Protein 3PNZ (pdb70)

CATH classification: 3.20.20.140

Radius of gyration: 49.64 Å; Cα contacts (8 Å, |Δi|>4): 4531; chains: 6; bounding box: 121×73×145 Å

Sequence (1964 aa):
SFIRTFYGDIAPEQLGFTYSHEHIVCVPAYWQERDADDLLLDDKEKSQL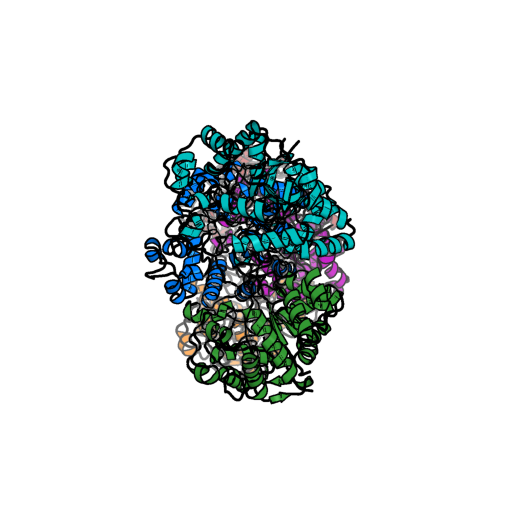DVQDFADLGGKTIVDATAVDYGRRVLDVAQISKETGIQIVGTAGFNKSFLWDGKIKPELKPIIGDFETYYEWIENTTTDKLTEFVVNEVENGLEGTPYKAGQVFGTGYNMMITPLEEKTIRAVARAHHETKAPIHSHTEAGTMALEQIEILKQENIPLEYLSIGHMDRNLDPYYHKQVAKTGAFMSFDGIAKIKYAPESARIAAILYLVSEGFEDQILVSGDTARKTYYKHYGHGPGLEYIAKKWVPRFIDEANEKGFDGEKLVKKFFVDNPARCFTFKKSFIRTFYGDIAPEQLGFTYSHEHIVCVPAYWQERDADDLLLDDKEKSQLDVQDFADLGGKTIVDATAVDYGRRVLDVAQISKETGIQIVGTAGFNKSFLWDGKIKPELKPIIGDFETYYEWIENTTTDKLTEFVVNEVENGLEGTPYKAGQVFGTGYNMITPLEEKTIRAVARAHHETKAPIHSHTEAGTMALEQIEILKQENIPLEYLSIGHMDRNLDPYYHKQVAKTGAFMSFDGIAKIKYAPESARIAAILYLVSEGFEDQILVSGDTARKTYYKHYGHGPGLEYIAKKWVPRFIDEANEKGFDGEKLVKKFFVDNPARCFTFKKSFIRTFYGDIAPEQLGFTYSHEHIVCVPAYWQERDADDLLLDDKEKSQLDVQDFADLGGKTIVDATAVDYGRRVLDVAQISKETGIQIVGTAGFNKSFLWDGKIKPELKPIIGDFETYYEWIENTTTDKLTEFVVNEVENGLEGTPYKAGQVFGTGYNMITPLEEKTIRAVARAHHETKAPIHSHTEAGTMALEQIEILKQENIPLEYLSIGHMDRNLDPYYHKQVAKTGAFMSFDGIAKIKYAPESARIAAILYLVSEGFEDQILVSGDTARKTYYKHYGHGPGLEYIAKKWVPRFIDEANEKGFDGEKLVKKFFVDNPARCFTFKSFIRTFYGDIAPEQLGFTYSHEHIVCVPAYWQERDADDLLLDDKEKSQLDVQDFADLGGKKTIVDATAVDYGRRVLDVAQISKETGIQIVGTAGFNKSFLWDGKIKKPELKPIIGDFETYYEWIENTTTDKLTEFVVNNEVENGLEGTPYKAGQVFGTGYNMITPLEEKTIRAVARAHHETKAPIHSHTEAGTMALEQIEILKQENIPLEYLSIGHMDRNLDPYYHKQVAKTGAFMSFDGIAKIKYAPESARIAAILYLVSEGFEDQILVSGDTARKTYYKHYGHGPGLEYIAKKWVPRFIDEANEKGFDGEKLVKKFFVDNPARCFTFKSFIRTFYGDIAPEQLGFTYSHEHIVCVPAYWQERDADDLLLDDKEKSQLDVQDFADLGGKTIVDATAVDYGRRVLDVAQISKETGIQIVGTAGFNKSFLWDGKIKPELKPIIGDFETYYEWIENTTTDKLTEFVVNEVENGLEGTPYKAGQVFGTGYNMITPLEEKTIRAVARAHHETKAPIHSHTEAGTMALEQIEILKQENIPLEYLSIGHMDRNLDPYYHKQVAKTGAFMSFDGIAKIKYAPESARIAAILYLVSEGFEDQILVSGDTARKTYYKHYGHGPGLEYIAKKWVPRFIDEANEKGFDGEKLVKKFFVDNPARCFTFKSFIRTFYGDIAPEQLGFTYSHEHIVCVPAYWQERDADDLLLDDKEKSQLDVQDFADLGGKTIVDATAVDYGRRVLDVAQISKETGIQIVGTAGFNKSFLWDGKIKPELKPIIGDFETYYEWIENTTTDKLTEFVVNNEVENGLEGTPYKAGQVFGTGYNMITPLEEKTIRAVARAHHETKAPIHSHTEAGTMALEQIEILKQENIPLEYLSIGHMDRNLDPYYHKQVAKTGAFMSFDGIAKIKYAPESARIAAILYLVSEGFEDQILVSGDTARKTYYKHYGHGPGLEYIAKKWVPRFIDEANEKGFDGEKLVKKFFVDNPARCFTFK

Nearest PDB structures (foldseek):
  3pnz-assembly1_A  TM=1.003E+00  e=2.654E-69  Listeria monocytogenes serotype 4b str. H7858
  4lef-assembly5_E  TM=9.499E-01  e=2.454E-26  Escherichia coli K-12
  3tn6-assembly1_B  TM=8.372E-01  e=3.166E-24  Geobacillus kaustophilus HTA426
  6jst-assembly2_C  TM=8.142E-01  e=2.112E-24  Geobacillus kaustophilus HTA426
  3tn6-assembly1_A  TM=8.199E-01  e=1.600E-23  Geobacillus kaustophilus HTA426

Structure (mmCIF, N/CA/C/O backbone):
data_3PNZ
#
_entry.id   3PNZ
#
_cell.length_a   152.723
_cell.length_b   62.933
_cell.length_c   152.744
_cell.angle_alpha   90.00
_cell.angle_beta   89.97
_cell.angle_gamma   90.00
#
_symmetry.space_group_name_H-M   'P 1 21 1'
#
loop_
_entity.id
_entity.type
_entity.pdbx_description
1 polymer 'Phosphotriesterase family protein'
2 non-polymer GLYCEROL
3 non-polymer 'ZINC ION'
4 non-polymer 'PHOSPHATE ION'
5 water water
#
loop_
_atom_site.group_PDB
_atom_site.id
_atom_site.type_symbol
_atom_site.label_atom_id
_atom_site.label_alt_id
_atom_site.label_comp_id
_atom_site.label_asym_id
_atom_site.label_entity_id
_atom_site.label_seq_id
_atom_site.pdbx_PDB_ins_code
_atom_site.Cartn_x
_atom_site.Cartn_y
_atom_site.Cartn_z
_atom_site.occupancy
_atom_site.B_iso_or_equiv
_atom_site.auth_seq_id
_atom_site.auth_comp_id
_atom_site.auth_asym_id
_atom_site.auth_atom_id
_atom_site.pdbx_PDB_model_num
ATOM 1 N N . SER A 1 2 ? 121.583 1.832 20.862 1.00 24.01 2 SER A N 1
ATOM 2 C CA . SER A 1 2 ? 120.554 2.618 21.549 1.00 26.11 2 SER A CA 1
ATOM 3 C C . SER A 1 2 ? 121.115 3.311 22.783 1.00 25.41 2 SER A C 1
ATOM 4 O O . SER A 1 2 ? 122.276 3.114 23.140 1.00 26.17 2 SER A O 1
ATOM 7 N N . PHE A 1 3 ? 120.289 4.117 23.444 1.00 19.45 3 PHE A N 1
ATOM 8 C CA . PHE A 1 3 ? 120.795 4.978 24.507 1.00 20.70 3 PHE A CA 1
ATOM 9 C C . PHE A 1 3 ? 119.683 5.425 25.444 1.00 22.03 3 PHE A C 1
ATOM 10 O O . PHE A 1 3 ? 118.505 5.305 25.115 1.00 22.03 3 PHE A O 1
ATOM 18 N N . ILE A 1 4 ? 120.075 5.945 26.603 1.00 19.77 4 ILE A N 1
ATOM 19 C CA . ILE A 1 4 ? 119.161 6.657 27.499 1.00 19.55 4 ILE A CA 1
ATOM 20 C C . ILE A 1 4 ? 119.534 8.140 27.492 1.00 20.66 4 ILE A C 1
ATOM 21 O O . ILE A 1 4 ? 120.719 8.496 27.595 1.00 22.49 4 ILE A O 1
ATOM 26 N N . ARG A 1 5 ? 118.530 9.003 27.353 1.00 18.20 5 ARG A N 1
ATOM 27 C CA . ARG A 1 5 ? 118.766 10.435 27.239 1.00 20.73 5 ARG A CA 1
ATOM 28 C C . ARG A 1 5 ? 118.688 11.117 28.599 1.00 23.38 5 ARG A C 1
ATOM 29 O O . ARG A 1 5 ? 117.614 11.206 29.209 1.00 21.24 5 ARG A O 1
ATOM 37 N N . THR A 1 6 ? 119.841 11.573 29.081 1.00 21.42 6 THR A N 1
ATOM 38 C CA . THR A 1 6 ? 119.918 12.282 30.358 1.00 21.59 6 THR A CA 1
ATOM 39 C C . THR A 1 6 ? 120.171 13.768 30.109 1.00 21.87 6 THR A C 1
ATOM 40 O O . THR A 1 6 ? 120.477 14.176 28.995 1.00 22.04 6 THR A O 1
ATOM 44 N N . PHE A 1 7 ? 120.037 14.576 31.156 1.00 19.84 7 PHE A N 1
ATOM 45 C CA . PHE A 1 7 ? 120.266 16.010 31.051 1.00 22.74 7 PHE A CA 1
ATOM 46 C C . PHE A 1 7 ? 121.645 16.323 30.476 1.00 23.77 7 PHE A C 1
ATOM 47 O O . PHE A 1 7 ? 121.804 17.308 29.759 1.00 25.88 7 PHE A O 1
ATOM 55 N N . TYR A 1 8 ? 122.633 15.497 30.799 1.00 21.34 8 TYR A N 1
ATOM 56 C CA . TYR A 1 8 ? 124.006 15.771 30.363 1.00 23.25 8 TYR A CA 1
ATOM 57 C C . TYR A 1 8 ? 124.535 14.807 29.302 1.00 26.81 8 TYR A C 1
ATOM 58 O O . TYR A 1 8 ? 125.748 14.611 29.177 1.00 31.66 8 TYR A O 1
ATOM 67 N N . GLY A 1 9 ? 123.631 14.227 28.521 1.00 25.08 9 GLY A N 1
ATOM 68 C CA . GLY A 1 9 ? 124.036 13.439 27.367 1.00 23.53 9 GLY A CA 1
ATOM 69 C C . GLY A 1 9 ? 123.314 12.111 27.227 1.00 26.71 9 GLY A C 1
ATOM 70 O O . GLY A 1 9 ? 122.645 11.641 28.160 1.00 22.88 9 GLY A O 1
ATOM 71 N N . ASP A 1 10 ? 123.447 11.505 26.050 1.00 22.18 10 ASP A N 1
ATOM 72 C CA . ASP A 1 10 ? 122.897 10.179 25.810 1.00 21.02 10 ASP A CA 1
ATOM 73 C C . ASP A 1 10 ? 123.917 9.137 26.251 1.00 25.27 10 ASP A C 1
ATOM 74 O O . ASP A 1 10 ? 125.084 9.191 25.854 1.00 23.52 10 ASP A O 1
ATOM 79 N N . ILE A 1 11 ? 123.483 8.202 27.089 1.00 20.49 11 ILE A N 1
ATOM 80 C CA . ILE A 1 11 ? 124.382 7.237 27.699 1.00 19.24 11 ILE A CA 1
ATOM 81 C C . ILE A 1 11 ? 124.008 5.814 27.310 1.00 22.77 11 ILE A C 1
ATOM 82 O O . ILE A 1 11 ? 122.887 5.562 26.863 1.00 24.14 11 ILE A O 1
ATOM 87 N N . ALA A 1 12 ? 124.944 4.884 27.484 1.00 19.60 12 ALA A N 1
ATOM 88 C CA . ALA A 1 12 ? 124.672 3.479 27.212 1.00 21.25 12 ALA A CA 1
ATOM 89 C C . ALA A 1 12 ? 123.798 2.924 28.323 1.00 22.16 12 ALA A C 1
ATOM 90 O O . ALA A 1 12 ? 123.895 3.369 29.470 1.00 21.05 12 ALA A O 1
ATOM 92 N N . PRO A 1 13 ? 122.936 1.953 27.995 1.00 21.55 13 PRO A N 1
ATOM 93 C CA . PRO A 1 13 ? 122.089 1.379 29.052 1.00 22.45 13 PRO A CA 1
ATOM 94 C C . PRO A 1 13 ? 122.908 0.880 30.234 1.00 25.56 13 PRO A C 1
ATOM 95 O O . PRO A 1 13 ? 122.486 0.999 31.385 1.00 23.88 13 PRO A O 1
ATOM 99 N N . GLU A 1 14 ? 124.089 0.343 29.953 1.00 25.26 14 GLU A N 1
ATOM 100 C CA . GLU A 1 14 ? 124.948 -0.189 30.993 1.00 26.79 14 GLU A CA 1
ATOM 101 C C . GLU A 1 14 ? 125.437 0.900 31.958 1.00 24.73 14 GLU A C 1
ATOM 102 O O . GLU A 1 14 ? 125.875 0.599 33.066 1.00 26.72 14 GLU A O 1
ATOM 108 N N . GLN A 1 15 ? 125.339 2.161 31.543 1.00 22.50 15 GLN A N 1
ATOM 109 C CA . GLN A 1 15 ? 125.772 3.288 32.368 1.00 22.00 15 GLN A CA 1
ATOM 110 C C . GLN A 1 15 ? 124.664 3.838 33.282 1.00 21.33 15 GLN A C 1
ATOM 111 O O . GLN A 1 15 ? 124.922 4.710 34.114 1.00 21.07 15 GLN A O 1
ATOM 117 N N . LEU A 1 16 ? 123.434 3.359 33.101 1.00 22.26 16 LEU A N 1
ATOM 118 C CA . LEU A 1 16 ? 122.309 3.861 33.900 1.00 20.18 16 LEU A CA 1
ATOM 119 C C . LEU A 1 16 ? 122.475 3.538 35.394 1.00 18.96 16 LEU A C 1
ATOM 120 O O . LEU A 1 16 ? 122.260 4.397 36.255 1.00 19.53 16 LEU A O 1
ATOM 125 N N . GLY A 1 17 ? 122.864 2.303 35.698 1.00 20.71 17 GLY A N 1
ATOM 126 C CA . GLY A 1 17 ? 123.077 1.873 37.065 1.00 21.35 17 GLY A CA 1
ATOM 127 C C . GLY A 1 17 ? 121.814 1.897 37.911 1.00 25.38 17 GLY A C 1
ATOM 128 O O . GLY A 1 17 ? 120.699 1.845 37.378 1.00 19.98 17 GLY A O 1
ATOM 129 N N . PHE A 1 18 ? 122.004 1.980 39.224 1.00 21.42 18 PHE A N 1
ATOM 130 C CA . PHE A 1 18 ? 120.911 1.932 40.189 1.00 18.98 18 PHE A CA 1
ATOM 131 C C . PHE A 1 18 ? 119.998 3.143 40.020 1.00 20.11 18 PHE A C 1
ATOM 132 O O . PHE A 1 18 ? 120.443 4.284 40.126 1.00 21.36 18 PHE A O 1
ATOM 140 N N . THR A 1 19 ? 118.717 2.893 39.753 1.00 17.95 19 THR A N 1
ATOM 141 C CA . THR A 1 19 ? 117.815 3.947 39.296 1.00 18.55 19 THR A CA 1
ATOM 142 C C . THR A 1 19 ? 116.505 3.992 40.079 1.00 19.70 19 THR A C 1
ATOM 143 O O . THR A 1 19 ? 115.887 2.950 40.313 1.00 19.01 19 THR A O 1
ATOM 147 N N . TYR A 1 20 ? 116.094 5.195 40.469 1.00 21.18 20 TYR A N 1
ATOM 148 C CA . TYR A 1 20 ? 114.721 5.441 40.929 1.00 18.99 20 TYR A CA 1
ATOM 149 C C . TYR A 1 20 ? 113.908 5.872 39.722 1.00 17.03 20 TYR A C 1
ATOM 150 O O . TYR A 1 20 ? 114.237 6.865 39.080 1.00 18.72 20 TYR A O 1
ATOM 159 N N . SER A 1 21 ? 112.826 5.157 39.437 1.00 17.84 21 SER A N 1
ATOM 160 C CA . SER A 1 21 ? 112.107 5.314 38.171 1.00 19.42 21 SER A CA 1
ATOM 161 C C . SER A 1 21 ? 111.008 6.385 38.092 1.00 19.10 21 SER A C 1
ATOM 162 O O . SER A 1 21 ? 110.462 6.607 37.018 1.00 19.01 21 SER A O 1
ATOM 165 N N . HIS A 1 22 ? 110.678 7.039 39.203 1.00 19.09 22 HIS A N 1
ATOM 166 C CA . HIS A 1 22 ? 109.662 8.093 39.191 1.00 19.40 22 HIS A CA 1
ATOM 167 C C . HIS A 1 22 ? 109.811 8.990 40.414 1.00 20.49 22 HIS A C 1
ATOM 168 O O . HIS A 1 22 ? 109.389 8.624 41.510 1.00 19.50 22 HIS A O 1
ATOM 175 N N . GLU A 1 23 ? 110.425 10.156 40.230 1.00 18.37 23 GLU A N 1
ATOM 176 C CA . GLU A 1 23 ? 110.616 11.086 41.338 1.00 18.21 23 GLU A CA 1
ATOM 177 C C . GLU A 1 23 ? 110.332 12.522 40.937 1.00 18.87 23 GLU A C 1
ATOM 178 O O . GLU A 1 23 ? 110.107 12.820 39.767 1.00 20.73 23 GLU A O 1
ATOM 184 N N . HIS A 1 24 ? 110.342 13.406 41.931 1.00 18.89 24 HIS A N 1
ATOM 185 C CA . HIS A 1 24 ? 110.353 14.855 41.700 1.00 20.16 24 HIS A CA 1
ATOM 186 C C . HIS A 1 24 ? 111.472 15.442 42.534 1.00 19.25 24 HIS A C 1
ATOM 187 O O . HIS A 1 24 ? 111.792 14.916 43.589 1.00 21.56 24 HIS A O 1
ATOM 194 N N . ILE A 1 25 ? 112.098 16.509 42.043 1.00 20.58 25 ILE A N 1
ATOM 195 C CA . ILE A 1 25 ? 113.313 17.009 42.681 1.00 20.42 25 ILE A CA 1
ATOM 196 C C . ILE A 1 25 ? 113.200 18.485 43.051 1.00 22.12 25 ILE A C 1
ATOM 197 O O . ILE A 1 25 ? 113.319 18.858 44.223 1.00 23.56 25 ILE A O 1
ATOM 202 N N . VAL A 1 26 ? 112.963 19.322 42.052 1.00 23.02 26 VAL A N 1
ATOM 203 C CA . VAL A 1 26 ? 112.668 20.731 42.286 1.00 22.66 26 VAL A CA 1
ATOM 204 C C . VAL A 1 26 ? 111.496 21.112 41.402 1.00 24.35 26 VAL A C 1
ATOM 205 O O . VAL A 1 26 ? 111.582 21.033 40.172 1.00 25.54 26 VAL A O 1
ATOM 209 N N . CYS A 1 27 ? 110.389 21.513 42.017 1.00 23.31 27 CYS A N 1
ATOM 210 C CA . CYS A 1 27 ? 109.203 21.838 41.241 1.00 23.83 27 CYS A CA 1
ATOM 211 C C . CYS A 1 27 ? 108.247 22.715 42.028 1.00 26.37 27 CYS A C 1
ATOM 212 O O . CYS A 1 27 ? 108.136 22.593 43.249 1.00 25.91 27 CYS A O 1
ATOM 215 N N . VAL A 1 28 ? 107.555 23.595 41.315 1.00 23.33 28 VAL A N 1
ATOM 216 C CA . VAL A 1 28 ? 106.608 24.521 41.926 1.00 24.18 28 VAL A CA 1
ATOM 217 C C . VAL A 1 28 ? 105.319 24.527 41.100 1.00 24.41 28 VAL A C 1
ATOM 218 O O . VAL A 1 28 ? 105.048 25.467 40.356 1.00 25.41 28 VAL A O 1
ATOM 222 N N . PRO A 1 29 ? 104.525 23.450 41.214 1.00 21.55 29 PRO A N 1
ATOM 223 C CA . PRO A 1 29 ? 103.294 23.259 40.438 1.00 21.98 29 PRO A CA 1
ATOM 224 C C . PRO A 1 29 ? 102.364 24.464 40.560 1.00 26.68 29 PRO A C 1
ATOM 225 O O . PRO A 1 29 ? 102.010 24.830 41.677 1.00 25.55 29 PRO A O 1
ATOM 229 N N . ALA A 1 30 ? 101.982 25.069 39.441 1.00 24.89 30 ALA A N 1
ATOM 230 C CA . ALA A 1 30 ? 101.156 26.273 39.481 1.00 27.90 30 ALA A CA 1
ATOM 231 C C . ALA A 1 30 ? 99.857 26.028 40.234 1.00 30.20 30 ALA A C 1
ATOM 232 O O . ALA A 1 30 ? 99.474 26.805 41.106 1.00 30.83 30 ALA A O 1
ATOM 234 N N . TYR A 1 31 ? 99.183 24.940 39.886 1.00 26.10 31 TYR A N 1
ATOM 235 C CA . TYR A 1 31 ? 97.904 24.608 40.497 1.00 26.95 31 TYR A CA 1
ATOM 236 C C . TYR A 1 31 ? 97.985 24.613 42.026 1.00 28.83 31 TYR A C 1
ATOM 237 O O . TYR A 1 31 ? 97.094 25.135 42.701 1.00 30.65 31 TYR A O 1
ATOM 246 N N . TRP A 1 32 ? 99.058 24.046 42.571 1.00 26.59 32 TRP A N 1
ATOM 247 C CA . TRP A 1 32 ? 99.212 23.967 44.022 1.00 26.19 32 TRP A CA 1
ATOM 248 C C . TRP A 1 32 ? 99.707 25.278 44.636 1.00 28.71 32 TRP A C 1
ATOM 249 O O . TRP A 1 32 ? 99.244 25.684 45.706 1.00 30.61 32 TRP A O 1
ATOM 260 N N . GLN A 1 33 ? 100.641 25.935 43.952 1.00 28.96 33 GLN A N 1
ATOM 261 C CA . GLN A 1 33 ? 101.142 27.233 44.386 1.00 32.90 33 GLN A CA 1
ATOM 262 C C . GLN A 1 33 ? 99.994 28.235 44.530 1.00 32.26 33 GLN A C 1
ATOM 263 O O . GLN A 1 33 ? 99.929 28.996 45.496 1.00 29.68 33 GLN A O 1
ATOM 269 N N . GLU A 1 34 ? 99.088 28.227 43.562 1.00 28.37 34 GLU A N 1
ATOM 270 C CA . GLU A 1 34 ? 97.957 29.144 43.577 1.00 30.46 34 GLU A CA 1
ATOM 271 C C . GLU A 1 34 ? 97.005 28.848 44.731 1.00 35.33 34 GLU A C 1
ATOM 272 O O . GLU A 1 34 ? 96.229 29.714 45.133 1.00 34.18 34 GLU A O 1
ATOM 278 N N . ARG A 1 35 ? 97.071 27.631 45.269 1.00 34.19 35 ARG A N 1
ATOM 279 C CA . ARG A 1 35 ? 96.184 27.226 46.360 1.00 33.44 35 ARG A CA 1
ATOM 280 C C . ARG A 1 35 ? 96.898 27.177 47.702 1.00 32.62 35 ARG A C 1
ATOM 281 O O . ARG A 1 35 ? 96.371 26.640 48.679 1.00 33.67 35 ARG A O 1
ATOM 289 N N . ASP A 1 36 ? 98.100 27.734 47.734 1.00 31.22 36 ASP A N 1
ATOM 290 C CA . ASP A 1 36 ? 98.892 27.808 48.952 1.00 35.01 36 ASP A CA 1
ATOM 291 C C . ASP A 1 36 ? 99.187 26.440 49.558 1.00 34.76 36 ASP A C 1
ATOM 292 O O . ASP A 1 36 ? 99.458 26.341 50.753 1.00 32.05 36 ASP A O 1
ATOM 297 N N . ALA A 1 37 ? 99.144 25.391 48.736 1.00 31.23 37 ALA A N 1
ATOM 298 C CA . ALA A 1 37 ? 99.522 24.053 49.191 1.00 30.95 37 ALA A CA 1
ATOM 299 C C . ALA A 1 37 ? 101.047 23.924 49.232 1.00 29.69 37 ALA A C 1
ATOM 300 O O . ALA A 1 37 ? 101.661 23.235 48.403 1.00 25.83 37 ALA A O 1
ATOM 302 N N . ASP A 1 38 ? 101.656 24.587 50.208 1.00 28.70 38 ASP A N 1
ATOM 303 C CA . ASP A 1 38 ? 103.111 24.720 50.267 1.00 28.26 38 ASP A CA 1
ATOM 304 C C . ASP A 1 38 ? 103.878 23.398 50.319 1.00 26.94 38 ASP A C 1
ATOM 305 O O . ASP A 1 38 ? 105.006 23.315 49.842 1.00 26.71 38 ASP A O 1
ATOM 310 N N . ASP A 1 39 ? 103.283 22.373 50.921 1.00 24.79 39 ASP A N 1
ATOM 311 C CA . ASP A 1 39 ? 103.974 21.093 51.066 1.00 24.02 39 ASP A CA 1
ATOM 312 C C . ASP A 1 39 ? 104.258 20.440 49.709 1.00 22.23 39 ASP A C 1
ATOM 313 O O . ASP A 1 39 ? 105.150 19.601 49.598 1.00 22.46 39 ASP A O 1
ATOM 318 N N . LEU A 1 40 ? 103.511 20.833 48.683 1.00 23.34 40 LEU A N 1
ATOM 319 C CA . LEU A 1 40 ? 103.690 20.260 47.346 1.00 22.42 40 LEU A CA 1
ATOM 320 C C . LEU A 1 40 ? 104.614 21.100 46.475 1.00 23.79 40 LEU A C 1
ATOM 321 O O . LEU A 1 40 ? 104.723 20.869 45.273 1.00 25.55 40 LEU A O 1
ATOM 326 N N . LEU A 1 41 ? 105.278 22.074 47.084 1.00 22.97 41 LEU A N 1
ATOM 327 C CA . LEU A 1 41 ? 106.271 22.861 46.367 1.00 22.71 41 LEU A CA 1
ATOM 328 C C . LEU A 1 41 ? 107.675 22.475 46.824 1.00 25.02 41 LEU A C 1
ATOM 329 O O . LEU A 1 41 ? 108.066 22.738 47.963 1.00 25.76 41 LEU A O 1
ATOM 334 N N . LEU A 1 42 ? 108.435 21.829 45.943 1.00 23.47 42 LEU A N 1
ATOM 335 C CA . LEU A 1 42 ? 109.824 21.523 46.241 1.00 21.69 42 LEU A CA 1
ATOM 336 C C . LEU A 1 42 ? 110.654 22.690 45.720 1.00 27.87 42 LEU A C 1
ATOM 337 O O . LEU A 1 42 ? 111.168 22.652 44.606 1.00 26.59 42 LEU A O 1
ATOM 342 N N . ASP A 1 43 ? 110.769 23.732 46.535 1.00 25.47 43 ASP A N 1
ATOM 343 C CA . ASP A 1 43 ? 111.196 25.033 46.037 1.00 26.37 43 ASP A CA 1
ATOM 344 C C . ASP A 1 43 ? 112.529 25.516 46.597 1.00 27.09 43 ASP A C 1
ATOM 345 O O . ASP A 1 43 ? 112.797 26.718 46.595 1.00 29.29 43 ASP A O 1
ATOM 350 N N . ASP A 1 44 ? 113.360 24.588 47.064 1.00 25.80 44 ASP A N 1
ATOM 351 C CA . ASP A 1 44 ? 114.691 24.932 47.569 1.00 27.79 44 ASP A CA 1
ATOM 352 C C . ASP A 1 44 ? 115.765 24.015 46.990 1.00 27.30 44 ASP A C 1
ATOM 353 O O . ASP A 1 44 ? 115.946 22.887 47.445 1.00 26.42 44 ASP A O 1
ATOM 358 N N . LYS A 1 45 ? 116.498 24.517 46.001 1.00 23.84 45 LYS A N 1
ATOM 359 C CA . LYS A 1 45 ? 117.496 23.711 45.297 1.00 24.58 45 LYS A CA 1
ATOM 360 C C . LYS A 1 45 ? 118.507 23.048 46.236 1.00 27.44 45 LYS A C 1
ATOM 361 O O . LYS A 1 45 ? 118.849 21.878 46.066 1.00 25.00 45 LYS A O 1
ATOM 367 N N . GLU A 1 46 ? 118.996 23.781 47.229 1.00 26.67 46 GLU A N 1
ATOM 368 C CA . GLU A 1 46 ? 120.031 23.220 48.092 1.00 25.03 46 GLU A CA 1
ATOM 369 C C . GLU A 1 46 ? 119.483 22.116 48.999 1.00 24.93 46 GLU A C 1
ATOM 370 O O . GLU A 1 46 ? 120.185 21.144 49.298 1.00 26.93 46 GLU A O 1
ATOM 376 N N . LYS A 1 47 ? 118.228 22.255 49.422 1.00 25.97 47 LYS A N 1
ATOM 377 C CA . LYS A 1 47 ? 117.597 21.209 50.230 1.00 26.07 47 LYS A CA 1
ATOM 378 C C . LYS A 1 47 ? 117.333 19.947 49.399 1.00 24.03 47 LYS A C 1
ATOM 379 O O . LYS A 1 47 ? 117.643 18.836 49.836 1.00 21.76 47 LYS A O 1
ATOM 385 N N . SER A 1 48 ? 116.784 20.121 48.199 1.00 24.93 48 SER A N 1
ATOM 386 C CA . SER A 1 48 ? 116.585 18.983 47.308 1.00 21.96 48 SER A CA 1
ATOM 387 C C . SER A 1 48 ? 117.911 18.296 47.054 1.00 23.72 48 SER A C 1
ATOM 388 O O . SER A 1 48 ? 118.004 17.068 47.073 1.00 21.69 48 SER A O 1
ATOM 391 N N . GLN A 1 49 ? 118.953 19.096 46.844 1.00 23.34 49 GLN A N 1
ATOM 392 C CA . GLN A 1 49 ? 120.272 18.546 46.557 1.00 24.47 49 GLN A CA 1
ATOM 393 C C . GLN A 1 49 ? 120.803 17.654 47.680 1.00 21.17 49 GLN A C 1
ATOM 394 O O . GLN A 1 49 ? 121.449 16.636 47.428 1.00 24.55 49 GLN A O 1
ATOM 400 N N . LEU A 1 50 ? 120.532 18.023 48.926 1.00 21.14 50 LEU A N 1
ATOM 401 C CA . LEU A 1 50 ? 120.995 17.213 50.045 1.00 23.68 50 LEU A CA 1
ATOM 402 C C . LEU A 1 50 ? 120.399 15.800 50.007 1.00 22.87 50 LEU A C 1
ATOM 403 O O . LEU A 1 50 ? 121.093 14.827 50.305 1.00 23.98 50 LEU A O 1
ATOM 408 N N . ASP A 1 51 ? 119.125 15.681 49.629 1.00 24.52 51 ASP A N 1
ATOM 409 C CA . ASP A 1 51 ? 118.525 14.354 49.469 1.00 23.35 51 ASP A CA 1
ATOM 410 C C . ASP A 1 51 ? 119.144 13.584 48.294 1.00 21.20 51 ASP A C 1
ATOM 411 O O . ASP A 1 51 ? 119.452 12.398 48.406 1.00 22.82 51 ASP A O 1
ATOM 416 N N . VAL A 1 52 ? 119.315 14.255 47.164 1.00 21.97 52 VAL A N 1
ATOM 417 C CA . VAL A 1 52 ? 119.936 13.609 46.011 1.00 20.37 52 VAL A CA 1
ATOM 418 C C . VAL A 1 52 ? 121.351 13.137 46.373 1.00 21.33 52 VAL A C 1
ATOM 419 O O . VAL A 1 52 ? 121.786 12.053 45.972 1.00 21.91 52 VAL A O 1
ATOM 423 N N . GLN A 1 53 ? 122.063 13.941 47.157 1.00 25.67 53 GLN A N 1
ATOM 424 C CA . GLN A 1 53 ? 123.391 13.544 47.621 1.00 22.86 53 GLN A CA 1
ATOM 425 C C . GLN A 1 53 ? 123.344 12.303 48.521 1.00 25.00 53 GLN A C 1
ATOM 426 O O . GLN A 1 53 ? 124.230 11.456 48.456 1.00 22.06 53 GLN A O 1
ATOM 432 N N . ASP A 1 54 ? 122.312 12.185 49.359 1.00 23.07 54 ASP A N 1
ATOM 433 C CA . ASP A 1 54 ? 122.144 10.973 50.157 1.00 21.51 54 ASP A CA 1
ATOM 434 C C . ASP A 1 54 ? 122.031 9.747 49.250 1.00 21.78 54 ASP A C 1
ATOM 435 O O . ASP A 1 54 ? 122.618 8.699 49.520 1.00 23.86 54 ASP A O 1
ATOM 440 N N . PHE A 1 55 ? 121.241 9.885 48.190 1.00 20.67 55 PHE A N 1
ATOM 441 C CA . PHE A 1 55 ? 121.050 8.825 47.199 1.00 22.08 55 PHE A CA 1
ATOM 442 C C . PHE A 1 55 ? 122.402 8.458 46.595 1.00 21.80 55 PHE A C 1
ATOM 443 O O . PHE A 1 55 ? 122.781 7.291 46.551 1.00 21.69 55 PHE A O 1
ATOM 451 N N . ALA A 1 56 ? 123.133 9.469 46.153 1.00 22.37 56 ALA A N 1
ATOM 452 C CA . ALA A 1 56 ? 124.466 9.256 45.595 1.00 25.22 56 ALA A CA 1
ATOM 453 C C . ALA A 1 56 ? 125.372 8.522 46.586 1.00 25.50 56 ALA A C 1
ATOM 454 O O . ALA A 1 56 ? 126.064 7.567 46.221 1.00 24.17 56 ALA A O 1
ATOM 456 N N . ASP A 1 57 ? 125.349 8.958 47.845 1.00 25.99 57 ASP A N 1
ATOM 457 C CA . ASP A 1 57 ? 126.190 8.353 48.879 1.00 27.22 57 ASP A CA 1
ATOM 458 C C . ASP A 1 57 ? 125.866 6.876 49.106 1.00 26.22 57 ASP A C 1
ATOM 459 O O . ASP A 1 57 ? 126.721 6.108 49.541 1.00 29.13 57 ASP A O 1
ATOM 464 N N . LEU A 1 58 ? 124.632 6.479 48.800 1.00 24.51 58 LEU A N 1
ATOM 465 C CA . LEU A 1 58 ? 124.205 5.095 48.977 1.00 24.29 58 LEU A CA 1
ATOM 466 C C . LEU A 1 58 ? 124.461 4.225 47.747 1.00 27.85 58 LEU A C 1
ATOM 467 O O . LEU A 1 58 ? 124.148 3.036 47.747 1.00 31.68 58 LEU A O 1
ATOM 472 N N . GLY A 1 59 ? 125.028 4.814 46.702 1.00 27.17 59 GLY A N 1
ATOM 473 C CA . GLY A 1 59 ? 125.310 4.063 45.493 1.00 26.52 59 GLY A CA 1
ATOM 474 C C . GLY A 1 59 ? 124.272 4.232 44.397 1.00 28.42 59 GLY A C 1
ATOM 475 O O . GLY A 1 59 ? 124.302 3.517 43.395 1.00 25.13 59 GLY A O 1
ATOM 476 N N . GLY A 1 60 ? 123.346 5.169 44.579 1.00 23.36 60 GLY A N 1
ATOM 477 C CA . GLY A 1 60 ? 122.395 5.492 43.532 1.00 22.44 60 GLY A CA 1
ATOM 478 C C . GLY A 1 60 ? 123.111 6.158 42.368 1.00 23.59 60 GLY A C 1
ATOM 479 O O . GLY A 1 60 ? 124.111 6.856 42.571 1.00 23.12 60 GLY A O 1
ATOM 480 N N . LYS A 1 61 ? 122.605 5.951 41.153 1.00 22.81 61 LYS A N 1
ATOM 481 C CA . LYS A 1 61 ? 123.250 6.493 39.957 1.00 21.24 61 LYS A CA 1
ATOM 482 C C . LYS A 1 61 ? 122.353 7.418 39.138 1.00 21.80 61 LYS A C 1
ATOM 483 O O . LYS A 1 61 ? 122.819 8.418 38.584 1.00 22.31 61 LYS A O 1
ATOM 489 N N . THR A 1 62 ? 121.065 7.089 39.069 1.00 20.63 62 THR A N 1
ATOM 490 C CA . THR A 1 62 ? 120.141 7.803 38.205 1.00 18.11 62 THR A CA 1
ATOM 491 C C . THR A 1 62 ? 118.788 8.035 38.870 1.00 17.78 62 THR A C 1
ATOM 492 O O . THR A 1 62 ? 118.275 7.161 39.558 1.00 19.57 62 THR A O 1
ATOM 496 N N . ILE A 1 63 ? 118.231 9.214 38.644 1.00 18.72 63 ILE A N 1
ATOM 497 C CA . ILE A 1 63 ? 116.850 9.501 39.014 1.00 17.85 63 ILE A CA 1
ATOM 498 C C . ILE A 1 63 ? 116.057 9.911 37.789 1.00 19.55 63 ILE A C 1
ATOM 499 O O . ILE A 1 63 ? 116.461 10.807 37.040 1.00 19.37 63 ILE A O 1
ATOM 504 N N . VAL A 1 64 ? 114.932 9.238 37.572 1.00 18.08 64 VAL A N 1
ATOM 505 C CA . VAL A 1 64 ? 113.997 9.645 36.538 1.00 18.22 64 VAL A CA 1
ATOM 506 C C . VAL A 1 64 ? 113.062 10.684 37.145 1.00 20.35 64 VAL A C 1
ATOM 507 O O . VAL A 1 64 ? 112.278 10.381 38.046 1.00 21.43 64 VAL A O 1
ATOM 511 N N . ASP A 1 65 ? 113.172 11.913 36.656 1.00 18.13 65 ASP A N 1
ATOM 512 C CA . ASP A 1 65 ? 112.405 13.040 37.170 1.00 20.54 65 ASP A CA 1
ATOM 513 C C . ASP A 1 65 ? 111.137 13.189 36.352 1.00 19.50 65 ASP A C 1
ATOM 514 O O . ASP A 1 65 ? 111.182 13.581 35.193 1.00 19.24 65 ASP A O 1
ATOM 519 N N . ALA A 1 66 ? 109.996 12.880 36.962 1.00 18.92 66 ALA A N 1
ATOM 520 C CA . ALA A 1 66 ? 108.748 12.789 36.223 1.00 20.87 66 ALA A CA 1
ATOM 521 C C . ALA A 1 66 ? 107.997 14.119 36.132 1.00 19.26 66 ALA A C 1
ATOM 522 O O . ALA A 1 66 ? 106.849 14.157 35.694 1.00 20.31 66 ALA A O 1
ATOM 524 N N . THR A 1 67 ? 108.656 15.207 36.518 1.00 17.16 67 THR A N 1
ATOM 525 C CA . THR A 1 67 ? 108.024 16.525 36.506 1.00 18.46 67 THR A CA 1
ATOM 526 C C . THR A 1 67 ? 107.728 16.968 35.078 1.00 22.76 67 THR A C 1
ATOM 527 O O . THR A 1 67 ? 108.651 17.156 34.271 1.00 20.94 67 THR A O 1
ATOM 531 N N . ALA A 1 68 ? 106.443 17.141 34.778 1.00 20.38 68 ALA A N 1
ATOM 532 C CA . ALA A 1 68 ? 105.985 17.513 33.439 1.00 21.24 68 ALA A CA 1
ATOM 533 C C . ALA A 1 68 ? 105.681 19.010 33.362 1.00 20.70 68 ALA A C 1
ATOM 534 O O . ALA A 1 68 ? 105.811 19.716 34.356 1.00 21.61 68 ALA A O 1
ATOM 536 N N . VAL A 1 69 ? 105.249 19.491 32.196 1.00 21.36 69 VAL A N 1
ATOM 537 C CA . VAL A 1 69 ? 105.149 20.938 31.973 1.00 23.41 69 VAL A CA 1
ATOM 538 C C . VAL A 1 69 ? 104.096 21.609 32.858 1.00 21.84 69 VAL A C 1
ATOM 539 O O . VAL A 1 69 ? 104.230 22.785 33.207 1.00 22.35 69 VAL A O 1
ATOM 543 N N . ASP A 1 70 ? 103.065 20.852 33.227 1.00 21.13 70 ASP A N 1
ATOM 544 C CA . ASP A 1 70 ? 101.993 21.358 34.087 1.00 21.89 70 ASP A CA 1
ATOM 545 C C . ASP A 1 70 ? 102.335 21.294 35.585 1.00 23.40 70 ASP A C 1
ATOM 546 O O . ASP A 1 70 ? 101.525 21.674 36.434 1.00 25.34 70 ASP A O 1
ATOM 551 N N . TYR A 1 71 ? 103.539 20.836 35.910 1.00 22.08 71 TYR A N 1
ATOM 552 C CA . TYR A 1 71 ? 103.915 20.634 37.303 1.00 23.46 71 TYR A CA 1
ATOM 553 C C . TYR A 1 71 ? 105.048 21.569 37.748 1.00 23.58 71 TYR A C 1
ATOM 554 O O . TYR A 1 71 ? 105.758 21.286 38.713 1.00 24.92 71 TYR A O 1
ATOM 563 N N . GLY A 1 72 ? 105.206 22.683 37.032 1.00 23.14 72 GLY A N 1
ATOM 564 C CA . GLY A 1 72 ? 106.110 23.748 37.446 1.00 23.58 72 GLY A CA 1
ATOM 565 C C . GLY A 1 72 ? 107.578 23.372 37.507 1.00 24.04 72 GLY A C 1
ATOM 566 O O . GLY A 1 72 ? 108.212 23.453 38.555 1.00 23.66 72 GLY A O 1
ATOM 567 N N . ARG A 1 73 ? 108.136 22.985 36.366 1.00 21.20 73 ARG A N 1
ATOM 568 C CA . ARG A 1 73 ? 109.520 22.555 36.328 1.00 24.82 73 ARG A CA 1
ATOM 569 C C . ARG A 1 73 ? 110.479 23.666 36.745 1.00 23.43 73 ARG A C 1
ATOM 570 O O . ARG A 1 73 ? 110.223 24.850 36.510 1.00 22.78 73 ARG A O 1
ATOM 578 N N . ARG A 1 74 ? 111.576 23.256 37.372 1.00 22.56 74 ARG A N 1
ATOM 579 C CA . ARG A 1 74 ? 112.727 24.118 37.614 1.00 25.44 74 ARG A CA 1
ATOM 580 C C . ARG A 1 74 ? 113.950 23.418 37.014 1.00 23.03 74 ARG A C 1
ATOM 581 O O . ARG A 1 74 ? 114.836 22.947 37.732 1.00 21.65 74 ARG A O 1
ATOM 589 N N . VAL A 1 75 ? 113.972 23.333 35.687 1.00 22.98 75 VAL A N 1
ATOM 590 C CA . VAL A 1 75 ? 114.959 22.524 34.976 1.00 23.56 75 VAL A CA 1
ATOM 591 C C . VAL A 1 75 ? 116.400 22.946 35.259 1.00 24.04 75 VAL A C 1
ATOM 592 O O . VAL A 1 75 ? 117.276 22.098 35.432 1.00 22.50 75 VAL A O 1
ATOM 596 N N . LEU A 1 76 ? 116.656 24.249 35.311 1.00 24.44 76 LEU A N 1
ATOM 597 C CA . LEU A 1 76 ? 118.019 24.706 35.568 1.00 27.53 76 LEU A CA 1
ATOM 598 C C . LEU A 1 76 ? 118.511 24.285 36.951 1.00 26.15 76 LEU A C 1
ATOM 599 O O . LEU A 1 76 ? 119.681 23.953 37.122 1.00 25.96 76 LEU A O 1
ATOM 604 N N . ASP A 1 77 ? 117.616 24.284 37.939 1.00 25.93 77 ASP A N 1
ATOM 605 C CA . ASP A 1 77 ? 117.990 23.867 39.289 1.00 23.75 77 ASP A CA 1
ATOM 606 C C . ASP A 1 77 ? 118.295 22.373 39.323 1.00 22.60 77 ASP A C 1
ATOM 607 O O . ASP A 1 77 ? 119.249 21.935 39.960 1.00 24.04 77 ASP A O 1
ATOM 612 N N . VAL A 1 78 ? 117.464 21.588 38.648 1.00 23.14 78 VAL A N 1
ATOM 613 C CA . VAL A 1 78 ? 117.689 20.148 38.585 1.00 23.27 78 VAL A CA 1
ATOM 614 C C . VAL A 1 78 ? 118.996 19.826 37.853 1.00 23.19 78 VAL A C 1
ATOM 615 O O . VAL A 1 78 ? 119.759 18.962 38.276 1.00 23.14 78 VAL A O 1
ATOM 619 N N . ALA A 1 79 ? 119.258 20.535 36.761 1.00 25.15 79 ALA A N 1
ATOM 620 C CA . ALA A 1 79 ? 120.514 20.360 36.035 1.00 24.20 79 ALA A CA 1
ATOM 621 C C . ALA A 1 79 ? 121.707 20.679 36.932 1.00 26.05 79 ALA A C 1
ATOM 622 O O . ALA A 1 79 ? 122.703 19.958 36.929 1.00 25.49 79 ALA A O 1
ATOM 624 N N . GLN A 1 80 ? 121.596 21.746 37.719 1.00 24.83 80 GLN A N 1
ATOM 625 C CA . GLN A 1 80 ? 122.679 22.122 38.623 1.00 26.65 80 GLN A CA 1
ATOM 626 C C . GLN A 1 80 ? 122.912 21.052 39.691 1.00 25.10 80 GLN A C 1
ATOM 627 O O . GLN A 1 80 ? 124.050 20.741 40.032 1.00 26.13 80 GLN A O 1
ATOM 633 N N . ILE A 1 81 ? 121.829 20.471 40.204 1.00 24.38 81 ILE A N 1
ATOM 634 C CA . ILE A 1 81 ? 121.943 19.389 41.176 1.00 21.19 81 ILE A CA 1
ATOM 635 C C . ILE A 1 81 ? 122.648 18.177 40.573 1.00 21.35 81 ILE A C 1
ATOM 636 O O . ILE A 1 81 ? 123.524 17.578 41.199 1.00 24.97 81 ILE A O 1
ATOM 641 N N . SER A 1 82 ? 122.255 17.818 39.353 1.00 22.72 82 SER A N 1
ATOM 642 C CA . SER A 1 82 ? 122.899 16.729 38.629 1.00 22.46 82 SER A CA 1
ATOM 643 C C . SER A 1 82 ? 124.404 16.980 38.530 1.00 23.73 82 SER A C 1
ATOM 644 O O . SER A 1 82 ? 125.215 16.117 38.868 1.00 24.23 82 SER A O 1
ATOM 647 N N . LYS A 1 83 ? 124.763 18.171 38.071 1.00 25.89 83 LYS A N 1
ATOM 648 C CA . LYS A 1 83 ? 126.172 18.538 37.949 1.00 25.90 83 LYS A CA 1
ATOM 649 C C . LYS A 1 83 ? 126.934 18.391 39.267 1.00 27.71 83 LYS A C 1
ATOM 650 O O . LYS A 1 83 ? 128.014 17.799 39.303 1.00 29.61 83 LYS A O 1
ATOM 656 N N . GLU A 1 84 ? 126.370 18.920 40.349 1.00 24.82 84 GLU A N 1
ATOM 657 C CA . GLU A 1 84 ? 127.055 18.923 41.643 1.00 27.17 84 GLU A CA 1
ATOM 658 C C . GLU A 1 84 ? 127.123 17.558 42.332 1.00 28.87 84 GLU A C 1
ATOM 659 O O . GLU A 1 84 ? 128.102 17.252 43.007 1.00 28.43 84 GLU A O 1
ATOM 665 N N . THR A 1 85 ? 126.096 16.729 42.162 1.00 25.49 85 THR A N 1
ATOM 666 C CA . THR A 1 85 ? 126.060 15.442 42.847 1.00 22.24 85 THR A CA 1
ATOM 667 C C . THR A 1 85 ? 126.593 14.290 42.009 1.00 23.44 85 THR A C 1
ATOM 668 O O . THR A 1 85 ? 126.970 13.249 42.546 1.00 26.51 85 THR A O 1
ATOM 672 N N . GLY A 1 86 ? 126.589 14.460 40.692 1.00 23.11 86 GLY A N 1
ATOM 673 C CA . GLY A 1 86 ? 126.987 13.394 39.792 1.00 26.40 86 GLY A CA 1
ATOM 674 C C . GLY A 1 86 ? 125.853 12.442 39.433 1.00 26.68 86 GLY A C 1
ATOM 675 O O . GLY A 1 86 ? 126.049 11.500 38.659 1.00 25.47 86 GLY A O 1
ATOM 676 N N . ILE A 1 87 ? 124.667 12.672 39.993 1.00 21.35 87 ILE A N 1
ATOM 677 C CA . ILE A 1 87 ? 123.515 11.818 39.696 1.00 21.76 87 ILE A CA 1
ATOM 678 C C . ILE A 1 87 ? 122.969 12.141 38.315 1.00 19.08 87 ILE A C 1
ATOM 679 O O . ILE A 1 87 ? 122.732 13.300 37.984 1.00 22.88 87 ILE A O 1
ATOM 684 N N . GLN A 1 88 ? 122.779 11.106 37.507 1.00 20.57 88 GLN A N 1
ATOM 685 C CA . GLN A 1 88 ? 122.210 11.269 36.173 1.00 21.90 88 GLN A CA 1
ATOM 686 C C . GLN A 1 88 ? 120.713 11.510 36.277 1.00 19.42 88 GLN A C 1
ATOM 687 O O . GLN A 1 88 ? 120.029 10.847 37.061 1.00 21.76 88 GLN A O 1
ATOM 693 N N . ILE A 1 89 ? 120.207 12.471 35.511 1.00 19.55 89 ILE A N 1
ATOM 694 C CA . ILE A 1 89 ? 118.770 12.763 35.527 1.00 20.48 89 ILE A CA 1
ATOM 695 C C . ILE A 1 89 ? 118.155 12.501 34.157 1.00 22.87 89 ILE A C 1
ATOM 696 O O . ILE A 1 89 ? 118.641 13.002 33.134 1.00 20.64 89 ILE A O 1
ATOM 701 N N . VAL A 1 90 ? 117.087 11.712 34.131 1.00 19.36 90 VAL A N 1
ATOM 702 C CA . VAL A 1 90 ? 116.273 11.592 32.929 1.00 19.44 90 VAL A CA 1
ATOM 703 C C . VAL A 1 90 ? 115.059 12.493 33.119 1.00 20.38 90 VAL A C 1
ATOM 704 O O . VAL A 1 90 ? 114.249 12.260 34.017 1.00 21.20 90 VAL A O 1
ATOM 708 N N . GLY A 1 91 ? 114.936 13.524 32.291 1.00 19.60 91 GLY A N 1
ATOM 709 C CA . GLY A 1 91 ? 113.821 14.454 32.386 1.00 21.72 91 GLY A CA 1
ATOM 710 C C . GLY A 1 91 ? 112.603 13.961 31.631 1.00 20.29 91 GLY A C 1
ATOM 711 O O . GLY A 1 91 ? 112.693 13.027 30.834 1.00 18.25 91 GLY A O 1
ATOM 712 N N . THR A 1 92 ? 111.456 14.588 31.878 1.00 17.79 92 THR A N 1
ATOM 713 C CA . THR A 1 92 ? 110.213 14.122 31.298 1.00 19.30 92 THR A CA 1
ATOM 714 C C . THR A 1 92 ? 109.490 15.212 30.518 1.00 18.91 92 THR A C 1
ATOM 715 O O . THR A 1 92 ? 109.223 16.293 31.047 1.00 21.13 92 THR A O 1
ATOM 719 N N . ALA A 1 93 ? 109.167 14.914 29.265 1.00 16.27 93 ALA A N 1
ATOM 720 C CA . ALA A 1 93 ? 108.396 15.813 28.425 1.00 17.21 93 ALA A CA 1
ATOM 721 C C . ALA A 1 93 ? 106.905 15.488 28.522 1.00 17.27 93 ALA A C 1
ATOM 722 O O . ALA A 1 93 ? 106.530 14.372 28.871 1.00 21.64 93 ALA A O 1
ATOM 724 N N . GLY A 1 94 ? 106.052 16.456 28.225 1.00 18.52 94 GLY A N 1
ATOM 725 C CA . GLY A 1 94 ? 104.631 16.165 28.141 1.00 20.41 94 GLY A CA 1
ATOM 726 C C . GLY A 1 94 ? 103.815 16.648 29.326 1.00 19.99 94 GLY A C 1
ATOM 727 O O . GLY A 1 94 ? 104.101 17.695 29.891 1.00 21.53 94 GLY A O 1
ATOM 728 N N . PHE A 1 95 ? 102.825 15.848 29.721 1.00 20.96 95 PHE A N 1
ATOM 729 C CA . PHE A 1 95 ? 101.774 16.297 30.635 1.00 21.28 95 PHE A CA 1
ATOM 730 C C . PHE A 1 95 ? 101.618 15.345 31.827 1.00 23.49 95 PHE A C 1
ATOM 731 O O . PHE A 1 95 ? 101.872 14.152 31.699 1.00 23.41 95 PHE A O 1
ATOM 739 N N . ASN A 1 96 ? 101.187 15.869 32.980 1.00 26.41 96 ASN A N 1
ATOM 740 C CA . ASN A 1 96 ? 101.062 15.057 34.204 1.00 26.15 96 ASN A CA 1
ATOM 741 C C . ASN A 1 96 ? 99.635 14.587 34.504 1.00 28.02 96 ASN A C 1
ATOM 742 O O . ASN A 1 96 ? 99.415 13.392 34.703 1.00 28.94 96 ASN A O 1
ATOM 747 N N . LYS A 1 97 ? 98.673 15.513 34.540 1.00 26.88 97 LYS A N 1
ATOM 748 C CA . LYS A 1 97 ? 97.278 15.191 34.879 1.00 25.20 97 LYS A CA 1
ATOM 749 C C . LYS A 1 97 ? 96.372 16.429 34.752 1.00 24.45 97 LYS A C 1
ATOM 750 O O . LYS A 1 97 ? 96.777 17.527 35.124 1.00 25.98 97 LYS A O 1
ATOM 756 N N . SER A 1 98 ? 95.152 16.242 34.255 1.00 25.41 98 SER A N 1
ATOM 757 C CA . SER A 1 98 ? 94.323 17.366 33.808 1.00 25.60 98 SER A CA 1
ATOM 758 C C . SER A 1 98 ? 93.842 18.333 34.887 1.00 26.75 98 SER A C 1
ATOM 759 O O . SER A 1 98 ? 93.563 19.491 34.579 1.00 25.36 98 SER A O 1
ATOM 762 N N . PHE A 1 99 ? 93.739 17.892 36.138 1.00 27.53 99 PHE A N 1
ATOM 763 C CA . PHE A 1 99 ? 93.297 18.821 37.178 1.00 26.92 99 PHE A CA 1
ATOM 764 C C . PHE A 1 99 ? 94.304 19.955 37.384 1.00 30.15 99 PHE A C 1
ATOM 765 O O . PHE A 1 99 ? 93.932 21.062 37.769 1.00 28.14 99 PHE A O 1
ATOM 773 N N . LEU A 1 100 ? 95.572 19.689 37.081 1.00 24.07 100 LEU A N 1
ATOM 774 C CA . LEU A 1 100 ? 96.614 20.712 37.168 1.00 23.97 100 LEU A CA 1
ATOM 775 C C . LEU A 1 100 ? 96.439 21.819 36.136 1.00 23.99 100 LEU A C 1
ATOM 776 O O . LEU A 1 100 ? 97.034 22.890 36.261 1.00 26.20 100 LEU A O 1
ATOM 781 N N . TRP A 1 101 ? 95.649 21.555 35.106 1.00 21.99 101 TRP A N 1
ATOM 782 C CA . TRP A 1 101 ? 95.609 22.451 33.950 1.00 23.13 101 TRP A CA 1
ATOM 783 C C . TRP A 1 101 ? 94.890 23.769 34.224 1.00 27.62 101 TRP A C 1
ATOM 784 O O . TRP A 1 101 ? 94.885 24.668 33.380 1.00 25.56 101 TRP A O 1
ATOM 795 N N . ASP A 1 102 ? 94.295 23.886 35.406 1.00 28.86 102 ASP A N 1
ATOM 796 C CA . ASP A 1 102 ? 93.678 25.141 35.817 1.00 30.76 102 ASP A CA 1
ATOM 797 C C . ASP A 1 102 ? 94.766 26.168 36.122 1.00 32.03 102 ASP A C 1
ATOM 798 O O . ASP A 1 102 ? 94.519 27.375 36.094 1.00 31.51 102 ASP A O 1
ATOM 803 N N . GLY A 1 103 ? 95.970 25.676 36.410 1.00 27.39 103 GLY A N 1
ATOM 804 C CA . GLY A 1 103 ? 97.095 26.528 36.747 1.00 28.00 103 GLY A CA 1
ATOM 805 C C . GLY A 1 103 ? 97.462 27.514 35.654 1.00 28.61 103 GLY A C 1
ATOM 806 O O . GLY A 1 103 ? 97.278 27.246 34.464 1.00 27.63 103 GLY A O 1
ATOM 807 N N . LYS A 1 104 ? 97.982 28.664 36.066 1.00 26.52 104 LYS A N 1
ATOM 808 C CA . LYS A 1 104 ? 98.412 29.688 35.121 1.00 32.17 104 LYS A CA 1
ATOM 809 C C . LYS A 1 104 ? 99.738 29.355 34.438 1.00 32.51 104 LYS A C 1
ATOM 810 O O . LYS A 1 104 ? 100.660 28.814 35.051 1.00 30.25 104 LYS A O 1
ATOM 816 N N . ILE A 1 105 ? 99.819 29.685 33.157 1.00 30.99 105 ILE A N 1
ATOM 817 C CA . ILE A 1 105 ? 101.042 29.500 32.396 1.00 30.86 105 ILE A CA 1
ATOM 818 C C . ILE A 1 105 ? 102.051 30.574 32.770 1.00 32.99 105 ILE A C 1
ATOM 819 O O . ILE A 1 105 ? 101.745 31.769 32.722 1.00 33.27 105 ILE A O 1
ATOM 824 N N . LYS A 1 106 ? 103.246 30.146 33.163 1.00 31.05 106 LYS A N 1
ATOM 825 C CA . LYS A 1 106 ? 104.282 31.084 33.577 1.00 35.65 106 LYS A CA 1
ATOM 826 C C . LYS A 1 106 ? 104.810 31.859 32.371 1.00 36.02 106 LYS A C 1
ATOM 827 O O . LYS A 1 106 ? 104.688 31.405 31.230 1.00 33.94 106 LYS A O 1
ATOM 833 N N . PRO A 1 107 ? 105.389 33.042 32.621 1.00 41.58 107 PRO A N 1
ATOM 834 C CA . PRO A 1 107 ? 105.850 33.921 31.541 1.00 41.20 107 PRO A CA 1
ATOM 835 C C . PRO A 1 107 ? 106.860 33.239 30.625 1.00 39.33 107 PRO A C 1
ATOM 836 O O . PRO A 1 107 ? 106.835 33.469 29.417 1.00 40.61 107 PRO A O 1
ATOM 840 N N . GLU A 1 108 ? 107.729 32.413 31.197 1.00 38.01 108 GLU A N 1
ATOM 841 C CA . GLU A 1 108 ? 108.785 31.756 30.434 1.00 39.87 108 GLU A CA 1
ATOM 842 C C . GLU A 1 108 ? 108.260 30.771 29.390 1.00 39.12 108 GLU A C 1
ATOM 843 O O . GLU A 1 108 ? 108.957 30.448 28.429 1.00 39.67 108 GLU A O 1
ATOM 849 N N . LEU A 1 109 ? 107.040 30.281 29.584 1.00 36.51 109 LEU A N 1
ATOM 850 C CA . LEU A 1 109 ? 106.477 29.288 28.677 1.00 35.76 109 LEU A CA 1
ATOM 851 C C . LEU A 1 109 ? 105.795 29.911 27.467 1.00 33.36 109 LEU A C 1
ATOM 852 O O . LEU A 1 109 ? 105.630 29.260 26.437 1.00 35.02 109 LEU A O 1
ATOM 857 N N . LYS A 1 110 ? 105.380 31.164 27.595 1.00 32.75 110 LYS A N 1
ATOM 858 C CA . LYS A 1 110 ? 104.551 31.776 26.558 1.00 36.48 110 LYS A CA 1
ATOM 859 C C . LYS A 1 110 ? 105.234 31.879 25.191 1.00 35.00 110 LYS A C 1
ATOM 860 O O . LYS A 1 110 ? 104.591 31.664 24.165 1.00 34.08 110 LYS A O 1
ATOM 866 N N . PRO A 1 111 ? 106.540 32.197 25.174 1.00 36.79 111 PRO A N 1
ATOM 867 C CA . PRO A 1 111 ? 107.266 32.193 23.899 1.00 36.61 111 PRO A CA 1
ATOM 868 C C . PRO A 1 111 ? 107.302 30.805 23.260 1.00 36.62 111 PRO A C 1
ATOM 869 O O . PRO A 1 111 ? 107.432 30.688 22.038 1.00 38.40 111 PRO A O 1
ATOM 873 N N . ILE A 1 112 ? 107.202 29.763 24.078 1.00 32.05 112 ILE A N 1
ATOM 874 C CA . ILE A 1 112 ? 107.280 28.391 23.579 1.00 33.78 112 ILE A CA 1
ATOM 875 C C . ILE A 1 112 ? 105.901 27.832 23.238 1.00 36.64 112 ILE A C 1
ATOM 876 O O . ILE A 1 112 ? 105.697 27.256 22.169 1.00 36.35 112 ILE A O 1
ATOM 881 N N . ILE A 1 113 ? 104.958 28.018 24.153 1.00 36.08 113 ILE A N 1
ATOM 882 C CA . ILE A 1 113 ? 103.633 27.422 24.039 1.00 34.47 113 ILE A CA 1
ATOM 883 C C . ILE A 1 113 ? 102.630 28.339 23.345 1.00 37.26 113 ILE A C 1
ATOM 884 O O . ILE A 1 113 ? 101.744 27.879 22.616 1.00 37.66 113 ILE A O 1
ATOM 889 N N . GLY A 1 114 ? 102.778 29.639 23.567 1.00 36.29 114 GLY A N 1
ATOM 890 C CA . GLY A 1 114 ? 101.833 30.606 23.044 1.00 38.49 114 GLY A CA 1
ATOM 891 C C . GLY A 1 114 ? 101.248 31.445 24.161 1.00 39.48 114 GLY A C 1
ATOM 892 O O . GLY A 1 114 ? 101.422 31.132 25.341 1.00 37.58 114 GLY A O 1
ATOM 893 N N . ASP A 1 115 ? 100.552 32.515 23.793 1.00 40.76 115 ASP A N 1
ATOM 894 C CA . ASP A 1 115 ? 99.982 33.421 24.779 1.00 41.40 115 ASP A CA 1
ATOM 895 C C . ASP A 1 115 ? 98.655 32.884 25.307 1.00 41.81 115 ASP A C 1
ATOM 896 O O . ASP A 1 115 ? 97.579 33.340 24.909 1.00 42.08 115 ASP A O 1
ATOM 901 N N . PHE A 1 116 ? 98.742 31.908 26.204 1.00 38.19 116 PHE A N 1
ATOM 902 C CA . PHE A 1 116 ? 97.561 31.321 26.821 1.00 35.59 116 PHE A CA 1
ATOM 903 C C . PHE A 1 116 ? 97.596 31.563 28.327 1.00 32.05 116 PHE A C 1
ATOM 904 O O . PHE A 1 116 ? 98.661 31.552 28.941 1.00 33.66 116 PHE A O 1
ATOM 912 N N . GLU A 1 117 ? 96.427 31.776 28.917 1.00 35.22 117 GLU A N 1
ATOM 913 C CA . GLU A 1 117 ? 96.329 32.061 30.344 1.00 36.37 117 GLU A CA 1
ATOM 914 C C . GLU A 1 117 ? 96.634 30.821 31.181 1.00 32.56 117 GLU A C 1
ATOM 915 O O . GLU A 1 117 ? 97.444 30.870 32.105 1.00 32.79 117 GLU A O 1
ATOM 921 N N . THR A 1 118 ? 95.982 29.714 30.838 1.00 31.77 118 THR A N 1
ATOM 922 C CA . THR A 1 118 ? 96.095 28.469 31.597 1.00 31.25 118 THR A CA 1
ATOM 923 C C . THR A 1 118 ? 96.457 27.306 30.675 1.00 29.16 118 THR A C 1
ATOM 924 O O . THR A 1 118 ? 96.352 27.414 29.456 1.00 27.32 118 THR A O 1
ATOM 928 N N . TYR A 1 119 ? 96.870 26.186 31.259 1.00 28.68 119 TYR A N 1
ATOM 929 C CA . TYR A 1 119 ? 97.149 25.001 30.460 1.00 26.63 119 TYR A CA 1
ATOM 930 C C . TYR A 1 119 ? 95.890 24.500 29.775 1.00 24.90 119 TYR A C 1
ATOM 931 O O . TYR A 1 119 ? 95.946 23.994 28.654 1.00 24.66 119 TYR A O 1
ATOM 940 N N . TYR A 1 120 ? 94.751 24.613 30.455 1.00 24.44 120 TYR A N 1
ATOM 941 C CA . TYR A 1 120 ? 93.493 24.204 29.852 1.00 23.77 120 TYR A CA 1
ATOM 942 C C . TYR A 1 120 ? 93.267 24.981 28.560 1.00 28.18 120 TYR A C 1
ATOM 943 O O . TYR A 1 120 ? 92.894 24.406 27.541 1.00 27.22 120 TYR A O 1
ATOM 952 N N . GLU A 1 121 ? 93.477 26.294 28.608 1.00 27.13 121 GLU A N 1
ATOM 953 C CA . GLU A 1 121 ? 93.231 27.115 27.430 1.00 30.35 121 GLU A CA 1
ATOM 954 C C . GLU A 1 121 ? 94.163 26.690 26.298 1.00 26.05 121 GLU A C 1
ATOM 955 O O . GLU A 1 121 ? 93.737 26.528 25.155 1.00 28.61 121 GLU A O 1
ATOM 961 N N . TRP A 1 122 ? 95.435 26.504 26.635 1.00 27.31 122 TRP A N 1
ATOM 962 C CA . TRP A 1 122 ? 96.439 26.057 25.678 1.00 28.21 122 TRP A CA 1
ATOM 963 C C . TRP A 1 122 ? 96.038 24.744 25.022 1.00 27.53 122 TRP A C 1
ATOM 964 O O . TRP A 1 122 ? 95.967 24.642 23.799 1.00 26.46 122 TRP A O 1
ATOM 975 N N . ILE A 1 123 ? 95.759 23.741 25.847 1.00 25.73 123 ILE A N 1
ATOM 976 C CA . ILE A 1 123 ? 95.501 22.399 25.351 1.00 24.96 123 ILE A CA 1
ATOM 977 C C . ILE A 1 123 ? 94.196 22.321 24.565 1.00 26.47 123 ILE A C 1
ATOM 978 O O . ILE A 1 123 ? 94.116 21.632 23.549 1.00 26.62 123 ILE A O 1
ATOM 983 N N . GLU A 1 124 ? 93.187 23.061 25.013 1.00 26.00 124 GLU A N 1
ATOM 984 C CA . GLU A 1 124 ? 91.902 23.074 24.330 1.00 29.04 124 GLU A CA 1
ATOM 985 C C . GLU A 1 124 ? 92.007 23.710 22.941 1.00 27.39 124 GLU A C 1
ATOM 986 O O . GLU A 1 124 ? 91.384 23.246 21.985 1.00 31.04 124 GLU A O 1
ATOM 992 N N . ASN A 1 125 ? 92.822 24.754 22.828 1.00 28.76 125 ASN A N 1
ATOM 993 C CA . ASN A 1 125 ? 92.873 25.545 21.601 1.00 30.03 125 ASN A CA 1
ATOM 994 C C . ASN A 1 125 ? 94.061 25.270 20.683 1.00 32.62 125 ASN A C 1
ATOM 995 O O . ASN A 1 125 ? 94.323 26.026 19.747 1.00 34.28 125 ASN A O 1
ATOM 1000 N N . THR A 1 126 ? 94.768 24.175 20.940 1.00 28.56 126 THR A N 1
ATOM 1001 C CA . THR A 1 126 ? 95.922 23.797 20.139 1.00 27.82 126 THR A CA 1
ATOM 1002 C C . THR A 1 126 ? 95.655 22.438 19.508 1.00 28.89 126 THR A C 1
ATOM 1003 O O . THR A 1 126 ? 95.110 21.546 20.160 1.00 28.53 126 THR A O 1
ATOM 1007 N N . THR A 1 127 ? 96.008 22.282 18.235 1.00 28.56 127 THR A N 1
ATOM 1008 C CA . THR A 1 127 ? 95.732 21.034 17.531 1.00 27.81 127 THR A CA 1
ATOM 1009 C C . THR A 1 127 ? 96.605 19.925 18.103 1.00 25.19 127 THR A C 1
ATOM 1010 O O . THR A 1 127 ? 97.677 20.189 18.637 1.00 26.40 127 THR A O 1
ATOM 1014 N N . THR A 1 128 ? 96.148 18.687 17.969 1.00 25.93 128 THR A N 1
ATOM 1015 C CA . THR A 1 128 ? 96.924 17.542 18.426 1.00 26.61 128 THR A CA 1
ATOM 1016 C C . THR A 1 128 ? 98.338 17.587 17.835 1.00 28.86 128 THR A C 1
ATOM 1017 O O . THR A 1 128 ? 99.322 17.345 18.534 1.00 25.47 128 THR A O 1
ATOM 1021 N N . ASP A 1 129 ? 98.443 17.929 16.554 1.00 29.68 129 ASP A N 1
ATOM 1022 C CA . ASP A 1 129 ? 99.749 17.935 15.894 1.00 29.08 129 ASP A CA 1
ATOM 1023 C C . ASP A 1 129 ? 100.693 18.977 16.487 1.00 26.36 129 ASP A C 1
ATOM 1024 O O . ASP A 1 129 ? 101.896 18.743 16.604 1.00 24.53 129 ASP A O 1
ATOM 1029 N N . LYS A 1 130 ? 100.147 20.123 16.872 1.00 25.63 130 LYS A N 1
ATOM 1030 C CA . LYS A 1 130 ? 100.953 21.158 17.502 1.00 26.89 130 LYS A CA 1
ATOM 1031 C C . LYS A 1 130 ? 101.352 20.766 18.923 1.00 24.81 130 LYS A C 1
ATOM 1032 O O . LYS A 1 130 ? 102.427 21.122 19.391 1.00 23.92 130 LYS A O 1
ATOM 1038 N N . LEU A 1 131 ? 100.486 20.033 19.616 1.00 23.67 131 LEU A N 1
ATOM 1039 C CA . LEU A 1 131 ? 100.862 19.507 20.923 1.00 21.80 131 LEU A CA 1
ATOM 1040 C C . LEU A 1 131 ? 101.993 18.487 20.766 1.00 22.23 131 LEU A C 1
ATOM 1041 O O . LEU A 1 131 ? 102.935 18.459 21.562 1.00 21.52 131 LEU A O 1
ATOM 1046 N N . THR A 1 132 ? 101.906 17.662 19.730 1.00 21.80 132 THR A N 1
ATOM 1047 C CA . THR A 1 132 ? 102.979 16.726 19.426 1.00 22.59 132 THR A CA 1
ATOM 1048 C C . THR A 1 132 ? 104.295 17.482 19.211 1.00 21.79 132 THR A C 1
ATOM 1049 O O . THR A 1 132 ? 105.319 17.118 19.772 1.00 21.47 132 THR A O 1
ATOM 1053 N N . GLU A 1 133 ? 104.254 18.551 18.420 1.00 24.03 133 GLU A N 1
ATOM 1054 C CA . GLU A 1 133 ? 105.457 19.344 18.160 1.00 26.15 133 GLU A CA 1
ATOM 1055 C C . GLU A 1 133 ? 106.106 19.823 19.454 1.00 24.08 133 GLU A C 1
ATOM 1056 O O . GLU A 1 133 ? 107.330 19.789 19.598 1.00 23.51 133 GLU A O 1
ATOM 1062 N N . PHE A 1 134 ? 105.278 20.291 20.384 1.00 21.39 134 PHE A N 1
ATOM 1063 C CA . PHE A 1 134 ? 105.757 20.753 21.680 1.00 22.01 134 PHE A CA 1
ATOM 1064 C C . PHE A 1 134 ? 106.524 19.656 22.426 1.00 21.44 134 PHE A C 1
ATOM 1065 O O . PHE A 1 134 ? 107.624 19.886 22.941 1.00 21.45 134 PHE A O 1
ATOM 1073 N N . VAL A 1 135 ? 105.944 18.461 22.476 1.00 21.84 135 VAL A N 1
ATOM 1074 C CA . VAL A 1 135 ? 106.566 17.339 23.168 1.00 20.92 135 VAL A CA 1
ATOM 1075 C C . VAL A 1 135 ? 107.849 16.911 22.453 1.00 22.14 135 VAL A C 1
ATOM 1076 O O . VAL A 1 135 ? 108.867 16.656 23.088 1.00 22.02 135 VAL A O 1
ATOM 1080 N N . VAL A 1 136 ? 107.793 16.831 21.128 1.00 21.03 136 VAL A N 1
ATOM 1081 C CA . VAL A 1 136 ? 108.975 16.470 20.351 1.00 21.46 136 VAL A CA 1
ATOM 1082 C C . VAL A 1 136 ? 110.124 17.448 20.612 1.00 20.63 136 VAL A C 1
ATOM 1083 O O . VAL A 1 136 ? 111.276 17.045 20.781 1.00 23.18 136 VAL A O 1
ATOM 1087 N N . ASN A 1 137 ? 109.799 18.734 20.664 1.00 22.53 137 ASN A N 1
ATOM 1088 C CA . ASN A 1 137 ? 110.815 19.761 20.883 1.00 25.13 137 ASN A CA 1
ATOM 1089 C C . ASN A 1 137 ? 111.461 19.649 22.262 1.00 25.18 137 ASN A C 1
ATOM 1090 O O . ASN A 1 137 ? 112.649 19.928 22.419 1.00 24.92 137 ASN A O 1
ATOM 1095 N N . GLU A 1 138 ? 110.687 19.224 23.263 1.00 22.87 138 GLU A N 1
ATOM 1096 C CA . GLU A 1 138 ? 111.247 19.017 24.601 1.00 21.59 138 GLU A CA 1
ATOM 1097 C C . GLU A 1 138 ? 112.276 17.883 24.618 1.00 22.24 138 GLU A C 1
ATOM 1098 O O . GLU A 1 138 ? 113.262 17.932 25.360 1.00 22.00 138 GLU A O 1
ATOM 1104 N N . VAL A 1 139 ? 112.047 16.870 23.787 1.00 20.25 139 VAL A N 1
ATOM 1105 C CA . VAL A 1 139 ? 112.929 15.713 23.714 1.00 18.02 139 VAL A CA 1
ATOM 1106 C C . VAL A 1 139 ? 114.155 15.990 22.842 1.00 22.97 139 VAL A C 1
ATOM 1107 O O . VAL A 1 139 ? 115.264 15.580 23.170 1.00 22.44 139 VAL A O 1
ATOM 1111 N N . GLU A 1 140 ? 113.932 16.695 21.740 1.00 22.07 140 GLU A N 1
ATOM 1112 C CA . GLU A 1 140 ? 114.969 16.872 20.718 1.00 26.09 140 GLU A CA 1
ATOM 1113 C C . GLU A 1 140 ? 115.802 18.144 20.866 1.00 28.46 140 GLU A C 1
ATOM 1114 O O . GLU A 1 140 ? 116.979 18.163 20.496 1.00 29.31 140 GLU A O 1
ATOM 1120 N N . ASN A 1 141 ? 115.199 19.201 21.401 1.00 27.03 141 ASN A N 1
ATOM 1121 C CA . ASN A 1 141 ? 115.874 20.488 21.531 1.00 26.52 141 ASN A CA 1
ATOM 1122 C C . ASN A 1 141 ? 116.198 20.848 22.976 1.00 28.11 141 ASN A C 1
ATOM 1123 O O . ASN A 1 141 ? 117.310 21.272 23.291 1.00 27.53 141 ASN A O 1
ATOM 1128 N N . GLY A 1 142 ? 115.214 20.696 23.857 1.00 24.84 142 GLY A N 1
ATOM 1129 C CA . GLY A 1 142 ? 115.417 20.973 25.266 1.00 24.10 142 GLY A CA 1
ATOM 1130 C C . GLY A 1 142 ? 114.135 21.347 25.986 1.00 23.20 142 GLY A C 1
ATOM 1131 O O . GLY A 1 142 ? 113.154 21.764 25.370 1.00 24.20 142 GLY A O 1
ATOM 1132 N N . LEU A 1 143 ? 114.147 21.191 27.304 1.00 24.03 143 LEU A N 1
ATOM 1133 C CA . LEU A 1 143 ? 112.999 21.550 28.127 1.00 25.83 143 LEU A CA 1
ATOM 1134 C C . LEU A 1 143 ? 112.938 23.052 28.415 1.00 24.66 143 LEU A C 1
ATOM 1135 O O . LEU A 1 143 ? 113.907 23.640 28.885 1.00 28.37 143 LEU A O 1
ATOM 1140 N N . GLU A 1 144 ? 111.791 23.659 28.129 1.00 27.50 144 GLU A N 1
ATOM 1141 C CA . GLU A 1 144 ? 111.494 25.024 28.574 1.00 28.11 144 GLU A CA 1
ATOM 1142 C C . GLU A 1 144 ? 112.573 26.060 28.275 1.00 33.49 144 GLU A C 1
ATOM 1143 O O . GLU A 1 144 ? 112.939 26.850 29.146 1.00 33.26 144 GLU A O 1
ATOM 1149 N N . GLY A 1 145 ? 113.073 26.060 27.045 1.00 33.71 145 GLY A N 1
ATOM 1150 C CA . GLY A 1 145 ? 114.063 27.042 26.633 1.00 33.69 145 GLY A CA 1
ATOM 1151 C C . GLY A 1 145 ? 115.487 26.759 27.084 1.00 34.67 145 GLY A C 1
ATOM 1152 O O . GLY A 1 145 ? 116.389 27.563 26.834 1.00 39.48 145 GLY A O 1
ATOM 1153 N N . THR A 1 146 ? 115.701 25.626 27.749 1.00 27.75 146 THR A N 1
ATOM 1154 C CA . THR A 1 146 ? 117.038 25.243 28.193 1.00 27.14 146 THR A CA 1
ATOM 1155 C C . THR A 1 146 ? 117.616 24.213 27.227 1.00 24.94 146 THR A C 1
ATOM 1156 O O . THR A 1 146 ? 116.893 23.677 26.383 1.00 28.72 146 THR A O 1
ATOM 1160 N N . PRO A 1 147 ? 118.919 23.920 27.352 1.00 28.19 147 PRO A N 1
ATOM 1161 C CA . PRO A 1 147 ? 119.534 22.893 26.506 1.00 28.76 147 PRO A CA 1
ATOM 1162 C C . PRO A 1 147 ? 119.399 21.484 27.074 1.00 27.24 147 PRO A C 1
ATOM 1163 O O . PRO A 1 147 ? 119.985 20.556 26.517 1.00 26.46 147 PRO A O 1
ATOM 1167 N N . TYR A 1 148 ? 118.652 21.317 28.160 1.00 28.07 148 TYR A N 1
ATOM 1168 C CA . TYR A 1 148 ? 118.544 20.007 28.785 1.00 26.50 148 TYR A CA 1
ATOM 1169 C C . TYR A 1 148 ? 117.330 19.263 28.247 1.00 24.76 148 TYR A C 1
ATOM 1170 O O . TYR A 1 148 ? 116.192 19.651 28.502 1.00 27.03 148 TYR A O 1
ATOM 1179 N N . LYS A 1 149 ? 117.585 18.205 27.485 1.00 22.79 149 LYS A N 1
ATOM 1180 C CA . LYS A 1 149 ? 116.522 17.488 26.791 1.00 25.38 149 LYS A CA 1
ATOM 1181 C C . LYS A 1 149 ? 115.870 16.438 27.681 1.00 20.76 149 LYS A C 1
ATOM 1182 O O . LYS A 1 149 ? 116.520 15.850 28.533 1.00 22.64 149 LYS A O 1
ATOM 1188 N N . ALA A 1 150 ? 114.588 16.192 27.447 1.00 22.69 150 ALA A N 1
ATOM 1189 C CA . ALA A 1 150 ? 113.874 15.119 28.127 1.00 21.34 150 ALA A CA 1
ATOM 1190 C C . ALA A 1 150 ? 114.217 13.757 27.525 1.00 21.50 150 ALA A C 1
ATOM 1191 O O . ALA A 1 150 ? 114.535 13.647 26.331 1.00 21.65 150 ALA A O 1
ATOM 1193 N N . GLY A 1 151 ? 114.127 12.719 28.354 1.00 18.08 151 GLY A N 1
ATOM 1194 C CA . GLY A 1 151 ? 114.424 11.362 27.934 1.00 19.47 151 GLY A CA 1
ATOM 1195 C C . GLY A 1 151 ? 113.217 10.439 27.974 1.00 21.68 151 GLY A C 1
ATOM 1196 O O . GLY A 1 151 ? 113.331 9.241 27.740 1.00 20.52 151 GLY A O 1
ATOM 1197 N N . GLN A 1 152 ? 112.053 10.992 28.297 1.00 17.49 152 GLN A N 1
ATOM 1198 C CA . GLN A 1 152 ? 110.810 10.234 28.164 1.00 18.07 152 GLN A CA 1
ATOM 1199 C C . GLN A 1 152 ? 109.648 11.192 27.938 1.00 16.49 152 GLN A C 1
ATOM 1200 O O . GLN A 1 152 ? 109.769 12.386 28.196 1.00 18.02 152 GLN A O 1
ATOM 1206 N N . VAL A 1 153 ? 108.536 10.672 27.428 1.00 15.98 153 VAL A N 1
ATOM 1207 C CA . VAL A 1 153 ? 107.361 11.495 27.170 1.00 15.64 153 VAL A CA 1
ATOM 1208 C C . VAL A 1 153 ? 106.218 10.985 28.042 1.00 17.89 153 VAL A C 1
ATOM 1209 O O . VAL A 1 153 ? 106.062 9.779 28.217 1.00 17.59 153 VAL A O 1
ATOM 1225 N N . PHE A 1 155 ? 102.009 11.258 29.674 1.00 17.12 155 PHE A N 1
ATOM 1226 C CA . PHE A 1 155 ? 100.625 11.722 29.696 1.00 16.15 155 PHE A CA 1
ATOM 1227 C C . PHE A 1 155 ? 99.972 11.212 30.978 1.00 14.68 155 PHE A C 1
ATOM 1228 O O . PHE A 1 155 ? 100.521 10.348 31.655 1.00 16.12 155 PHE A O 1
ATOM 1236 N N . GLY A 1 156 ? 98.799 11.744 31.312 1.00 15.27 156 GLY A N 1
ATOM 1237 C CA . GLY A 1 156 ? 98.126 11.310 32.522 1.00 14.91 156 GLY A CA 1
ATOM 1238 C C . GLY A 1 156 ? 96.622 11.364 32.377 1.00 17.47 156 GLY A C 1
ATOM 1239 O O . GLY A 1 156 ? 96.076 12.163 31.607 1.00 19.45 156 GLY A O 1
ATOM 1240 N N . THR A 1 157 ? 95.946 10.494 33.117 1.00 16.19 157 THR A N 1
ATOM 1241 C CA . THR A 1 157 ? 94.484 10.431 33.060 1.00 17.18 157 THR A CA 1
ATOM 1242 C C . THR A 1 157 ? 93.895 10.587 34.466 1.00 16.11 157 THR A C 1
ATOM 1243 O O . THR A 1 157 ? 94.624 10.586 35.458 1.00 16.63 157 THR A O 1
ATOM 1247 N N . GLY A 1 158 ? 92.574 10.717 34.548 1.00 19.11 158 GLY A N 1
ATOM 1248 C CA . GLY A 1 158 ? 91.925 11.025 35.813 1.00 18.84 158 GLY A CA 1
ATOM 1249 C C . GLY A 1 158 ? 91.394 9.827 36.570 1.00 18.02 158 GLY A C 1
ATOM 1250 O O . GLY A 1 158 ? 91.574 8.670 36.159 1.00 16.09 158 GLY A O 1
ATOM 1251 N N . TYR A 1 159 ? 90.729 10.106 37.690 1.00 16.01 159 TYR A N 1
ATOM 1252 C CA . TYR A 1 159 ? 90.228 9.029 38.530 1.00 14.68 159 TYR A CA 1
ATOM 1253 C C . TYR A 1 159 ? 89.041 8.340 37.862 1.00 15.96 159 TYR A C 1
ATOM 1254 O O . TYR A 1 159 ? 87.944 8.901 37.784 1.00 15.89 159 TYR A O 1
ATOM 1263 N N . ASN A 1 160 ? 89.262 7.115 37.397 1.00 16.64 160 ASN A N 1
ATOM 1264 C CA . ASN A 1 160 ? 88.237 6.350 36.695 1.00 15.61 160 ASN A CA 1
ATOM 1265 C C . ASN A 1 160 ? 87.669 7.080 35.480 1.00 18.68 160 ASN A C 1
ATOM 1266 O O . ASN A 1 160 ? 86.509 6.887 35.114 1.00 17.72 160 ASN A O 1
ATOM 1271 N N A MET A 1 161 ? 88.499 7.927 34.866 0.52 16.35 161 MET A N 1
ATOM 1272 N N B MET A 1 161 ? 88.496 7.885 34.827 0.48 16.36 161 MET A N 1
ATOM 1273 C CA A MET A 1 161 ? 88.081 8.761 33.736 0.52 17.35 161 MET A CA 1
ATOM 1274 C CA B MET A 1 161 ? 88.033 8.551 33.623 0.48 17.22 161 MET A CA 1
ATOM 1275 C C A MET A 1 161 ? 89.221 8.931 32.723 0.52 18.12 161 MET A C 1
ATOM 1276 C C B MET A 1 161 ? 89.186 8.927 32.720 0.48 18.12 161 MET A C 1
ATOM 1277 O O A MET A 1 161 ? 90.382 9.051 33.118 0.52 18.43 161 MET A O 1
ATOM 1278 O O B MET A 1 161 ? 90.295 9.209 33.179 0.48 18.36 161 MET A O 1
ATOM 1287 N N . ILE A 1 162 ? 88.894 8.937 31.430 1.00 18.66 162 ILE A N 1
ATOM 1288 C CA . ILE A 1 162 ? 89.791 9.504 30.429 1.00 16.50 162 ILE A CA 1
ATOM 1289 C C . ILE A 1 162 ? 88.925 10.527 29.707 1.00 18.19 162 ILE A C 1
ATOM 1290 O O . ILE A 1 162 ? 88.026 10.165 28.952 1.00 20.52 162 ILE A O 1
ATOM 1295 N N . THR A 1 163 ? 89.159 11.801 29.988 1.00 18.30 163 THR A N 1
ATOM 1296 C CA . THR A 1 163 ? 88.368 12.861 29.373 1.00 20.12 163 THR A CA 1
ATOM 1297 C C . THR A 1 163 ? 88.799 13.061 27.923 1.00 22.01 163 THR A C 1
ATOM 1298 O O . THR A 1 163 ? 89.873 12.602 27.521 1.00 20.21 163 THR A O 1
ATOM 1302 N N . PRO A 1 164 ? 87.952 13.728 27.124 1.00 20.62 164 PRO A N 1
ATOM 1303 C CA . PRO A 1 164 ? 88.347 14.061 25.753 1.00 20.80 164 PRO A CA 1
ATOM 1304 C C . PRO A 1 164 ? 89.691 14.784 25.668 1.00 21.00 164 PRO A C 1
ATOM 1305 O O . PRO A 1 164 ? 90.497 14.428 24.811 1.00 22.06 164 PRO A O 1
ATOM 1309 N N . LEU A 1 165 ? 89.947 15.759 26.534 1.00 19.36 165 LEU A N 1
ATOM 1310 C CA . LEU A 1 165 ? 91.210 16.495 26.457 1.00 21.90 165 LEU A CA 1
ATOM 1311 C C . LEU A 1 165 ? 92.375 15.608 26.873 1.00 22.83 165 LEU A C 1
ATOM 1312 O O . LEU A 1 165 ? 93.463 15.693 26.306 1.00 22.21 165 LEU A O 1
ATOM 1317 N N . GLU A 1 166 ? 92.148 14.756 27.869 1.00 19.69 166 GLU A N 1
ATOM 1318 C CA . GLU A 1 166 ? 93.200 13.836 28.286 1.00 20.89 166 GLU A CA 1
ATOM 1319 C C . GLU A 1 166 ? 93.547 12.914 27.130 1.00 21.07 166 GLU A C 1
ATOM 1320 O O . GLU A 1 166 ? 94.720 12.675 26.847 1.00 19.35 166 GLU A O 1
ATOM 1326 N N . GLU A 1 167 ? 92.523 12.396 26.465 1.00 19.08 167 GLU A N 1
ATOM 1327 C CA . GLU A 1 167 ? 92.714 11.516 25.322 1.00 18.36 167 GLU A CA 1
ATOM 1328 C C . GLU A 1 167 ? 93.518 12.196 24.217 1.00 22.08 167 GLU A C 1
ATOM 1329 O O . GLU A 1 167 ? 94.388 11.579 23.593 1.00 19.02 167 GLU A O 1
ATOM 1335 N N . LYS A 1 168 ? 93.192 13.458 23.965 1.00 19.08 168 LYS A N 1
ATOM 1336 C CA . LYS A 1 168 ? 93.945 14.278 23.019 1.00 21.21 168 LYS A CA 1
ATOM 1337 C C . LYS A 1 168 ? 95.436 14.283 23.365 1.00 19.84 168 LYS A C 1
ATOM 1338 O O . LYS A 1 168 ? 96.284 14.100 22.476 1.00 19.48 168 LYS A O 1
ATOM 1344 N N . THR A 1 169 ? 95.767 14.492 24.638 1.00 20.00 169 THR A N 1
ATOM 1345 C CA . THR A 1 169 ? 97.178 14.479 25.034 1.00 20.90 169 THR A CA 1
ATOM 1346 C C . THR A 1 169 ? 97.815 13.094 24.892 1.00 19.63 169 THR A C 1
ATOM 1347 O O . THR A 1 169 ? 98.999 12.990 24.573 1.00 17.99 169 THR A O 1
ATOM 1351 N N . ILE A 1 170 ? 97.049 12.033 25.124 1.00 17.75 170 ILE A N 1
ATOM 1352 C CA . ILE A 1 170 ? 97.600 10.694 24.926 1.00 16.33 170 ILE A CA 1
ATOM 1353 C C . ILE A 1 170 ? 98.017 10.516 23.471 1.00 20.40 170 ILE A C 1
ATOM 1354 O O . ILE A 1 170 ? 99.108 10.026 23.185 1.00 17.23 170 ILE A O 1
ATOM 1359 N N . ARG A 1 171 ? 97.143 10.917 22.552 1.00 17.30 171 ARG A N 1
ATOM 1360 C CA . ARG A 1 171 ? 97.442 10.774 21.131 1.00 18.98 171 ARG A CA 1
ATOM 1361 C C . ARG A 1 171 ? 98.623 11.665 20.727 1.00 19.04 171 ARG A C 1
ATOM 1362 O O . ARG A 1 171 ? 99.472 11.244 19.951 1.00 19.92 171 ARG A O 1
ATOM 1370 N N . ALA A 1 172 ? 98.695 12.872 21.283 1.00 19.78 172 ALA A N 1
ATOM 1371 C CA . ALA A 1 172 ? 99.806 13.785 20.987 1.00 18.35 172 ALA A CA 1
ATOM 1372 C C . ALA A 1 172 ? 101.133 13.164 21.426 1.00 19.15 172 ALA A C 1
ATOM 1373 O O . ALA A 1 172 ? 102.138 13.226 20.714 1.00 19.72 172 ALA A O 1
ATOM 1375 N N . VAL A 1 173 ? 101.126 12.554 22.605 1.00 19.52 173 VAL A N 1
ATOM 1376 C CA . VAL A 1 173 ? 102.327 11.927 23.151 1.00 18.08 173 VAL A CA 1
ATOM 1377 C C . VAL A 1 173 ? 102.713 10.658 22.390 1.00 18.95 173 VAL A C 1
ATOM 1378 O O . VAL A 1 173 ? 103.896 10.424 22.127 1.00 18.76 173 VAL A O 1
ATOM 1382 N N . ALA A 1 174 ? 101.718 9.850 22.019 1.00 15.85 174 ALA A N 1
ATOM 1383 C CA . ALA A 1 174 ? 101.973 8.668 21.203 1.00 18.12 174 ALA A CA 1
ATOM 1384 C C . ALA A 1 174 ? 102.667 9.076 19.901 1.00 19.43 174 ALA A C 1
ATOM 1385 O O . ALA A 1 174 ? 103.646 8.466 19.473 1.00 18.98 174 ALA A O 1
ATOM 1387 N N . ARG A 1 175 ? 102.161 10.133 19.288 1.00 18.87 175 ARG A N 1
ATOM 1388 C CA . ARG A 1 175 ? 102.723 10.597 18.027 1.00 20.56 175 ARG A CA 1
ATOM 1389 C C . ARG A 1 175 ? 104.111 11.204 18.222 1.00 22.14 175 ARG A C 1
ATOM 1390 O O . ARG A 1 175 ? 104.968 11.096 17.340 1.00 22.77 175 ARG A O 1
ATOM 1398 N N . ALA A 1 176 ? 104.350 11.806 19.384 1.00 18.96 176 ALA A N 1
ATOM 1399 C CA . ALA A 1 176 ? 105.692 12.286 19.714 1.00 17.97 176 ALA A CA 1
ATOM 1400 C C . ALA A 1 176 ? 106.639 11.102 19.870 1.00 21.08 176 ALA A C 1
ATOM 1401 O O . ALA A 1 176 ? 107.811 11.182 19.496 1.00 21.23 176 ALA A O 1
ATOM 1403 N N . HIS A 1 177 ? 106.144 9.994 20.419 1.00 18.29 177 HIS A N 1
ATOM 1404 C CA . HIS A 1 177 ? 106.973 8.797 20.462 1.00 18.47 177 HIS A CA 1
ATOM 1405 C C . HIS A 1 177 ? 107.344 8.334 19.053 1.00 21.37 177 HIS A C 1
ATOM 1406 O O . HIS A 1 177 ? 108.488 7.958 18.793 1.00 20.20 177 HIS A O 1
ATOM 1413 N N . HIS A 1 178 ? 106.374 8.318 18.149 1.00 19.70 178 HIS A N 1
ATOM 1414 C CA . HIS A 1 178 ? 106.670 7.842 16.797 1.00 22.24 178 HIS A CA 1
ATOM 1415 C C . HIS A 1 178 ? 107.788 8.664 16.152 1.00 23.74 178 HIS A C 1
ATOM 1416 O O . HIS A 1 178 ? 108.618 8.123 15.416 1.00 25.25 178 HIS A O 1
ATOM 1423 N N . GLU A 1 179 ? 107.815 9.960 16.447 1.00 21.90 179 GLU A N 1
ATOM 1424 C CA . GLU A 1 179 ? 108.831 10.857 15.880 1.00 23.61 179 GLU A CA 1
ATOM 1425 C C . GLU A 1 179 ? 110.215 10.742 16.536 1.00 26.84 179 GLU A C 1
ATOM 1426 O O . GLU A 1 179 ? 111.234 10.829 15.843 1.00 27.93 179 GLU A O 1
ATOM 1432 N N . THR A 1 180 ? 110.253 10.538 17.854 1.00 21.36 180 THR A N 1
ATOM 1433 C CA . THR A 1 180 ? 111.505 10.599 18.623 1.00 22.66 180 THR A CA 1
ATOM 1434 C C . THR A 1 180 ? 112.030 9.246 19.089 1.00 21.34 180 THR A C 1
ATOM 1435 O O . THR A 1 180 ? 113.227 9.103 19.360 1.00 19.94 180 THR A O 1
ATOM 1439 N N . LYS A 1 181 ? 111.118 8.280 19.203 1.00 19.74 181 LYS A N 1
ATOM 1440 C CA . LYS A 1 181 ? 111.364 6.946 19.758 1.00 19.36 181 LYS A CA 1
ATOM 1441 C C . LYS A 1 181 ? 111.611 6.932 21.276 1.00 17.43 181 LYS A C 1
ATOM 1442 O O . LYS A 1 181 ? 112.090 5.937 21.820 1.00 18.42 181 LYS A O 1
ATOM 1448 N N . ALA A 1 182 ? 111.270 8.029 21.953 1.00 18.85 182 ALA A N 1
ATOM 1449 C CA . ALA A 1 182 ? 111.439 8.120 23.405 1.00 17.76 182 ALA A CA 1
ATOM 1450 C C . ALA A 1 182 ? 110.500 7.171 24.144 1.00 18.22 182 ALA A C 1
ATOM 1451 O O . ALA A 1 182 ? 109.382 6.928 23.690 1.00 19.52 182 ALA A O 1
ATOM 1453 N N . PRO A 1 183 ? 110.951 6.646 25.292 1.00 17.88 183 PRO A N 1
ATOM 1454 C CA . PRO A 1 183 ? 110.091 5.808 26.135 1.00 16.19 183 PRO A CA 1
ATOM 1455 C C . PRO A 1 183 ? 108.889 6.629 26.592 1.00 16.88 183 PRO A C 1
ATOM 1456 O O . PRO A 1 183 ? 108.985 7.858 26.645 1.00 16.95 183 PRO A O 1
ATOM 1460 N N . ILE A 1 184 ? 107.789 5.954 26.921 1.00 15.49 184 ILE A N 1
ATOM 1461 C CA . ILE A 1 184 ? 106.543 6.621 27.299 1.00 14.37 184 ILE A CA 1
ATOM 1462 C C . ILE A 1 184 ? 106.219 6.261 28.743 1.00 15.50 184 ILE A C 1
ATOM 1463 O O . ILE A 1 184 ? 106.386 5.111 29.159 1.00 16.87 184 ILE A O 1
ATOM 1468 N N . HIS A 1 185 ? 105.759 7.251 29.506 1.00 16.35 185 HIS A N 1
ATOM 1469 C CA . HIS A 1 185 ? 105.354 7.028 30.896 1.00 16.09 185 HIS A CA 1
ATOM 1470 C C . HIS A 1 185 ? 103.943 7.556 31.047 1.00 16.06 185 HIS A C 1
ATOM 1471 O O . HIS A 1 185 ? 103.583 8.546 30.424 1.00 18.22 185 HIS A O 1
ATOM 1478 N N . SER A 1 186 ? 103.128 6.891 31.857 1.00 15.25 186 SER A N 1
ATOM 1479 C CA . SER A 1 186 ? 101.797 7.433 32.124 1.00 16.56 186 SER A CA 1
ATOM 1480 C C . SER A 1 186 ? 101.552 7.640 33.615 1.00 16.87 186 SER A C 1
ATOM 1481 O O . SER A 1 186 ? 102.099 6.931 34.457 1.00 16.85 186 SER A O 1
ATOM 1484 N N . HIS A 1 187 ? 100.747 8.648 33.926 1.00 17.06 187 HIS A N 1
ATOM 1485 C CA . HIS A 1 187 ? 100.195 8.793 35.261 1.00 16.36 187 HIS A CA 1
ATOM 1486 C C . HIS A 1 187 ? 98.827 8.125 35.262 1.00 16.58 187 HIS A C 1
ATOM 1487 O O . HIS A 1 187 ? 98.018 8.397 34.389 1.00 17.05 187 HIS A O 1
ATOM 1494 N N . THR A 1 188 ? 98.588 7.229 36.215 1.00 16.00 188 THR A N 1
ATOM 1495 C CA . THR A 1 188 ? 97.234 6.764 36.469 1.00 16.02 188 THR A CA 1
ATOM 1496 C C . THR A 1 188 ? 96.810 7.351 37.808 1.00 18.83 188 THR A C 1
ATOM 1497 O O . THR A 1 188 ? 97.595 7.394 38.762 1.00 18.38 188 THR A O 1
ATOM 1501 N N . GLU A 1 189 ? 95.578 7.828 37.869 1.00 17.98 189 GLU A N 1
ATOM 1502 C CA . GLU A 1 189 ? 95.068 8.397 39.109 1.00 16.82 189 GLU A CA 1
ATOM 1503 C C . GLU A 1 189 ? 94.556 7.255 39.983 1.00 15.52 189 GLU A C 1
ATOM 1504 O O . GLU A 1 189 ? 93.630 6.536 39.599 1.00 16.57 189 GLU A O 1
ATOM 1510 N N . ALA A 1 190 ? 95.180 7.071 41.142 1.00 16.79 190 ALA A N 1
ATOM 1511 C CA . ALA A 1 190 ? 94.840 5.953 42.026 1.00 15.82 190 ALA A CA 1
ATOM 1512 C C . ALA A 1 190 ? 94.952 4.620 41.296 1.00 18.46 190 ALA A C 1
ATOM 1513 O O . ALA A 1 190 ? 94.238 3.670 41.602 1.00 16.35 190 ALA A O 1
ATOM 1515 N N . GLY A 1 191 ? 95.845 4.546 40.316 1.00 14.66 191 GLY A N 1
ATOM 1516 C CA . GLY A 1 191 ? 96.060 3.282 39.632 1.00 14.09 191 GLY A CA 1
ATOM 1517 C C . GLY A 1 191 ? 94.928 2.833 38.725 1.00 16.41 191 GLY A C 1
ATOM 1518 O O . GLY A 1 191 ? 94.845 1.654 38.367 1.00 16.20 191 GLY A O 1
ATOM 1519 N N . THR A 1 192 ? 94.055 3.763 38.342 1.00 13.69 192 THR A N 1
ATOM 1520 C CA . THR A 1 192 ? 92.943 3.434 37.456 1.00 13.90 192 THR A CA 1
ATOM 1521 C C . THR A 1 192 ? 93.216 3.742 35.977 1.00 14.58 192 THR A C 1
ATOM 1522 O O . THR A 1 192 ? 94.084 4.548 35.638 1.00 15.99 192 THR A O 1
ATOM 1526 N N . MET A 1 193 ? 92.461 3.065 35.117 1.00 14.60 193 MET A N 1
ATOM 1527 C CA . MET A 1 193 ? 92.370 3.357 33.686 1.00 16.38 193 MET A CA 1
ATOM 1528 C C . MET A 1 193 ? 93.538 2.828 32.854 1.00 15.67 193 MET A C 1
ATOM 1529 O O . MET A 1 193 ? 93.662 3.174 31.681 1.00 15.52 193 MET A O 1
ATOM 1534 N N . ALA A 1 194 ? 94.371 1.968 33.434 1.00 15.85 194 ALA A N 1
ATOM 1535 C CA . ALA A 1 194 ? 95.502 1.444 32.657 1.00 15.64 194 ALA A CA 1
ATOM 1536 C C . ALA A 1 194 ? 95.055 0.739 31.378 1.00 16.09 194 ALA A C 1
ATOM 1537 O O . ALA A 1 194 ? 95.649 0.933 30.317 1.00 17.90 194 ALA A O 1
ATOM 1539 N N . LEU A 1 195 ? 94.014 -0.085 31.466 1.00 15.98 195 LEU A N 1
ATOM 1540 C CA . LEU A 1 195 ? 93.584 -0.836 30.294 1.00 16.56 195 LEU A CA 1
ATOM 1541 C C . LEU A 1 195 ? 93.012 0.073 29.211 1.00 16.52 195 LEU A C 1
ATOM 1542 O O . LEU A 1 195 ? 93.166 -0.202 28.017 1.00 17.47 195 LEU A O 1
ATOM 1547 N N . GLU A 1 196 ? 92.351 1.151 29.629 1.00 15.99 196 GLU A N 1
ATOM 1548 C CA . GLU A 1 196 ? 91.825 2.116 28.674 1.00 16.68 196 GLU A CA 1
ATOM 1549 C C . GLU A 1 196 ? 92.937 2.961 28.038 1.00 17.26 196 GLU A C 1
ATOM 1550 O O . GLU A 1 196 ? 92.864 3.287 26.849 1.00 19.03 196 GLU A O 1
ATOM 1556 N N . GLN A 1 197 ? 93.954 3.316 28.823 1.00 16.34 197 GLN A N 1
ATOM 1557 C CA . GLN A 1 197 ? 95.132 3.974 28.268 1.00 15.31 197 GLN A CA 1
ATOM 1558 C C . GLN A 1 197 ? 95.725 3.081 27.188 1.00 18.22 197 GLN A C 1
ATOM 1559 O O . GLN A 1 197 ? 96.056 3.538 26.095 1.00 18.00 197 GLN A O 1
ATOM 1565 N N . ILE A 1 198 ? 95.853 1.801 27.512 1.00 16.86 198 ILE A N 1
ATOM 1566 C CA . ILE A 1 198 ? 96.437 0.831 26.589 1.00 18.22 198 ILE A CA 1
ATOM 1567 C C . ILE A 1 198 ? 95.646 0.739 25.282 1.00 21.52 198 ILE A C 1
ATOM 1568 O O . ILE A 1 198 ? 96.233 0.646 24.208 1.00 19.25 198 ILE A O 1
ATOM 1573 N N . GLU A 1 199 ? 94.318 0.790 25.362 1.00 18.14 199 GLU A N 1
ATOM 1574 C CA . GLU A 1 199 ? 93.516 0.722 24.144 1.00 19.72 199 GLU A CA 1
ATOM 1575 C C . GLU A 1 199 ? 93.789 1.909 23.226 1.00 20.32 199 GLU A C 1
ATOM 1576 O O . GLU A 1 199 ? 93.862 1.756 22.007 1.00 21.11 199 GLU A O 1
ATOM 1582 N N . ILE A 1 200 ? 93.929 3.095 23.806 1.00 17.80 200 ILE A N 1
ATOM 1583 C CA . ILE A 1 200 ? 94.221 4.278 23.002 1.00 18.12 200 ILE A CA 1
ATOM 1584 C C . ILE A 1 200 ? 95.596 4.153 22.356 1.00 19.26 200 ILE A C 1
ATOM 1585 O O . ILE A 1 200 ? 95.779 4.479 21.180 1.00 19.49 200 ILE A O 1
ATOM 1590 N N . LEU A 1 201 ? 96.560 3.666 23.125 1.00 17.25 201 LEU A N 1
ATOM 1591 C CA . LEU A 1 201 ? 97.908 3.477 22.591 1.00 17.54 201 LEU A CA 1
ATOM 1592 C C . LEU A 1 201 ? 97.913 2.441 21.474 1.00 18.91 201 LEU A C 1
ATOM 1593 O O . LEU A 1 201 ? 98.650 2.582 20.500 1.00 19.89 201 LEU A O 1
ATOM 1598 N N . LYS A 1 202 ? 97.087 1.406 21.599 1.00 17.34 202 LYS A N 1
ATOM 1599 C CA . LYS A 1 202 ? 96.995 0.407 20.538 1.00 17.71 202 LYS A CA 1
ATOM 1600 C C . LYS A 1 202 ? 96.426 1.013 19.259 1.00 21.81 202 LYS A C 1
ATOM 1601 O O . LYS A 1 202 ? 96.883 0.691 18.164 1.00 20.55 202 LYS A O 1
ATOM 1607 N N . GLN A 1 203 ? 95.439 1.897 19.394 1.00 18.54 203 GLN A N 1
ATOM 1608 C CA . GLN A 1 203 ? 94.913 2.611 18.231 1.00 20.47 203 GLN A CA 1
ATOM 1609 C C . GLN A 1 203 ? 95.998 3.450 17.569 1.00 22.68 203 GLN A C 1
ATOM 1610 O O . GLN A 1 203 ? 95.978 3.659 16.354 1.00 22.64 203 GLN A O 1
ATOM 1616 N N . GLU A 1 204 ? 96.931 3.946 18.377 1.00 19.70 204 GLU A N 1
ATOM 1617 C CA . GLU A 1 204 ? 98.021 4.777 17.879 1.00 19.79 204 GLU A CA 1
ATOM 1618 C C . GLU A 1 204 ? 99.251 3.957 17.484 1.00 20.08 204 GLU A C 1
ATOM 1619 O O . GLU A 1 204 ? 100.326 4.514 17.245 1.00 22.90 204 GLU A O 1
ATOM 1625 N N . ASN A 1 205 ? 99.080 2.641 17.430 1.00 17.80 205 ASN A N 1
ATOM 1626 C CA . ASN A 1 205 ? 100.128 1.726 16.980 1.00 20.71 205 ASN A CA 1
ATOM 1627 C C . ASN A 1 205 ? 101.404 1.784 17.812 1.00 21.59 205 ASN A C 1
ATOM 1628 O O . ASN A 1 205 ? 102.526 1.717 17.272 1.00 22.67 205 ASN A O 1
ATOM 1633 N N . ILE A 1 206 ? 101.227 1.881 19.128 1.00 19.09 206 ILE A N 1
ATOM 1634 C CA . ILE A 1 206 ? 102.344 1.915 20.075 1.00 19.21 206 ILE A CA 1
ATOM 1635 C C . ILE A 1 206 ? 102.578 0.542 20.700 1.00 19.04 206 ILE A C 1
ATOM 1636 O O . ILE A 1 206 ? 101.700 -0.005 21.368 1.00 20.19 206 ILE A O 1
ATOM 1641 N N . PRO A 1 207 ? 103.769 -0.038 20.479 1.00 18.35 207 PRO A N 1
ATOM 1642 C CA . PRO A 1 207 ? 104.098 -1.271 21.200 1.00 19.22 207 PRO A CA 1
ATOM 1643 C C . PRO A 1 207 ? 104.061 -1.039 22.713 1.00 16.86 207 PRO A C 1
ATOM 1644 O O . PRO A 1 207 ? 104.702 -0.112 23.216 1.00 16.69 207 PRO A O 1
ATOM 1648 N N . LEU A 1 208 ? 103.331 -1.881 23.435 1.00 18.36 208 LEU A N 1
ATOM 1649 C CA . LEU A 1 208 ? 103.061 -1.603 24.843 1.00 17.52 208 LEU A CA 1
ATOM 1650 C C . LEU A 1 208 ? 104.278 -1.772 25.745 1.00 17.09 208 LEU A C 1
ATOM 1651 O O . LEU A 1 208 ? 104.313 -1.241 26.868 1.00 18.95 208 LEU A O 1
ATOM 1656 N N . GLU A 1 209 ? 105.298 -2.487 25.264 1.00 17.97 209 GLU A N 1
ATOM 1657 C CA . GLU A 1 209 ? 106.513 -2.615 26.049 1.00 17.73 209 GLU A CA 1
ATOM 1658 C C . GLU A 1 209 ? 107.320 -1.313 26.034 1.00 18.10 209 GLU A C 1
ATOM 1659 O O . GLU A 1 209 ? 108.344 -1.209 26.707 1.00 18.39 209 GLU A O 1
ATOM 1665 N N . TYR A 1 210 ? 106.855 -0.321 25.279 1.00 17.45 210 TYR A N 1
ATOM 1666 C CA . TYR A 1 210 ? 107.481 1.004 25.278 1.00 14.77 210 TYR A CA 1
ATOM 1667 C C . TYR A 1 210 ? 106.904 1.917 26.354 1.00 18.36 210 TYR A C 1
ATOM 1668 O O . TYR A 1 210 ? 107.289 3.084 26.462 1.00 17.85 210 TYR A O 1
ATOM 1677 N N . LEU A 1 211 ? 105.957 1.389 27.121 1.00 16.32 211 LEU A N 1
ATOM 1678 C CA . LEU A 1 211 ? 105.240 2.179 28.121 1.00 16.94 211 LEU A CA 1
ATOM 1679 C C . LEU A 1 211 ? 105.581 1.716 29.536 1.00 15.17 211 LEU A C 1
ATOM 1680 O O . LEU A 1 211 ? 105.652 0.516 29.789 1.00 17.25 211 LEU A O 1
ATOM 1685 N N . SER A 1 212 ? 105.807 2.656 30.455 1.00 14.73 212 SER A N 1
ATOM 1686 C CA . SER A 1 212 ? 105.767 2.326 31.882 1.00 14.96 212 SER A CA 1
ATOM 1687 C C . SER A 1 212 ? 104.561 3.031 32.483 1.00 17.10 212 SER A C 1
ATOM 1688 O O . SER A 1 212 ? 104.318 4.209 32.212 1.00 16.83 212 SER A O 1
ATOM 1691 N N . ILE A 1 213 ? 103.806 2.295 33.283 1.00 15.91 213 ILE A N 1
ATOM 1692 C CA . ILE A 1 213 ? 102.572 2.825 33.845 1.00 15.94 213 ILE A CA 1
ATOM 1693 C C . ILE A 1 213 ? 102.795 3.177 35.311 1.00 17.54 213 ILE A C 1
ATOM 1694 O O . ILE A 1 213 ? 103.105 2.314 36.137 1.00 17.68 213 ILE A O 1
ATOM 1699 N N . GLY A 1 214 ? 102.652 4.460 35.621 1.00 17.09 214 GLY A N 1
ATOM 1700 C CA . GLY A 1 214 ? 102.881 4.949 36.970 1.00 18.32 214 GLY A CA 1
ATOM 1701 C C . GLY A 1 214 ? 101.750 4.609 37.931 1.00 19.99 214 GLY A C 1
ATOM 1702 O O . GLY A 1 214 ? 100.604 4.406 37.517 1.00 19.17 214 GLY A O 1
ATOM 1703 N N . HIS A 1 215 ? 102.105 4.520 39.215 1.00 18.33 215 HIS A N 1
ATOM 1704 C CA . HIS A 1 215 ? 101.154 4.393 40.325 1.00 17.57 215 HIS A CA 1
ATOM 1705 C C . HIS A 1 215 ? 100.359 3.083 40.354 1.00 18.51 215 HIS A C 1
ATOM 1706 O O . HIS A 1 215 ? 99.245 3.039 40.859 1.00 17.96 215 HIS A O 1
ATOM 1713 N N . MET A 1 216 ? 100.943 2.002 39.838 1.00 15.69 216 MET A N 1
ATOM 1714 C CA . MET A 1 216 ? 100.266 0.710 39.900 1.00 15.33 216 MET A CA 1
ATOM 1715 C C . MET A 1 216 ? 100.074 0.213 41.341 1.00 17.40 216 MET A C 1
ATOM 1716 O O . MET A 1 216 ? 99.180 -0.589 41.622 1.00 19.21 216 MET A O 1
ATOM 1721 N N . ASP A 1 217 ? 100.893 0.722 42.254 1.00 16.54 217 ASP A N 1
ATOM 1722 C CA . ASP A 1 217 ? 100.784 0.388 43.672 1.00 18.86 217 ASP A CA 1
ATOM 1723 C C . ASP A 1 217 ? 99.536 0.981 44.326 1.00 19.27 217 ASP A C 1
ATOM 1724 O O . ASP A 1 217 ? 99.245 0.672 45.481 1.00 18.48 217 ASP A O 1
ATOM 1729 N N . ARG A 1 218 ? 98.812 1.841 43.612 1.00 17.08 218 ARG A N 1
ATOM 1730 C CA . ARG A 1 218 ? 97.611 2.455 44.191 1.00 18.04 218 ARG A CA 1
ATOM 1731 C C . ARG A 1 218 ? 96.373 1.572 44.032 1.00 19.41 218 ARG A C 1
ATOM 1732 O O . ARG A 1 218 ? 95.345 1.817 44.666 1.00 21.93 218 ARG A O 1
ATOM 1740 N N . ASN A 1 219 ? 96.472 0.553 43.182 1.00 16.33 219 ASN A N 1
ATOM 1741 C CA . ASN A 1 219 ? 95.332 -0.319 42.888 1.00 17.71 219 ASN A CA 1
ATOM 1742 C C . ASN A 1 219 ? 95.844 -1.757 42.972 1.00 16.94 219 ASN A C 1
ATOM 1743 O O . ASN A 1 219 ? 96.215 -2.363 41.962 1.00 17.17 219 ASN A O 1
ATOM 1748 N N . LEU A 1 220 ? 95.900 -2.283 44.196 1.00 16.40 220 LEU A N 1
ATOM 1749 C CA . LEU A 1 220 ? 96.596 -3.542 44.456 1.00 16.86 220 LEU A CA 1
ATOM 1750 C C . LEU A 1 220 ? 95.674 -4.720 44.186 1.00 17.65 220 LEU A C 1
ATOM 1751 O O . LEU A 1 220 ? 95.114 -5.323 45.102 1.00 20.09 220 LEU A O 1
ATOM 1756 N N . ASP A 1 221 ? 95.536 -5.040 42.909 1.00 15.41 221 ASP A N 1
ATOM 1757 C CA . ASP A 1 221 ? 94.551 -5.993 42.432 1.00 14.19 221 ASP A CA 1
ATOM 1758 C C . ASP A 1 221 ? 95.285 -6.974 41.528 1.00 17.17 221 ASP A C 1
ATOM 1759 O O . ASP A 1 221 ? 95.689 -6.603 40.431 1.00 17.20 221 ASP A O 1
ATOM 1764 N N . PRO A 1 222 ? 95.454 -8.225 41.979 1.00 16.74 222 PRO A N 1
ATOM 1765 C CA . PRO A 1 222 ? 96.258 -9.195 41.212 1.00 17.08 222 PRO A CA 1
ATOM 1766 C C . PRO A 1 222 ? 95.745 -9.428 39.793 1.00 18.59 222 PRO A C 1
ATOM 1767 O O . PRO A 1 222 ? 96.542 -9.518 38.858 1.00 18.73 222 PRO A O 1
ATOM 1771 N N . TYR A 1 223 ? 94.429 -9.547 39.638 1.00 17.20 223 TYR A N 1
ATOM 1772 C CA . TYR A 1 223 ? 93.831 -9.826 38.338 1.00 17.99 223 TYR A CA 1
ATOM 1773 C C . TYR A 1 223 ? 94.093 -8.677 37.369 1.00 17.54 223 TYR A C 1
ATOM 1774 O O . TYR A 1 223 ? 94.522 -8.890 36.232 1.00 18.05 223 TYR A O 1
ATOM 1783 N N . TYR A 1 224 ? 93.833 -7.459 37.834 1.00 15.74 224 TYR A N 1
ATOM 1784 C CA . TYR A 1 224 ? 94.124 -6.246 37.072 1.00 16.28 224 TYR A CA 1
ATOM 1785 C C . TYR A 1 224 ? 95.614 -6.125 36.762 1.00 17.37 224 TYR A C 1
ATOM 1786 O O . TYR A 1 224 ? 95.994 -5.860 35.622 1.00 15.23 224 TYR A O 1
ATOM 1795 N N . HIS A 1 225 ? 96.465 -6.324 37.763 1.00 16.74 225 HIS A N 1
ATOM 1796 C CA . HIS A 1 225 ? 97.908 -6.238 37.524 1.00 16.53 225 HIS A CA 1
ATOM 1797 C C . HIS A 1 225 ? 98.365 -7.226 36.445 1.00 17.66 225 HIS A C 1
ATOM 1798 O O . HIS A 1 225 ? 99.165 -6.875 35.578 1.00 16.68 225 HIS A O 1
ATOM 1805 N N . LYS A 1 226 ? 97.834 -8.445 36.493 1.00 18.04 226 LYS A N 1
ATOM 1806 C CA . LYS A 1 226 ? 98.177 -9.457 35.490 1.00 17.81 226 LYS A CA 1
ATOM 1807 C C . LYS A 1 226 ? 97.660 -9.085 34.096 1.00 17.15 226 LYS A C 1
ATOM 1808 O O . LYS A 1 226 ? 98.342 -9.318 33.089 1.00 18.87 226 LYS A O 1
ATOM 1814 N N . GLN A 1 227 ? 96.459 -8.506 34.026 1.00 18.34 227 GLN A N 1
ATOM 1815 C CA . GLN A 1 227 ? 95.945 -8.001 32.752 1.00 18.88 227 GLN A CA 1
ATOM 1816 C C . GLN A 1 227 ? 96.901 -6.974 32.156 1.00 19.19 227 GLN A C 1
ATOM 1817 O O . GLN A 1 227 ? 97.196 -6.996 30.961 1.00 18.07 227 GLN A O 1
ATOM 1823 N N . VAL A 1 228 ? 97.364 -6.051 32.988 1.00 15.69 228 VAL A N 1
ATOM 1824 C CA . VAL A 1 228 ? 98.289 -5.025 32.516 1.00 15.74 228 VAL A CA 1
ATOM 1825 C C . VAL A 1 228 ? 99.620 -5.656 32.118 1.00 16.94 228 VAL A C 1
ATOM 1826 O O . VAL A 1 228 ? 100.158 -5.375 31.046 1.00 16.22 228 VAL A O 1
ATOM 1830 N N . ALA A 1 229 ? 100.142 -6.511 32.984 1.00 16.17 229 ALA A N 1
ATOM 1831 C CA . ALA A 1 229 ? 101.461 -7.109 32.752 1.00 19.49 229 ALA A CA 1
ATOM 1832 C C . ALA A 1 229 ? 101.514 -7.935 31.467 1.00 16.54 229 ALA A C 1
ATOM 1833 O O . ALA A 1 229 ? 102.544 -7.987 30.794 1.00 18.02 229 ALA A O 1
ATOM 1835 N N . LYS A 1 230 ? 100.412 -8.597 31.136 1.00 15.72 230 LYS A N 1
ATOM 1836 C CA . LYS A 1 230 ? 100.367 -9.427 29.935 1.00 18.43 230 LYS A CA 1
ATOM 1837 C C . LYS A 1 230 ? 100.631 -8.655 28.647 1.00 19.51 230 LYS A C 1
ATOM 1838 O O . LYS A 1 230 ? 101.018 -9.253 27.641 1.00 22.25 230 LYS A O 1
ATOM 1844 N N . THR A 1 231 ? 100.411 -7.341 28.669 1.00 18.16 231 THR A N 1
ATOM 1845 C CA . THR A 1 231 ? 100.634 -6.511 27.488 1.00 20.02 231 THR A CA 1
ATOM 1846 C C . THR A 1 231 ? 102.115 -6.250 27.242 1.00 20.46 231 THR A C 1
ATOM 1847 O O . THR A 1 231 ? 102.502 -5.859 26.146 1.00 21.52 231 THR A O 1
ATOM 1851 N N . GLY A 1 232 ? 102.932 -6.451 28.271 1.00 17.36 232 GLY A N 1
ATOM 1852 C CA . GLY A 1 232 ? 104.353 -6.180 28.186 1.00 18.28 232 GLY A CA 1
ATOM 1853 C C . GLY A 1 232 ? 104.772 -4.848 28.779 1.00 18.88 232 GLY A C 1
ATOM 1854 O O . GLY A 1 232 ? 105.962 -4.580 28.921 1.00 17.50 232 GLY A O 1
ATOM 1855 N N . ALA A 1 233 ? 103.796 -4.014 29.143 1.00 16.75 233 ALA A N 1
ATOM 1856 C CA . ALA A 1 233 ? 104.086 -2.734 29.783 1.00 16.24 233 ALA A CA 1
ATOM 1857 C C . ALA A 1 233 ? 104.890 -2.876 31.071 1.00 14.79 233 ALA A C 1
ATOM 1858 O O . ALA A 1 233 ? 104.740 -3.841 31.828 1.00 16.38 233 ALA A O 1
ATOM 1860 N N . PHE A 1 234 ? 105.729 -1.884 31.317 1.00 15.87 234 PHE A N 1
ATOM 1861 C CA . PHE A 1 234 ? 106.399 -1.772 32.595 1.00 16.25 234 PHE A CA 1
ATOM 1862 C C . PHE A 1 234 ? 105.394 -1.257 33.615 1.00 17.87 234 PHE A C 1
ATOM 1863 O O . PHE A 1 234 ? 104.500 -0.479 33.278 1.00 16.27 234 PHE A O 1
ATOM 1871 N N . MET A 1 235 ? 105.553 -1.698 34.855 1.00 16.28 235 MET A N 1
ATOM 1872 C CA . MET A 1 235 ? 104.607 -1.351 35.917 1.00 16.46 235 MET A CA 1
ATOM 1873 C C . MET A 1 235 ? 105.369 -0.746 37.064 1.00 16.43 235 MET A C 1
ATOM 1874 O O . MET A 1 235 ? 106.236 -1.391 37.662 1.00 16.32 235 MET A O 1
ATOM 1879 N N . SER A 1 236 ? 105.062 0.515 37.348 1.00 17.70 236 SER A N 1
ATOM 1880 C CA . SER A 1 236 ? 105.805 1.284 38.322 1.00 16.44 236 SER A CA 1
ATOM 1881 C C . SER A 1 236 ? 105.120 1.232 39.687 1.00 20.09 236 SER A C 1
ATOM 1882 O O . SER A 1 236 ? 103.977 1.679 39.844 1.00 17.96 236 SER A O 1
ATOM 1885 N N . PHE A 1 237 ? 105.821 0.662 40.660 1.00 17.50 237 PHE A N 1
ATOM 1886 C CA . PHE A 1 237 ? 105.392 0.703 42.055 1.00 17.20 237 PHE A CA 1
ATOM 1887 C C . PHE A 1 237 ? 106.143 1.860 42.696 1.00 18.75 237 PHE A C 1
ATOM 1888 O O . PHE A 1 237 ? 107.289 1.712 43.129 1.00 18.81 237 PHE A O 1
ATOM 1896 N N . ASP A 1 238 ? 105.507 3.028 42.730 1.00 20.03 238 ASP A N 1
ATOM 1897 C CA . ASP A 1 238 ? 106.235 4.248 43.075 1.00 19.16 238 ASP A CA 1
ATOM 1898 C C . ASP A 1 238 ? 105.684 4.942 44.308 1.00 20.51 238 ASP A C 1
ATOM 1899 O O . ASP A 1 238 ? 105.971 6.113 44.554 1.00 23.70 238 ASP A O 1
ATOM 1904 N N . GLY A 1 239 ? 104.904 4.204 45.088 1.00 19.02 239 GLY A N 1
ATOM 1905 C CA . GLY A 1 239 ? 104.393 4.709 46.350 1.00 21.68 239 GLY A CA 1
ATOM 1906 C C . GLY A 1 239 ? 105.039 4.055 47.563 1.00 20.76 239 GLY A C 1
ATOM 1907 O O . GLY A 1 239 ? 104.416 3.966 48.627 1.00 21.86 239 GLY A O 1
ATOM 1908 N N . ILE A 1 240 ? 106.286 3.601 47.416 1.00 18.65 240 ILE A N 1
ATOM 1909 C CA . ILE A 1 240 ? 107.008 2.998 48.528 1.00 21.06 240 ILE A CA 1
ATOM 1910 C C . ILE A 1 240 ? 106.988 3.937 49.724 1.00 20.27 240 ILE A C 1
ATOM 1911 O O . ILE A 1 240 ? 107.198 5.148 49.578 1.00 22.73 240 ILE A O 1
ATOM 1916 N N . ALA A 1 241 ? 106.726 3.361 50.896 1.00 20.63 241 ALA A N 1
ATOM 1917 C CA . ALA A 1 241 ? 106.674 4.082 52.169 1.00 23.31 241 ALA A CA 1
ATOM 1918 C C . ALA A 1 241 ? 105.394 4.889 52.379 1.00 22.52 241 ALA A C 1
ATOM 1919 O O . ALA A 1 241 ? 105.227 5.512 53.427 1.00 21.57 241 ALA A O 1
ATOM 1921 N N . LYS A 1 242 ? 104.492 4.890 51.401 1.00 18.74 242 LYS A N 1
ATOM 1922 C CA . LYS A 1 242 ? 103.268 5.685 51.543 1.00 19.13 242 LYS A CA 1
ATOM 1923 C C . LYS A 1 242 ? 102.206 4.919 52.324 1.00 19.06 242 LYS A C 1
ATOM 1924 O O . LYS A 1 242 ? 101.238 4.394 51.769 1.00 19.26 242 LYS A O 1
ATOM 1930 N N . ILE A 1 243 ? 102.417 4.856 53.636 1.00 18.54 243 ILE A N 1
ATOM 1931 C CA . ILE A 1 243 ? 101.571 4.076 54.527 1.00 18.83 243 ILE A CA 1
ATOM 1932 C C . ILE A 1 243 ? 100.125 4.550 54.499 1.00 22.10 243 ILE A C 1
ATOM 1933 O O . ILE A 1 243 ? 99.204 3.767 54.736 1.00 22.78 243 ILE A O 1
ATOM 1938 N N . LYS A 1 244 ? 99.916 5.828 54.195 1.00 21.25 244 LYS A N 1
ATOM 1939 C CA . LYS A 1 244 ? 98.555 6.357 54.098 1.00 23.15 244 LYS A CA 1
ATOM 1940 C C . LYS A 1 244 ? 97.753 5.685 52.984 1.00 22.42 244 LYS A C 1
ATOM 1941 O O . LYS A 1 244 ? 96.523 5.701 53.008 1.00 25.02 244 LYS A O 1
ATOM 1947 N N . TYR A 1 245 ? 98.442 5.104 52.005 1.00 20.18 245 TYR A N 1
ATOM 1948 C CA . TYR A 1 245 ? 97.755 4.394 50.925 1.00 21.13 245 TYR A CA 1
ATOM 1949 C C . TYR A 1 245 ? 97.691 2.891 51.186 1.00 23.93 245 TYR A C 1
ATOM 1950 O O . TYR A 1 245 ? 96.667 2.258 50.948 1.00 24.33 245 TYR A O 1
ATOM 1959 N N . ALA A 1 246 ? 98.784 2.326 51.694 1.00 20.58 246 ALA A N 1
ATOM 1960 C CA . ALA A 1 246 ? 98.845 0.894 51.979 1.00 20.28 246 ALA A CA 1
ATOM 1961 C C . ALA A 1 246 ? 100.052 0.605 52.849 1.00 18.02 246 ALA A C 1
ATOM 1962 O O . ALA A 1 246 ? 101.029 1.341 52.801 1.00 18.10 246 ALA A O 1
ATOM 1964 N N . PRO A 1 247 ? 99.996 -0.475 53.646 1.00 18.01 247 PRO A N 1
ATOM 1965 C CA . PRO A 1 247 ? 101.200 -0.883 54.383 1.00 16.35 247 PRO A CA 1
ATOM 1966 C C . PRO A 1 247 ? 102.221 -1.419 53.395 1.00 18.36 247 PRO A C 1
ATOM 1967 O O . PRO A 1 247 ? 101.846 -1.891 52.317 1.00 19.10 247 PRO A O 1
ATOM 1971 N N . GLU A 1 248 ? 103.492 -1.344 53.751 1.00 15.94 248 GLU A N 1
ATOM 1972 C CA . GLU A 1 248 ? 104.537 -1.784 52.840 1.00 18.60 248 GLU A CA 1
ATOM 1973 C C . GLU A 1 248 ? 104.362 -3.244 52.446 1.00 18.42 248 GLU A C 1
ATOM 1974 O O . GLU A 1 248 ? 104.624 -3.622 51.304 1.00 18.73 248 GLU A O 1
ATOM 1980 N N . SER A 1 249 ? 103.943 -4.069 53.400 1.00 18.37 249 SER A N 1
ATOM 1981 C CA . SER A 1 249 ? 103.678 -5.474 53.131 1.00 18.22 249 SER A CA 1
ATOM 1982 C C . SER A 1 249 ? 102.735 -5.690 51.951 1.00 18.36 249 SER A C 1
ATOM 1983 O O . SER A 1 249 ? 102.874 -6.665 51.213 1.00 18.88 249 SER A O 1
ATOM 1986 N N . ALA A 1 250 ? 101.760 -4.800 51.785 1.00 17.95 250 ALA A N 1
ATOM 1987 C CA . ALA A 1 250 ? 100.790 -4.943 50.701 1.00 17.58 250 ALA A CA 1
ATOM 1988 C C . ALA A 1 250 ? 101.428 -4.659 49.343 1.00 17.80 250 ALA A C 1
ATOM 1989 O O . ALA A 1 250 ? 101.163 -5.366 48.364 1.00 17.27 250 ALA A O 1
ATOM 1991 N N . ARG A 1 251 ? 102.263 -3.627 49.279 1.00 16.17 251 ARG A N 1
ATOM 1992 C CA . ARG A 1 251 ? 102.990 -3.354 48.038 1.00 16.39 251 ARG A CA 1
ATOM 1993 C C . ARG A 1 251 ? 103.914 -4.525 47.706 1.00 19.27 251 ARG A C 1
ATOM 1994 O O . ARG A 1 251 ? 103.960 -5.003 46.564 1.00 18.19 251 ARG A O 1
ATOM 2002 N N . ILE A 1 252 ? 104.628 -5.012 48.713 1.00 17.13 252 ILE A N 1
ATOM 2003 C CA . ILE A 1 252 ? 105.591 -6.080 48.490 1.00 16.90 252 ILE A CA 1
ATOM 2004 C C . ILE A 1 252 ? 104.882 -7.363 48.040 1.00 20.07 252 ILE A C 1
ATOM 2005 O O . ILE A 1 252 ? 105.353 -8.061 47.133 1.00 18.05 252 ILE A O 1
ATOM 2010 N N . ALA A 1 253 ? 103.737 -7.661 48.645 1.00 16.98 253 ALA A N 1
ATOM 2011 C CA . ALA A 1 253 ? 102.950 -8.828 48.238 1.00 17.81 253 ALA A CA 1
ATOM 2012 C C . ALA A 1 253 ? 102.528 -8.745 46.763 1.00 18.66 253 ALA A C 1
ATOM 2013 O O . ALA A 1 253 ? 102.544 -9.750 46.041 1.00 19.96 253 ALA A O 1
ATOM 2015 N N . ALA A 1 254 ? 102.153 -7.546 46.320 1.00 17.77 254 ALA A N 1
ATOM 2016 C CA . ALA A 1 254 ? 101.683 -7.342 44.952 1.00 18.68 254 ALA A CA 1
ATOM 2017 C C . ALA A 1 254 ? 102.843 -7.529 43.977 1.00 17.58 254 ALA A C 1
ATOM 2018 O O . ALA A 1 254 ? 102.691 -8.121 42.909 1.00 18.24 254 ALA A O 1
ATOM 2020 N N . ILE A 1 255 ? 104.005 -7.006 44.349 1.00 16.65 255 ILE A N 1
ATOM 2021 C CA . ILE A 1 255 ? 105.206 -7.191 43.540 1.00 18.84 255 ILE A CA 1
ATOM 2022 C C . ILE A 1 255 ? 105.533 -8.676 43.414 1.00 20.53 255 ILE A C 1
ATOM 2023 O O . ILE A 1 255 ? 105.767 -9.176 42.313 1.00 18.23 255 ILE A O 1
ATOM 2028 N N . LEU A 1 256 ? 105.520 -9.385 44.539 1.00 17.96 256 LEU A N 1
ATOM 2029 C CA . LEU A 1 256 ? 105.879 -10.800 44.531 1.00 20.78 256 LEU A CA 1
ATOM 2030 C C . LEU A 1 256 ? 104.852 -11.658 43.796 1.00 20.26 256 LEU A C 1
ATOM 2031 O O . LEU A 1 256 ? 105.205 -12.683 43.209 1.00 20.29 256 LEU A O 1
ATOM 2036 N N . TYR A 1 257 ? 103.588 -11.244 43.794 1.00 18.26 257 TYR A N 1
ATOM 2037 C CA . TYR A 1 257 ? 102.612 -11.941 42.952 1.00 19.66 257 TYR A CA 1
ATOM 2038 C C . TYR A 1 257 ? 103.002 -11.838 41.480 1.00 20.31 257 TYR A C 1
ATOM 2039 O O . TYR A 1 257 ? 102.976 -12.834 40.742 1.00 20.37 257 TYR A O 1
ATOM 2048 N N . LEU A 1 258 ? 103.355 -10.635 41.041 1.00 18.14 258 LEU A N 1
ATOM 2049 C CA . LEU A 1 258 ? 103.753 -10.452 39.647 1.00 17.32 258 LEU A CA 1
ATOM 2050 C C . LEU A 1 258 ? 105.015 -11.265 39.350 1.00 18.11 258 LEU A C 1
ATOM 2051 O O . LEU A 1 258 ? 105.116 -11.877 38.286 1.00 18.86 258 LEU A O 1
ATOM 2056 N N . VAL A 1 259 ? 105.954 -11.293 40.295 1.00 17.61 259 VAL A N 1
ATOM 2057 C CA . VAL A 1 259 ? 107.153 -12.120 40.114 1.00 18.80 259 VAL A CA 1
ATOM 2058 C C . VAL A 1 259 ? 106.749 -13.584 39.960 1.00 20.86 259 VAL A C 1
ATOM 2059 O O . VAL A 1 259 ? 107.215 -14.276 39.050 1.00 20.78 259 VAL A O 1
ATOM 2063 N N . SER A 1 260 ? 105.853 -14.054 40.822 1.00 20.70 260 SER A N 1
ATOM 2064 C CA . SER A 1 260 ? 105.430 -15.448 40.755 1.00 22.24 260 SER A CA 1
ATOM 2065 C C . SER A 1 260 ? 104.742 -15.789 39.429 1.00 23.52 260 SER A C 1
ATOM 2066 O O . SER A 1 260 ? 104.761 -16.940 38.994 1.00 24.91 260 SER A O 1
ATOM 2069 N N . GLU A 1 261 ? 104.140 -14.795 38.780 1.00 19.69 261 GLU A N 1
ATOM 2070 C CA . GLU A 1 261 ? 103.441 -15.044 37.528 1.00 19.29 261 GLU A CA 1
ATOM 2071 C C . GLU A 1 261 ? 104.336 -14.841 36.302 1.00 20.93 261 GLU A C 1
ATOM 2072 O O . GLU A 1 261 ? 103.871 -14.953 35.166 1.00 23.72 261 GLU A O 1
ATOM 2078 N N . GLY A 1 262 ? 105.611 -14.541 36.544 1.00 20.88 262 GLY A N 1
ATOM 2079 C CA . GLY A 1 262 ? 106.604 -14.468 35.481 1.00 21.98 262 GLY A CA 1
ATOM 2080 C C . GLY A 1 262 ? 106.894 -13.080 34.933 1.00 22.36 262 GLY A C 1
ATOM 2081 O O . GLY A 1 262 ? 107.483 -12.943 33.860 1.00 21.33 262 GLY A O 1
ATOM 2082 N N . PHE A 1 263 ? 106.486 -12.045 35.661 1.00 19.54 263 PHE A N 1
ATOM 2083 C CA . PHE A 1 263 ? 106.609 -10.682 35.162 1.00 18.76 263 PHE A CA 1
ATOM 2084 C C . PHE A 1 263 ? 107.692 -9.857 35.853 1.00 17.48 263 PHE A C 1
ATOM 2085 O O . PHE A 1 263 ? 107.652 -8.628 35.821 1.00 18.69 263 PHE A O 1
ATOM 2093 N N . GLU A 1 264 ? 108.678 -10.514 36.457 1.00 17.10 264 GLU A N 1
ATOM 2094 C CA . GLU A 1 264 ? 109.680 -9.776 37.222 1.00 17.22 264 GLU A CA 1
ATOM 2095 C C . GLU A 1 264 ? 110.441 -8.740 36.391 1.00 18.46 264 GLU A C 1
ATOM 2096 O O . GLU A 1 264 ? 110.929 -7.750 36.931 1.00 20.32 264 GLU A O 1
ATOM 2102 N N . ASP A 1 265 ? 110.546 -8.963 35.084 1.00 17.43 265 ASP A N 1
ATOM 2103 C CA . ASP A 1 265 ? 111.328 -8.077 34.228 1.00 18.17 265 ASP A CA 1
ATOM 2104 C C . ASP A 1 265 ? 110.589 -6.776 33.904 1.00 17.93 265 ASP A C 1
ATOM 2105 O O . ASP A 1 265 ? 111.119 -5.899 33.216 1.00 18.60 265 ASP A O 1
ATOM 2110 N N . GLN A 1 266 ? 109.351 -6.654 34.381 1.00 15.37 266 GLN A N 1
ATOM 2111 C CA . GLN A 1 266 ? 108.539 -5.484 34.054 1.00 15.17 266 GLN A CA 1
ATOM 2112 C C . GLN A 1 266 ? 108.326 -4.545 35.237 1.00 18.18 266 GLN A C 1
ATOM 2113 O O . GLN A 1 266 ? 107.691 -3.496 35.090 1.00 17.77 266 GLN A O 1
ATOM 2119 N N . ILE A 1 267 ? 108.861 -4.917 36.396 1.00 15.95 267 ILE A N 1
ATOM 2120 C CA . ILE A 1 267 ? 108.645 -4.142 37.627 1.00 15.77 267 ILE A CA 1
ATOM 2121 C C . ILE A 1 267 ? 109.656 -3.002 37.816 1.00 17.26 267 ILE A C 1
ATOM 2122 O O . ILE A 1 267 ? 110.873 -3.199 37.719 1.00 17.96 267 ILE A O 1
ATOM 2127 N N . LEU A 1 268 ? 109.141 -1.800 38.064 1.00 16.77 268 LEU A N 1
ATOM 2128 C CA . LEU A 1 268 ? 109.975 -0.647 38.400 1.00 16.23 268 LEU A CA 1
ATOM 2129 C C . LEU A 1 268 ? 109.561 -0.151 39.773 1.00 17.35 268 LEU A C 1
ATOM 2130 O O . LEU A 1 268 ? 108.421 -0.363 40.186 1.00 16.59 268 LEU A O 1
ATOM 2135 N N . VAL A 1 269 ? 110.479 0.515 40.471 1.00 19.00 269 VAL A N 1
ATOM 2136 C CA . VAL A 1 269 ? 110.239 0.946 41.850 1.00 18.59 269 VAL A CA 1
ATOM 2137 C C . VAL A 1 269 ? 110.738 2.368 42.087 1.00 20.25 269 VAL A C 1
ATOM 2138 O O . VAL A 1 269 ? 111.803 2.762 41.605 1.00 21.55 269 VAL A O 1
ATOM 2142 N N . SER A 1 270 ? 109.952 3.152 42.816 1.00 17.46 270 SER A N 1
ATOM 2143 C CA . SER A 1 270 ? 110.364 4.499 43.189 1.00 17.16 270 SER A CA 1
ATOM 2144 C C . SER A 1 270 ? 109.494 4.997 44.345 1.00 19.59 270 SER A C 1
ATOM 2145 O O . SER A 1 270 ? 108.664 4.248 44.862 1.00 17.74 270 SER A O 1
ATOM 2148 N N . GLY A 1 271 ? 109.686 6.251 44.742 1.00 19.75 271 GLY A N 1
ATOM 2149 C CA . GLY A 1 271 ? 108.989 6.806 45.891 1.00 19.86 271 GLY A CA 1
ATOM 2150 C C . GLY A 1 271 ? 108.090 7.981 45.574 1.00 21.89 271 GLY A C 1
ATOM 2151 O O . GLY A 1 271 ? 107.365 8.470 46.449 1.00 22.14 271 GLY A O 1
ATOM 2152 N N . ASP A 1 272 ? 108.138 8.448 44.328 1.00 20.07 272 ASP A N 1
ATOM 2153 C CA . ASP A 1 272 ? 107.321 9.577 43.905 1.00 20.42 272 ASP A CA 1
ATOM 2154 C C . ASP A 1 272 ? 107.339 10.658 44.975 1.00 23.80 272 ASP A C 1
ATOM 2155 O O . ASP A 1 272 ? 106.294 11.069 45.489 1.00 23.65 272 ASP A O 1
ATOM 2160 N N . THR A 1 273 ? 108.546 11.112 45.295 1.00 23.12 273 THR A N 1
ATOM 2161 C CA . THR A 1 273 ? 108.799 11.989 46.437 1.00 22.39 273 THR A CA 1
ATOM 2162 C C . THR A 1 273 ? 108.452 13.432 46.088 1.00 25.66 273 THR A C 1
ATOM 2163 O O . THR A 1 273 ? 109.283 14.185 45.584 1.00 26.45 273 THR A O 1
ATOM 2167 N N . ALA A 1 274 ? 107.211 13.816 46.352 1.00 20.56 274 ALA A N 1
ATOM 2168 C CA . ALA A 1 274 ? 106.683 15.053 45.793 1.00 21.87 274 ALA A CA 1
ATOM 2169 C C . ALA A 1 274 ? 106.387 16.125 46.831 1.00 22.72 274 ALA A C 1
ATOM 2170 O O . ALA A 1 274 ? 105.856 17.177 46.490 1.00 24.55 274 ALA A O 1
ATOM 2172 N N . ARG A 1 275 ? 106.723 15.855 48.087 1.00 22.82 275 ARG A N 1
ATOM 2173 C CA . ARG A 1 275 ? 106.364 16.751 49.189 1.00 20.81 275 ARG A CA 1
ATOM 2174 C C . ARG A 1 275 ? 107.557 17.133 50.053 1.00 21.44 275 ARG A C 1
ATOM 2175 O O . ARG A 1 275 ? 108.476 16.337 50.242 1.00 21.28 275 ARG A O 1
ATOM 2183 N N . LYS A 1 276 ? 107.518 18.343 50.613 1.00 21.95 276 LYS A N 1
ATOM 2184 C CA . LYS A 1 276 ? 108.518 18.751 51.591 1.00 24.83 276 LYS A CA 1
ATOM 2185 C C . LYS A 1 276 ? 108.579 17.734 52.727 1.00 23.02 276 LYS A C 1
ATOM 2186 O O . LYS A 1 276 ? 109.661 17.355 53.181 1.00 23.13 276 LYS A O 1
ATOM 2192 N N . THR A 1 277 ? 107.406 17.280 53.169 1.00 22.79 277 THR A N 1
ATOM 2193 C CA . THR A 1 277 ? 107.324 16.336 54.281 1.00 23.63 277 THR A CA 1
ATOM 2194 C C . THR A 1 277 ? 107.826 14.943 53.911 1.00 23.61 277 THR A C 1
ATOM 2195 O O . THR A 1 277 ? 107.944 14.078 54.777 1.00 24.55 277 THR A O 1
ATOM 2199 N N . TYR A 1 278 ? 108.128 14.731 52.630 1.00 20.11 278 TYR A N 1
ATOM 2200 C CA . TYR A 1 278 ? 108.685 13.461 52.184 1.00 22.45 278 TYR A CA 1
ATOM 2201 C C . TYR A 1 278 ? 110.209 13.525 52.076 1.00 21.83 278 TYR A C 1
ATOM 2202 O O . TYR A 1 278 ? 110.892 12.503 52.168 1.00 23.00 278 TYR A O 1
ATOM 2211 N N . TYR A 1 279 ? 110.738 14.724 51.848 1.00 21.50 279 TYR A N 1
ATOM 2212 C CA . TYR A 1 279 ? 112.179 14.925 51.763 1.00 23.19 279 TYR A CA 1
ATOM 2213 C C . TYR A 1 279 ? 112.800 14.983 53.152 1.00 25.83 279 TYR A C 1
ATOM 2214 O O . TYR A 1 279 ? 112.261 15.619 54.061 1.00 24.29 279 TYR A O 1
ATOM 2223 N N . LYS A 1 280 ? 113.931 14.307 53.310 1.00 21.17 280 LYS A N 1
ATOM 2224 C CA . LYS A 1 280 ? 114.657 14.314 54.564 1.00 24.17 280 LYS A CA 1
ATOM 2225 C C . LYS A 1 280 ? 115.088 15.738 54.910 1.00 25.12 280 LYS A C 1
ATOM 2226 O O . LYS A 1 280 ? 114.937 16.194 56.049 1.00 24.97 280 LYS A O 1
ATOM 2232 N N . HIS A 1 281 ? 115.599 16.456 53.917 1.00 25.25 281 HIS A N 1
ATOM 2233 C CA . HIS A 1 281 ? 116.221 17.751 54.191 1.00 23.72 281 HIS A CA 1
ATOM 2234 C C . HIS A 1 281 ? 115.303 18.959 54.021 1.00 24.96 281 HIS A C 1
ATOM 2235 O O . HIS A 1 281 ? 115.746 20.103 54.120 1.00 26.40 281 HIS A O 1
ATOM 2242 N N . TYR A 1 282 ? 114.023 18.709 53.766 1.00 23.49 282 TYR A N 1
ATOM 2243 C CA . TYR A 1 282 ? 113.023 19.755 53.922 1.00 21.95 282 TYR A CA 1
ATOM 2244 C C . TYR A 1 282 ? 112.310 19.487 55.247 1.00 25.38 282 TYR A C 1
ATOM 2245 O O . TYR A 1 282 ? 112.605 20.121 56.253 1.00 28.36 282 TYR A O 1
ATOM 2254 N N . GLY A 1 283 ? 111.386 18.525 55.246 1.00 23.91 283 GLY A N 1
ATOM 2255 C CA . GLY A 1 283 ? 110.553 18.262 56.411 1.00 25.16 283 GLY A CA 1
ATOM 2256 C C . GLY A 1 283 ? 110.856 17.012 57.222 1.00 24.71 283 GLY A C 1
ATOM 2257 O O . GLY A 1 283 ? 110.003 16.540 57.979 1.00 25.92 283 GLY A O 1
ATOM 2258 N N . HIS A 1 284 ? 112.065 16.478 57.078 1.00 22.35 284 HIS A N 1
ATOM 2259 C CA . HIS A 1 284 ? 112.506 15.328 57.867 1.00 22.17 284 HIS A CA 1
ATOM 2260 C C . HIS A 1 284 ? 111.693 14.067 57.607 1.00 23.90 284 HIS A C 1
ATOM 2261 O O . HIS A 1 284 ? 111.482 13.251 58.506 1.00 24.57 284 HIS A O 1
ATOM 2268 N N . GLY A 1 285 ? 111.262 13.904 56.364 1.00 23.23 285 GLY A N 1
ATOM 2269 C CA . GLY A 1 285 ? 110.569 12.700 55.953 1.00 22.90 285 GLY A CA 1
ATOM 2270 C C . GLY A 1 285 ? 111.564 11.626 55.554 1.00 23.99 285 GLY A C 1
ATOM 2271 O O . GLY A 1 285 ? 112.767 11.771 55.780 1.00 23.15 285 GLY A O 1
ATOM 2272 N N . PRO A 1 286 ? 111.067 10.531 54.962 1.00 21.96 286 PRO A N 1
ATOM 2273 C CA . PRO A 1 286 ? 111.921 9.373 54.673 1.00 22.31 286 PRO A CA 1
ATOM 2274 C C . PRO A 1 286 ? 113.038 9.718 53.687 1.00 23.89 286 PRO A C 1
ATOM 2275 O O . PRO A 1 286 ? 114.129 9.149 53.776 1.00 23.90 286 PRO A O 1
ATOM 2279 N N . GLY A 1 287 ? 112.765 10.641 52.770 1.00 20.60 287 GLY A N 1
ATOM 2280 C CA . GLY A 1 287 ? 113.789 11.159 51.877 1.00 20.04 287 GLY A CA 1
ATOM 2281 C C . GLY A 1 287 ? 114.170 10.228 50.741 1.00 23.98 287 GLY A C 1
ATOM 2282 O O . GLY A 1 287 ? 113.710 9.086 50.670 1.00 20.66 287 GLY A O 1
ATOM 2283 N N . LEU A 1 288 ? 115.027 10.718 49.851 1.00 21.70 288 LEU A N 1
ATOM 2284 C CA . LEU A 1 288 ? 115.542 9.888 48.767 1.00 20.48 288 LEU A CA 1
ATOM 2285 C C . LEU A 1 288 ? 116.462 8.777 49.274 1.00 20.96 288 LEU A C 1
ATOM 2286 O O . LEU A 1 288 ? 116.803 7.862 48.534 1.00 20.74 288 LEU A O 1
ATOM 2291 N N . GLU A 1 289 ? 116.857 8.836 50.541 1.00 22.93 289 GLU A N 1
ATOM 2292 C CA . GLU A 1 289 ? 117.667 7.763 51.104 1.00 20.28 289 GLU A CA 1
ATOM 2293 C C . GLU A 1 289 ? 116.826 6.523 51.369 1.00 21.94 289 GLU A C 1
ATOM 2294 O O . GLU A 1 289 ? 117.339 5.411 51.382 1.00 21.63 289 GLU A O 1
ATOM 2300 N N . TYR A 1 290 ? 115.530 6.719 51.593 1.00 21.42 290 TYR A N 1
ATOM 2301 C CA . TYR A 1 290 ? 114.707 5.649 52.153 1.00 21.94 290 TYR A CA 1
ATOM 2302 C C . TYR A 1 290 ? 114.756 4.332 51.392 1.00 19.30 290 TYR A C 1
ATOM 2303 O O . TYR A 1 290 ? 115.010 3.284 51.980 1.00 19.24 290 TYR A O 1
ATOM 2312 N N . ILE A 1 291 ? 114.493 4.371 50.088 1.00 18.34 291 ILE A N 1
ATOM 2313 C CA . ILE A 1 291 ? 114.364 3.123 49.341 1.00 18.43 291 ILE A CA 1
ATOM 2314 C C . ILE A 1 291 ? 115.667 2.325 49.323 1.00 19.71 291 ILE A C 1
ATOM 2315 O O . ILE A 1 291 ? 115.678 1.144 49.658 1.00 19.39 291 ILE A O 1
ATOM 2320 N N . ALA A 1 292 ? 116.761 2.982 48.951 1.00 20.04 292 ALA A N 1
ATOM 2321 C CA . ALA A 1 292 ? 118.071 2.335 48.929 1.00 21.75 292 ALA A CA 1
ATOM 2322 C C . ALA A 1 292 ? 118.510 1.867 50.323 1.00 22.32 292 ALA A C 1
ATOM 2323 O O . ALA A 1 292 ? 119.042 0.769 50.482 1.00 24.16 292 ALA A O 1
ATOM 2325 N N . LYS A 1 293 ? 118.261 2.690 51.332 1.00 22.11 293 LYS A N 1
ATOM 2326 C CA . LYS A 1 293 ? 118.794 2.443 52.673 1.00 23.94 293 LYS A CA 1
ATOM 2327 C C . LYS A 1 293 ? 117.978 1.442 53.486 1.00 25.64 293 LYS A C 1
ATOM 2328 O O . LYS A 1 293 ? 118.538 0.578 54.162 1.00 23.94 293 LYS A O 1
ATOM 2334 N N . LYS A 1 294 ? 116.655 1.546 53.402 1.00 21.75 294 LYS A N 1
ATOM 2335 C CA . LYS A 1 294 ? 115.772 0.776 54.271 1.00 22.05 294 LYS A CA 1
ATOM 2336 C C . LYS A 1 294 ? 114.857 -0.215 53.543 1.00 23.27 294 LYS A C 1
ATOM 2337 O O . LYS A 1 294 ? 114.671 -1.352 53.999 1.00 21.82 294 LYS A O 1
ATOM 2343 N N . TRP A 1 295 ? 114.271 0.199 52.422 1.00 19.85 295 TRP A N 1
ATOM 2344 C CA . TRP A 1 295 ? 113.339 -0.691 51.730 1.00 20.99 295 TRP A CA 1
ATOM 2345 C C . TRP A 1 295 ? 114.038 -1.889 51.102 1.00 19.56 295 TRP A C 1
ATOM 2346 O O . TRP A 1 295 ? 113.564 -3.020 51.196 1.00 20.46 295 TRP A O 1
ATOM 2357 N N . VAL A 1 296 ? 115.173 -1.637 50.462 1.00 20.82 296 VAL A N 1
ATOM 2358 C CA . VAL A 1 296 ? 115.906 -2.703 49.786 1.00 21.32 296 VAL A CA 1
ATOM 2359 C C . VAL A 1 296 ? 116.270 -3.861 50.733 1.00 19.72 296 VAL A C 1
ATOM 2360 O O . VAL A 1 296 ? 115.960 -5.012 50.446 1.00 20.62 296 VAL A O 1
ATOM 2364 N N . PRO A 1 297 ? 116.915 -3.562 51.871 1.00 22.47 297 PRO A N 1
ATOM 2365 C CA . PRO A 1 297 ? 117.248 -4.661 52.784 1.00 25.59 297 PRO A CA 1
ATOM 2366 C C . PRO A 1 297 ? 116.013 -5.412 53.275 1.00 22.80 297 PRO A C 1
ATOM 2367 O O . PRO A 1 297 ? 116.052 -6.630 53.424 1.00 22.22 297 PRO A O 1
ATOM 2371 N N . ARG A 1 298 ? 114.918 -4.701 53.517 1.00 20.76 298 ARG A N 1
ATOM 2372 C CA . ARG A 1 298 ? 113.705 -5.382 53.961 1.00 21.62 298 ARG A CA 1
ATOM 2373 C C . ARG A 1 298 ? 113.131 -6.251 52.856 1.00 21.33 298 ARG A C 1
ATOM 2374 O O . ARG A 1 298 ? 112.749 -7.400 53.093 1.00 22.08 298 ARG A O 1
ATOM 2382 N N . PHE A 1 299 ? 113.065 -5.709 51.641 1.00 20.18 299 PHE A N 1
ATOM 2383 C CA . PHE A 1 299 ? 112.541 -6.486 50.527 1.00 20.82 299 PHE A CA 1
ATOM 2384 C C . PHE A 1 299 ? 113.357 -7.751 50.288 1.00 24.13 299 PHE A C 1
ATOM 2385 O O . PHE A 1 299 ? 112.803 -8.833 50.086 1.00 22.33 299 PHE A O 1
ATOM 2393 N N . ILE A 1 300 ? 114.676 -7.607 50.295 1.00 21.44 300 ILE A N 1
ATOM 2394 C CA . ILE A 1 300 ? 115.547 -8.755 50.105 1.00 23.58 300 ILE A CA 1
ATOM 2395 C C . ILE A 1 300 ? 115.248 -9.822 51.151 1.00 24.07 300 ILE A C 1
ATOM 2396 O O . ILE A 1 300 ? 115.049 -10.992 50.818 1.00 24.43 300 ILE A O 1
ATOM 2401 N N . ASP A 1 301 ? 115.180 -9.403 52.411 1.00 22.69 301 ASP A N 1
ATOM 2402 C CA . ASP A 1 301 ? 114.952 -10.331 53.513 1.00 25.53 301 ASP A CA 1
ATOM 2403 C C . ASP A 1 301 ? 113.595 -11.005 53.389 1.00 28.02 301 ASP A C 1
ATOM 2404 O O . ASP A 1 301 ? 113.491 -12.228 53.465 1.00 26.46 301 ASP A O 1
ATOM 2409 N N . GLU A 1 302 ? 112.554 -10.206 53.171 1.00 23.13 302 GLU A N 1
ATOM 2410 C CA . GLU A 1 302 ? 111.207 -10.749 53.078 1.00 27.05 302 GLU A CA 1
ATOM 2411 C C . GLU A 1 302 ? 111.053 -11.657 51.854 1.00 24.28 302 GLU A C 1
ATOM 2412 O O . GLU A 1 302 ? 110.477 -12.744 51.950 1.00 27.80 302 GLU A O 1
ATOM 2418 N N . ALA A 1 303 ? 111.571 -11.227 50.705 1.00 22.50 303 ALA A N 1
ATOM 2419 C CA . ALA A 1 303 ? 111.509 -12.058 49.505 1.00 22.37 303 ALA A CA 1
ATOM 2420 C C . ALA A 1 303 ? 112.244 -13.383 49.709 1.00 28.16 303 ALA A C 1
ATOM 2421 O O . ALA A 1 303 ? 111.745 -14.444 49.323 1.00 26.69 303 ALA A O 1
ATOM 2423 N N . ASN A 1 304 ? 113.433 -13.307 50.305 1.00 27.27 304 ASN A N 1
ATOM 2424 C CA . ASN A 1 304 ? 114.214 -14.503 50.615 1.00 29.16 304 ASN A CA 1
ATOM 2425 C C . ASN A 1 304 ? 113.413 -15.434 51.524 1.00 29.41 304 ASN A C 1
ATOM 2426 O O . ASN A 1 304 ? 113.360 -16.639 51.300 1.00 28.51 304 ASN A O 1
ATOM 2431 N N . GLU A 1 305 ? 112.781 -14.865 52.547 1.00 28.94 305 GLU A N 1
ATOM 2432 C CA . GLU A 1 305 ? 111.982 -15.659 53.479 1.00 30.91 305 GLU A CA 1
ATOM 2433 C C . GLU A 1 305 ? 110.842 -16.371 52.752 1.00 32.43 305 GLU A C 1
ATOM 2434 O O . GLU A 1 305 ? 110.486 -17.502 53.089 1.00 32.55 305 GLU A O 1
ATOM 2440 N N . LYS A 1 306 ? 110.273 -15.712 51.747 1.00 31.35 306 LYS A N 1
ATOM 2441 C CA . LYS A 1 306 ? 109.149 -16.290 51.015 1.00 29.11 306 LYS A CA 1
ATOM 2442 C C . LYS A 1 306 ? 109.576 -17.160 49.834 1.00 30.29 306 LYS A C 1
ATOM 2443 O O . LYS A 1 306 ? 108.737 -17.608 49.051 1.00 30.83 306 LYS A O 1
ATOM 2449 N N . GLY A 1 307 ? 110.876 -17.395 49.697 1.00 30.19 307 GLY A N 1
ATOM 2450 C CA . GLY A 1 307 ? 111.361 -18.336 48.701 1.00 30.33 307 GLY A CA 1
ATOM 2451 C C . GLY A 1 307 ? 111.827 -17.735 47.385 1.00 34.85 307 GLY A C 1
ATOM 2452 O O . GLY A 1 307 ? 112.144 -18.460 46.441 1.00 32.75 307 GLY A O 1
ATOM 2453 N N . PHE A 1 308 ? 111.882 -16.411 47.312 1.00 28.85 308 PHE A N 1
ATOM 2454 C CA . PHE A 1 308 ? 112.340 -15.759 46.088 1.00 30.49 308 PHE A CA 1
ATOM 2455 C C . PHE A 1 308 ? 113.840 -15.457 46.164 1.00 30.68 308 PHE A C 1
ATOM 2456 O O . PHE A 1 308 ? 114.469 -15.645 47.204 1.00 30.82 308 PHE A O 1
ATOM 2464 N N . ASP A 1 309 ? 114.411 -15.001 45.055 1.00 27.64 309 ASP A N 1
ATOM 2465 C CA . ASP A 1 309 ? 115.802 -14.562 45.030 1.00 29.97 309 ASP A CA 1
ATOM 2466 C C . ASP A 1 309 ? 115.824 -13.047 45.195 1.00 25.87 309 ASP A C 1
ATOM 2467 O O . ASP A 1 309 ? 115.838 -12.304 44.214 1.00 24.26 309 ASP A O 1
ATOM 2472 N N . GLY A 1 310 ? 115.810 -12.595 46.443 1.00 23.93 310 GLY A N 1
ATOM 2473 C CA . GLY A 1 310 ? 115.654 -11.182 46.754 1.00 25.50 310 GLY A CA 1
ATOM 2474 C C . GLY A 1 310 ? 116.692 -10.281 46.112 1.00 24.37 310 GLY A C 1
ATOM 2475 O O . GLY A 1 310 ? 116.375 -9.218 45.573 1.00 22.55 310 GLY A O 1
ATOM 2476 N N . GLU A 1 311 ? 117.948 -10.706 46.167 1.00 25.02 311 GLU A N 1
ATOM 2477 C CA . GLU A 1 311 ? 119.030 -9.903 45.618 1.00 24.94 311 GLU A CA 1
ATOM 2478 C C . GLU A 1 311 ? 118.903 -9.764 44.103 1.00 22.44 311 GLU A C 1
ATOM 2479 O O . GLU A 1 311 ? 119.116 -8.684 43.550 1.00 23.98 311 GLU A O 1
ATOM 2485 N N . LYS A 1 312 ? 118.547 -10.856 43.437 1.00 22.52 312 LYS A N 1
ATOM 2486 C CA . LYS A 1 312 ? 118.374 -10.836 41.988 1.00 24.64 312 LYS A CA 1
ATOM 2487 C C . LYS A 1 312 ? 117.225 -9.907 41.598 1.00 23.37 312 LYS A C 1
ATOM 2488 O O . LYS A 1 312 ? 117.321 -9.156 40.625 1.00 21.02 312 LYS A O 1
ATOM 2494 N N . LEU A 1 313 ? 116.139 -9.968 42.361 1.00 23.57 313 LEU A N 1
ATOM 2495 C CA . LEU A 1 313 ? 114.971 -9.135 42.081 1.00 20.00 313 LEU A CA 1
ATOM 2496 C C . LEU A 1 313 ? 115.298 -7.655 42.249 1.00 21.75 313 LEU A C 1
ATOM 2497 O O . LEU A 1 313 ? 114.884 -6.833 41.441 1.00 21.21 313 LEU A O 1
ATOM 2502 N N . VAL A 1 314 ? 116.036 -7.313 43.302 1.00 20.24 314 VAL A N 1
ATOM 2503 C CA . VAL A 1 314 ? 116.443 -5.928 43.499 1.00 21.29 314 VAL A CA 1
ATOM 2504 C C . VAL A 1 314 ? 117.296 -5.442 42.330 1.00 20.64 314 VAL A C 1
ATOM 2505 O O . VAL A 1 314 ? 117.143 -4.314 41.858 1.00 19.79 314 VAL A O 1
ATOM 2509 N N . LYS A 1 315 ? 118.187 -6.301 41.843 1.00 20.95 315 LYS A N 1
ATOM 2510 C CA . LYS A 1 315 ? 118.992 -5.934 40.687 1.00 23.38 315 LYS A CA 1
ATOM 2511 C C . LYS A 1 315 ? 118.110 -5.670 39.462 1.00 19.16 315 LYS A C 1
ATOM 2512 O O . LYS A 1 315 ? 118.358 -4.731 38.709 1.00 20.17 315 LYS A O 1
ATOM 2518 N N . LYS A 1 316 ? 117.078 -6.488 39.271 1.00 18.84 316 LYS A N 1
ATOM 2519 C CA . LYS A 1 316 ? 116.141 -6.249 38.180 1.00 20.15 316 LYS A CA 1
ATOM 2520 C C . LYS A 1 316 ? 115.351 -4.957 38.371 1.00 19.40 316 LYS A C 1
ATOM 2521 O O . LYS A 1 316 ? 115.297 -4.137 37.457 1.00 17.50 316 LYS A O 1
ATOM 2527 N N . PHE A 1 317 ? 114.760 -4.755 39.552 1.00 18.71 317 PHE A N 1
ATOM 2528 C CA . PHE A 1 317 ? 113.886 -3.596 39.736 1.00 19.67 317 PHE A CA 1
ATOM 2529 C C . PHE A 1 317 ? 114.623 -2.264 39.569 1.00 18.89 317 PHE A C 1
ATOM 2530 O O . PHE A 1 317 ? 114.056 -1.303 39.046 1.00 17.22 317 PHE A O 1
ATOM 2538 N N . PHE A 1 318 ? 115.871 -2.196 40.031 1.00 17.20 318 PHE A N 1
ATOM 2539 C CA . PHE A 1 318 ? 116.585 -0.919 40.054 1.00 17.70 318 PHE A CA 1
ATOM 2540 C C . PHE A 1 318 ? 117.689 -0.788 39.018 1.00 19.24 318 PHE A C 1
ATOM 2541 O O . PHE A 1 318 ? 118.203 0.311 38.814 1.00 18.44 318 PHE A O 1
ATOM 2549 N N . VAL A 1 319 ? 118.071 -1.893 38.384 1.00 17.27 319 VAL A N 1
ATOM 2550 C CA . VAL A 1 319 ? 119.131 -1.826 37.375 1.00 18.33 319 VAL A CA 1
ATOM 2551 C C . VAL A 1 319 ? 118.687 -2.364 36.018 1.00 15.41 319 VAL A C 1
ATOM 2552 O O . VAL A 1 319 ? 118.583 -1.605 35.063 1.00 19.66 319 VAL A O 1
ATOM 2556 N N . ASP A 1 320 ? 118.417 -3.662 35.930 1.00 18.81 320 ASP A N 1
ATOM 2557 C CA . ASP A 1 320 ? 118.122 -4.276 34.633 1.00 20.20 320 ASP A CA 1
ATOM 2558 C C . ASP A 1 320 ? 116.852 -3.719 33.988 1.00 20.99 320 ASP A C 1
ATOM 2559 O O . ASP A 1 320 ? 116.854 -3.369 32.814 1.00 17.94 320 ASP A O 1
ATOM 2564 N N . ASN A 1 321 ? 115.776 -3.622 34.768 1.00 19.14 321 ASN A N 1
ATOM 2565 C CA . ASN A 1 321 ? 114.492 -3.182 34.221 1.00 17.25 321 ASN A CA 1
ATOM 2566 C C . ASN A 1 321 ? 114.493 -1.718 33.753 1.00 16.28 321 ASN A C 1
ATOM 2567 O O . ASN A 1 321 ? 114.032 -1.422 32.650 1.00 18.00 321 ASN A O 1
ATOM 2572 N N . PRO A 1 322 ? 115.004 -0.793 34.582 1.00 16.60 322 PRO A N 1
ATOM 2573 C CA . PRO A 1 322 ? 115.115 0.588 34.088 1.00 17.30 322 PRO A CA 1
ATOM 2574 C C . PRO A 1 322 ? 116.014 0.704 32.852 1.00 18.26 322 PRO A C 1
ATOM 2575 O O . PRO A 1 322 ? 115.748 1.523 31.980 1.00 18.48 322 PRO A O 1
ATOM 2579 N N . ALA A 1 323 ? 117.067 -0.101 32.776 1.00 18.91 323 ALA A N 1
ATOM 2580 C CA . ALA A 1 323 ? 117.937 -0.055 31.594 1.00 18.55 323 ALA A CA 1
ATOM 2581 C C . ALA A 1 323 ? 117.194 -0.498 30.334 1.00 21.46 323 ALA A C 1
ATOM 2582 O O . ALA A 1 323 ? 117.469 -0.005 29.242 1.00 23.38 323 ALA A O 1
ATOM 2584 N N . ARG A 1 324 ? 116.255 -1.426 30.476 1.00 16.22 324 ARG A N 1
ATOM 2585 C CA . ARG A 1 324 ? 115.438 -1.851 29.349 1.00 18.16 324 ARG A CA 1
ATOM 2586 C C . ARG A 1 324 ? 114.344 -0.827 29.026 1.00 20.65 324 ARG A C 1
ATOM 2587 O O . ARG A 1 324 ? 114.094 -0.509 27.861 1.00 20.53 324 ARG A O 1
ATOM 2595 N N . CYS A 1 325 ? 113.717 -0.289 30.067 1.00 16.32 325 CYS A N 1
ATOM 2596 C CA . CYS A 1 325 ? 112.574 0.602 29.888 1.00 18.83 325 CYS A CA 1
ATOM 2597 C C . CYS A 1 325 ? 112.956 1.962 29.302 1.00 17.42 325 CYS A C 1
ATOM 2598 O O . CYS A 1 325 ? 112.308 2.449 28.378 1.00 17.72 325 CYS A O 1
ATOM 2601 N N . PHE A 1 326 ? 114.023 2.564 29.820 1.00 17.02 326 PHE A N 1
ATOM 2602 C CA . PHE A 1 326 ? 114.301 3.960 29.507 1.00 19.01 326 PHE A CA 1
ATOM 2603 C C . PHE A 1 326 ? 115.190 4.197 28.281 1.00 19.19 326 PHE A C 1
ATOM 2604 O O . PHE A 1 326 ? 115.510 5.334 27.959 1.00 21.83 326 PHE A O 1
ATOM 2612 N N . THR A 1 327 ? 115.552 3.127 27.582 1.00 19.75 327 THR A N 1
ATOM 2613 C CA . THR A 1 327 ? 116.287 3.287 26.330 1.00 22.91 327 THR A CA 1
ATOM 2614 C C . THR A 1 327 ? 115.350 3.774 25.238 1.00 25.16 327 THR A C 1
ATOM 2615 O O . THR A 1 327 ? 114.189 3.363 25.177 1.00 25.29 327 THR A O 1
ATOM 2619 N N . PHE A 1 328 ? 115.845 4.658 24.379 1.00 21.01 328 PHE A N 1
ATOM 2620 C CA . PHE A 1 328 ? 115.096 5.054 23.189 1.00 19.18 328 PHE A CA 1
ATOM 2621 C C . PHE A 1 328 ? 114.891 3.840 22.290 1.00 22.18 328 PHE A C 1
ATOM 2622 O O . PHE A 1 328 ? 115.705 2.907 22.278 1.00 22.14 328 PHE A O 1
ATOM 2630 N N . LYS A 1 329 ? 113.814 3.846 21.518 1.00 20.18 329 LYS A N 1
ATOM 2631 C CA . LYS A 1 329 ? 113.443 2.648 20.773 1.00 19.83 329 LYS A CA 1
ATOM 2632 C C . LYS A 1 329 ? 113.944 2.709 19.327 1.00 23.75 329 LYS A C 1
ATOM 2633 O O . LYS A 1 329 ? 113.161 2.749 18.380 1.00 20.49 329 LYS A O 1
ATOM 2639 N N . LYS A 1 330 ? 115.264 2.714 19.176 1.00 24.17 330 LYS A N 1
ATOM 2640 C CA . LYS A 1 330 ? 115.875 2.748 17.853 1.00 26.26 330 LYS A CA 1
ATOM 2641 C C . LYS A 1 330 ? 117.237 2.070 17.909 1.00 32.09 330 LYS A C 1
ATOM 2642 O O . LYS A 1 330 ? 117.923 2.127 18.934 1.00 32.19 330 LYS A O 1
ATOM 2649 N N . SER B 1 2 ? 97.154 -13.846 -45.201 1.00 24.48 2 SER B N 1
ATOM 2650 C CA . SER B 1 2 ? 97.875 -13.154 -44.136 1.00 26.03 2 SER B CA 1
ATOM 2651 C C . SER B 1 2 ? 99.076 -12.416 -44.709 1.00 24.66 2 SER B C 1
ATOM 2652 O O . SER B 1 2 ? 99.385 -12.557 -45.893 1.00 26.63 2 SER B O 1
ATOM 2655 N N . PHE B 1 3 ? 99.762 -11.642 -43.872 1.00 20.03 3 PHE B N 1
ATOM 2656 C CA . PHE B 1 3 ? 100.833 -10.784 -44.367 1.00 19.97 3 PHE B CA 1
ATOM 2657 C C . PHE B 1 3 ? 101.749 -10.321 -43.249 1.00 21.74 3 PHE B C 1
ATOM 2658 O O . PHE B 1 3 ? 101.411 -10.425 -42.075 1.00 21.43 3 PHE B O 1
ATOM 2666 N N . ILE B 1 4 ? 102.902 -9.793 -43.645 1.00 19.77 4 ILE B N 1
ATOM 2667 C CA . ILE B 1 4 ? 103.807 -9.083 -42.749 1.00 20.05 4 ILE B CA 1
ATOM 2668 C C . ILE B 1 4 ? 10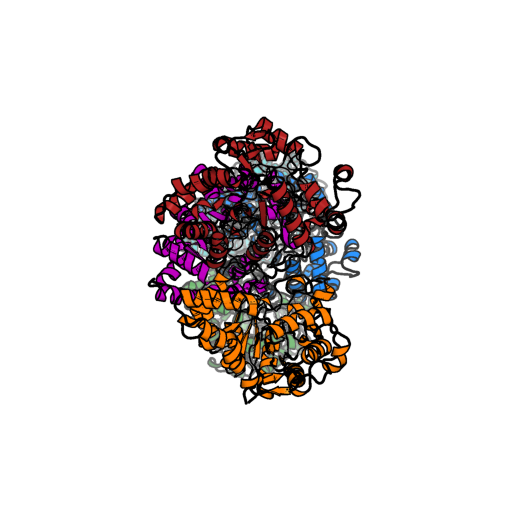3.800 -7.609 -43.141 1.00 21.01 4 ILE B C 1
ATOM 2669 O O . ILE B 1 4 ? 103.915 -7.267 -44.326 1.00 22.93 4 ILE B O 1
ATOM 2674 N N . ARG B 1 5 ? 103.653 -6.736 -42.150 1.00 18.46 5 ARG B N 1
ATOM 2675 C CA . ARG B 1 5 ? 103.561 -5.302 -42.399 1.00 20.24 5 ARG B CA 1
ATOM 2676 C C . ARG B 1 5 ? 104.924 -4.621 -42.326 1.00 23.14 5 ARG B C 1
ATOM 2677 O O . ARG B 1 5 ? 105.524 -4.520 -41.248 1.00 21.71 5 ARG B O 1
ATOM 2685 N N . THR B 1 6 ? 105.410 -4.168 -43.476 1.00 20.44 6 THR B N 1
ATOM 2686 C CA . THR B 1 6 ? 106.690 -3.460 -43.546 1.00 22.91 6 THR B CA 1
ATOM 2687 C C . THR B 1 6 ? 106.450 -1.973 -43.792 1.00 24.03 6 THR B C 1
ATOM 2688 O O . THR B 1 6 ? 105.330 -1.555 -44.081 1.00 23.27 6 THR B O 1
ATOM 2692 N N . PHE B 1 7 ? 107.504 -1.170 -43.690 1.00 21.44 7 PHE B N 1
ATOM 2693 C CA . PHE B 1 7 ? 107.370 0.266 -43.900 1.00 22.94 7 PHE B CA 1
ATOM 2694 C C . PHE B 1 7 ? 106.787 0.589 -45.274 1.00 25.41 7 PHE B C 1
ATOM 2695 O O . PHE B 1 7 ? 106.051 1.562 -45.424 1.00 28.73 7 PHE B O 1
ATOM 2703 N N . TYR B 1 8 ? 107.130 -0.216 -46.273 1.00 22.62 8 TYR B N 1
ATOM 2704 C CA . TYR B 1 8 ? 106.672 0.055 -47.637 1.00 25.43 8 TYR B CA 1
ATOM 2705 C C . TYR B 1 8 ? 105.592 -0.890 -48.150 1.00 28.85 8 TYR B C 1
ATOM 2706 O O . TYR B 1 8 ? 105.399 -1.021 -49.359 1.00 32.35 8 TYR B O 1
ATOM 2715 N N . GLY B 1 9 ? 104.873 -1.531 -47.237 1.00 26.17 9 GLY B N 1
ATOM 2716 C CA . GLY B 1 9 ? 103.700 -2.294 -47.626 1.00 26.82 9 GLY B CA 1
ATOM 2717 C C . GLY B 1 9 ? 103.561 -3.631 -46.928 1.00 26.80 9 GLY B C 1
ATOM 2718 O O . GLY B 1 9 ? 104.490 -4.106 -46.263 1.00 24.38 9 GLY B O 1
ATOM 2719 N N . ASP B 1 10 ? 102.390 -4.241 -47.075 1.00 22.40 10 ASP B N 1
ATOM 2720 C CA . ASP B 1 10 ? 102.148 -5.561 -46.511 1.00 20.97 10 ASP B CA 1
ATOM 2721 C C . ASP B 1 10 ? 102.586 -6.594 -47.532 1.00 23.66 10 ASP B C 1
ATOM 2722 O O . ASP B 1 10 ? 102.184 -6.538 -48.698 1.00 25.71 10 ASP B O 1
ATOM 2727 N N . ILE B 1 11 ? 103.427 -7.526 -47.102 1.00 20.32 11 ILE B N 1
ATOM 2728 C CA . ILE B 1 11 ? 104.020 -8.495 -48.011 1.00 18.12 11 ILE B CA 1
ATOM 2729 C C . ILE B 1 11 ? 103.635 -9.921 -47.632 1.00 21.39 11 ILE B C 1
ATOM 2730 O O . ILE B 1 11 ? 103.186 -10.175 -46.508 1.00 22.48 11 ILE B O 1
ATOM 2735 N N . ALA B 1 12 ? 103.798 -10.851 -48.568 1.00 20.43 12 ALA B N 1
ATOM 2736 C CA . ALA B 1 12 ? 103.530 -12.255 -48.290 1.00 20.98 12 ALA B CA 1
ATOM 2737 C C . ALA B 1 12 ? 104.645 -12.791 -47.406 1.00 21.35 12 ALA B C 1
ATOM 2738 O O . ALA B 1 12 ? 105.774 -12.326 -47.491 1.00 20.16 12 ALA B O 1
ATOM 2740 N N . PRO B 1 13 ? 104.334 -13.769 -46.550 1.00 20.29 13 PRO B N 1
ATOM 2741 C CA . PRO B 1 13 ? 105.387 -14.354 -45.706 1.00 19.71 13 PRO B CA 1
ATOM 2742 C C . PRO B 1 13 ? 106.582 -14.847 -46.513 1.00 26.76 13 PRO B C 1
ATOM 2743 O O . PRO B 1 13 ? 107.734 -14.714 -46.082 1.00 24.58 13 PRO B O 1
ATOM 2747 N N . GLU B 1 14 ? 106.306 -15.400 -47.688 1.00 24.23 14 GLU B N 1
ATOM 2748 C CA . GLU B 1 14 ? 107.339 -15.916 -48.573 1.00 27.52 14 GLU B CA 1
ATOM 2749 C C . GLU B 1 14 ? 108.308 -14.821 -49.049 1.00 24.82 14 GLU B C 1
ATOM 2750 O O . GLU B 1 14 ? 109.429 -15.118 -49.470 1.00 26.82 14 GLU B O 1
ATOM 2756 N N . GLN B 1 15 ? 107.878 -13.563 -48.974 1.00 22.49 15 GLN B N 1
ATOM 2757 C CA . GLN B 1 15 ? 108.701 -12.435 -49.404 1.00 21.53 15 GLN B CA 1
ATOM 2758 C C . GLN B 1 15 ? 109.609 -11.885 -48.301 1.00 21.73 15 GLN B C 1
ATOM 2759 O O . GLN B 1 15 ? 110.431 -11.002 -48.562 1.00 22.54 15 GLN B O 1
ATOM 2765 N N . LEU B 1 16 ? 109.444 -12.375 -47.075 1.00 21.12 16 LEU B N 1
ATOM 2766 C CA . LEU B 1 16 ? 110.218 -11.840 -45.945 1.00 19.41 16 LEU B CA 1
ATOM 2767 C C . LEU B 1 16 ? 111.707 -12.159 -46.098 1.00 20.46 16 LEU B C 1
ATOM 2768 O O . LEU B 1 16 ? 112.560 -11.299 -45.864 1.00 20.58 16 LEU B O 1
ATOM 2773 N N . GLY B 1 17 ? 112.017 -13.386 -46.512 1.00 19.83 17 GLY B N 1
ATOM 2774 C CA . GLY B 1 17 ? 113.394 -13.799 -46.716 1.00 22.57 17 GLY B CA 1
ATOM 2775 C C . GLY B 1 17 ? 114.232 -13.802 -45.448 1.00 23.64 17 GLY B C 1
ATOM 2776 O O . GLY B 1 17 ? 113.699 -13.873 -44.335 1.00 20.56 17 GLY B O 1
ATOM 2777 N N . PHE B 1 18 ? 115.548 -13.721 -45.628 1.00 21.76 18 PHE B N 1
ATOM 2778 C CA . PHE B 1 18 ? 116.505 -13.775 -44.527 1.00 18.73 18 PHE B CA 1
ATOM 2779 C C . PHE B 1 18 ? 116.331 -12.559 -43.618 1.00 20.58 18 PHE B C 1
ATOM 2780 O O . PHE B 1 18 ? 116.443 -11.413 -44.062 1.00 22.13 18 PHE B O 1
ATOM 2788 N N . THR B 1 19 ? 116.053 -12.813 -42.341 1.00 18.03 19 THR B N 1
ATOM 2789 C CA . THR B 1 19 ? 115.593 -11.764 -41.436 1.00 17.68 19 THR B CA 1
ATOM 2790 C C . THR B 1 19 ? 116.374 -11.731 -40.122 1.00 21.36 19 THR B C 1
ATOM 2791 O O . THR B 1 19 ? 116.572 -12.774 -39.492 1.00 19.23 19 THR B O 1
ATOM 2795 N N . TYR B 1 20 ? 116.801 -10.535 -39.724 1.00 22.02 20 TYR B N 1
ATOM 2796 C CA . TYR B 1 20 ? 117.267 -10.285 -38.352 1.00 20.92 20 TYR B CA 1
ATOM 2797 C C . TYR B 1 20 ? 116.066 -9.841 -37.527 1.00 18.41 20 TYR B C 1
ATOM 2798 O O . TYR B 1 20 ? 115.439 -8.828 -37.843 1.00 19.59 20 TYR B O 1
ATOM 2807 N N . SER B 1 21 ? 115.763 -10.572 -36.455 1.00 18.49 21 SER B N 1
ATOM 2808 C CA . SER B 1 21 ? 114.504 -10.408 -35.721 1.00 18.92 21 SER B CA 1
ATOM 2809 C C . SER B 1 21 ? 114.420 -9.330 -34.632 1.00 17.64 21 SER B C 1
ATOM 2810 O O . SER B 1 21 ? 113.341 -9.096 -34.081 1.00 19.90 21 SER B O 1
ATOM 2813 N N . HIS B 1 22 ? 115.537 -8.688 -34.299 1.00 17.96 22 HIS B N 1
ATOM 2814 C CA . HIS B 1 22 ? 115.519 -7.640 -33.289 1.00 18.33 22 HIS B CA 1
ATOM 2815 C C . HIS B 1 22 ? 116.739 -6.746 -33.451 1.00 21.67 22 HIS B C 1
ATOM 2816 O O . HIS B 1 22 ? 117.839 -7.113 -33.038 1.00 20.11 22 HIS B O 1
ATOM 2823 N N . GLU B 1 23 ? 116.545 -5.579 -34.054 1.00 18.98 23 GLU B N 1
ATOM 2824 C CA . GLU B 1 23 ? 117.653 -4.648 -34.257 1.00 18.80 23 GLU B CA 1
ATOM 2825 C C . GLU B 1 23 ? 117.249 -3.214 -33.973 1.00 19.85 23 GLU B C 1
ATOM 2826 O O . GLU B 1 23 ? 116.082 -2.926 -33.723 1.00 20.99 23 GLU B O 1
ATOM 2832 N N . HIS B 1 24 ? 118.239 -2.323 -34.005 1.00 19.61 24 HIS B N 1
ATOM 2833 C CA . HIS B 1 24 ? 118.014 -0.879 -34.001 1.00 21.05 24 HIS B CA 1
ATOM 2834 C C . HIS B 1 24 ? 118.880 -0.296 -35.102 1.00 20.31 24 HIS B C 1
ATOM 2835 O O . HIS B 1 24 ? 119.951 -0.822 -35.388 1.00 21.53 24 HIS B O 1
ATOM 2842 N N . ILE B 1 25 ? 118.403 0.769 -35.733 1.00 22.69 25 ILE B N 1
ATOM 2843 C CA . ILE B 1 25 ? 119.051 1.272 -36.939 1.00 20.69 25 ILE B CA 1
ATOM 2844 C C . ILE B 1 25 ? 119.406 2.749 -36.821 1.00 21.85 25 ILE B C 1
ATOM 2845 O O . ILE B 1 25 ? 120.568 3.127 -36.944 1.00 24.06 25 ILE B O 1
ATOM 2850 N N . VAL B 1 26 ? 118.402 3.582 -36.593 1.00 20.90 26 VAL B N 1
ATOM 2851 C CA . VAL B 1 26 ? 118.627 4.992 -36.302 1.00 24.33 26 VAL B CA 1
ATOM 2852 C C . VAL B 1 26 ? 117.734 5.365 -35.131 1.00 26.81 26 VAL B C 1
ATOM 2853 O O . VAL B 1 26 ? 116.504 5.262 -35.214 1.00 28.22 26 VAL B O 1
ATOM 2857 N N . CYS B 1 27 ? 118.343 5.787 -34.032 1.00 23.66 27 CYS B N 1
ATOM 2858 C CA . CYS B 1 27 ? 117.576 6.093 -32.835 1.00 24.36 27 CYS B CA 1
ATOM 2859 C C . CYS B 1 27 ? 118.358 6.958 -31.858 1.00 25.65 27 CYS B C 1
ATOM 2860 O O . CYS B 1 27 ? 119.570 6.800 -31.708 1.00 26.31 27 CYS B O 1
ATOM 2863 N N . VAL B 1 28 ? 117.647 7.871 -31.206 1.00 23.40 28 VAL B N 1
ATOM 2864 C CA . VAL B 1 28 ? 118.234 8.790 -30.239 1.00 24.69 28 VAL B CA 1
ATOM 2865 C C . VAL B 1 28 ? 117.407 8.787 -28.949 1.00 25.30 28 VAL B C 1
ATOM 2866 O O . VAL B 1 28 ? 116.657 9.728 -28.670 1.00 26.11 28 VAL B O 1
ATOM 2870 N N . PRO B 1 29 ? 117.525 7.709 -28.157 1.00 25.22 29 PRO B N 1
ATOM 2871 C CA . PRO B 1 29 ? 116.748 7.538 -26.921 1.00 23.49 29 PRO B CA 1
ATOM 2872 C C . PRO B 1 29 ? 116.892 8.744 -25.998 1.00 25.23 29 PRO B C 1
ATOM 2873 O O . PRO B 1 29 ? 118.017 9.074 -25.620 1.00 26.92 29 PRO B O 1
ATOM 2877 N N . ALA B 1 30 ? 115.784 9.391 -25.646 1.00 25.04 30 ALA B N 1
ATOM 2878 C CA . ALA B 1 30 ? 115.842 10.586 -24.803 1.00 29.05 30 ALA B CA 1
ATOM 2879 C C . ALA B 1 30 ? 116.591 10.338 -23.493 1.00 29.49 30 ALA B C 1
ATOM 2880 O O . ALA B 1 30 ? 117.460 11.117 -23.105 1.00 29.02 30 ALA B O 1
ATOM 2882 N N . TYR B 1 31 ? 116.242 9.250 -22.816 1.00 25.61 31 TYR B N 1
ATOM 2883 C CA . TYR B 1 31 ? 116.846 8.916 -21.532 1.00 27.62 31 TYR B CA 1
ATOM 2884 C C . TYR B 1 31 ? 118.376 8.908 -21.604 1.00 30.15 31 TYR B C 1
ATOM 2885 O O . TYR B 1 31 ? 119.049 9.453 -20.726 1.00 30.75 31 TYR B O 1
ATOM 2894 N N . TRP B 1 32 ? 118.922 8.304 -22.656 1.00 28.45 32 TRP B N 1
ATOM 2895 C CA . TRP B 1 32 ? 120.369 8.229 -22.819 1.00 28.73 32 TRP B CA 1
ATOM 2896 C C . TRP B 1 32 ? 120.961 9.538 -23.328 1.00 28.65 32 TRP B C 1
ATOM 2897 O O . TRP B 1 32 ? 122.045 9.942 -22.907 1.00 31.29 32 TRP B O 1
ATOM 2908 N N . GLN B 1 33 ? 120.243 10.197 -24.232 1.00 28.29 33 GLN B N 1
ATOM 2909 C CA . GLN B 1 33 ? 120.669 11.492 -24.750 1.00 33.91 33 GLN B CA 1
ATOM 2910 C C . GLN B 1 33 ? 120.839 12.503 -23.609 1.00 32.69 33 GLN B C 1
ATOM 2911 O O . GLN B 1 33 ? 121.801 13.279 -23.579 1.00 33.58 33 GLN B O 1
ATOM 2917 N N . GLU B 1 34 ? 119.902 12.481 -22.671 1.00 30.20 34 GLU B N 1
ATOM 2918 C CA . GLU B 1 34 ? 119.919 13.406 -21.542 1.00 31.59 34 GLU B CA 1
ATOM 2919 C C . GLU B 1 34 ? 121.047 13.097 -20.559 1.00 38.25 34 GLU B C 1
ATOM 2920 O O . GLU B 1 34 ? 121.387 13.930 -19.720 1.00 35.00 34 GLU B O 1
ATOM 2926 N N . ARG B 1 35 ? 121.626 11.903 -20.668 1.00 34.51 35 ARG B N 1
ATOM 2927 C CA . ARG B 1 35 ? 122.717 11.500 -19.782 1.00 35.97 35 ARG B CA 1
ATOM 2928 C C . ARG B 1 35 ? 124.052 11.465 -20.504 1.00 35.87 35 ARG B C 1
ATOM 2929 O O . ARG B 1 35 ? 125.047 10.972 -19.970 1.00 37.20 35 ARG B O 1
ATOM 2937 N N . ASP B 1 36 ? 124.063 11.983 -21.725 1.00 33.33 36 ASP B N 1
ATOM 2938 C CA . ASP B 1 36 ? 125.286 12.065 -22.509 1.00 36.89 36 ASP B CA 1
ATOM 2939 C C . ASP B 1 36 ? 125.901 10.693 -22.776 1.00 36.72 36 ASP B C 1
ATOM 2940 O O . ASP B 1 36 ? 127.112 10.579 -22.974 1.00 34.38 36 ASP B O 1
ATOM 2945 N N . ALA B 1 37 ? 125.063 9.657 -22.775 1.00 30.13 37 ALA B N 1
ATOM 2946 C CA . ALA B 1 37 ? 125.497 8.314 -23.153 1.00 30.38 37 ALA B CA 1
ATOM 2947 C C . ALA B 1 37 ? 125.537 8.186 -24.677 1.00 30.19 37 ALA B C 1
ATOM 2948 O O . ALA B 1 37 ? 124.700 7.501 -25.279 1.00 27.64 37 ALA B O 1
ATOM 2950 N N . ASP B 1 38 ? 126.514 8.846 -25.294 1.00 30.97 38 ASP B N 1
ATOM 2951 C CA . ASP B 1 38 ? 126.582 8.976 -26.749 1.00 29.81 38 ASP B CA 1
ATOM 2952 C C . ASP B 1 38 ? 126.649 7.646 -27.506 1.00 27.84 38 ASP B C 1
ATOM 2953 O O . ASP B 1 38 ? 126.167 7.545 -28.632 1.00 26.91 38 ASP B O 1
ATOM 2958 N N . ASP B 1 39 ? 127.254 6.628 -26.900 1.00 25.28 39 ASP B N 1
ATOM 2959 C CA . ASP B 1 39 ? 127.410 5.351 -27.590 1.00 24.67 39 ASP B CA 1
ATOM 2960 C C . ASP B 1 39 ? 126.054 4.691 -27.869 1.00 22.41 39 ASP B C 1
ATOM 2961 O O . ASP B 1 39 ? 125.937 3.863 -28.767 1.00 23.01 39 ASP B O 1
ATOM 2966 N N . LEU B 1 40 ? 125.030 5.095 -27.128 1.00 22.61 40 LEU B N 1
ATOM 2967 C CA . LEU B 1 40 ? 123.696 4.515 -27.298 1.00 23.71 40 LEU B CA 1
ATOM 2968 C C . LEU B 1 40 ? 122.830 5.327 -28.255 1.00 24.92 40 LEU B C 1
ATOM 2969 O O . LEU B 1 40 ? 121.634 5.076 -28.385 1.00 23.30 40 LEU B O 1
ATOM 2974 N N . LEU B 1 41 ? 123.437 6.300 -28.923 1.00 22.65 41 LEU B N 1
ATOM 2975 C CA . LEU B 1 41 ? 122.723 7.094 -29.913 1.00 24.58 41 LEU B CA 1
ATOM 2976 C C . LEU B 1 41 ? 123.177 6.715 -31.320 1.00 24.35 41 LEU B C 1
ATOM 2977 O O . LEU B 1 41 ? 124.312 6.988 -31.725 1.00 25.15 41 LEU B O 1
ATOM 2982 N N . LEU B 1 42 ? 122.292 6.067 -32.067 1.00 23.28 42 LEU B N 1
ATOM 2983 C CA . LEU B 1 42 ? 122.585 5.769 -33.456 1.00 22.90 42 LEU B CA 1
ATOM 2984 C C . LEU B 1 42 ? 122.058 6.950 -34.256 1.00 27.11 42 LEU B C 1
ATOM 2985 O O . LEU B 1 42 ? 120.931 6.928 -34.742 1.00 26.22 42 LEU B O 1
ATOM 2990 N N . ASP B 1 43 ? 122.881 7.988 -34.374 1.00 26.61 43 ASP B N 1
ATOM 2991 C CA . ASP B 1 43 ? 122.391 9.299 -34.785 1.00 28.65 43 ASP B CA 1
ATOM 2992 C C . ASP B 1 43 ? 122.907 9.792 -36.132 1.00 27.57 43 ASP B C 1
ATOM 2993 O O . ASP B 1 43 ? 122.873 10.993 -36.404 1.00 29.30 43 ASP B O 1
ATOM 2998 N N . ASP B 1 44 ? 123.374 8.871 -36.972 1.00 26.90 44 ASP B N 1
ATOM 2999 C CA . ASP B 1 44 ? 123.874 9.221 -38.301 1.00 28.21 44 ASP B CA 1
ATOM 3000 C C . ASP B 1 44 ? 123.280 8.308 -39.368 1.00 27.29 44 ASP B C 1
ATOM 3001 O O . ASP B 1 44 ? 123.741 7.187 -39.560 1.00 25.30 44 ASP B O 1
ATOM 3006 N N . LYS B 1 45 ? 122.260 8.797 -40.069 1.00 25.51 45 LYS B N 1
ATOM 3007 C CA . LYS B 1 45 ? 121.583 8.001 -41.092 1.00 26.22 45 LYS B CA 1
ATOM 3008 C C . LYS B 1 45 ? 122.534 7.332 -42.087 1.00 26.80 45 LYS B C 1
ATOM 3009 O O . LYS B 1 45 ? 122.386 6.152 -42.395 1.00 24.31 45 LYS B O 1
ATOM 3015 N N . GLU B 1 46 ? 123.513 8.071 -42.603 1.00 26.67 46 GLU B N 1
ATOM 3016 C CA . GLU B 1 46 ? 124.388 7.491 -43.618 1.00 25.03 46 GLU B CA 1
ATOM 3017 C C . GLU B 1 46 ? 125.295 6.390 -43.066 1.00 25.70 46 GLU B C 1
ATOM 3018 O O . GLU B 1 46 ? 125.591 5.412 -43.763 1.00 24.74 46 GLU B O 1
ATOM 3024 N N . LYS B 1 47 ? 125.734 6.539 -41.818 1.00 24.27 47 LYS B N 1
ATOM 3025 C CA . LYS B 1 47 ? 126.574 5.511 -41.205 1.00 25.58 47 LYS B CA 1
ATOM 3026 C C . LYS B 1 47 ? 125.748 4.244 -40.953 1.00 23.09 47 LYS B C 1
ATOM 3027 O O . LYS B 1 47 ? 126.187 3.131 -41.265 1.00 22.79 47 LYS B O 1
ATOM 3033 N N . SER B 1 48 ? 124.548 4.425 -40.408 1.00 24.87 48 SER B N 1
ATOM 3034 C CA . SER B 1 48 ? 123.640 3.298 -40.197 1.00 23.41 48 SER B CA 1
ATOM 3035 C C . SER B 1 48 ? 123.387 2.592 -41.516 1.00 23.15 48 SER B C 1
ATOM 3036 O O . SER B 1 48 ? 123.393 1.360 -41.591 1.00 21.55 48 SER B O 1
ATOM 3039 N N . GLN B 1 49 ? 123.187 3.378 -42.572 1.00 23.47 49 GLN B N 1
ATOM 3040 C CA . GLN B 1 49 ? 122.900 2.814 -43.888 1.00 25.25 49 GLN B CA 1
ATOM 3041 C C . GLN B 1 49 ? 124.030 1.932 -44.423 1.00 22.90 49 GLN B C 1
ATOM 3042 O O . GLN B 1 49 ? 123.783 0.918 -45.067 1.00 23.32 49 GLN B O 1
ATOM 3048 N N . LEU B 1 50 ? 125.278 2.306 -44.160 1.00 21.82 50 LEU B N 1
ATOM 3049 C CA . LEU B 1 50 ? 126.384 1.481 -44.619 1.00 23.51 50 LEU B CA 1
ATOM 3050 C C . LEU B 1 50 ? 126.321 0.073 -44.015 1.00 22.96 50 LEU B C 1
ATOM 3051 O O . LEU B 1 50 ? 126.618 -0.909 -44.695 1.00 24.22 50 LEU B O 1
ATOM 3056 N N . ASP B 1 51 ? 125.938 -0.025 -42.743 1.00 23.68 51 ASP B N 1
ATOM 3057 C CA . ASP B 1 51 ? 125.775 -1.338 -42.116 1.00 22.44 51 ASP B CA 1
ATOM 3058 C C . ASP B 1 51 ? 124.610 -2.120 -42.736 1.00 20.66 51 ASP B C 1
ATOM 3059 O O . ASP B 1 51 ? 124.742 -3.300 -43.044 1.00 21.64 51 ASP B O 1
ATOM 3064 N N . VAL B 1 52 ? 123.480 -1.456 -42.941 1.00 21.10 52 VAL B N 1
ATOM 3065 C CA . VAL B 1 52 ? 122.344 -2.103 -43.593 1.00 22.44 52 VAL B CA 1
ATOM 3066 C C . VAL B 1 52 ? 122.714 -2.574 -45.003 1.00 22.22 52 VAL B C 1
ATOM 3067 O O . VAL B 1 52 ? 122.309 -3.655 -45.443 1.00 23.07 52 VAL B O 1
ATOM 3071 N N . GLN B 1 53 ? 123.508 -1.776 -45.711 1.00 23.61 53 GLN B N 1
ATOM 3072 C CA . GLN B 1 53 ? 123.959 -2.185 -47.033 1.00 23.82 53 GLN B CA 1
ATOM 3073 C C . GLN B 1 53 ? 124.846 -3.432 -46.968 1.00 24.17 53 GLN B C 1
ATOM 3074 O O . GLN B 1 53 ? 124.780 -4.282 -47.849 1.00 23.35 53 GLN B O 1
ATOM 3080 N N . ASP B 1 54 ? 125.675 -3.553 -45.927 1.00 21.43 54 ASP B N 1
ATOM 3081 C CA . ASP B 1 54 ? 126.480 -4.763 -45.765 1.00 22.43 54 ASP B CA 1
ATOM 3082 C C . ASP B 1 54 ? 125.576 -5.997 -45.649 1.00 22.70 54 ASP B C 1
ATOM 3083 O O . ASP B 1 54 ? 125.848 -7.046 -46.236 1.00 22.91 54 ASP B O 1
ATOM 3088 N N . PHE B 1 55 ? 124.517 -5.861 -44.857 1.00 21.64 55 PHE B N 1
ATOM 3089 C CA . PHE B 1 55 ? 123.525 -6.915 -44.662 1.00 22.00 55 PHE B CA 1
ATOM 3090 C C . PHE B 1 55 ? 122.912 -7.287 -46.014 1.00 21.96 55 PHE B C 1
ATOM 3091 O O . PHE B 1 55 ? 122.883 -8.457 -46.390 1.00 22.15 55 PHE B O 1
ATOM 3099 N N . ALA B 1 56 ? 122.467 -6.281 -46.756 1.00 23.05 56 ALA B N 1
ATOM 3100 C CA . ALA B 1 56 ? 121.934 -6.498 -48.104 1.00 24.87 56 ALA B CA 1
ATOM 3101 C C . ALA B 1 56 ? 122.931 -7.233 -49.009 1.00 25.17 56 ALA B C 1
ATOM 3102 O O . ALA B 1 56 ? 122.581 -8.208 -49.683 1.00 23.94 56 ALA B O 1
ATOM 3104 N N . ASP B 1 57 ? 124.179 -6.773 -49.007 1.00 25.35 57 ASP B N 1
ATOM 3105 C CA . ASP B 1 57 ? 125.216 -7.378 -49.838 1.00 28.38 57 ASP B CA 1
ATOM 3106 C C . ASP B 1 57 ? 125.453 -8.854 -49.504 1.00 28.45 57 ASP B C 1
ATOM 3107 O O . ASP B 1 57 ? 125.886 -9.625 -50.360 1.00 29.08 57 ASP B O 1
ATOM 3112 N N . LEU B 1 58 ? 125.151 -9.248 -48.268 1.00 24.23 58 LEU B N 1
ATOM 3113 C CA . LEU B 1 58 ? 125.327 -10.629 -47.830 1.00 24.92 58 LEU B CA 1
ATOM 3114 C C . LEU B 1 58 ? 124.084 -11.492 -48.050 1.00 28.40 58 LEU B C 1
ATOM 3115 O O . LEU B 1 58 ? 124.067 -12.665 -47.689 1.00 30.34 58 LEU B O 1
ATOM 3120 N N . GLY B 1 59 ? 123.044 -10.913 -48.636 1.00 28.10 59 GLY B N 1
ATOM 3121 C CA . GLY B 1 59 ? 121.835 -11.669 -48.917 1.00 29.15 59 GLY B CA 1
ATOM 3122 C C . GLY B 1 59 ? 120.721 -11.467 -47.905 1.00 27.55 59 GLY B C 1
ATOM 3123 O O . GLY B 1 59 ? 119.700 -12.150 -47.960 1.00 25.69 59 GLY B O 1
ATOM 3124 N N . GLY B 1 60 ? 120.907 -10.538 -46.974 1.00 24.55 60 GLY B N 1
ATOM 3125 C CA . GLY B 1 60 ? 119.856 -10.214 -46.022 1.00 21.95 60 GLY B CA 1
ATOM 3126 C C . GLY B 1 60 ? 118.692 -9.539 -46.732 1.00 24.99 60 GLY B C 1
ATOM 3127 O O . GLY B 1 60 ? 118.908 -8.828 -47.709 1.00 22.85 60 GLY B O 1
ATOM 3128 N N . LYS B 1 61 ? 117.468 -9.755 -46.244 1.00 21.95 61 LYS B N 1
ATOM 3129 C CA . LYS B 1 61 ? 116.268 -9.204 -46.883 1.00 22.42 61 LYS B CA 1
ATOM 3130 C C . LYS B 1 61 ? 115.444 -8.288 -45.978 1.00 23.96 61 LYS B C 1
ATOM 3131 O O . LYS B 1 61 ? 114.876 -7.295 -46.440 1.00 21.00 61 LYS B O 1
ATOM 3137 N N . THR B 1 62 ? 115.377 -8.624 -44.690 1.00 21.10 62 THR B N 1
ATOM 3138 C CA . THR B 1 62 ? 114.519 -7.916 -43.755 1.00 19.48 62 THR B CA 1
ATOM 3139 C C . THR B 1 62 ? 115.185 -7.690 -42.395 1.00 18.35 62 THR B C 1
ATOM 3140 O O . THR B 1 62 ? 115.869 -8.566 -41.870 1.00 19.56 62 THR B O 1
ATOM 3144 N N . ILE B 1 63 ? 114.958 -6.516 -41.833 1.00 18.08 63 ILE B N 1
ATOM 3145 C CA . ILE B 1 63 ? 115.334 -6.242 -40.455 1.00 17.22 63 ILE B CA 1
ATOM 3146 C C . ILE B 1 63 ? 114.102 -5.822 -39.679 1.00 19.29 63 ILE B C 1
ATOM 3147 O O . ILE B 1 63 ? 113.363 -4.923 -40.104 1.00 21.53 63 ILE B O 1
ATOM 3152 N N . VAL B 1 64 ? 113.872 -6.488 -38.548 1.00 18.59 64 VAL B N 1
ATOM 3153 C CA . VAL B 1 64 ? 112.842 -6.068 -37.614 1.00 17.71 64 VAL B CA 1
ATOM 3154 C C . VAL B 1 64 ? 113.459 -5.028 -36.690 1.00 22.09 64 VAL B C 1
ATOM 3155 O O . VAL B 1 64 ? 114.364 -5.334 -35.908 1.00 19.86 64 VAL B O 1
ATOM 3159 N N . ASP B 1 65 ? 112.982 -3.795 -36.809 1.00 18.71 65 ASP B N 1
ATOM 3160 C CA . ASP B 1 65 ? 113.488 -2.669 -36.029 1.00 20.69 65 ASP B CA 1
ATOM 3161 C C . ASP B 1 65 ? 112.662 -2.525 -34.757 1.00 20.01 65 ASP B C 1
ATOM 3162 O O . ASP B 1 65 ? 111.513 -2.105 -34.799 1.00 19.60 65 ASP B O 1
ATOM 3167 N N . ALA B 1 66 ? 113.256 -2.873 -33.619 1.00 18.26 66 ALA B N 1
ATOM 3168 C CA . ALA B 1 66 ? 112.527 -2.960 -32.360 1.00 20.66 66 ALA B CA 1
ATOM 3169 C C . ALA B 1 66 ? 112.446 -1.635 -31.606 1.00 19.54 66 ALA B C 1
ATOM 3170 O O . ALA B 1 66 ? 112.023 -1.603 -30.455 1.00 20.43 66 ALA B O 1
ATOM 3172 N N . THR B 1 67 ? 112.849 -0.545 -32.252 1.00 19.29 67 THR B N 1
ATOM 3173 C CA . THR B 1 67 ? 112.848 0.766 -31.611 1.00 18.76 67 THR B CA 1
ATOM 3174 C C . THR B 1 67 ? 111.424 1.244 -31.317 1.00 21.53 67 THR B C 1
ATOM 3175 O O . THR B 1 67 ? 110.641 1.476 -32.246 1.00 22.34 67 THR B O 1
ATOM 3179 N N . ALA B 1 68 ? 111.105 1.401 -30.036 1.00 19.79 68 ALA B N 1
ATOM 3180 C CA . ALA B 1 68 ? 109.759 1.777 -29.591 1.00 19.88 68 ALA B CA 1
ATOM 3181 C C . ALA B 1 68 ? 109.681 3.278 -29.303 1.00 22.83 68 ALA B C 1
ATOM 3182 O O . ALA B 1 68 ? 110.679 3.979 -29.427 1.00 22.54 68 ALA B O 1
ATOM 3184 N N . VAL B 1 69 ? 108.507 3.763 -28.903 1.00 21.77 69 VAL B N 1
ATOM 3185 C CA . VAL B 1 69 ? 108.292 5.206 -28.768 1.00 21.76 69 VAL B CA 1
ATOM 3186 C C . VAL B 1 69 ? 109.179 5.869 -27.714 1.00 25.00 69 VAL B C 1
ATOM 3187 O O . VAL B 1 69 ? 109.529 7.041 -27.838 1.00 22.98 69 VAL B O 1
ATOM 3191 N N . ASP B 1 70 ? 109.545 5.108 -26.687 1.00 19.77 70 ASP B N 1
ATOM 3192 C CA . ASP B 1 70 ? 110.420 5.611 -25.623 1.00 23.09 70 ASP B CA 1
ATOM 3193 C C . ASP B 1 70 ? 111.920 5.544 -25.964 1.00 25.53 70 ASP B C 1
ATOM 3194 O O . ASP B 1 70 ? 112.766 5.906 -25.137 1.00 26.71 70 ASP B O 1
ATOM 3199 N N . TYR B 1 71 ? 112.255 5.091 -27.171 1.00 22.50 71 TYR B N 1
ATOM 3200 C CA . TYR B 1 71 ? 113.654 4.910 -27.544 1.00 24.64 71 TYR B CA 1
ATOM 3201 C C . TYR B 1 71 ? 114.089 5.843 -28.678 1.00 24.99 71 TYR B C 1
ATOM 3202 O O . TYR B 1 71 ? 115.036 5.553 -29.403 1.00 26.35 71 TYR B O 1
ATOM 3211 N N . GLY B 1 72 ? 113.383 6.961 -28.839 1.00 23.71 72 GLY B N 1
ATOM 3212 C CA . GLY B 1 72 ? 113.842 8.018 -29.731 1.00 23.13 72 GLY B CA 1
ATOM 3213 C C . GLY B 1 72 ? 113.876 7.650 -31.202 1.00 24.09 72 GLY B C 1
ATOM 3214 O O . GLY B 1 72 ? 114.909 7.749 -31.854 1.00 24.14 72 GLY B O 1
ATOM 3215 N N . ARG B 1 73 ? 112.731 7.240 -31.738 1.00 21.52 73 ARG B N 1
ATOM 3216 C CA . ARG B 1 73 ? 112.666 6.821 -33.127 1.00 24.13 73 ARG B CA 1
ATOM 3217 C C . ARG B 1 73 ? 113.086 7.920 -34.106 1.00 22.54 73 ARG B C 1
ATOM 3218 O O . ARG B 1 73 ? 112.891 9.110 -33.857 1.00 23.41 73 ARG B O 1
ATOM 3226 N N . ARG B 1 74 ? 113.660 7.493 -35.221 1.00 22.41 74 ARG B N 1
ATOM 3227 C CA . ARG B 1 74 ? 113.914 8.369 -36.357 1.00 24.67 74 ARG B CA 1
ATOM 3228 C C . ARG B 1 74 ? 113.316 7.681 -37.579 1.00 22.61 74 ARG B C 1
ATOM 3229 O O . ARG B 1 74 ? 114.029 7.198 -38.459 1.00 21.79 74 ARG B O 1
ATOM 3237 N N . VAL B 1 75 ? 111.989 7.609 -37.607 1.00 22.28 75 VAL B N 1
ATOM 3238 C CA . VAL B 1 75 ? 111.294 6.790 -38.596 1.00 24.01 75 VAL B CA 1
ATOM 3239 C C . VAL B 1 75 ? 111.589 7.212 -40.035 1.00 23.45 75 VAL B C 1
ATOM 3240 O O . VAL B 1 75 ? 111.772 6.368 -40.911 1.00 22.87 75 VAL B O 1
ATOM 3244 N N . LEU B 1 76 ? 111.647 8.517 -40.282 1.00 26.08 76 LEU B N 1
ATOM 3245 C CA . LEU B 1 76 ? 111.899 8.992 -41.637 1.00 28.02 76 LEU B CA 1
ATOM 3246 C C . LEU B 1 76 ? 113.275 8.561 -42.122 1.00 26.56 76 LEU B C 1
ATOM 3247 O O . LEU B 1 76 ? 113.442 8.203 -43.286 1.00 25.73 76 LEU B O 1
ATOM 3252 N N . ASP B 1 77 ? 114.261 8.577 -41.226 1.00 26.18 77 ASP B N 1
ATOM 3253 C CA . ASP B 1 77 ? 115.606 8.139 -41.594 1.00 24.14 77 ASP B CA 1
ATOM 3254 C C . ASP B 1 77 ? 115.625 6.650 -41.908 1.00 24.17 77 ASP B C 1
ATOM 3255 O O . ASP B 1 77 ? 116.260 6.218 -42.859 1.00 23.29 77 ASP B O 1
ATOM 3260 N N . VAL B 1 78 ? 114.939 5.857 -41.093 1.00 21.91 78 VAL B N 1
ATOM 3261 C CA . VAL B 1 78 ? 114.913 4.421 -41.324 1.00 23.09 78 VAL B CA 1
ATOM 3262 C C . VAL B 1 78 ? 114.184 4.096 -42.631 1.00 22.40 78 VAL B C 1
ATOM 3263 O O . VAL B 1 78 ? 114.611 3.227 -43.382 1.00 21.77 78 VAL B O 1
ATOM 3267 N N . ALA B 1 79 ? 113.091 4.801 -42.897 1.00 25.21 79 ALA B N 1
ATOM 3268 C CA . ALA B 1 79 ? 112.363 4.621 -44.152 1.00 22.64 79 ALA B CA 1
ATOM 3269 C C . ALA B 1 79 ? 113.258 4.924 -45.348 1.00 26.19 79 ALA B C 1
ATOM 3270 O O . ALA B 1 79 ? 113.253 4.192 -46.336 1.00 25.04 79 ALA B O 1
ATOM 3272 N N . GLN B 1 80 ? 114.041 5.996 -45.251 1.00 24.17 80 GLN B N 1
ATOM 3273 C CA . GLN B 1 80 ? 114.938 6.369 -46.337 1.00 26.10 80 GLN B CA 1
ATOM 3274 C C . GLN B 1 80 ? 116.006 5.292 -46.554 1.00 26.66 80 GLN B C 1
ATOM 3275 O O . GLN B 1 80 ? 116.333 4.942 -47.691 1.00 25.37 80 GLN B O 1
ATOM 3281 N N . ILE B 1 81 ? 116.540 4.752 -45.461 1.00 25.01 81 ILE B N 1
ATOM 3282 C CA . ILE B 1 81 ? 117.499 3.657 -45.563 1.00 23.63 81 ILE B CA 1
ATOM 3283 C C . ILE B 1 81 ? 116.893 2.434 -46.247 1.00 25.87 81 ILE B C 1
ATOM 3284 O O . ILE B 1 81 ? 117.533 1.802 -47.088 1.00 26.53 81 ILE B O 1
ATOM 3289 N N . SER B 1 82 ? 115.660 2.098 -45.876 1.00 24.69 82 SER B N 1
ATOM 3290 C CA . SER B 1 82 ? 114.950 0.994 -46.516 1.00 23.10 82 SER B CA 1
ATOM 3291 C C . SER B 1 82 ? 114.855 1.243 -48.023 1.00 22.54 82 SER B C 1
ATOM 3292 O O . SER B 1 82 ? 115.160 0.375 -48.834 1.00 23.17 82 SER B O 1
ATOM 3295 N N . LYS B 1 83 ? 114.426 2.445 -48.382 1.00 25.49 83 LYS B N 1
ATOM 3296 C CA . LYS B 1 83 ? 114.284 2.821 -49.786 1.00 28.87 83 LYS B CA 1
ATOM 3297 C C . LYS B 1 83 ? 115.592 2.676 -50.572 1.00 29.19 83 LYS B C 1
ATOM 3298 O O . LYS B 1 83 ? 115.606 2.113 -51.668 1.00 31.67 83 LYS B O 1
ATOM 3304 N N . GLU B 1 84 ? 116.694 3.168 -50.011 1.00 26.49 84 GLU B N 1
ATOM 3305 C CA . GLU B 1 84 ? 117.973 3.158 -50.725 1.00 29.07 84 GLU B CA 1
ATOM 3306 C C . GLU B 1 84 ? 118.654 1.794 -50.777 1.00 28.52 84 GLU B C 1
ATOM 3307 O O . GLU B 1 84 ? 119.324 1.468 -51.757 1.00 28.10 84 GLU B O 1
ATOM 3313 N N . THR B 1 85 ? 118.485 0.990 -49.731 1.00 25.29 85 THR B N 1
ATOM 3314 C CA . THR B 1 85 ? 119.170 -0.301 -49.670 1.00 23.78 85 THR B CA 1
ATOM 3315 C C . THR B 1 85 ? 118.333 -1.456 -50.204 1.00 25.30 85 THR B C 1
ATOM 3316 O O . THR B 1 85 ? 118.870 -2.504 -50.568 1.00 26.84 85 THR B O 1
ATOM 3320 N N . GLY B 1 86 ? 117.019 -1.284 -50.222 1.00 24.52 86 GLY B N 1
ATOM 3321 C CA . GLY B 1 86 ? 116.134 -2.360 -50.624 1.00 24.24 86 GLY B CA 1
ATOM 3322 C C . GLY B 1 86 ? 115.784 -3.320 -49.495 1.00 27.42 86 GLY B C 1
ATOM 3323 O O . GLY B 1 86 ? 115.024 -4.269 -49.696 1.00 24.70 86 GLY B O 1
ATOM 3324 N N . ILE B 1 87 ? 116.340 -3.089 -48.309 1.00 23.64 87 ILE B N 1
ATOM 3325 C CA . ILE B 1 87 ? 116.026 -3.931 -47.156 1.00 21.90 87 ILE B CA 1
ATOM 3326 C C . ILE B 1 87 ? 114.651 -3.587 -46.615 1.00 19.70 87 ILE B C 1
ATOM 3327 O O . ILE B 1 87 ? 114.337 -2.417 -46.392 1.00 22.88 87 ILE B O 1
ATOM 3332 N N . GLN B 1 88 ? 113.837 -4.612 -46.392 1.00 21.19 88 GLN B N 1
ATOM 3333 C CA . GLN B 1 88 ? 112.506 -4.426 -45.821 1.00 22.49 88 GLN B CA 1
ATOM 3334 C C . GLN B 1 88 ? 112.616 -4.203 -44.320 1.00 20.30 88 GLN B C 1
ATOM 3335 O O . GLN B 1 88 ? 113.412 -4.861 -43.644 1.00 21.19 88 GLN B O 1
ATOM 3341 N N . ILE B 1 89 ? 111.849 -3.247 -43.812 1.00 21.06 89 ILE B N 1
ATOM 3342 C CA . ILE B 1 89 ? 111.855 -2.933 -42.383 1.00 21.78 89 ILE B CA 1
ATOM 3343 C C . ILE B 1 89 ? 110.491 -3.217 -41.770 1.00 24.06 89 ILE B C 1
ATOM 3344 O O . ILE B 1 89 ? 109.461 -2.743 -42.273 1.00 22.36 89 ILE B O 1
ATOM 3349 N N . VAL B 1 90 ? 110.478 -3.992 -40.687 1.00 19.67 90 VAL B N 1
ATOM 3350 C CA . VAL B 1 90 ? 109.267 -4.147 -39.894 1.00 17.93 90 VAL B CA 1
ATOM 3351 C C . VAL B 1 90 ? 109.427 -3.255 -38.671 1.00 19.76 90 VAL B C 1
ATOM 3352 O O . VAL B 1 90 ? 110.312 -3.477 -37.847 1.00 22.91 90 VAL B O 1
ATOM 3356 N N . GLY B 1 91 ? 108.589 -2.229 -38.574 1.00 19.50 91 GLY B N 1
ATOM 3357 C CA . GLY B 1 91 ? 108.656 -1.291 -37.464 1.00 22.77 91 GLY B CA 1
ATOM 3358 C C . GLY B 1 91 ? 107.908 -1.774 -36.238 1.00 17.88 91 GLY B C 1
ATOM 3359 O O . GLY B 1 91 ? 107.095 -2.699 -36.314 1.00 20.29 91 GLY B O 1
ATOM 3360 N N . THR B 1 92 ? 108.164 -1.139 -35.098 1.00 18.74 92 THR B N 1
ATOM 3361 C CA . THR B 1 92 ? 107.613 -1.602 -33.836 1.00 19.15 92 THR B CA 1
ATOM 3362 C C . THR B 1 92 ? 106.840 -0.510 -33.117 1.00 19.36 92 THR B C 1
ATOM 3363 O O . THR B 1 92 ? 107.369 0.576 -32.883 1.00 21.36 92 THR B O 1
ATOM 3367 N N . ALA B 1 93 ? 105.590 -0.808 -32.779 1.00 17.26 93 ALA B N 1
ATOM 3368 C CA . ALA B 1 93 ? 104.758 0.086 -31.998 1.00 17.80 93 ALA B CA 1
ATOM 3369 C C . ALA B 1 93 ? 104.855 -0.256 -30.509 1.00 18.80 93 ALA B C 1
ATOM 3370 O O . ALA B 1 93 ? 105.186 -1.380 -30.148 1.00 21.14 93 ALA B O 1
ATOM 3372 N N . GLY B 1 94 ? 104.566 0.707 -29.640 1.00 19.26 94 GLY B N 1
ATOM 3373 C CA . GLY B 1 94 ? 104.493 0.411 -28.221 1.00 20.93 94 GLY B CA 1
ATOM 3374 C C . GLY B 1 94 ? 105.681 0.914 -27.419 1.00 21.13 94 GLY B C 1
ATOM 3375 O O . GLY B 1 94 ? 106.222 1.981 -27.705 1.00 22.23 94 GLY B O 1
ATOM 3376 N N . PHE B 1 95 ? 106.102 0.119 -26.437 1.00 20.05 95 PHE B N 1
ATOM 3377 C CA . PHE B 1 95 ? 107.002 0.579 -25.383 1.00 21.72 95 PHE B CA 1
ATOM 3378 C C . PHE B 1 95 ? 108.166 -0.389 -25.221 1.00 24.98 95 PHE B C 1
ATOM 3379 O O . PHE B 1 95 ? 108.013 -1.579 -25.474 1.00 23.38 95 PHE B O 1
ATOM 3387 N N . ASN B 1 96 ? 109.323 0.120 -24.794 1.00 26.65 96 ASN B N 1
ATOM 3388 C CA . ASN B 1 96 ? 110.532 -0.705 -24.663 1.00 26.53 96 ASN B CA 1
ATOM 3389 C C . ASN B 1 96 ? 110.817 -1.165 -23.224 1.00 31.17 96 ASN B C 1
ATOM 3390 O O . ASN B 1 96 ? 110.956 -2.364 -22.972 1.00 30.33 96 ASN B O 1
ATOM 3395 N N . LYS B 1 97 ? 110.901 -0.222 -22.286 1.00 28.61 97 LYS B N 1
ATOM 3396 C CA . LYS B 1 97 ? 111.229 -0.539 -20.893 1.00 26.53 97 LYS B CA 1
ATOM 3397 C C . LYS B 1 97 ? 111.085 0.697 -19.985 1.00 23.95 97 LYS B C 1
ATOM 3398 O O . LYS B 1 97 ? 111.433 1.806 -20.386 1.00 27.85 97 LYS B O 1
ATOM 3404 N N . SER B 1 98 ? 110.596 0.487 -18.768 1.00 26.51 98 SER B N 1
ATOM 3405 C CA . SER B 1 98 ? 110.147 1.590 -17.914 1.00 27.48 98 SER B CA 1
ATOM 3406 C C . SER B 1 98 ? 111.231 2.566 -17.462 1.00 28.04 98 SER B C 1
ATOM 3407 O O . SER B 1 98 ? 110.926 3.727 -17.207 1.00 26.63 98 SER B O 1
ATOM 3410 N N . PHE B 1 99 ? 112.484 2.130 -17.353 1.00 28.65 99 PHE B N 1
ATOM 3411 C CA . PHE B 1 99 ? 113.512 3.074 -16.906 1.00 28.43 99 PHE B CA 1
ATOM 3412 C C . PHE B 1 99 ? 113.692 4.221 -17.902 1.00 29.66 99 PHE B C 1
ATOM 3413 O O . PHE B 1 99 ? 114.018 5.342 -17.514 1.00 27.71 99 PHE B O 1
ATOM 3421 N N . LEU B 1 100 ? 113.426 3.947 -19.177 1.00 22.74 100 LEU B N 1
ATOM 3422 C CA . LEU B 1 100 ? 113.495 4.971 -20.216 1.00 25.16 100 LEU B CA 1
ATOM 3423 C C . LEU B 1 100 ? 112.465 6.082 -20.054 1.00 24.91 100 LEU B C 1
ATOM 3424 O O . LEU B 1 100 ? 112.588 7.132 -20.683 1.00 26.04 100 LEU B O 1
ATOM 3429 N N . TRP B 1 101 ? 111.436 5.843 -19.251 1.00 22.57 101 TRP B N 1
ATOM 3430 C CA . TRP B 1 101 ? 110.281 6.745 -19.221 1.00 23.93 101 TRP B CA 1
ATOM 3431 C C . TRP B 1 101 ? 110.546 8.054 -18.486 1.00 28.88 101 TRP B C 1
ATOM 3432 O O . TRP B 1 101 ? 109.703 8.954 -18.477 1.00 25.68 101 TRP B O 1
ATOM 3443 N N . ASP B 1 102 ? 111.719 8.160 -17.874 1.00 28.21 102 ASP B N 1
ATOM 3444 C CA . ASP B 1 102 ? 112.133 9.414 -17.268 1.00 30.43 102 ASP B CA 1
ATOM 3445 C C . ASP B 1 102 ? 112.444 10.429 -18.363 1.00 31.18 102 ASP B C 1
ATOM 3446 O O . ASP B 1 102 ? 112.431 11.639 -18.123 1.00 31.09 102 ASP B O 1
ATOM 3451 N N . GLY B 1 103 ? 112.722 9.925 -19.564 1.00 25.23 103 GLY B N 1
ATOM 3452 C CA . GLY B 1 103 ? 113.075 10.764 -20.694 1.00 26.86 103 GLY B CA 1
ATOM 3453 C C . GLY B 1 103 ? 111.989 11.759 -21.052 1.00 28.44 103 GLY B C 1
ATOM 3454 O O . GLY B 1 103 ? 110.799 11.508 -20.836 1.00 26.16 103 GLY B O 1
ATOM 3455 N N . LYS B 1 104 ? 112.405 12.895 -21.600 1.00 26.00 104 LYS B N 1
ATOM 3456 C CA . LYS B 1 104 ? 111.472 13.938 -22.003 1.00 32.03 104 LYS B CA 1
ATOM 3457 C C . LYS B 1 104 ? 110.800 13.635 -23.341 1.00 28.91 104 LYS B C 1
ATOM 3458 O O . LYS B 1 104 ? 111.420 13.110 -24.267 1.00 29.20 104 LYS B O 1
ATOM 3464 N N . ILE B 1 105 ? 109.518 13.966 -23.428 1.00 29.72 105 ILE B N 1
ATOM 3465 C CA . ILE B 1 105 ? 108.759 13.760 -24.652 1.00 30.27 105 ILE B CA 1
ATOM 3466 C C . ILE B 1 105 ? 109.096 14.831 -25.678 1.00 34.49 105 ILE B C 1
ATOM 3467 O O . ILE B 1 105 ? 108.989 16.027 -25.394 1.00 36.23 105 ILE B O 1
ATOM 3472 N N . LYS B 1 106 ? 109.509 14.401 -26.865 1.00 32.63 106 LYS B N 1
ATOM 3473 C CA . LYS B 1 106 ? 109.894 15.338 -27.915 1.00 37.57 106 LYS B CA 1
ATOM 3474 C C . LYS B 1 106 ? 108.674 16.101 -28.423 1.00 38.42 106 LYS B C 1
ATOM 3475 O O . LYS B 1 106 ? 107.547 15.608 -28.338 1.00 33.21 106 LYS B O 1
ATOM 3481 N N . PRO B 1 107 ? 108.898 17.316 -28.942 1.00 40.67 107 PRO B N 1
ATOM 3482 C CA . PRO B 1 107 ? 107.816 18.182 -29.422 1.00 41.62 107 PRO B CA 1
ATOM 3483 C C . PRO B 1 107 ? 106.936 17.483 -30.449 1.00 39.92 107 PRO B C 1
ATOM 3484 O O . PRO B 1 107 ? 105.718 17.658 -30.432 1.00 40.96 107 PRO B O 1
ATOM 3488 N N . GLU B 1 108 ? 107.552 16.695 -31.324 1.00 38.74 108 GLU B N 1
ATOM 3489 C CA . GLU B 1 108 ? 106.829 16.010 -32.390 1.00 41.82 108 GLU B CA 1
ATOM 3490 C C . GLU B 1 108 ? 105.769 15.033 -31.878 1.00 39.66 108 GLU B C 1
ATOM 3491 O O . GLU B 1 108 ? 104.821 14.715 -32.593 1.00 41.37 108 GLU B O 1
ATOM 3497 N N . LEU B 1 109 ? 105.935 14.544 -30.652 1.00 36.96 109 LEU B N 1
ATOM 3498 C CA . LEU B 1 109 ? 105.005 13.559 -30.106 1.00 36.37 109 LEU B CA 1
ATOM 3499 C C . LEU B 1 109 ? 103.793 14.196 -29.438 1.00 35.01 109 LEU B C 1
ATOM 3500 O O . LEU B 1 109 ? 102.745 13.563 -29.304 1.00 34.81 109 LEU B O 1
ATOM 3505 N N . LYS B 1 110 ? 103.937 15.444 -29.009 1.00 32.52 110 LYS B N 1
ATOM 3506 C CA . LYS B 1 110 ? 102.904 16.067 -28.186 1.00 34.61 110 LYS B CA 1
ATOM 3507 C C . LYS B 1 110 ? 101.540 16.142 -28.869 1.00 36.06 110 LYS B C 1
ATOM 3508 O O . LYS B 1 110 ? 100.520 15.894 -28.230 1.00 34.35 110 LYS B O 1
ATOM 3514 N N . PRO B 1 111 ? 101.518 16.476 -30.169 1.00 37.59 111 PRO B N 1
ATOM 3515 C CA . PRO B 1 111 ? 100.246 16.475 -30.899 1.00 38.49 111 PRO B CA 1
ATOM 3516 C C . PRO B 1 111 ? 99.606 15.088 -30.923 1.00 38.71 111 PRO B C 1
ATOM 3517 O O . PRO B 1 111 ? 98.390 14.970 -31.099 1.00 39.50 111 PRO B O 1
ATOM 3521 N N . ILE B 1 112 ? 100.417 14.049 -30.746 1.00 33.79 112 ILE B N 1
ATOM 3522 C CA . ILE B 1 112 ? 99.930 12.675 -30.848 1.00 35.41 112 ILE B CA 1
ATOM 3523 C C . ILE B 1 112 ? 99.501 12.081 -29.503 1.00 37.28 112 ILE B C 1
ATOM 3524 O O . ILE B 1 112 ? 98.406 11.529 -29.385 1.00 38.31 112 ILE B O 1
ATOM 3529 N N . ILE B 1 113 ? 100.356 12.198 -28.492 1.00 34.57 113 ILE B N 1
ATOM 3530 C CA . ILE B 1 113 ? 100.072 11.580 -27.197 1.00 35.96 113 ILE B CA 1
ATOM 3531 C C . ILE B 1 113 ? 99.533 12.557 -26.155 1.00 38.32 113 ILE B C 1
ATOM 3532 O O . ILE B 1 113 ? 98.870 12.151 -25.201 1.00 38.78 113 ILE B O 1
ATOM 3537 N N . GLY B 1 114 ? 99.817 13.842 -26.332 1.00 36.80 114 GLY B N 1
ATOM 3538 C CA . GLY B 1 114 ? 99.346 14.842 -25.390 1.00 38.04 114 GLY B CA 1
ATOM 3539 C C . GLY B 1 114 ? 100.468 15.686 -24.827 1.00 38.11 114 GLY B C 1
ATOM 3540 O O . GLY B 1 114 ? 101.646 15.381 -25.022 1.00 37.47 114 GLY B O 1
ATOM 3541 N N . ASP B 1 115 ? 100.104 16.754 -24.125 1.00 40.81 115 ASP B N 1
ATOM 3542 C CA . ASP B 1 115 ? 101.097 17.665 -23.568 1.00 40.99 115 ASP B CA 1
ATOM 3543 C C . ASP B 1 115 ? 101.638 17.149 -22.236 1.00 39.90 115 ASP B C 1
ATOM 3544 O O . ASP B 1 115 ? 101.256 17.628 -21.165 1.00 41.09 115 ASP B O 1
ATOM 3549 N N . PHE B 1 116 ? 102.529 16.165 -22.316 1.00 33.99 116 PHE B N 1
ATOM 3550 C CA . PHE B 1 116 ? 103.172 15.604 -21.135 1.00 35.14 116 PHE B CA 1
ATOM 3551 C C . PHE B 1 116 ? 104.672 15.860 -21.188 1.00 31.19 116 PHE B C 1
ATOM 3552 O O . PHE B 1 116 ? 105.266 15.886 -22.264 1.00 35.25 116 PHE B O 1
ATOM 3560 N N . GLU B 1 117 ? 105.279 16.045 -20.023 1.00 33.90 117 GLU B N 1
ATOM 3561 C CA . GLU B 1 117 ? 106.705 16.342 -19.942 1.00 35.05 117 GLU B CA 1
ATOM 3562 C C . GLU B 1 117 ? 107.555 15.109 -20.237 1.00 31.37 117 GLU B C 1
ATOM 3563 O O . GLU B 1 117 ? 108.481 15.162 -21.043 1.00 31.04 117 GLU B O 1
ATOM 3569 N N . THR B 1 118 ? 107.222 14.005 -19.576 1.00 31.42 118 THR B N 1
ATOM 3570 C CA . THR B 1 118 ? 107.975 12.759 -19.703 1.00 31.10 118 THR B CA 1
ATOM 3571 C C . THR B 1 118 ? 107.046 11.602 -20.062 1.00 28.59 118 THR B C 1
ATOM 3572 O O . THR B 1 118 ? 105.827 11.712 -19.942 1.00 26.42 118 THR B O 1
ATOM 3576 N N . TYR B 1 119 ? 107.625 10.485 -20.484 1.00 27.06 119 TYR B N 1
ATOM 3577 C CA . TYR B 1 119 ? 106.830 9.292 -20.750 1.00 25.69 119 TYR B CA 1
ATOM 3578 C C . TYR B 1 119 ? 106.115 8.795 -19.496 1.00 26.26 119 TYR B C 1
ATOM 3579 O O . TYR B 1 119 ? 104.981 8.313 -19.570 1.00 24.90 119 TYR B O 1
ATOM 3588 N N . TYR B 1 120 ? 106.780 8.883 -18.346 1.00 24.70 120 TYR B N 1
ATOM 3589 C CA . TYR B 1 120 ? 106.161 8.473 -17.089 1.00 24.78 120 TYR B CA 1
ATOM 3590 C C . TYR B 1 120 ? 104.874 9.252 -16.854 1.00 27.29 120 TYR B C 1
ATOM 3591 O O . TYR B 1 120 ? 103.864 8.686 -16.439 1.00 25.71 120 TYR B O 1
ATOM 3600 N N . GLU B 1 121 ? 104.914 10.557 -17.101 1.00 27.50 121 GLU B N 1
ATOM 3601 C CA . GLU B 1 121 ? 103.739 11.381 -16.851 1.00 31.26 121 GLU B CA 1
ATOM 3602 C C . GLU B 1 121 ? 102.605 10.938 -17.774 1.00 26.79 121 GLU B C 1
ATOM 3603 O O . GLU B 1 121 ? 101.467 10.753 -17.339 1.00 29.03 121 GLU B O 1
ATOM 3609 N N . TRP B 1 122 ? 102.939 10.748 -19.045 1.00 28.16 122 TRP B N 1
ATOM 3610 C CA . TRP B 1 122 ? 101.976 10.306 -20.051 1.00 27.08 122 TRP B CA 1
ATOM 3611 C C . TRP B 1 122 ? 101.313 8.990 -19.664 1.00 28.90 122 TRP B C 1
ATOM 3612 O O . TRP B 1 122 ? 100.085 8.887 -19.592 1.00 26.48 122 TRP B O 1
ATOM 3623 N N . ILE B 1 123 ? 102.134 7.978 -19.405 1.00 26.88 123 ILE B N 1
ATOM 3624 C CA . ILE B 1 123 ? 101.626 6.641 -19.131 1.00 24.68 123 ILE B CA 1
ATOM 3625 C C . ILE B 1 123 ? 100.849 6.560 -17.812 1.00 26.86 123 ILE B C 1
ATOM 3626 O O . ILE B 1 123 ? 99.834 5.866 -17.712 1.00 28.07 123 ILE B O 1
ATOM 3631 N N . GLU B 1 124 ? 101.319 7.290 -16.808 1.00 27.50 124 GLU B N 1
ATOM 3632 C CA . GLU B 1 124 ? 100.658 7.314 -15.509 1.00 29.39 124 GLU B CA 1
ATOM 3633 C C . GLU B 1 124 ? 99.273 7.961 -15.599 1.00 29.82 124 GLU B C 1
ATOM 3634 O O . GLU B 1 124 ? 98.328 7.529 -14.938 1.00 33.48 124 GLU B O 1
ATOM 3640 N N . ASN B 1 125 ? 99.149 8.978 -16.443 1.00 28.67 125 ASN B N 1
ATOM 3641 C CA . ASN B 1 125 ? 97.930 9.778 -16.476 1.00 29.07 125 ASN B CA 1
ATOM 3642 C C . ASN B 1 125 ? 96.987 9.473 -17.632 1.00 32.78 125 ASN B C 1
ATOM 3643 O O . ASN B 1 125 ? 95.981 10.158 -17.819 1.00 33.73 125 ASN B O 1
ATOM 3648 N N . THR B 1 126 ? 97.305 8.434 -18.394 1.00 30.20 126 THR B N 1
ATOM 3649 C CA . THR B 1 126 ? 96.495 8.046 -19.542 1.00 29.80 126 THR B CA 1
ATOM 3650 C C . THR B 1 126 ? 95.864 6.685 -19.287 1.00 31.03 126 THR B C 1
ATOM 3651 O O . THR B 1 126 ? 96.524 5.778 -18.775 1.00 28.70 126 THR B O 1
ATOM 3655 N N . THR B 1 127 ? 94.586 6.540 -19.630 1.00 29.20 127 THR B N 1
ATOM 3656 C CA . THR B 1 127 ? 93.881 5.291 -19.368 1.00 26.78 127 THR B CA 1
ATOM 3657 C C . THR B 1 127 ? 94.453 4.186 -20.248 1.00 26.33 127 THR B C 1
ATOM 3658 O O . THR B 1 127 ? 94.999 4.458 -21.311 1.00 24.28 127 THR B O 1
ATOM 3662 N N . THR B 1 128 ? 94.302 2.945 -19.802 1.00 26.85 128 THR B N 1
ATOM 3663 C CA . THR B 1 128 ? 94.762 1.798 -20.573 1.00 26.39 128 THR B CA 1
ATOM 3664 C C . THR B 1 128 ? 94.158 1.831 -21.981 1.00 27.22 128 THR B C 1
ATOM 3665 O O . THR B 1 128 ? 94.849 1.576 -22.965 1.00 25.82 128 THR B O 1
ATOM 3669 N N . ASP B 1 129 ? 92.877 2.179 -22.080 1.00 29.88 129 ASP B N 1
ATOM 3670 C CA . ASP B 1 129 ? 92.208 2.226 -23.381 1.00 28.94 129 ASP B CA 1
ATOM 3671 C C . ASP B 1 129 ? 92.825 3.253 -24.329 1.00 24.56 129 ASP B C 1
ATOM 3672 O O . ASP B 1 129 ? 92.946 3.014 -25.535 1.00 25.14 129 ASP B O 1
ATOM 3677 N N . LYS B 1 130 ? 93.217 4.401 -23.790 1.00 23.49 130 LYS B N 1
ATOM 3678 C CA . LYS B 1 130 ? 93.850 5.423 -24.608 1.00 26.43 130 LYS B CA 1
ATOM 3679 C C . LYS B 1 130 ? 95.279 5.031 -24.978 1.00 23.80 130 LYS B C 1
ATOM 3680 O O . LYS B 1 130 ? 95.772 5.400 -26.041 1.00 23.61 130 LYS B O 1
ATOM 3686 N N . LEU B 1 131 ? 95.949 4.280 -24.108 1.00 23.53 131 LEU B N 1
ATOM 3687 C CA . LEU B 1 131 ? 97.262 3.754 -24.483 1.00 23.41 131 LEU B CA 1
ATOM 3688 C C . LEU B 1 131 ? 97.124 2.747 -25.630 1.00 22.46 131 LEU B C 1
ATOM 3689 O O . LEU B 1 131 ? 97.908 2.760 -26.583 1.00 22.99 131 LEU B O 1
ATOM 3694 N N . THR B 1 132 ? 96.112 1.891 -25.538 1.00 21.94 132 THR B N 1
ATOM 3695 C CA . THR B 1 132 ? 95.797 0.966 -26.614 1.00 23.03 132 THR B CA 1
ATOM 3696 C C . THR B 1 132 ? 95.562 1.732 -27.916 1.00 22.12 132 THR B C 1
ATOM 3697 O O . THR B 1 132 ? 96.095 1.371 -28.959 1.00 21.18 132 THR B O 1
ATOM 3701 N N . GLU B 1 133 ? 94.774 2.803 -27.848 1.00 24.23 133 GLU B N 1
ATOM 3702 C CA . GLU B 1 133 ? 94.484 3.606 -29.036 1.00 25.32 133 GLU B CA 1
ATOM 3703 C C . GLU B 1 133 ? 95.776 4.103 -29.693 1.00 25.25 133 GLU B C 1
ATOM 3704 O O . GLU B 1 133 ? 95.921 4.064 -30.917 1.00 24.90 133 GLU B O 1
ATOM 3710 N N . PHE B 1 134 ? 96.715 4.557 -28.871 1.00 22.33 134 PHE B N 1
ATOM 3711 C CA . PHE B 1 134 ? 98.007 5.024 -29.365 1.00 22.94 134 PHE B CA 1
ATOM 3712 C C . PHE B 1 134 ? 98.755 3.925 -30.126 1.00 21.55 134 PHE B C 1
ATOM 3713 O O . PHE B 1 134 ? 99.291 4.158 -31.210 1.00 22.25 134 PHE B O 1
ATOM 3721 N N . VAL B 1 135 ? 98.786 2.725 -29.555 1.00 21.99 135 VAL B N 1
ATOM 3722 C CA . VAL B 1 135 ? 99.490 1.609 -30.183 1.00 19.18 135 VAL B CA 1
ATOM 3723 C C . VAL B 1 135 ? 98.789 1.197 -31.479 1.00 22.37 135 VAL B C 1
ATOM 3724 O O . VAL B 1 135 ? 99.432 0.964 -32.502 1.00 22.00 135 VAL B O 1
ATOM 3728 N N . VAL B 1 136 ? 97.464 1.104 -31.430 1.00 22.26 136 VAL B N 1
ATOM 3729 C CA . VAL B 1 136 ? 96.690 0.750 -32.616 1.00 22.72 136 VAL B CA 1
ATOM 3730 C C . VAL B 1 136 ? 96.960 1.725 -33.767 1.00 20.69 136 VAL B C 1
ATOM 3731 O O . VAL B 1 136 ? 97.148 1.314 -34.910 1.00 24.17 136 VAL B O 1
ATOM 3735 N N . ASN B 1 137 ? 96.996 3.014 -33.454 1.00 24.36 137 ASN B N 1
ATOM 3736 C CA . ASN B 1 137 ? 97.227 4.036 -34.473 1.00 25.28 137 ASN B CA 1
ATOM 3737 C C . ASN B 1 137 ? 98.604 3.906 -35.128 1.00 25.03 137 ASN B C 1
ATOM 3738 O O . ASN B 1 137 ? 98.752 4.134 -36.330 1.00 22.94 137 ASN B O 1
ATOM 3743 N N . GLU B 1 138 ? 99.613 3.518 -34.347 1.00 24.40 138 GLU B N 1
ATOM 3744 C CA . GLU B 1 138 ? 100.953 3.321 -34.895 1.00 24.21 138 GLU B CA 1
ATOM 3745 C C . GLU B 1 138 ? 100.964 2.197 -35.939 1.00 22.81 138 GLU B C 1
ATOM 3746 O O . GLU B 1 138 ? 101.689 2.265 -36.933 1.00 23.11 138 GLU B O 1
ATOM 3752 N N . VAL B 1 139 ? 100.132 1.180 -35.710 1.00 21.40 139 VAL B N 1
ATOM 3753 C CA . VAL B 1 139 ? 100.044 0.008 -36.574 1.00 19.23 139 VAL B CA 1
ATOM 3754 C C . VAL B 1 139 ? 99.178 0.275 -37.806 1.00 22.27 139 VAL B C 1
ATOM 3755 O O . VAL B 1 139 ? 99.520 -0.120 -38.918 1.00 23.08 139 VAL B O 1
ATOM 3759 N N . GLU B 1 140 ? 98.061 0.959 -37.586 1.00 24.04 140 GLU B N 1
ATOM 3760 C CA . GLU B 1 140 ? 97.052 1.143 -38.628 1.00 27.56 140 GLU B CA 1
ATOM 3761 C C . GLU B 1 140 ? 97.229 2.410 -39.467 1.00 27.42 140 GLU B C 1
ATOM 3762 O O . GLU B 1 140 ? 96.868 2.431 -40.645 1.00 28.33 140 GLU B O 1
ATOM 3768 N N . ASN B 1 141 ? 97.772 3.463 -38.865 1.00 26.16 141 ASN B N 1
ATOM 3769 C CA . ASN B 1 141 ? 97.899 4.747 -39.545 1.00 27.18 141 ASN B CA 1
ATOM 3770 C C . ASN B 1 141 ? 99.338 5.140 -39.828 1.00 29.72 141 ASN B C 1
ATOM 3771 O O . ASN B 1 141 ? 99.652 5.646 -40.902 1.00 28.53 141 ASN B O 1
ATOM 3776 N N . GLY B 1 142 ? 100.216 4.926 -38.853 1.00 25.79 142 GLY B N 1
ATOM 3777 C CA . GLY B 1 142 ? 101.615 5.256 -39.040 1.00 26.75 142 GLY B CA 1
ATOM 3778 C C . GLY B 1 142 ? 102.333 5.634 -37.760 1.00 24.31 142 GLY B C 1
ATOM 3779 O O . GLY B 1 142 ? 101.720 6.087 -36.794 1.00 24.29 142 GLY B O 1
ATOM 3780 N N . LEU B 1 143 ? 103.649 5.448 -37.759 1.00 26.36 143 LEU B N 1
ATOM 3781 C CA . LEU B 1 143 ? 104.464 5.805 -36.603 1.00 25.29 143 LEU B CA 1
ATOM 3782 C C . LEU B 1 143 ? 104.745 7.306 -36.547 1.00 24.88 143 LEU B C 1
ATOM 3783 O O . LEU B 1 143 ? 105.217 7.887 -37.521 1.00 29.93 143 LEU B O 1
ATOM 3788 N N . GLU B 1 144 ? 104.450 7.924 -35.404 1.00 28.03 144 GLU B N 1
ATOM 3789 C CA . GLU B 1 144 ? 104.890 9.292 -35.115 1.00 32.13 144 GLU B CA 1
ATOM 3790 C C . GLU B 1 144 ? 104.602 10.328 -36.203 1.00 34.01 144 GLU B C 1
ATOM 3791 O O . GLU B 1 144 ? 105.486 11.099 -36.582 1.00 34.64 144 GLU B O 1
ATOM 3797 N N . GLY B 1 145 ? 103.370 10.350 -36.699 1.00 35.41 145 GLY B N 1
ATOM 3798 C CA . GLY B 1 145 ? 102.979 11.329 -37.701 1.00 33.16 145 GLY B CA 1
ATOM 3799 C C . GLY B 1 145 ? 103.398 11.010 -39.129 1.00 36.04 145 GLY B C 1
ATOM 3800 O O . GLY B 1 145 ? 103.064 11.752 -40.055 1.00 39.82 145 GLY B O 1
ATOM 3801 N N . THR B 1 146 ? 104.135 9.918 -39.319 1.00 27.45 146 THR B N 1
ATOM 3802 C CA . THR B 1 146 ? 104.542 9.499 -40.658 1.00 28.64 146 THR B CA 1
ATOM 3803 C C . THR B 1 146 ? 103.550 8.489 -41.222 1.00 26.11 146 THR B C 1
ATOM 3804 O O . THR B 1 146 ? 102.688 7.983 -40.499 1.00 29.31 146 THR B O 1
ATOM 3808 N N . PRO B 1 147 ? 103.671 8.186 -42.517 1.00 28.06 147 PRO B N 1
ATOM 3809 C CA . PRO B 1 147 ? 102.820 7.170 -43.140 1.00 29.81 147 PRO B CA 1
ATOM 3810 C C . PRO B 1 147 ? 103.403 5.768 -43.010 1.00 28.19 147 PRO B C 1
ATOM 3811 O O . PRO B 1 147 ? 102.875 4.836 -43.614 1.00 28.16 147 PRO B O 1
ATOM 3815 N N . TYR B 1 148 ? 104.475 5.614 -42.240 1.00 26.78 148 TYR B N 1
ATOM 3816 C CA . TYR B 1 148 ? 105.124 4.313 -42.140 1.00 27.08 148 TYR B CA 1
ATOM 3817 C C . TYR B 1 148 ? 104.588 3.540 -40.946 1.00 25.51 148 TYR B C 1
ATOM 3818 O O . TYR B 1 148 ? 104.821 3.909 -39.799 1.00 25.44 148 TYR B O 1
ATOM 3827 N N . LYS B 1 149 ? 103.847 2.474 -41.230 1.00 24.20 149 LYS B N 1
ATOM 3828 C CA . LYS B 1 149 ? 103.144 1.736 -40.192 1.00 25.11 149 LYS B CA 1
ATOM 3829 C C . LYS B 1 149 ? 104.024 0.683 -39.522 1.00 22.00 149 LYS B C 1
ATOM 3830 O O . LYS B 1 149 ? 104.886 0.088 -40.151 1.00 23.19 149 LYS B O 1
ATOM 3836 N N . ALA B 1 150 ? 103.779 0.451 -38.238 1.00 22.27 150 ALA B N 1
ATOM 3837 C CA . ALA B 1 150 ? 104.457 -0.610 -37.506 1.00 21.37 150 ALA B CA 1
ATOM 3838 C C . ALA B 1 150 ? 103.870 -1.974 -37.854 1.00 23.70 150 ALA B C 1
ATOM 3839 O O . ALA B 1 150 ? 102.675 -2.100 -38.169 1.00 23.01 150 ALA B O 1
ATOM 3841 N N . GLY B 1 151 ? 104.709 -2.999 -37.760 1.00 19.89 151 GLY B N 1
ATOM 3842 C CA . GLY B 1 151 ? 104.294 -4.355 -38.055 1.00 20.49 151 GLY B CA 1
ATOM 3843 C C . GLY B 1 151 ? 104.300 -5.281 -36.856 1.00 21.49 151 GLY B C 1
ATOM 3844 O O . GLY B 1 151 ? 104.030 -6.470 -36.991 1.00 21.14 151 GLY B O 1
ATOM 3845 N N . GLN B 1 152 ? 104.633 -4.745 -35.684 1.00 19.18 152 GLN B N 1
ATOM 3846 C CA . GLN B 1 152 ? 104.502 -5.506 -34.449 1.00 18.48 152 GLN B CA 1
ATOM 3847 C C . GLN B 1 152 ? 104.272 -4.562 -33.273 1.00 17.44 152 GLN B C 1
ATOM 3848 O O . GLN B 1 152 ? 104.515 -3.358 -33.381 1.00 17.29 152 GLN B O 1
ATOM 3854 N N . VAL B 1 153 ? 103.781 -5.101 -32.164 1.00 17.64 153 VAL B N 1
ATOM 3855 C CA . VAL B 1 153 ? 103.517 -4.281 -30.989 1.00 17.72 153 VAL B CA 1
ATOM 3856 C C . VAL B 1 153 ? 104.360 -4.806 -29.838 1.00 17.27 153 VAL B C 1
ATOM 3857 O O . VAL B 1 153 ? 104.530 -6.016 -29.690 1.00 19.90 153 VAL B O 1
ATOM 3873 N N . PHE B 1 155 ? 106.007 -4.471 -25.616 1.00 18.46 155 PHE B N 1
ATOM 3874 C CA . PHE B 1 155 ? 106.032 -3.985 -24.241 1.00 15.80 155 PHE B CA 1
ATOM 3875 C C . PHE B 1 155 ? 107.325 -4.485 -23.596 1.00 16.47 155 PHE B C 1
ATOM 3876 O O . PHE B 1 155 ? 108.014 -5.333 -24.162 1.00 16.82 155 PHE B O 1
ATOM 3884 N N . GLY B 1 156 ? 107.655 -3.963 -22.419 1.00 17.70 156 GLY B N 1
ATOM 3885 C CA . GLY B 1 156 ? 108.868 -4.395 -21.734 1.00 16.82 156 GLY B CA 1
ATOM 3886 C C . GLY B 1 156 ? 108.734 -4.359 -20.225 1.00 18.70 156 GLY B C 1
ATOM 3887 O O . GLY B 1 156 ? 107.975 -3.554 -19.670 1.00 19.50 156 GLY B O 1
ATOM 3888 N N . THR B 1 157 ? 109.476 -5.233 -19.550 1.00 16.84 157 THR B N 1
ATOM 3889 C CA . THR B 1 157 ? 109.429 -5.296 -18.083 1.00 17.43 157 THR B CA 1
ATOM 3890 C C . THR B 1 157 ? 110.839 -5.166 -17.501 1.00 15.65 157 THR B C 1
ATOM 3891 O O . THR B 1 157 ? 111.823 -5.184 -18.231 1.00 17.15 157 THR B O 1
ATOM 3895 N N . GLY B 1 158 ? 110.932 -5.036 -16.182 1.00 19.07 158 GLY B N 1
ATOM 3896 C CA . GLY B 1 158 ? 112.209 -4.707 -15.572 1.00 19.05 158 GLY B CA 1
ATOM 3897 C C . GLY B 1 158 ? 112.953 -5.907 -15.029 1.00 18.23 158 GLY B C 1
ATOM 3898 O O . GLY B 1 158 ? 112.536 -7.052 -15.191 1.00 15.71 158 GLY B O 1
ATOM 3899 N N . TYR B 1 159 ? 114.070 -5.639 -14.368 1.00 17.11 159 TYR B N 1
ATOM 3900 C CA . TYR B 1 159 ? 114.883 -6.722 -13.848 1.00 16.42 159 TYR B CA 1
ATOM 3901 C C . TYR B 1 159 ? 114.204 -7.406 -12.663 1.00 16.43 159 TYR B C 1
ATOM 3902 O O . TYR B 1 159 ? 114.110 -6.842 -11.571 1.00 16.80 159 TYR B O 1
ATOM 3911 N N . ASN B 1 160 ? 113.731 -8.627 -12.887 1.00 15.98 160 ASN B N 1
ATOM 3912 C CA . ASN B 1 160 ? 113.026 -9.390 -11.864 1.00 16.84 160 ASN B CA 1
ATOM 3913 C C . ASN B 1 160 ? 111.821 -8.658 -11.291 1.00 18.40 160 ASN B C 1
ATOM 3914 O O . ASN B 1 160 ? 111.455 -8.863 -10.134 1.00 17.23 160 ASN B O 1
ATOM 3919 N N . MET B 1 161 ? 111.192 -7.819 -12.107 1.00 15.65 161 MET B N 1
ATOM 3920 C CA . MET B 1 161 ? 109.973 -7.164 -11.656 1.00 17.91 161 MET B CA 1
ATOM 3921 C C . MET B 1 161 ? 109.061 -6.835 -12.820 1.00 18.04 161 MET B C 1
ATOM 3922 O O . MET B 1 161 ? 109.520 -6.603 -13.942 1.00 18.86 161 MET B O 1
ATOM 3927 N N . ILE B 1 162 ? 107.766 -6.823 -12.528 1.00 20.77 162 ILE B N 1
ATOM 3928 C CA . ILE B 1 162 ? 106.781 -6.226 -13.413 1.00 17.94 162 ILE B CA 1
ATOM 3929 C C . ILE B 1 162 ? 106.071 -5.212 -12.533 1.00 18.98 162 ILE B C 1
ATOM 3930 O O . ILE B 1 162 ? 105.334 -5.580 -11.620 1.00 21.02 162 ILE B O 1
ATOM 3935 N N . THR B 1 163 ? 106.332 -3.937 -12.774 1.00 17.66 163 THR B N 1
ATOM 3936 C CA . THR B 1 163 ? 105.716 -2.889 -11.969 1.00 20.47 163 THR B CA 1
ATOM 3937 C C . THR B 1 163 ? 104.267 -2.695 -12.402 1.00 21.48 163 THR B C 1
ATOM 3938 O O . THR B 1 163 ? 103.867 -3.166 -13.474 1.00 19.23 163 THR B O 1
ATOM 3942 N N . PRO B 1 164 ? 103.468 -2.009 -11.569 1.00 20.10 164 PRO B N 1
ATOM 3943 C CA . PRO B 1 164 ? 102.087 -1.739 -11.981 1.00 21.94 164 PRO B CA 1
ATOM 3944 C C . PRO B 1 164 ? 101.998 -0.999 -13.309 1.00 20.73 164 PRO B C 1
ATOM 3945 O O . PRO B 1 164 ? 101.146 -1.326 -14.132 1.00 22.20 164 PRO B O 1
ATOM 3949 N N . LEU B 1 165 ? 102.869 -0.026 -13.531 1.00 21.59 165 LEU B N 1
ATOM 3950 C CA . LEU B 1 165 ? 102.826 0.741 -14.771 1.00 21.79 165 LEU B CA 1
ATOM 3951 C C . LEU B 1 165 ? 103.254 -0.130 -15.959 1.00 23.33 165 LEU B C 1
ATOM 3952 O O . LEU B 1 165 ? 102.692 -0.030 -17.048 1.00 22.46 165 LEU B O 1
ATOM 3957 N N . GLU B 1 166 ? 104.251 -0.986 -15.752 1.00 19.23 166 GLU B N 1
ATOM 3958 C CA . GLU B 1 166 ? 104.642 -1.917 -16.799 1.00 21.28 166 GLU B CA 1
ATOM 3959 C C . GLU B 1 166 ? 103.476 -2.833 -17.137 1.00 19.64 166 GLU B C 1
ATOM 3960 O O . GLU B 1 166 ? 103.168 -3.045 -18.311 1.00 19.78 166 GLU B O 1
ATOM 3966 N N . GLU B 1 167 ? 102.824 -3.360 -16.107 1.00 18.78 167 GLU B N 1
ATOM 3967 C CA . GLU B 1 167 ? 101.666 -4.214 -16.304 1.00 19.66 167 GLU B CA 1
ATOM 3968 C C . GLU B 1 167 ? 100.572 -3.520 -17.120 1.00 23.53 167 GLU B C 1
ATOM 3969 O O . GLU B 1 167 ? 99.968 -4.125 -18.007 1.00 20.04 167 GLU B O 1
ATOM 3975 N N . LYS B 1 168 ? 100.312 -2.259 -16.798 1.00 20.56 168 LYS B N 1
ATOM 3976 C CA . LYS B 1 168 ? 99.373 -1.443 -17.568 1.00 20.66 168 LYS B CA 1
ATOM 3977 C C . LYS B 1 168 ? 99.726 -1.434 -19.066 1.00 21.36 168 LYS B C 1
ATOM 3978 O O . LYS B 1 168 ? 98.852 -1.615 -19.918 1.00 20.60 168 LYS B O 1
ATOM 3984 N N . THR B 1 169 ? 101.002 -1.239 -19.395 1.00 21.31 169 THR B N 1
ATOM 3985 C CA . THR B 1 169 ? 101.399 -1.235 -20.802 1.00 21.34 169 THR B CA 1
ATOM 3986 C C . THR B 1 169 ? 101.249 -2.618 -21.440 1.00 20.20 169 THR B C 1
ATOM 3987 O O . THR B 1 169 ? 100.938 -2.722 -22.626 1.00 18.99 169 THR B O 1
ATOM 3991 N N . ILE B 1 170 ? 101.466 -3.679 -20.668 1.00 18.64 170 ILE B N 1
ATOM 3992 C CA . ILE B 1 170 ? 101.277 -5.025 -21.208 1.00 16.52 170 ILE B CA 1
ATOM 3993 C C . ILE B 1 170 ? 99.822 -5.226 -21.627 1.00 20.04 170 ILE B C 1
ATOM 3994 O O . ILE B 1 170 ? 99.537 -5.742 -22.711 1.00 18.99 170 ILE B O 1
ATOM 3999 N N . ARG B 1 171 ? 98.904 -4.829 -20.753 1.00 18.57 171 ARG B N 1
ATOM 4000 C CA . ARG B 1 171 ? 97.483 -4.967 -21.051 1.00 20.50 171 ARG B CA 1
ATOM 4001 C C . ARG B 1 171 ? 97.074 -4.072 -22.213 1.00 18.88 171 ARG B C 1
ATOM 4002 O O . ARG B 1 171 ? 96.276 -4.485 -23.047 1.00 19.64 171 ARG B O 1
ATOM 4010 N N . ALA B 1 172 ? 97.634 -2.868 -22.286 1.00 19.15 172 ALA B N 1
ATOM 4011 C CA . ALA B 1 172 ? 97.344 -1.969 -23.409 1.00 18.98 172 ALA B CA 1
ATOM 4012 C C . ALA B 1 172 ? 97.778 -2.592 -24.744 1.00 21.01 172 ALA B C 1
ATOM 4013 O O . ALA B 1 172 ? 97.055 -2.547 -25.743 1.00 20.18 172 ALA B O 1
ATOM 4015 N N . VAL B 1 173 ? 98.960 -3.196 -24.750 1.00 17.98 173 VAL B N 1
ATOM 4016 C CA . VAL B 1 173 ? 99.499 -3.807 -25.957 1.00 17.76 173 VAL B CA 1
ATOM 4017 C C . VAL B 1 173 ? 98.735 -5.072 -26.351 1.00 16.11 173 VAL B C 1
ATOM 4018 O O . VAL B 1 173 ? 98.476 -5.310 -27.543 1.00 18.75 173 VAL B O 1
ATOM 4022 N N . ALA B 1 174 ? 98.379 -5.878 -25.354 1.00 16.38 174 ALA B N 1
ATOM 4023 C CA . ALA B 1 174 ? 97.552 -7.057 -25.574 1.00 18.15 174 ALA B CA 1
ATOM 4024 C C . ALA B 1 174 ? 96.255 -6.643 -26.268 1.00 19.55 174 ALA B C 1
ATOM 4025 O O . ALA B 1 174 ? 95.817 -7.267 -27.229 1.00 18.84 174 ALA B O 1
ATOM 4027 N N . ARG B 1 175 ? 95.654 -5.572 -25.773 1.00 19.96 175 ARG B N 1
ATOM 4028 C CA . ARG B 1 175 ? 94.387 -5.124 -26.330 1.00 21.41 175 ARG B CA 1
ATOM 4029 C C . ARG B 1 175 ? 94.571 -4.532 -27.729 1.00 22.42 175 ARG B C 1
ATOM 4030 O O . ARG B 1 175 ? 93.691 -4.659 -28.583 1.00 21.59 175 ARG B O 1
ATOM 4038 N N . ALA B 1 176 ? 95.729 -3.926 -27.975 1.00 19.09 176 ALA B N 1
ATOM 4039 C CA . ALA B 1 176 ? 96.053 -3.436 -29.308 1.00 19.16 176 ALA B CA 1
ATOM 4040 C C . ALA B 1 176 ? 96.205 -4.612 -30.268 1.00 19.87 176 ALA B C 1
ATOM 4041 O O . ALA B 1 176 ? 95.809 -4.518 -31.430 1.00 20.06 176 ALA B O 1
ATOM 4043 N N . HIS B 1 177 ? 96.754 -5.729 -29.790 1.00 19.03 177 HIS B N 1
ATOM 4044 C CA . HIS B 1 177 ? 96.801 -6.918 -30.636 1.00 19.44 177 HIS B CA 1
ATOM 4045 C C . HIS B 1 177 ? 95.386 -7.374 -30.992 1.00 22.01 177 HIS B C 1
ATOM 4046 O O . HIS B 1 177 ? 95.114 -7.739 -32.134 1.00 21.24 177 HIS B O 1
ATOM 4053 N N . HIS B 1 178 ? 94.491 -7.390 -30.015 1.00 20.71 178 HIS B N 1
ATOM 4054 C CA . HIS B 1 178 ? 93.140 -7.881 -30.296 1.00 23.33 178 HIS B CA 1
ATOM 4055 C C . HIS B 1 178 ? 92.489 -7.065 -31.416 1.00 25.63 178 HIS B C 1
ATOM 4056 O O . HIS B 1 178 ? 91.731 -7.594 -32.233 1.00 25.07 178 HIS B O 1
ATOM 4063 N N . GLU B 1 179 ? 92.811 -5.780 -31.456 1.00 23.80 179 GLU B N 1
ATOM 4064 C CA . GLU B 1 179 ? 92.229 -4.862 -32.433 1.00 25.62 179 GLU B CA 1
ATOM 4065 C C . GLU B 1 179 ? 92.866 -4.969 -33.821 1.00 28.87 179 GLU B C 1
ATOM 4066 O O . GLU B 1 179 ? 92.177 -4.842 -34.837 1.00 27.44 179 GLU B O 1
ATOM 4072 N N . THR B 1 180 ? 94.177 -5.199 -33.861 1.00 21.89 180 THR B N 1
ATOM 4073 C CA . THR B 1 180 ? 94.939 -5.151 -35.112 1.00 21.82 180 THR B CA 1
ATOM 4074 C C . THR B 1 180 ? 95.398 -6.517 -35.608 1.00 21.77 180 THR B C 1
ATOM 4075 O O . THR B 1 180 ? 95.671 -6.691 -36.799 1.00 22.81 180 THR B O 1
ATOM 4079 N N . LYS B 1 181 ? 95.492 -7.470 -34.682 1.00 19.62 181 LYS B N 1
ATOM 4080 C CA . LYS B 1 181 ? 96.056 -8.798 -34.928 1.00 19.73 181 LYS B CA 1
ATOM 4081 C C . LYS B 1 181 ? 97.568 -8.786 -35.193 1.00 20.12 181 LYS B C 1
ATOM 4082 O O . LYS B 1 181 ? 98.113 -9.764 -35.694 1.00 19.96 181 LYS B O 1
ATOM 4088 N N . ALA B 1 182 ? 98.239 -7.687 -34.859 1.00 21.02 182 ALA B N 1
ATOM 4089 C CA . ALA B 1 182 ? 99.690 -7.597 -35.065 1.00 20.43 182 ALA B CA 1
ATOM 4090 C C . ALA B 1 182 ? 100.437 -8.539 -34.127 1.00 19.95 182 ALA B C 1
ATOM 4091 O O . ALA B 1 182 ? 99.992 -8.763 -33.007 1.00 19.51 182 ALA B O 1
ATOM 4093 N N . PRO B 1 183 ? 101.583 -9.085 -34.582 1.00 19.07 183 PRO B N 1
ATOM 4094 C CA . PRO B 1 183 ? 102.418 -9.923 -33.707 1.00 17.39 183 PRO B CA 1
ATOM 4095 C C . PRO B 1 183 ? 102.902 -9.122 -32.500 1.00 17.03 183 PRO B C 1
ATOM 4096 O O . PRO B 1 183 ? 102.989 -7.894 -32.586 1.00 17.80 183 PRO B O 1
ATOM 4100 N N . ILE B 1 184 ? 103.223 -9.804 -31.404 1.00 16.63 184 ILE B N 1
ATOM 4101 C CA . ILE B 1 184 ? 103.616 -9.126 -30.168 1.00 16.95 184 ILE B CA 1
ATOM 4102 C C . ILE B 1 184 ? 105.070 -9.475 -29.836 1.00 17.20 184 ILE B C 1
ATOM 4103 O O . ILE B 1 184 ? 105.481 -10.619 -29.992 1.00 17.55 184 ILE B O 1
ATOM 4108 N N . HIS B 1 185 ? 105.839 -8.483 -29.394 1.00 16.44 185 HIS B N 1
ATOM 4109 C CA . HIS B 1 185 ? 107.230 -8.702 -28.972 1.00 16.05 185 HIS B CA 1
ATOM 4110 C C . HIS B 1 185 ? 107.385 -8.177 -27.549 1.00 15.95 185 HIS B C 1
ATOM 4111 O O . HIS B 1 185 ? 106.768 -7.183 -27.182 1.00 18.52 185 HIS B O 1
ATOM 4118 N N . SER B 1 186 ? 108.196 -8.837 -26.732 1.00 15.73 186 SER B N 1
ATOM 4119 C CA . SER B 1 186 ? 108.463 -8.288 -25.405 1.00 16.80 186 SER B CA 1
ATOM 4120 C C . SER B 1 186 ? 109.951 -8.116 -25.152 1.00 17.87 186 SER B C 1
ATOM 4121 O O . SER B 1 186 ? 110.787 -8.868 -25.672 1.00 19.49 186 SER B O 1
ATOM 4124 N N . HIS B 1 187 ? 110.264 -7.090 -24.378 1.00 17.15 187 HIS B N 1
ATOM 4125 C CA . HIS B 1 187 ? 111.595 -6.931 -23.811 1.00 17.04 187 HIS B CA 1
ATOM 4126 C C . HIS B 1 187 ? 111.589 -7.616 -22.452 1.00 16.35 187 HIS B C 1
ATOM 4127 O O . HIS B 1 187 ? 110.715 -7.345 -21.629 1.00 16.86 187 HIS B O 1
ATOM 4134 N N . THR B 1 188 ? 112.541 -8.519 -22.220 1.00 17.26 188 THR B N 1
ATOM 4135 C CA . THR B 1 188 ? 112.793 -8.978 -20.861 1.00 15.67 188 THR B CA 1
ATOM 4136 C C . THR B 1 188 ? 114.128 -8.365 -20.435 1.00 18.06 188 THR B C 1
ATOM 4137 O O . THR B 1 188 ? 115.069 -8.288 -21.226 1.00 18.22 188 THR B O 1
ATOM 4141 N N . GLU B 1 189 ? 114.193 -7.900 -19.197 1.00 17.76 189 GLU B N 1
ATOM 4142 C CA . GLU B 1 189 ? 115.428 -7.307 -18.695 1.00 16.79 189 GLU B CA 1
ATOM 4143 C C . GLU B 1 189 ? 116.299 -8.445 -18.184 1.00 15.62 189 GLU B C 1
ATOM 4144 O O . GLU B 1 189 ? 115.909 -9.166 -17.259 1.00 15.99 189 GLU B O 1
ATOM 4150 N N . ALA B 1 190 ? 117.455 -8.634 -18.811 1.00 17.20 190 ALA B N 1
ATOM 4151 C CA . ALA B 1 190 ? 118.336 -9.760 -18.489 1.00 17.63 190 ALA B CA 1
ATOM 4152 C C . ALA B 1 190 ? 117.612 -11.107 -18.586 1.00 18.52 190 ALA B C 1
ATOM 4153 O O . ALA B 1 190 ? 117.944 -12.057 -17.882 1.00 16.28 190 ALA B O 1
ATOM 4155 N N . GLY B 1 191 ? 116.612 -11.193 -19.458 1.00 15.30 191 GLY B N 1
ATOM 4156 C CA . GLY B 1 191 ? 115.960 -12.474 -19.676 1.00 15.24 191 GLY B CA 1
ATOM 4157 C C . GLY B 1 191 ? 115.054 -12.922 -18.545 1.00 17.80 191 GLY B C 1
ATOM 4158 O O . GLY B 1 191 ? 114.708 -14.106 -18.461 1.00 16.00 191 GLY B O 1
ATOM 4159 N N . THR B 1 192 ? 114.664 -11.983 -17.679 1.00 14.87 192 THR B N 1
ATOM 4160 C CA . THR B 1 192 ? 113.801 -12.293 -16.544 1.00 14.67 192 THR B CA 1
ATOM 4161 C C . THR B 1 192 ? 112.328 -11.982 -16.823 1.00 15.04 192 THR B C 1
ATOM 4162 O O . THR B 1 192 ? 112.003 -11.165 -17.682 1.00 15.40 192 THR B O 1
ATOM 4166 N N . MET B 1 193 ? 111.467 -12.672 -16.081 1.00 14.26 193 MET B N 1
ATOM 4167 C CA . MET B 1 193 ? 110.026 -12.408 -16.006 1.00 15.99 193 MET B CA 1
ATOM 4168 C C . MET B 1 193 ? 109.182 -12.914 -17.179 1.00 16.61 193 MET B C 1
ATOM 4169 O O . MET B 1 193 ? 108.010 -12.541 -17.300 1.00 16.79 193 MET B O 1
ATOM 4174 N N . ALA B 1 194 ? 109.749 -13.760 -18.037 1.00 15.99 194 ALA B N 1
ATOM 4175 C CA . ALA B 1 194 ? 108.964 -14.293 -19.153 1.00 15.21 194 ALA B CA 1
ATOM 4176 C C . ALA B 1 194 ? 107.687 -14.991 -18.690 1.00 16.38 194 ALA B C 1
ATOM 4177 O O . ALA B 1 194 ? 106.621 -14.829 -19.298 1.00 17.05 194 ALA B O 1
ATOM 4179 N N . LEU B 1 195 ? 107.785 -15.783 -17.630 1.00 16.46 195 LEU B N 1
ATOM 4180 C CA . LEU B 1 195 ? 106.632 -16.559 -17.197 1.00 16.70 195 LEU B CA 1
ATOM 4181 C C . LEU B 1 195 ? 105.542 -15.671 -16.613 1.00 17.64 195 LEU B C 1
ATOM 4182 O O . LEU B 1 195 ? 104.353 -15.959 -16.761 1.00 17.38 195 LEU B O 1
ATOM 4187 N N . GLU B 1 196 ? 105.958 -14.597 -15.951 1.00 16.21 196 GLU B N 1
ATOM 4188 C CA . GLU B 1 196 ? 105.012 -13.620 -15.425 1.00 16.86 196 GLU B CA 1
ATOM 4189 C C . GLU B 1 196 ? 104.368 -12.770 -16.529 1.00 17.26 196 GLU B C 1
ATOM 4190 O O . GLU B 1 196 ? 103.171 -12.456 -16.450 1.00 20.43 196 GLU B O 1
ATOM 4196 N N . GLN B 1 197 ? 105.150 -12.394 -17.544 1.00 16.75 197 GLN B N 1
ATOM 4197 C CA . GLN B 1 197 ? 104.586 -11.741 -18.726 1.00 16.28 197 GLN B CA 1
ATOM 4198 C C . GLN B 1 197 ? 103.522 -12.638 -19.341 1.00 18.43 197 GLN B C 1
ATOM 4199 O O . GLN B 1 197 ? 102.433 -12.191 -19.684 1.00 18.70 197 GLN B O 1
ATOM 4205 N N . ILE B 1 198 ? 103.866 -13.910 -19.500 1.00 17.16 198 ILE B N 1
ATOM 4206 C CA . ILE B 1 198 ? 102.941 -14.886 -20.070 1.00 17.84 198 ILE B CA 1
ATOM 4207 C C . ILE B 1 198 ? 101.628 -14.982 -19.291 1.00 21.32 198 ILE B C 1
ATOM 4208 O O . ILE B 1 198 ? 100.559 -15.091 -19.885 1.00 18.56 198 ILE B O 1
ATOM 4213 N N . GLU B 1 199 ? 101.701 -14.922 -17.965 1.00 17.92 199 GLU B N 1
ATOM 4214 C CA . GLU B 1 199 ? 100.497 -15.022 -17.153 1.00 18.75 199 GLU B CA 1
ATOM 4215 C C . GLU B 1 199 ? 99.563 -13.838 -17.397 1.00 20.16 199 GLU B C 1
ATOM 4216 O O . GLU B 1 199 ? 98.342 -14.002 -17.468 1.00 21.65 199 GLU B O 1
ATOM 4222 N N . ILE B 1 200 ? 100.137 -12.650 -17.538 1.00 18.97 200 ILE B N 1
ATOM 4223 C CA . ILE B 1 200 ? 99.340 -11.467 -17.850 1.00 18.75 200 ILE B CA 1
ATOM 4224 C C . ILE B 1 200 ? 98.713 -11.582 -19.236 1.00 19.15 200 ILE B C 1
ATOM 4225 O O . ILE B 1 200 ? 97.546 -11.221 -19.429 1.00 20.54 200 ILE B O 1
ATOM 4230 N N . LEU B 1 201 ? 99.475 -12.084 -20.201 1.00 17.11 201 LEU B N 1
ATOM 4231 C CA . LEU B 1 201 ? 98.939 -12.270 -21.549 1.00 18.22 201 LEU B CA 1
ATOM 4232 C C . LEU B 1 201 ? 97.814 -13.293 -21.558 1.00 16.79 201 LEU B C 1
ATOM 4233 O O . LEU B 1 201 ? 96.833 -13.135 -22.287 1.00 19.62 201 LEU B O 1
ATOM 4238 N N . LYS B 1 202 ? 97.939 -14.332 -20.739 1.00 16.96 202 LYS B N 1
ATOM 4239 C CA . LYS B 1 202 ? 96.864 -15.316 -20.618 1.00 18.88 202 LYS B CA 1
ATOM 4240 C C . LYS B 1 202 ? 95.590 -14.692 -20.051 1.00 21.74 202 LYS B C 1
ATOM 4241 O O . LYS B 1 202 ? 94.485 -15.008 -20.499 1.00 21.74 202 LYS B O 1
ATOM 4247 N N . GLN B 1 203 ? 95.736 -13.805 -19.071 1.00 19.98 203 GLN B N 1
ATOM 4248 C CA . GLN B 1 203 ? 94.566 -13.101 -18.544 1.00 20.41 203 GLN B CA 1
ATOM 4249 C C . GLN B 1 203 ? 93.900 -12.275 -19.642 1.00 23.19 203 GLN B C 1
ATOM 4250 O O . GLN B 1 203 ? 92.679 -12.097 -19.647 1.00 24.61 203 GLN B O 1
ATOM 4256 N N . GLU B 1 204 ? 94.708 -11.770 -20.569 1.00 19.16 204 GLU B N 1
ATOM 4257 C CA . GLU B 1 204 ? 94.214 -10.944 -21.666 1.00 20.98 204 GLU B CA 1
ATOM 4258 C C . GLU B 1 204 ? 93.833 -11.773 -22.895 1.00 18.97 204 GLU B C 1
ATOM 4259 O O . GLU B 1 204 ? 93.618 -11.225 -23.982 1.00 23.72 204 GLU B O 1
ATOM 4265 N N . ASN B 1 205 ? 93.747 -13.085 -22.708 1.00 19.65 205 ASN B N 1
ATOM 4266 C CA . ASN B 1 205 ? 93.318 -14.007 -23.757 1.00 21.21 205 ASN B CA 1
ATOM 4267 C C . ASN B 1 205 ? 94.167 -13.948 -25.031 1.00 22.38 205 ASN B C 1
ATOM 4268 O O . ASN B 1 205 ? 93.650 -13.996 -26.153 1.00 22.04 205 ASN B O 1
ATOM 4273 N N . ILE B 1 206 ? 95.482 -13.860 -24.845 1.00 18.66 206 ILE B N 1
ATOM 4274 C CA . ILE B 1 206 ? 96.425 -13.817 -25.956 1.00 18.98 206 ILE B CA 1
ATOM 4275 C C . ILE B 1 206 ? 97.064 -15.187 -26.188 1.00 20.29 206 ILE B C 1
ATOM 4276 O O . ILE B 1 206 ? 97.705 -15.729 -25.290 1.00 19.24 206 ILE B O 1
ATOM 4281 N N . PRO B 1 207 ? 96.866 -15.769 -27.382 1.00 18.78 207 PRO B N 1
ATOM 4282 C CA . PRO B 1 207 ? 97.566 -17.016 -27.705 1.00 18.20 207 PRO B CA 1
ATOM 4283 C C . PRO B 1 207 ? 99.073 -16.785 -27.663 1.00 17.40 207 PRO B C 1
ATOM 4284 O O . PRO B 1 207 ? 99.557 -15.854 -28.307 1.00 16.61 207 PRO B O 1
ATOM 4288 N N . LEU B 1 208 ? 99.799 -17.620 -26.927 1.00 19.27 208 LEU B N 1
ATOM 4289 C CA . LEU B 1 208 ? 101.209 -17.341 -26.654 1.00 16.93 208 LEU B CA 1
ATOM 4290 C C . LEU B 1 208 ? 102.091 -17.521 -27.882 1.00 18.59 208 LEU B C 1
ATOM 4291 O O . LEU B 1 208 ? 103.196 -16.967 -27.949 1.00 18.82 208 LEU B O 1
ATOM 4296 N N . GLU B 1 209 ? 101.606 -18.255 -28.883 1.00 18.90 209 GLU B N 1
ATOM 4297 C CA . GLU B 1 209 ? 102.365 -18.348 -30.126 1.00 17.77 209 GLU B CA 1
ATOM 4298 C C . GLU B 1 209 ? 102.350 -17.043 -30.935 1.00 17.41 209 GLU B C 1
ATOM 4299 O O . GLU B 1 209 ? 103.022 -16.944 -31.959 1.00 19.49 209 GLU B O 1
ATOM 4305 N N . TYR B 1 210 ? 101.590 -16.049 -30.479 1.00 17.72 210 TYR B N 1
ATOM 4306 C CA . TYR B 1 210 ? 101.580 -14.729 -31.110 1.00 17.13 210 TYR B CA 1
ATOM 4307 C C . TYR B 1 210 ? 102.668 -13.820 -30.529 1.00 19.47 210 TYR B C 1
ATOM 4308 O O . TYR B 1 210 ? 102.789 -12.657 -30.925 1.00 18.45 210 TYR B O 1
ATOM 4317 N N . LEU B 1 211 ? 103.432 -14.345 -29.574 1.00 17.34 211 LEU B N 1
ATOM 4318 C CA . LEU B 1 211 ? 104.452 -13.560 -28.867 1.00 16.22 211 LEU B CA 1
ATOM 4319 C C . LEU B 1 211 ? 105.869 -14.026 -29.199 1.00 15.56 211 LEU B C 1
ATOM 4320 O O . LEU B 1 211 ? 106.123 -15.220 -29.281 1.00 16.92 211 LEU B O 1
ATOM 4325 N N . SER B 1 212 ? 106.783 -13.081 -29.410 1.00 15.11 212 SER B N 1
ATOM 4326 C CA . SER B 1 212 ? 108.215 -13.396 -29.384 1.00 15.50 212 SER B CA 1
ATOM 4327 C C . SER B 1 212 ? 108.822 -12.687 -28.181 1.00 17.26 212 SER B C 1
ATOM 4328 O O . SER B 1 212 ? 108.535 -11.518 -27.934 1.00 18.02 212 SER B O 1
ATOM 4331 N N . ILE B 1 213 ? 109.645 -13.413 -27.437 1.00 16.72 213 ILE B N 1
ATOM 4332 C CA . ILE B 1 213 ? 110.216 -12.905 -26.196 1.00 15.24 213 ILE B CA 1
ATOM 4333 C C . ILE B 1 213 ? 111.678 -12.560 -26.422 1.00 17.98 213 ILE B C 1
ATOM 4334 O O . ILE B 1 213 ? 112.493 -13.423 -26.736 1.00 18.30 213 ILE B O 1
ATOM 4339 N N . GLY B 1 214 ? 111.993 -11.283 -26.265 1.00 17.60 214 GLY B N 1
ATOM 4340 C CA . GLY B 1 214 ? 113.340 -10.797 -26.496 1.00 20.27 214 GLY B CA 1
ATOM 4341 C C . GLY B 1 214 ? 114.296 -11.141 -25.367 1.00 19.05 214 GLY B C 1
ATOM 4342 O O . GLY B 1 214 ? 113.881 -11.348 -24.223 1.00 17.75 214 GLY B O 1
ATOM 4343 N N . HIS B 1 215 ? 115.581 -11.212 -25.719 1.00 19.22 215 HIS B N 1
ATOM 4344 C CA . HIS B 1 215 ? 116.680 -11.343 -24.760 1.00 19.02 215 HIS B CA 1
ATOM 4345 C C . HIS B 1 215 ? 116.702 -12.654 -23.962 1.00 17.92 215 HIS B C 1
ATOM 4346 O O . HIS B 1 215 ? 117.204 -12.696 -22.841 1.00 17.64 215 HIS B O 1
ATOM 4353 N N . MET B 1 216 ? 116.194 -13.737 -24.550 1.00 17.14 216 MET B N 1
ATOM 4354 C CA . MET B 1 216 ? 116.221 -15.026 -23.867 1.00 16.91 216 MET B CA 1
ATOM 4355 C C . MET B 1 216 ? 117.664 -15.518 -23.680 1.00 16.68 216 MET B C 1
ATOM 4356 O O . MET B 1 216 ? 117.945 -16.333 -22.800 1.00 19.56 216 MET B O 1
ATOM 4361 N N . ASP B 1 217 ? 118.571 -14.998 -24.503 1.00 16.92 217 ASP B N 1
ATOM 4362 C CA . ASP B 1 217 ? 119.989 -15.326 -24.396 1.00 19.51 217 ASP B CA 1
ATOM 4363 C C . ASP B 1 217 ? 120.653 -14.743 -23.144 1.00 18.15 217 ASP B C 1
ATOM 4364 O O . ASP B 1 217 ? 121.800 -15.073 -22.854 1.00 19.09 217 ASP B O 1
ATOM 4369 N N . ARG B 1 218 ? 119.966 -13.862 -22.419 1.00 15.93 218 ARG B N 1
ATOM 4370 C CA . ARG B 1 218 ? 120.540 -13.266 -21.205 1.00 17.33 218 ARG B CA 1
ATOM 4371 C C . ARG B 1 218 ? 120.372 -14.146 -19.961 1.00 18.40 218 ARG B C 1
ATOM 4372 O O . ARG B 1 218 ? 120.978 -13.890 -18.918 1.00 21.42 218 ARG B O 1
ATOM 4380 N N . ASN B 1 219 ? 119.540 -15.174 -20.078 1.00 15.59 219 ASN B N 1
ATOM 4381 C CA . ASN B 1 219 ? 119.219 -16.053 -18.955 1.00 17.10 219 ASN B CA 1
ATOM 4382 C C . ASN B 1 219 ? 119.296 -17.484 -19.468 1.00 17.42 219 ASN B C 1
ATOM 4383 O O . ASN B 1 219 ? 118.278 -18.092 -19.815 1.00 16.50 219 ASN B O 1
ATOM 4388 N N . LEU B 1 220 ? 120.521 -18.005 -19.537 1.00 15.54 220 LEU B N 1
ATOM 4389 C CA . LEU B 1 220 ? 120.791 -19.277 -20.211 1.00 17.23 220 LEU B CA 1
ATOM 4390 C C . LEU B 1 220 ? 120.524 -20.444 -19.279 1.00 20.44 220 LEU B C 1
ATOM 4391 O O . LEU B 1 220 ? 121.436 -21.023 -18.692 1.00 21.99 220 LEU B O 1
ATOM 4396 N N . ASP B 1 221 ? 119.247 -20.772 -19.146 1.00 16.60 221 ASP B N 1
ATOM 4397 C CA . ASP B 1 221 ? 118.782 -21.725 -18.163 1.00 13.61 221 ASP B CA 1
ATOM 4398 C C . ASP B 1 221 ? 117.868 -22.699 -18.893 1.00 18.83 221 ASP B C 1
ATOM 4399 O O . ASP B 1 221 ? 116.768 -22.322 -19.290 1.00 18.09 221 ASP B O 1
ATOM 4404 N N . PRO B 1 222 ? 118.317 -23.951 -19.076 1.00 16.22 222 PRO B N 1
ATOM 4405 C CA . PRO B 1 222 ? 117.569 -24.930 -19.881 1.00 18.75 222 PRO B CA 1
ATOM 4406 C C . PRO B 1 222 ? 116.149 -25.164 -19.363 1.00 18.13 222 PRO B C 1
ATOM 4407 O O . PRO B 1 222 ? 115.200 -25.251 -20.149 1.00 19.01 222 PRO B O 1
ATOM 4411 N N . TYR B 1 223 ? 116.004 -25.263 -18.048 1.00 17.52 223 TYR B N 1
ATOM 4412 C CA . TYR B 1 223 ? 114.706 -25.550 -17.445 1.00 19.06 223 TYR B CA 1
ATOM 4413 C C . TYR B 1 223 ? 113.726 -24.408 -17.716 1.00 18.79 223 TYR B C 1
ATOM 4414 O O . TYR B 1 223 ? 112.591 -24.625 -18.162 1.00 18.24 223 TYR B O 1
ATOM 4423 N N . TYR B 1 224 ? 114.179 -23.189 -17.452 1.00 15.74 224 TYR B N 1
ATOM 4424 C CA . TYR B 1 224 ? 113.406 -21.979 -17.741 1.00 17.84 224 TYR B CA 1
ATOM 4425 C C . TYR B 1 224 ? 113.087 -21.840 -19.231 1.00 17.64 224 TYR B C 1
ATOM 4426 O O . TYR B 1 224 ? 111.947 -21.533 -19.598 1.00 16.61 224 TYR B O 1
ATOM 4435 N N . HIS B 1 225 ? 114.083 -22.055 -20.089 1.00 14.91 225 HIS B N 1
ATOM 4436 C CA . HIS B 1 225 ? 113.860 -21.968 -21.532 1.00 16.12 225 HIS B CA 1
ATOM 4437 C C . HIS B 1 225 ? 112.786 -22.963 -21.971 1.00 16.54 225 HIS B C 1
ATOM 4438 O O . HIS B 1 225 ? 111.910 -22.628 -22.769 1.00 16.43 225 HIS B O 1
ATOM 4445 N N . LYS B 1 226 ? 112.841 -24.174 -21.430 1.00 17.04 226 LYS B N 1
ATOM 4446 C CA . LYS B 1 226 ? 111.837 -25.182 -21.781 1.00 17.38 226 LYS B CA 1
ATOM 4447 C C . LYS B 1 226 ? 110.432 -24.809 -21.274 1.00 18.24 226 LYS B C 1
ATOM 4448 O O . LYS B 1 226 ? 109.435 -25.010 -21.986 1.00 18.74 226 LYS B O 1
ATOM 4454 N N . GLN B 1 227 ? 110.347 -24.255 -20.066 1.00 19.65 227 GLN B N 1
ATOM 4455 C CA . GLN B 1 227 ? 109.070 -23.750 -19.560 1.00 17.72 227 GLN B CA 1
ATOM 4456 C C . GLN B 1 227 ? 108.475 -22.717 -20.507 1.00 19.29 227 GLN B C 1
ATOM 4457 O O . GLN B 1 227 ? 107.276 -22.738 -20.795 1.00 18.27 227 GLN B O 1
ATOM 4463 N N . VAL B 1 228 ? 109.305 -21.787 -20.967 1.00 15.51 228 VAL B N 1
ATOM 4464 C CA . VAL B 1 228 ? 108.835 -20.769 -21.906 1.00 16.56 228 VAL B CA 1
ATOM 4465 C C . VAL B 1 228 ? 108.446 -21.391 -23.250 1.00 17.59 228 VAL B C 1
ATOM 4466 O O . VAL B 1 228 ? 107.375 -21.106 -23.809 1.00 15.66 228 VAL B O 1
ATOM 4470 N N . ALA B 1 229 ? 109.315 -22.252 -23.760 1.00 15.23 229 ALA B N 1
ATOM 4471 C CA . ALA B 1 229 ? 109.105 -22.863 -25.069 1.00 17.01 229 ALA B CA 1
ATOM 4472 C C . ALA B 1 229 ? 107.813 -23.678 -25.129 1.00 16.35 229 ALA B C 1
ATOM 4473 O O . ALA B 1 229 ? 107.129 -23.683 -26.151 1.00 16.79 229 ALA B O 1
ATOM 4475 N N . LYS B 1 230 ? 107.481 -24.359 -24.039 1.00 15.91 230 LYS B N 1
ATOM 4476 C CA . LYS B 1 230 ? 106.268 -25.177 -24.009 1.00 18.71 230 LYS B CA 1
ATOM 4477 C C . LYS B 1 230 ? 104.975 -24.395 -24.245 1.00 20.81 230 LYS B C 1
ATOM 4478 O O . LYS B 1 230 ? 103.962 -24.989 -24.625 1.00 21.68 230 LYS B O 1
ATOM 4484 N N . THR B 1 231 ? 104.999 -23.082 -24.010 1.00 18.13 231 THR B N 1
ATOM 4485 C CA . THR B 1 231 ? 103.827 -22.243 -24.247 1.00 18.58 231 THR B CA 1
ATOM 4486 C C . THR B 1 231 ? 103.590 -21.979 -25.733 1.00 21.76 231 THR B C 1
ATOM 4487 O O . THR B 1 231 ? 102.504 -21.545 -26.121 1.00 21.46 231 THR B O 1
ATOM 4491 N N . GLY B 1 232 ? 104.609 -22.220 -26.552 1.00 18.33 232 GLY B N 1
ATOM 4492 C CA . GLY B 1 232 ? 104.541 -21.924 -27.971 1.00 18.54 232 GLY B CA 1
ATOM 4493 C C . GLY B 1 232 ? 105.112 -20.575 -28.369 1.00 19.60 232 GLY B C 1
ATOM 4494 O O . GLY B 1 232 ? 105.202 -20.270 -29.553 1.00 17.95 232 GLY B O 1
ATOM 4495 N N . ALA B 1 233 ? 105.502 -19.763 -27.387 1.00 16.62 233 ALA B N 1
ATOM 4496 C CA . ALA B 1 233 ? 106.108 -18.469 -27.690 1.00 15.69 233 ALA B CA 1
ATOM 4497 C C . ALA B 1 233 ? 107.390 -18.618 -28.493 1.00 15.65 233 ALA B C 1
ATOM 4498 O O . ALA B 1 233 ? 108.137 -19.586 -28.332 1.00 16.74 233 ALA B O 1
ATOM 4500 N N . PHE B 1 234 ? 107.640 -17.645 -29.356 1.00 15.93 234 PHE B N 1
ATOM 4501 C CA . PHE B 1 234 ? 108.931 -17.533 -30.006 1.00 17.70 234 PHE B CA 1
ATOM 4502 C C . PHE B 1 234 ? 109.947 -17.006 -29.002 1.00 18.58 234 PHE B C 1
ATOM 4503 O O . PHE B 1 234 ? 109.618 -16.222 -28.125 1.00 16.82 234 PHE B O 1
ATOM 4511 N N . MET B 1 235 ? 111.186 -17.449 -29.151 1.00 16.23 235 MET B N 1
ATOM 4512 C CA . MET B 1 235 ? 112.245 -17.087 -28.218 1.00 17.91 235 MET B CA 1
ATOM 4513 C C . MET B 1 235 ? 113.398 -16.471 -28.981 1.00 17.33 235 MET B C 1
ATOM 4514 O O . MET B 1 235 ? 114.014 -17.108 -29.841 1.00 16.99 235 MET B O 1
ATOM 4519 N N . SER B 1 236 ? 113.673 -15.211 -28.670 1.00 16.41 236 SER B N 1
ATOM 4520 C CA . SER B 1 236 ? 114.655 -14.447 -29.410 1.00 15.94 236 SER B CA 1
ATOM 4521 C C . SER B 1 236 ? 116.026 -14.509 -28.742 1.00 19.54 236 SER B C 1
ATOM 4522 O O . SER B 1 236 ? 116.195 -14.066 -27.609 1.00 18.19 236 SER B O 1
ATOM 4525 N N . PHE B 1 237 ? 116.994 -15.081 -29.449 1.00 16.64 237 PHE B N 1
ATOM 4526 C CA . PHE B 1 237 ? 118.387 -15.052 -29.014 1.00 16.82 237 PHE B CA 1
ATOM 4527 C C . PHE B 1 237 ? 119.049 -13.891 -29.749 1.00 17.57 237 PHE B C 1
ATOM 4528 O O . PHE B 1 237 ? 119.516 -14.034 -30.879 1.00 19.19 237 PHE B O 1
ATOM 4536 N N . ASP B 1 238 ? 119.063 -12.722 -29.113 1.00 19.49 238 ASP B N 1
ATOM 4537 C CA . ASP B 1 238 ? 119.424 -11.504 -29.840 1.00 18.86 238 ASP B CA 1
ATOM 4538 C C . ASP B 1 238 ? 120.648 -10.802 -29.276 1.00 21.01 238 ASP B C 1
ATOM 4539 O O . ASP B 1 238 ? 120.870 -9.623 -29.540 1.00 23.84 238 ASP B O 1
ATOM 4544 N N . GLY B 1 239 ? 121.442 -11.535 -28.508 1.00 19.76 239 GLY B N 1
ATOM 4545 C CA . GLY B 1 239 ? 122.703 -11.016 -28.007 1.00 22.50 239 GLY B CA 1
ATOM 4546 C C . GLY B 1 239 ? 123.908 -11.668 -28.665 1.00 22.59 239 GLY B C 1
ATOM 4547 O O . GLY B 1 239 ? 124.980 -11.758 -28.055 1.00 20.78 239 GLY B O 1
ATOM 4548 N N . ILE B 1 240 ? 123.744 -12.127 -29.905 1.00 19.12 240 ILE B N 1
ATOM 4549 C CA . ILE B 1 240 ? 124.862 -12.725 -30.639 1.00 20.07 240 ILE B CA 1
ATOM 4550 C C . ILE B 1 240 ? 126.070 -11.786 -30.588 1.00 22.13 240 ILE B C 1
ATOM 4551 O O . ILE B 1 240 ? 125.929 -10.569 -30.749 1.00 23.13 240 ILE B O 1
ATOM 4556 N N . ALA B 1 241 ? 127.240 -12.367 -30.332 1.00 19.92 241 ALA B N 1
ATOM 4557 C CA . ALA B 1 241 ? 128.514 -11.640 -30.288 1.00 21.80 241 ALA B CA 1
ATOM 4558 C C . ALA B 1 241 ? 128.733 -10.830 -29.013 1.00 22.41 241 ALA B C 1
ATOM 4559 O O . ALA B 1 241 ? 129.782 -10.197 -28.850 1.00 22.70 241 ALA B O 1
ATOM 4561 N N . LYS B 1 242 ? 127.761 -10.840 -28.108 1.00 19.65 242 LYS B N 1
ATOM 4562 C CA . LYS B 1 242 ? 127.892 -10.052 -26.885 1.00 18.65 242 LYS B CA 1
ATOM 4563 C C . LYS B 1 242 ? 128.653 -10.818 -25.812 1.00 17.89 242 LYS B C 1
ATOM 4564 O O . LYS B 1 242 ? 128.086 -11.328 -24.850 1.00 19.35 242 LYS B O 1
ATOM 4570 N N . ILE B 1 243 ? 129.967 -10.886 -26.002 1.00 18.77 243 ILE B N 1
ATOM 4571 C CA . ILE B 1 243 ? 130.845 -11.661 -25.144 1.00 18.80 243 ILE B CA 1
ATOM 4572 C C . ILE B 1 243 ? 130.818 -11.179 -23.707 1.00 21.84 243 ILE B C 1
ATOM 4573 O O . ILE B 1 243 ? 131.068 -11.953 -22.787 1.00 21.75 243 ILE B O 1
ATOM 4578 N N . LYS B 1 244 ? 130.515 -9.898 -23.513 1.00 21.17 244 LYS B N 1
ATOM 4579 C CA . LYS B 1 244 ? 130.433 -9.342 -22.166 1.00 22.27 244 LYS B CA 1
ATOM 4580 C C . LYS B 1 244 ? 129.321 -10.012 -21.371 1.00 23.00 244 LYS B C 1
ATOM 4581 O O . LYS B 1 244 ? 129.342 -10.014 -20.145 1.00 25.35 244 LYS B O 1
ATOM 4587 N N . TYR B 1 245 ? 128.348 -10.580 -22.074 1.00 19.79 245 TYR B N 1
ATOM 4588 C CA . TYR B 1 245 ? 127.264 -11.296 -21.409 1.00 21.94 245 TYR B CA 1
ATOM 4589 C C . TYR B 1 245 ? 127.503 -12.805 -21.327 1.00 23.53 245 TYR B C 1
ATOM 4590 O O . TYR B 1 245 ? 127.197 -13.427 -20.308 1.00 22.80 245 TYR B O 1
ATOM 4599 N N . ALA B 1 246 ? 128.049 -13.387 -22.392 1.00 20.80 246 ALA B N 1
ATOM 4600 C CA . ALA B 1 246 ? 128.323 -14.824 -22.458 1.00 19.67 246 ALA B CA 1
ATOM 4601 C C . ALA B 1 246 ? 129.184 -15.121 -23.669 1.00 18.74 246 ALA B C 1
ATOM 4602 O O . ALA B 1 246 ? 129.118 -14.401 -24.656 1.00 18.20 246 ALA B O 1
ATOM 4604 N N . PRO B 1 247 ? 129.988 -16.196 -23.611 1.00 18.85 247 PRO B N 1
ATOM 4605 C CA . PRO B 1 247 ? 130.710 -16.594 -24.824 1.00 18.53 247 PRO B CA 1
ATOM 4606 C C . PRO B 1 247 ? 129.716 -17.133 -25.842 1.00 18.36 247 PRO B C 1
ATOM 4607 O O . PRO B 1 247 ? 128.636 -17.593 -25.454 1.00 19.03 247 PRO B O 1
ATOM 4611 N N . GLU B 1 248 ? 130.070 -17.094 -27.119 1.00 18.25 248 GLU B N 1
ATOM 4612 C CA . GLU B 1 248 ? 129.139 -17.533 -28.156 1.00 20.20 248 GLU B CA 1
ATOM 4613 C C . GLU B 1 248 ? 128.741 -18.989 -27.968 1.00 19.67 248 GLU B C 1
ATOM 4614 O O . GLU B 1 248 ? 127.597 -19.373 -28.216 1.00 19.33 248 GLU B O 1
ATOM 4620 N N . SER B 1 249 ? 129.700 -19.801 -27.539 1.00 18.29 249 SER B N 1
ATOM 4621 C CA . SER B 1 249 ? 129.458 -21.210 -27.278 1.00 18.05 249 SER B CA 1
ATOM 4622 C C . SER B 1 249 ? 128.282 -21.439 -26.338 1.00 17.40 249 SER B C 1
ATOM 4623 O O . SER B 1 249 ? 127.569 -22.433 -26.468 1.00 19.47 249 SER B O 1
ATOM 4626 N N . ALA B 1 250 ? 128.090 -20.532 -25.382 1.00 18.05 250 ALA B N 1
ATOM 4627 C CA . ALA B 1 250 ? 127.024 -20.677 -24.399 1.00 18.92 250 ALA B CA 1
ATOM 4628 C C . ALA B 1 250 ? 125.659 -20.403 -25.030 1.00 18.60 250 ALA B C 1
ATOM 4629 O O . ALA B 1 250 ? 124.687 -21.117 -24.755 1.00 16.69 250 ALA B O 1
ATOM 4631 N N . ARG B 1 251 ? 125.588 -19.376 -25.873 1.00 16.43 251 ARG B N 1
ATOM 4632 C CA . ARG B 1 251 ? 124.344 -19.101 -26.600 1.00 17.79 251 ARG B CA 1
ATOM 4633 C C . ARG B 1 251 ? 124.020 -20.268 -27.529 1.00 18.81 251 ARG B C 1
ATOM 4634 O O . ARG B 1 251 ? 122.879 -20.736 -27.590 1.00 17.99 251 ARG B O 1
ATOM 4642 N N . ILE B 1 252 ? 125.029 -20.760 -28.235 1.00 17.10 252 ILE B N 1
ATOM 4643 C CA . ILE B 1 252 ? 124.807 -21.825 -29.204 1.00 16.96 252 ILE B CA 1
ATOM 4644 C C . ILE B 1 252 ? 124.361 -23.107 -28.498 1.00 18.58 252 ILE B C 1
ATOM 4645 O O . ILE B 1 252 ? 123.443 -23.789 -28.962 1.00 17.51 252 ILE B O 1
ATOM 4650 N N . ALA B 1 253 ? 124.973 -23.405 -27.356 1.00 17.02 253 ALA B N 1
ATOM 4651 C CA . ALA B 1 253 ? 124.565 -24.560 -26.554 1.00 17.39 253 ALA B CA 1
ATOM 4652 C C . ALA B 1 253 ? 123.092 -24.483 -26.126 1.00 18.30 253 ALA B C 1
ATOM 4653 O O . ALA B 1 253 ? 122.371 -25.497 -26.121 1.00 19.28 253 ALA B O 1
ATOM 4655 N N . ALA B 1 254 ? 122.651 -23.287 -25.747 1.00 18.44 254 ALA B N 1
ATOM 4656 C CA . ALA B 1 254 ? 121.268 -23.091 -25.308 1.00 18.63 254 ALA B CA 1
ATOM 4657 C C . ALA B 1 254 ? 120.292 -23.263 -26.472 1.00 17.61 254 ALA B C 1
ATOM 4658 O O . ALA B 1 254 ? 119.220 -23.853 -26.321 1.00 16.98 254 ALA B O 1
ATOM 4660 N N . ILE B 1 255 ? 120.664 -22.734 -27.632 1.00 17.06 255 ILE B N 1
ATOM 4661 C CA . ILE B 1 255 ? 119.873 -22.927 -28.846 1.00 18.54 255 ILE B CA 1
ATOM 4662 C C . ILE B 1 255 ? 119.753 -24.415 -29.170 1.00 20.21 255 ILE B C 1
ATOM 4663 O O . ILE B 1 255 ? 118.658 -24.931 -29.380 1.00 19.15 255 ILE B O 1
ATOM 4668 N N . LEU B 1 256 ? 120.879 -25.113 -29.183 1.00 18.03 256 LEU B N 1
ATOM 4669 C CA . LEU B 1 256 ? 120.869 -26.532 -29.517 1.00 20.40 256 LEU B CA 1
ATOM 4670 C C . LEU B 1 256 ? 120.123 -27.382 -28.489 1.00 20.29 256 LEU B C 1
ATOM 4671 O O . LEU B 1 256 ? 119.529 -28.399 -28.846 1.00 21.31 256 LEU B O 1
ATOM 4676 N N . TYR B 1 257 ? 120.141 -26.986 -27.218 1.00 18.13 257 TYR B N 1
ATOM 4677 C CA . TYR B 1 257 ? 119.292 -27.672 -26.244 1.00 19.99 257 TYR B CA 1
ATOM 4678 C C . TYR B 1 257 ? 117.818 -27.563 -26.632 1.00 20.69 257 TYR B C 1
ATOM 4679 O O . TYR B 1 257 ? 117.079 -28.551 -26.597 1.00 20.37 257 TYR B O 1
ATOM 4688 N N . LEU B 1 258 ? 117.381 -26.361 -26.989 1.00 19.33 258 LEU B N 1
ATOM 4689 C CA . LEU B 1 258 ? 115.988 -26.185 -27.385 1.00 17.23 258 LEU B CA 1
ATOM 4690 C C . LEU B 1 258 ? 115.680 -26.995 -28.641 1.00 19.35 258 LEU B C 1
ATOM 4691 O O . LEU B 1 258 ? 114.605 -27.599 -28.752 1.00 20.42 258 LEU B O 1
ATOM 4696 N N . VAL B 1 259 ? 116.625 -27.023 -29.576 1.00 19.71 259 VAL B N 1
ATOM 4697 C CA . VAL B 1 259 ? 116.448 -27.847 -30.773 1.00 18.51 259 VAL B CA 1
ATOM 4698 C C . VAL B 1 259 ? 116.284 -29.308 -30.363 1.00 21.69 259 VAL B C 1
ATOM 4699 O O . VAL B 1 259 ? 115.351 -29.984 -30.809 1.00 21.57 259 VAL B O 1
ATOM 4703 N N . SER B 1 260 ? 117.162 -29.785 -29.480 1.00 21.35 260 SER B N 1
ATOM 4704 C CA . SER B 1 260 ? 117.106 -31.177 -29.038 1.00 23.67 260 SER B CA 1
ATOM 4705 C C . SER B 1 260 ? 115.786 -31.524 -28.350 1.00 23.49 260 SER B C 1
ATOM 4706 O O . SER B 1 260 ? 115.370 -32.683 -28.344 1.00 25.50 260 SER B O 1
ATOM 4709 N N . GLU B 1 261 ? 115.120 -30.526 -27.770 1.00 20.61 261 GLU B N 1
ATOM 4710 C CA . GLU B 1 261 ? 113.873 -30.776 -27.061 1.00 22.60 261 GLU B CA 1
ATOM 4711 C C . GLU B 1 261 ? 112.648 -30.555 -27.946 1.00 22.74 261 GLU B C 1
ATOM 4712 O O . GLU B 1 261 ? 111.512 -30.646 -27.471 1.00 24.16 261 GLU B O 1
ATOM 4718 N N . GLY B 1 262 ? 112.890 -30.257 -29.221 1.00 21.61 262 GLY B N 1
ATOM 4719 C CA . GLY B 1 262 ? 111.821 -30.177 -30.204 1.00 21.91 262 GLY B CA 1
ATOM 4720 C C . GLY B 1 262 ? 111.279 -28.789 -30.508 1.00 24.28 262 GLY B C 1
ATOM 4721 O O . GLY B 1 262 ? 110.218 -28.660 -31.119 1.00 22.75 262 GLY B O 1
ATOM 4722 N N . PHE B 1 263 ? 112.005 -27.748 -30.104 1.00 19.91 263 PHE B N 1
ATOM 4723 C CA . PHE B 1 263 ? 111.493 -26.388 -30.223 1.00 19.73 263 PHE B CA 1
ATOM 4724 C C . PHE B 1 263 ? 112.183 -25.565 -31.311 1.00 17.73 263 PHE B C 1
ATOM 4725 O O . PHE B 1 263 ? 112.139 -24.332 -31.290 1.00 19.38 263 PHE B O 1
ATOM 4733 N N . GLU B 1 264 ? 112.807 -26.230 -32.279 1.00 18.01 264 GLU B N 1
ATOM 4734 C CA . GLU B 1 264 ? 113.553 -25.496 -33.298 1.00 17.43 264 GLU B CA 1
ATOM 4735 C C . GLU B 1 264 ? 112.717 -24.470 -34.067 1.00 18.54 264 GLU B C 1
ATOM 4736 O O . GLU B 1 264 ? 113.252 -23.479 -34.547 1.00 17.39 264 GLU B O 1
ATOM 4742 N N . ASP B 1 265 ? 111.410 -24.695 -34.181 1.00 18.78 265 ASP B N 1
ATOM 4743 C CA . ASP B 1 265 ? 110.557 -23.806 -34.974 1.00 19.01 265 ASP B CA 1
ATOM 4744 C C . ASP B 1 265 ? 110.227 -22.502 -34.243 1.00 17.86 265 ASP B C 1
ATOM 4745 O O . ASP B 1 265 ? 109.530 -21.628 -34.780 1.00 19.08 265 ASP B O 1
ATOM 4750 N N . GLN B 1 266 ? 110.704 -22.378 -33.008 1.00 16.58 266 GLN B N 1
ATOM 4751 C CA . GLN B 1 266 ? 110.381 -21.210 -32.193 1.00 16.38 266 GLN B CA 1
ATOM 4752 C C . GLN B 1 266 ? 111.575 -20.284 -31.967 1.00 16.74 266 GLN B C 1
ATOM 4753 O O . GLN B 1 266 ? 111.449 -19.254 -31.304 1.00 18.28 266 GLN B O 1
ATOM 4759 N N . ILE B 1 267 ? 112.729 -20.656 -32.509 1.00 15.88 267 ILE B N 1
ATOM 4760 C CA . ILE B 1 267 ? 113.952 -19.872 -32.282 1.00 15.30 267 ILE B CA 1
ATOM 4761 C C . ILE B 1 267 ? 114.135 -18.722 -33.286 1.00 15.34 267 ILE B C 1
ATOM 4762 O O . ILE B 1 267 ? 114.030 -18.914 -34.502 1.00 17.05 267 ILE B O 1
ATOM 4767 N N . LEU B 1 268 ? 114.378 -17.518 -32.764 1.00 16.03 268 LEU B N 1
ATOM 4768 C CA . LEU B 1 268 ? 114.718 -16.355 -33.584 1.00 16.00 268 LEU B CA 1
ATOM 4769 C C . LEU B 1 268 ? 116.096 -15.865 -33.175 1.00 17.48 268 LEU B C 1
ATOM 4770 O O . LEU B 1 268 ? 116.516 -16.081 -32.044 1.00 16.90 268 LEU B O 1
ATOM 4775 N N . VAL B 1 269 ? 116.790 -15.200 -34.094 1.00 17.91 269 VAL B N 1
ATOM 4776 C CA . VAL B 1 269 ? 118.169 -14.770 -33.856 1.00 16.84 269 VAL B CA 1
ATOM 4777 C C . VAL B 1 269 ? 118.409 -13.352 -34.363 1.00 20.05 269 VAL B C 1
ATOM 4778 O O . VAL B 1 269 ? 117.922 -12.956 -35.428 1.00 20.68 269 VAL B O 1
ATOM 4782 N N . SER B 1 270 ? 119.160 -12.580 -33.590 1.00 18.06 270 SER B N 1
ATOM 4783 C CA . SER B 1 270 ? 119.522 -11.232 -33.990 1.00 17.01 270 SER B CA 1
ATOM 4784 C C . SER B 1 270 ? 120.675 -10.757 -33.116 1.00 19.64 270 SER B C 1
ATOM 4785 O O . SER B 1 270 ? 121.210 -11.526 -32.317 1.00 17.10 270 SER B O 1
ATOM 4788 N N . GLY B 1 271 ? 121.039 -9.490 -33.267 1.00 19.92 271 GLY B N 1
ATOM 4789 C CA . GLY B 1 271 ? 122.204 -8.935 -32.605 1.00 20.34 271 GLY B CA 1
ATOM 4790 C C . GLY B 1 271 ? 121.895 -7.770 -31.688 1.00 21.48 271 GLY B C 1
ATOM 4791 O O . GLY B 1 271 ? 122.768 -7.332 -30.930 1.00 20.19 271 GLY B O 1
ATOM 4792 N N . ASP B 1 272 ? 120.661 -7.266 -31.749 1.00 19.53 272 ASP B N 1
ATOM 4793 C CA . ASP B 1 272 ? 120.247 -6.130 -30.931 1.00 20.77 272 ASP B CA 1
ATOM 4794 C C . ASP B 1 272 ? 121.322 -5.053 -30.942 1.00 23.53 272 ASP B C 1
ATOM 4795 O O . ASP B 1 272 ? 121.835 -4.651 -29.897 1.00 23.18 272 ASP B O 1
ATOM 4800 N N . THR B 1 273 ? 121.640 -4.591 -32.144 1.00 22.10 273 THR B N 1
ATOM 4801 C CA . THR B 1 273 ? 122.799 -3.737 -32.402 1.00 22.59 273 THR B CA 1
ATOM 4802 C C . THR B 1 273 ? 122.475 -2.292 -32.048 1.00 25.61 273 THR B C 1
ATOM 4803 O O . THR B 1 273 ? 122.037 -1.510 -32.889 1.00 27.98 273 THR B O 1
ATOM 4807 N N . ALA B 1 274 ? 122.689 -1.941 -30.787 1.00 21.47 274 ALA B N 1
ATOM 4808 C CA . ALA B 1 274 ? 122.129 -0.703 -30.254 1.00 20.76 274 ALA B CA 1
ATOM 4809 C C . ALA B 1 274 ? 123.173 0.377 -29.999 1.00 23.04 274 ALA B C 1
ATOM 4810 O O . ALA B 1 274 ? 122.838 1.449 -29.507 1.00 25.38 274 ALA B O 1
ATOM 4812 N N . ARG B 1 275 ? 124.430 0.095 -30.324 1.00 23.38 275 ARG B N 1
ATOM 4813 C CA . ARG B 1 275 ? 125.526 1.004 -29.976 1.00 21.45 275 ARG B CA 1
ATOM 4814 C C . ARG B 1 275 ? 126.382 1.403 -31.170 1.00 21.76 275 ARG B C 1
ATOM 4815 O O . ARG B 1 275 ? 126.585 0.614 -32.088 1.00 21.07 275 ARG B O 1
ATOM 4823 N N . LYS B 1 276 ? 126.913 2.624 -31.137 1.00 22.36 276 LYS B N 1
ATOM 4824 C CA . LYS B 1 276 ? 127.887 3.038 -32.136 1.00 23.92 276 LYS B CA 1
ATOM 4825 C C . LYS B 1 276 ? 129.025 2.020 -32.190 1.00 21.74 276 LYS B C 1
ATOM 4826 O O . LYS B 1 276 ? 129.467 1.630 -33.269 1.00 22.67 276 LYS B O 1
ATOM 4832 N N . THR B 1 277 ? 129.485 1.587 -31.016 1.00 24.10 277 THR B N 1
ATOM 4833 C CA . THR B 1 277 ? 130.603 0.649 -30.928 1.00 22.65 277 THR B CA 1
ATOM 4834 C C . THR B 1 277 ? 130.238 -0.747 -31.435 1.00 25.32 277 THR B C 1
ATOM 4835 O O . THR B 1 277 ? 131.110 -1.603 -31.592 1.00 24.26 277 THR B O 1
ATOM 4839 N N . TYR B 1 278 ? 128.950 -0.976 -31.692 1.00 21.02 278 TYR B N 1
ATOM 4840 C CA . TYR B 1 278 ? 128.504 -2.238 -32.273 1.00 22.71 278 TYR B CA 1
ATOM 4841 C C . TYR B 1 278 ? 128.407 -2.174 -33.801 1.00 24.97 278 TYR B C 1
ATOM 4842 O O . TYR B 1 278 ? 128.501 -3.196 -34.480 1.00 23.70 278 TYR B O 1
ATOM 4851 N N . TYR B 1 279 ? 128.179 -0.978 -34.334 1.00 23.01 279 TYR B N 1
ATOM 4852 C CA . TYR B 1 279 ? 128.094 -0.785 -35.778 1.00 23.37 279 TYR B CA 1
ATOM 4853 C C . TYR B 1 279 ? 129.482 -0.756 -36.417 1.00 26.10 279 TYR B C 1
ATOM 4854 O O . TYR B 1 279 ? 130.420 -0.170 -35.871 1.00 24.02 279 TYR B O 1
ATOM 4863 N N . LYS B 1 280 ? 129.611 -1.402 -37.568 1.00 23.09 280 LYS B N 1
ATOM 4864 C CA . LYS B 1 280 ? 130.876 -1.413 -38.279 1.00 23.32 280 LYS B CA 1
ATOM 4865 C C . LYS B 1 280 ? 131.240 0.008 -38.714 1.00 26.16 280 LYS B C 1
ATOM 4866 O O . LYS B 1 280 ? 132.387 0.447 -38.556 1.00 25.59 280 LYS B O 1
ATOM 4872 N N . HIS B 1 281 ? 130.257 0.736 -39.235 1.00 25.36 281 HIS B N 1
ATOM 4873 C CA . HIS B 1 281 ? 130.536 2.029 -39.860 1.00 25.90 281 HIS B CA 1
ATOM 4874 C C . HIS B 1 281 ? 130.335 3.237 -38.949 1.00 24.98 281 HIS B C 1
ATOM 4875 O O . HIS B 1 281 ? 130.381 4.384 -39.401 1.00 27.26 281 HIS B O 1
ATOM 4882 N N . TYR B 1 282 ? 130.117 2.984 -37.664 1.00 24.44 282 TYR B N 1
ATOM 4883 C CA . TYR B 1 282 ? 130.258 4.039 -36.670 1.00 21.83 282 TYR B CA 1
ATOM 4884 C C . TYR B 1 282 ? 131.588 3.799 -35.963 1.00 26.82 282 TYR B C 1
ATOM 4885 O O . TYR B 1 282 ? 132.583 4.465 -36.249 1.00 29.96 282 TYR B O 1
ATOM 4894 N N . GLY B 1 283 ? 131.605 2.815 -35.062 1.00 25.34 283 GLY B N 1
ATOM 4895 C CA . GLY B 1 283 ? 132.763 2.569 -34.216 1.00 26.15 283 GLY B CA 1
ATOM 4896 C C . GLY B 1 283 ? 133.574 1.314 -34.499 1.00 24.38 283 GLY B C 1
ATOM 4897 O O . GLY B 1 283 ? 134.338 0.869 -33.643 1.00 26.59 283 GLY B O 1
ATOM 4898 N N . HIS B 1 284 ? 133.415 0.745 -35.689 1.00 22.75 284 HIS B N 1
ATOM 4899 C CA . HIS B 1 284 ? 134.209 -0.408 -36.111 1.00 21.82 284 HIS B CA 1
ATOM 4900 C C . HIS B 1 284 ? 133.942 -1.667 -35.295 1.00 24.24 284 HIS B C 1
ATOM 4901 O O . HIS B 1 284 ? 134.833 -2.493 -35.097 1.00 25.00 284 HIS B O 1
ATOM 4908 N N . GLY B 1 285 ? 132.697 -1.806 -34.846 1.00 22.88 285 GLY B N 1
ATOM 4909 C CA . GLY B 1 285 ? 132.241 -3.013 -34.179 1.00 23.58 285 GLY B CA 1
ATOM 4910 C C . GLY B 1 285 ? 131.873 -4.097 -35.180 1.00 22.70 285 GLY B C 1
ATOM 4911 O O . GLY B 1 285 ? 132.115 -3.950 -36.375 1.00 23.00 285 GLY B O 1
ATOM 4912 N N . PRO B 1 286 ? 131.287 -5.200 -34.692 1.00 20.80 286 PRO B N 1
ATOM 4913 C CA . PRO B 1 286 ? 131.026 -6.360 -35.550 1.00 22.74 286 PRO B CA 1
ATOM 4914 C C . PRO B 1 286 ? 130.041 -6.026 -36.667 1.00 22.50 286 PRO B C 1
ATOM 4915 O O . PRO B 1 286 ? 130.131 -6.603 -37.754 1.00 23.22 286 PRO B O 1
ATOM 4919 N N . GLY B 1 287 ? 129.130 -5.096 -36.404 1.00 20.70 287 GLY B N 1
ATOM 4920 C CA . GLY B 1 287 ? 128.243 -4.591 -37.438 1.00 22.43 287 GLY B CA 1
ATOM 4921 C C . GLY B 1 287 ? 127.085 -5.505 -37.791 1.00 23.71 287 GLY B C 1
ATOM 4922 O O . GLY B 1 287 ? 127.015 -6.650 -37.333 1.00 21.47 287 GLY B O 1
ATOM 4923 N N . LEU B 1 288 ? 126.175 -4.996 -38.619 1.00 21.86 288 LEU B N 1
ATOM 4924 C CA . LEU B 1 288 ? 125.073 -5.810 -39.118 1.00 20.12 288 LEU B CA 1
ATOM 4925 C C . LEU B 1 288 ? 125.578 -6.920 -40.039 1.00 21.28 288 LEU B C 1
ATOM 4926 O O . LEU B 1 288 ? 124.840 -7.840 -40.374 1.00 21.16 288 LEU B O 1
ATOM 4931 N N . GLU B 1 289 ? 126.843 -6.853 -40.447 1.00 20.79 289 GLU B N 1
ATOM 4932 C CA . GLU B 1 289 ? 127.412 -7.924 -41.258 1.00 19.06 289 GLU B CA 1
ATOM 4933 C C . GLU B 1 289 ? 127.684 -9.172 -40.426 1.00 21.61 289 GLU B C 1
ATOM 4934 O O . GLU B 1 289 ? 127.707 -10.284 -40.954 1.00 21.39 289 GLU B O 1
ATOM 4940 N N . TYR B 1 290 ? 127.903 -8.992 -39.125 1.00 20.64 290 TYR B N 1
ATOM 4941 C CA . TYR B 1 290 ? 128.474 -10.069 -38.321 1.00 20.40 290 TYR B CA 1
ATOM 4942 C C . TYR B 1 290 ? 127.707 -11.388 -38.374 1.00 20.73 290 TYR B C 1
ATOM 4943 O O . TYR B 1 290 ? 128.284 -12.440 -38.636 1.00 19.44 290 TYR B O 1
ATOM 4952 N N . ILE B 1 291 ? 126.407 -11.343 -38.115 1.00 18.60 291 ILE B N 1
ATOM 4953 C CA . ILE B 1 291 ? 125.667 -12.593 -37.981 1.00 18.55 291 ILE B CA 1
ATOM 4954 C C . ILE B 1 291 ? 125.654 -13.392 -39.279 1.00 21.07 291 ILE B C 1
ATOM 4955 O O . ILE B 1 291 ? 126.012 -14.571 -39.287 1.00 19.95 291 ILE B O 1
ATOM 4960 N N . ALA B 1 292 ? 125.267 -12.744 -40.376 1.00 21.66 292 ALA B N 1
ATOM 4961 C CA . ALA B 1 292 ? 125.233 -13.412 -41.678 1.00 23.62 292 ALA B CA 1
ATOM 4962 C C . ALA B 1 292 ? 126.618 -13.871 -42.125 1.00 22.89 292 ALA B C 1
ATOM 4963 O O . ALA B 1 292 ? 126.771 -14.956 -42.684 1.00 23.88 292 ALA B O 1
ATOM 4965 N N . LYS B 1 293 ? 127.630 -13.053 -41.862 1.00 22.73 293 LYS B N 1
ATOM 4966 C CA . LYS B 1 293 ? 128.969 -13.304 -42.395 1.00 25.25 293 LYS B CA 1
ATOM 4967 C C . LYS B 1 293 ? 129.804 -14.283 -41.574 1.00 25.60 293 LYS B C 1
ATOM 4968 O O . LYS B 1 293 ? 130.516 -15.120 -42.133 1.00 25.55 293 LYS B O 1
ATOM 4974 N N . LYS B 1 294 ? 129.709 -14.186 -40.251 1.00 22.93 294 LYS B N 1
ATOM 4975 C CA . LYS B 1 294 ? 130.607 -14.929 -39.379 1.00 23.10 294 LYS B CA 1
ATOM 4976 C C . LYS B 1 294 ? 129.886 -15.926 -38.473 1.00 24.54 294 LYS B C 1
ATOM 4977 O O . LYS B 1 294 ? 130.323 -17.064 -38.318 1.00 22.77 294 LYS B O 1
ATOM 4983 N N . TRP B 1 295 ? 128.771 -15.513 -37.878 1.00 18.98 295 TRP B N 1
ATOM 4984 C CA . TRP B 1 295 ? 128.075 -16.412 -36.962 1.00 22.28 295 TRP B CA 1
ATOM 4985 C C . TRP B 1 295 ? 127.452 -17.606 -37.675 1.00 19.95 295 TRP B C 1
ATOM 4986 O O . TRP B 1 295 ? 127.567 -18.739 -37.210 1.00 22.15 295 TRP B O 1
ATOM 4997 N N . VAL B 1 296 ? 126.772 -17.347 -38.790 1.00 22.23 296 VAL B N 1
ATOM 4998 C CA . VAL B 1 296 ? 126.098 -18.410 -39.529 1.00 21.65 296 VAL B CA 1
ATOM 4999 C C . VAL B 1 296 ? 127.042 -19.560 -39.895 1.00 19.63 296 VAL B C 1
ATOM 5000 O O . VAL B 1 296 ? 126.761 -20.710 -39.581 1.00 20.61 296 VAL B O 1
ATOM 5004 N N . PRO B 1 297 ? 128.184 -19.253 -40.532 1.00 22.15 297 PRO B N 1
ATOM 5005 C CA . PRO B 1 297 ? 129.121 -20.336 -40.860 1.00 24.47 297 PRO B CA 1
ATOM 5006 C C . PRO B 1 297 ? 129.596 -21.103 -39.624 1.00 24.16 297 PRO B C 1
ATOM 5007 O O . PRO B 1 297 ? 129.685 -22.329 -39.662 1.00 23.09 297 PRO B O 1
ATOM 5011 N N . ARG B 1 298 ? 129.894 -20.401 -38.533 1.00 22.50 298 ARG B N 1
ATOM 5012 C CA . ARG B 1 298 ? 130.305 -21.106 -37.319 1.00 22.59 298 ARG B CA 1
ATOM 5013 C C . ARG B 1 298 ? 129.193 -21.992 -36.772 1.00 22.63 298 ARG B C 1
ATOM 5014 O O . ARG B 1 298 ? 129.428 -23.141 -36.415 1.00 21.74 298 ARG B O 1
ATOM 5022 N N . PHE B 1 299 ? 127.977 -21.455 -36.695 1.00 21.34 299 PHE B N 1
ATOM 5023 C CA . PHE B 1 299 ? 126.873 -22.236 -36.146 1.00 21.03 299 PHE B CA 1
ATOM 5024 C C . PHE B 1 299 ? 126.625 -23.511 -36.946 1.00 22.82 299 PHE B C 1
ATOM 5025 O O . PHE B 1 299 ? 126.440 -24.593 -36.382 1.00 22.16 299 PHE B O 1
ATOM 5033 N N . ILE B 1 300 ? 126.607 -23.372 -38.267 1.00 22.86 300 ILE B N 1
ATOM 5034 C CA . ILE B 1 300 ? 126.417 -24.518 -39.144 1.00 24.67 300 ILE B CA 1
ATOM 5035 C C . ILE B 1 300 ? 127.473 -25.583 -38.857 1.00 24.71 300 ILE B C 1
ATOM 5036 O O . ILE B 1 300 ? 127.148 -26.757 -38.660 1.00 22.77 300 ILE B O 1
ATOM 5041 N N . ASP B 1 301 ? 128.731 -25.155 -38.807 1.00 23.06 301 ASP B N 1
ATOM 5042 C CA . ASP B 1 301 ? 129.841 -26.074 -38.575 1.00 23.73 301 ASP B CA 1
ATOM 5043 C C . ASP B 1 301 ? 129.720 -26.736 -37.210 1.00 25.29 301 ASP B C 1
ATOM 5044 O O . ASP B 1 301 ? 129.807 -27.959 -37.099 1.00 26.78 301 ASP B O 1
ATOM 5049 N N . GLU B 1 302 ? 129.487 -25.930 -36.172 1.00 23.77 302 GLU B N 1
ATOM 5050 C CA . GLU B 1 302 ? 129.397 -26.461 -34.818 1.00 26.25 302 GLU B CA 1
ATOM 5051 C C . GLU B 1 302 ? 128.186 -27.378 -34.652 1.00 24.22 302 GLU B C 1
ATOM 5052 O O . GLU B 1 302 ? 128.291 -28.449 -34.052 1.00 26.88 302 GLU B O 1
ATOM 5058 N N . ALA B 1 303 ? 127.032 -26.966 -35.177 1.00 23.59 303 ALA B N 1
ATOM 5059 C CA . ALA B 1 303 ? 125.835 -27.800 -35.105 1.00 22.74 303 ALA B CA 1
ATOM 5060 C C . ALA B 1 303 ? 126.025 -29.118 -35.864 1.00 27.63 303 ALA B C 1
ATOM 5061 O O . ALA B 1 303 ? 125.640 -30.186 -35.379 1.00 26.89 303 ALA B O 1
ATOM 5063 N N . ASN B 1 304 ? 126.607 -29.033 -37.057 1.00 26.64 304 ASN B N 1
ATOM 5064 C CA . ASN B 1 304 ? 126.944 -30.227 -37.830 1.00 30.02 304 ASN B CA 1
ATOM 5065 C C . ASN B 1 304 ? 127.842 -31.152 -37.014 1.00 28.76 304 ASN B C 1
ATOM 5066 O O . ASN B 1 304 ? 127.609 -32.357 -36.947 1.00 29.28 304 ASN B O 1
ATOM 5071 N N . GLU B 1 305 ? 128.868 -30.584 -36.388 1.00 29.18 305 GLU B N 1
ATOM 5072 C CA . GLU B 1 305 ? 129.796 -31.385 -35.591 1.00 31.22 305 GLU B CA 1
ATOM 5073 C C . GLU B 1 305 ? 129.054 -32.112 -34.474 1.00 29.48 305 GLU B C 1
ATOM 5074 O O . GLU B 1 305 ? 129.348 -33.267 -34.165 1.00 30.74 305 GLU B O 1
ATOM 5080 N N . LYS B 1 306 ? 128.075 -31.439 -33.879 1.00 30.06 306 LYS B N 1
ATOM 5081 C CA . LYS B 1 306 ? 127.351 -32.009 -32.749 1.00 27.96 306 LYS B CA 1
ATOM 5082 C C . LYS B 1 306 ? 126.187 -32.899 -33.179 1.00 30.64 306 LYS B C 1
ATOM 5083 O O . LYS B 1 306 ? 125.435 -33.397 -32.344 1.00 31.96 306 LYS B O 1
ATOM 5089 N N . GLY B 1 307 ? 126.038 -33.099 -34.483 1.00 32.50 307 GLY B N 1
ATOM 5090 C CA . GLY B 1 307 ? 125.061 -34.049 -34.986 1.00 29.60 307 GLY B CA 1
ATOM 5091 C C . GLY B 1 307 ? 123.723 -33.473 -35.417 1.00 33.50 307 GLY B C 1
ATOM 5092 O O . GLY B 1 307 ? 122.774 -34.220 -35.668 1.00 31.67 307 GLY B O 1
ATOM 5093 N N . PHE B 1 308 ? 123.636 -32.151 -35.509 1.00 28.31 308 PHE B N 1
ATOM 5094 C CA . PHE B 1 308 ? 122.405 -31.520 -35.970 1.00 31.42 308 PHE B CA 1
ATOM 5095 C C . PHE B 1 308 ? 122.493 -31.191 -37.455 1.00 30.37 308 PHE B C 1
ATOM 5096 O O . PHE B 1 308 ? 123.553 -31.325 -38.072 1.00 32.38 308 PHE B O 1
ATOM 5104 N N . ASP B 1 309 ? 121.374 -30.762 -38.029 1.00 27.66 309 ASP B N 1
ATOM 5105 C CA . ASP B 1 309 ? 121.359 -30.297 -39.410 1.00 29.73 309 ASP B CA 1
ATOM 5106 C C . ASP B 1 309 ? 121.554 -28.781 -39.426 1.00 26.86 309 ASP B C 1
ATOM 5107 O O . ASP B 1 309 ? 120.586 -28.024 -39.414 1.00 25.48 309 ASP B O 1
ATOM 5112 N N . GLY B 1 310 ? 122.807 -28.341 -39.435 1.00 25.22 310 GLY B N 1
ATOM 5113 C CA . GLY B 1 310 ? 123.120 -26.930 -39.293 1.00 23.92 310 GLY B CA 1
ATOM 5114 C C . GLY B 1 310 ? 122.464 -26.032 -40.325 1.00 25.36 310 GLY B C 1
ATOM 5115 O O . GLY B 1 310 ? 121.913 -24.980 -39.999 1.00 22.38 310 GLY B O 1
ATOM 5116 N N . GLU B 1 311 ? 122.534 -26.443 -41.582 1.00 24.83 311 GLU B N 1
ATOM 5117 C CA . GLU B 1 311 ? 121.958 -25.661 -42.667 1.00 24.50 311 GLU B CA 1
ATOM 5118 C C . GLU B 1 311 ? 120.441 -25.518 -42.528 1.00 22.69 311 GLU B C 1
ATOM 5119 O O . GLU B 1 311 ? 119.895 -24.435 -42.726 1.00 24.81 311 GLU B O 1
ATOM 5125 N N . LYS B 1 312 ? 119.769 -26.610 -42.179 1.00 23.32 312 LYS B N 1
ATOM 5126 C CA . LYS B 1 312 ? 118.321 -26.585 -41.984 1.00 23.82 312 LYS B CA 1
ATOM 5127 C C . LYS B 1 312 ? 117.933 -25.635 -40.855 1.00 23.16 312 LYS B C 1
ATOM 5128 O O . LYS B 1 312 ? 116.972 -24.871 -40.965 1.00 22.27 312 LYS B O 1
ATOM 5134 N N . LEU B 1 313 ? 118.677 -25.703 -39.758 1.00 22.18 313 LEU B N 1
ATOM 5135 C CA . LEU B 1 313 ? 118.377 -24.869 -38.599 1.00 21.23 313 LEU B CA 1
ATOM 5136 C C . LEU B 1 313 ? 118.549 -23.388 -38.924 1.00 20.98 313 LEU B C 1
ATOM 5137 O O . LEU B 1 313 ? 117.738 -22.563 -38.509 1.00 21.51 313 LEU B O 1
ATOM 5142 N N . VAL B 1 314 ? 119.610 -23.045 -39.651 1.00 21.60 314 VAL B N 1
ATOM 5143 C CA . VAL B 1 314 ? 119.810 -21.659 -40.058 1.00 21.41 314 VAL B CA 1
ATOM 5144 C C . VAL B 1 314 ? 118.645 -21.163 -40.915 1.00 21.39 314 VAL B C 1
ATOM 5145 O O . VAL B 1 314 ? 118.171 -20.035 -40.750 1.00 21.24 314 VAL B O 1
ATOM 5149 N N . LYS B 1 315 ? 118.165 -22.013 -41.816 1.00 21.68 315 LYS B N 1
ATOM 5150 C CA . LYS B 1 315 ? 117.008 -21.641 -42.620 1.00 24.06 315 LYS B CA 1
ATOM 5151 C C . LYS B 1 315 ? 115.785 -21.384 -41.736 1.00 20.58 315 LYS B C 1
ATOM 5152 O O . LYS B 1 315 ? 115.030 -20.444 -41.978 1.00 20.94 315 LYS B O 1
ATOM 5158 N N . LYS B 1 316 ? 115.593 -22.204 -40.707 1.00 20.18 316 LYS B N 1
ATOM 5159 C CA . LYS B 1 316 ? 114.491 -21.961 -39.780 1.00 21.68 316 LYS B CA 1
ATOM 5160 C C . LYS B 1 316 ? 114.684 -20.674 -38.981 1.00 21.19 316 LYS B C 1
ATOM 5161 O O . LYS B 1 316 ? 113.764 -19.859 -38.889 1.00 16.89 316 LYS B O 1
ATOM 5167 N N . PHE B 1 317 ? 115.876 -20.472 -38.416 1.00 18.50 317 PHE B N 1
ATOM 5168 C CA . PHE B 1 317 ? 116.059 -19.329 -37.522 1.00 19.63 317 PHE B CA 1
ATOM 5169 C C . PHE B 1 317 ? 115.881 -18.001 -38.250 1.00 17.51 317 PHE B C 1
ATOM 5170 O O . PHE B 1 317 ? 115.335 -17.054 -37.685 1.00 18.42 317 PHE B O 1
ATOM 5178 N N . PHE B 1 318 ? 116.353 -17.929 -39.492 1.00 17.86 318 PHE B N 1
ATOM 5179 C CA . PHE B 1 318 ? 116.385 -16.647 -40.201 1.00 17.95 318 PHE B CA 1
ATOM 5180 C C . PHE B 1 318 ? 115.336 -16.510 -41.301 1.00 18.70 318 PHE B C 1
ATOM 5181 O O . PHE B 1 318 ? 115.122 -15.410 -41.805 1.00 18.84 318 PHE B O 1
ATOM 5189 N N . VAL B 1 319 ? 114.701 -17.613 -41.684 1.00 17.92 319 VAL B N 1
ATOM 5190 C CA . VAL B 1 319 ? 113.689 -17.552 -42.742 1.00 18.18 319 VAL B CA 1
ATOM 5191 C C . VAL B 1 319 ? 112.328 -18.098 -42.301 1.00 18.07 319 VAL B C 1
ATOM 5192 O O . VAL B 1 319 ? 111.373 -17.336 -42.141 1.00 18.35 319 VAL B O 1
ATOM 5196 N N . ASP B 1 320 ? 112.233 -19.403 -42.088 1.00 18.86 320 ASP B N 1
ATOM 5197 C CA . ASP B 1 320 ? 110.938 -20.011 -41.766 1.00 18.49 320 ASP B CA 1
ATOM 5198 C C . ASP B 1 320 ? 110.297 -19.457 -40.489 1.00 21.91 320 ASP B C 1
ATOM 5199 O O . ASP B 1 320 ? 109.112 -19.113 -40.480 1.00 19.82 320 ASP B O 1
ATOM 5204 N N . ASN B 1 321 ? 111.074 -19.373 -39.411 1.00 18.00 321 ASN B N 1
ATOM 5205 C CA . ASN B 1 321 ? 110.526 -18.930 -38.128 1.00 17.43 321 ASN B CA 1
ATOM 5206 C C . ASN B 1 321 ? 110.069 -17.465 -38.131 1.00 17.40 321 ASN B C 1
ATOM 5207 O O . ASN B 1 321 ? 108.966 -17.163 -37.680 1.00 18.68 321 ASN B O 1
ATOM 5212 N N . PRO B 1 322 ? 110.908 -16.544 -38.632 1.00 16.33 322 PRO B N 1
ATOM 5213 C CA . PRO B 1 322 ? 110.431 -15.160 -38.751 1.00 17.92 322 PRO B CA 1
ATOM 5214 C C . PRO B 1 322 ? 109.174 -15.037 -39.621 1.00 17.62 322 PRO B C 1
ATOM 5215 O O . PRO B 1 322 ? 108.290 -14.230 -39.309 1.00 17.15 322 PRO B O 1
ATOM 5219 N N . ALA B 1 323 ? 109.088 -15.830 -40.683 1.00 19.02 323 ALA B N 1
ATOM 5220 C CA . ALA B 1 323 ? 107.917 -15.779 -41.561 1.00 18.63 323 ALA B CA 1
ATOM 5221 C C . ALA B 1 323 ? 106.665 -16.225 -40.811 1.00 21.89 323 ALA B C 1
ATOM 5222 O O . ALA B 1 323 ? 105.573 -15.743 -41.090 1.00 24.44 323 ALA B O 1
ATOM 5224 N N . ARG B 1 324 ? 106.818 -17.149 -39.867 1.00 16.74 324 ARG B N 1
ATOM 5225 C CA . ARG B 1 324 ? 105.682 -17.580 -39.050 1.00 18.14 324 ARG B CA 1
ATOM 5226 C C . ARG B 1 324 ? 105.360 -16.557 -37.958 1.00 21.80 324 ARG B C 1
ATOM 5227 O O . ARG B 1 324 ? 104.196 -16.241 -37.710 1.00 22.33 324 ARG B O 1
ATOM 5235 N N . CYS B 1 325 ? 106.403 -16.029 -37.318 1.00 17.76 325 CYS B N 1
ATOM 5236 C CA . CYS B 1 325 ? 106.227 -15.119 -36.189 1.00 18.81 325 CYS B CA 1
ATOM 5237 C C . CYS B 1 325 ? 105.650 -13.763 -36.589 1.00 18.04 325 CYS B C 1
ATOM 5238 O O . CYS B 1 325 ? 104.737 -13.256 -35.937 1.00 19.50 325 CYS B O 1
ATOM 5241 N N . PHE B 1 326 ? 106.177 -13.165 -37.655 1.00 17.28 326 PHE B N 1
ATOM 5242 C CA . PHE B 1 326 ? 105.857 -11.763 -37.925 1.00 17.00 326 PHE B CA 1
ATOM 5243 C C . PHE B 1 326 ? 104.616 -11.536 -38.804 1.00 20.26 326 PHE B C 1
ATOM 5244 O O . PHE B 1 326 ? 104.292 -10.402 -39.143 1.00 20.83 326 PHE B O 1
ATOM 5252 N N . THR B 1 327 ? 103.910 -12.608 -39.140 1.00 20.68 327 THR B N 1
ATOM 5253 C CA . THR B 1 327 ? 102.652 -12.455 -39.875 1.00 24.12 327 THR B CA 1
ATOM 5254 C C . THR B 1 327 ? 101.549 -11.959 -38.952 1.00 25.03 327 THR B C 1
ATOM 5255 O O . THR B 1 327 ? 101.469 -12.366 -37.794 1.00 24.92 327 THR B O 1
ATOM 5259 N N . PHE B 1 328 ? 100.689 -11.086 -39.462 1.00 21.79 328 PHE B N 1
ATOM 5260 C CA . PHE B 1 328 ? 99.493 -10.689 -38.723 1.00 19.82 328 PHE B CA 1
ATOM 5261 C C . PHE B 1 328 ? 98.602 -11.914 -38.515 1.00 22.43 328 PHE B C 1
ATOM 5262 O O . PHE B 1 328 ? 98.617 -12.847 -39.316 1.00 22.08 328 PHE B O 1
ATOM 5270 N N . LYS B 1 329 ? 97.826 -11.917 -37.439 1.00 18.34 329 LYS B N 1
ATOM 5271 C CA . LYS B 1 329 ? 97.119 -13.124 -37.039 1.00 19.90 329 LYS B CA 1
ATOM 5272 C C . LYS B 1 329 ? 95.680 -13.069 -37.549 1.00 24.92 329 LYS B C 1
ATOM 5273 O O . LYS B 1 329 ? 94.722 -13.061 -36.773 1.00 22.13 329 LYS B O 1
ATOM 5279 N N . LYS B 1 330 ? 95.545 -13.006 -38.868 1.00 23.59 330 LYS B N 1
ATOM 5280 C CA . LYS B 1 330 ? 94.222 -12.958 -39.488 1.00 27.51 330 LYS B CA 1
ATOM 5281 C C . LYS B 1 330 ? 94.242 -13.642 -40.846 1.00 34.04 330 LYS B C 1
ATOM 5282 O O . LYS B 1 330 ? 95.235 -13.559 -41.578 1.00 33.14 330 LYS B O 1
ATOM 5289 N N . SER C 1 2 ? 52.100 -12.428 43.378 1.00 32.75 2 SER C N 1
ATOM 5290 C CA . SER C 1 2 ? 53.171 -11.591 43.912 1.00 29.92 2 SER C CA 1
ATOM 5291 C C . SER C 1 2 ? 53.622 -10.580 42.867 1.00 26.33 2 SER C C 1
ATOM 5292 O O . SER C 1 2 ? 53.463 -10.802 41.662 1.00 25.31 2 SER C O 1
ATOM 5295 N N . PHE C 1 3 ? 54.203 -9.474 43.320 1.00 18.69 3 PHE C N 1
ATOM 5296 C CA . PHE C 1 3 ? 54.577 -8.419 42.388 1.00 19.33 3 PHE C CA 1
ATOM 5297 C C . PHE C 1 3 ? 55.745 -7.588 42.871 1.00 18.36 3 PHE C C 1
ATOM 5298 O O . PHE C 1 3 ? 56.111 -7.610 44.051 1.00 18.53 3 PHE C O 1
ATOM 5306 N N . ILE C 1 4 ? 56.302 -6.838 41.930 1.00 16.89 4 ILE C N 1
ATOM 5307 C CA . ILE C 1 4 ? 57.320 -5.840 42.208 1.00 17.83 4 ILE C CA 1
ATOM 5308 C C . ILE C 1 4 ? 56.745 -4.506 41.754 1.00 19.57 4 ILE C C 1
ATOM 5309 O O . ILE C 1 4 ? 56.146 -4.411 40.674 1.00 19.59 4 ILE C O 1
ATOM 5314 N N . ARG C 1 5 ? 56.870 -3.483 42.593 1.00 15.83 5 ARG C N 1
ATOM 5315 C CA . ARG C 1 5 ? 56.236 -2.204 42.298 1.00 16.35 5 ARG C CA 1
ATOM 5316 C C . ARG C 1 5 ? 57.192 -1.244 41.596 1.00 16.72 5 ARG C C 1
ATOM 5317 O O . ARG C 1 5 ? 58.167 -0.761 42.193 1.00 16.74 5 ARG C O 1
ATOM 5325 N N . THR C 1 6 ? 56.906 -0.975 40.323 1.00 17.08 6 THR C N 1
ATOM 5326 C CA . THR C 1 6 ? 57.725 -0.070 39.522 1.00 15.83 6 THR C CA 1
ATOM 5327 C C . THR C 1 6 ? 56.987 1.248 39.280 1.00 19.00 6 THR C C 1
ATOM 5328 O O . THR C 1 6 ? 55.799 1.376 39.605 1.00 18.17 6 THR C O 1
ATOM 5332 N N . PHE C 1 7 ? 57.687 2.222 38.697 1.00 15.82 7 PHE C N 1
ATOM 5333 C CA . PHE C 1 7 ? 57.095 3.531 38.437 1.00 17.96 7 PHE C CA 1
ATOM 5334 C C . PHE C 1 7 ? 55.832 3.381 37.597 1.00 18.94 7 PHE C C 1
ATOM 5335 O O . PHE C 1 7 ? 54.881 4.130 37.774 1.00 24.65 7 PHE C O 1
ATOM 5343 N N . TYR C 1 8 ? 55.839 2.427 36.671 1.00 19.95 8 TYR C N 1
ATOM 5344 C CA . TYR C 1 8 ? 54.721 2.299 35.736 1.00 19.98 8 TYR C CA 1
ATOM 5345 C C . TYR C 1 8 ? 53.800 1.121 36.022 1.00 26.04 8 TYR C C 1
ATOM 5346 O O . TYR C 1 8 ? 53.027 0.705 35.155 1.00 29.22 8 TYR C O 1
ATOM 5355 N N . GLY C 1 9 ? 53.869 0.591 37.240 1.00 22.10 9 GLY C N 1
ATOM 5356 C CA . GLY C 1 9 ? 52.902 -0.406 37.657 1.00 20.90 9 GLY C CA 1
ATOM 5357 C C . GLY C 1 9 ? 53.528 -1.608 38.330 1.00 21.92 9 GLY C C 1
ATOM 5358 O O . GLY C 1 9 ? 54.762 -1.765 38.359 1.00 20.74 9 GLY C O 1
ATOM 5359 N N . ASP C 1 10 ? 52.665 -2.457 38.879 1.00 19.64 10 ASP C N 1
ATOM 5360 C CA . ASP C 1 10 ? 53.107 -3.670 39.546 1.00 18.89 10 ASP C CA 1
ATOM 5361 C C . ASP C 1 10 ? 53.317 -4.767 38.514 1.00 23.55 10 ASP C C 1
ATOM 5362 O O . ASP C 1 10 ? 52.425 -5.051 37.700 1.00 24.94 10 ASP C O 1
ATOM 5367 N N . ILE C 1 11 ? 54.494 -5.381 38.548 1.00 16.23 11 ILE C N 1
ATOM 5368 C CA . ILE C 1 11 ? 54.863 -6.384 37.560 1.00 17.72 11 ILE C CA 1
ATOM 5369 C C . ILE C 1 11 ? 55.142 -7.739 38.185 1.00 20.52 11 ILE C C 1
ATOM 5370 O O . ILE C 1 11 ? 55.459 -7.846 39.375 1.00 19.77 11 ILE C O 1
ATOM 5375 N N . ALA C 1 12 ? 55.010 -8.790 37.382 1.00 20.90 12 ALA C N 1
ATOM 5376 C CA . ALA C 1 12 ? 55.374 -10.119 37.838 1.00 22.24 12 ALA C CA 1
ATOM 5377 C C . ALA C 1 12 ? 56.873 -10.152 38.102 1.00 20.95 12 ALA C C 1
ATOM 5378 O O . ALA C 1 12 ? 57.644 -9.487 37.405 1.00 21.50 12 ALA C O 1
ATOM 5380 N N . PRO C 1 13 ? 57.298 -10.917 39.118 1.00 20.52 13 PRO C N 1
ATOM 5381 C CA . PRO C 1 13 ? 58.737 -10.986 39.408 1.00 22.74 13 PRO C CA 1
ATOM 5382 C C . PRO C 1 13 ? 59.551 -11.469 38.204 1.00 23.19 13 PRO C C 1
ATOM 5383 O O . PRO C 1 13 ? 60.682 -11.016 38.008 1.00 22.46 13 PRO C O 1
ATOM 5387 N N . GLU C 1 14 ? 58.977 -12.353 37.391 1.00 22.74 14 GLU C N 1
ATOM 5388 C CA . GLU C 1 14 ? 59.651 -12.854 36.192 1.00 24.58 14 GLU C CA 1
ATOM 5389 C C . GLU C 1 14 ? 59.956 -11.751 35.176 1.00 23.23 14 GLU C C 1
ATOM 5390 O O . GLU C 1 14 ? 60.802 -11.926 34.293 1.00 24.27 14 GLU C O 1
ATOM 5396 N N . GLN C 1 15 ? 59.259 -10.625 35.299 1.00 20.34 15 GLN C N 1
ATOM 5397 C CA . GLN C 1 15 ? 59.433 -9.506 34.382 1.00 21.03 15 GLN C CA 1
ATOM 5398 C C . GLN C 1 15 ? 60.537 -8.538 34.802 1.00 19.61 15 GLN C C 1
ATOM 5399 O O . GLN C 1 15 ? 60.891 -7.634 34.044 1.00 18.94 15 GLN C O 1
ATOM 5405 N N . LEU C 1 16 ? 61.077 -8.710 36.003 1.00 19.64 16 LEU C N 1
ATOM 5406 C CA . LEU C 1 16 ? 62.112 -7.779 36.469 1.00 18.35 16 LEU C CA 1
ATOM 5407 C C . LEU C 1 16 ? 63.396 -7.841 35.625 1.00 17.00 16 LEU C C 1
ATOM 5408 O O . LEU C 1 16 ? 63.988 -6.806 35.280 1.00 17.18 16 LEU C O 1
ATOM 5413 N N . GLY C 1 17 ? 63.846 -9.051 35.309 1.00 17.78 17 GLY C N 1
ATOM 5414 C CA . GLY C 1 17 ? 65.027 -9.229 34.478 1.00 18.26 17 GLY C CA 1
ATOM 5415 C C . GLY C 1 17 ? 66.320 -8.735 35.112 1.00 19.08 17 GLY C C 1
ATOM 5416 O O . GLY C 1 17 ? 66.407 -8.604 36.340 1.00 18.51 17 GLY C O 1
ATOM 5417 N N . PHE C 1 18 ? 67.310 -8.447 34.268 1.00 17.90 18 PHE C N 1
ATOM 5418 C CA . PHE C 1 18 ? 68.647 -8.040 34.708 1.00 17.93 18 PHE C CA 1
ATOM 5419 C C . PHE C 1 18 ? 68.571 -6.676 35.399 1.00 19.41 18 PHE C C 1
ATOM 5420 O O . PHE C 1 18 ? 68.142 -5.691 34.798 1.00 18.03 18 PHE C O 1
ATOM 5428 N N . THR C 1 19 ? 69.011 -6.627 36.655 1.00 16.67 19 THR C N 1
ATOM 5429 C CA . THR C 1 19 ? 68.731 -5.502 37.545 1.00 14.98 19 THR C CA 1
ATOM 5430 C C . THR C 1 19 ? 69.968 -4.985 38.280 1.00 16.28 19 THR C C 1
ATOM 5431 O O . THR C 1 19 ? 70.734 -5.776 38.843 1.00 16.12 19 THR C O 1
ATOM 5435 N N . TYR C 1 20 ? 70.164 -3.665 38.267 1.00 15.88 20 TYR C N 1
ATOM 5436 C CA . TYR C 1 20 ? 71.125 -3.018 39.166 1.00 15.12 20 TYR C CA 1
ATOM 5437 C C . TYR C 1 20 ? 70.350 -2.652 40.433 1.00 15.31 20 TYR C C 1
ATOM 5438 O O . TYR C 1 20 ? 69.333 -1.952 40.364 1.00 17.11 20 TYR C O 1
ATOM 5447 N N . SER C 1 21 ? 70.835 -3.098 41.584 1.00 14.21 21 SER C N 1
ATOM 5448 C CA . SER C 1 21 ? 70.036 -3.038 42.808 1.00 15.39 21 SER C CA 1
ATOM 5449 C C . SER C 1 21 ? 70.165 -1.768 43.666 1.00 16.24 21 SER C C 1
ATOM 5450 O O . SER C 1 21 ? 69.448 -1.636 44.650 1.00 16.35 21 SER C O 1
ATOM 5453 N N . HIS C 1 22 ? 71.060 -0.844 43.317 1.00 14.61 22 HIS C N 1
ATOM 5454 C CA . HIS C 1 22 ? 71.157 0.411 44.072 1.00 15.75 22 HIS C CA 1
ATOM 5455 C C . HIS C 1 22 ? 71.850 1.466 43.226 1.00 13.36 22 HIS C C 1
ATOM 5456 O O . HIS C 1 22 ? 73.068 1.448 43.093 1.00 14.56 22 HIS C O 1
ATOM 5463 N N . GLU C 1 23 ? 71.064 2.383 42.667 1.00 13.90 23 GLU C N 1
ATOM 5464 C CA . GLU C 1 23 ? 71.608 3.431 41.816 1.00 13.29 23 GLU C CA 1
ATOM 5465 C C . GLU C 1 23 ? 70.955 4.777 42.113 1.00 15.62 23 GLU C C 1
ATOM 5466 O O . GLU C 1 23 ? 69.979 4.858 42.856 1.00 16.55 23 GLU C O 1
ATOM 5472 N N . HIS C 1 24 ? 71.506 5.828 41.515 1.00 14.70 24 HIS C N 1
ATOM 5473 C CA . HIS C 1 24 ? 70.856 7.130 41.473 1.00 15.72 24 HIS C CA 1
ATOM 5474 C C . HIS C 1 24 ? 70.891 7.573 40.033 1.00 14.16 24 HIS C C 1
ATOM 5475 O O . HIS C 1 24 ? 71.826 7.221 39.311 1.00 15.99 24 HIS C O 1
ATOM 5482 N N . ILE C 1 25 ? 69.876 8.337 39.624 1.00 15.21 25 ILE C N 1
ATOM 5483 C CA . ILE C 1 25 ? 69.684 8.663 38.212 1.00 16.42 25 ILE C CA 1
ATOM 5484 C C . ILE C 1 25 ? 69.573 10.170 37.982 1.00 15.50 25 ILE C C 1
ATOM 5485 O O . ILE C 1 25 ? 70.385 10.744 37.259 1.00 17.27 25 ILE C O 1
ATOM 5490 N N . VAL C 1 26 ? 68.575 10.810 38.586 1.00 15.11 26 VAL C N 1
ATOM 5491 C CA . VAL C 1 26 ? 68.492 12.266 38.576 1.00 16.38 26 VAL C CA 1
ATOM 5492 C C . VAL C 1 26 ? 68.166 12.743 39.986 1.00 17.26 26 VAL C C 1
ATOM 5493 O O . VAL C 1 26 ? 67.138 12.366 40.552 1.00 17.26 26 VAL C O 1
ATOM 5497 N N . CYS C 1 27 ? 69.047 13.543 40.568 1.00 16.61 27 CYS C N 1
ATOM 5498 C CA . CYS C 1 27 ? 68.873 13.970 41.955 1.00 16.26 27 CYS C CA 1
ATOM 5499 C C . CYS C 1 27 ? 69.743 15.177 42.265 1.00 18.13 27 CYS C C 1
ATOM 5500 O O . CYS C 1 27 ? 70.845 15.323 41.725 1.00 18.88 27 CYS C O 1
ATOM 5503 N N . VAL C 1 28 ? 69.226 16.031 43.137 1.00 16.57 28 VAL C N 1
ATOM 5504 C CA . VAL C 1 28 ? 69.877 17.274 43.514 1.00 17.59 28 VAL C CA 1
ATOM 5505 C C . VAL C 1 28 ? 69.827 17.402 45.038 1.00 16.02 28 VAL C C 1
ATOM 5506 O O . VAL C 1 28 ? 69.026 18.162 45.577 1.00 17.44 28 VAL C O 1
ATOM 5510 N N . PRO C 1 29 ? 70.673 16.632 45.742 1.00 15.48 29 PRO C N 1
ATOM 5511 C CA . PRO C 1 29 ? 70.638 16.646 47.210 1.00 17.23 29 PRO C CA 1
ATOM 5512 C C . PRO C 1 29 ? 70.950 18.030 47.773 1.00 16.59 29 PRO C C 1
ATOM 5513 O O . PRO C 1 29 ? 72.004 18.578 47.478 1.00 18.09 29 PRO C O 1
ATOM 5517 N N . ALA C 1 30 ? 70.037 18.565 48.586 1.00 20.61 30 ALA C N 1
ATOM 5518 C CA . ALA C 1 30 ? 70.172 19.920 49.121 1.00 21.79 30 ALA C CA 1
ATOM 5519 C C . ALA C 1 30 ? 71.463 20.100 49.919 1.00 20.61 30 ALA C C 1
ATOM 5520 O O . ALA C 1 30 ? 72.158 21.109 49.779 1.00 21.09 30 ALA C O 1
ATOM 5522 N N . TYR C 1 31 ? 71.788 19.121 50.754 1.00 19.02 31 TYR C N 1
ATOM 5523 C CA . TYR C 1 31 ? 73.003 19.198 51.561 1.00 21.99 31 TYR C CA 1
ATOM 5524 C C . TYR C 1 31 ? 74.227 19.494 50.695 1.00 21.93 31 TYR C C 1
ATOM 5525 O O . TYR C 1 31 ? 75.034 20.373 51.017 1.00 22.02 31 TYR C O 1
ATOM 5534 N N . TRP C 1 32 ? 74.361 18.777 49.582 1.00 20.15 32 TRP C N 1
ATOM 5535 C CA . TRP C 1 32 ? 75.519 18.961 48.713 1.00 19.20 32 TRP C CA 1
ATOM 5536 C C . TRP C 1 32 ? 75.415 20.211 47.859 1.00 20.78 32 TRP C C 1
ATOM 5537 O O . TRP C 1 32 ? 76.414 20.894 47.631 1.00 24.09 32 TRP C O 1
ATOM 5548 N N . GLN C 1 33 ? 74.209 20.518 47.389 1.00 21.57 33 GLN C N 1
ATOM 5549 C CA . GLN C 1 33 ? 74.024 21.707 46.570 1.00 22.68 33 GLN C CA 1
ATOM 5550 C C . GLN C 1 33 ? 74.400 22.951 47.364 1.00 24.69 33 GLN C C 1
ATOM 5551 O O . GLN C 1 33 ? 75.028 23.871 46.829 1.00 23.68 33 GLN C O 1
ATOM 5557 N N . GLU C 1 34 ? 74.016 22.968 48.640 1.00 22.70 34 GLU C N 1
ATOM 5558 C CA . GLU C 1 34 ? 74.253 24.126 49.503 1.00 25.53 34 GLU C CA 1
ATOM 5559 C C . GLU C 1 34 ? 75.736 24.304 49.800 1.00 28.87 34 GLU C C 1
ATOM 5560 O O . GLU C 1 34 ? 76.171 25.376 50.221 1.00 30.77 34 GLU C O 1
ATOM 5566 N N . ARG C 1 35 ? 76.510 23.252 49.558 1.00 26.01 35 ARG C N 1
ATOM 5567 C CA . ARG C 1 35 ? 77.948 23.275 49.798 1.00 26.61 35 ARG C CA 1
ATOM 5568 C C . ARG C 1 35 ? 78.750 23.339 48.501 1.00 29.54 35 ARG C C 1
ATOM 5569 O O . ARG C 1 35 ? 79.969 23.155 48.505 1.00 30.10 35 ARG C O 1
ATOM 5577 N N . ASP C 1 36 ? 78.053 23.605 47.399 1.00 25.91 36 ASP C N 1
ATOM 5578 C CA . ASP C 1 36 ? 78.689 23.760 46.096 1.00 30.31 36 ASP C CA 1
ATOM 5579 C C . ASP C 1 36 ? 79.392 22.483 45.643 1.00 28.58 36 ASP C C 1
ATOM 5580 O O . ASP C 1 36 ? 80.328 22.539 44.850 1.00 27.66 36 ASP C O 1
ATOM 5585 N N . ALA C 1 37 ? 78.948 21.337 46.147 1.00 27.03 37 ALA C N 1
ATOM 5586 C CA . ALA C 1 37 ? 79.517 20.060 45.718 1.00 23.56 37 ALA C CA 1
ATOM 5587 C C . ALA C 1 37 ? 78.796 19.583 44.457 1.00 21.25 37 ALA C C 1
ATOM 5588 O O . ALA C 1 37 ? 77.992 18.646 44.492 1.00 20.64 37 ALA C O 1
ATOM 5590 N N . ASP C 1 38 ? 79.097 20.242 43.341 1.00 20.31 38 ASP C N 1
ATOM 5591 C CA . ASP C 1 38 ? 78.384 20.042 42.087 1.00 21.96 38 ASP C CA 1
ATOM 5592 C C . ASP C 1 38 ? 78.496 18.617 41.555 1.00 21.47 38 ASP C C 1
ATOM 5593 O O . ASP C 1 38 ? 77.606 18.149 40.855 1.00 18.34 38 ASP C O 1
ATOM 5598 N N . ASP C 1 39 ? 79.592 17.931 41.872 1.00 20.89 39 ASP C N 1
ATOM 5599 C CA . ASP C 1 39 ? 79.770 16.570 41.376 1.00 18.52 39 ASP C CA 1
ATOM 5600 C C . ASP C 1 39 ? 78.674 15.630 41.895 1.00 16.68 39 ASP C C 1
ATOM 5601 O O . ASP C 1 39 ? 78.395 14.613 41.273 1.00 18.35 39 ASP C O 1
ATOM 5606 N N . LEU C 1 40 ? 78.044 15.982 43.015 1.00 16.21 40 LEU C N 1
ATOM 5607 C CA . LEU C 1 40 ? 77.047 15.104 43.630 1.00 17.25 40 LEU C CA 1
ATOM 5608 C C . LEU C 1 40 ? 75.631 15.453 43.180 1.00 16.25 40 LEU C C 1
ATOM 5609 O O . LEU C 1 40 ? 74.649 14.908 43.687 1.00 16.75 40 LEU C O 1
ATOM 5614 N N . LEU C 1 41 ? 75.538 16.352 42.207 1.00 15.44 41 LEU C N 1
ATOM 5615 C CA . LEU C 1 41 ? 74.237 16.700 41.636 1.00 17.29 41 LEU C CA 1
ATOM 5616 C C . LEU C 1 41 ? 74.100 16.066 40.248 1.00 18.68 41 LEU C C 1
ATOM 5617 O O . LEU C 1 41 ? 74.802 16.451 39.314 1.00 19.84 41 LEU C O 1
ATOM 5622 N N . LEU C 1 42 ? 73.204 15.087 40.116 1.00 14.42 42 LEU C N 1
ATOM 5623 C CA . LEU C 1 42 ? 72.904 14.499 38.814 1.00 15.40 42 LEU C CA 1
ATOM 5624 C C . LEU C 1 42 ? 71.737 15.314 38.282 1.00 16.96 42 LEU C C 1
ATOM 5625 O O . LEU C 1 42 ? 70.569 14.965 38.485 1.00 18.80 42 LEU C O 1
ATOM 5630 N N . ASP C 1 43 ? 72.067 16.415 37.616 1.00 18.97 43 ASP C N 1
ATOM 5631 C CA . ASP C 1 43 ? 71.083 17.463 37.375 1.00 18.80 43 ASP C CA 1
ATOM 5632 C C . ASP C 1 43 ? 70.792 17.713 35.901 1.00 20.50 43 ASP C C 1
ATOM 5633 O O . ASP C 1 43 ? 70.366 18.810 35.538 1.00 21.69 43 ASP C O 1
ATOM 5638 N N . ASP C 1 44 ? 71.023 16.707 35.058 1.00 16.96 44 ASP C N 1
ATOM 5639 C CA . ASP C 1 44 ? 70.734 16.830 33.630 1.00 19.02 44 ASP C CA 1
ATOM 5640 C C . ASP C 1 44 ? 70.038 15.562 33.144 1.00 19.15 44 ASP C C 1
ATOM 5641 O O . ASP C 1 44 ? 70.680 14.543 32.898 1.00 18.91 44 ASP C O 1
ATOM 5646 N N . LYS C 1 45 ? 68.712 15.631 33.029 1.00 16.55 45 LYS C N 1
ATOM 5647 C CA . LYS C 1 45 ? 67.905 14.486 32.640 1.00 18.44 45 LYS C CA 1
ATOM 5648 C C . LYS C 1 45 ? 68.421 13.807 31.380 1.00 20.19 45 LYS C C 1
ATOM 5649 O O . LYS C 1 45 ? 68.500 12.581 31.315 1.00 19.70 45 LYS C O 1
ATOM 5655 N N . GLU C 1 46 ? 68.782 14.592 30.371 1.00 18.55 46 GLU C N 1
ATOM 5656 C CA . GLU C 1 46 ? 69.197 13.991 29.111 1.00 19.68 46 GLU C CA 1
ATOM 5657 C C . GLU C 1 46 ? 70.546 13.278 29.215 1.00 19.18 46 GLU C C 1
ATOM 5658 O O . GLU C 1 46 ? 70.742 12.232 28.593 1.00 19.81 46 GLU C O 1
ATOM 5664 N N . LYS C 1 47 ? 71.465 13.827 30.005 1.00 18.82 47 LYS C N 1
ATOM 5665 C CA . LYS C 1 47 ? 72.749 13.156 30.226 1.00 18.12 47 LYS C CA 1
ATOM 5666 C C . LYS C 1 47 ? 72.576 11.854 31.022 1.00 18.12 47 LYS C C 1
ATOM 5667 O O . LYS C 1 47 ? 73.148 10.819 30.661 1.00 17.32 47 LYS C O 1
ATOM 5673 N N . SER C 1 48 ? 71.771 11.898 32.079 1.00 17.04 48 SER C N 1
ATOM 5674 C CA . SER C 1 48 ? 71.480 10.675 32.827 1.00 16.84 48 SER C CA 1
ATOM 5675 C C . SER C 1 48 ? 70.884 9.640 31.883 1.00 16.98 48 SER C C 1
ATOM 5676 O O . SER C 1 48 ? 71.224 8.456 31.939 1.00 16.71 48 SER C O 1
ATOM 5679 N N . GLN C 1 49 ? 69.983 10.094 31.015 1.00 15.82 49 GLN C N 1
ATOM 5680 C CA . GLN C 1 49 ? 69.275 9.191 30.116 1.00 16.71 49 GLN C CA 1
ATOM 5681 C C . GLN C 1 49 ? 70.224 8.441 29.192 1.00 16.24 49 GLN C C 1
ATOM 5682 O O . GLN C 1 49 ? 69.983 7.280 28.872 1.00 18.81 49 GLN C O 1
ATOM 5688 N N . LEU C 1 50 ? 71.287 9.106 28.749 1.00 17.56 50 LEU C N 1
ATOM 5689 C CA . LEU C 1 50 ? 72.266 8.445 27.879 1.00 17.84 50 LEU C CA 1
ATOM 5690 C C . LEU C 1 50 ? 72.914 7.235 28.563 1.00 18.27 50 LEU C C 1
ATOM 5691 O O . LEU C 1 50 ? 73.095 6.191 27.939 1.00 18.76 50 LEU C O 1
ATOM 5696 N N . ASP C 1 51 ? 73.241 7.363 29.847 1.00 17.18 51 ASP C N 1
ATOM 5697 C CA . ASP C 1 51 ? 73.811 6.230 30.578 1.00 17.22 51 ASP C CA 1
ATOM 5698 C C . ASP C 1 51 ? 72.770 5.122 30.735 1.00 15.46 51 ASP C C 1
ATOM 5699 O O . ASP C 1 51 ? 73.074 3.943 30.561 1.00 16.30 51 ASP C O 1
ATOM 5704 N N . VAL C 1 52 ? 71.537 5.496 31.065 1.00 13.68 52 VAL C N 1
ATOM 5705 C CA . VAL C 1 52 ? 70.496 4.484 31.221 1.00 13.76 52 VAL C CA 1
ATOM 5706 C C . VAL C 1 52 ? 70.267 3.763 29.892 1.00 16.47 52 VAL C C 1
ATOM 5707 O O . VAL C 1 52 ? 70.054 2.554 29.865 1.00 17.67 52 VAL C O 1
ATOM 5711 N N . GLN C 1 53 ? 70.343 4.507 28.789 1.00 17.06 53 GLN C N 1
ATOM 5712 C CA . GLN C 1 53 ? 70.267 3.887 27.462 1.00 17.78 53 GLN C CA 1
ATOM 5713 C C . GLN C 1 53 ? 71.413 2.892 27.205 1.00 16.83 53 GLN C C 1
ATOM 5714 O O . GLN C 1 53 ? 71.182 1.827 26.630 1.00 19.03 53 GLN C O 1
ATOM 5720 N N . ASP C 1 54 ? 72.629 3.221 27.644 1.00 18.06 54 ASP C N 1
ATOM 5721 C CA . ASP C 1 54 ? 73.750 2.288 27.511 1.00 18.52 54 ASP C CA 1
ATOM 5722 C C . ASP C 1 54 ? 73.404 0.974 28.217 1.00 19.25 54 ASP C C 1
ATOM 5723 O O . ASP C 1 54 ? 73.664 -0.115 27.712 1.00 19.39 54 ASP C O 1
ATOM 5728 N N . PHE C 1 55 ? 72.834 1.093 29.409 1.00 16.11 55 PHE C N 1
ATOM 5729 C CA . PHE C 1 55 ? 72.428 -0.070 30.192 1.00 16.82 55 PHE C CA 1
ATOM 5730 C C . PHE C 1 55 ? 71.392 -0.888 29.421 1.00 16.82 55 PHE C C 1
ATOM 5731 O O . PHE C 1 55 ? 71.501 -2.112 29.341 1.00 18.47 55 PHE C O 1
ATOM 5739 N N . ALA C 1 56 ? 70.400 -0.212 28.843 1.00 16.98 56 ALA C N 1
ATOM 5740 C CA . ALA C 1 56 ? 69.361 -0.894 28.074 1.00 17.63 56 ALA C CA 1
ATOM 5741 C C . ALA C 1 56 ? 69.991 -1.641 26.895 1.00 18.25 56 ALA C C 1
ATOM 5742 O O . ALA C 1 56 ? 69.610 -2.768 26.586 1.00 20.55 56 ALA C O 1
ATOM 5744 N N . ASP C 1 57 ? 70.963 -0.999 26.256 1.00 18.87 57 ASP C N 1
ATOM 5745 C CA . ASP C 1 57 ? 71.573 -1.555 25.048 1.00 20.24 57 ASP C CA 1
ATOM 5746 C C . ASP C 1 57 ? 72.379 -2.813 25.358 1.00 24.56 57 ASP C C 1
ATOM 5747 O O . ASP C 1 57 ? 72.585 -3.656 24.480 1.00 24.59 57 ASP C O 1
ATOM 5752 N N . LEU C 1 58 ? 72.838 -2.935 26.602 1.00 21.60 58 LEU C N 1
ATOM 5753 C CA . LEU C 1 58 ? 73.615 -4.095 27.039 1.00 20.94 58 LEU C CA 1
ATOM 5754 C C . LEU C 1 58 ? 72.711 -5.222 27.535 1.00 23.46 58 LEU C C 1
ATOM 5755 O O . LEU C 1 58 ? 73.189 -6.300 27.892 1.00 28.06 58 LEU C O 1
ATOM 5760 N N . GLY C 1 59 ? 71.409 -4.970 27.563 1.00 22.40 59 GLY C N 1
ATOM 5761 C CA . GLY C 1 59 ? 70.462 -5.987 27.993 1.00 22.64 59 GLY C CA 1
ATOM 5762 C C . GLY C 1 59 ? 69.919 -5.780 29.396 1.00 22.88 59 GLY C C 1
ATOM 5763 O O . GLY C 1 59 ? 69.216 -6.632 29.939 1.00 20.04 59 GLY C O 1
ATOM 5764 N N . GLY C 1 60 ? 70.244 -4.641 29.993 1.00 21.43 60 GLY C N 1
ATOM 5765 C CA . GLY C 1 60 ? 69.689 -4.292 31.291 1.00 18.73 60 GLY C CA 1
ATOM 5766 C C . GLY C 1 60 ? 68.188 -4.096 31.190 1.00 17.81 60 GLY C C 1
ATOM 5767 O O . GLY C 1 60 ? 67.674 -3.690 30.135 1.00 18.82 60 GLY C O 1
ATOM 5768 N N . LYS C 1 61 ? 67.477 -4.386 32.279 1.00 18.11 61 LYS C N 1
ATOM 5769 C CA . LYS C 1 61 ? 66.022 -4.313 32.284 1.00 17.48 61 LYS C CA 1
ATOM 5770 C C . LYS C 1 61 ? 65.459 -3.403 33.373 1.00 17.91 61 LYS C C 1
ATOM 5771 O O . LYS C 1 61 ? 64.446 -2.732 33.163 1.00 16.86 61 LYS C O 1
ATOM 5777 N N . THR C 1 62 ? 66.105 -3.402 34.538 1.00 16.20 62 THR C N 1
ATOM 5778 C CA . THR C 1 62 ? 65.572 -2.667 35.691 1.00 15.73 62 THR C CA 1
ATOM 5779 C C . THR C 1 62 ? 66.685 -1.993 36.483 1.00 15.16 62 THR C C 1
ATOM 5780 O O . THR C 1 62 ? 67.764 -2.553 36.632 1.00 15.75 62 THR C O 1
ATOM 5784 N N . ILE C 1 63 ? 66.403 -0.792 36.981 1.00 15.39 63 ILE C N 1
ATOM 5785 C CA . ILE C 1 63 ? 67.297 -0.120 37.919 1.00 14.57 63 ILE C CA 1
ATOM 5786 C C . ILE C 1 63 ? 66.519 0.204 39.178 1.00 16.40 63 ILE C C 1
ATOM 5787 O O . ILE C 1 63 ? 65.428 0.768 39.118 1.00 15.00 63 ILE C O 1
ATOM 5792 N N . VAL C 1 64 ? 67.064 -0.177 40.328 1.00 13.65 64 VAL C N 1
ATOM 5793 C CA . VAL C 1 64 ? 66.473 0.226 41.595 1.00 14.27 64 VAL C CA 1
ATOM 5794 C C . VAL C 1 64 ? 67.079 1.570 41.976 1.00 14.64 64 VAL C C 1
ATOM 5795 O O . VAL C 1 64 ? 68.275 1.664 42.257 1.00 14.13 64 VAL C O 1
ATOM 5799 N N . ASP C 1 65 ? 66.248 2.608 41.959 1.00 15.68 65 ASP C N 1
ATOM 5800 C CA . ASP C 1 65 ? 66.690 3.968 42.229 1.00 15.67 65 ASP C CA 1
ATOM 5801 C C . ASP C 1 65 ? 66.537 4.245 43.727 1.00 14.28 65 ASP C C 1
ATOM 5802 O O . ASP C 1 65 ? 65.423 4.401 44.239 1.00 14.46 65 ASP C O 1
ATOM 5807 N N . ALA C 1 66 ? 67.665 4.293 44.433 1.00 14.76 66 ALA C N 1
ATOM 5808 C CA . ALA C 1 66 ? 67.661 4.364 45.889 1.00 15.25 66 ALA C CA 1
ATOM 5809 C C . ALA C 1 66 ? 67.576 5.797 46.426 1.00 16.75 66 ALA C C 1
ATOM 5810 O O . ALA C 1 66 ? 67.779 6.033 47.622 1.00 17.32 66 ALA C O 1
ATOM 5812 N N . THR C 1 67 ? 67.257 6.750 45.555 1.00 15.57 67 THR C N 1
ATOM 5813 C CA . THR C 1 67 ? 67.172 8.158 45.963 1.00 14.78 67 THR C CA 1
ATOM 5814 C C . THR C 1 67 ? 65.995 8.420 46.907 1.00 16.31 67 THR C C 1
ATOM 5815 O O . THR C 1 67 ? 64.830 8.318 46.504 1.00 16.36 67 THR C O 1
ATOM 5819 N N . ALA C 1 68 ? 66.306 8.767 48.151 1.00 15.21 68 ALA C N 1
ATOM 5820 C CA . ALA C 1 68 ? 65.266 8.999 49.160 1.00 17.03 68 ALA C CA 1
ATOM 5821 C C . ALA C 1 68 ? 64.884 10.477 49.249 1.00 14.80 68 ALA C C 1
ATOM 5822 O O . ALA C 1 68 ? 65.454 11.314 48.552 1.00 16.02 68 ALA C O 1
ATOM 5824 N N . VAL C 1 69 ? 63.919 10.795 50.108 1.00 15.72 69 VAL C N 1
ATOM 5825 C CA . VAL C 1 69 ? 63.304 12.130 50.114 1.00 16.26 69 VAL C CA 1
ATOM 5826 C C . VAL C 1 69 ? 64.309 13.233 50.448 1.00 16.26 69 VAL C C 1
ATOM 5827 O O . VAL C 1 69 ? 64.232 14.345 49.923 1.00 18.82 69 VAL C O 1
ATOM 5831 N N . ASP C 1 70 ? 65.271 12.901 51.305 1.00 15.47 70 ASP C N 1
ATOM 5832 C CA . ASP C 1 70 ? 66.280 13.851 51.738 1.00 17.39 70 ASP C CA 1
ATOM 5833 C C . ASP C 1 70 ? 67.398 14.060 50.719 1.00 20.76 70 ASP C C 1
ATOM 5834 O O . ASP C 1 70 ? 68.285 14.892 50.925 1.00 20.73 70 ASP C O 1
ATOM 5839 N N . TYR C 1 71 ? 67.348 13.319 49.612 1.00 16.25 71 TYR C N 1
ATOM 5840 C CA . TYR C 1 71 ? 68.413 13.360 48.611 1.00 18.15 71 TYR C CA 1
ATOM 5841 C C . TYR C 1 71 ? 68.001 14.127 47.351 1.00 20.08 71 TYR C C 1
ATOM 5842 O O . TYR C 1 71 ? 68.686 14.056 46.319 1.00 20.27 71 TYR C O 1
ATOM 5851 N N . GLY C 1 72 ? 66.888 14.861 47.431 1.00 17.45 72 GLY C N 1
ATOM 5852 C CA . GLY C 1 72 ? 66.519 15.752 46.341 1.00 18.07 72 GLY C CA 1
ATOM 5853 C C . GLY C 1 72 ? 66.064 15.039 45.079 1.00 17.05 72 GLY C C 1
ATOM 5854 O O . GLY C 1 72 ? 66.656 15.188 44.014 1.00 16.66 72 GLY C O 1
ATOM 5855 N N . ARG C 1 73 ? 64.987 14.271 45.188 1.00 16.21 73 ARG C N 1
ATOM 5856 C CA . ARG C 1 73 ? 64.504 13.499 44.049 1.00 16.46 73 ARG C CA 1
ATOM 5857 C C . ARG C 1 73 ? 64.085 14.379 42.872 1.00 16.93 73 ARG C C 1
ATOM 5858 O O . ARG C 1 73 ? 63.734 15.550 43.038 1.00 17.01 73 ARG C O 1
ATOM 5866 N N . ARG C 1 74 ? 64.138 13.795 41.683 1.00 14.45 74 ARG C N 1
ATOM 5867 C CA . ARG C 1 74 ? 63.554 14.401 40.498 1.00 16.31 74 ARG C CA 1
ATOM 5868 C C . ARG C 1 74 ? 62.725 13.315 39.825 1.00 17.61 74 ARG C C 1
ATOM 5869 O O . ARG C 1 74 ? 63.072 12.813 38.743 1.00 17.09 74 ARG C O 1
ATOM 5877 N N . VAL C 1 75 ? 61.631 12.966 40.498 1.00 17.05 75 VAL C N 1
ATOM 5878 C CA . VAL C 1 75 ? 60.812 11.817 40.143 1.00 14.78 75 VAL C CA 1
ATOM 5879 C C . VAL C 1 75 ? 60.299 11.923 38.711 1.00 17.64 75 VAL C C 1
ATOM 5880 O O . VAL C 1 75 ? 60.319 10.946 37.967 1.00 16.71 75 VAL C O 1
ATOM 5884 N N . LEU C 1 76 ? 59.861 13.113 38.312 1.00 17.94 76 LEU C N 1
ATOM 5885 C CA . LEU C 1 76 ? 59.310 13.259 36.961 1.00 20.08 76 LEU C CA 1
ATOM 5886 C C . LEU C 1 76 ? 60.360 13.042 35.867 1.00 17.70 76 LEU C C 1
ATOM 5887 O O . LEU C 1 76 ? 60.050 12.461 34.830 1.00 18.84 76 LEU C O 1
ATOM 5892 N N . ASP C 1 77 ? 61.596 13.493 36.098 1.00 16.91 77 ASP C N 1
ATOM 5893 C CA . ASP C 1 77 ? 62.679 13.247 35.150 1.00 17.33 77 ASP C CA 1
ATOM 5894 C C . ASP C 1 77 ? 62.982 11.748 35.050 1.00 16.88 77 ASP C C 1
ATOM 5895 O O . ASP C 1 77 ? 63.162 11.219 33.963 1.00 16.67 77 ASP C O 1
ATOM 5900 N N . VAL C 1 78 ? 63.035 11.067 36.189 1.00 15.82 78 VAL C N 1
ATOM 5901 C CA . VAL C 1 78 ? 63.289 9.627 36.191 1.00 14.36 78 VAL C CA 1
ATOM 5902 C C . VAL C 1 78 ? 62.159 8.881 35.460 1.00 15.64 78 VAL C C 1
ATOM 5903 O O . VAL C 1 78 ? 62.413 7.965 34.671 1.00 15.23 78 VAL C O 1
ATOM 5907 N N . ALA C 1 79 ? 60.918 9.296 35.705 1.00 15.17 79 ALA C N 1
ATOM 5908 C CA . ALA C 1 79 ? 59.775 8.732 34.990 1.00 16.70 79 ALA C CA 1
ATOM 5909 C C . ALA C 1 79 ? 59.913 8.857 33.466 1.00 16.45 79 ALA C C 1
ATOM 5910 O O . ALA C 1 79 ? 59.616 7.908 32.736 1.00 17.43 79 ALA C O 1
ATOM 5912 N N . GLN C 1 80 ? 60.337 10.021 32.988 1.00 14.72 80 GLN C N 1
ATOM 5913 C CA . GLN C 1 80 ? 60.498 10.194 31.541 1.00 18.48 80 GLN C CA 1
ATOM 5914 C C . GLN C 1 80 ? 61.651 9.343 31.021 1.00 17.89 80 GLN C C 1
ATOM 5915 O O . GLN C 1 80 ? 61.559 8.757 29.948 1.00 18.76 80 GLN C O 1
ATOM 5921 N N . ILE C 1 81 ? 62.736 9.258 31.788 1.00 15.88 81 ILE C N 1
ATOM 5922 C CA . ILE C 1 81 ? 63.834 8.381 31.388 1.00 16.06 81 ILE C CA 1
ATOM 5923 C C . ILE C 1 81 ? 63.357 6.937 31.244 1.00 16.85 81 ILE C C 1
ATOM 5924 O O . ILE C 1 81 ? 63.709 6.242 30.283 1.00 17.93 81 ILE C O 1
ATOM 5929 N N . SER C 1 82 ? 62.544 6.489 32.192 1.00 15.51 82 SER C N 1
ATOM 5930 C CA . SER C 1 82 ? 61.998 5.138 32.145 1.00 15.05 82 SER C CA 1
ATOM 5931 C C . SER C 1 82 ? 61.163 4.934 30.882 1.00 19.39 82 SER C C 1
ATOM 5932 O O . SER C 1 82 ? 61.319 3.944 30.171 1.00 18.81 82 SER C O 1
ATOM 5935 N N . LYS C 1 83 ? 60.275 5.877 30.615 1.00 19.49 83 LYS C N 1
ATOM 5936 C CA . LYS C 1 83 ? 59.434 5.812 29.420 1.00 19.70 83 LYS C CA 1
ATOM 5937 C C . LYS C 1 83 ? 60.264 5.763 28.130 1.00 19.95 83 LYS C C 1
ATOM 5938 O O . LYS C 1 83 ? 60.000 4.947 27.249 1.00 23.43 83 LYS C O 1
ATOM 5944 N N . GLU C 1 84 ? 61.268 6.631 28.025 1.00 19.78 84 GLU C N 1
ATOM 5945 C CA . GLU C 1 84 ? 62.035 6.759 26.791 1.00 20.03 84 GLU C CA 1
ATOM 5946 C C . GLU C 1 84 ? 63.019 5.620 26.543 1.00 24.14 84 GLU C C 1
ATOM 5947 O O . GLU C 1 84 ? 63.264 5.262 25.392 1.00 21.97 84 GLU C O 1
ATOM 5953 N N . THR C 1 85 ? 63.581 5.052 27.613 1.00 19.09 85 THR C N 1
ATOM 5954 C CA . THR C 1 85 ? 64.569 3.980 27.470 1.00 18.23 85 THR C CA 1
ATOM 5955 C C . THR C 1 85 ? 63.943 2.590 27.570 1.00 18.41 85 THR C C 1
ATOM 5956 O O . THR C 1 85 ? 64.548 1.594 27.154 1.00 20.62 85 THR C O 1
ATOM 5960 N N . GLY C 1 86 ? 62.749 2.522 28.145 1.00 18.30 86 GLY C N 1
ATOM 5961 C CA . GLY C 1 86 ? 62.108 1.249 28.433 1.00 19.71 86 GLY C CA 1
ATOM 5962 C C . GLY C 1 86 ? 62.632 0.516 29.663 1.00 23.11 86 GLY C C 1
ATOM 5963 O O . GLY C 1 86 ? 62.163 -0.580 29.983 1.00 20.74 86 GLY C O 1
ATOM 5964 N N . ILE C 1 87 ? 63.600 1.114 30.351 1.00 17.85 87 ILE C N 1
ATOM 5965 C CA . ILE C 1 87 ? 64.124 0.544 31.593 1.00 17.87 87 ILE C CA 1
ATOM 5966 C C . ILE C 1 87 ? 63.131 0.720 32.744 1.00 17.84 87 ILE C C 1
ATOM 5967 O O . ILE C 1 87 ? 62.627 1.817 32.980 1.00 17.76 87 ILE C O 1
ATOM 5972 N N . GLN C 1 88 ? 62.837 -0.369 33.444 1.00 15.93 88 GLN C N 1
ATOM 5973 C CA . GLN C 1 88 ? 61.913 -0.328 34.566 1.00 17.32 88 GLN C CA 1
ATOM 5974 C C . GLN C 1 88 ? 62.621 0.268 35.773 1.00 16.02 88 GLN C C 1
ATOM 5975 O O . GLN C 1 88 ? 63.787 -0.025 36.000 1.00 15.85 88 GLN C O 1
ATOM 5981 N N . ILE C 1 89 ? 61.918 1.103 36.536 1.00 14.85 89 ILE C N 1
ATOM 5982 C CA . ILE C 1 89 ? 62.515 1.731 37.720 1.00 14.67 89 ILE C CA 1
ATOM 5983 C C . ILE C 1 89 ? 61.730 1.361 38.975 1.00 16.69 89 ILE C C 1
ATOM 5984 O O . ILE C 1 89 ? 60.501 1.473 39.012 1.00 16.19 89 ILE C O 1
ATOM 5989 N N . VAL C 1 90 ? 62.446 0.918 40.002 1.00 13.15 90 VAL C N 1
ATOM 5990 C CA . VAL C 1 90 ? 61.857 0.738 41.322 1.00 14.91 90 VAL C CA 1
ATOM 5991 C C . VAL C 1 90 ? 62.278 1.925 42.175 1.00 16.03 90 VAL C C 1
ATOM 5992 O O . VAL C 1 90 ? 63.465 2.120 42.422 1.00 15.44 90 VAL C O 1
ATOM 5996 N N . GLY C 1 91 ? 61.308 2.732 42.594 1.00 15.32 91 GLY C N 1
ATOM 5997 C CA . GLY C 1 91 ? 61.574 3.927 43.378 1.00 14.36 91 GLY C CA 1
ATOM 5998 C C . GLY C 1 91 ? 61.666 3.606 44.852 1.00 14.81 91 GLY C C 1
ATOM 5999 O O . GLY C 1 91 ? 61.218 2.547 45.289 1.00 14.36 91 GLY C O 1
ATOM 6000 N N . THR C 1 92 ? 62.219 4.531 45.629 1.00 13.88 92 THR C N 1
ATOM 6001 C CA . THR C 1 92 ? 62.501 4.257 47.034 1.00 12.28 92 THR C CA 1
ATOM 6002 C C . THR C 1 92 ? 61.887 5.324 47.933 1.00 12.25 92 THR C C 1
ATOM 6003 O O . THR C 1 92 ? 62.168 6.510 47.768 1.00 15.63 92 THR C O 1
ATOM 6007 N N . ALA C 1 93 ? 61.025 4.893 48.849 1.00 11.83 93 ALA C N 1
ATOM 6008 C CA . ALA C 1 93 ? 60.396 5.784 49.818 1.00 13.16 93 ALA C CA 1
ATOM 6009 C C . ALA C 1 93 ? 61.289 5.860 51.037 1.00 16.20 93 ALA C C 1
ATOM 6010 O O . ALA C 1 93 ? 62.125 4.997 51.235 1.00 17.70 93 ALA C O 1
ATOM 6012 N N . GLY C 1 94 ? 61.091 6.871 51.877 1.00 15.59 94 GLY C N 1
ATOM 6013 C CA . GLY C 1 94 ? 61.824 6.923 53.128 1.00 16.13 94 GLY C CA 1
ATOM 6014 C C . GLY C 1 94 ? 63.014 7.859 53.143 1.00 16.55 94 GLY C C 1
ATOM 6015 O O . GLY C 1 94 ? 63.023 8.899 52.489 1.00 17.31 94 GLY C O 1
ATOM 6016 N N . PHE C 1 95 ? 64.049 7.452 53.876 1.00 15.39 95 PHE C N 1
ATOM 6017 C CA . PHE C 1 95 ? 65.091 8.362 54.324 1.00 17.36 95 PHE C CA 1
ATOM 6018 C C . PHE C 1 95 ? 66.474 7.820 54.062 1.00 19.78 95 PHE C C 1
ATOM 6019 O O . PHE C 1 95 ? 66.677 6.609 53.981 1.00 17.44 95 PHE C O 1
ATOM 6027 N N . ASN C 1 96 ? 67.427 8.734 53.940 1.00 24.39 96 ASN C N 1
ATOM 6028 C CA . ASN C 1 96 ? 68.831 8.376 53.865 1.00 30.32 96 ASN C CA 1
ATOM 6029 C C . ASN C 1 96 ? 69.468 8.738 55.216 1.00 32.40 96 ASN C C 1
ATOM 6030 O O . ASN C 1 96 ? 68.797 8.838 56.266 1.00 31.95 96 ASN C O 1
ATOM 6035 N N . LYS C 1 97 ? 70.766 8.961 55.166 1.00 34.07 97 LYS C N 1
ATOM 6036 C CA . LYS C 1 97 ? 71.591 9.279 56.313 1.00 32.19 97 LYS C CA 1
ATOM 6037 C C . LYS C 1 97 ? 71.226 10.631 56.936 1.00 21.78 97 LYS C C 1
ATOM 6038 O O . LYS C 1 97 ? 70.914 11.583 56.219 1.00 25.88 97 LYS C O 1
ATOM 6044 N N . SER C 1 98 ? 71.316 10.721 58.256 1.00 25.04 98 SER C N 1
ATOM 6045 C CA . SER C 1 98 ? 70.924 11.950 58.950 1.00 23.03 98 SER C CA 1
ATOM 6046 C C . SER C 1 98 ? 71.809 13.165 58.644 1.00 25.35 98 SER C C 1
ATOM 6047 O O . SER C 1 98 ? 71.366 14.299 58.826 1.00 22.37 98 SER C O 1
ATOM 6050 N N . PHE C 1 99 ? 73.043 12.961 58.180 1.00 23.85 99 PHE C N 1
ATOM 6051 C CA . PHE C 1 99 ? 73.873 14.131 57.877 1.00 24.81 99 PHE C CA 1
ATOM 6052 C C . PHE C 1 99 ? 73.256 14.980 56.769 1.00 24.53 99 PHE C C 1
ATOM 6053 O O . PHE C 1 99 ? 73.406 16.200 56.762 1.00 24.36 99 PHE C O 1
ATOM 6061 N N . LEU C 1 100 ? 72.512 14.343 55.863 1.00 19.58 100 LEU C N 1
ATOM 6062 C CA . LEU C 1 100 ? 71.845 15.071 54.792 1.00 22.25 100 LEU C CA 1
ATOM 6063 C C . LEU C 1 100 ? 70.731 15.976 55.307 1.00 21.16 100 LEU C C 1
ATOM 6064 O O . LEU C 1 100 ? 70.296 16.886 54.598 1.00 21.34 100 LEU C O 1
ATOM 6069 N N . TRP C 1 101 ? 70.252 15.723 56.521 1.00 20.73 101 TRP C N 1
ATOM 6070 C CA . TRP C 1 101 ? 69.025 16.380 56.974 1.00 20.37 101 TRP C CA 1
ATOM 6071 C C . TRP C 1 101 ? 69.227 17.858 57.305 1.00 23.02 101 TRP C C 1
ATOM 6072 O O . TRP C 1 101 ? 68.261 18.581 57.551 1.00 21.72 101 TRP C O 1
ATOM 6083 N N . ASP C 1 102 ? 70.476 18.304 57.308 1.00 20.05 102 ASP C N 1
ATOM 6084 C CA . ASP C 1 102 ? 70.762 19.719 57.491 1.00 21.50 102 ASP C CA 1
ATOM 6085 C C . ASP C 1 102 ? 70.287 20.513 56.271 1.00 23.34 102 ASP C C 1
ATOM 6086 O O . ASP C 1 102 ? 70.113 21.725 56.338 1.00 25.45 102 ASP C O 1
ATOM 6091 N N . GLY C 1 103 ? 70.087 19.820 55.156 1.00 20.70 103 GLY C N 1
ATOM 6092 C CA . GLY C 1 103 ? 69.649 20.456 53.924 1.00 20.19 103 GLY C CA 1
ATOM 6093 C C . GLY C 1 103 ? 68.261 21.075 53.987 1.00 19.32 103 GLY C C 1
ATOM 6094 O O . GLY C 1 103 ? 67.375 20.586 54.695 1.00 19.16 103 GLY C O 1
ATOM 6095 N N . LYS C 1 104 ? 68.074 22.149 53.225 1.00 18.81 104 LYS C N 1
ATOM 6096 C CA . LYS C 1 104 ? 66.771 22.817 53.151 1.00 19.53 104 LYS C CA 1
ATOM 6097 C C . LYS C 1 104 ? 65.763 21.965 52.387 1.00 19.91 104 LYS C C 1
ATOM 6098 O O . LYS C 1 104 ? 66.115 21.313 51.407 1.00 21.36 104 LYS C O 1
ATOM 6104 N N . ILE C 1 105 ? 64.515 21.962 52.840 1.00 20.45 105 ILE C N 1
ATOM 6105 C CA . ILE C 1 105 ? 63.467 21.239 52.124 1.00 19.48 105 ILE C CA 1
ATOM 6106 C C . ILE C 1 105 ? 63.094 22.023 50.860 1.00 25.62 105 ILE C C 1
ATOM 6107 O O . ILE C 1 105 ? 62.818 23.222 50.927 1.00 24.27 105 ILE C O 1
ATOM 6112 N N . LYS C 1 106 ? 63.112 21.365 49.703 1.00 22.73 106 LYS C N 1
ATOM 6113 C CA . LYS C 1 106 ? 62.788 22.073 48.463 1.00 23.91 106 LYS C CA 1
ATOM 6114 C C . LYS C 1 106 ? 61.346 22.578 48.532 1.00 21.80 106 LYS C C 1
ATOM 6115 O O . LYS C 1 106 ? 60.477 21.929 49.121 1.00 20.40 106 LYS C O 1
ATOM 6121 N N . PRO C 1 107 ? 61.096 23.758 47.950 1.00 24.08 107 PRO C N 1
ATOM 6122 C CA . PRO C 1 107 ? 59.778 24.396 48.011 1.00 26.45 107 PRO C CA 1
ATOM 6123 C C . PRO C 1 107 ? 58.672 23.457 47.570 1.00 23.77 107 PRO C C 1
ATOM 6124 O O . PRO C 1 107 ? 57.626 23.438 48.206 1.00 27.05 107 PRO C O 1
ATOM 6128 N N . GLU C 1 108 ? 58.906 22.670 46.523 1.00 24.61 108 GLU C N 1
ATOM 6129 C CA . GLU C 1 108 ? 57.860 21.806 45.983 1.00 24.93 108 GLU C CA 1
ATOM 6130 C C . GLU C 1 108 ? 57.489 20.622 46.893 1.00 24.79 108 GLU C C 1
ATOM 6131 O O . GLU C 1 108 ? 56.497 19.938 46.650 1.00 26.86 108 GLU C O 1
ATOM 6137 N N . LEU C 1 109 ? 58.268 20.399 47.954 1.00 20.61 109 LEU C N 1
ATOM 6138 C CA . LEU C 1 109 ? 57.977 19.341 48.922 1.00 20.19 109 LEU C CA 1
ATOM 6139 C C . LEU C 1 109 ? 57.186 19.843 50.139 1.00 21.74 109 LEU C C 1
ATOM 6140 O O . LEU C 1 109 ? 56.500 19.074 50.818 1.00 21.27 109 LEU C O 1
ATOM 6145 N N . LYS C 1 110 ? 57.311 21.130 50.438 1.00 21.87 110 LYS C N 1
ATOM 6146 C CA . LYS C 1 110 ? 56.669 21.693 51.623 1.00 23.95 110 LYS C CA 1
ATOM 6147 C C . LYS C 1 110 ? 55.152 21.502 51.672 1.00 22.60 110 LYS C C 1
ATOM 6148 O O . LYS C 1 110 ? 54.589 21.270 52.740 1.00 22.49 110 LYS C O 1
ATOM 6154 N N . PRO C 1 111 ? 54.473 21.584 50.516 1.00 22.82 111 PRO C N 1
ATOM 6155 C CA . PRO C 1 111 ? 53.039 21.321 50.629 1.00 24.53 111 PRO C CA 1
ATOM 6156 C C . PRO C 1 111 ? 52.747 19.891 51.077 1.00 24.03 111 PRO C C 1
ATOM 6157 O O . PRO C 1 111 ? 51.689 19.635 51.649 1.00 25.13 111 PRO C O 1
ATOM 6161 N N . ILE C 1 112 ? 53.675 18.971 50.825 1.00 22.52 112 ILE C N 1
ATOM 6162 C CA . ILE C 1 112 ? 53.461 17.575 51.190 1.00 23.62 112 ILE C CA 1
ATOM 6163 C C . ILE C 1 112 ? 53.770 17.277 52.662 1.00 25.37 112 ILE C C 1
ATOM 6164 O O . ILE C 1 112 ? 52.949 16.697 53.379 1.00 28.47 112 ILE C O 1
ATOM 6169 N N . ILE C 1 113 ? 54.955 17.671 53.110 1.00 23.16 113 ILE C N 1
ATOM 6170 C CA . ILE C 1 113 ? 55.410 17.276 54.443 1.00 22.76 113 ILE C CA 1
ATOM 6171 C C . ILE C 1 113 ? 55.335 18.392 55.479 1.00 23.97 113 ILE C C 1
ATOM 6172 O O . ILE C 1 113 ? 55.502 18.140 56.670 1.00 29.51 113 ILE C O 1
ATOM 6177 N N . GLY C 1 114 ? 55.100 19.618 55.028 1.00 24.77 114 GLY C N 1
ATOM 6178 C CA . GLY C 1 114 ? 55.022 20.755 55.927 1.00 25.22 114 GLY C CA 1
ATOM 6179 C C . GLY C 1 114 ? 56.069 21.814 55.662 1.00 23.58 114 GLY C C 1
ATOM 6180 O O . GLY C 1 114 ? 57.115 21.547 55.050 1.00 23.61 114 GLY C O 1
ATOM 6181 N N . ASP C 1 115 ? 55.791 23.030 56.126 1.00 21.30 115 ASP C N 1
ATOM 6182 C CA . ASP C 1 115 ? 56.674 24.159 55.900 1.00 23.39 115 ASP C CA 1
ATOM 6183 C C . ASP C 1 115 ? 57.850 24.149 56.869 1.00 24.06 115 ASP C C 1
ATOM 6184 O O . ASP C 1 115 ? 58.167 25.171 57.470 1.00 25.30 115 ASP C O 1
ATOM 6189 N N . PHE C 1 116 ? 58.499 23.000 57.025 1.00 20.70 116 PHE C N 1
ATOM 6190 C CA . PHE C 1 116 ? 59.723 22.940 57.813 1.00 22.02 116 PHE C CA 1
ATOM 6191 C C . PHE C 1 116 ? 60.878 23.493 56.991 1.00 21.97 116 PHE C C 1
ATOM 6192 O O . PHE C 1 116 ? 60.898 23.363 55.763 1.00 21.16 116 PHE C O 1
ATOM 6200 N N . GLU C 1 117 ? 61.842 24.119 57.655 1.00 20.47 117 GLU C N 1
ATOM 6201 C CA . GLU C 1 117 ? 62.954 24.727 56.935 1.00 20.10 117 GLU C CA 1
ATOM 6202 C C . GLU C 1 117 ? 63.935 23.673 56.419 1.00 20.53 117 GLU C C 1
ATOM 6203 O O . GLU C 1 117 ? 64.432 23.781 55.303 1.00 18.84 117 GLU C O 1
ATOM 6209 N N . THR C 1 118 ? 64.206 22.668 57.244 1.00 19.80 118 THR C N 1
ATOM 6210 C CA . THR C 1 118 ? 65.160 21.610 56.911 1.00 17.37 118 THR C CA 1
ATOM 6211 C C . THR C 1 118 ? 64.580 20.235 57.208 1.00 17.51 118 THR C C 1
ATOM 6212 O O . THR C 1 118 ? 63.628 20.095 57.984 1.00 17.03 118 THR C O 1
ATOM 6216 N N . TYR C 1 119 ? 65.166 19.199 56.614 1.00 16.92 119 TYR C N 1
ATOM 6217 C CA . TYR C 1 119 ? 64.708 17.843 56.905 1.00 18.44 119 TYR C CA 1
ATOM 6218 C C . TYR C 1 119 ? 64.826 17.491 58.385 1.00 18.36 119 TYR C C 1
ATOM 6219 O O . TYR C 1 119 ? 63.976 16.771 58.909 1.00 17.58 119 TYR C O 1
ATOM 6228 N N . TYR C 1 120 ? 65.882 17.979 59.041 1.00 19.95 120 TYR C N 1
ATOM 6229 C CA . TYR C 1 120 ? 66.099 17.728 60.475 1.00 17.62 120 TYR C CA 1
ATOM 6230 C C . TYR C 1 120 ? 64.900 18.201 61.292 1.00 17.75 120 TYR C C 1
ATOM 6231 O O . TYR C 1 120 ? 64.395 17.485 62.155 1.00 18.98 120 TYR C O 1
ATOM 6240 N N . GLU C 1 121 ? 64.442 19.418 61.016 1.00 17.88 121 GLU C N 1
ATOM 6241 C CA . GLU C 1 121 ? 63.343 19.986 61.791 1.00 18.04 121 GLU C CA 1
ATOM 6242 C C . GLU C 1 121 ? 62.065 19.194 61.563 1.00 18.40 121 GLU C C 1
ATOM 6243 O O . GLU C 1 121 ? 61.325 18.925 62.494 1.00 18.84 121 GLU C O 1
ATOM 6249 N N . TRP C 1 122 ? 61.820 18.809 60.311 1.00 18.43 122 TRP C N 1
ATOM 6250 C CA . TRP C 1 122 ? 60.692 17.940 59.990 1.00 18.14 122 TRP C CA 1
ATOM 6251 C C . TRP C 1 122 ? 60.744 16.620 60.765 1.00 18.37 122 TRP C C 1
ATOM 6252 O O . TRP C 1 122 ? 59.792 16.238 61.433 1.00 17.88 122 TRP C O 1
ATOM 6263 N N . ILE C 1 123 ? 61.858 15.908 60.671 1.00 15.36 123 ILE C N 1
ATOM 6264 C CA . ILE C 1 123 ? 61.940 14.591 61.293 1.00 16.37 123 ILE C CA 1
ATOM 6265 C C . ILE C 1 123 ? 61.882 14.648 62.824 1.00 18.99 123 ILE C C 1
ATOM 6266 O O . ILE C 1 123 ? 61.225 13.831 63.458 1.00 17.02 123 ILE C O 1
ATOM 6271 N N . GLU C 1 124 ? 62.565 15.624 63.402 1.00 18.88 124 GLU C N 1
ATOM 6272 C CA . GLU C 1 124 ? 62.551 15.828 64.852 1.00 22.90 124 GLU C CA 1
ATOM 6273 C C . GLU C 1 124 ? 61.142 16.098 65.388 1.00 22.41 124 GLU C C 1
ATOM 6274 O O . GLU C 1 124 ? 60.750 15.587 66.432 1.00 20.98 124 GLU C O 1
ATOM 6280 N N . ASN C 1 125 ? 60.378 16.887 64.648 1.00 21.61 125 ASN C N 1
ATOM 6281 C CA . ASN C 1 125 ? 59.106 17.417 65.145 1.00 21.84 125 ASN C CA 1
ATOM 6282 C C . ASN C 1 125 ? 57.857 16.768 64.555 1.00 24.81 125 ASN C C 1
ATOM 6283 O O . ASN C 1 125 ? 56.754 17.324 64.617 1.00 28.39 125 ASN C O 1
ATOM 6288 N N . THR C 1 126 ? 58.044 15.588 63.984 1.00 23.35 126 THR C N 1
ATOM 6289 C CA . THR C 1 126 ? 56.957 14.796 63.439 1.00 23.22 126 THR C CA 1
ATOM 6290 C C . THR C 1 126 ? 56.991 13.455 64.156 1.00 24.81 126 THR C C 1
ATOM 6291 O O . THR C 1 126 ? 58.051 12.843 64.287 1.00 23.55 126 THR C O 1
ATOM 6295 N N . THR C 1 127 ? 55.844 13.003 64.649 1.00 21.90 127 THR C N 1
ATOM 6296 C CA . THR C 1 127 ? 55.789 11.751 65.388 1.00 21.73 127 THR C CA 1
ATOM 6297 C C . THR C 1 127 ? 56.183 10.563 64.520 1.00 23.98 127 THR C C 1
ATOM 6298 O O . THR C 1 127 ? 56.093 10.624 63.286 1.00 23.52 127 THR C O 1
ATOM 6302 N N . THR C 1 128 ? 56.598 9.483 65.171 1.00 22.42 128 THR C N 1
ATOM 6303 C CA . THR C 1 128 ? 56.947 8.252 64.468 1.00 23.29 128 THR C CA 1
ATOM 6304 C C . THR C 1 128 ? 55.771 7.780 63.612 1.00 26.57 128 THR C C 1
ATOM 6305 O O . THR C 1 128 ? 55.956 7.346 62.477 1.00 21.10 128 THR C O 1
ATOM 6309 N N . ASP C 1 129 ? 54.563 7.870 64.157 1.00 24.04 129 ASP C N 1
ATOM 6310 C CA . ASP C 1 129 ? 53.369 7.491 63.403 1.00 23.74 129 ASP C CA 1
ATOM 6311 C C . ASP C 1 129 ? 53.155 8.333 62.146 1.00 23.28 129 ASP C C 1
ATOM 6312 O O . ASP C 1 129 ? 52.768 7.806 61.092 1.00 22.19 129 ASP C O 1
ATOM 6317 N N . LYS C 1 130 ? 53.388 9.635 62.244 1.00 20.69 130 LYS C N 1
ATOM 6318 C CA . LYS C 1 130 ? 53.206 10.498 61.085 1.00 20.84 130 LYS C CA 1
ATOM 6319 C C . LYS C 1 130 ? 54.321 10.289 60.050 1.00 20.84 130 LYS C C 1
ATOM 6320 O O . LYS C 1 130 ? 54.097 10.456 58.859 1.00 19.52 130 LYS C O 1
ATOM 6326 N N . LEU C 1 131 ? 55.522 9.936 60.502 1.00 19.79 131 LEU C N 1
ATOM 6327 C CA . LEU C 1 131 ? 56.580 9.598 59.548 1.00 18.80 131 LEU C CA 1
ATOM 6328 C C . LEU C 1 131 ? 56.232 8.294 58.847 1.00 18.00 131 LEU C C 1
ATOM 6329 O O . LEU C 1 131 ? 56.444 8.155 57.638 1.00 18.61 131 LEU C O 1
ATOM 6334 N N . THR C 1 132 ? 55.676 7.343 59.590 1.00 18.58 132 THR C N 1
ATOM 6335 C CA . THR C 1 132 ? 55.172 6.119 58.971 1.00 19.76 132 THR C CA 1
ATOM 6336 C C . THR C 1 132 ? 54.145 6.446 57.878 1.00 17.97 132 THR C C 1
ATOM 6337 O O . THR C 1 132 ? 54.209 5.896 56.772 1.00 17.88 132 THR C O 1
ATOM 6341 N N . GLU C 1 133 ? 53.204 7.335 58.192 1.00 17.50 133 GLU C N 1
ATOM 6342 C CA . GLU C 1 133 ? 52.168 7.721 57.231 1.00 19.76 133 GLU C CA 1
ATOM 6343 C C . GLU C 1 133 ? 52.771 8.296 55.956 1.00 21.13 133 GLU C C 1
ATOM 6344 O O . GLU C 1 133 ? 52.328 7.973 54.849 1.00 20.94 133 GLU C O 1
ATOM 6350 N N . PHE C 1 134 ? 53.790 9.140 56.112 1.00 17.12 134 PHE C N 1
ATOM 6351 C CA . PHE C 1 134 ? 54.520 9.697 54.973 1.00 17.72 134 PHE C CA 1
ATOM 6352 C C . PHE C 1 134 ? 55.095 8.588 54.079 1.00 16.68 134 PHE C C 1
ATOM 6353 O O . PHE C 1 134 ? 54.924 8.607 52.854 1.00 18.34 134 PHE C O 1
ATOM 6361 N N . VAL C 1 135 ? 55.773 7.624 54.692 1.00 17.99 135 VAL C N 1
ATOM 6362 C CA . VAL C 1 135 ? 56.399 6.550 53.923 1.00 16.35 135 VAL C CA 1
ATOM 6363 C C . VAL C 1 135 ? 55.331 5.682 53.248 1.00 16.59 135 VAL C C 1
ATOM 6364 O O . VAL C 1 135 ? 55.446 5.334 52.074 1.00 17.59 135 VAL C O 1
ATOM 6368 N N . VAL C 1 136 ? 54.307 5.309 54.003 1.00 17.05 136 VAL C N 1
ATOM 6369 C CA . VAL C 1 136 ? 53.207 4.529 53.432 1.00 17.78 136 VAL C CA 1
ATOM 6370 C C . VAL C 1 136 ? 52.600 5.249 52.217 1.00 17.61 136 VAL C C 1
ATOM 6371 O O . VAL C 1 136 ? 52.350 4.634 51.174 1.00 18.38 136 VAL C O 1
ATOM 6375 N N . ASN C 1 137 ? 52.395 6.555 52.331 1.00 17.87 137 ASN C N 1
ATOM 6376 C CA . ASN C 1 137 ? 51.832 7.322 51.223 1.00 20.61 137 ASN C CA 1
ATOM 6377 C C . ASN C 1 137 ? 52.711 7.279 49.968 1.00 18.83 137 ASN C C 1
ATOM 6378 O O . ASN C 1 137 ? 52.205 7.256 48.856 1.00 16.98 137 ASN C O 1
ATOM 6383 N N . GLU C 1 138 ? 54.028 7.255 50.145 1.00 16.37 138 GLU C N 1
ATOM 6384 C CA . GLU C 1 138 ? 54.920 7.178 48.998 1.00 16.41 138 GLU C CA 1
ATOM 6385 C C . GLU C 1 138 ? 54.794 5.840 48.270 1.00 17.35 138 GLU C C 1
ATOM 6386 O O . GLU C 1 138 ? 54.917 5.782 47.043 1.00 17.16 138 GLU C O 1
ATOM 6392 N N . VAL C 1 139 ? 54.546 4.781 49.034 1.00 15.64 139 VAL C N 1
ATOM 6393 C CA . VAL C 1 139 ? 54.392 3.439 48.482 1.00 14.92 139 VAL C CA 1
ATOM 6394 C C . VAL C 1 139 ? 52.999 3.238 47.876 1.00 16.26 139 VAL C C 1
ATOM 6395 O O . VAL C 1 139 ? 52.866 2.599 46.827 1.00 17.62 139 VAL C O 1
ATOM 6399 N N . GLU C 1 140 ? 51.968 3.777 48.528 1.00 17.99 140 GLU C N 1
ATOM 6400 C CA . GLU C 1 140 ? 50.582 3.453 48.144 1.00 20.20 140 GLU C CA 1
ATOM 6401 C C . GLU C 1 140 ? 49.955 4.473 47.200 1.00 22.67 140 GLU C C 1
ATOM 6402 O O . GLU C 1 140 ? 49.065 4.133 46.414 1.00 22.51 140 GLU C O 1
ATOM 6408 N N . ASN C 1 141 ? 50.403 5.721 47.288 1.00 19.74 141 ASN C N 1
ATOM 6409 C CA . ASN C 1 141 ? 49.849 6.801 46.474 1.00 22.65 141 ASN C CA 1
ATOM 6410 C C . ASN C 1 141 ? 50.832 7.343 45.449 1.00 22.21 141 ASN C C 1
ATOM 6411 O O . ASN C 1 141 ? 50.476 7.564 44.289 1.00 23.14 141 ASN C O 1
ATOM 6416 N N . GLY C 1 142 ? 52.068 7.577 45.885 1.00 20.25 142 GLY C N 1
ATOM 6417 C CA . GLY C 1 142 ? 53.113 8.040 44.995 1.00 17.79 142 GLY C CA 1
ATOM 6418 C C . GLY C 1 142 ? 54.159 8.895 45.703 1.00 18.68 142 GLY C C 1
ATOM 6419 O O . GLY C 1 142 ? 53.862 9.591 46.678 1.00 19.41 142 GLY C O 1
ATOM 6420 N N . LEU C 1 143 ? 55.385 8.839 45.202 1.00 18.51 143 LEU C N 1
ATOM 6421 C CA . LEU C 1 143 ? 56.482 9.644 45.727 1.00 18.89 143 LEU C CA 1
ATOM 6422 C C . LEU C 1 143 ? 56.155 11.134 45.652 1.00 19.18 143 LEU C C 1
ATOM 6423 O O . LEU C 1 143 ? 55.805 11.634 44.591 1.00 20.08 143 LEU C O 1
ATOM 6428 N N . GLU C 1 144 ? 56.256 11.832 46.780 1.00 22.37 144 GLU C N 1
ATOM 6429 C CA . GLU C 1 144 ? 56.186 13.296 46.782 1.00 23.97 144 GLU C CA 1
ATOM 6430 C C . GLU C 1 144 ? 54.952 13.901 46.149 1.00 26.49 144 GLU C C 1
ATOM 6431 O O . GLU C 1 144 ? 55.041 14.967 45.540 1.00 28.27 144 GLU C O 1
ATOM 6437 N N . GLY C 1 145 ? 53.806 13.238 46.287 1.00 22.33 145 GLY C N 1
ATOM 6438 C CA . GLY C 1 145 ? 52.580 13.756 45.710 1.00 25.34 145 GLY C CA 1
ATOM 6439 C C . GLY C 1 145 ? 52.405 13.468 44.227 1.00 25.55 145 GLY C C 1
ATOM 6440 O O . GLY C 1 145 ? 51.379 13.824 43.643 1.00 29.51 145 GLY C O 1
ATOM 6441 N N . THR C 1 146 ? 53.404 12.833 43.611 1.00 24.01 146 THR C N 1
ATOM 6442 C CA . THR C 1 146 ? 53.289 12.381 42.220 1.00 22.60 146 THR C CA 1
ATOM 6443 C C . THR C 1 146 ? 52.541 11.048 42.188 1.00 20.75 146 THR C C 1
ATOM 6444 O O . THR C 1 146 ? 52.253 10.483 43.238 1.00 21.49 146 THR C O 1
ATOM 6448 N N . PRO C 1 147 ? 52.204 10.547 40.986 1.00 20.91 147 PRO C N 1
ATOM 6449 C CA . PRO C 1 147 ? 51.548 9.238 40.913 1.00 22.59 147 PRO C CA 1
ATOM 6450 C C . PRO C 1 147 ? 52.523 8.068 40.771 1.00 21.25 147 PRO C C 1
ATOM 6451 O O . PRO C 1 147 ? 52.074 6.937 40.579 1.00 22.32 147 PRO C O 1
ATOM 6455 N N . TYR C 1 148 ? 53.823 8.330 40.881 1.00 17.22 148 TYR C N 1
ATOM 6456 C CA . TYR C 1 148 ? 54.826 7.271 40.758 1.00 16.98 148 TYR C CA 1
ATOM 6457 C C . TYR C 1 148 ? 55.123 6.651 42.119 1.00 15.39 148 TYR C C 1
ATOM 6458 O O . TYR C 1 148 ? 55.770 7.265 42.960 1.00 18.51 148 TYR C O 1
ATOM 6467 N N . LYS C 1 149 ? 54.610 5.442 42.332 1.00 15.92 149 LYS C N 1
ATOM 6468 C CA . LYS C 1 149 ? 54.704 4.781 43.626 1.00 16.35 149 LYS C CA 1
ATOM 6469 C C . LYS C 1 149 ? 56.079 4.177 43.837 1.00 16.33 149 LYS C C 1
ATOM 6470 O O . LYS C 1 149 ? 56.704 3.672 42.899 1.00 17.60 149 LYS C O 1
ATOM 6476 N N . ALA C 1 150 ? 56.547 4.245 45.078 1.00 16.33 150 ALA C N 1
ATOM 6477 C CA . ALA C 1 150 ? 57.773 3.578 45.477 1.00 14.67 150 ALA C CA 1
ATOM 6478 C C . ALA C 1 150 ? 57.562 2.075 45.630 1.00 15.82 150 ALA C C 1
ATOM 6479 O O . ALA C 1 150 ? 56.490 1.620 46.052 1.00 17.07 150 ALA C O 1
ATOM 6481 N N . GLY C 1 151 ? 58.607 1.308 45.321 1.00 14.03 151 GLY C N 1
ATOM 6482 C CA . GLY C 1 151 ? 58.565 -0.136 45.471 1.00 13.54 151 GLY C CA 1
ATOM 6483 C C . GLY C 1 151 ? 59.458 -0.681 46.573 1.00 15.08 151 GLY C C 1
ATOM 6484 O O . GLY C 1 151 ? 59.587 -1.896 46.724 1.00 18.00 151 GLY C O 1
ATOM 6485 N N . GLN C 1 152 ? 60.084 0.204 47.344 1.00 13.39 152 GLN C N 1
ATOM 6486 C CA . GLN C 1 152 ? 60.770 -0.233 48.562 1.00 13.11 152 GLN C CA 1
ATOM 6487 C C . GLN C 1 152 ? 60.837 0.936 49.529 1.00 14.09 152 GLN C C 1
ATOM 6488 O O . GLN C 1 152 ? 60.609 2.083 49.126 1.00 14.20 152 GLN C O 1
ATOM 6494 N N . VAL C 1 153 ? 61.131 0.641 50.796 1.00 14.00 153 VAL C N 1
ATOM 6495 C CA . VAL C 1 153 ? 61.197 1.664 51.841 1.00 11.01 153 VAL C CA 1
ATOM 6496 C C . VAL C 1 153 ? 62.592 1.636 52.461 1.00 13.50 153 VAL C C 1
ATOM 6497 O O . VAL C 1 153 ? 63.174 0.571 52.651 1.00 15.50 153 VAL C O 1
ATOM 6513 N N . PHE C 1 155 ? 65.795 3.336 55.136 1.00 13.06 155 PHE C N 1
ATOM 6514 C CA . PHE C 1 155 ? 66.322 4.131 56.232 1.00 14.25 155 PHE C CA 1
ATOM 6515 C C . PHE C 1 155 ? 67.846 4.102 56.139 1.00 11.70 155 PHE C C 1
ATOM 6516 O O . PHE C 1 155 ? 68.425 3.306 55.379 1.00 12.94 155 PHE C O 1
ATOM 6524 N N . GLY C 1 156 ? 68.498 4.969 56.905 1.00 15.19 156 GLY C N 1
ATOM 6525 C CA . GLY C 1 156 ? 69.948 5.037 56.891 1.00 15.89 156 GLY C CA 1
ATOM 6526 C C . GLY C 1 156 ? 70.512 5.429 58.244 1.00 15.35 156 GLY C C 1
ATOM 6527 O O . GLY C 1 156 ? 69.899 6.184 59.003 1.00 17.34 156 GLY C O 1
ATOM 6528 N N . THR C 1 157 ? 71.692 4.908 58.552 1.00 15.19 157 THR C N 1
ATOM 6529 C CA . THR C 1 157 ? 72.385 5.252 59.785 1.00 14.40 157 THR C CA 1
ATOM 6530 C C . THR C 1 157 ? 73.780 5.827 59.510 1.00 15.71 157 THR C C 1
ATOM 6531 O O . THR C 1 157 ? 74.284 5.758 58.379 1.00 16.37 157 THR C O 1
ATOM 6535 N N . GLY C 1 158 ? 74.410 6.360 60.561 1.00 15.82 158 GLY C N 1
ATOM 6536 C CA . GLY C 1 158 ? 75.660 7.093 60.425 1.00 15.74 158 GLY C CA 1
ATOM 6537 C C . GLY C 1 158 ? 76.910 6.260 60.648 1.00 16.75 158 GLY C C 1
ATOM 6538 O O . GLY C 1 158 ? 76.834 5.060 60.903 1.00 16.06 158 GLY C O 1
ATOM 6539 N N . TYR C 1 159 ? 78.072 6.898 60.557 1.00 15.06 159 TYR C N 1
ATOM 6540 C CA . TYR C 1 159 ? 79.331 6.168 60.706 1.00 15.44 159 TYR C CA 1
ATOM 6541 C C . TYR C 1 159 ? 79.524 5.683 62.145 1.00 15.88 159 TYR C C 1
ATOM 6542 O O . TYR C 1 159 ? 79.761 6.486 63.058 1.00 16.02 159 TYR C O 1
ATOM 6551 N N . ASN C 1 160 ? 79.394 4.371 62.350 1.00 14.21 160 ASN C N 1
ATOM 6552 C CA . ASN C 1 160 ? 79.523 3.769 63.674 1.00 14.38 160 ASN C CA 1
ATOM 6553 C C . ASN C 1 160 ? 78.556 4.349 64.694 1.00 16.66 160 ASN C C 1
ATOM 6554 O O . ASN C 1 160 ? 78.834 4.363 65.892 1.00 16.29 160 ASN C O 1
ATOM 6559 N N . MET C 1 161 ? 77.398 4.791 64.217 1.00 15.33 161 MET C N 1
ATOM 6560 C CA . MET C 1 161 ? 76.384 5.302 65.113 1.00 16.17 161 MET C CA 1
ATOM 6561 C C . MET C 1 161 ? 74.984 5.073 64.570 1.00 15.31 161 MET C C 1
ATOM 6562 O O . MET C 1 161 ? 74.760 5.079 63.346 1.00 14.98 161 MET C O 1
ATOM 6567 N N . ILE C 1 162 ? 74.056 4.854 65.487 1.00 15.18 162 ILE C N 1
ATOM 6568 C CA . ILE C 1 162 ? 72.633 5.033 65.211 1.00 14.01 162 ILE C CA 1
ATOM 6569 C C . ILE C 1 162 ? 72.151 6.057 66.223 1.00 16.27 162 ILE C C 1
ATOM 6570 O O . ILE C 1 162 ? 72.050 5.765 67.419 1.00 19.94 162 ILE C O 1
ATOM 6575 N N . THR C 1 163 ? 71.871 7.265 65.745 1.00 15.01 163 THR C N 1
ATOM 6576 C CA . THR C 1 163 ? 71.403 8.335 66.617 1.00 14.38 163 THR C CA 1
ATOM 6577 C C . THR C 1 163 ? 69.931 8.087 66.979 1.00 14.58 163 THR C C 1
ATOM 6578 O O . THR C 1 163 ? 69.236 7.295 66.324 1.00 15.03 163 THR C O 1
ATOM 6582 N N . PRO C 1 164 ? 69.443 8.753 68.034 1.00 15.67 164 PRO C N 1
ATOM 6583 C CA . PRO C 1 164 ? 68.016 8.611 68.348 1.00 17.95 164 PRO C CA 1
ATOM 6584 C C . PRO C 1 164 ? 67.090 8.982 67.181 1.00 16.65 164 PRO C C 1
ATOM 6585 O O . PRO C 1 164 ? 66.087 8.295 66.981 1.00 16.80 164 PRO C O 1
ATOM 6589 N N . LEU C 1 165 ? 67.400 10.031 66.427 1.00 15.62 165 LEU C N 1
ATOM 6590 C CA . LEU C 1 165 ? 66.531 10.399 65.303 1.00 18.32 165 LEU C CA 1
ATOM 6591 C C . LEU C 1 165 ? 66.621 9.357 64.191 1.00 19.56 165 LEU C C 1
ATOM 6592 O O . LEU C 1 165 ? 65.627 9.051 63.536 1.00 18.99 165 LEU C O 1
ATOM 6597 N N . GLU C 1 166 ? 67.814 8.821 63.960 1.00 16.33 166 GLU C N 1
ATOM 6598 C CA . GLU C 1 166 ? 67.941 7.727 62.999 1.00 16.28 166 GLU C CA 1
ATOM 6599 C C . GLU C 1 166 ? 67.121 6.514 63.425 1.00 14.78 166 GLU C C 1
ATOM 6600 O O . GLU C 1 166 ? 66.411 5.928 62.610 1.00 16.31 166 GLU C O 1
ATOM 6606 N N . GLU C 1 167 ? 67.203 6.133 64.697 1.00 14.25 167 GLU C N 1
ATOM 6607 C CA . GLU C 1 167 ? 66.376 5.041 65.208 1.00 16.25 167 GLU C CA 1
ATOM 6608 C C . GLU C 1 167 ? 64.880 5.302 64.980 1.00 17.45 167 GLU C C 1
ATOM 6609 O O . GLU C 1 167 ? 64.131 4.391 64.581 1.00 16.03 167 GLU C O 1
ATOM 6615 N N . LYS C 1 168 ? 64.449 6.538 65.236 1.00 15.28 168 LYS C N 1
ATOM 6616 C CA . LYS C 1 168 ? 63.072 6.945 64.958 1.00 17.14 168 LYS C CA 1
ATOM 6617 C C . LYS C 1 168 ? 62.680 6.614 63.515 1.00 18.13 168 LYS C C 1
ATOM 6618 O O . LYS C 1 168 ? 61.628 6.019 63.271 1.00 17.33 168 LYS C O 1
ATOM 6624 N N . THR C 1 169 ? 63.513 7.005 62.560 1.00 14.17 169 THR C N 1
ATOM 6625 C CA . THR C 1 169 ? 63.208 6.683 61.158 1.00 16.34 169 THR C CA 1
ATOM 6626 C C . THR C 1 169 ? 63.213 5.180 60.879 1.00 15.42 169 THR C C 1
ATOM 6627 O O . THR C 1 169 ? 62.428 4.707 60.057 1.00 16.80 169 THR C O 1
ATOM 6631 N N . ILE C 1 170 ? 64.084 4.422 61.548 1.00 15.42 170 ILE C N 1
ATOM 6632 C CA . ILE C 1 170 ? 64.091 2.973 61.361 1.00 16.31 170 ILE C CA 1
ATOM 6633 C C . ILE C 1 170 ? 62.767 2.372 61.797 1.00 19.11 170 ILE C C 1
ATOM 6634 O O . ILE C 1 170 ? 62.169 1.571 61.079 1.00 17.55 170 ILE C O 1
ATOM 6639 N N . ARG C 1 171 ? 62.307 2.760 62.980 1.00 16.26 171 ARG C N 1
ATOM 6640 C CA . ARG C 1 171 ? 61.037 2.246 63.463 1.00 15.10 171 ARG C CA 1
ATOM 6641 C C . ARG C 1 171 ? 59.852 2.727 62.599 1.00 16.61 171 ARG C C 1
ATOM 6642 O O . ARG C 1 171 ? 58.917 1.964 62.342 1.00 19.40 171 ARG C O 1
ATOM 6650 N N . ALA C 1 172 ? 59.901 3.969 62.125 1.00 15.23 172 ALA C N 1
ATOM 6651 C CA . ALA C 1 172 ? 58.849 4.471 61.240 1.00 17.71 172 ALA C CA 1
ATOM 6652 C C . ALA C 1 172 ? 58.771 3.642 59.951 1.00 19.73 172 ALA C C 1
ATOM 6653 O O . ALA C 1 172 ? 57.678 3.286 59.472 1.00 17.17 172 ALA C O 1
ATOM 6655 N N . VAL C 1 173 ? 59.938 3.328 59.400 1.00 17.11 173 VAL C N 1
ATOM 6656 C CA . VAL C 1 173 ? 60.023 2.528 58.185 1.00 16.92 173 VAL C CA 1
ATOM 6657 C C . VAL C 1 173 ? 59.602 1.078 58.407 1.00 16.21 173 VAL C C 1
ATOM 6658 O O . VAL C 1 173 ? 58.909 0.499 57.570 1.00 16.35 173 VAL C O 1
ATOM 6662 N N . ALA C 1 174 ? 59.979 0.494 59.544 1.00 16.74 174 ALA C N 1
ATOM 6663 C CA . ALA C 1 174 ? 59.555 -0.873 59.864 1.00 17.51 174 ALA C CA 1
ATOM 6664 C C . ALA C 1 174 ? 58.036 -0.972 59.915 1.00 17.53 174 ALA C C 1
ATOM 6665 O O . ALA C 1 174 ? 57.444 -1.922 59.407 1.00 18.06 174 ALA C O 1
ATOM 6667 N N . ARG C 1 175 ? 57.414 0.022 60.527 1.00 18.54 175 ARG C N 1
ATOM 6668 C CA . ARG C 1 175 ? 55.965 0.034 60.618 1.00 19.02 175 ARG C CA 1
ATOM 6669 C C . ARG C 1 175 ? 55.312 0.274 59.259 1.00 18.97 175 ARG C C 1
ATOM 6670 O O . ARG C 1 175 ? 54.254 -0.297 58.980 1.00 18.00 175 ARG C O 1
ATOM 6678 N N . ALA C 1 176 ? 55.956 1.068 58.405 1.00 16.88 176 ALA C N 1
ATOM 6679 C CA . ALA C 1 176 ? 55.479 1.222 57.027 1.00 16.60 176 ALA C CA 1
ATOM 6680 C C . ALA C 1 176 ? 55.563 -0.106 56.282 1.00 16.65 176 ALA C C 1
ATOM 6681 O O . ALA C 1 176 ? 54.678 -0.434 55.477 1.00 18.45 176 ALA C O 1
ATOM 6683 N N . HIS C 1 177 ? 56.618 -0.881 56.541 1.00 15.40 177 HIS C N 1
ATOM 6684 C CA . HIS C 1 177 ? 56.702 -2.208 55.958 1.00 15.44 177 HIS C CA 1
ATOM 6685 C C . HIS C 1 177 ? 55.539 -3.087 56.415 1.00 17.69 177 HIS C C 1
ATOM 6686 O O . HIS C 1 177 ? 54.951 -3.808 55.617 1.00 17.97 177 HIS C O 1
ATOM 6693 N N . HIS C 1 178 ? 55.239 -3.071 57.705 1.00 16.94 178 HIS C N 1
ATOM 6694 C CA . HIS C 1 178 ? 54.141 -3.910 58.191 1.00 18.88 178 HIS C CA 1
ATOM 6695 C C . HIS C 1 178 ? 52.803 -3.538 57.536 1.00 19.41 178 HIS C C 1
ATOM 6696 O O . HIS C 1 178 ? 51.956 -4.410 57.313 1.00 19.97 178 HIS C O 1
ATOM 6703 N N . GLU C 1 179 ? 52.625 -2.258 57.223 1.00 17.88 179 GLU C N 1
ATOM 6704 C CA . GLU C 1 179 ? 51.381 -1.780 56.621 1.00 21.48 179 GLU C CA 1
ATOM 6705 C C . GLU C 1 179 ? 51.291 -2.053 55.113 1.00 21.48 179 GLU C C 1
ATOM 6706 O O . GLU C 1 179 ? 50.203 -2.335 54.602 1.00 21.90 179 GLU C O 1
ATOM 6712 N N . THR C 1 180 ? 52.426 -1.994 54.415 1.00 17.31 180 THR C N 1
ATOM 6713 C CA . THR C 1 180 ? 52.443 -2.098 52.944 1.00 18.46 180 THR C CA 1
ATOM 6714 C C . THR C 1 180 ? 53.013 -3.410 52.393 1.00 17.25 180 THR C C 1
ATOM 6715 O O . THR C 1 180 ? 52.745 -3.776 51.234 1.00 18.25 180 THR C O 1
ATOM 6719 N N . LYS C 1 181 ? 53.818 -4.083 53.212 1.00 16.44 181 LYS C N 1
ATOM 6720 C CA . LYS C 1 181 ? 54.600 -5.265 52.835 1.00 17.38 181 LYS C CA 1
ATOM 6721 C C . LYS C 1 181 ? 55.726 -4.982 51.830 1.00 16.35 181 LYS C C 1
ATOM 6722 O O . LYS C 1 181 ? 56.250 -5.899 51.185 1.00 16.76 181 LYS C O 1
ATOM 6728 N N . ALA C 1 182 ? 56.099 -3.716 51.688 1.00 15.58 182 ALA C N 1
ATOM 6729 C CA . ALA C 1 182 ? 57.180 -3.361 50.768 1.00 16.22 182 ALA C CA 1
ATOM 6730 C C . ALA C 1 182 ? 58.538 -3.859 51.262 1.00 14.84 182 ALA C C 1
ATOM 6731 O O . ALA C 1 182 ? 58.806 -3.845 52.464 1.00 15.43 182 ALA C O 1
ATOM 6733 N N . PRO C 1 183 ? 59.418 -4.254 50.327 1.00 14.94 183 PRO C N 1
ATOM 6734 C CA . PRO C 1 183 ? 60.801 -4.572 50.702 1.00 14.99 183 PRO C CA 1
ATOM 6735 C C . PRO C 1 183 ? 61.466 -3.387 51.388 1.00 16.03 183 PRO C C 1
ATOM 6736 O O . PRO C 1 183 ? 61.127 -2.230 51.100 1.00 15.01 183 PRO C O 1
ATOM 6740 N N . ILE C 1 184 ? 62.415 -3.684 52.272 1.00 14.69 184 ILE C N 1
ATOM 6741 C CA . ILE C 1 184 ? 63.149 -2.655 53.008 1.00 14.21 184 ILE C CA 1
ATOM 6742 C C . ILE C 1 184 ? 64.608 -2.605 52.547 1.00 14.23 184 ILE C C 1
ATOM 6743 O O . ILE C 1 184 ? 65.221 -3.643 52.239 1.00 15.28 184 ILE C O 1
ATOM 6748 N N . HIS C 1 185 ? 65.150 -1.396 52.455 1.00 11.84 185 HIS C N 1
ATOM 6749 C CA . HIS C 1 185 ? 66.559 -1.203 52.115 1.00 14.18 185 HIS C CA 1
ATOM 6750 C C . HIS C 1 185 ? 67.197 -0.302 53.161 1.00 14.32 185 HIS C C 1
ATOM 6751 O O . HIS C 1 185 ? 66.558 0.616 53.660 1.00 15.18 185 HIS C O 1
ATOM 6758 N N . SER C 1 186 ? 68.454 -0.564 53.505 1.00 14.04 186 SER C N 1
ATOM 6759 C CA . SER C 1 186 ? 69.136 0.311 54.452 1.00 13.23 186 SER C CA 1
ATOM 6760 C C . SER C 1 186 ? 70.429 0.859 53.878 1.00 15.95 186 SER C C 1
ATOM 6761 O O . SER C 1 186 ? 71.107 0.215 53.063 1.00 15.77 186 SER C O 1
ATOM 6764 N N . HIS C 1 187 ? 70.753 2.071 54.299 1.00 13.99 187 HIS C N 1
ATOM 6765 C CA . HIS C 1 187 ? 72.074 2.631 54.064 1.00 15.94 187 HIS C CA 1
ATOM 6766 C C . HIS C 1 187 ? 72.908 2.346 55.301 1.00 15.04 187 HIS C C 1
ATOM 6767 O O . HIS C 1 187 ? 72.483 2.671 56.418 1.00 15.78 187 HIS C O 1
ATOM 6774 N N . THR C 1 188 ? 74.074 1.722 55.111 1.00 14.78 188 THR C N 1
ATOM 6775 C CA . THR C 1 188 ? 75.075 1.690 56.165 1.00 13.42 188 THR C CA 1
ATOM 6776 C C . THR C 1 188 ? 76.179 2.653 55.762 1.00 15.55 188 THR C C 1
ATOM 6777 O O . THR C 1 188 ? 76.608 2.687 54.600 1.00 18.30 188 THR C O 1
ATOM 6781 N N . GLU C 1 189 ? 76.626 3.458 56.716 1.00 14.90 189 GLU C N 1
ATOM 6782 C CA . GLU C 1 189 ? 77.735 4.383 56.444 1.00 12.81 189 GLU C CA 1
ATOM 6783 C C . GLU C 1 189 ? 79.063 3.643 56.602 1.00 15.42 189 GLU C C 1
ATOM 6784 O O . GLU C 1 189 ? 79.384 3.182 57.688 1.00 14.72 189 GLU C O 1
ATOM 6790 N N . ALA C 1 190 ? 79.805 3.530 55.504 1.00 15.44 190 ALA C N 1
ATOM 6791 C CA . ALA C 1 190 ? 81.046 2.758 55.456 1.00 14.46 190 ALA C CA 1
ATOM 6792 C C . ALA C 1 190 ? 80.820 1.315 55.898 1.00 16.10 190 ALA C C 1
ATOM 6793 O O . ALA C 1 190 ? 81.719 0.675 56.450 1.00 16.11 190 ALA C O 1
ATOM 6795 N N . GLY C 1 191 ? 79.621 0.802 55.625 1.00 14.10 191 GLY C N 1
ATOM 6796 C CA . GLY C 1 191 ? 79.287 -0.572 55.951 1.00 15.14 191 GLY C CA 1
ATOM 6797 C C . GLY C 1 191 ? 79.226 -0.872 57.439 1.00 15.44 191 GLY C C 1
ATOM 6798 O O . GLY C 1 191 ? 79.324 -2.037 57.865 1.00 16.42 191 GLY C O 1
ATOM 6799 N N . THR C 1 192 ? 79.029 0.171 58.240 1.00 12.39 192 THR C N 1
ATOM 6800 C CA . THR C 1 192 ? 78.908 -0.013 59.686 1.00 14.61 192 THR C CA 1
ATOM 6801 C C . THR C 1 192 ? 77.457 -0.124 60.184 1.00 13.53 192 THR C C 1
ATOM 6802 O O . THR C 1 192 ? 76.519 0.348 59.540 1.00 13.02 192 THR C O 1
ATOM 6806 N N . MET C 1 193 ? 77.312 -0.750 61.354 1.00 13.86 193 MET C N 1
ATOM 6807 C CA . MET C 1 193 ? 76.062 -0.802 62.125 1.00 13.81 193 MET C CA 1
ATOM 6808 C C . MET C 1 193 ? 75.015 -1.801 61.620 1.00 12.04 193 MET C C 1
ATOM 6809 O O . MET C 1 193 ? 73.879 -1.753 62.066 1.00 14.12 193 MET C O 1
ATOM 6814 N N . ALA C 1 194 ? 75.378 -2.718 60.722 1.00 12.39 194 ALA C N 1
ATOM 6815 C CA . ALA C 1 194 ? 74.364 -3.654 60.244 1.00 12.32 194 ALA C CA 1
ATOM 6816 C C . ALA C 1 194 ? 73.727 -4.459 61.368 1.00 13.81 194 ALA C C 1
ATOM 6817 O O . ALA C 1 194 ? 72.522 -4.678 61.357 1.00 14.05 194 ALA C O 1
ATOM 6819 N N . LEU C 1 195 ? 74.533 -4.935 62.316 1.00 14.65 195 LEU C N 1
ATOM 6820 C CA . LEU C 1 195 ? 73.983 -5.785 63.373 1.00 16.22 195 LEU C CA 1
ATOM 6821 C C . LEU C 1 195 ? 73.009 -5.017 64.260 1.00 15.63 195 LEU C C 1
ATOM 6822 O O . LEU C 1 195 ? 72.008 -5.570 64.735 1.00 15.93 195 LEU C O 1
ATOM 6827 N N . GLU C 1 196 ? 73.315 -3.746 64.493 1.00 14.72 196 GLU C N 1
ATOM 6828 C CA . GLU C 1 196 ? 72.459 -2.904 65.310 1.00 15.40 196 GLU C CA 1
ATOM 6829 C C . GLU C 1 196 ? 71.172 -2.518 64.577 1.00 16.69 196 GLU C C 1
ATOM 6830 O O . GLU C 1 196 ? 70.118 -2.395 65.205 1.00 15.97 196 GLU C O 1
ATOM 6836 N N . GLN C 1 197 ? 71.253 -2.319 63.260 1.00 14.59 197 GLN C N 1
ATOM 6837 C CA . GLN C 1 197 ? 70.043 -2.125 62.457 1.00 14.23 197 GLN C CA 1
ATOM 6838 C C . GLN C 1 197 ? 69.175 -3.369 62.571 1.00 14.96 197 GLN C C 1
ATOM 6839 O O . GLN C 1 197 ? 67.966 -3.290 62.812 1.00 16.49 197 GLN C O 1
ATOM 6845 N N . ILE C 1 198 ? 69.806 -4.525 62.392 1.00 14.87 198 ILE C N 1
ATOM 6846 C CA . ILE C 1 198 ? 69.100 -5.797 62.494 1.00 13.85 198 ILE C CA 1
ATOM 6847 C C . ILE C 1 198 ? 68.409 -5.978 63.853 1.00 16.61 198 ILE C C 1
ATOM 6848 O O . ILE C 1 198 ? 67.276 -6.463 63.912 1.00 15.68 198 ILE C O 1
ATOM 6853 N N . GLU C 1 199 ? 69.064 -5.554 64.928 1.00 15.67 199 GLU C N 1
ATOM 6854 C CA . GLU C 1 199 ? 68.477 -5.696 66.261 1.00 14.79 199 GLU C CA 1
ATOM 6855 C C . GLU C 1 199 ? 67.196 -4.872 66.390 1.00 17.48 199 GLU C C 1
ATOM 6856 O O . GLU C 1 199 ? 66.211 -5.348 66.947 1.00 16.09 199 GLU C O 1
ATOM 6862 N N . ILE C 1 200 ? 67.203 -3.649 65.857 1.00 16.64 200 ILE C N 1
ATOM 6863 C CA . ILE C 1 200 ? 65.990 -2.827 65.877 1.00 16.59 200 ILE C CA 1
ATOM 6864 C C . ILE C 1 200 ? 64.891 -3.465 65.039 1.00 14.93 200 ILE C C 1
ATOM 6865 O O . ILE C 1 200 ? 63.731 -3.521 65.451 1.00 16.79 200 ILE C O 1
ATOM 6870 N N . LEU C 1 201 ? 65.246 -3.978 63.862 1.00 14.91 201 LEU C N 1
ATOM 6871 C CA . LEU C 1 201 ? 64.253 -4.656 63.035 1.00 14.64 201 LEU C CA 1
ATOM 6872 C C . LEU C 1 201 ? 63.684 -5.908 63.719 1.00 16.89 201 LEU C C 1
ATOM 6873 O O . LEU C 1 201 ? 62.494 -6.197 63.593 1.00 16.91 201 LEU C O 1
ATOM 6878 N N . LYS C 1 202 ? 64.522 -6.650 64.442 1.00 15.21 202 LYS C N 1
ATOM 6879 C CA . LYS C 1 202 ? 64.015 -7.825 65.168 1.00 15.57 202 LYS C CA 1
ATOM 6880 C C . LYS C 1 202 ? 63.036 -7.399 66.263 1.00 16.74 202 LYS C C 1
ATOM 6881 O O . LYS C 1 202 ? 62.026 -8.065 66.493 1.00 17.85 202 LYS C O 1
ATOM 6887 N N . GLN C 1 203 ? 63.338 -6.297 66.942 1.00 16.32 203 GLN C N 1
ATOM 6888 C CA . GLN C 1 203 ? 62.408 -5.761 67.933 1.00 16.18 203 GLN C CA 1
ATOM 6889 C C . GLN C 1 203 ? 61.068 -5.416 67.289 1.00 19.38 203 GLN C C 1
ATOM 6890 O O . GLN C 1 203 ? 60.004 -5.619 67.887 1.00 18.35 203 GLN C O 1
ATOM 6896 N N . GLU C 1 204 ? 61.133 -4.908 66.063 1.00 16.88 204 GLU C N 1
ATOM 6897 C CA . GLU C 1 204 ? 59.939 -4.541 65.307 1.00 16.28 204 GLU C CA 1
ATOM 6898 C C . GLU C 1 204 ? 59.321 -5.722 64.547 1.00 15.96 204 GLU C C 1
ATOM 6899 O O . GLU C 1 204 ? 58.398 -5.532 63.747 1.00 19.27 204 GLU C O 1
ATOM 6905 N N . ASN C 1 205 ? 59.825 -6.928 64.798 1.00 15.80 205 ASN C N 1
ATOM 6906 C CA . ASN C 1 205 ? 59.259 -8.162 64.235 1.00 17.19 205 ASN C CA 1
ATOM 6907 C C . ASN C 1 205 ? 59.271 -8.232 62.700 1.00 19.36 205 ASN C C 1
ATOM 6908 O O . ASN C 1 205 ? 58.323 -8.720 62.064 1.00 17.52 205 ASN C O 1
ATOM 6913 N N . ILE C 1 206 ? 60.376 -7.766 62.124 1.00 16.12 206 ILE C N 1
ATOM 6914 C CA . ILE C 1 206 ? 60.597 -7.799 60.686 1.00 17.49 206 ILE C CA 1
ATOM 6915 C C . ILE C 1 206 ? 61.560 -8.925 60.339 1.00 15.56 206 ILE C C 1
ATOM 6916 O O . ILE C 1 206 ? 62.719 -8.878 60.740 1.00 17.68 206 ILE C O 1
ATOM 6921 N N . PRO C 1 207 ? 61.096 -9.951 59.607 1.00 16.27 207 PRO C N 1
ATOM 6922 C CA . PRO C 1 207 ? 62.045 -10.965 59.110 1.00 14.58 207 PRO C CA 1
ATOM 6923 C C . PRO C 1 207 ? 63.157 -10.313 58.285 1.00 15.84 207 PRO C C 1
ATOM 6924 O O . PRO C 1 207 ? 62.882 -9.460 57.442 1.00 15.83 207 PRO C O 1
ATOM 6928 N N . LEU C 1 208 ? 64.409 -10.699 58.521 1.00 14.66 208 LEU C N 1
ATOM 6929 C CA . LEU C 1 208 ? 65.511 -10.002 57.861 1.00 14.43 208 LEU C CA 1
ATOM 6930 C C . LEU C 1 208 ? 65.617 -10.347 56.367 1.00 15.76 208 LEU C C 1
ATOM 6931 O O . LEU C 1 208 ? 66.296 -9.642 55.611 1.00 15.54 208 LEU C O 1
ATOM 6936 N N . GLU C 1 209 ? 64.948 -11.423 55.948 1.00 14.50 209 GLU C N 1
ATOM 6937 C CA . GLU C 1 209 ? 64.827 -11.750 54.528 1.00 17.01 209 GLU C CA 1
ATOM 6938 C C . GLU C 1 209 ? 64.126 -10.626 53.773 1.00 15.01 209 GLU C C 1
ATOM 6939 O O . GLU C 1 209 ? 64.181 -10.571 52.539 1.00 17.19 209 GLU C O 1
ATOM 6945 N N . TYR C 1 210 ? 63.452 -9.743 54.508 1.00 15.01 210 TYR C N 1
ATOM 6946 C CA . TYR C 1 210 ? 62.714 -8.635 53.901 1.00 15.14 210 TYR C CA 1
ATOM 6947 C C . TYR C 1 210 ? 63.574 -7.381 53.775 1.00 16.02 210 TYR C C 1
ATOM 6948 O O . TYR C 1 210 ? 63.076 -6.325 53.404 1.00 17.27 210 TYR C O 1
ATOM 6957 N N . LEU C 1 211 ? 64.856 -7.500 54.108 1.00 14.04 211 LEU C N 1
ATOM 6958 C CA . LEU C 1 211 ? 65.761 -6.351 54.111 1.00 14.87 211 LEU C CA 1
ATOM 6959 C C . LEU C 1 211 ? 66.919 -6.560 53.153 1.00 16.46 211 LEU C C 1
ATOM 6960 O O . LEU C 1 211 ? 67.486 -7.649 53.081 1.00 15.27 211 LEU C O 1
ATOM 6965 N N . SER C 1 212 ? 67.297 -5.511 52.425 1.00 14.45 212 SER C N 1
ATOM 6966 C CA . SER C 1 212 ? 68.592 -5.527 51.758 1.00 13.33 212 SER C CA 1
ATOM 6967 C C . SER C 1 212 ? 69.440 -4.441 52.389 1.00 14.70 212 SER C C 1
ATOM 6968 O O . SER C 1 212 ? 68.958 -3.330 52.637 1.00 15.14 212 SER C O 1
ATOM 6971 N N . ILE C 1 213 ? 70.695 -4.779 52.665 1.00 12.90 213 ILE C N 1
ATOM 6972 C CA . ILE C 1 213 ? 71.601 -3.888 53.376 1.00 12.89 213 ILE C CA 1
ATOM 6973 C C . ILE C 1 213 ? 72.618 -3.300 52.413 1.00 14.55 213 ILE C C 1
ATOM 6974 O O . ILE C 1 213 ? 73.437 -4.014 51.815 1.00 15.81 213 ILE C O 1
ATOM 6979 N N . GLY C 1 214 ? 72.550 -1.986 52.272 1.00 14.84 214 GLY C N 1
ATOM 6980 C CA . GLY C 1 214 ? 73.399 -1.268 51.342 1.00 16.56 214 GLY C CA 1
ATOM 6981 C C . GLY C 1 214 ? 74.825 -1.153 51.834 1.00 16.68 214 GLY C C 1
ATOM 6982 O O . GLY C 1 214 ? 75.096 -1.149 53.043 1.00 16.33 214 GLY C O 1
ATOM 6983 N N . HIS C 1 215 ? 75.741 -1.081 50.877 1.00 15.67 215 HIS C N 1
ATOM 6984 C CA . HIS C 1 215 ? 77.142 -0.751 51.136 1.00 16.42 215 HIS C CA 1
ATOM 6985 C C . HIS C 1 215 ? 77.935 -1.779 51.955 1.00 16.79 215 HIS C C 1
ATOM 6986 O O . HIS C 1 215 ? 78.884 -1.425 52.650 1.00 16.36 215 HIS C O 1
ATOM 6993 N N . MET C 1 216 ? 77.569 -3.055 51.844 1.00 15.28 216 MET C N 1
ATOM 6994 C CA . MET C 1 216 ? 78.308 -4.106 52.538 1.00 16.80 216 MET C CA 1
ATOM 6995 C C . MET C 1 216 ? 79.754 -4.220 52.043 1.00 18.42 216 MET C C 1
ATOM 6996 O O . MET C 1 216 ? 80.637 -4.693 52.769 1.00 17.98 216 MET C O 1
ATOM 7001 N N . ASP C 1 217 ? 79.995 -3.743 50.823 1.00 16.21 217 ASP C N 1
ATOM 7002 C CA . ASP C 1 217 ? 81.341 -3.705 50.248 1.00 18.50 217 ASP C CA 1
ATOM 7003 C C . ASP C 1 217 ? 82.279 -2.710 50.915 1.00 16.70 217 ASP C C 1
ATOM 7004 O O . ASP C 1 217 ? 83.480 -2.724 50.646 1.00 17.07 217 ASP C O 1
ATOM 7009 N N . ARG C 1 218 ? 81.750 -1.822 51.759 1.00 14.70 218 ARG C N 1
ATOM 7010 C CA . ARG C 1 218 ? 82.604 -0.829 52.424 1.00 16.61 218 ARG C CA 1
ATOM 7011 C C . ARG C 1 218 ? 83.299 -1.373 53.676 1.00 17.36 218 ARG C C 1
ATOM 7012 O O . ARG C 1 218 ? 84.216 -0.745 54.210 1.00 19.44 218 ARG C O 1
ATOM 7020 N N . ASN C 1 219 ? 82.850 -2.523 54.159 1.00 14.96 219 ASN C N 1
ATOM 7021 C CA . ASN C 1 219 ? 83.407 -3.116 55.370 1.00 15.04 219 ASN C CA 1
ATOM 7022 C C . ASN C 1 219 ? 83.692 -4.582 55.092 1.00 16.29 219 ASN C C 1
ATOM 7023 O O . ASN C 1 219 ? 82.889 -5.459 55.404 1.00 15.62 219 ASN C O 1
ATOM 7028 N N . LEU C 1 220 ? 84.841 -4.841 54.476 1.00 15.51 220 LEU C N 1
ATOM 7029 C CA . LEU C 1 220 ? 85.138 -6.165 53.933 1.00 16.33 220 LEU C CA 1
ATOM 7030 C C . LEU C 1 220 ? 85.707 -7.083 55.005 1.00 18.38 220 LEU C C 1
ATOM 7031 O O . LEU C 1 220 ? 86.921 -7.298 55.099 1.00 22.23 220 LEU C O 1
ATOM 7036 N N . ASP C 1 221 ? 84.802 -7.622 55.810 1.00 14.61 221 ASP C N 1
ATOM 7037 C CA . ASP C 1 221 ? 85.144 -8.357 57.006 1.00 16.09 221 ASP C CA 1
ATOM 7038 C C . ASP C 1 221 ? 84.340 -9.652 56.958 1.00 17.43 221 ASP C C 1
ATOM 7039 O O . ASP C 1 221 ? 83.145 -9.635 57.144 1.00 15.82 221 ASP C O 1
ATOM 7044 N N . PRO C 1 222 ? 85.003 -10.786 56.688 1.00 16.23 222 PRO C N 1
ATOM 7045 C CA . PRO C 1 222 ? 84.295 -12.063 56.500 1.00 17.42 222 PRO C CA 1
ATOM 7046 C C . PRO C 1 222 ? 83.428 -12.474 57.694 1.00 17.74 222 PRO C C 1
ATOM 7047 O O . PRO C 1 222 ? 82.299 -12.931 57.500 1.00 15.45 222 PRO C O 1
ATOM 7051 N N . TYR C 1 223 ? 83.940 -12.305 58.911 1.00 16.62 223 TYR C N 1
ATOM 7052 C CA . TYR C 1 223 ? 83.203 -12.677 60.117 1.00 16.77 223 TYR C CA 1
ATOM 7053 C C . TYR C 1 223 ? 81.913 -11.852 60.236 1.00 16.04 223 TYR C C 1
ATOM 7054 O O . TYR C 1 223 ? 80.840 -12.383 60.489 1.00 16.19 223 TYR C O 1
ATOM 7063 N N . TYR C 1 224 ? 82.041 -10.544 60.046 1.00 15.07 224 TYR C N 1
ATOM 7064 C CA . TYR C 1 224 ? 80.903 -9.626 60.074 1.00 15.81 224 TYR C CA 1
ATOM 7065 C C . TYR C 1 224 ? 79.905 -9.930 58.967 1.00 16.29 224 TYR C C 1
ATOM 7066 O O . TYR C 1 224 ? 78.694 -9.968 59.198 1.00 15.58 224 TYR C O 1
ATOM 7075 N N . HIS C 1 225 ? 80.408 -10.152 57.758 1.00 13.24 225 HIS C N 1
ATOM 7076 C CA . HIS C 1 225 ? 79.530 -10.467 56.645 1.00 12.51 225 HIS C CA 1
ATOM 7077 C C . HIS C 1 225 ? 78.747 -11.741 56.932 1.00 15.92 225 HIS C C 1
ATOM 7078 O O . HIS C 1 225 ? 77.558 -11.822 56.644 1.00 15.08 225 HIS C O 1
ATOM 7085 N N . LYS C 1 226 ? 79.408 -12.721 57.527 1.00 14.72 226 LYS C N 1
ATOM 7086 C CA . LYS C 1 226 ? 78.719 -13.967 57.838 1.00 15.16 226 LYS C CA 1
ATOM 7087 C C . LYS C 1 226 ? 77.671 -13.784 58.929 1.00 17.72 226 LYS C C 1
ATOM 7088 O O . LYS C 1 226 ? 76.597 -14.371 58.843 1.00 16.57 226 LYS C O 1
ATOM 7094 N N . GLN C 1 227 ? 77.961 -12.965 59.940 1.00 14.81 227 GLN C N 1
ATOM 7095 C CA . GLN C 1 227 ? 76.962 -12.702 60.975 1.00 16.61 227 GLN C CA 1
ATOM 7096 C C . GLN C 1 227 ? 75.715 -12.107 60.340 1.00 15.87 227 GLN C C 1
ATOM 7097 O O . GLN C 1 227 ? 74.589 -12.468 60.677 1.00 17.91 227 GLN C O 1
ATOM 7103 N N . VAL C 1 228 ? 75.928 -11.171 59.421 1.00 14.61 228 VAL C N 1
ATOM 7104 C CA . VAL C 1 228 ? 74.804 -10.519 58.763 1.00 15.03 228 VAL C CA 1
ATOM 7105 C C . VAL C 1 228 ? 74.047 -11.520 57.897 1.00 15.31 228 VAL C C 1
ATOM 7106 O O . VAL C 1 228 ? 72.822 -11.602 57.951 1.00 16.34 228 VAL C O 1
ATOM 7110 N N . ALA C 1 229 ? 74.794 -12.301 57.121 1.00 14.30 229 ALA C N 1
ATOM 7111 C CA . ALA C 1 229 ? 74.197 -13.215 56.165 1.00 15.11 229 ALA C CA 1
ATOM 7112 C C . ALA C 1 229 ? 73.334 -14.272 56.852 1.00 15.55 229 ALA C C 1
ATOM 7113 O O . ALA C 1 229 ? 72.321 -14.678 56.306 1.00 15.42 229 ALA C O 1
ATOM 7115 N N . LYS C 1 230 ? 73.745 -14.716 58.038 1.00 16.13 230 LYS C N 1
ATOM 7116 C CA . LYS C 1 230 ? 72.989 -15.754 58.754 1.00 15.42 230 LYS C CA 1
ATOM 7117 C C . LYS C 1 230 ? 71.554 -15.344 59.064 1.00 15.63 230 LYS C C 1
ATOM 7118 O O . LYS C 1 230 ? 70.700 -16.208 59.271 1.00 17.30 230 LYS C O 1
ATOM 7124 N N . THR C 1 231 ? 71.285 -14.039 59.113 1.00 14.97 231 THR C N 1
ATOM 7125 C CA . THR C 1 231 ? 69.933 -13.558 59.389 1.00 16.79 231 THR C CA 1
ATOM 7126 C C . THR C 1 231 ? 68.984 -13.741 58.206 1.00 16.98 231 THR C C 1
ATOM 7127 O O . THR C 1 231 ? 67.769 -13.658 58.374 1.00 19.02 231 THR C O 1
ATOM 7131 N N . GLY C 1 232 ? 69.541 -13.960 57.011 1.00 14.44 232 GLY C N 1
ATOM 7132 C CA . GLY C 1 232 ? 68.736 -14.046 55.802 1.00 17.34 232 GLY C CA 1
ATOM 7133 C C . GLY C 1 232 ? 68.675 -12.745 55.015 1.00 17.46 232 GLY C C 1
ATOM 7134 O O . GLY C 1 232 ? 68.138 -12.712 53.906 1.00 17.49 232 GLY C O 1
ATOM 7135 N N . ALA C 1 233 ? 69.230 -11.670 55.577 1.00 14.70 233 ALA C N 1
ATOM 7136 C CA . ALA C 1 233 ? 69.275 -10.376 54.876 1.00 14.14 233 ALA C CA 1
ATOM 7137 C C . ALA C 1 233 ? 69.963 -10.460 53.511 1.00 15.07 233 ALA C C 1
ATOM 7138 O O . ALA C 1 233 ? 70.956 -11.174 53.336 1.00 15.06 233 ALA C O 1
ATOM 7140 N N . PHE C 1 234 ? 69.442 -9.700 52.550 1.00 14.37 234 PHE C N 1
ATOM 7141 C CA . PHE C 1 234 ? 70.150 -9.489 51.296 1.00 14.02 234 PHE C CA 1
ATOM 7142 C C . PHE C 1 234 ? 71.297 -8.527 51.562 1.00 14.42 234 PHE C C 1
ATOM 7143 O O . PHE C 1 234 ? 71.168 -7.613 52.382 1.00 15.39 234 PHE C O 1
ATOM 7151 N N . MET C 1 235 ? 72.414 -8.746 50.877 1.00 15.78 235 MET C N 1
ATOM 7152 C CA . MET C 1 235 ? 73.611 -7.944 51.080 1.00 15.23 235 MET C CA 1
ATOM 7153 C C . MET C 1 235 ? 74.049 -7.318 49.768 1.00 17.15 235 MET C C 1
ATOM 7154 O O . MET C 1 235 ? 74.350 -8.011 48.788 1.00 15.52 235 MET C O 1
ATOM 7159 N N . SER C 1 236 ? 74.060 -5.992 49.752 1.00 15.44 236 SER C N 1
ATOM 7160 C CA . SER C 1 236 ? 74.317 -5.248 48.534 1.00 15.43 236 SER C CA 1
ATOM 7161 C C . SER C 1 236 ? 75.779 -4.855 48.422 1.00 17.52 236 SER C C 1
ATOM 7162 O O . SER C 1 236 ? 76.304 -4.140 49.271 1.00 16.79 236 SER C O 1
ATOM 7165 N N . PHE C 1 237 ? 76.436 -5.347 47.377 1.00 14.98 237 PHE C N 1
ATOM 7166 C CA . PHE C 1 237 ? 77.795 -4.943 47.061 1.00 15.97 237 PHE C CA 1
ATOM 7167 C C . PHE C 1 237 ? 77.648 -3.901 45.958 1.00 17.49 237 PHE C C 1
ATOM 7168 O O . PHE C 1 237 ? 77.539 -4.231 44.772 1.00 15.94 237 PHE C O 1
ATOM 7176 N N . ASP C 1 238 ? 77.568 -2.636 46.360 1.00 17.34 238 ASP C N 1
ATOM 7177 C CA . ASP C 1 238 ? 77.134 -1.600 45.434 1.00 15.56 238 ASP C CA 1
ATOM 7178 C C . ASP C 1 238 ? 78.207 -0.549 45.219 1.00 18.51 238 ASP C C 1
ATOM 7179 O O . ASP C 1 238 ? 77.925 0.526 44.683 1.00 20.12 238 ASP C O 1
ATOM 7184 N N . GLY C 1 239 ? 79.437 -0.872 45.608 1.00 18.30 239 GLY C N 1
ATOM 7185 C CA . GLY C 1 239 ? 80.570 -0.009 45.318 1.00 18.57 239 GLY C CA 1
ATOM 7186 C C . GLY C 1 239 ? 81.486 -0.552 44.226 1.00 17.16 239 GLY C C 1
ATOM 7187 O O . GLY C 1 239 ? 82.693 -0.300 44.242 1.00 18.58 239 GLY C O 1
ATOM 7188 N N . ILE C 1 240 ? 80.922 -1.292 43.275 1.00 18.18 240 ILE C N 1
ATOM 7189 C CA . ILE C 1 240 ? 81.723 -1.814 42.163 1.00 17.30 240 ILE C CA 1
ATOM 7190 C C . ILE C 1 240 ? 82.475 -0.670 41.477 1.00 19.53 240 ILE C C 1
ATOM 7191 O O . ILE C 1 240 ? 81.916 0.403 41.244 1.00 19.21 240 ILE C O 1
ATOM 7196 N N . ALA C 1 241 ? 83.749 -0.911 41.188 1.00 17.74 241 ALA C N 1
ATOM 7197 C CA . ALA C 1 241 ? 84.629 0.056 40.525 1.00 18.29 241 ALA C CA 1
ATOM 7198 C C . ALA C 1 241 ? 85.115 1.197 41.418 1.00 19.92 241 ALA C C 1
ATOM 7199 O O . ALA C 1 241 ? 85.881 2.047 40.960 1.00 20.61 241 ALA C O 1
ATOM 7201 N N . LYS C 1 242 ? 84.692 1.227 42.681 1.00 18.22 242 LYS C N 1
ATOM 7202 C CA . LYS C 1 242 ? 85.138 2.300 43.574 1.00 16.41 242 LYS C CA 1
ATOM 7203 C C . LYS C 1 242 ? 86.517 2.010 44.181 1.00 17.04 242 LYS C C 1
ATOM 7204 O O . LYS C 1 242 ? 86.647 1.669 45.361 1.00 17.62 242 LYS C O 1
ATOM 7210 N N . ILE C 1 243 ? 87.545 2.177 43.347 1.00 15.64 243 ILE C N 1
ATOM 7211 C CA . ILE C 1 243 ? 88.920 1.879 43.713 1.00 17.22 243 ILE C CA 1
ATOM 7212 C C . ILE C 1 243 ? 89.383 2.715 44.898 1.00 17.46 243 ILE C C 1
ATOM 7213 O O . ILE C 1 243 ? 90.228 2.285 45.686 1.00 19.85 243 ILE C O 1
ATOM 7218 N N . LYS C 1 244 ? 88.809 3.904 45.051 1.00 17.52 244 LYS C N 1
ATOM 7219 C CA . LYS C 1 244 ? 89.170 4.753 46.182 1.00 19.91 244 LYS C CA 1
ATOM 7220 C C . LYS C 1 244 ? 88.844 4.083 47.517 1.00 20.78 244 LYS C C 1
ATOM 7221 O O . LYS C 1 244 ? 89.453 4.401 48.541 1.00 23.91 244 LYS C O 1
ATOM 7227 N N . TYR C 1 245 ? 87.895 3.148 47.499 1.00 17.68 245 TYR C N 1
ATOM 7228 C CA . TYR C 1 245 ? 87.493 2.425 48.702 1.00 18.12 245 TYR C CA 1
ATOM 7229 C C . TYR C 1 245 ? 88.181 1.065 48.826 1.00 21.77 245 TYR C C 1
ATOM 7230 O O . TYR C 1 245 ? 88.537 0.645 49.927 1.00 22.30 245 TYR C O 1
ATOM 7239 N N . ALA C 1 246 ? 88.365 0.380 47.703 1.00 17.55 246 ALA C N 1
ATOM 7240 C CA . ALA C 1 246 ? 89.032 -0.918 47.711 1.00 18.25 246 ALA C CA 1
ATOM 7241 C C . ALA C 1 246 ? 89.283 -1.363 46.285 1.00 16.44 246 ALA C C 1
ATOM 7242 O O . ALA C 1 246 ? 88.563 -0.962 45.377 1.00 16.62 246 ALA C O 1
ATOM 7244 N N . PRO C 1 247 ? 90.292 -2.222 46.084 1.00 15.83 247 PRO C N 1
ATOM 7245 C CA . PRO C 1 247 ? 90.489 -2.770 44.740 1.00 16.17 247 PRO C CA 1
ATOM 7246 C C . PRO C 1 247 ? 89.363 -3.737 44.423 1.00 16.33 247 PRO C C 1
ATOM 7247 O O . PRO C 1 247 ? 88.753 -4.298 45.344 1.00 16.36 247 PRO C O 1
ATOM 7251 N N . GLU C 1 248 ? 89.069 -3.915 43.143 1.00 15.18 248 GLU C N 1
ATOM 7252 C CA . GLU C 1 248 ? 87.965 -4.776 42.741 1.00 16.67 248 GLU C CA 1
ATOM 7253 C C . GLU C 1 248 ? 88.152 -6.203 43.246 1.00 16.34 248 GLU C C 1
ATOM 7254 O O . GLU C 1 248 ? 87.181 -6.884 43.607 1.00 17.26 248 GLU C O 1
ATOM 7260 N N . SER C 1 249 ? 89.405 -6.656 43.241 1.00 16.03 249 SER C N 1
ATOM 7261 C CA . SER C 1 249 ? 89.750 -7.985 43.732 1.00 16.06 249 SER C CA 1
ATOM 7262 C C . SER C 1 249 ? 89.228 -8.245 45.155 1.00 15.01 249 SER C C 1
ATOM 7263 O O . SER C 1 249 ? 88.807 -9.360 45.472 1.00 17.62 249 SER C O 1
ATOM 7266 N N . ALA C 1 250 ? 89.257 -7.211 45.998 1.00 14.59 250 ALA C N 1
ATOM 7267 C CA . ALA C 1 250 ? 88.826 -7.321 47.386 1.00 18.34 250 ALA C CA 1
ATOM 7268 C C . ALA C 1 250 ? 87.311 -7.488 47.459 1.00 15.63 250 ALA C C 1
ATOM 7269 O O . ALA C 1 250 ? 86.805 -8.290 48.253 1.00 16.45 250 ALA C O 1
ATOM 7271 N N . ARG C 1 251 ? 86.577 -6.745 46.630 1.00 16.11 251 ARG C N 1
ATOM 7272 C CA . ARG C 1 251 ? 85.121 -6.894 46.608 1.00 14.28 251 ARG C CA 1
ATOM 7273 C C . ARG C 1 251 ? 84.747 -8.278 46.108 1.00 15.44 251 ARG C C 1
ATOM 7274 O O . ARG C 1 251 ? 83.878 -8.954 46.674 1.00 16.96 251 ARG C O 1
ATOM 7282 N N . ILE C 1 252 ? 85.423 -8.708 45.048 1.00 16.06 252 ILE C N 1
ATOM 7283 C CA . ILE C 1 252 ? 85.155 -10.017 44.480 1.00 16.16 252 ILE C CA 1
ATOM 7284 C C . ILE C 1 252 ? 85.497 -11.134 45.470 1.00 14.69 252 ILE C C 1
ATOM 7285 O O . ILE C 1 252 ? 84.749 -12.108 45.600 1.00 17.27 252 ILE C O 1
ATOM 7290 N N . ALA C 1 253 ? 86.599 -10.976 46.197 1.00 16.63 253 ALA C N 1
ATOM 7291 C CA . ALA C 1 253 ? 86.961 -11.956 47.227 1.00 16.35 253 ALA C CA 1
ATOM 7292 C C . ALA C 1 253 ? 85.889 -12.075 48.307 1.00 15.62 253 ALA C C 1
ATOM 7293 O O . ALA C 1 253 ? 85.574 -13.177 48.764 1.00 17.29 253 ALA C O 1
ATOM 7295 N N . ALA C 1 254 ? 85.318 -10.949 48.717 1.00 14.94 254 ALA C N 1
ATOM 7296 C CA . ALA C 1 254 ? 84.310 -10.978 49.778 1.00 15.48 254 ALA C CA 1
ATOM 7297 C C . ALA C 1 254 ? 83.024 -11.644 49.282 1.00 15.79 254 ALA C C 1
ATOM 7298 O O . ALA C 1 254 ? 82.382 -12.388 50.018 1.00 16.12 254 ALA C O 1
ATOM 7300 N N . ILE C 1 255 ? 82.656 -11.370 48.032 1.00 15.62 255 ILE C N 1
ATOM 7301 C CA . ILE C 1 255 ? 81.492 -12.008 47.421 1.00 16.67 255 ILE C CA 1
ATOM 7302 C C . ILE C 1 255 ? 81.689 -13.526 47.357 1.00 16.62 255 ILE C C 1
ATOM 7303 O O . ILE C 1 255 ? 80.802 -14.296 47.758 1.00 16.34 255 ILE C O 1
ATOM 7308 N N . LEU C 1 256 ? 82.859 -13.951 46.885 1.00 16.65 256 LEU C N 1
ATOM 7309 C CA . LEU C 1 256 ? 83.142 -15.381 46.770 1.00 16.55 256 LEU C CA 1
ATOM 7310 C C . LEU C 1 256 ? 83.225 -16.070 48.130 1.00 17.99 256 LEU C C 1
ATOM 7311 O O . LEU C 1 256 ? 82.806 -17.225 48.265 1.00 17.34 256 LEU C O 1
ATOM 7316 N N . TYR C 1 257 ? 83.731 -15.367 49.140 1.00 15.63 257 TYR C N 1
ATOM 7317 C CA . TYR C 1 257 ? 83.646 -15.909 50.502 1.00 15.20 257 TYR C CA 1
ATOM 7318 C C . TYR C 1 257 ? 82.203 -16.240 50.874 1.00 17.62 257 TYR C C 1
ATOM 7319 O O . TYR C 1 257 ? 81.908 -17.360 51.303 1.00 16.91 257 TYR C O 1
ATOM 7328 N N . LEU C 1 258 ? 81.300 -15.267 50.733 1.00 16.19 258 LEU C N 1
ATOM 7329 C CA . LEU C 1 258 ? 79.883 -15.498 51.031 1.00 17.46 258 LEU C CA 1
ATOM 7330 C C . LEU C 1 258 ? 79.271 -16.641 50.218 1.00 16.20 258 LEU C C 1
ATOM 7331 O O . LEU C 1 258 ? 78.478 -17.427 50.751 1.00 17.47 258 LEU C O 1
ATOM 7336 N N . VAL C 1 259 ? 79.639 -16.741 48.942 1.00 17.36 259 VAL C N 1
ATOM 7337 C CA . VAL C 1 259 ? 79.182 -17.853 48.113 1.00 18.05 259 VAL C CA 1
ATOM 7338 C C . VAL C 1 259 ? 79.684 -19.177 48.690 1.00 18.24 259 VAL C C 1
ATOM 7339 O O . VAL C 1 259 ? 78.913 -20.141 48.798 1.00 17.55 259 VAL C O 1
ATOM 7343 N N . SER C 1 260 ? 80.958 -19.213 49.071 1.00 17.64 260 SER C N 1
ATOM 7344 C CA . SER C 1 260 ? 81.561 -20.441 49.598 1.00 20.79 260 SER C CA 1
ATOM 7345 C C . SER C 1 260 ? 80.889 -20.874 50.900 1.00 20.87 260 SER C C 1
ATOM 7346 O O . SER C 1 260 ? 80.847 -22.066 51.221 1.00 23.35 260 SER C O 1
ATOM 7349 N N . GLU C 1 261 ? 80.347 -19.907 51.638 1.00 17.39 261 GLU C N 1
ATOM 7350 C CA . GLU C 1 261 ? 79.677 -20.196 52.902 1.00 21.52 261 GLU C CA 1
ATOM 7351 C C . GLU C 1 261 ? 78.178 -20.480 52.743 1.00 17.48 261 GLU C C 1
ATOM 7352 O O . GLU C 1 261 ? 77.485 -20.720 53.728 1.00 20.65 261 GLU C O 1
ATOM 7358 N N . GLY C 1 262 ? 77.691 -20.444 51.506 1.00 19.00 262 GLY C N 1
ATOM 7359 C CA . GLY C 1 262 ? 76.333 -20.865 51.191 1.00 19.91 262 GLY C CA 1
ATOM 7360 C C . GLY C 1 262 ? 75.320 -19.740 51.050 1.00 19.65 262 GLY C C 1
ATOM 7361 O O . GLY C 1 262 ? 74.111 -19.981 51.074 1.00 19.94 262 GLY C O 1
ATOM 7362 N N . PHE C 1 263 ? 75.804 -18.510 50.875 1.00 16.96 263 PHE C N 1
ATOM 7363 C CA . PHE C 1 263 ? 74.902 -17.360 50.864 1.00 16.48 263 PHE C CA 1
ATOM 7364 C C . PHE C 1 263 ? 74.702 -16.713 49.488 1.00 19.10 263 PHE C C 1
ATOM 7365 O O . PHE C 1 263 ? 74.285 -15.562 49.396 1.00 18.71 263 PHE C O 1
ATOM 7373 N N . GLU C 1 264 ? 74.960 -17.458 48.418 1.00 15.26 264 GLU C N 1
ATOM 7374 C CA . GLU C 1 264 ? 74.878 -16.870 47.081 1.00 15.58 264 GLU C CA 1
ATOM 7375 C C . GLU C 1 264 ? 73.507 -16.278 46.737 1.00 15.30 264 GLU C C 1
ATOM 7376 O O . GLU C 1 264 ? 73.429 -15.359 45.925 1.00 17.76 264 GLU C O 1
ATOM 7382 N N . ASP C 1 265 ? 72.436 -16.798 47.341 1.00 16.45 265 ASP C N 1
ATOM 7383 C CA . ASP C 1 265 ? 71.084 -16.331 47.031 1.00 15.66 265 ASP C CA 1
ATOM 7384 C C . ASP C 1 265 ? 70.735 -14.997 47.702 1.00 15.10 265 ASP C C 1
ATOM 7385 O O . ASP C 1 265 ? 69.627 -14.476 47.524 1.00 16.52 265 ASP C O 1
ATOM 7390 N N . GLN C 1 266 ? 71.683 -14.440 48.446 1.00 13.93 266 GLN C N 1
ATOM 7391 C CA . GLN C 1 266 ? 71.435 -13.201 49.178 1.00 15.72 266 GLN C CA 1
ATOM 7392 C C . GLN C 1 266 ? 72.241 -12.010 48.649 1.00 16.59 266 GLN C C 1
ATOM 7393 O O . GLN C 1 266 ? 72.103 -10.899 49.159 1.00 17.26 266 GLN C O 1
ATOM 7399 N N . ILE C 1 267 ? 73.072 -12.244 47.635 1.00 12.73 267 ILE C N 1
ATOM 7400 C CA . ILE C 1 267 ? 73.983 -11.215 47.117 1.00 13.68 267 ILE C CA 1
ATOM 7401 C C . ILE C 1 267 ? 73.321 -10.344 46.033 1.00 16.12 267 ILE C C 1
ATOM 7402 O O . ILE C 1 267 ? 72.707 -10.862 45.094 1.00 16.41 267 ILE C O 1
ATOM 7407 N N . LEU C 1 268 ? 73.441 -9.023 46.181 1.00 16.02 268 LEU C N 1
ATOM 7408 C CA . LEU C 1 268 ? 72.964 -8.070 45.183 1.00 13.64 268 LEU C CA 1
ATOM 7409 C C . LEU C 1 268 ? 74.157 -7.220 44.769 1.00 13.91 268 LEU C C 1
ATOM 7410 O O . LEU C 1 268 ? 75.086 -7.037 45.553 1.00 15.76 268 LEU C O 1
ATOM 7415 N N . VAL C 1 269 ? 74.145 -6.713 43.537 1.00 14.11 269 VAL C N 1
ATOM 7416 C CA . VAL C 1 269 ? 75.281 -5.946 43.033 1.00 15.57 269 VAL C CA 1
ATOM 7417 C C . VAL C 1 269 ? 74.818 -4.675 42.349 1.00 15.08 269 VAL C C 1
ATOM 7418 O O . VAL C 1 269 ? 73.771 -4.653 41.704 1.00 17.70 269 VAL C O 1
ATOM 7422 N N . SER C 1 270 ? 75.600 -3.611 42.491 1.00 14.54 270 SER C N 1
ATOM 7423 C CA . SER C 1 270 ? 75.284 -2.359 41.818 1.00 16.40 270 SER C CA 1
ATOM 7424 C C . SER C 1 270 ? 76.490 -1.438 41.901 1.00 15.85 270 SER C C 1
ATOM 7425 O O . SER C 1 270 ? 77.529 -1.827 42.433 1.00 15.80 270 SER C O 1
ATOM 7428 N N . GLY C 1 271 ? 76.360 -0.230 41.361 1.00 15.38 271 GLY C N 1
ATOM 7429 C CA . GLY C 1 271 ? 77.457 0.728 41.368 1.00 16.51 271 GLY C CA 1
ATOM 7430 C C . GLY C 1 271 ? 77.248 2.000 42.176 1.00 17.27 271 GLY C C 1
ATOM 7431 O O . GLY C 1 271 ? 78.174 2.809 42.307 1.00 18.03 271 GLY C O 1
ATOM 7432 N N . ASP C 1 272 ? 76.044 2.190 42.715 1.00 14.72 272 ASP C N 1
ATOM 7433 C CA . ASP C 1 272 ? 75.729 3.385 43.496 1.00 17.45 272 ASP C CA 1
ATOM 7434 C C . ASP C 1 272 ? 76.313 4.623 42.813 1.00 17.59 272 ASP C C 1
ATOM 7435 O O . ASP C 1 272 ? 77.092 5.373 43.400 1.00 17.91 272 ASP C O 1
ATOM 7440 N N . THR C 1 273 ? 75.893 4.835 41.576 1.00 17.27 273 THR C N 1
ATOM 7441 C CA . THR C 1 273 ? 76.510 5.801 40.674 1.00 18.43 273 THR C CA 1
ATOM 7442 C C . THR C 1 273 ? 75.945 7.184 40.974 1.00 18.28 273 THR C C 1
ATOM 7443 O O . THR C 1 273 ? 74.961 7.614 40.362 1.00 22.34 273 THR C O 1
ATOM 7447 N N . ALA C 1 274 ? 76.561 7.871 41.926 1.00 16.40 274 ALA C N 1
ATOM 7448 C CA . ALA C 1 274 ? 75.950 9.059 42.505 1.00 18.01 274 ALA C CA 1
ATOM 7449 C C . ALA C 1 274 ? 76.584 10.367 42.049 1.00 18.28 274 ALA C C 1
ATOM 7450 O O . ALA C 1 274 ? 76.131 11.440 42.447 1.00 20.45 274 ALA C O 1
ATOM 7452 N N . ARG C 1 275 ? 77.635 10.287 41.238 1.00 17.16 275 ARG C N 1
ATOM 7453 C CA . ARG C 1 275 ? 78.397 11.475 40.847 1.00 17.68 275 ARG C CA 1
ATOM 7454 C C . ARG C 1 275 ? 78.443 11.704 39.347 1.00 15.58 275 ARG C C 1
ATOM 7455 O O . ARG C 1 275 ? 78.418 10.755 38.553 1.00 17.62 275 ARG C O 1
ATOM 7463 N N . LYS C 1 276 ? 78.551 12.971 38.953 1.00 16.68 276 LYS C N 1
ATOM 7464 C CA . LYS C 1 276 ? 78.775 13.304 37.552 1.00 16.70 276 LYS C CA 1
ATOM 7465 C C . LYS C 1 276 ? 80.021 12.583 37.049 1.00 17.48 276 LYS C C 1
ATOM 7466 O O . LYS C 1 276 ? 80.025 12.057 35.933 1.00 16.92 276 LYS C O 1
ATOM 7472 N N . THR C 1 277 ? 81.062 12.552 37.876 1.00 17.44 277 THR C N 1
ATOM 7473 C CA . THR C 1 277 ? 82.324 11.902 37.490 1.00 17.68 277 THR C CA 1
ATOM 7474 C C . THR C 1 277 ? 82.217 10.383 37.416 1.00 18.13 277 THR C C 1
ATOM 7475 O O . THR C 1 277 ? 83.142 9.713 36.967 1.00 19.72 277 THR C O 1
ATOM 7479 N N . TYR C 1 278 ? 81.097 9.831 37.873 1.00 16.28 278 TYR C N 1
ATOM 7480 C CA . TYR C 1 278 ? 80.859 8.401 37.716 1.00 16.92 278 TYR C CA 1
ATOM 7481 C C . TYR C 1 278 ? 80.060 8.075 36.455 1.00 18.36 278 TYR C C 1
ATOM 7482 O O . TYR C 1 278 ? 80.153 6.968 35.932 1.00 19.59 278 TYR C O 1
ATOM 7491 N N . TYR C 1 279 ? 79.240 9.017 35.995 1.00 18.19 279 TYR C N 1
ATOM 7492 C CA . TYR C 1 279 ? 78.445 8.824 34.781 1.00 16.75 279 TYR C CA 1
ATOM 7493 C C . TYR C 1 279 ? 79.300 8.991 33.530 1.00 16.78 279 TYR C C 1
ATOM 7494 O O . TYR C 1 279 ? 80.166 9.869 33.460 1.00 16.74 279 TYR C O 1
ATOM 7503 N N . LYS C 1 280 ? 79.048 8.150 32.537 1.00 17.31 280 LYS C N 1
ATOM 7504 C CA . LYS C 1 280 ? 79.792 8.231 31.288 1.00 17.09 280 LYS C CA 1
ATOM 7505 C C . LYS C 1 280 ? 79.465 9.532 30.573 1.00 19.83 280 LYS C C 1
ATOM 7506 O O . LYS C 1 280 ? 80.360 10.215 30.045 1.00 19.53 280 LYS C O 1
ATOM 7512 N N . HIS C 1 281 ? 78.183 9.886 30.562 1.00 17.60 281 HIS C N 1
ATOM 7513 C CA . HIS C 1 281 ? 77.734 11.000 29.742 1.00 20.10 281 HIS C CA 1
ATOM 7514 C C . HIS C 1 281 ? 77.629 12.337 30.475 1.00 20.53 281 HIS C C 1
ATOM 7515 O O . HIS C 1 281 ? 77.167 13.327 29.902 1.00 22.42 281 HIS C O 1
ATOM 7522 N N . TYR C 1 282 ? 78.070 12.371 31.730 1.00 18.64 282 TYR C N 1
ATOM 7523 C CA . TYR C 1 282 ? 78.361 13.648 32.372 1.00 18.40 282 TYR C CA 1
ATOM 7524 C C . TYR C 1 282 ? 79.886 13.854 32.333 1.00 23.16 282 TYR C C 1
ATOM 7525 O O . TYR C 1 282 ? 80.394 14.632 31.527 1.00 22.49 282 TYR C O 1
ATOM 7534 N N . GLY C 1 283 ? 80.615 13.126 33.180 1.00 18.60 283 GLY C N 1
ATOM 7535 C CA . GLY C 1 283 ? 82.033 13.380 33.392 1.00 19.80 283 GLY C CA 1
ATOM 7536 C C . GLY C 1 283 ? 82.998 12.321 32.883 1.00 20.48 283 GLY C C 1
ATOM 7537 O O . GLY C 1 283 ? 84.167 12.311 33.280 1.00 19.70 283 GLY C O 1
ATOM 7538 N N . HIS C 1 284 ? 82.515 11.444 32.008 1.00 17.82 284 HIS C N 1
ATOM 7539 C CA . HIS C 1 284 ? 83.362 10.442 31.356 1.00 18.47 284 HIS C CA 1
ATOM 7540 C C . HIS C 1 284 ? 83.854 9.364 32.316 1.00 22.08 284 HIS C C 1
ATOM 7541 O O . HIS C 1 284 ? 84.928 8.784 32.135 1.00 18.79 284 HIS C O 1
ATOM 7548 N N . GLY C 1 285 ? 83.048 9.086 33.332 1.00 17.63 285 GLY C N 1
ATOM 7549 C CA . GLY C 1 285 ? 83.359 8.014 34.261 1.00 17.48 285 GLY C CA 1
ATOM 7550 C C . GLY C 1 285 ? 82.920 6.663 33.719 1.00 17.66 285 GLY C C 1
ATOM 7551 O O . GLY C 1 285 ? 82.508 6.546 32.562 1.00 18.14 285 GLY C O 1
ATOM 7552 N N . PRO C 1 286 ? 83.005 5.626 34.564 1.00 17.28 286 PRO C N 1
ATOM 7553 C CA . PRO C 1 286 ? 82.733 4.246 34.138 1.00 20.48 286 PRO C CA 1
ATOM 7554 C C . PRO C 1 286 ? 81.306 4.080 33.604 1.00 19.30 286 PRO C C 1
ATOM 7555 O O . PRO C 1 286 ? 81.092 3.338 32.644 1.00 20.22 286 PRO C O 1
ATOM 7559 N N . GLY C 1 287 ? 80.354 4.783 34.208 1.00 15.79 287 GLY C N 1
ATOM 7560 C CA . GLY C 1 287 ? 78.995 4.842 33.689 1.00 16.38 287 GLY C CA 1
ATOM 7561 C C . GLY C 1 287 ? 78.142 3.650 34.083 1.00 18.43 287 GLY C C 1
ATOM 7562 O O . GLY C 1 287 ? 78.633 2.677 34.662 1.00 17.68 287 GLY C O 1
ATOM 7563 N N . LEU C 1 288 ? 76.853 3.725 33.773 1.00 18.52 288 LEU C N 1
ATOM 7564 C CA . LEU C 1 288 ? 75.948 2.611 34.028 1.00 16.25 288 LEU C CA 1
ATOM 7565 C C . LEU C 1 288 ? 76.277 1.418 33.139 1.00 17.94 288 LEU C C 1
ATOM 7566 O O . LEU C 1 288 ? 75.788 0.321 33.370 1.00 19.63 288 LEU C O 1
ATOM 7571 N N . GLU C 1 289 ? 77.116 1.622 32.126 1.00 18.26 289 GLU C N 1
ATOM 7572 C CA . GLU C 1 289 ? 77.510 0.512 31.264 1.00 18.43 289 GLU C CA 1
ATOM 7573 C C . GLU C 1 289 ? 78.502 -0.405 31.968 1.00 20.15 289 GLU C C 1
ATOM 7574 O O . GLU C 1 289 ? 78.605 -1.583 31.623 1.00 19.26 289 GLU C O 1
ATOM 7580 N N . TYR C 1 290 ? 79.222 0.129 32.957 1.00 17.07 290 TYR C N 1
ATOM 7581 C CA . TYR C 1 290 ? 80.428 -0.539 33.455 1.00 16.93 290 TYR C CA 1
ATOM 7582 C C . TYR C 1 290 ? 80.198 -1.941 34.005 1.00 18.44 290 TYR C C 1
ATOM 7583 O O . TYR C 1 290 ? 80.930 -2.879 33.669 1.00 16.95 290 TYR C O 1
ATOM 7592 N N . ILE C 1 291 ? 79.200 -2.094 34.867 1.00 15.67 291 ILE C N 1
ATOM 7593 C CA . ILE C 1 291 ? 79.039 -3.379 35.540 1.00 16.62 291 ILE C CA 1
ATOM 7594 C C . ILE C 1 291 ? 78.669 -4.470 34.527 1.00 18.68 291 ILE C C 1
ATOM 7595 O O . ILE C 1 291 ? 79.312 -5.528 34.469 1.00 17.22 291 ILE C O 1
ATOM 7600 N N . ALA C 1 292 ? 77.651 -4.204 33.714 1.00 18.39 292 ALA C N 1
ATOM 7601 C CA . ALA C 1 292 ? 77.225 -5.175 32.709 1.00 19.77 292 ALA C CA 1
ATOM 7602 C C . ALA C 1 292 ? 78.300 -5.452 31.653 1.00 20.09 292 ALA C C 1
ATOM 7603 O O . ALA C 1 292 ? 78.487 -6.594 31.242 1.00 23.53 292 ALA C O 1
ATOM 7605 N N . LYS C 1 293 ? 79.015 -4.414 31.236 1.00 19.80 293 LYS C N 1
ATOM 7606 C CA . LYS C 1 293 ? 79.972 -4.537 30.129 1.00 21.20 293 LYS C CA 1
ATOM 7607 C C . LYS C 1 293 ? 81.326 -5.120 30.532 1.00 23.35 293 LYS C C 1
ATOM 7608 O O . LYS C 1 293 ? 81.873 -5.972 29.826 1.00 24.29 293 LYS C O 1
ATOM 7614 N N . LYS C 1 294 ? 81.862 -4.658 31.661 1.00 18.49 294 LYS C N 1
ATOM 7615 C CA . LYS C 1 294 ? 83.234 -4.965 32.061 1.00 18.21 294 LYS C CA 1
ATOM 7616 C C . LYS C 1 294 ? 83.354 -5.812 33.339 1.00 20.62 294 LYS C C 1
ATOM 7617 O O . LYS C 1 294 ? 84.166 -6.738 33.404 1.00 18.92 294 LYS C O 1
ATOM 7623 N N . TRP C 1 295 ? 82.563 -5.503 34.363 1.00 17.95 295 TRP C N 1
ATOM 7624 C CA . TRP C 1 295 ? 82.689 -6.242 35.615 1.00 17.27 295 TRP C CA 1
ATOM 7625 C C . TRP C 1 295 ? 82.196 -7.674 35.481 1.00 18.53 295 TRP C C 1
ATOM 7626 O O . TRP C 1 295 ? 82.855 -8.608 35.940 1.00 19.93 295 TRP C O 1
ATOM 7637 N N . VAL C 1 296 ? 81.040 -7.849 34.846 1.00 18.13 296 VAL C N 1
ATOM 7638 C CA . VAL C 1 296 ? 80.459 -9.178 34.718 1.00 16.25 296 VAL C CA 1
ATOM 7639 C C . VAL C 1 296 ? 81.461 -10.166 34.082 1.00 18.02 296 VAL C C 1
ATOM 7640 O O . VAL C 1 296 ? 81.702 -11.230 34.640 1.00 18.22 296 VAL C O 1
ATOM 7644 N N . PRO C 1 297 ? 82.064 -9.801 32.932 1.00 19.24 297 PRO C N 1
ATOM 7645 C CA . PRO C 1 297 ? 83.020 -10.731 32.315 1.00 21.24 297 PRO C CA 1
ATOM 7646 C C . PRO C 1 297 ? 84.203 -11.011 33.223 1.00 21.49 297 PRO C C 1
ATOM 7647 O O . PRO C 1 297 ? 84.694 -12.145 33.251 1.00 22.24 297 PRO C O 1
ATOM 7651 N N . ARG C 1 298 ? 84.685 -9.998 33.942 1.00 19.54 298 ARG C N 1
ATOM 7652 C CA . ARG C 1 298 ? 85.801 -10.248 34.850 1.00 22.12 298 ARG C CA 1
ATOM 7653 C C . ARG C 1 298 ? 85.391 -11.183 35.974 1.00 19.81 298 ARG C C 1
ATOM 7654 O O . ARG C 1 298 ? 86.114 -12.120 36.309 1.00 20.30 298 ARG C O 1
ATOM 7662 N N . PHE C 1 299 ? 84.241 -10.910 36.585 1.00 17.29 299 PHE C N 1
ATOM 7663 C CA . PHE C 1 299 ? 83.763 -11.751 37.666 1.00 18.97 299 PHE C CA 1
ATOM 7664 C C . PHE C 1 299 ? 83.586 -13.204 37.240 1.00 20.50 299 PHE C C 1
ATOM 7665 O O . PHE C 1 299 ? 83.997 -14.130 37.949 1.00 20.31 299 PHE C O 1
ATOM 7673 N N . ILE C 1 300 ? 82.958 -13.406 36.088 1.00 18.90 300 ILE C N 1
ATOM 7674 C CA . ILE C 1 300 ? 82.753 -14.755 35.576 1.00 21.81 300 ILE C CA 1
ATOM 7675 C C . ILE C 1 300 ? 84.100 -15.466 35.416 1.00 21.17 300 ILE C C 1
ATOM 7676 O O . ILE C 1 300 ? 84.249 -16.618 35.813 1.00 22.87 300 ILE C O 1
ATOM 7681 N N . ASP C 1 301 ? 85.077 -14.762 34.854 1.00 23.33 301 ASP C N 1
ATOM 7682 C CA . ASP C 1 301 ? 86.401 -15.338 34.610 1.00 23.53 301 ASP C CA 1
ATOM 7683 C C . ASP C 1 301 ? 87.072 -15.684 35.931 1.00 25.32 301 ASP C C 1
ATOM 7684 O O . ASP C 1 301 ? 87.529 -16.808 36.137 1.00 27.53 301 ASP C O 1
ATOM 7689 N N . GLU C 1 302 ? 87.108 -14.714 36.839 1.00 24.82 302 GLU C N 1
ATOM 7690 C CA . GLU C 1 302 ? 87.754 -14.913 38.124 1.00 26.71 302 GLU C CA 1
ATOM 7691 C C . GLU C 1 302 ? 87.059 -15.999 38.941 1.00 26.00 302 GLU C C 1
ATOM 7692 O O . GLU C 1 302 ? 87.718 -16.857 39.527 1.00 24.79 302 GLU C O 1
ATOM 7698 N N . ALA C 1 303 ? 85.727 -15.984 38.961 1.00 25.19 303 ALA C N 1
ATOM 7699 C CA . ALA C 1 303 ? 84.965 -16.996 39.685 1.00 23.00 303 ALA C CA 1
ATOM 7700 C C . ALA C 1 303 ? 85.204 -18.398 39.111 1.00 27.38 303 ALA C C 1
ATOM 7701 O O . ALA C 1 303 ? 85.397 -19.360 39.857 1.00 25.21 303 ALA C O 1
ATOM 7703 N N . ASN C 1 304 ? 85.178 -18.509 37.788 1.00 25.32 304 ASN C N 1
ATOM 7704 C CA . ASN C 1 304 ? 85.465 -19.783 37.126 1.00 28.80 304 ASN C CA 1
ATOM 7705 C C . ASN C 1 304 ? 86.844 -20.313 37.503 1.00 27.69 304 ASN C C 1
ATOM 7706 O O . ASN C 1 304 ? 87.002 -21.499 37.808 1.00 30.29 304 ASN C O 1
ATOM 7711 N N . GLU C 1 305 ? 87.834 -19.427 37.482 1.00 28.02 305 GLU C N 1
ATOM 7712 C CA . GLU C 1 305 ? 89.222 -19.802 37.765 1.00 29.50 305 GLU C CA 1
ATOM 7713 C C . GLU C 1 305 ? 89.347 -20.342 39.187 1.00 32.83 305 GLU C C 1
ATOM 7714 O O . GLU C 1 305 ? 90.169 -21.219 39.463 1.00 33.62 305 GLU C O 1
ATOM 7720 N N . LYS C 1 306 ? 88.524 -19.816 40.088 1.00 29.78 306 LYS C N 1
ATOM 7721 C CA . LYS C 1 306 ? 88.570 -20.217 41.488 1.00 33.88 306 LYS C CA 1
ATOM 7722 C C . LYS C 1 306 ? 87.614 -21.369 41.791 1.00 31.51 306 LYS C C 1
ATOM 7723 O O . LYS C 1 306 ? 87.433 -21.750 42.949 1.00 37.23 306 LYS C O 1
ATOM 7729 N N . GLY C 1 307 ? 87.016 -21.933 40.743 1.00 30.14 307 GLY C N 1
ATOM 7730 C CA . GLY C 1 307 ? 86.226 -23.147 40.879 1.00 28.50 307 GLY C CA 1
ATOM 7731 C C . GLY C 1 307 ? 84.729 -22.975 41.071 1.00 33.21 307 GLY C C 1
ATOM 7732 O O . GLY C 1 307 ? 84.011 -23.954 41.297 1.00 31.87 307 GLY C O 1
ATOM 7733 N N . PHE C 1 308 ? 84.250 -21.738 40.978 1.00 27.53 308 PHE C N 1
ATOM 7734 C CA . PHE C 1 308 ? 82.822 -21.464 41.093 1.00 28.46 308 PHE C CA 1
ATOM 7735 C C . PHE C 1 308 ? 82.152 -21.513 39.721 1.00 29.28 308 PHE C C 1
ATOM 7736 O O . PHE C 1 308 ? 82.828 -21.560 38.693 1.00 30.38 308 PHE C O 1
ATOM 7744 N N . ASP C 1 309 ? 80.824 -21.510 39.716 1.00 28.54 309 ASP C N 1
ATOM 7745 C CA . ASP C 1 309 ? 80.053 -21.388 38.487 1.00 27.21 309 ASP C CA 1
ATOM 7746 C C . ASP C 1 309 ? 79.735 -19.914 38.253 1.00 25.39 309 ASP C C 1
ATOM 7747 O O . ASP C 1 309 ? 78.683 -19.419 38.667 1.00 22.66 309 ASP C O 1
ATOM 7752 N N . GLY C 1 310 ? 80.660 -19.216 37.605 1.00 23.30 310 GLY C N 1
ATOM 7753 C CA . GLY C 1 310 ? 80.578 -17.777 37.440 1.00 23.95 310 GLY C CA 1
ATOM 7754 C C . GLY C 1 310 ? 79.304 -17.332 36.754 1.00 24.01 310 GLY C C 1
ATOM 7755 O O . GLY C 1 310 ? 78.667 -16.366 37.161 1.00 22.30 310 GLY C O 1
ATOM 7756 N N . GLU C 1 311 ? 78.926 -18.038 35.699 1.00 24.94 311 GLU C N 1
ATOM 7757 C CA . GLU C 1 311 ? 77.736 -17.677 34.945 1.00 25.01 311 GLU C CA 1
ATOM 7758 C C . GLU C 1 311 ? 76.466 -17.805 35.788 1.00 22.95 311 GLU C C 1
ATOM 7759 O O . GLU C 1 311 ? 75.591 -16.935 35.750 1.00 22.93 311 GLU C O 1
ATOM 7765 N N . LYS C 1 312 ? 76.367 -18.890 36.551 1.00 20.48 312 LYS C N 1
ATOM 7766 C CA . LYS C 1 312 ? 75.222 -19.129 37.415 1.00 22.32 312 LYS C CA 1
ATOM 7767 C C . LYS C 1 312 ? 75.129 -18.046 38.492 1.00 19.79 312 LYS C C 1
ATOM 7768 O O . LYS C 1 312 ? 74.038 -17.579 38.825 1.00 20.61 312 LYS C O 1
ATOM 7774 N N . LEU C 1 313 ? 76.276 -17.662 39.038 1.00 19.47 313 LEU C N 1
ATOM 7775 C CA . LEU C 1 313 ? 76.301 -16.650 40.094 1.00 18.85 313 LEU C CA 1
ATOM 7776 C C . LEU C 1 313 ? 75.861 -15.291 39.556 1.00 20.00 313 LEU C C 1
ATOM 7777 O O . LEU C 1 313 ? 75.119 -14.569 40.226 1.00 17.98 313 LEU C O 1
ATOM 7782 N N . VAL C 1 314 ? 76.313 -14.938 38.354 1.00 20.54 314 VAL C N 1
ATOM 7783 C CA . VAL C 1 314 ? 75.883 -13.683 37.739 1.00 20.46 314 VAL C CA 1
ATOM 7784 C C . VAL C 1 314 ? 74.373 -13.664 37.546 1.00 19.47 314 VAL C C 1
ATOM 7785 O O . VAL C 1 314 ? 73.708 -12.664 37.841 1.00 17.89 314 VAL C O 1
ATOM 7789 N N . LYS C 1 315 ? 73.818 -14.781 37.086 1.00 18.26 315 LYS C N 1
ATOM 7790 C CA . LYS C 1 315 ? 72.369 -14.890 36.950 1.00 19.19 315 LYS C CA 1
ATOM 7791 C C . LYS C 1 315 ? 71.663 -14.650 38.286 1.00 18.86 315 LYS C C 1
ATOM 7792 O O . LYS C 1 315 ? 70.642 -13.976 38.348 1.00 18.82 315 LYS C O 1
ATOM 7798 N N . LYS C 1 316 ? 72.207 -15.204 39.359 1.00 17.29 316 LYS C N 1
ATOM 7799 C CA . LYS C 1 316 ? 71.621 -14.978 40.672 1.00 20.41 316 LYS C CA 1
ATOM 7800 C C . LYS C 1 316 ? 71.732 -13.521 41.132 1.00 16.77 316 LYS C C 1
ATOM 7801 O O . LYS C 1 316 ? 70.748 -12.939 41.600 1.00 15.31 316 LYS C O 1
ATOM 7807 N N . PHE C 1 317 ? 72.916 -12.928 40.985 1.00 17.50 317 PHE C N 1
ATOM 7808 C CA . PHE C 1 317 ? 73.141 -11.597 41.539 1.00 18.51 317 PHE C CA 1
ATOM 7809 C C . PHE C 1 317 ? 72.255 -10.551 40.863 1.00 15.95 317 PHE C C 1
ATOM 7810 O O . PHE C 1 317 ? 71.751 -9.633 41.523 1.00 16.74 317 PHE C O 1
ATOM 7818 N N . PHE C 1 318 ? 72.075 -10.689 39.551 1.00 16.62 318 PHE C N 1
ATOM 7819 C CA . PHE C 1 318 ? 71.392 -9.660 38.766 1.00 17.14 318 PHE C CA 1
ATOM 7820 C C . PHE C 1 318 ? 69.979 -10.014 38.355 1.00 17.51 318 PHE C C 1
ATOM 7821 O O . PHE C 1 318 ? 69.226 -9.126 37.947 1.00 17.01 318 PHE C O 1
ATOM 7829 N N . VAL C 1 319 ? 69.612 -11.292 38.455 1.00 16.71 319 VAL C N 1
ATOM 7830 C CA . VAL C 1 319 ? 68.274 -11.711 38.038 1.00 15.80 319 VAL C CA 1
ATOM 7831 C C . VAL C 1 319 ? 67.488 -12.386 39.157 1.00 15.35 319 VAL C C 1
ATOM 7832 O O . VAL C 1 319 ? 66.499 -11.832 39.626 1.00 17.32 319 VAL C O 1
ATOM 7836 N N . ASP C 1 320 ? 67.926 -13.565 39.599 1.00 15.76 320 ASP C N 1
ATOM 7837 C CA . ASP C 1 320 ? 67.142 -14.332 40.584 1.00 18.08 320 ASP C CA 1
ATOM 7838 C C . ASP C 1 320 ? 67.021 -13.645 41.952 1.00 17.92 320 ASP C C 1
ATOM 7839 O O . ASP C 1 320 ? 65.935 -13.605 42.541 1.00 19.09 320 ASP C O 1
ATOM 7844 N N . ASN C 1 321 ? 68.135 -13.120 42.465 1.00 16.19 321 ASN C N 1
ATOM 7845 C CA . ASN C 1 321 ? 68.113 -12.509 43.797 1.00 15.95 321 ASN C CA 1
ATOM 7846 C C . ASN C 1 321 ? 67.305 -11.210 43.833 1.00 15.63 321 ASN C C 1
ATOM 7847 O O . ASN C 1 321 ? 66.508 -11.023 44.735 1.00 15.37 321 ASN C O 1
ATOM 7852 N N . PRO C 1 322 ? 67.508 -10.308 42.855 1.00 15.15 322 PRO C N 1
ATOM 7853 C CA . PRO C 1 322 ? 66.652 -9.116 42.880 1.00 16.21 322 PRO C CA 1
ATOM 7854 C C . PRO C 1 322 ? 65.178 -9.481 42.720 1.00 17.85 322 PRO C C 1
ATOM 7855 O O . PRO C 1 322 ? 64.315 -8.843 43.324 1.00 15.36 322 PRO C O 1
ATOM 7859 N N . ALA C 1 323 ? 64.883 -10.505 41.923 1.00 17.54 323 ALA C N 1
ATOM 7860 C CA . ALA C 1 323 ? 63.486 -10.893 41.750 1.00 16.74 323 ALA C CA 1
ATOM 7861 C C . ALA C 1 323 ? 62.850 -11.266 43.093 1.00 19.80 323 ALA C C 1
ATOM 7862 O O . ALA C 1 323 ? 61.708 -10.898 43.376 1.00 22.49 323 ALA C O 1
ATOM 7864 N N . ARG C 1 324 ? 63.603 -11.974 43.927 1.00 17.44 324 ARG C N 1
ATOM 7865 C CA . ARG C 1 324 ? 63.123 -12.345 45.253 1.00 16.55 324 ARG C CA 1
ATOM 7866 C C . ARG C 1 324 ? 63.083 -11.131 46.191 1.00 18.13 324 ARG C C 1
ATOM 7867 O O . ARG C 1 324 ? 62.085 -10.885 46.861 1.00 18.24 324 ARG C O 1
ATOM 7875 N N . CYS C 1 325 ? 64.164 -10.356 46.219 1.00 17.09 325 CYS C N 1
ATOM 7876 C CA . CYS C 1 325 ? 64.266 -9.264 47.186 1.00 14.99 325 CYS C CA 1
ATOM 7877 C C . CYS C 1 325 ? 63.187 -8.197 46.993 1.00 14.82 325 CYS C C 1
ATOM 7878 O O . CYS C 1 325 ? 62.583 -7.729 47.958 1.00 15.33 325 CYS C O 1
ATOM 7881 N N . PHE C 1 326 ? 62.917 -7.829 45.743 1.00 14.99 326 PHE C N 1
ATOM 7882 C CA . PHE C 1 326 ? 62.046 -6.683 45.474 1.00 14.36 326 PHE C CA 1
ATOM 7883 C C . PHE C 1 326 ? 60.561 -7.017 45.337 1.00 14.74 326 PHE C C 1
ATOM 7884 O O . PHE C 1 326 ? 59.725 -6.133 45.122 1.00 16.13 326 PHE C O 1
ATOM 7892 N N . THR C 1 327 ? 60.229 -8.293 45.505 1.00 15.98 327 THR C N 1
ATOM 7893 C CA . THR C 1 327 ? 58.823 -8.707 45.530 1.00 16.89 327 THR C CA 1
ATOM 7894 C C . THR C 1 327 ? 58.202 -8.303 46.865 1.00 18.14 327 THR C C 1
ATOM 7895 O O . THR C 1 327 ? 58.832 -8.455 47.910 1.00 18.42 327 THR C O 1
ATOM 7899 N N . PHE C 1 328 ? 56.989 -7.754 46.833 1.00 15.31 328 PHE C N 1
ATOM 7900 C CA . PHE C 1 328 ? 56.269 -7.429 48.070 1.00 14.52 328 PHE C CA 1
ATOM 7901 C C . PHE C 1 328 ? 56.008 -8.714 48.878 1.00 18.68 328 PHE C C 1
ATOM 7902 O O . PHE C 1 328 ? 55.841 -9.786 48.306 1.00 19.16 328 PHE C O 1
ATOM 7910 N N . LYS C 1 329 ? 55.986 -8.606 50.205 1.00 17.66 329 LYS C N 1
ATOM 7911 C CA . LYS C 1 329 ? 55.957 -9.796 51.068 1.00 18.21 329 LYS C CA 1
ATOM 7912 C C . LYS C 1 329 ? 54.550 -10.278 51.434 1.00 23.38 329 LYS C C 1
ATOM 7913 O O . LYS C 1 329 ? 53.591 -9.532 51.262 1.00 27.34 329 LYS C O 1
ATOM 7919 N N . SER D 1 2 ? 170.332 -19.281 -29.739 1.00 30.85 2 SER D N 1
ATOM 7920 C CA . SER D 1 2 ? 169.036 -18.644 -29.522 1.00 28.95 2 SER D CA 1
ATOM 7921 C C . SER D 1 2 ? 169.010 -17.973 -28.155 1.00 25.22 2 SER D C 1
ATOM 7922 O O . SER D 1 2 ? 169.741 -18.370 -27.248 1.00 26.02 2 SER D O 1
ATOM 7925 N N . PHE D 1 3 ? 168.176 -16.947 -28.003 1.00 21.01 3 PHE D N 1
ATOM 7926 C CA . PHE D 1 3 ? 168.187 -16.186 -26.761 1.00 17.50 3 PHE D CA 1
ATOM 7927 C C . PHE D 1 3 ? 166.835 -15.569 -26.460 1.00 16.98 3 PHE D C 1
ATOM 7928 O O . PHE D 1 3 ? 165.993 -15.412 -27.353 1.00 18.40 3 PHE D O 1
ATOM 7936 N N . ILE D 1 4 ? 166.658 -15.220 -25.191 1.00 16.07 4 ILE D N 1
ATOM 7937 C CA . ILE D 1 4 ? 165.529 -14.423 -24.719 1.00 15.96 4 ILE D CA 1
ATOM 7938 C C . ILE D 1 4 ? 166.108 -13.117 -24.195 1.00 15.73 4 ILE D C 1
ATOM 7939 O O . ILE D 1 4 ? 167.134 -13.116 -23.500 1.00 15.70 4 ILE D O 1
ATOM 7944 N N . ARG D 1 5 ? 165.476 -12.000 -24.536 1.00 15.47 5 ARG D N 1
ATOM 7945 C CA . ARG D 1 5 ? 166.034 -10.694 -24.199 1.00 14.97 5 ARG D CA 1
ATOM 7946 C C . ARG D 1 5 ? 165.411 -10.175 -22.917 1.00 14.69 5 ARG D C 1
ATOM 7947 O O . ARG D 1 5 ? 164.212 -9.839 -22.896 1.00 14.17 5 ARG D O 1
ATOM 7955 N N . THR D 1 6 ? 166.209 -10.160 -21.848 1.00 14.68 6 THR D N 1
ATOM 7956 C CA . THR D 1 6 ? 165.790 -9.651 -20.536 1.00 15.39 6 THR D CA 1
ATOM 7957 C C . THR D 1 6 ? 166.390 -8.271 -20.260 1.00 16.30 6 THR D C 1
ATOM 7958 O O . THR D 1 6 ? 167.263 -7.803 -20.999 1.00 16.65 6 THR D O 1
ATOM 7962 N N . PHE D 1 7 ? 165.916 -7.619 -19.201 1.00 16.76 7 PHE D N 1
ATOM 7963 C CA . PHE D 1 7 ? 166.426 -6.306 -18.818 1.00 17.65 7 PHE D CA 1
ATOM 7964 C C . PHE D 1 7 ? 167.943 -6.329 -18.703 1.00 19.28 7 PHE D C 1
ATOM 7965 O O . PHE D 1 7 ? 168.613 -5.376 -19.089 1.00 21.09 7 PHE D O 1
ATOM 7973 N N . TYR D 1 8 ? 168.478 -7.410 -18.151 1.00 17.38 8 TYR D N 1
ATOM 7974 C CA . TYR D 1 8 ? 169.912 -7.466 -17.863 1.00 18.78 8 TYR D CA 1
ATOM 7975 C C . TYR D 1 8 ? 170.701 -8.324 -18.834 1.00 24.38 8 TYR D C 1
ATOM 7976 O O . TYR D 1 8 ? 171.818 -8.762 -18.528 1.00 27.93 8 TYR D O 1
ATOM 7985 N N . GLY D 1 9 ? 170.130 -8.555 -20.011 1.00 20.25 9 GLY D N 1
ATOM 7986 C CA . GLY D 1 9 ? 170.874 -9.221 -21.061 1.00 22.31 9 GLY D CA 1
ATOM 7987 C C . GLY D 1 9 ? 170.143 -10.338 -21.771 1.00 22.65 9 GLY D C 1
ATOM 7988 O O . GLY D 1 9 ? 169.048 -10.760 -21.375 1.00 18.74 9 GLY D O 1
ATOM 7989 N N . ASP D 1 10 ? 170.763 -10.814 -22.840 1.00 17.93 10 ASP D N 1
ATOM 7990 C CA . ASP D 1 10 ? 170.227 -11.922 -23.615 1.00 17.59 10 ASP D CA 1
ATOM 7991 C C . ASP D 1 10 ? 170.672 -13.224 -22.964 1.00 21.89 10 ASP D C 1
ATOM 7992 O O . ASP D 1 10 ? 171.869 -13.463 -22.779 1.00 23.73 10 ASP D O 1
ATOM 7997 N N . ILE D 1 11 ? 169.700 -14.052 -22.592 1.00 17.49 11 ILE D N 1
ATOM 7998 C CA . ILE D 1 11 ? 169.966 -15.296 -21.874 1.00 19.06 11 ILE D CA 1
ATOM 7999 C C . ILE D 1 11 ? 169.571 -16.510 -22.713 1.00 19.12 11 ILE D C 1
ATOM 8000 O O . ILE D 1 11 ? 168.754 -16.410 -23.627 1.00 18.05 11 ILE D O 1
ATOM 8005 N N . ALA D 1 12 ? 170.162 -17.662 -22.414 1.00 18.76 12 ALA D N 1
ATOM 8006 C CA . ALA D 1 12 ? 169.804 -18.882 -23.121 1.00 20.99 12 ALA D CA 1
ATOM 8007 C C . ALA D 1 12 ? 168.413 -19.301 -22.670 1.00 19.47 12 ALA D C 1
ATOM 8008 O O . ALA D 1 12 ? 168.023 -19.029 -21.535 1.00 18.03 12 ALA D O 1
ATOM 8010 N N . PRO D 1 13 ? 167.664 -19.978 -23.550 1.00 19.74 13 PRO D N 1
ATOM 8011 C CA . PRO D 1 13 ? 166.322 -20.419 -23.148 1.00 19.55 13 PRO D CA 1
ATOM 8012 C C . PRO D 1 13 ? 166.334 -21.276 -21.876 1.00 20.87 13 PRO D C 1
ATOM 8013 O O . PRO D 1 13 ? 165.389 -21.195 -21.083 1.00 20.96 13 PRO D O 1
ATOM 8017 N N . GLU D 1 14 ? 167.394 -22.060 -21.667 1.00 19.87 14 GLU D N 1
ATOM 8018 C CA . GLU D 1 14 ? 167.528 -22.895 -20.471 1.00 19.12 14 GLU D CA 1
ATOM 8019 C C . GLU D 1 14 ? 167.584 -22.093 -19.173 1.00 18.09 14 GLU D C 1
ATOM 8020 O O . GLU D 1 14 ? 167.342 -22.639 -18.090 1.00 21.39 14 GLU D O 1
ATOM 8026 N N . GLN D 1 15 ? 167.935 -20.810 -19.274 1.00 16.73 15 GLN D N 1
ATOM 8027 C CA . GLN D 1 15 ? 168.013 -19.932 -18.119 1.00 16.94 15 GLN D CA 1
ATOM 8028 C C . GLN D 1 15 ? 166.668 -19.298 -17.746 1.00 14.30 15 GLN D C 1
ATOM 8029 O O . GLN D 1 15 ? 166.539 -18.728 -16.669 1.00 17.33 15 GLN D O 1
ATOM 8035 N N . LEU D 1 16 ? 165.680 -19.389 -18.628 1.00 15.94 16 LEU D N 1
ATOM 8036 C CA . LEU D 1 16 ? 164.419 -18.677 -18.379 1.00 14.60 16 LEU D CA 1
ATOM 8037 C C . LEU D 1 16 ? 163.699 -19.246 -17.153 1.00 15.62 16 LEU D C 1
ATOM 8038 O O . LEU D 1 16 ? 163.223 -18.500 -16.293 1.00 16.32 16 LEU D O 1
ATOM 8043 N N . GLY D 1 17 ? 163.620 -20.569 -17.079 1.00 16.85 17 GLY D N 1
ATOM 8044 C CA . GLY D 1 17 ? 162.995 -21.238 -15.956 1.00 15.63 17 GLY D CA 1
ATOM 8045 C C . GLY D 1 17 ? 161.522 -20.904 -15.781 1.00 14.51 17 GLY D C 1
ATOM 8046 O O . GLY D 1 17 ? 160.849 -20.502 -16.728 1.00 15.81 17 GLY D O 1
ATOM 8047 N N . PHE D 1 18 ? 161.035 -21.092 -14.560 1.00 15.19 18 PHE D N 1
ATOM 8048 C CA . PHE D 1 18 ? 159.614 -20.943 -14.256 1.00 14.66 18 PHE D CA 1
ATOM 8049 C C . PHE D 1 18 ? 159.181 -19.496 -14.458 1.00 14.57 18 PHE D C 1
ATOM 8050 O O . PHE D 1 18 ? 159.711 -18.588 -13.810 1.00 15.34 18 PHE D O 1
ATOM 8058 N N . THR D 1 19 ? 158.203 -19.303 -15.339 1.00 14.28 19 THR D N 1
ATOM 8059 C CA . THR D 1 19 ? 157.870 -17.983 -15.871 1.00 14.17 19 THR D CA 1
ATOM 8060 C C . THR D 1 19 ? 156.378 -17.644 -15.812 1.00 16.10 19 THR D C 1
ATOM 8061 O O . THR D 1 19 ? 155.541 -18.452 -16.237 1.00 14.50 19 THR D O 1
ATOM 8065 N N . TYR D 1 20 ? 156.051 -16.451 -15.297 1.00 13.48 20 TYR D N 1
ATOM 8066 C CA . TYR D 1 20 ? 154.713 -15.879 -15.455 1.00 13.19 20 TYR D CA 1
ATOM 8067 C C . TYR D 1 20 ? 154.727 -15.076 -16.748 1.00 12.62 20 TYR D C 1
ATOM 8068 O O . TYR D 1 20 ? 155.565 -14.175 -16.908 1.00 15.27 20 TYR D O 1
ATOM 8077 N N . SER D 1 21 ? 153.818 -15.389 -17.665 1.00 14.56 21 SER D N 1
ATOM 8078 C CA . SER D 1 21 ? 153.917 -14.861 -19.031 1.00 14.70 21 SER D CA 1
ATOM 8079 C C . SER D 1 21 ? 153.235 -13.516 -19.310 1.00 15.12 21 SER D C 1
ATOM 8080 O O . SER D 1 21 ? 153.362 -12.993 -20.416 1.00 15.38 21 SER D O 1
ATOM 8083 N N . HIS D 1 22 ? 152.532 -12.948 -18.337 1.00 15.58 22 HIS D N 1
ATOM 8084 C CA . HIS D 1 22 ? 151.907 -11.640 -18.543 1.00 14.71 22 HIS D CA 1
ATOM 8085 C C . HIS D 1 22 ? 151.599 -10.977 -17.210 1.00 14.48 22 HIS D C 1
ATOM 8086 O O . HIS D 1 22 ? 150.636 -11.347 -16.524 1.00 15.52 22 HIS D O 1
ATOM 8093 N N . GLU D 1 23 ? 152.435 -10.021 -16.819 1.00 14.19 23 GLU D N 1
ATOM 8094 C CA . GLU D 1 23 ? 152.256 -9.341 -15.540 1.00 13.74 23 GLU D CA 1
ATOM 8095 C C . GLU D 1 23 ? 152.518 -7.855 -15.658 1.00 14.10 23 GLU D C 1
ATOM 8096 O O . GLU D 1 23 ? 153.003 -7.377 -16.682 1.00 15.60 23 GLU D O 1
ATOM 8102 N N . HIS D 1 24 ? 152.179 -7.129 -14.597 1.00 14.03 24 HIS D N 1
ATOM 8103 C CA . HIS D 1 24 ? 152.644 -5.754 -14.436 1.00 15.63 24 HIS D CA 1
ATOM 8104 C C . HIS D 1 24 ? 153.279 -5.663 -13.074 1.00 15.29 24 HIS D C 1
ATOM 8105 O O . HIS D 1 24 ? 152.904 -6.410 -12.172 1.00 16.43 24 HIS D O 1
ATOM 8112 N N . ILE D 1 25 ? 154.262 -4.779 -12.937 1.00 14.67 25 ILE D N 1
ATOM 8113 C CA . ILE D 1 25 ? 155.058 -4.731 -11.717 1.00 14.85 25 ILE D CA 1
ATOM 8114 C C . ILE D 1 25 ? 155.074 -3.340 -11.075 1.00 15.08 25 ILE D C 1
ATOM 8115 O O . ILE D 1 25 ? 154.646 -3.175 -9.936 1.00 15.70 25 ILE D O 1
ATOM 8120 N N . VAL D 1 26 ? 155.573 -2.344 -11.794 1.00 15.59 26 VAL D N 1
ATOM 8121 C CA . VAL D 1 26 ? 155.491 -0.955 -11.331 1.00 14.95 26 VAL D CA 1
ATOM 8122 C C . VAL D 1 26 ? 155.084 -0.118 -12.537 1.00 16.14 26 VAL D C 1
ATOM 8123 O O . VAL D 1 26 ? 155.782 -0.119 -13.556 1.00 17.35 26 VAL D O 1
ATOM 8127 N N . CYS D 1 27 ? 153.952 0.577 -12.443 1.00 16.56 27 CYS D N 1
ATOM 8128 C CA . CYS D 1 27 ? 153.438 1.333 -13.587 1.00 17.65 27 CYS D CA 1
ATOM 8129 C C . CYS D 1 27 ? 152.390 2.329 -13.134 1.00 19.09 27 CYS D C 1
ATOM 8130 O O . CYS D 1 27 ? 151.660 2.073 -12.178 1.00 18.78 27 CYS D O 1
ATOM 8133 N N . VAL D 1 28 ? 152.330 3.466 -13.823 1.00 17.64 28 VAL D N 1
ATOM 8134 C CA . VAL D 1 28 ? 151.414 4.538 -13.455 1.00 17.86 28 VAL D CA 1
ATOM 8135 C C . VAL D 1 28 ? 150.748 5.033 -14.741 1.00 18.61 28 VAL D C 1
ATOM 8136 O O . VAL D 1 28 ? 151.100 6.095 -15.270 1.00 19.75 28 VAL D O 1
ATOM 8140 N N . PRO D 1 29 ? 149.806 4.245 -15.277 1.00 17.63 29 PRO D N 1
ATOM 8141 C CA . PRO D 1 29 ? 149.190 4.582 -16.569 1.00 18.66 29 PRO D CA 1
ATOM 8142 C C . PRO D 1 29 ? 148.482 5.936 -16.531 1.00 20.47 29 PRO D C 1
ATOM 8143 O O . PRO D 1 29 ? 147.655 6.192 -15.659 1.00 21.67 29 PRO D O 1
ATOM 8147 N N . ALA D 1 30 ? 148.835 6.802 -17.474 1.00 21.64 30 ALA D N 1
ATOM 8148 C CA . ALA D 1 30 ? 148.308 8.165 -17.498 1.00 23.26 30 ALA D CA 1
ATOM 8149 C C . ALA D 1 30 ? 146.788 8.181 -17.537 1.00 21.43 30 ALA D C 1
ATOM 8150 O O . ALA D 1 30 ? 146.142 8.927 -16.796 1.00 22.95 30 ALA D O 1
ATOM 8152 N N . TYR D 1 31 ? 146.218 7.368 -18.417 1.00 21.40 31 TYR D N 1
ATOM 8153 C CA . TYR D 1 31 ? 144.775 7.311 -18.558 1.00 22.85 31 TYR D CA 1
ATOM 8154 C C . TYR D 1 31 ? 144.078 7.122 -17.205 1.00 25.37 31 TYR D C 1
ATOM 8155 O O . TYR D 1 31 ? 143.112 7.828 -16.890 1.00 24.70 31 TYR D O 1
ATOM 8164 N N . TRP D 1 32 ? 144.569 6.176 -16.406 1.00 22.88 32 TRP D N 1
ATOM 8165 C CA . TRP D 1 32 ? 143.961 5.896 -15.110 1.00 22.93 32 TRP D CA 1
ATOM 8166 C C . TRP D 1 32 ? 144.343 6.936 -14.055 1.00 25.55 32 TRP D C 1
ATOM 8167 O O . TRP D 1 32 ? 143.505 7.344 -13.246 1.00 24.39 32 TRP D O 1
ATOM 8178 N N . GLN D 1 33 ? 145.599 7.377 -14.061 1.00 23.82 33 GLN D N 1
ATOM 8179 C CA . GLN D 1 33 ? 146.012 8.381 -13.092 1.00 22.90 33 GLN D CA 1
ATOM 8180 C C . GLN D 1 33 ? 145.177 9.658 -13.236 1.00 27.62 33 GLN D C 1
ATOM 8181 O O . GLN D 1 33 ? 144.803 10.281 -12.240 1.00 27.90 33 GLN D O 1
ATOM 8187 N N . GLU D 1 34 ? 144.882 10.035 -14.476 1.00 25.12 34 GLU D N 1
ATOM 8188 C CA . GLU D 1 34 ? 144.112 11.255 -14.745 1.00 27.05 34 GLU D CA 1
ATOM 8189 C C . GLU D 1 34 ? 142.663 11.138 -14.283 1.00 31.00 34 GLU D C 1
ATOM 8190 O O . GLU D 1 34 ? 142.000 12.149 -14.030 1.00 30.87 34 GLU D O 1
ATOM 8196 N N . ARG D 1 35 ? 142.172 9.905 -14.184 1.00 26.56 35 ARG D N 1
ATOM 8197 C CA . ARG D 1 35 ? 140.809 9.651 -13.725 1.00 27.66 35 ARG D CA 1
ATOM 8198 C C . ARG D 1 35 ? 140.749 9.244 -12.257 1.00 29.38 35 ARG D C 1
ATOM 8199 O O . ARG D 1 35 ? 139.703 8.821 -11.760 1.00 31.75 35 ARG D O 1
ATOM 8207 N N . ASP D 1 36 ? 141.877 9.380 -11.571 1.00 30.83 36 ASP D N 1
ATOM 8208 C CA . ASP D 1 36 ? 141.961 9.088 -10.145 1.00 31.32 36 ASP D CA 1
ATOM 8209 C C . ASP D 1 36 ? 141.633 7.636 -9.810 1.00 30.78 36 ASP D C 1
ATOM 8210 O O . ASP D 1 36 ? 141.158 7.341 -8.710 1.00 29.80 36 ASP D O 1
ATOM 8215 N N . ALA D 1 37 ? 141.895 6.735 -10.754 1.00 27.86 37 ALA D N 1
ATOM 8216 C CA . ALA D 1 37 ? 141.652 5.311 -10.545 1.00 25.32 37 ALA D CA 1
ATOM 8217 C C . ALA D 1 37 ? 142.868 4.715 -9.853 1.00 23.80 37 ALA D C 1
ATOM 8218 O O . ALA D 1 37 ? 143.657 3.989 -10.469 1.00 23.67 37 ALA D O 1
ATOM 8220 N N . ASP D 1 38 ? 143.003 5.018 -8.567 1.00 20.74 38 ASP D N 1
ATOM 8221 C CA . ASP D 1 38 ? 144.221 4.696 -7.820 1.00 20.26 38 ASP D CA 1
ATOM 8222 C C . ASP D 1 38 ? 144.571 3.211 -7.792 1.00 20.83 38 ASP D C 1
ATOM 8223 O O . ASP D 1 38 ? 145.748 2.853 -7.713 1.00 19.86 38 ASP D O 1
ATOM 8228 N N . ASP D 1 39 ? 143.559 2.350 -7.852 1.00 18.65 39 ASP D N 1
ATOM 8229 C CA . ASP D 1 39 ? 143.799 0.913 -7.742 1.00 18.46 39 ASP D CA 1
ATOM 8230 C C . ASP D 1 39 ? 144.600 0.391 -8.926 1.00 18.25 39 ASP D C 1
ATOM 8231 O O . ASP D 1 39 ? 145.242 -0.656 -8.829 1.00 19.10 39 ASP D O 1
ATOM 8236 N N . LEU D 1 40 ? 144.580 1.122 -10.040 1.00 17.66 40 LEU D N 1
ATOM 8237 C CA . LEU D 1 40 ? 145.285 0.693 -11.243 1.00 18.57 40 LEU D CA 1
ATOM 8238 C C . LEU D 1 40 ? 146.698 1.285 -11.345 1.00 18.83 40 LEU D C 1
ATOM 8239 O O . LEU D 1 40 ? 147.366 1.146 -12.367 1.00 18.61 40 LEU D O 1
ATOM 8244 N N . LEU D 1 41 ? 147.149 1.926 -10.271 1.00 17.49 41 LEU D N 1
ATOM 8245 C CA . LEU D 1 41 ? 148.498 2.467 -10.211 1.00 17.41 41 LEU D CA 1
ATOM 8246 C C . LEU D 1 41 ? 149.363 1.600 -9.291 1.00 17.73 41 LEU D C 1
ATOM 8247 O O . LEU D 1 41 ? 149.165 1.570 -8.080 1.00 16.50 41 LEU D O 1
ATOM 8252 N N . LEU D 1 42 ? 150.296 0.857 -9.870 1.00 16.76 42 LEU D N 1
ATOM 8253 C CA . LEU D 1 42 ? 151.272 0.136 -9.065 1.00 15.28 42 LEU D CA 1
ATOM 8254 C C . LEU D 1 42 ? 152.438 1.090 -8.827 1.00 17.68 42 LEU D C 1
ATOM 8255 O O . LEU D 1 42 ? 153.418 1.093 -9.575 1.00 18.53 42 LEU D O 1
ATOM 8260 N N . ASP D 1 43 ? 152.317 1.912 -7.787 1.00 17.90 43 ASP D N 1
ATOM 8261 C CA . ASP D 1 43 ? 153.173 3.097 -7.654 1.00 18.82 43 ASP D CA 1
ATOM 8262 C C . ASP D 1 43 ? 154.076 3.064 -6.440 1.00 19.45 43 ASP D C 1
ATOM 8263 O O . ASP D 1 43 ? 154.514 4.115 -5.960 1.00 21.47 43 ASP D O 1
ATOM 8268 N N . ASP D 1 44 ? 154.369 1.868 -5.948 1.00 17.89 44 ASP D N 1
ATOM 8269 C CA . ASP D 1 44 ? 155.284 1.725 -4.822 1.00 17.37 44 ASP D CA 1
ATOM 8270 C C . ASP D 1 44 ? 156.268 0.585 -5.086 1.00 17.14 44 ASP D C 1
ATOM 8271 O O . ASP D 1 44 ? 155.936 -0.593 -4.925 1.00 16.89 44 ASP D O 1
ATOM 8276 N N . LYS D 1 45 ? 157.486 0.949 -5.485 1.00 17.02 45 LYS D N 1
ATOM 8277 C CA . LYS D 1 45 ? 158.522 -0.027 -5.830 1.00 17.15 45 LYS D CA 1
ATOM 8278 C C . LYS D 1 45 ? 158.733 -1.074 -4.739 1.00 17.13 45 LYS D C 1
ATOM 8279 O O . LYS D 1 45 ? 158.843 -2.273 -5.029 1.00 15.54 45 LYS D O 1
ATOM 8285 N N . GLU D 1 46 ? 158.809 -0.629 -3.488 1.00 16.48 46 GLU D N 1
ATOM 8286 C CA . GLU D 1 46 ? 159.086 -1.553 -2.388 1.00 15.68 46 GLU D CA 1
ATOM 8287 C C . GLU D 1 46 ? 157.937 -2.541 -2.155 1.00 17.25 46 GLU D C 1
ATOM 8288 O O . GLU D 1 46 ? 158.174 -3.705 -1.853 1.00 16.72 46 GLU D O 1
ATOM 8294 N N . LYS D 1 47 ? 156.698 -2.079 -2.288 1.00 17.10 47 LYS D N 1
ATOM 8295 C CA . LYS D 1 47 ? 155.552 -2.990 -2.158 1.00 16.85 47 LYS D CA 1
ATOM 8296 C C . LYS D 1 47 ? 155.513 -3.999 -3.304 1.00 16.80 47 LYS D C 1
ATOM 8297 O O . LYS D 1 47 ? 155.313 -5.191 -3.076 1.00 14.87 47 LYS D O 1
ATOM 8303 N N . SER D 1 48 ? 155.721 -3.523 -4.528 1.00 16.09 48 SER D N 1
ATOM 8304 C CA . SER D 1 48 ? 155.810 -4.414 -5.684 1.00 15.62 48 SER D CA 1
ATOM 8305 C C . SER D 1 48 ? 156.907 -5.445 -5.477 1.00 15.37 48 SER D C 1
ATOM 8306 O O . SER D 1 48 ? 156.723 -6.624 -5.765 1.00 13.90 48 SER D O 1
ATOM 8309 N N . GLN D 1 49 ? 158.054 -5.000 -4.968 1.00 14.30 49 GLN D N 1
ATOM 8310 C CA . GLN D 1 49 ? 159.166 -5.910 -4.746 1.00 15.94 49 GLN D CA 1
ATOM 8311 C C . GLN D 1 49 ? 158.840 -7.044 -3.772 1.00 13.31 49 GLN D C 1
ATOM 8312 O O . GLN D 1 49 ? 159.313 -8.166 -3.944 1.00 16.00 49 GLN D O 1
ATOM 8318 N N . LEU D 1 50 ? 158.056 -6.752 -2.745 1.00 15.62 50 LEU D N 1
ATOM 8319 C CA . LEU D 1 50 ? 157.696 -7.803 -1.791 1.00 15.71 50 LEU D CA 1
ATOM 8320 C C . LEU D 1 50 ? 156.950 -8.960 -2.469 1.00 16.74 50 LEU D C 1
ATOM 8321 O O . LEU D 1 50 ? 157.220 -10.131 -2.182 1.00 15.32 50 LEU D O 1
ATOM 8326 N N . ASP D 1 51 ? 156.031 -8.644 -3.376 1.00 15.55 51 ASP D N 1
ATOM 8327 C CA . ASP D 1 51 ? 155.380 -9.698 -4.167 1.00 13.63 51 ASP D CA 1
ATOM 8328 C C . ASP D 1 51 ? 156.355 -10.438 -5.072 1.00 13.76 51 ASP D C 1
ATOM 8329 O O . ASP D 1 51 ? 156.301 -11.663 -5.185 1.00 14.44 51 ASP D O 1
ATOM 8334 N N . VAL D 1 52 ? 157.244 -9.703 -5.738 1.00 13.95 52 VAL D N 1
ATOM 8335 C CA . VAL D 1 52 ? 158.226 -10.366 -6.577 1.00 11.78 52 VAL D CA 1
ATOM 8336 C C . VAL D 1 52 ? 159.121 -11.288 -5.751 1.00 14.20 52 VAL D C 1
ATOM 8337 O O . VAL D 1 52 ? 159.481 -12.373 -6.212 1.00 14.20 52 VAL D O 1
ATOM 8341 N N . GLN D 1 53 ? 159.474 -10.863 -4.538 1.00 14.59 53 GLN D N 1
ATOM 8342 C CA . GLN D 1 53 ? 160.283 -11.706 -3.651 1.00 13.82 53 GLN D CA 1
ATOM 8343 C C . GLN D 1 53 ? 159.531 -12.992 -3.267 1.00 14.41 53 GLN D C 1
ATOM 8344 O O . GLN D 1 53 ? 160.130 -14.072 -3.199 1.00 15.63 53 GLN D O 1
ATOM 8350 N N . ASP D 1 54 ? 158.225 -12.881 -3.024 1.00 15.75 54 ASP D N 1
ATOM 8351 C CA . ASP D 1 54 ? 157.396 -14.070 -2.761 1.00 17.34 54 ASP D CA 1
ATOM 8352 C C . ASP D 1 54 ? 157.514 -15.072 -3.917 1.00 16.25 54 ASP D C 1
ATOM 8353 O O . ASP D 1 54 ? 157.629 -16.281 -3.703 1.00 17.07 54 ASP D O 1
ATOM 8358 N N . PHE D 1 55 ? 157.454 -14.555 -5.144 1.00 13.21 55 PHE D N 1
ATOM 8359 C CA . PHE D 1 55 ? 157.550 -15.371 -6.357 1.00 14.57 55 PHE D CA 1
ATOM 8360 C C . PHE D 1 55 ? 158.914 -16.059 -6.384 1.00 15.05 55 PHE D C 1
ATOM 8361 O O . PHE D 1 55 ? 159.014 -17.260 -6.625 1.00 16.92 55 PHE D O 1
ATOM 8369 N N . ALA D 1 56 ? 159.965 -15.298 -6.103 1.00 15.01 56 ALA D N 1
ATOM 8370 C CA . ALA D 1 56 ? 161.317 -15.864 -6.053 1.00 15.33 56 ALA D CA 1
ATOM 8371 C C . ALA D 1 56 ? 161.431 -16.962 -4.993 1.00 16.00 56 ALA D C 1
ATOM 8372 O O . ALA D 1 56 ? 162.033 -18.019 -5.236 1.00 17.97 56 ALA D O 1
ATOM 8374 N N . ASP D 1 57 ? 160.847 -16.709 -3.827 1.00 16.59 57 ASP D N 1
ATOM 8375 C CA . ASP D 1 57 ? 160.936 -17.641 -2.702 1.00 17.57 57 ASP D CA 1
ATOM 8376 C C . ASP D 1 57 ? 160.254 -18.966 -3.008 1.00 18.85 57 ASP D C 1
ATOM 8377 O O . ASP D 1 57 ? 160.621 -20.003 -2.446 1.00 21.79 57 ASP D O 1
ATOM 8382 N N . LEU D 1 58 ? 159.276 -18.928 -3.912 1.00 17.95 58 LEU D N 1
ATOM 8383 C CA . LEU D 1 58 ? 158.563 -20.122 -4.341 1.00 18.86 58 LEU D CA 1
ATOM 8384 C C . LEU D 1 58 ? 159.234 -20.837 -5.508 1.00 20.20 58 LEU D C 1
ATOM 8385 O O . LEU D 1 58 ? 158.743 -21.868 -5.961 1.00 23.22 58 LEU D O 1
ATOM 8390 N N . GLY D 1 59 ? 160.328 -20.276 -6.019 1.00 17.45 59 GLY D N 1
ATOM 8391 C CA . GLY D 1 59 ? 161.054 -20.898 -7.115 1.00 17.98 59 GLY D CA 1
ATOM 8392 C C . GLY D 1 59 ? 160.804 -20.270 -8.480 1.00 17.01 59 GLY D C 1
ATOM 8393 O O . GLY D 1 59 ? 161.243 -20.793 -9.508 1.00 17.43 59 GLY D O 1
ATOM 8394 N N . GLY D 1 60 ? 160.075 -19.157 -8.507 1.00 16.46 60 GLY D N 1
ATOM 8395 C CA . GLY D 1 60 ? 159.878 -18.440 -9.763 1.00 15.68 60 GLY D CA 1
ATOM 8396 C C . GLY D 1 60 ? 161.206 -17.883 -10.247 1.00 16.17 60 GLY D C 1
ATOM 8397 O O . GLY D 1 60 ? 162.075 -17.559 -9.424 1.00 17.35 60 GLY D O 1
ATOM 8398 N N A LYS D 1 61 ? 161.374 -17.784 -11.565 0.60 14.05 61 LYS D N 1
ATOM 8399 N N B LYS D 1 61 ? 161.378 -17.767 -11.566 0.40 14.13 61 LYS D N 1
ATOM 8400 C CA A LYS D 1 61 ? 162.620 -17.288 -12.141 0.60 15.37 61 LYS D CA 1
ATOM 8401 C CA B LYS D 1 61 ? 162.644 -17.294 -12.136 0.40 15.39 61 LYS D CA 1
ATOM 8402 C C A LYS D 1 61 ? 162.439 -16.020 -12.967 0.60 14.96 61 LYS D C 1
ATOM 8403 C C B LYS D 1 61 ? 162.506 -16.097 -13.085 0.40 15.02 61 LYS D C 1
ATOM 8404 O O A LYS D 1 61 ? 163.274 -15.116 -12.907 0.60 15.72 61 LYS D O 1
ATOM 8405 O O B LYS D 1 61 ? 163.444 -15.311 -13.228 0.40 15.48 61 LYS D O 1
ATOM 8416 N N . THR D 1 62 ? 161.354 -15.965 -13.739 1.00 14.82 62 THR D N 1
ATOM 8417 C CA . THR D 1 62 ? 161.154 -14.889 -14.709 1.00 14.18 62 THR D CA 1
ATOM 8418 C C . THR D 1 62 ? 159.731 -14.361 -14.714 1.00 15.56 62 THR D C 1
ATOM 8419 O O . THR D 1 62 ? 158.777 -15.123 -14.575 1.00 14.65 62 THR D O 1
ATOM 8423 N N . ILE D 1 63 ? 159.606 -13.050 -14.865 1.00 14.08 63 ILE D N 1
ATOM 8424 C CA . ILE D 1 63 ? 158.308 -12.427 -15.084 1.00 13.03 63 ILE D CA 1
ATOM 8425 C C . ILE D 1 63 ? 158.352 -11.643 -16.382 1.00 15.81 63 ILE D C 1
ATOM 8426 O O . ILE D 1 63 ? 159.262 -10.842 -16.605 1.00 15.95 63 ILE D O 1
ATOM 8431 N N . VAL D 1 64 ? 157.375 -11.894 -17.244 1.00 14.41 64 VAL D N 1
ATOM 8432 C CA . VAL D 1 64 ? 157.217 -11.112 -18.456 1.00 13.72 64 VAL D CA 1
ATOM 8433 C C . VAL D 1 64 ? 156.340 -9.912 -18.091 1.00 15.87 64 VAL D C 1
ATOM 8434 O O . VAL D 1 64 ? 155.173 -10.066 -17.724 1.00 14.63 64 VAL D O 1
ATOM 8438 N N . ASP D 1 65 ? 156.922 -8.726 -18.185 1.00 14.36 65 ASP D N 1
ATOM 8439 C CA . ASP D 1 65 ? 156.247 -7.490 -17.811 1.00 16.22 65 ASP D CA 1
ATOM 8440 C C . ASP D 1 65 ? 155.623 -6.900 -19.067 1.00 14.99 65 ASP D C 1
ATOM 8441 O O . ASP D 1 65 ? 156.327 -6.363 -19.920 1.00 14.50 65 ASP D O 1
ATOM 8446 N N . ALA D 1 66 ? 154.299 -6.981 -19.172 1.00 13.37 66 ALA D N 1
ATOM 8447 C CA . ALA D 1 66 ? 153.599 -6.562 -20.382 1.00 16.57 66 ALA D CA 1
ATOM 8448 C C . ALA D 1 66 ? 153.321 -5.053 -20.473 1.00 17.54 66 ALA D C 1
ATOM 8449 O O . ALA D 1 66 ? 152.555 -4.617 -21.332 1.00 18.60 66 ALA D O 1
ATOM 8451 N N . THR D 1 67 ? 153.966 -4.259 -19.623 1.00 16.35 67 THR D N 1
ATOM 8452 C CA . THR D 1 67 ? 153.684 -2.820 -19.556 1.00 17.82 67 THR D CA 1
ATOM 8453 C C . THR D 1 67 ? 154.251 -2.081 -20.770 1.00 17.13 67 THR D C 1
ATOM 8454 O O . THR D 1 67 ? 155.468 -1.996 -20.942 1.00 18.75 67 THR D O 1
ATOM 8458 N N . ALA D 1 68 ? 153.360 -1.555 -21.608 1.00 15.17 68 ALA D N 1
ATOM 8459 C CA . ALA D 1 68 ? 153.782 -0.847 -22.812 1.00 19.80 68 ALA D CA 1
ATOM 8460 C C . ALA D 1 68 ? 153.855 0.663 -22.609 1.00 17.56 68 ALA D C 1
ATOM 8461 O O . ALA D 1 68 ? 153.609 1.168 -21.521 1.00 17.24 68 ALA D O 1
ATOM 8463 N N . VAL D 1 69 ? 154.189 1.388 -23.672 1.00 18.39 69 VAL D N 1
ATOM 8464 C CA . VAL D 1 69 ? 154.565 2.784 -23.504 1.00 18.26 69 VAL D CA 1
ATOM 8465 C C . VAL D 1 69 ? 153.367 3.634 -23.088 1.00 19.79 69 VAL D C 1
ATOM 8466 O O . VAL D 1 69 ? 153.520 4.634 -22.394 1.00 20.48 69 VAL D O 1
ATOM 8470 N N . ASP D 1 70 ? 152.180 3.209 -23.496 1.00 19.07 70 ASP D N 1
ATOM 8471 C CA . ASP D 1 70 ? 150.949 3.907 -23.113 1.00 20.95 70 ASP D CA 1
ATOM 8472 C C . ASP D 1 70 ? 150.474 3.604 -21.681 1.00 23.02 70 ASP D C 1
ATOM 8473 O O . ASP D 1 70 ? 149.439 4.113 -21.235 1.00 23.32 70 ASP D O 1
ATOM 8478 N N . TYR D 1 71 ? 151.228 2.791 -20.949 1.00 17.73 71 TYR D N 1
ATOM 8479 C CA . TYR D 1 71 ? 150.757 2.345 -19.644 1.00 17.77 71 TYR D CA 1
ATOM 8480 C C . TYR D 1 71 ? 151.664 2.828 -18.508 1.00 19.48 71 TYR D C 1
ATOM 8481 O O . TYR D 1 71 ? 151.693 2.235 -17.431 1.00 21.21 71 TYR D O 1
ATOM 8490 N N . GLY D 1 72 ? 152.400 3.910 -18.761 1.00 18.41 72 GLY D N 1
ATOM 8491 C CA . GLY D 1 72 ? 153.129 4.611 -17.722 1.00 19.82 72 GLY D CA 1
ATOM 8492 C C . GLY D 1 72 ? 154.222 3.792 -17.072 1.00 17.52 72 GLY D C 1
ATOM 8493 O O . GLY D 1 72 ? 154.213 3.573 -15.854 1.00 18.04 72 GLY D O 1
ATOM 8494 N N . ARG D 1 73 ? 155.182 3.362 -17.877 1.00 18.10 73 ARG D N 1
ATOM 8495 C CA . ARG D 1 73 ? 156.244 2.509 -17.376 1.00 16.36 73 ARG D CA 1
ATOM 8496 C C . ARG D 1 73 ? 157.051 3.165 -16.264 1.00 16.41 73 ARG D C 1
ATOM 8497 O O . ARG D 1 73 ? 157.190 4.391 -16.207 1.00 17.47 73 ARG D O 1
ATOM 8505 N N . ARG D 1 74 ? 157.604 2.324 -15.400 1.00 14.94 74 ARG D N 1
ATOM 8506 C CA . ARG D 1 74 ? 158.585 2.743 -14.408 1.00 16.01 74 ARG D CA 1
ATOM 8507 C C . ARG D 1 74 ? 159.768 1.796 -14.565 1.00 15.17 74 ARG D C 1
ATOM 8508 O O . ARG D 1 74 ? 160.033 0.951 -13.703 1.00 16.18 74 ARG D O 1
ATOM 8516 N N . VAL D 1 75 ? 160.474 1.951 -15.685 1.00 16.36 75 VAL D N 1
ATOM 8517 C CA . VAL D 1 75 ? 161.497 0.999 -16.099 1.00 14.38 75 VAL D CA 1
ATOM 8518 C C . VAL D 1 75 ? 162.592 0.843 -15.046 1.00 15.88 75 VAL D C 1
ATOM 8519 O O . VAL D 1 75 ? 163.034 -0.271 -14.762 1.00 15.51 75 VAL D O 1
ATOM 8523 N N . LEU D 1 76 ? 163.043 1.955 -14.477 1.00 16.48 76 LEU D N 1
ATOM 8524 C CA . LEU D 1 76 ? 164.160 1.873 -13.542 1.00 17.50 76 LEU D CA 1
ATOM 8525 C C . LEU D 1 76 ? 163.767 1.197 -12.230 1.00 17.06 76 LEU D C 1
ATOM 8526 O O . LEU D 1 76 ? 164.591 0.517 -11.623 1.00 17.63 76 LEU D O 1
ATOM 8531 N N . ASP D 1 77 ? 162.520 1.392 -11.794 1.00 15.75 77 ASP D N 1
ATOM 8532 C CA . ASP D 1 77 ? 162.019 0.676 -10.616 1.00 15.57 77 ASP D CA 1
ATOM 8533 C C . ASP D 1 77 ? 161.964 -0.819 -10.885 1.00 15.41 77 ASP D C 1
ATOM 8534 O O . ASP D 1 77 ? 162.380 -1.632 -10.055 1.00 15.74 77 ASP D O 1
ATOM 8539 N N . VAL D 1 78 ? 161.484 -1.187 -12.063 1.00 15.95 78 VAL D N 1
ATOM 8540 C CA . VAL D 1 78 ? 161.425 -2.602 -12.410 1.00 15.70 78 VAL D CA 1
ATOM 8541 C C . VAL D 1 78 ? 162.846 -3.194 -12.493 1.00 15.85 78 VAL D C 1
ATOM 8542 O O . VAL D 1 78 ? 163.105 -4.288 -11.993 1.00 14.93 78 VAL D O 1
ATOM 8546 N N . ALA D 1 79 ? 163.771 -2.456 -13.103 1.00 15.38 79 ALA D N 1
ATOM 8547 C CA . ALA D 1 79 ? 165.164 -2.884 -13.146 1.00 18.43 79 ALA D CA 1
ATOM 8548 C C . ALA D 1 79 ? 165.743 -3.074 -11.748 1.00 17.11 79 ALA D C 1
ATOM 8549 O O . ALA D 1 79 ? 166.454 -4.044 -11.493 1.00 15.84 79 ALA D O 1
ATOM 8551 N N . GLN D 1 80 ? 165.460 -2.139 -10.844 1.00 15.35 80 GLN D N 1
ATOM 8552 C CA . GLN D 1 80 ? 166.025 -2.223 -9.506 1.00 16.56 80 GLN D CA 1
ATOM 8553 C C . GLN D 1 80 ? 165.467 -3.448 -8.782 1.00 15.13 80 GLN D C 1
ATOM 8554 O O . GLN D 1 80 ? 166.185 -4.144 -8.073 1.00 16.64 80 GLN D O 1
ATOM 8560 N N . ILE D 1 81 ? 164.187 -3.728 -9.005 1.00 14.85 81 ILE D N 1
ATOM 8561 C CA . ILE D 1 81 ? 163.576 -4.911 -8.418 1.00 15.23 81 ILE D CA 1
ATOM 8562 C C . ILE D 1 81 ? 164.241 -6.175 -8.944 1.00 15.93 81 ILE D C 1
ATOM 8563 O O . ILE D 1 81 ? 164.525 -7.101 -8.178 1.00 16.28 81 ILE D O 1
ATOM 8568 N N . SER D 1 82 ? 164.483 -6.219 -10.249 1.00 14.10 82 SER D N 1
ATOM 8569 C CA . SER D 1 82 ? 165.153 -7.364 -10.852 1.00 15.70 82 SER D CA 1
ATOM 8570 C C . SER D 1 82 ? 166.543 -7.556 -10.244 1.00 17.36 82 SER D C 1
ATOM 8571 O O . SER D 1 82 ? 166.926 -8.664 -9.886 1.00 18.00 82 SER D O 1
ATOM 8574 N N . LYS D 1 83 ? 167.292 -6.467 -10.117 1.00 17.35 83 LYS D N 1
ATOM 8575 C CA . LYS D 1 83 ? 168.621 -6.516 -9.501 1.00 17.99 83 LYS D CA 1
ATOM 8576 C C . LYS D 1 83 ? 168.597 -7.030 -8.058 1.00 19.21 83 LYS D C 1
ATOM 8577 O O . LYS D 1 83 ? 169.418 -7.876 -7.676 1.00 20.78 83 LYS D O 1
ATOM 8583 N N . GLU D 1 84 ? 167.671 -6.518 -7.248 1.00 17.19 84 GLU D N 1
ATOM 8584 C CA . GLU D 1 84 ? 167.625 -6.877 -5.836 1.00 17.45 84 GLU D CA 1
ATOM 8585 C C . GLU D 1 84 ? 167.109 -8.290 -5.583 1.00 19.33 84 GLU D C 1
ATOM 8586 O O . GLU D 1 84 ? 167.576 -8.953 -4.655 1.00 20.39 84 GLU D O 1
ATOM 8592 N N . THR D 1 85 ? 166.158 -8.750 -6.401 1.00 15.61 85 THR D N 1
ATOM 8593 C CA . THR D 1 85 ? 165.489 -10.031 -6.145 1.00 17.89 85 THR D CA 1
ATOM 8594 C C . THR D 1 85 ? 166.110 -11.177 -6.939 1.00 18.69 85 THR D C 1
ATOM 8595 O O . THR D 1 85 ? 165.941 -12.350 -6.591 1.00 20.52 85 THR D O 1
ATOM 8599 N N . GLY D 1 86 ? 166.806 -10.834 -8.015 1.00 15.78 86 GLY D N 1
ATOM 8600 C CA . GLY D 1 86 ? 167.356 -11.829 -8.926 1.00 19.46 86 GLY D CA 1
ATOM 8601 C C . GLY D 1 86 ? 166.359 -12.371 -9.939 1.00 15.29 86 GLY D C 1
ATOM 8602 O O . GLY D 1 86 ? 166.710 -13.206 -10.780 1.00 19.50 86 GLY D O 1
ATOM 8603 N N . ILE D 1 87 ? 165.115 -11.908 -9.869 1.00 14.84 87 ILE D N 1
ATOM 8604 C CA . ILE D 1 87 ? 164.109 -12.336 -10.837 1.00 15.56 87 ILE D CA 1
ATOM 8605 C C . ILE D 1 87 ? 164.377 -11.663 -12.196 1.00 16.59 87 ILE D C 1
ATOM 8606 O O . ILE D 1 87 ? 164.564 -10.441 -12.281 1.00 16.70 87 ILE D O 1
ATOM 8611 N N . GLN D 1 88 ? 164.405 -12.473 -13.249 1.00 15.03 88 GLN D N 1
ATOM 8612 C CA . GLN D 1 88 ? 164.626 -11.989 -14.606 1.00 15.69 88 GLN D CA 1
ATOM 8613 C C . GLN D 1 88 ? 163.348 -11.367 -15.147 1.00 14.96 88 GLN D C 1
ATOM 8614 O O . GLN D 1 88 ? 162.262 -11.908 -14.942 1.00 15.70 88 GLN D O 1
ATOM 8620 N N . ILE D 1 89 ? 163.483 -10.229 -15.825 1.00 13.80 89 ILE D N 1
ATOM 8621 C CA . ILE D 1 89 ? 162.330 -9.527 -16.400 1.00 14.74 89 ILE D CA 1
ATOM 8622 C C . ILE D 1 89 ? 162.455 -9.423 -17.918 1.00 17.84 89 ILE D C 1
ATOM 8623 O O . ILE D 1 89 ? 163.483 -8.977 -18.447 1.00 15.54 89 ILE D O 1
ATOM 8628 N N . VAL D 1 90 ? 161.401 -9.836 -18.611 1.00 14.15 90 VAL D N 1
ATOM 8629 C CA . VAL D 1 90 ? 161.276 -9.577 -20.033 1.00 15.22 90 VAL D CA 1
ATOM 8630 C C . VAL D 1 90 ? 160.341 -8.387 -20.204 1.00 16.77 90 VAL D C 1
ATOM 8631 O O . VAL D 1 90 ? 159.166 -8.458 -19.847 1.00 16.47 90 VAL D O 1
ATOM 8635 N N . GLY D 1 91 ? 160.879 -7.290 -20.728 1.00 15.36 91 GLY D N 1
ATOM 8636 C CA . GLY D 1 91 ? 160.105 -6.086 -20.968 1.00 15.52 91 GLY D CA 1
ATOM 8637 C C . GLY D 1 91 ? 159.388 -6.083 -22.312 1.00 13.49 91 GLY D C 1
ATOM 8638 O O . GLY D 1 91 ? 159.673 -6.888 -23.200 1.00 13.90 91 GLY D O 1
ATOM 8639 N N . THR D 1 92 ? 158.459 -5.147 -22.468 1.00 12.52 92 THR D N 1
ATOM 8640 C CA . THR D 1 92 ? 157.561 -5.157 -23.613 1.00 15.50 92 THR D CA 1
ATOM 8641 C C . THR D 1 92 ? 157.573 -3.801 -24.315 1.00 15.12 92 THR D C 1
ATOM 8642 O O . THR D 1 92 ? 157.359 -2.763 -23.688 1.00 18.17 92 THR D O 1
ATOM 8646 N N . ALA D 1 93 ? 157.857 -3.824 -25.609 1.00 15.61 93 ALA D N 1
ATOM 8647 C CA . ALA D 1 93 ? 157.811 -2.626 -26.427 1.00 14.61 93 ALA D CA 1
ATOM 8648 C C . ALA D 1 93 ? 156.453 -2.581 -27.109 1.00 19.68 93 ALA D C 1
ATOM 8649 O O . ALA D 1 93 ? 155.751 -3.584 -27.164 1.00 19.41 93 ALA D O 1
ATOM 8651 N N . GLY D 1 94 ? 156.079 -1.423 -27.632 1.00 20.06 94 GLY D N 1
ATOM 8652 C CA . GLY D 1 94 ? 154.850 -1.337 -28.395 1.00 19.03 94 GLY D CA 1
ATOM 8653 C C . GLY D 1 94 ? 153.722 -0.664 -27.655 1.00 19.09 94 GLY D C 1
ATOM 8654 O O . GLY D 1 94 ? 153.922 0.257 -26.856 1.00 19.51 94 GLY D O 1
ATOM 8655 N N . PHE D 1 95 ? 152.522 -1.176 -27.892 1.00 17.73 95 PHE D N 1
ATOM 8656 C CA . PHE D 1 95 ? 151.307 -0.452 -27.569 1.00 19.47 95 PHE D CA 1
ATOM 8657 C C . PHE D 1 95 ? 150.298 -1.366 -26.915 1.00 24.99 95 PHE D C 1
ATOM 8658 O O . PHE D 1 95 ? 150.354 -2.591 -27.047 1.00 20.10 95 PHE D O 1
ATOM 8666 N N . ASN D 1 96 ? 149.358 -0.748 -26.217 1.00 29.99 96 ASN D N 1
ATOM 8667 C CA . ASN D 1 96 ? 148.222 -1.461 -25.681 1.00 33.82 96 ASN D CA 1
ATOM 8668 C C . ASN D 1 96 ? 146.948 -0.969 -26.375 1.00 34.81 96 ASN D C 1
ATOM 8669 O O . ASN D 1 96 ? 146.986 -0.369 -27.469 1.00 31.70 96 ASN D O 1
ATOM 8674 N N . LYS D 1 97 ? 145.824 -1.254 -25.739 1.00 37.24 97 LYS D N 1
ATOM 8675 C CA . LYS D 1 97 ? 144.502 -0.852 -26.186 1.00 36.80 97 LYS D CA 1
ATOM 8676 C C . LYS D 1 97 ? 144.417 0.654 -26.445 1.00 26.75 97 LYS D C 1
ATOM 8677 O O . LYS D 1 97 ? 144.950 1.453 -25.676 1.00 25.40 97 LYS D O 1
ATOM 8683 N N . SER D 1 98 ? 143.721 1.033 -27.510 1.00 25.70 98 SER D N 1
ATOM 8684 C CA . SER D 1 98 ? 143.619 2.440 -27.893 1.00 24.78 98 SER D CA 1
ATOM 8685 C C . SER D 1 98 ? 142.865 3.325 -26.886 1.00 27.54 98 SER D C 1
ATOM 8686 O O . SER D 1 98 ? 143.042 4.539 -26.886 1.00 25.40 98 SER D O 1
ATOM 8689 N N . PHE D 1 99 ? 142.029 2.750 -26.028 1.00 26.03 99 PHE D N 1
ATOM 8690 C CA . PHE D 1 99 ? 141.341 3.613 -25.059 1.00 28.71 99 PHE D CA 1
ATOM 8691 C C . PHE D 1 99 ? 142.331 4.330 -24.127 1.00 30.14 99 PHE D C 1
ATOM 8692 O O . PHE D 1 99 ? 142.058 5.431 -23.650 1.00 28.67 99 PHE D O 1
ATOM 8700 N N . LEU D 1 100 ? 143.500 3.728 -23.917 1.00 23.50 100 LEU D N 1
ATOM 8701 C CA . LEU D 1 100 ? 144.527 4.332 -23.083 1.00 23.20 100 LEU D CA 1
ATOM 8702 C C . LEU D 1 100 ? 145.151 5.559 -23.737 1.00 22.93 100 LEU D C 1
ATOM 8703 O O . LEU D 1 100 ? 145.804 6.365 -23.066 1.00 23.35 100 LEU D O 1
ATOM 8708 N N . TRP D 1 101 ? 144.958 5.694 -25.045 1.00 24.10 101 TRP D N 1
ATOM 8709 C CA . TRP D 1 101 ? 145.706 6.684 -25.823 1.00 23.13 101 TRP D CA 1
ATOM 8710 C C . TRP D 1 101 ? 145.244 8.113 -25.579 1.00 27.02 101 TRP D C 1
ATOM 8711 O O . TRP D 1 101 ? 145.853 9.062 -26.070 1.00 25.80 101 TRP D O 1
ATOM 8722 N N . ASP D 1 102 ? 144.171 8.264 -24.813 1.00 23.60 102 ASP D N 1
ATOM 8723 C CA . ASP D 1 102 ? 143.707 9.589 -24.425 1.00 25.03 102 ASP D CA 1
ATOM 8724 C C . ASP D 1 102 ? 144.624 10.206 -23.365 1.00 29.40 102 ASP D C 1
ATOM 8725 O O . ASP D 1 102 ? 144.592 11.414 -23.118 1.00 25.96 102 ASP D O 1
ATOM 8730 N N . GLY D 1 103 ? 145.438 9.370 -22.733 1.00 23.01 103 GLY D N 1
ATOM 8731 C CA . GLY D 1 103 ? 146.347 9.836 -21.704 1.00 22.44 103 GLY D CA 1
ATOM 8732 C C . GLY D 1 103 ? 147.390 10.802 -22.237 1.00 22.55 103 GLY D C 1
ATOM 8733 O O . GLY D 1 103 ? 147.823 10.700 -23.386 1.00 23.88 103 GLY D O 1
ATOM 8734 N N . LYS D 1 104 ? 147.799 11.740 -21.392 1.00 24.78 104 LYS D N 1
ATOM 8735 C CA . LYS D 1 104 ? 148.873 12.668 -21.732 1.00 24.85 104 LYS D CA 1
ATOM 8736 C C . LYS D 1 104 ? 150.225 11.966 -21.763 1.00 28.72 104 LYS D C 1
ATOM 8737 O O . LYS D 1 104 ? 150.501 11.087 -20.949 1.00 27.23 104 LYS D O 1
ATOM 8743 N N . ILE D 1 105 ? 151.068 12.358 -22.708 1.00 26.81 105 ILE D N 1
ATOM 8744 C CA . ILE D 1 105 ? 152.415 11.806 -22.801 1.00 25.73 105 ILE D CA 1
ATOM 8745 C C . ILE D 1 105 ? 153.319 12.478 -21.767 1.00 30.61 105 ILE D C 1
ATOM 8746 O O . ILE D 1 105 ? 153.276 13.700 -21.614 1.00 30.97 105 ILE D O 1
ATOM 8751 N N A LYS D 1 106 ? 154.131 11.674 -21.077 0.63 30.00 106 LYS D N 1
ATOM 8752 N N B LYS D 1 106 ? 154.101 11.691 -21.033 0.37 29.99 106 LYS D N 1
ATOM 8753 C CA A LYS D 1 106 ? 155.162 12.184 -20.174 0.63 32.13 106 LYS D CA 1
ATOM 8754 C CA B LYS D 1 106 ? 155.020 12.267 -20.058 0.37 31.82 106 LYS D CA 1
ATOM 8755 C C A LYS D 1 106 ? 155.933 13.297 -20.868 0.63 29.07 106 LYS D C 1
ATOM 8756 C C B LYS D 1 106 ? 155.934 13.248 -20.773 0.37 29.12 106 LYS D C 1
ATOM 8757 O O A LYS D 1 106 ? 156.373 13.124 -22.001 0.63 30.16 106 LYS D O 1
ATOM 8758 O O B LYS D 1 106 ? 156.468 12.937 -21.836 0.37 29.90 106 LYS D O 1
ATOM 8769 N N . PRO D 1 107 ? 156.120 14.438 -20.191 1.00 29.55 107 PRO D N 1
ATOM 8770 C CA . PRO D 1 107 ? 157.042 15.427 -20.759 1.00 33.62 107 PRO D CA 1
ATOM 8771 C C . PRO D 1 107 ? 158.406 14.781 -21.002 1.00 27.88 107 PRO D C 1
ATOM 8772 O O . PRO D 1 107 ? 159.074 15.088 -21.986 1.00 28.27 107 PRO D O 1
ATOM 8776 N N . GLU D 1 108 ? 158.791 13.863 -20.119 1.00 28.25 108 GLU D N 1
ATOM 8777 C CA . GLU D 1 108 ? 160.089 13.192 -20.211 1.00 28.98 108 GLU D CA 1
ATOM 8778 C C . GLU D 1 108 ? 160.259 12.327 -21.461 1.00 27.55 108 GLU D C 1
ATOM 8779 O O . GLU D 1 108 ? 161.389 12.041 -21.875 1.00 27.34 108 GLU D O 1
ATOM 8785 N N . LEU D 1 109 ? 159.143 11.923 -22.067 1.00 26.85 109 LEU D N 1
ATOM 8786 C CA . LEU D 1 109 ? 159.175 11.067 -23.252 1.00 28.23 109 LEU D CA 1
ATOM 8787 C C . LEU D 1 109 ? 159.123 11.844 -24.561 1.00 29.60 109 LEU D C 1
ATOM 8788 O O . LEU D 1 109 ? 159.369 11.289 -25.628 1.00 27.69 109 LEU D O 1
ATOM 8793 N N . LYS D 1 110 ? 158.802 13.128 -24.485 1.00 28.46 110 LYS D N 1
ATOM 8794 C CA . LYS D 1 110 ? 158.665 13.919 -25.705 1.00 28.92 110 LYS D CA 1
ATOM 8795 C C . LYS D 1 110 ? 159.937 13.995 -26.565 1.00 30.47 110 LYS D C 1
ATOM 8796 O O . LYS D 1 110 ? 159.860 13.968 -27.801 1.00 27.29 110 LYS D O 1
ATOM 8802 N N . PRO D 1 111 ? 161.115 14.052 -25.924 1.00 30.04 111 PRO D N 1
ATOM 8803 C CA . PRO D 1 111 ? 162.339 14.037 -26.733 1.00 30.08 111 PRO D CA 1
ATOM 8804 C C . PRO D 1 111 ? 162.513 12.748 -27.546 1.00 32.99 111 PRO D C 1
ATOM 8805 O O . PRO D 1 111 ? 163.296 12.735 -28.500 1.00 37.08 111 PRO D O 1
ATOM 8809 N N . ILE D 1 112 ? 161.797 11.687 -27.180 1.00 31.26 112 ILE D N 1
ATOM 8810 C CA . ILE D 1 112 ? 161.864 10.427 -27.919 1.00 34.78 112 ILE D CA 1
ATOM 8811 C C . ILE D 1 112 ? 160.694 10.256 -28.887 1.00 36.97 112 ILE D C 1
ATOM 8812 O O . ILE D 1 112 ? 160.883 9.919 -30.059 1.00 38.16 112 ILE D O 1
ATOM 8817 N N . ILE D 1 113 ? 159.490 10.491 -28.380 1.00 32.68 113 ILE D N 1
ATOM 8818 C CA . ILE D 1 113 ? 158.258 10.252 -29.118 1.00 33.97 113 ILE D CA 1
ATOM 8819 C C . ILE D 1 113 ? 157.918 11.408 -30.052 1.00 34.25 113 ILE D C 1
ATOM 8820 O O . ILE D 1 113 ? 157.351 11.202 -31.124 1.00 38.15 113 ILE D O 1
ATOM 8825 N N . GLY D 1 114 ? 158.280 12.620 -29.642 1.00 31.73 114 GLY D N 1
ATOM 8826 C CA . GLY D 1 114 ? 157.906 13.815 -30.375 1.00 33.66 114 GLY D CA 1
ATOM 8827 C C . GLY D 1 114 ? 157.029 14.714 -29.528 1.00 32.03 114 GLY D C 1
ATOM 8828 O O . GLY D 1 114 ? 156.576 14.325 -28.452 1.00 32.35 114 GLY D O 1
ATOM 8829 N N . ASP D 1 115 ? 156.783 15.924 -30.013 1.00 32.59 115 ASP D N 1
ATOM 8830 C CA . ASP D 1 115 ? 156.017 16.899 -29.255 1.00 33.86 115 ASP D CA 1
ATOM 8831 C C . ASP D 1 115 ? 154.523 16.709 -29.470 1.00 36.40 115 ASP D C 1
ATOM 8832 O O . ASP D 1 115 ? 153.906 17.419 -30.264 1.00 34.80 115 ASP D O 1
ATOM 8837 N N . PHE D 1 116 ? 153.950 15.744 -28.755 1.00 30.44 116 PHE D N 1
ATOM 8838 C CA . PHE D 1 116 ? 152.524 15.447 -28.837 1.00 28.43 116 PHE D CA 1
ATOM 8839 C C . PHE D 1 116 ? 151.898 15.475 -27.455 1.00 29.48 116 PHE D C 1
ATOM 8840 O O . PHE D 1 116 ? 152.526 15.079 -26.473 1.00 29.25 116 PHE D O 1
ATOM 8848 N N . GLU D 1 117 ? 150.652 15.925 -27.387 1.00 28.50 117 GLU D N 1
ATOM 8849 C CA . GLU D 1 117 ? 149.956 16.053 -26.116 1.00 29.61 117 GLU D CA 1
ATOM 8850 C C . GLU D 1 117 ? 149.515 14.697 -25.557 1.00 27.28 117 GLU D C 1
ATOM 8851 O O . GLU D 1 117 ? 149.628 14.443 -24.354 1.00 27.99 117 GLU D O 1
ATOM 8857 N N . THR D 1 118 ? 149.008 13.835 -26.431 1.00 25.92 118 THR D N 1
ATOM 8858 C CA . THR D 1 118 ? 148.478 12.544 -26.008 1.00 24.71 118 THR D CA 1
ATOM 8859 C C . THR D 1 118 ? 149.011 11.453 -26.918 1.00 24.27 118 THR D C 1
ATOM 8860 O O . THR D 1 118 ? 149.483 11.725 -28.021 1.00 21.06 118 THR D O 1
ATOM 8864 N N . TYR D 1 119 ? 148.923 10.207 -26.469 1.00 23.08 119 TYR D N 1
ATOM 8865 C CA . TYR D 1 119 ? 149.330 9.099 -27.328 1.00 24.36 119 TYR D CA 1
ATOM 8866 C C . TYR D 1 119 ? 148.511 9.050 -28.615 1.00 21.87 119 TYR D C 1
ATOM 8867 O O . TYR D 1 119 ? 149.033 8.674 -29.656 1.00 23.43 119 TYR D O 1
ATOM 8876 N N . TYR D 1 120 ? 147.228 9.411 -28.530 1.00 24.15 120 TYR D N 1
ATOM 8877 C CA . TYR D 1 120 ? 146.350 9.426 -29.697 1.00 24.23 120 TYR D CA 1
ATOM 8878 C C . TYR D 1 120 ? 146.933 10.328 -30.766 1.00 25.24 120 TYR D C 1
ATOM 8879 O O . TYR D 1 120 ? 147.079 9.937 -31.923 1.00 27.70 120 TYR D O 1
ATOM 8888 N N . GLU D 1 121 ? 147.262 11.548 -30.362 1.00 25.48 121 GLU D N 1
ATOM 8889 C CA . GLU D 1 121 ? 147.821 12.531 -31.279 1.00 26.66 121 GLU D CA 1
ATOM 8890 C C . GLU D 1 121 ? 149.114 12.011 -31.907 1.00 25.87 121 GLU D C 1
ATOM 8891 O O . GLU D 1 121 ? 149.342 12.157 -33.105 1.00 26.51 121 GLU D O 1
ATOM 8897 N N . TRP D 1 122 ? 149.959 11.391 -31.091 1.00 21.87 122 TRP D N 1
ATOM 8898 C CA . TRP D 1 122 ? 151.209 10.829 -31.580 1.00 23.88 122 TRP D CA 1
ATOM 8899 C C . TRP D 1 122 ? 150.948 9.784 -32.662 1.00 23.44 122 TRP D C 1
ATOM 8900 O O . TRP D 1 122 ? 151.479 9.858 -33.774 1.00 24.74 122 TRP D O 1
ATOM 8911 N N . ILE D 1 123 ? 150.102 8.815 -32.343 1.00 22.24 123 ILE D N 1
ATOM 8912 C CA . ILE D 1 123 ? 149.887 7.690 -33.235 1.00 21.98 123 ILE D CA 1
ATOM 8913 C C . ILE D 1 123 ? 149.148 8.091 -34.512 1.00 25.04 123 ILE D C 1
ATOM 8914 O O . ILE D 1 123 ? 149.433 7.574 -35.585 1.00 22.11 123 ILE D O 1
ATOM 8919 N N . GLU D 1 124 ? 148.217 9.029 -34.392 1.00 25.73 124 GLU D N 1
ATOM 8920 C CA . GLU D 1 124 ? 147.467 9.497 -35.548 1.00 27.65 124 GLU D CA 1
ATOM 8921 C C . GLU D 1 124 ? 148.384 10.231 -36.527 1.00 31.37 124 GLU D C 1
ATOM 8922 O O . GLU D 1 124 ? 148.233 10.109 -37.741 1.00 33.53 124 GLU D O 1
ATOM 8928 N N . ASN D 1 125 ? 149.348 10.973 -35.991 1.00 26.85 125 ASN D N 1
ATOM 8929 C CA . ASN D 1 125 ? 150.174 11.872 -36.802 1.00 28.94 125 ASN D CA 1
ATOM 8930 C C . ASN D 1 125 ? 151.573 11.370 -37.140 1.00 31.06 125 ASN D C 1
ATOM 8931 O O . ASN D 1 125 ? 152.420 12.136 -37.610 1.00 35.78 125 ASN D O 1
ATOM 8936 N N . THR D 1 126 ? 151.817 10.087 -36.907 1.00 27.93 126 THR D N 1
ATOM 8937 C CA . THR D 1 126 ? 153.116 9.492 -37.192 1.00 26.13 126 THR D CA 1
ATOM 8938 C C . THR D 1 126 ? 152.928 8.344 -38.176 1.00 27.81 126 THR D C 1
ATOM 8939 O O . THR D 1 126 ? 152.003 7.545 -38.032 1.00 27.79 126 THR D O 1
ATOM 8943 N N . THR D 1 127 ? 153.790 8.268 -39.187 1.00 26.76 127 THR D N 1
ATOM 8944 C CA . THR D 1 127 ? 153.682 7.206 -40.185 1.00 26.49 127 THR D CA 1
ATOM 8945 C C . THR D 1 127 ? 153.889 5.833 -39.550 1.00 28.24 127 THR D C 1
ATOM 8946 O O . THR D 1 127 ? 154.521 5.716 -38.500 1.00 22.39 127 THR D O 1
ATOM 8950 N N . THR D 1 128 ? 153.360 4.799 -40.195 1.00 26.48 128 THR D N 1
ATOM 8951 C CA . THR D 1 128 ? 153.557 3.433 -39.730 1.00 26.87 128 THR D CA 1
ATOM 8952 C C . THR D 1 128 ? 155.046 3.104 -39.616 1.00 26.63 128 THR D C 1
ATOM 8953 O O . THR D 1 128 ? 155.473 2.426 -38.678 1.00 24.02 128 THR D O 1
ATOM 8957 N N . ASP D 1 129 ? 155.839 3.603 -40.561 1.00 24.88 129 ASP D N 1
ATOM 8958 C CA . ASP D 1 129 ? 157.272 3.332 -40.569 1.00 27.50 129 ASP D CA 1
ATOM 8959 C C . ASP D 1 129 ? 157.979 3.940 -39.361 1.00 23.82 129 ASP D C 1
ATOM 8960 O O . ASP D 1 129 ? 158.870 3.321 -38.783 1.00 24.66 129 ASP D O 1
ATOM 8965 N N . LYS D 1 130 ? 157.583 5.147 -38.975 1.00 22.01 130 LYS D N 1
ATOM 8966 C CA . LYS D 1 130 ? 158.195 5.793 -37.817 1.00 25.61 130 LYS D CA 1
ATOM 8967 C C . LYS D 1 130 ? 157.721 5.164 -36.500 1.00 23.24 130 LYS D C 1
ATOM 8968 O O . LYS D 1 130 ? 158.454 5.147 -35.506 1.00 24.34 130 LYS D O 1
ATOM 8974 N N . LEU D 1 131 ? 156.495 4.650 -36.491 1.00 21.40 131 LEU D N 1
ATOM 8975 C CA . LEU D 1 131 ? 156.045 3.873 -35.340 1.00 21.50 131 LEU D CA 1
ATOM 8976 C C . LEU D 1 131 ? 156.866 2.581 -35.221 1.00 19.60 131 LEU D C 1
ATOM 8977 O O . LEU D 1 131 ? 157.297 2.206 -34.119 1.00 21.00 131 LEU D O 1
ATOM 8982 N N . THR D 1 132 ? 157.084 1.898 -36.341 1.00 19.36 132 THR D N 1
ATOM 8983 C CA . THR D 1 132 ? 157.969 0.735 -36.339 1.00 19.02 132 THR D CA 1
ATOM 8984 C C . THR D 1 132 ? 159.341 1.103 -35.771 1.00 21.43 132 THR D C 1
ATOM 8985 O O . THR D 1 132 ? 159.873 0.413 -34.902 1.00 20.53 132 THR D O 1
ATOM 8989 N N . GLU D 1 133 ? 159.902 2.211 -36.243 1.00 19.09 133 GLU D N 1
ATOM 8990 C CA . GLU D 1 133 ? 161.212 2.645 -35.751 1.00 22.47 133 GLU D CA 1
ATOM 8991 C C . GLU D 1 133 ? 161.229 2.795 -34.230 1.00 22.00 133 GLU D C 1
ATOM 8992 O O . GLU D 1 133 ? 162.178 2.375 -33.575 1.00 20.39 133 GLU D O 1
ATOM 8998 N N . PHE D 1 134 ? 160.188 3.415 -33.678 1.00 19.97 134 PHE D N 1
ATOM 8999 C CA . PHE D 1 134 ? 160.076 3.575 -32.231 1.00 21.04 134 PHE D CA 1
ATOM 9000 C C . PHE D 1 134 ? 160.093 2.214 -31.510 1.00 21.29 134 PHE D C 1
ATOM 9001 O O . PHE D 1 134 ? 160.815 2.036 -30.530 1.00 19.31 134 PHE D O 1
ATOM 9009 N N . VAL D 1 135 ? 159.311 1.261 -32.009 1.00 19.81 135 VAL D N 1
ATOM 9010 C CA . VAL D 1 135 ? 159.247 -0.073 -31.406 1.00 18.25 135 VAL D CA 1
ATOM 9011 C C . VAL D 1 135 ? 160.594 -0.801 -31.532 1.00 19.67 135 VAL D C 1
ATOM 9012 O O . VAL D 1 135 ? 161.109 -1.385 -30.570 1.00 18.04 135 VAL D O 1
ATOM 9016 N N . VAL D 1 136 ? 161.178 -0.746 -32.722 1.00 17.66 136 VAL D N 1
ATOM 9017 C CA . VAL D 1 136 ? 162.484 -1.357 -32.936 1.00 17.84 136 VAL D CA 1
ATOM 9018 C C . VAL D 1 136 ? 163.519 -0.794 -31.965 1.00 18.93 136 VAL D C 1
ATOM 9019 O O . VAL D 1 136 ? 164.320 -1.540 -31.411 1.00 17.90 136 VAL D O 1
ATOM 9023 N N A ASN D 1 137 ? 163.496 0.521 -31.758 0.49 18.56 137 ASN D N 1
ATOM 9024 N N B ASN D 1 137 ? 163.496 0.519 -31.750 0.51 18.56 137 ASN D N 1
ATOM 9025 C CA A ASN D 1 137 ? 164.446 1.155 -30.845 0.49 20.28 137 ASN D CA 1
ATOM 9026 C CA B ASN D 1 137 ? 164.461 1.140 -30.845 0.51 20.28 137 ASN D CA 1
ATOM 9027 C C A ASN D 1 137 ? 164.329 0.643 -29.407 0.49 19.00 137 ASN D C 1
ATOM 9028 C C B ASN D 1 137 ? 164.332 0.637 -29.403 0.51 19.00 137 ASN D C 1
ATOM 9029 O O A ASN D 1 137 ? 165.332 0.494 -28.708 0.49 18.04 137 ASN D O 1
ATOM 9030 O O B ASN D 1 137 ? 165.331 0.488 -28.699 0.51 18.04 137 ASN D O 1
ATOM 9039 N N . GLU D 1 138 ? 163.106 0.367 -28.969 1.00 18.73 138 GLU D N 1
ATOM 9040 C CA . GLU D 1 138 ? 162.888 -0.152 -27.617 1.00 16.06 138 GLU D CA 1
ATOM 9041 C C . GLU D 1 138 ? 163.491 -1.550 -27.453 1.00 16.92 138 GLU D C 1
ATOM 9042 O O . GLU D 1 138 ? 163.961 -1.909 -26.371 1.00 18.58 138 GLU D O 1
ATOM 9048 N N . VAL D 1 139 ? 163.472 -2.328 -28.532 1.00 17.10 139 VAL D N 1
ATOM 9049 C CA . VAL D 1 139 ? 163.984 -3.697 -28.528 1.00 16.41 139 VAL D CA 1
ATOM 9050 C C . VAL D 1 139 ? 165.500 -3.730 -28.668 1.00 17.75 139 VAL D C 1
ATOM 9051 O O . VAL D 1 139 ? 166.184 -4.519 -28.002 1.00 16.78 139 VAL D O 1
ATOM 9055 N N . GLU D 1 140 ? 166.027 -2.864 -29.531 1.00 17.11 140 GLU D N 1
ATOM 9056 C CA . GLU D 1 140 ? 167.446 -2.915 -29.881 1.00 19.62 140 GLU D CA 1
ATOM 9057 C C . GLU D 1 140 ? 168.342 -2.020 -29.031 1.00 23.10 140 GLU D C 1
ATOM 9058 O O . GLU D 1 140 ? 169.532 -2.312 -28.857 1.00 21.58 140 GLU D O 1
ATOM 9064 N N . ASN D 1 141 ? 167.784 -0.931 -28.512 1.00 18.14 141 ASN D N 1
ATOM 9065 C CA . ASN D 1 141 ? 168.572 0.025 -27.749 1.00 20.53 141 ASN D CA 1
ATOM 9066 C C . ASN D 1 141 ? 168.148 0.194 -26.294 1.00 20.92 141 ASN D C 1
ATOM 9067 O O . ASN D 1 141 ? 168.994 0.283 -25.418 1.00 20.89 141 ASN D O 1
ATOM 9072 N N . GLY D 1 142 ? 166.848 0.220 -26.029 1.00 18.60 142 GLY D N 1
ATOM 9073 C CA . GLY D 1 142 ? 166.386 0.304 -24.655 1.00 18.13 142 GLY D CA 1
ATOM 9074 C C . GLY D 1 142 ? 165.021 0.951 -24.536 1.00 17.29 142 GLY D C 1
ATOM 9075 O O . GLY D 1 142 ? 164.637 1.786 -25.358 1.00 17.83 142 GLY D O 1
ATOM 9076 N N . LEU D 1 143 ? 164.294 0.553 -23.498 1.00 16.19 143 LEU D N 1
ATOM 9077 C CA . LEU D 1 143 ? 162.994 1.129 -23.195 1.00 17.72 143 LEU D CA 1
ATOM 9078 C C . LEU D 1 143 ? 163.159 2.570 -22.733 1.00 18.01 143 LEU D C 1
ATOM 9079 O O . LEU D 1 143 ? 163.904 2.838 -21.801 1.00 19.25 143 LEU D O 1
ATOM 9084 N N . GLU D 1 144 ? 162.472 3.494 -23.401 1.00 19.38 144 GLU D N 1
ATOM 9085 C CA . GLU D 1 144 ? 162.397 4.886 -22.946 1.00 21.72 144 GLU D CA 1
ATOM 9086 C C . GLU D 1 144 ? 163.723 5.568 -22.629 1.00 21.28 144 GLU D C 1
ATOM 9087 O O . GLU D 1 144 ? 163.810 6.347 -21.679 1.00 25.66 144 GLU D O 1
ATOM 9093 N N . GLY D 1 145 ? 164.743 5.285 -23.424 1.00 21.83 145 GLY D N 1
ATOM 9094 C CA . GLY D 1 145 ? 166.025 5.952 -23.254 1.00 25.76 145 GLY D CA 1
ATOM 9095 C C . GLY D 1 145 ? 166.946 5.323 -22.226 1.00 24.57 145 GLY D C 1
ATOM 9096 O O . GLY D 1 145 ? 168.096 5.754 -22.078 1.00 23.67 145 GLY D O 1
ATOM 9097 N N . THR D 1 146 ? 166.446 4.319 -21.506 1.00 22.37 146 THR D N 1
ATOM 9098 C CA . THR D 1 146 ? 167.285 3.512 -20.620 1.00 17.43 146 THR D CA 1
ATOM 9099 C C . THR D 1 146 ? 168.024 2.443 -21.428 1.00 17.31 146 THR D C 1
ATOM 9100 O O . THR D 1 146 ? 167.726 2.235 -22.604 1.00 20.78 146 THR D O 1
ATOM 9104 N N . PRO D 1 147 ? 168.992 1.756 -20.804 1.00 17.21 147 PRO D N 1
ATOM 9105 C CA . PRO D 1 147 ? 169.695 0.646 -21.462 1.00 18.84 147 PRO D CA 1
ATOM 9106 C C . PRO D 1 147 ? 168.999 -0.705 -21.279 1.00 18.77 147 PRO D C 1
ATOM 9107 O O . PRO D 1 147 ? 169.583 -1.740 -21.636 1.00 17.94 147 PRO D O 1
ATOM 9111 N N . TYR D 1 148 ? 167.780 -0.694 -20.744 1.00 17.43 148 TYR D N 1
ATOM 9112 C CA . TYR D 1 148 ? 167.041 -1.936 -20.507 1.00 15.60 148 TYR D CA 1
ATOM 9113 C C . TYR D 1 148 ? 166.139 -2.216 -21.706 1.00 16.21 148 TYR D C 1
ATOM 9114 O O . TYR D 1 148 ? 165.135 -1.540 -21.916 1.00 17.06 148 TYR D O 1
ATOM 9123 N N . LYS D 1 149 ? 166.523 -3.209 -22.500 1.00 14.12 149 LYS D N 1
ATOM 9124 C CA . LYS D 1 149 ? 165.867 -3.491 -23.771 1.00 14.84 149 LYS D CA 1
ATOM 9125 C C . LYS D 1 149 ? 164.624 -4.347 -23.579 1.00 15.62 149 LYS D C 1
ATOM 9126 O O . LYS D 1 149 ? 164.570 -5.180 -22.683 1.00 16.82 149 LYS D O 1
ATOM 9132 N N . ALA D 1 150 ? 163.643 -4.155 -24.451 1.00 16.13 150 ALA D N 1
ATOM 9133 C CA . ALA D 1 150 ? 162.449 -4.999 -24.444 1.00 14.61 150 ALA D CA 1
ATOM 9134 C C . ALA D 1 150 ? 162.727 -6.325 -25.163 1.00 14.81 150 ALA D C 1
ATOM 9135 O O . ALA D 1 150 ? 163.558 -6.398 -26.090 1.00 16.63 150 ALA D O 1
ATOM 9137 N N . GLY D 1 151 ? 162.021 -7.373 -24.745 1.00 14.04 151 GLY D N 1
ATOM 9138 C CA . GLY D 1 151 ? 162.203 -8.694 -25.324 1.00 13.95 151 GLY D CA 1
ATOM 9139 C C . GLY D 1 151 ? 160.973 -9.230 -26.028 1.00 15.95 151 GLY D C 1
ATOM 9140 O O . GLY D 1 151 ? 160.955 -10.385 -26.458 1.00 16.38 151 GLY D O 1
ATOM 9141 N N . GLN D 1 152 ? 159.939 -8.403 -26.139 1.00 14.63 152 GLN D N 1
ATOM 9142 C CA . GLN D 1 152 ? 158.799 -8.736 -26.988 1.00 14.94 152 GLN D CA 1
ATOM 9143 C C . GLN D 1 152 ? 158.145 -7.447 -27.471 1.00 16.75 152 GLN D C 1
ATOM 9144 O O . GLN D 1 152 ? 158.384 -6.380 -26.903 1.00 16.52 152 GLN D O 1
ATOM 9150 N N . VAL D 1 153 ? 157.329 -7.548 -28.514 1.00 14.70 153 VAL D N 1
ATOM 9151 C CA . VAL D 1 153 ? 156.652 -6.380 -29.047 1.00 14.66 153 VAL D CA 1
ATOM 9152 C C . VAL D 1 153 ? 155.152 -6.619 -28.964 1.00 15.97 153 VAL D C 1
ATOM 9153 O O . VAL D 1 153 ? 154.688 -7.733 -29.204 1.00 17.96 153 VAL D O 1
ATOM 9169 N N . PHE D 1 155 ? 150.833 -5.235 -29.321 1.00 14.19 155 PHE D N 1
ATOM 9170 C CA . PHE D 1 155 ? 149.782 -4.368 -29.826 1.00 14.66 155 PHE D CA 1
ATOM 9171 C C . PHE D 1 155 ? 148.509 -4.794 -29.128 1.00 17.89 155 PHE D C 1
ATOM 9172 O O . PHE D 1 155 ? 148.470 -5.842 -28.474 1.00 16.91 155 PHE D O 1
ATOM 9180 N N . GLY D 1 156 ? 147.461 -3.987 -29.256 1.00 18.12 156 GLY D N 1
ATOM 9181 C CA . GLY D 1 156 ? 146.213 -4.320 -28.605 1.00 18.03 156 GLY D CA 1
ATOM 9182 C C . GLY D 1 156 ? 145.008 -3.801 -29.350 1.00 20.77 156 GLY D C 1
ATOM 9183 O O . GLY D 1 156 ? 145.088 -2.803 -30.064 1.00 19.46 156 GLY D O 1
ATOM 9184 N N . THR D 1 157 ? 143.887 -4.487 -29.189 1.00 19.05 157 THR D N 1
ATOM 9185 C CA . THR D 1 157 ? 142.654 -4.088 -29.861 1.00 19.02 157 THR D CA 1
ATOM 9186 C C . THR D 1 157 ? 141.509 -3.943 -28.849 1.00 19.76 157 THR D C 1
ATOM 9187 O O . THR D 1 157 ? 141.648 -4.317 -27.684 1.00 18.91 157 THR D O 1
ATOM 9191 N N . GLY D 1 158 ? 140.378 -3.395 -29.291 1.00 20.51 158 GLY D N 1
ATOM 9192 C CA . GLY D 1 158 ? 139.299 -3.068 -28.377 1.00 19.11 158 GLY D CA 1
ATOM 9193 C C . GLY D 1 158 ? 138.204 -4.116 -28.279 1.00 18.66 158 GLY D C 1
ATOM 9194 O O . GLY D 1 158 ? 138.293 -5.194 -28.858 1.00 18.83 158 GLY D O 1
ATOM 9195 N N . TYR D 1 159 ? 137.153 -3.788 -27.538 1.00 18.53 159 TYR D N 1
ATOM 9196 C CA . TYR D 1 159 ? 136.084 -4.754 -27.322 1.00 18.45 159 TYR D CA 1
ATOM 9197 C C . TYR D 1 159 ? 135.276 -4.978 -28.606 1.00 18.85 159 TYR D C 1
ATOM 9198 O O . TYR D 1 159 ? 134.504 -4.108 -29.019 1.00 21.50 159 TYR D O 1
ATOM 9207 N N . ASN D 1 160 ? 135.466 -6.139 -29.224 1.00 19.33 160 ASN D N 1
ATOM 9208 C CA . ASN D 1 160 ? 134.766 -6.482 -30.457 1.00 18.21 160 ASN D CA 1
ATOM 9209 C C . ASN D 1 160 ? 135.041 -5.460 -31.559 1.00 23.78 160 ASN D C 1
ATOM 9210 O O . ASN D 1 160 ? 134.198 -5.199 -32.414 1.00 21.26 160 ASN D O 1
ATOM 9215 N N . MET D 1 161 ? 136.228 -4.867 -31.535 1.00 20.11 161 MET D N 1
ATOM 9216 C CA . MET D 1 161 ? 136.583 -3.950 -32.597 1.00 21.90 161 MET D CA 1
ATOM 9217 C C . MET D 1 161 ? 138.078 -3.884 -32.820 1.00 22.58 161 MET D C 1
ATOM 9218 O O . MET D 1 161 ? 138.876 -4.069 -31.897 1.00 22.19 161 MET D O 1
ATOM 9223 N N . ILE D 1 162 ? 138.445 -3.648 -34.072 1.00 20.52 162 ILE D N 1
ATOM 9224 C CA . ILE D 1 162 ? 139.783 -3.202 -34.399 1.00 22.42 162 ILE D CA 1
ATOM 9225 C C . ILE D 1 162 ? 139.609 -1.916 -35.178 1.00 23.73 162 ILE D C 1
ATOM 9226 O O . ILE D 1 162 ? 139.108 -1.923 -36.302 1.00 25.09 162 ILE D O 1
ATOM 9231 N N . THR D 1 163 ? 140.007 -0.808 -34.571 1.00 20.54 163 THR D N 1
ATOM 9232 C CA . THR D 1 163 ? 139.883 0.492 -35.213 1.00 22.56 163 THR D CA 1
ATOM 9233 C C . THR D 1 163 ? 141.005 0.666 -36.232 1.00 23.26 163 THR D C 1
ATOM 9234 O O . THR D 1 163 ? 142.001 -0.068 -36.212 1.00 21.42 163 THR D O 1
ATOM 9238 N N . PRO D 1 164 ? 140.849 1.634 -37.144 1.00 22.85 164 PRO D N 1
ATOM 9239 C CA . PRO D 1 164 ? 141.920 1.883 -38.111 1.00 20.85 164 PRO D CA 1
ATOM 9240 C C . PRO D 1 164 ? 143.254 2.208 -37.439 1.00 20.02 164 PRO D C 1
ATOM 9241 O O . PRO D 1 164 ? 144.287 1.739 -37.926 1.00 20.47 164 PRO D O 1
ATOM 9245 N N . LEU D 1 165 ? 143.243 2.985 -36.358 1.00 21.81 165 LEU D N 1
ATOM 9246 C CA . LEU D 1 165 ? 144.499 3.304 -35.676 1.00 23.60 165 LEU D CA 1
ATOM 9247 C C . LEU D 1 165 ? 145.089 2.083 -34.973 1.00 21.54 165 LEU D C 1
ATOM 9248 O O . LEU D 1 165 ? 146.305 1.906 -34.934 1.00 20.73 165 LEU D O 1
ATOM 9253 N N . GLU D 1 166 ? 144.240 1.233 -34.409 1.00 22.27 166 GLU D N 1
ATOM 9254 C CA . GLU D 1 166 ? 144.753 -0.011 -33.843 1.00 21.28 166 GLU D CA 1
ATOM 9255 C C . GLU D 1 166 ? 145.379 -0.868 -34.939 1.00 21.34 166 GLU D C 1
ATOM 9256 O O . GLU D 1 166 ? 146.456 -1.437 -34.758 1.00 20.54 166 GLU D O 1
ATOM 9262 N N . GLU D 1 167 ? 144.713 -0.950 -36.087 1.00 19.77 167 GLU D N 1
ATOM 9263 C CA . GLU D 1 167 ? 145.237 -1.716 -37.210 1.00 19.75 167 GLU D CA 1
ATOM 9264 C C . GLU D 1 167 ? 146.607 -1.181 -37.625 1.00 19.87 167 GLU D C 1
ATOM 9265 O O . GLU D 1 167 ? 147.528 -1.950 -37.909 1.00 20.17 167 GLU D O 1
ATOM 9271 N N . LYS D 1 168 ? 146.734 0.141 -37.643 1.00 20.38 168 LYS D N 1
ATOM 9272 C CA . LYS D 1 168 ? 148.015 0.784 -37.934 1.00 21.99 168 LYS D CA 1
ATOM 9273 C C . LYS D 1 168 ? 149.092 0.281 -36.969 1.00 20.30 168 LYS D C 1
ATOM 9274 O O . LYS D 1 168 ? 150.193 -0.079 -37.388 1.00 21.18 168 LYS D O 1
ATOM 9280 N N . THR D 1 169 ? 148.775 0.239 -35.680 1.00 20.87 169 THR D N 1
ATOM 9281 C CA . THR D 1 169 ? 149.765 -0.232 -34.709 1.00 21.79 169 THR D CA 1
ATOM 9282 C C . THR D 1 169 ? 150.093 -1.720 -34.881 1.00 19.98 169 THR D C 1
ATOM 9283 O O . THR D 1 169 ? 151.230 -2.131 -34.654 1.00 19.14 169 THR D O 1
ATOM 9287 N N . ILE D 1 170 ? 149.110 -2.530 -35.278 1.00 17.62 170 ILE D N 1
ATOM 9288 C CA . ILE D 1 170 ? 149.379 -3.939 -35.536 1.00 16.99 170 ILE D CA 1
ATOM 9289 C C . ILE D 1 170 ? 150.407 -4.094 -36.653 1.00 20.18 170 ILE D C 1
ATOM 9290 O O . ILE D 1 170 ? 151.362 -4.860 -36.537 1.00 18.04 170 ILE D O 1
ATOM 9295 N N . ARG D 1 171 ? 150.222 -3.346 -37.736 1.00 19.28 171 ARG D N 1
ATOM 9296 C CA . ARG D 1 171 ? 151.162 -3.413 -38.844 1.00 20.78 171 ARG D CA 1
ATOM 9297 C C . ARG D 1 171 ? 152.536 -2.891 -38.434 1.00 19.56 171 ARG D C 1
ATOM 9298 O O . ARG D 1 171 ? 153.560 -3.472 -38.805 1.00 19.07 171 ARG D O 1
ATOM 9306 N N . ALA D 1 172 ? 152.559 -1.818 -37.648 1.00 19.77 172 ALA D N 1
ATOM 9307 C CA . ALA D 1 172 ? 153.835 -1.264 -37.199 1.00 19.80 172 ALA D CA 1
ATOM 9308 C C . ALA D 1 172 ? 154.598 -2.286 -36.364 1.00 18.80 172 ALA D C 1
ATOM 9309 O O . ALA D 1 172 ? 155.815 -2.423 -36.488 1.00 18.93 172 ALA D O 1
ATOM 9311 N N . VAL D 1 173 ? 153.876 -3.001 -35.509 1.00 18.73 173 VAL D N 1
ATOM 9312 C CA . VAL D 1 173 ? 154.495 -3.999 -34.637 1.00 16.93 173 VAL D CA 1
ATOM 9313 C C . VAL D 1 173 ? 154.929 -5.243 -35.418 1.00 16.81 173 VAL D C 1
ATOM 9314 O O . VAL D 1 173 ? 155.988 -5.817 -35.158 1.00 17.28 173 VAL D O 1
ATOM 9318 N N . ALA D 1 174 ? 154.111 -5.661 -36.380 1.00 17.74 174 ALA D N 1
ATOM 9319 C CA . ALA D 1 174 ? 154.486 -6.770 -37.253 1.00 18.50 174 ALA D CA 1
ATOM 9320 C C . ALA D 1 174 ? 155.793 -6.435 -37.956 1.00 18.74 174 ALA D C 1
ATOM 9321 O O . ALA D 1 174 ? 156.695 -7.271 -38.064 1.00 18.56 174 ALA D O 1
ATOM 9323 N N . ARG D 1 175 ? 155.909 -5.197 -38.416 1.00 18.17 175 ARG D N 1
ATOM 9324 C CA . ARG D 1 175 ? 157.105 -4.795 -39.150 1.00 18.59 175 ARG D CA 1
ATOM 9325 C C . ARG D 1 175 ? 158.307 -4.689 -38.220 1.00 19.42 175 ARG D C 1
ATOM 9326 O O . ARG D 1 175 ? 159.433 -5.004 -38.609 1.00 20.21 175 ARG D O 1
ATOM 9334 N N . ALA D 1 176 ? 158.060 -4.289 -36.977 1.00 18.45 176 ALA D N 1
ATOM 9335 C CA . ALA D 1 176 ? 159.113 -4.314 -35.969 1.00 17.56 176 ALA D CA 1
ATOM 9336 C C . ALA D 1 176 ? 159.596 -5.737 -35.703 1.00 18.10 176 ALA D C 1
ATOM 9337 O O . ALA D 1 176 ? 160.789 -5.955 -35.510 1.00 18.78 176 ALA D O 1
ATOM 9339 N N . HIS D 1 177 ? 158.674 -6.705 -35.689 1.00 17.35 177 HIS D N 1
ATOM 9340 C CA . HIS D 1 177 ? 159.077 -8.107 -35.632 1.00 17.24 177 HIS D CA 1
ATOM 9341 C C . HIS D 1 177 ? 159.995 -8.512 -36.797 1.00 21.18 177 HIS D C 1
ATOM 9342 O O . HIS D 1 177 ? 161.023 -9.139 -36.587 1.00 20.24 177 HIS D O 1
ATOM 9349 N N . HIS D 1 178 ? 159.617 -8.178 -38.028 1.00 18.01 178 HIS D N 1
ATOM 9350 C CA . HIS D 1 178 ? 160.456 -8.556 -39.165 1.00 21.29 178 HIS D CA 1
ATOM 9351 C C . HIS D 1 178 ? 161.884 -8.021 -39.016 1.00 20.00 178 HIS D C 1
ATOM 9352 O O . HIS D 1 178 ? 162.854 -8.700 -39.347 1.00 21.36 178 HIS D O 1
ATOM 9359 N N . GLU D 1 179 ? 162.004 -6.818 -38.468 1.00 18.71 179 GLU D N 1
ATOM 9360 C CA . GLU D 1 179 ? 163.305 -6.188 -38.277 1.00 21.62 179 GLU D CA 1
ATOM 9361 C C . GLU D 1 179 ? 164.135 -6.808 -37.135 1.00 24.22 179 GLU D C 1
ATOM 9362 O O . GLU D 1 179 ? 165.352 -7.005 -37.273 1.00 22.75 179 GLU D O 1
ATOM 9368 N N . THR D 1 180 ? 163.481 -7.148 -36.026 1.00 19.30 180 THR D N 1
ATOM 9369 C CA . THR D 1 180 ? 164.196 -7.565 -34.823 1.00 19.14 180 THR D CA 1
ATOM 9370 C C . THR D 1 180 ? 164.136 -9.058 -34.520 1.00 18.60 180 THR D C 1
ATOM 9371 O O . THR D 1 180 ? 164.977 -9.570 -33.778 1.00 19.53 180 THR D O 1
ATOM 9375 N N . LYS D 1 181 ? 163.123 -9.721 -35.072 1.00 17.91 181 LYS D N 1
ATOM 9376 C CA . LYS D 1 181 ? 162.790 -11.121 -34.779 1.00 18.55 181 LYS D CA 1
ATOM 9377 C C . LYS D 1 181 ? 162.246 -11.320 -33.356 1.00 17.53 181 LYS D C 1
ATOM 9378 O O . LYS D 1 181 ? 162.207 -12.440 -32.843 1.00 17.64 181 LYS D O 1
ATOM 9384 N N . ALA D 1 182 ? 161.814 -10.239 -32.714 1.00 17.95 182 ALA D N 1
ATOM 9385 C CA . ALA D 1 182 ? 161.269 -10.364 -31.363 1.00 16.45 182 ALA D CA 1
ATOM 9386 C C . ALA D 1 182 ? 159.916 -11.093 -31.361 1.00 14.07 182 ALA D C 1
ATOM 9387 O O . ALA D 1 182 ? 159.133 -10.954 -32.297 1.00 17.39 182 ALA D O 1
ATOM 9389 N N . PRO D 1 183 ? 159.632 -11.847 -30.286 1.00 15.63 183 PRO D N 1
ATOM 9390 C CA . PRO D 1 183 ? 158.285 -12.420 -30.104 1.00 16.27 183 PRO D CA 1
ATOM 9391 C C . PRO D 1 183 ? 157.215 -11.326 -30.068 1.00 15.29 183 PRO D C 1
ATOM 9392 O O . PRO D 1 183 ? 157.489 -10.215 -29.604 1.00 15.90 183 PRO D O 1
ATOM 9396 N N . ILE D 1 184 ? 156.006 -11.648 -30.526 1.00 14.58 184 ILE D N 1
ATOM 9397 C CA . ILE D 1 184 ? 154.896 -10.694 -30.548 1.00 14.47 184 ILE D CA 1
ATOM 9398 C C . ILE D 1 184 ? 153.842 -11.099 -29.532 1.00 15.63 184 ILE D C 1
ATOM 9399 O O . ILE D 1 184 ? 153.561 -12.282 -29.381 1.00 15.13 184 ILE D O 1
ATOM 9404 N N . HIS D 1 185 ? 153.263 -10.120 -28.834 1.00 15.76 185 HIS D N 1
ATOM 9405 C CA . HIS D 1 185 ? 152.189 -10.383 -27.877 1.00 15.35 185 HIS D CA 1
ATOM 9406 C C . HIS D 1 185 ? 151.013 -9.492 -28.223 1.00 17.52 185 HIS D C 1
ATOM 9407 O O . HIS D 1 185 ? 151.209 -8.354 -28.643 1.00 16.70 185 HIS D O 1
ATOM 9414 N N . SER D 1 186 ? 149.794 -9.994 -28.052 1.00 17.11 186 SER D N 1
ATOM 9415 C CA . SER D 1 186 ? 148.641 -9.130 -28.264 1.00 17.23 186 SER D CA 1
ATOM 9416 C C . SER D 1 186 ? 147.744 -9.035 -27.037 1.00 16.58 186 SER D C 1
ATOM 9417 O O . SER D 1 186 ? 147.619 -9.985 -26.255 1.00 18.10 186 SER D O 1
ATOM 9420 N N . HIS D 1 187 ? 147.156 -7.860 -26.858 1.00 15.64 187 HIS D N 1
ATOM 9421 C CA . HIS D 1 187 ? 146.052 -7.683 -25.939 1.00 14.88 187 HIS D CA 1
ATOM 9422 C C . HIS D 1 187 ? 144.753 -7.887 -26.714 1.00 17.51 187 HIS D C 1
ATOM 9423 O O . HIS D 1 187 ? 144.536 -7.247 -27.743 1.00 17.30 187 HIS D O 1
ATOM 9430 N N . THR D 1 188 ? 143.914 -8.800 -26.237 1.00 15.96 188 THR D N 1
ATOM 9431 C CA . THR D 1 188 ? 142.539 -8.876 -26.712 1.00 16.81 188 THR D CA 1
ATOM 9432 C C . THR D 1 188 ? 141.643 -8.346 -25.602 1.00 18.45 188 THR D C 1
ATOM 9433 O O . THR D 1 188 ? 141.819 -8.695 -24.426 1.00 19.45 188 THR D O 1
ATOM 9437 N N . GLU D 1 189 ? 140.697 -7.483 -25.959 1.00 17.32 189 GLU D N 1
ATOM 9438 C CA . GLU D 1 189 ? 139.785 -6.952 -24.960 1.00 15.78 189 GLU D CA 1
ATOM 9439 C C . GLU D 1 189 ? 138.668 -7.967 -24.728 1.00 16.99 189 GLU D C 1
ATOM 9440 O O . GLU D 1 189 ? 137.919 -8.304 -25.655 1.00 17.15 189 GLU D O 1
ATOM 9446 N N . ALA D 1 190 ? 138.571 -8.457 -23.498 1.00 16.63 190 ALA D N 1
ATOM 9447 C CA . ALA D 1 190 ? 137.615 -9.516 -23.153 1.00 16.95 190 ALA D CA 1
ATOM 9448 C C . ALA D 1 190 ? 137.765 -10.729 -24.073 1.00 17.43 190 ALA D C 1
ATOM 9449 O O . ALA D 1 190 ? 136.803 -11.444 -24.353 1.00 17.16 190 ALA D O 1
ATOM 9451 N N . GLY D 1 191 ? 138.986 -10.959 -24.551 1.00 16.42 191 GLY D N 1
ATOM 9452 C CA . GLY D 1 191 ? 139.253 -12.124 -25.370 1.00 16.27 191 GLY D CA 1
ATOM 9453 C C . GLY D 1 191 ? 138.630 -12.081 -26.754 1.00 17.01 191 GLY D C 1
ATOM 9454 O O . GLY D 1 191 ? 138.493 -13.124 -27.391 1.00 18.04 191 GLY D O 1
ATOM 9455 N N . THR D 1 192 ? 138.278 -10.884 -27.224 1.00 15.26 192 THR D N 1
ATOM 9456 C CA . THR D 1 192 ? 137.696 -10.715 -28.562 1.00 19.59 192 THR D CA 1
ATOM 9457 C C . THR D 1 192 ? 138.717 -10.362 -29.657 1.00 18.93 192 THR D C 1
ATOM 9458 O O . THR D 1 192 ? 139.795 -9.821 -29.383 1.00 17.51 192 THR D O 1
ATOM 9462 N N . MET D 1 193 ? 138.355 -10.687 -30.895 1.00 16.81 193 MET D N 1
ATOM 9463 C CA . MET D 1 193 ? 139.061 -10.234 -32.098 1.00 17.42 193 MET D CA 1
ATOM 9464 C C . MET D 1 193 ? 140.371 -10.965 -32.414 1.00 17.81 193 MET D C 1
ATOM 9465 O O . MET D 1 193 ? 141.140 -10.502 -33.261 1.00 18.94 193 MET D O 1
ATOM 9470 N N . ALA D 1 194 ? 140.616 -12.108 -31.779 1.00 17.08 194 ALA D N 1
ATOM 9471 C CA . ALA D 1 194 ? 141.847 -12.855 -32.050 1.00 17.20 194 ALA D CA 1
ATOM 9472 C C . ALA D 1 194 ? 141.953 -13.264 -33.518 1.00 20.14 194 ALA D C 1
ATOM 9473 O O . ALA D 1 194 ? 143.018 -13.165 -34.111 1.00 18.64 194 ALA D O 1
ATOM 9475 N N . LEU D 1 195 ? 140.855 -13.734 -34.107 1.00 20.10 195 LEU D N 1
ATOM 9476 C CA . LEU D 1 195 ? 140.909 -14.181 -35.496 1.00 20.21 195 LEU D CA 1
ATOM 9477 C C . LEU D 1 195 ? 141.149 -13.012 -36.459 1.00 20.31 195 LEU D C 1
ATOM 9478 O O . LEU D 1 195 ? 141.835 -13.172 -37.465 1.00 20.30 195 LEU D O 1
ATOM 9483 N N . GLU D 1 196 ? 140.618 -11.835 -36.128 1.00 20.14 196 GLU D N 1
ATOM 9484 C CA . GLU D 1 196 ? 140.814 -10.652 -36.964 1.00 20.47 196 GLU D CA 1
ATOM 9485 C C . GLU D 1 196 ? 142.246 -10.099 -36.820 1.00 22.98 196 GLU D C 1
ATOM 9486 O O . GLU D 1 196 ? 142.846 -9.631 -37.802 1.00 21.60 196 GLU D O 1
ATOM 9492 N N . GLN D 1 197 ? 142.801 -10.165 -35.609 1.00 20.03 197 GLN D N 1
ATOM 9493 C CA . GLN D 1 197 ? 144.217 -9.820 -35.421 1.00 20.39 197 GLN D CA 1
ATOM 9494 C C . GLN D 1 197 ? 145.072 -10.748 -36.282 1.00 21.63 197 GLN D C 1
ATOM 9495 O O . GLN D 1 197 ? 146.024 -10.322 -36.941 1.00 20.94 197 GLN D O 1
ATOM 9501 N N . ILE D 1 198 ? 144.738 -12.030 -36.256 1.00 18.16 198 ILE D N 1
ATOM 9502 C CA . ILE D 1 198 ? 145.505 -13.022 -36.985 1.00 22.16 198 ILE D CA 1
ATOM 9503 C C . ILE D 1 198 ? 145.478 -12.749 -38.489 1.00 23.65 198 ILE D C 1
ATOM 9504 O O . ILE D 1 198 ? 146.503 -12.855 -39.166 1.00 22.52 198 ILE D O 1
ATOM 9509 N N . GLU D 1 199 ? 144.306 -12.386 -39.001 1.00 22.05 199 GLU D N 1
ATOM 9510 C CA . GLU D 1 199 ? 144.157 -12.037 -40.415 1.00 23.62 199 GLU D CA 1
ATOM 9511 C C . GLU D 1 199 ? 145.109 -10.913 -40.815 1.00 25.12 199 GLU D C 1
ATOM 9512 O O . GLU D 1 199 ? 145.770 -10.984 -41.859 1.00 23.66 199 GLU D O 1
ATOM 9518 N N . ILE D 1 200 ? 145.191 -9.878 -39.983 1.00 20.41 200 ILE D N 1
ATOM 9519 C CA . ILE D 1 200 ? 146.101 -8.774 -40.267 1.00 21.64 200 ILE D CA 1
ATOM 9520 C C . ILE D 1 200 ? 147.557 -9.224 -40.223 1.00 22.06 200 ILE D C 1
ATOM 9521 O O . ILE D 1 200 ? 148.353 -8.848 -41.083 1.00 23.57 200 ILE D O 1
ATOM 9526 N N . LEU D 1 201 ? 147.902 -10.044 -39.234 1.00 20.08 201 LEU D N 1
ATOM 9527 C CA . LEU D 1 201 ? 149.258 -10.569 -39.126 1.00 20.01 201 LEU D CA 1
ATOM 9528 C C . LEU D 1 201 ? 149.612 -11.443 -40.332 1.00 22.34 201 LEU D C 1
ATOM 9529 O O . LEU D 1 201 ? 150.751 -11.417 -40.809 1.00 21.97 201 LEU D O 1
ATOM 9534 N N . LYS D 1 202 ? 148.636 -12.197 -40.835 1.00 22.08 202 LYS D N 1
ATOM 9535 C CA . LYS D 1 202 ? 148.857 -13.000 -42.039 1.00 21.34 202 LYS D CA 1
ATOM 9536 C C . LYS D 1 202 ? 149.152 -12.105 -43.244 1.00 23.81 202 LYS D C 1
ATOM 9537 O O . LYS D 1 202 ? 150.000 -12.428 -44.077 1.00 24.85 202 LYS D O 1
ATOM 9543 N N . GLN D 1 203 ? 148.467 -10.974 -43.329 1.00 22.06 203 GLN D N 1
ATOM 9544 C CA . GLN D 1 203 ? 148.735 -10.008 -44.391 1.00 24.62 203 GLN D CA 1
ATOM 9545 C C . GLN D 1 203 ? 150.159 -9.465 -44.327 1.00 26.67 203 GLN D C 1
ATOM 9546 O O . GLN D 1 203 ? 150.759 -9.133 -45.358 1.00 24.28 203 GLN D O 1
ATOM 9552 N N . GLU D 1 204 ? 150.695 -9.384 -43.111 1.00 22.41 204 GLU D N 1
ATOM 9553 C CA . GLU D 1 204 ? 152.049 -8.893 -42.879 1.00 25.29 204 GLU D CA 1
ATOM 9554 C C . GLU D 1 204 ? 153.084 -10.029 -42.890 1.00 24.24 204 GLU D C 1
ATOM 9555 O O . GLU D 1 204 ? 154.255 -9.825 -42.553 1.00 25.42 204 GLU D O 1
ATOM 9561 N N . ASN D 1 205 ? 152.648 -11.224 -43.277 1.00 22.48 205 ASN D N 1
ATOM 9562 C CA . ASN D 1 205 ? 153.549 -12.370 -43.422 1.00 24.24 205 ASN D CA 1
ATOM 9563 C C . ASN D 1 205 ? 154.230 -12.775 -42.120 1.00 23.02 205 ASN D C 1
ATOM 9564 O O . ASN D 1 205 ? 155.425 -13.076 -42.102 1.00 22.35 205 ASN D O 1
ATOM 9569 N N . ILE D 1 206 ? 153.460 -12.770 -41.035 1.00 22.80 206 ILE D N 1
ATOM 9570 C CA . ILE D 1 206 ? 153.948 -13.185 -39.727 1.00 20.16 206 ILE D CA 1
ATOM 9571 C C . ILE D 1 206 ? 153.532 -14.621 -39.440 1.00 21.74 206 ILE D C 1
ATOM 9572 O O . ILE D 1 206 ? 152.339 -14.925 -39.426 1.00 23.37 206 ILE D O 1
ATOM 9577 N N . PRO D 1 207 ? 154.507 -15.514 -39.209 1.00 21.58 207 PRO D N 1
ATOM 9578 C CA . PRO D 1 207 ? 154.158 -16.876 -38.783 1.00 23.59 207 PRO D CA 1
ATOM 9579 C C . PRO D 1 207 ? 153.435 -16.815 -37.433 1.00 23.06 207 PRO D C 1
ATOM 9580 O O . PRO D 1 207 ? 153.945 -16.204 -36.495 1.00 21.29 207 PRO D O 1
ATOM 9584 N N . LEU D 1 208 ? 152.254 -17.415 -37.331 1.00 22.87 208 LEU D N 1
ATOM 9585 C CA . LEU D 1 208 ? 151.447 -17.222 -36.136 1.00 19.91 208 LEU D CA 1
ATOM 9586 C C . LEU D 1 208 ? 152.028 -17.872 -34.879 1.00 22.30 208 LEU D C 1
ATOM 9587 O O . LEU D 1 208 ? 151.663 -17.499 -33.764 1.00 19.17 208 LEU D O 1
ATOM 9592 N N . GLU D 1 209 ? 152.956 -18.812 -35.048 1.00 19.55 209 GLU D N 1
ATOM 9593 C CA . GLU D 1 209 ? 153.620 -19.390 -33.883 1.00 20.99 209 GLU D CA 1
ATOM 9594 C C . GLU D 1 209 ? 154.558 -18.376 -33.212 1.00 19.43 209 GLU D C 1
ATOM 9595 O O . GLU D 1 209 ? 155.127 -18.657 -32.163 1.00 19.15 209 GLU D O 1
ATOM 9601 N N . TYR D 1 210 ? 154.718 -17.205 -33.828 1.00 18.60 210 TYR D N 1
ATOM 9602 C CA . TYR D 1 210 ? 155.539 -16.144 -33.252 1.00 19.33 210 TYR D CA 1
ATOM 9603 C C . TYR D 1 210 ? 154.694 -15.196 -32.413 1.00 19.78 210 TYR D C 1
ATOM 9604 O O . TYR D 1 210 ? 155.194 -14.180 -31.925 1.00 19.11 210 TYR D O 1
ATOM 9613 N N . LEU D 1 211 ? 153.414 -15.524 -32.256 1.00 16.07 211 LEU D N 1
ATOM 9614 C CA . LEU D 1 211 ? 152.491 -14.665 -31.521 1.00 16.67 211 LEU D CA 1
ATOM 9615 C C . LEU D 1 211 ? 151.965 -15.347 -30.264 1.00 17.73 211 LEU D C 1
ATOM 9616 O O . LEU D 1 211 ? 151.651 -16.539 -30.286 1.00 17.41 211 LEU D O 1
ATOM 9621 N N . SER D 1 212 ? 151.878 -14.597 -29.164 1.00 16.73 212 SER D N 1
ATOM 9622 C CA . SER D 1 212 ? 151.088 -15.057 -28.026 1.00 17.00 212 SER D CA 1
ATOM 9623 C C . SER D 1 212 ? 149.918 -14.102 -27.856 1.00 17.97 212 SER D C 1
ATOM 9624 O O . SER D 1 212 ? 150.080 -12.886 -27.927 1.00 16.95 212 SER D O 1
ATOM 9627 N N . ILE D 1 213 ? 148.738 -14.672 -27.652 1.00 16.50 213 ILE D N 1
ATOM 9628 C CA . ILE D 1 213 ? 147.502 -13.900 -27.588 1.00 15.67 213 ILE D CA 1
ATOM 9629 C C . ILE D 1 213 ? 147.039 -13.818 -26.141 1.00 16.67 213 ILE D C 1
ATOM 9630 O O . ILE D 1 213 ? 146.706 -14.831 -25.520 1.00 17.81 213 ILE D O 1
ATOM 9635 N N . GLY D 1 214 ? 147.053 -12.606 -25.608 1.00 16.64 214 GLY D N 1
ATOM 9636 C CA . GLY D 1 214 ? 146.668 -12.361 -24.231 1.00 18.04 214 GLY D CA 1
ATOM 9637 C C . GLY D 1 214 ? 145.171 -12.471 -23.989 1.00 19.53 214 GLY D C 1
ATOM 9638 O O . GLY D 1 214 ? 144.351 -12.301 -24.901 1.00 20.22 214 GLY D O 1
ATOM 9639 N N . HIS D 1 215 ? 144.832 -12.799 -22.747 1.00 16.98 215 HIS D N 1
ATOM 9640 C CA . HIS D 1 215 ? 143.460 -12.742 -22.235 1.00 18.07 215 HIS D CA 1
ATOM 9641 C C . HIS D 1 215 ? 142.489 -13.730 -22.889 1.00 19.00 215 HIS D C 1
ATOM 9642 O O . HIS D 1 215 ? 141.297 -13.468 -22.971 1.00 18.78 215 HIS D O 1
ATOM 9649 N N . MET D 1 216 ? 142.995 -14.879 -23.334 1.00 17.26 216 MET D N 1
ATOM 9650 C CA . MET D 1 216 ? 142.119 -15.882 -23.934 1.00 17.17 216 MET D CA 1
ATOM 9651 C C . MET D 1 216 ? 141.116 -16.455 -22.927 1.00 17.08 216 MET D C 1
ATOM 9652 O O . MET D 1 216 ? 140.045 -16.948 -23.305 1.00 18.26 216 MET D O 1
ATOM 9657 N N . ASP D 1 217 ? 141.457 -16.358 -21.647 1.00 16.09 217 ASP D N 1
ATOM 9658 C CA . ASP D 1 217 ? 140.603 -16.817 -20.553 1.00 16.71 217 ASP D CA 1
ATOM 9659 C C . ASP D 1 217 ? 139.369 -15.933 -20.356 1.00 17.94 217 ASP D C 1
ATOM 9660 O O . ASP D 1 217 ? 138.501 -16.259 -19.546 1.00 17.36 217 ASP D O 1
ATOM 9665 N N . ARG D 1 218 ? 139.303 -14.800 -21.054 1.00 16.04 218 ARG D N 1
ATOM 9666 C CA . ARG D 1 218 ? 138.147 -13.904 -20.927 1.00 19.04 218 ARG D CA 1
ATOM 9667 C C . ARG D 1 218 ? 137.001 -14.333 -21.842 1.00 17.99 218 ARG D C 1
ATOM 9668 O O . ARG D 1 218 ? 135.886 -13.818 -21.742 1.00 19.62 218 ARG D O 1
ATOM 9676 N N . ASN D 1 219 ? 137.285 -15.260 -22.749 1.00 16.03 219 ASN D N 1
ATOM 9677 C CA . ASN D 1 219 ? 136.296 -15.692 -23.736 1.00 15.60 219 ASN D CA 1
ATOM 9678 C C . ASN D 1 219 ? 136.360 -17.211 -23.810 1.00 15.72 219 ASN D C 1
ATOM 9679 O O . ASN D 1 219 ? 136.990 -17.780 -24.695 1.00 18.23 219 ASN D O 1
ATOM 9684 N N . LEU D 1 220 ? 135.698 -17.868 -22.856 1.00 15.58 220 LEU D N 1
ATOM 9685 C CA . LEU D 1 220 ? 135.859 -19.307 -22.657 1.00 18.18 220 LEU D CA 1
ATOM 9686 C C . LEU D 1 220 ? 134.944 -20.099 -23.599 1.00 18.87 220 LEU D C 1
ATOM 9687 O O . LEU D 1 220 ? 133.879 -20.608 -23.212 1.00 21.65 220 LEU D O 1
ATOM 9692 N N . ASP D 1 221 ? 135.390 -20.199 -24.843 1.00 17.32 221 ASP D N 1
ATOM 9693 C CA . ASP D 1 221 ? 134.582 -20.738 -25.932 1.00 16.31 221 ASP D CA 1
ATOM 9694 C C . ASP D 1 221 ? 135.438 -21.806 -26.616 1.00 17.03 221 ASP D C 1
ATOM 9695 O O . ASP D 1 221 ? 136.411 -21.480 -27.279 1.00 18.56 221 ASP D O 1
ATOM 9700 N N . PRO D 1 222 ? 135.075 -23.084 -26.449 1.00 16.92 222 PRO D N 1
ATOM 9701 C CA . PRO D 1 222 ? 135.913 -24.174 -26.965 1.00 19.17 222 PRO D CA 1
ATOM 9702 C C . PRO D 1 222 ? 136.149 -24.058 -28.469 1.00 19.91 222 PRO D C 1
ATOM 9703 O O . PRO D 1 222 ? 137.275 -24.255 -28.942 1.00 19.16 222 PRO D O 1
ATOM 9707 N N . TYR D 1 223 ? 135.097 -23.733 -29.212 1.00 18.22 223 TYR D N 1
ATOM 9708 C CA . TYR D 1 223 ? 135.180 -23.657 -30.666 1.00 19.99 223 TYR D CA 1
ATOM 9709 C C . TYR D 1 223 ? 136.143 -22.548 -31.097 1.00 20.55 223 TYR D C 1
ATOM 9710 O O . TYR D 1 223 ? 137.018 -22.754 -31.933 1.00 18.94 223 TYR D O 1
ATOM 9719 N N . TYR D 1 224 ? 135.966 -21.368 -30.515 1.00 16.64 224 TYR D N 1
ATOM 9720 C CA . TYR D 1 224 ? 136.829 -20.220 -30.782 1.00 17.65 224 TYR D CA 1
ATOM 9721 C C . TYR D 1 224 ? 138.268 -20.515 -30.379 1.00 17.25 224 TYR D C 1
ATOM 9722 O O . TYR D 1 224 ? 139.201 -20.229 -31.131 1.00 17.31 224 TYR D O 1
ATOM 9731 N N . HIS D 1 225 ? 138.450 -21.095 -29.194 1.00 17.05 225 HIS D N 1
ATOM 9732 C CA . HIS D 1 225 ? 139.794 -21.431 -28.724 1.00 15.23 225 HIS D CA 1
ATOM 9733 C C . HIS D 1 225 ? 140.489 -22.392 -29.680 1.00 16.95 225 HIS D C 1
ATOM 9734 O O . HIS D 1 225 ? 141.674 -22.257 -29.944 1.00 17.14 225 HIS D O 1
ATOM 9741 N N . LYS D 1 226 ? 139.749 -23.368 -30.188 1.00 18.10 226 LYS D N 1
ATOM 9742 C CA . LYS D 1 226 ? 140.346 -24.309 -31.132 1.00 20.62 226 LYS D CA 1
ATOM 9743 C C . LYS D 1 226 ? 140.717 -23.614 -32.449 1.00 18.78 226 LYS D C 1
ATOM 9744 O O . LYS D 1 226 ? 141.788 -23.874 -33.017 1.00 20.20 226 LYS D O 1
ATOM 9750 N N . GLN D 1 227 ? 139.846 -22.733 -32.945 1.00 19.17 227 GLN D N 1
ATOM 9751 C CA . GLN D 1 227 ? 140.165 -21.971 -34.156 1.00 16.43 227 GLN D CA 1
ATOM 9752 C C . GLN D 1 227 ? 141.477 -21.222 -33.981 1.00 19.41 227 GLN D C 1
ATOM 9753 O O . GLN D 1 227 ? 142.324 -21.221 -34.868 1.00 19.67 227 GLN D O 1
ATOM 9759 N N . VAL D 1 228 ? 141.626 -20.559 -32.838 1.00 17.86 228 VAL D N 1
ATOM 9760 C CA . VAL D 1 228 ? 142.848 -19.816 -32.559 1.00 16.79 228 VAL D CA 1
ATOM 9761 C C . VAL D 1 228 ? 144.045 -20.770 -32.462 1.00 17.11 228 VAL D C 1
ATOM 9762 O O . VAL D 1 228 ? 145.080 -20.540 -33.091 1.00 17.58 228 VAL D O 1
ATOM 9766 N N . ALA D 1 229 ? 143.890 -21.847 -31.697 1.00 18.00 229 ALA D N 1
ATOM 9767 C CA . ALA D 1 229 ? 144.991 -22.786 -31.460 1.00 18.48 229 ALA D CA 1
ATOM 9768 C C . ALA D 1 229 ? 145.494 -23.419 -32.762 1.00 18.35 229 ALA D C 1
ATOM 9769 O O . ALA D 1 229 ? 146.679 -23.695 -32.902 1.00 18.23 229 ALA D O 1
ATOM 9771 N N . LYS D 1 230 ? 144.586 -23.647 -33.710 1.00 18.11 230 LYS D N 1
ATOM 9772 C CA . LYS D 1 230 ? 144.966 -24.291 -34.966 1.00 17.21 230 LYS D CA 1
ATOM 9773 C C . LYS D 1 230 ? 145.979 -23.486 -35.770 1.00 22.63 230 LYS D C 1
ATOM 9774 O O . LYS D 1 230 ? 146.687 -24.051 -36.612 1.00 22.41 230 LYS D O 1
ATOM 9780 N N . THR D 1 231 ? 146.052 -22.181 -35.517 1.00 18.70 231 THR D N 1
ATOM 9781 C CA . THR D 1 231 ? 147.007 -21.323 -36.225 1.00 20.26 231 THR D CA 1
ATOM 9782 C C . THR D 1 231 ? 148.435 -21.518 -35.725 1.00 20.44 231 THR D C 1
ATOM 9783 O O . THR D 1 231 ? 149.382 -21.134 -36.403 1.00 22.98 231 THR D O 1
ATOM 9787 N N . GLY D 1 232 ? 148.591 -22.108 -34.543 1.00 19.01 232 GLY D N 1
ATOM 9788 C CA . GLY D 1 232 ? 149.908 -22.275 -33.943 1.00 19.09 232 GLY D CA 1
ATOM 9789 C C . GLY D 1 232 ? 150.257 -21.204 -32.914 1.00 17.64 232 GLY D C 1
ATOM 9790 O O . GLY D 1 232 ? 151.290 -21.293 -32.240 1.00 18.06 232 GLY D O 1
ATOM 9791 N N . ALA D 1 233 ? 149.401 -20.197 -32.783 1.00 17.12 233 ALA D N 1
ATOM 9792 C CA . ALA D 1 233 ? 149.644 -19.122 -31.819 1.00 16.31 233 ALA D CA 1
ATOM 9793 C C . ALA D 1 233 ? 149.688 -19.643 -30.392 1.00 16.06 233 ALA D C 1
ATOM 9794 O O . ALA D 1 233 ? 148.989 -20.596 -30.051 1.00 16.27 233 ALA D O 1
ATOM 9796 N N . PHE D 1 234 ? 150.515 -19.020 -29.554 1.00 16.15 234 PHE D N 1
ATOM 9797 C CA . PHE D 1 234 ? 150.433 -19.266 -28.126 1.00 15.19 234 PHE D CA 1
ATOM 9798 C C . PHE D 1 234 ? 149.189 -18.577 -27.581 1.00 16.03 234 PHE D C 1
ATOM 9799 O O . PHE D 1 234 ? 148.769 -17.521 -28.068 1.00 17.50 234 PHE D O 1
ATOM 9807 N N . MET D 1 235 ? 148.599 -19.206 -26.575 1.00 14.67 235 MET D N 1
ATOM 9808 C CA . MET D 1 235 ? 147.373 -18.709 -25.964 1.00 15.78 235 MET D CA 1
ATOM 9809 C C . MET D 1 235 ? 147.603 -18.486 -24.486 1.00 15.92 235 MET D C 1
ATOM 9810 O O . MET D 1 235 ? 147.906 -19.420 -23.731 1.00 15.04 235 MET D O 1
ATOM 9815 N N . SER D 1 236 ? 147.444 -17.236 -24.072 1.00 16.48 236 SER D N 1
ATOM 9816 C CA . SER D 1 236 ? 147.727 -16.850 -22.702 1.00 18.25 236 SER D CA 1
ATOM 9817 C C . SER D 1 236 ? 146.465 -16.879 -21.855 1.00 20.78 236 SER D C 1
ATOM 9818 O O . SER D 1 236 ? 145.501 -16.152 -22.137 1.00 18.42 236 SER D O 1
ATOM 9821 N N . PHE D 1 237 ? 146.461 -17.751 -20.847 1.00 16.57 237 PHE D N 1
ATOM 9822 C CA . PHE D 1 237 ? 145.414 -17.751 -19.833 1.00 19.04 237 PHE D CA 1
ATOM 9823 C C . PHE D 1 237 ? 145.945 -16.946 -18.668 1.00 18.23 237 PHE D C 1
ATOM 9824 O O . PHE D 1 237 ? 146.627 -17.479 -17.786 1.00 18.00 237 PHE D O 1
ATOM 9832 N N . ASP D 1 238 ? 145.658 -15.649 -18.676 1.00 16.70 238 ASP D N 1
ATOM 9833 C CA . ASP D 1 238 ? 146.370 -14.749 -17.779 1.00 15.27 238 ASP D CA 1
ATOM 9834 C C . ASP D 1 238 ? 145.447 -14.057 -16.780 1.00 18.13 238 ASP D C 1
ATOM 9835 O O . ASP D 1 238 ? 145.822 -13.064 -16.163 1.00 22.03 238 ASP D O 1
ATOM 9840 N N . GLY D 1 239 ? 144.258 -14.621 -16.593 1.00 16.70 239 GLY D N 1
ATOM 9841 C CA . GLY D 1 239 ? 143.347 -14.124 -15.582 1.00 20.27 239 GLY D CA 1
ATOM 9842 C C . GLY D 1 239 ? 143.099 -15.128 -14.470 1.00 19.95 239 GLY D C 1
ATOM 9843 O O . GLY D 1 239 ? 141.994 -15.198 -13.933 1.00 18.97 239 GLY D O 1
ATOM 9844 N N . ILE D 1 240 ? 144.120 -15.916 -14.132 1.00 15.90 240 ILE D N 1
ATOM 9845 C CA . ILE D 1 240 ? 144.014 -16.843 -13.016 1.00 15.31 240 ILE D CA 1
ATOM 9846 C C . ILE D 1 240 ? 143.549 -16.094 -11.763 1.00 18.64 240 ILE D C 1
ATOM 9847 O O . ILE D 1 240 ? 144.013 -14.982 -11.481 1.00 20.81 240 ILE D O 1
ATOM 9852 N N . ALA D 1 241 ? 142.605 -16.702 -11.047 1.00 18.05 241 ALA D N 1
ATOM 9853 C CA . ALA D 1 241 ? 142.045 -16.154 -9.809 1.00 19.81 241 ALA D CA 1
ATOM 9854 C C . ALA D 1 241 ? 141.031 -15.041 -10.010 1.00 18.56 241 ALA D C 1
ATOM 9855 O O . ALA D 1 241 ? 140.459 -14.565 -9.039 1.00 18.03 241 ALA D O 1
ATOM 9857 N N . LYS D 1 242 ? 140.796 -14.616 -11.247 1.00 16.03 242 LYS D N 1
ATOM 9858 C CA . LYS D 1 242 ? 139.821 -13.541 -11.462 1.00 15.23 242 LYS D CA 1
ATOM 9859 C C . LYS D 1 242 ? 138.378 -14.055 -11.472 1.00 17.20 242 LYS D C 1
ATOM 9860 O O . LYS D 1 242 ? 137.737 -14.204 -12.525 1.00 16.41 242 LYS D O 1
ATOM 9866 N N . ILE D 1 243 ? 137.875 -14.320 -10.270 1.00 16.15 243 ILE D N 1
ATOM 9867 C CA . ILE D 1 243 ? 136.553 -14.904 -10.078 1.00 16.41 243 ILE D CA 1
ATOM 9868 C C . ILE D 1 243 ? 135.472 -13.988 -10.626 1.00 18.43 243 ILE D C 1
ATOM 9869 O O . ILE D 1 243 ? 134.394 -14.442 -11.017 1.00 19.61 243 ILE D O 1
ATOM 9874 N N . LYS D 1 244 ? 135.753 -12.689 -10.646 1.00 16.86 244 LYS D N 1
ATOM 9875 C CA . LYS D 1 244 ? 134.776 -11.745 -11.168 1.00 18.21 244 LYS D CA 1
ATOM 9876 C C . LYS D 1 244 ? 134.488 -12.000 -12.647 1.00 21.23 244 LYS D C 1
ATOM 9877 O O . LYS D 1 244 ? 133.436 -11.593 -13.162 1.00 22.21 244 LYS D O 1
ATOM 9883 N N . TYR D 1 245 ? 135.417 -12.675 -13.327 1.00 18.44 245 TYR D N 1
ATOM 9884 C CA . TYR D 1 245 ? 135.242 -13.008 -14.740 1.00 20.44 245 TYR D CA 1
ATOM 9885 C C . TYR D 1 245 ? 134.769 -14.448 -14.957 1.00 23.88 245 TYR D C 1
ATOM 9886 O O . TYR D 1 245 ? 133.990 -14.720 -15.876 1.00 24.07 245 TYR D O 1
ATOM 9895 N N . ALA D 1 246 ? 135.236 -15.368 -14.115 1.00 16.83 246 ALA D N 1
ATOM 9896 C CA . ALA D 1 246 ? 134.872 -16.781 -14.228 1.00 17.85 246 ALA D CA 1
ATOM 9897 C C . ALA D 1 246 ? 135.396 -17.559 -13.034 1.00 15.96 246 ALA D C 1
ATOM 9898 O O . ALA D 1 246 ? 136.426 -17.199 -12.468 1.00 16.74 246 ALA D O 1
ATOM 9900 N N . PRO D 1 247 ? 134.709 -18.656 -12.660 1.00 16.11 247 PRO D N 1
ATOM 9901 C CA . PRO D 1 247 ? 135.281 -19.499 -11.606 1.00 15.42 247 PRO D CA 1
ATOM 9902 C C . PRO D 1 247 ? 136.537 -20.200 -12.107 1.00 14.30 247 PRO D C 1
ATOM 9903 O O . PRO D 1 247 ? 136.697 -20.436 -13.316 1.00 16.37 247 PRO D O 1
ATOM 9907 N N . GLU D 1 248 ? 137.435 -20.515 -11.183 1.00 14.64 248 GLU D N 1
ATOM 9908 C CA . GLU D 1 248 ? 138.680 -21.153 -11.567 1.00 17.21 248 GLU D CA 1
ATOM 9909 C C . GLU D 1 248 ? 138.443 -22.449 -12.333 1.00 17.07 248 GLU D C 1
ATOM 9910 O O . GLU D 1 248 ? 139.193 -22.775 -13.248 1.00 15.90 248 GLU D O 1
ATOM 9916 N N . SER D 1 249 ? 137.413 -23.199 -11.946 1.00 14.87 249 SER D N 1
ATOM 9917 C CA . SER D 1 249 ? 137.064 -24.427 -12.651 1.00 16.35 249 SER D CA 1
ATOM 9918 C C . SER D 1 249 ? 136.821 -24.208 -14.142 1.00 16.11 249 SER D C 1
ATOM 9919 O O . SER D 1 249 ? 137.139 -25.081 -14.948 1.00 17.39 249 SER D O 1
ATOM 9922 N N . ALA D 1 250 ? 136.255 -23.055 -14.507 1.00 15.26 250 ALA D N 1
ATOM 9923 C CA . ALA D 1 250 ? 135.994 -22.743 -15.915 1.00 16.45 250 ALA D CA 1
ATOM 9924 C C . ALA D 1 250 ? 137.286 -22.506 -16.705 1.00 17.11 250 ALA D C 1
ATOM 9925 O O . ALA D 1 250 ? 137.422 -22.971 -17.840 1.00 15.96 250 ALA D O 1
ATOM 9927 N N . ARG D 1 251 ? 138.237 -21.801 -16.099 1.00 15.01 251 ARG D N 1
ATOM 9928 C CA . ARG D 1 251 ? 139.521 -21.600 -16.760 1.00 13.91 251 ARG D CA 1
ATOM 9929 C C . ARG D 1 251 ? 140.241 -22.932 -16.917 1.00 14.70 251 ARG D C 1
ATOM 9930 O O . ARG D 1 251 ? 140.787 -23.220 -17.986 1.00 15.65 251 ARG D O 1
ATOM 9938 N N . ILE D 1 252 ? 140.235 -23.747 -15.862 1.00 14.11 252 ILE D N 1
ATOM 9939 C CA . ILE D 1 252 ? 140.927 -25.035 -15.901 1.00 15.76 252 ILE D CA 1
ATOM 9940 C C . ILE D 1 252 ? 140.292 -25.978 -16.940 1.00 16.48 252 ILE D C 1
ATOM 9941 O O . ILE D 1 252 ? 140.990 -26.641 -17.724 1.00 15.38 252 ILE D O 1
ATOM 9946 N N . ALA D 1 253 ? 138.961 -25.998 -16.985 1.00 16.77 253 ALA D N 1
ATOM 9947 C CA . ALA D 1 253 ? 138.262 -26.805 -17.982 1.00 16.71 253 ALA D CA 1
ATOM 9948 C C . ALA D 1 253 ? 138.659 -26.389 -19.403 1.00 16.74 253 ALA D C 1
ATOM 9949 O O . ALA D 1 253 ? 138.847 -27.234 -20.276 1.00 17.52 253 ALA D O 1
ATOM 9951 N N . ALA D 1 254 ? 138.807 -25.087 -19.625 1.00 15.71 254 ALA D N 1
ATOM 9952 C CA . ALA D 1 254 ? 139.137 -24.579 -20.952 1.00 14.62 254 ALA D CA 1
ATOM 9953 C C . ALA D 1 254 ? 140.569 -24.957 -21.335 1.00 16.49 254 ALA D C 1
ATOM 9954 O O . ALA D 1 254 ? 140.852 -25.285 -22.494 1.00 17.30 254 ALA D O 1
ATOM 9956 N N . ILE D 1 255 ? 141.470 -24.900 -20.361 1.00 14.93 255 ILE D N 1
ATOM 9957 C CA . ILE D 1 255 ? 142.852 -25.334 -20.588 1.00 17.09 255 ILE D CA 1
ATOM 9958 C C . ILE D 1 255 ? 142.892 -26.819 -20.914 1.00 17.04 255 ILE D C 1
ATOM 9959 O O . ILE D 1 255 ? 143.513 -27.229 -21.896 1.00 16.43 255 ILE D O 1
ATOM 9964 N N . LEU D 1 256 ? 142.207 -27.625 -20.111 1.00 15.59 256 LEU D N 1
ATOM 9965 C CA . LEU D 1 256 ? 142.211 -29.064 -20.355 1.00 18.51 256 LEU D CA 1
ATOM 9966 C C . LEU D 1 256 ? 141.554 -29.446 -21.684 1.00 18.33 256 LEU D C 1
ATOM 9967 O O . LEU D 1 256 ? 141.952 -30.440 -22.309 1.00 19.21 256 LEU D O 1
ATOM 9972 N N . TYR D 1 257 ? 140.560 -28.673 -22.121 1.00 17.68 257 TYR D N 1
ATOM 9973 C CA . TYR D 1 257 ? 139.987 -28.900 -23.447 1.00 18.38 257 TYR D CA 1
ATOM 9974 C C . TYR D 1 257 ? 141.055 -28.746 -24.521 1.00 19.47 257 TYR D C 1
ATOM 9975 O O . TYR D 1 257 ? 141.226 -29.614 -25.379 1.00 19.24 257 TYR D O 1
ATOM 9984 N N . LEU D 1 258 ? 141.783 -27.636 -24.470 1.00 18.14 258 LEU D N 1
ATOM 9985 C CA . LEU D 1 258 ? 142.873 -27.420 -25.409 1.00 17.70 258 LEU D CA 1
ATOM 9986 C C . LEU D 1 258 ? 143.925 -28.530 -25.340 1.00 17.67 258 LEU D C 1
ATOM 9987 O O . LEU D 1 258 ? 144.405 -28.990 -26.379 1.00 17.89 258 LEU D O 1
ATOM 9992 N N . VAL D 1 259 ? 144.269 -28.967 -24.134 1.00 16.77 259 VAL D N 1
ATOM 9993 C CA . VAL D 1 259 ? 145.188 -30.092 -23.962 1.00 16.36 259 VAL D CA 1
ATOM 9994 C C . VAL D 1 259 ? 144.640 -31.346 -24.649 1.00 21.36 259 VAL D C 1
ATOM 9995 O O . VAL D 1 259 ? 145.349 -32.015 -25.417 1.00 18.78 259 VAL D O 1
ATOM 9999 N N . SER D 1 260 ? 143.376 -31.654 -24.383 1.00 20.72 260 SER D N 1
ATOM 10000 C CA . SER D 1 260 ? 142.758 -32.853 -24.955 1.00 19.90 260 SER D CA 1
ATOM 10001 C C . SER D 1 260 ? 142.779 -32.819 -26.477 1.00 21.76 260 SER D C 1
ATOM 10002 O O . SER D 1 260 ? 142.809 -33.867 -27.125 1.00 23.84 260 SER D O 1
ATOM 10005 N N . GLU D 1 261 ? 142.771 -31.620 -27.051 1.00 19.58 261 GLU D N 1
ATOM 10006 C CA . GLU D 1 261 ? 142.737 -31.467 -28.501 1.00 20.90 261 GLU D CA 1
ATOM 10007 C C . GLU D 1 261 ? 144.141 -31.352 -29.112 1.00 20.74 261 GLU D C 1
ATOM 10008 O O . GLU D 1 261 ? 144.288 -31.128 -30.316 1.00 21.82 261 GLU D O 1
ATOM 10014 N N . GLY D 1 262 ? 145.163 -31.490 -28.270 1.00 20.05 262 GLY D N 1
ATOM 10015 C CA . GLY D 1 262 ? 146.536 -31.594 -28.735 1.00 20.74 262 GLY D CA 1
ATOM 10016 C C . GLY D 1 262 ? 147.342 -30.306 -28.724 1.00 22.48 262 GLY D C 1
ATOM 10017 O O . GLY D 1 262 ? 148.390 -30.221 -29.372 1.00 22.05 262 GLY D O 1
ATOM 10018 N N . PHE D 1 263 ? 146.879 -29.305 -27.981 1.00 18.25 263 PHE D N 1
ATOM 10019 C CA . PHE D 1 263 ? 147.533 -27.995 -28.025 1.00 18.26 263 PHE D CA 1
ATOM 10020 C C . PHE D 1 263 ? 148.278 -27.614 -26.745 1.00 19.02 263 PHE D C 1
ATOM 10021 O O . PHE D 1 263 ? 148.523 -26.429 -26.506 1.00 17.17 263 PHE D O 1
ATOM 10029 N N . GLU D 1 264 ? 148.645 -28.600 -25.934 1.00 16.49 264 GLU D N 1
ATOM 10030 C CA . GLU D 1 264 ? 149.313 -28.319 -24.665 1.00 16.82 264 GLU D CA 1
ATOM 10031 C C . GLU D 1 264 ? 150.581 -27.473 -24.812 1.00 14.69 264 GLU D C 1
ATOM 10032 O O . GLU D 1 264 ? 150.942 -26.738 -23.891 1.00 17.34 264 GLU D O 1
ATOM 10038 N N . ASP D 1 265 ? 151.253 -27.583 -25.956 1.00 16.04 265 ASP D N 1
ATOM 10039 C CA . ASP D 1 265 ? 152.524 -26.875 -26.154 1.00 18.51 265 ASP D CA 1
ATOM 10040 C C . ASP D 1 265 ? 152.358 -25.385 -26.455 1.00 17.99 265 ASP D C 1
ATOM 10041 O O . ASP D 1 265 ? 153.355 -24.663 -26.598 1.00 16.90 265 ASP D O 1
ATOM 10046 N N . GLN D 1 266 ? 151.110 -24.921 -26.531 1.00 15.69 266 GLN D N 1
ATOM 10047 C CA . GLN D 1 266 ? 150.820 -23.535 -26.885 1.00 15.56 266 GLN D CA 1
ATOM 10048 C C . GLN D 1 266 ? 150.239 -22.737 -25.715 1.00 14.17 266 GLN D C 1
ATOM 10049 O O . GLN D 1 266 ? 149.970 -21.546 -25.849 1.00 17.74 266 GLN D O 1
ATOM 10055 N N . ILE D 1 267 ? 150.043 -23.392 -24.578 1.00 14.01 267 ILE D N 1
ATOM 10056 C CA . ILE D 1 267 ? 149.402 -22.739 -23.436 1.00 13.77 267 ILE D CA 1
ATOM 10057 C C . ILE D 1 267 ? 150.391 -21.967 -22.553 1.00 15.26 267 ILE D C 1
ATOM 10058 O O . ILE D 1 267 ? 151.437 -22.491 -22.155 1.00 15.13 267 ILE D O 1
ATOM 10063 N N . LEU D 1 268 ? 150.057 -20.717 -22.243 1.00 16.32 268 LEU D N 1
ATOM 10064 C CA . LEU D 1 268 ? 150.833 -19.942 -21.271 1.00 13.14 268 LEU D CA 1
ATOM 10065 C C . LEU D 1 268 ? 149.913 -19.504 -20.138 1.00 15.14 268 LEU D C 1
ATOM 10066 O O . LEU D 1 268 ? 148.710 -19.387 -20.334 1.00 16.00 268 LEU D O 1
ATOM 10071 N N . VAL D 1 269 ? 150.485 -19.260 -18.960 1.00 12.67 269 VAL D N 1
ATOM 10072 C CA . VAL D 1 269 ? 149.691 -18.925 -17.781 1.00 14.29 269 VAL D CA 1
ATOM 10073 C C . VAL D 1 269 ? 150.252 -17.732 -17.004 1.00 16.12 269 VAL D C 1
ATOM 10074 O O . VAL D 1 269 ? 151.475 -17.557 -16.889 1.00 16.87 269 VAL D O 1
ATOM 10078 N N . SER D 1 270 ? 149.356 -16.889 -16.493 1.00 13.23 270 SER D N 1
ATOM 10079 C CA . SER D 1 270 ? 149.775 -15.757 -15.675 1.00 15.29 270 SER D CA 1
ATOM 10080 C C . SER D 1 270 ? 148.569 -15.184 -14.944 1.00 15.10 270 SER D C 1
AT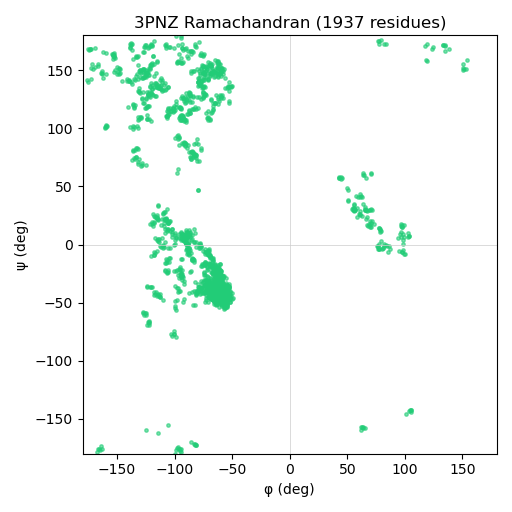OM 10081 O O . SER D 1 270 ? 147.462 -15.738 -15.016 1.00 15.59 270 SER D O 1
ATOM 10084 N N . GLY D 1 271 ? 148.789 -14.092 -14.217 1.00 15.46 271 GLY D N 1
ATOM 10085 C CA . GLY D 1 271 ? 147.725 -13.486 -13.444 1.00 16.55 271 GLY D CA 1
ATOM 10086 C C . GLY D 1 271 ? 147.358 -12.073 -13.828 1.00 18.07 271 GLY D C 1
ATOM 10087 O O . GLY D 1 271 ? 146.361 -11.541 -13.314 1.00 17.49 271 GLY D O 1
ATOM 10088 N N . ASP D 1 272 ? 148.159 -11.459 -14.698 1.00 15.95 272 ASP D N 1
ATOM 10089 C CA . ASP D 1 272 ? 147.911 -10.096 -15.166 1.00 17.10 272 ASP D CA 1
ATOM 10090 C C . ASP D 1 272 ? 147.555 -9.220 -13.977 1.00 19.15 272 ASP D C 1
ATOM 10091 O O . ASP D 1 272 ? 146.497 -8.582 -13.930 1.00 20.30 272 ASP D O 1
ATOM 10096 N N . THR D 1 273 ? 148.473 -9.200 -13.021 1.00 18.13 273 THR D N 1
ATOM 10097 C CA . THR D 1 273 ? 148.284 -8.579 -11.727 1.00 18.24 273 THR D CA 1
ATOM 10098 C C . THR D 1 273 ? 148.428 -7.064 -11.844 1.00 19.45 273 THR D C 1
ATOM 10099 O O . THR D 1 273 ? 149.484 -6.510 -11.548 1.00 23.78 273 THR D O 1
ATOM 10103 N N . ALA D 1 274 ? 147.347 -6.402 -12.251 1.00 16.09 274 ALA D N 1
ATOM 10104 C CA . ALA D 1 274 ? 147.405 -4.990 -12.634 1.00 17.84 274 ALA D CA 1
ATOM 10105 C C . ALA D 1 274 ? 146.922 -4.010 -11.560 1.00 20.34 274 ALA D C 1
ATOM 10106 O O . ALA D 1 274 ? 146.948 -2.799 -11.780 1.00 21.29 274 ALA D O 1
ATOM 10108 N N . ARG D 1 275 ? 146.494 -4.518 -10.407 1.00 16.19 275 ARG D N 1
ATOM 10109 C CA . ARG D 1 275 ? 145.861 -3.660 -9.399 1.00 15.89 275 ARG D CA 1
ATOM 10110 C C . ARG D 1 275 ? 146.504 -3.767 -8.028 1.00 15.97 2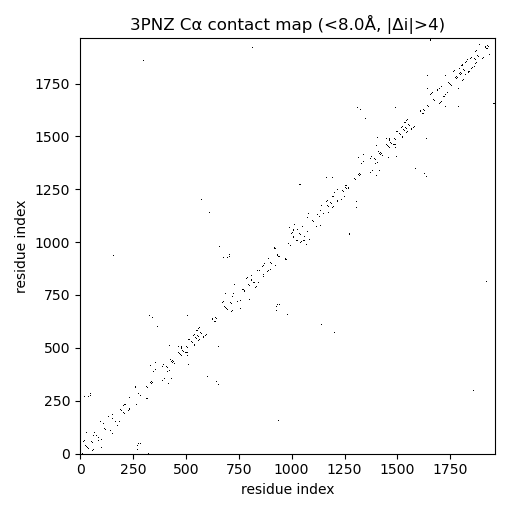75 ARG D C 1
ATOM 10111 O O . ARG D 1 275 ? 147.025 -4.819 -7.659 1.00 16.86 275 ARG D O 1
ATOM 10119 N N . LYS D 1 276 ? 146.443 -2.681 -7.258 1.00 14.99 276 LYS D N 1
ATOM 10120 C CA . LYS D 1 276 ? 146.879 -2.716 -5.864 1.00 15.32 276 LYS D CA 1
ATOM 10121 C C . LYS D 1 276 ? 146.133 -3.826 -5.122 1.00 18.46 276 LYS D C 1
ATOM 10122 O O . LYS D 1 276 ? 146.728 -4.550 -4.321 1.00 16.90 276 LYS D O 1
ATOM 10128 N N . THR D 1 277 ? 144.834 -3.950 -5.397 1.00 16.26 277 THR D N 1
ATOM 10129 C CA . THR D 1 277 ? 143.996 -4.960 -4.726 1.00 16.33 277 THR D CA 1
ATOM 10130 C C . THR D 1 277 ? 144.312 -6.394 -5.168 1.00 19.11 277 THR D C 1
ATOM 10131 O O . THR D 1 277 ? 143.810 -7.360 -4.575 1.00 17.88 277 THR D O 1
ATOM 10135 N N . TYR D 1 278 ? 145.135 -6.541 -6.201 1.00 17.06 278 TYR D N 1
ATOM 10136 C CA . TYR D 1 278 ? 145.601 -7.858 -6.613 1.00 16.37 278 TYR D CA 1
ATOM 10137 C C . TYR D 1 278 ? 146.951 -8.221 -5.997 1.00 17.65 278 TYR D C 1
ATOM 10138 O O . TYR D 1 278 ? 147.289 -9.400 -5.905 1.00 18.61 278 TYR D O 1
ATOM 10147 N N . TYR D 1 279 ? 147.745 -7.217 -5.624 1.00 15.80 279 TYR D N 1
ATOM 10148 C CA . TYR D 1 279 ? 149.052 -7.471 -5.014 1.00 15.55 279 TYR D CA 1
ATOM 10149 C C . TYR D 1 279 ? 148.881 -7.813 -3.544 1.00 16.37 279 TYR D C 1
ATOM 10150 O O . TYR D 1 279 ? 148.063 -7.208 -2.852 1.00 16.92 279 TYR D O 1
ATOM 10159 N N . LYS D 1 280 ? 149.649 -8.782 -3.060 1.00 14.89 280 LYS D N 1
ATOM 10160 C CA . LYS D 1 280 ? 149.588 -9.139 -1.654 1.00 16.54 280 LYS D CA 1
ATOM 10161 C C . LYS D 1 280 ? 150.068 -7.984 -0.773 1.00 19.04 280 LYS D C 1
ATOM 10162 O O . LYS D 1 280 ? 149.492 -7.706 0.278 1.00 17.21 280 LYS D O 1
ATOM 10168 N N . HIS D 1 281 ? 151.114 -7.296 -1.213 1.00 16.15 281 HIS D N 1
ATOM 10169 C CA . HIS D 1 281 ? 151.763 -6.318 -0.344 1.00 17.15 281 HIS D CA 1
ATOM 10170 C C . HIS D 1 281 ? 151.354 -4.868 -0.581 1.00 18.54 281 HIS D C 1
ATOM 10171 O O . HIS D 1 281 ? 151.895 -3.961 0.043 1.00 18.10 281 HIS D O 1
ATOM 10178 N N . TYR D 1 282 ? 150.380 -4.656 -1.461 1.00 16.42 282 TYR D N 1
ATOM 10179 C CA . TYR D 1 282 ? 149.665 -3.389 -1.484 1.00 16.24 282 TYR D CA 1
ATOM 10180 C C . TYR D 1 282 ? 148.333 -3.610 -0.765 1.00 19.14 282 TYR D C 1
ATOM 10181 O O . TYR D 1 282 ? 148.192 -3.246 0.393 1.00 21.62 282 TYR D O 1
ATOM 10190 N N . GLY D 1 283 ? 147.380 -4.244 -1.453 1.00 17.36 283 GLY D N 1
ATOM 10191 C CA . GLY D 1 283 ? 146.009 -4.352 -0.963 1.00 19.05 283 GLY D CA 1
ATOM 10192 C C . GLY D 1 283 ? 145.568 -5.694 -0.389 1.00 17.92 283 GLY D C 1
ATOM 10193 O O . GLY D 1 283 ? 144.365 -5.902 -0.153 1.00 17.74 283 GLY D O 1
ATOM 10194 N N . HIS D 1 284 ? 146.530 -6.592 -0.157 1.00 14.77 284 HIS D N 1
ATOM 10195 C CA . HIS D 1 284 ? 146.270 -7.884 0.487 1.00 15.50 284 HIS D CA 1
ATOM 10196 C C . HIS D 1 284 ? 145.509 -8.860 -0.403 1.00 17.86 284 HIS D C 1
ATOM 10197 O O . HIS D 1 284 ? 144.767 -9.723 0.086 1.00 16.08 284 HIS D O 1
ATOM 10204 N N . GLY D 1 285 ? 145.718 -8.723 -1.713 1.00 15.93 285 GLY D N 1
ATOM 10205 C CA . GLY D 1 285 ? 145.125 -9.610 -2.703 1.00 16.16 285 GLY D CA 1
ATOM 10206 C C . GLY D 1 285 ? 145.939 -10.888 -2.853 1.00 14.76 285 GLY D C 1
ATOM 10207 O O . GLY D 1 285 ? 146.862 -11.135 -2.079 1.00 16.45 285 GLY D O 1
ATOM 10208 N N . PRO D 1 286 ? 145.583 -11.722 -3.838 1.00 15.71 286 PRO D N 1
ATOM 10209 C CA . PRO D 1 286 ? 146.219 -13.038 -3.989 1.00 16.99 286 PRO D CA 1
ATOM 10210 C C . PRO D 1 286 ? 147.726 -12.926 -4.269 1.00 16.30 286 PRO D C 1
ATOM 10211 O O . PRO D 1 286 ? 148.497 -13.786 -3.837 1.00 17.28 286 PRO D O 1
ATOM 10215 N N . GLY D 1 287 ? 148.133 -11.871 -4.969 1.00 16.73 287 GLY D N 1
ATOM 10216 C CA . GLY D 1 287 ? 149.545 -11.568 -5.140 1.00 15.78 287 GLY D CA 1
ATOM 10217 C C . GLY D 1 287 ? 150.268 -12.427 -6.158 1.00 16.69 287 GLY D C 1
ATOM 10218 O O . GLY D 1 287 ? 149.700 -13.347 -6.753 1.00 15.18 287 GLY D O 1
ATOM 10219 N N . LEU D 1 288 ? 151.533 -12.093 -6.390 1.00 14.23 288 LEU D N 1
ATOM 10220 C CA . LEU D 1 288 ? 152.368 -12.892 -7.273 1.00 14.11 288 LEU D CA 1
ATOM 10221 C C . LEU D 1 288 ? 152.656 -14.292 -6.706 1.00 14.80 288 LEU D C 1
ATOM 10222 O O . LEU D 1 288 ? 153.097 -15.177 -7.438 1.00 15.03 288 LEU D O 1
ATOM 10227 N N . GLU D 1 289 ? 152.393 -14.507 -5.419 1.00 14.05 289 GLU D N 1
ATOM 10228 C CA . GLU D 1 289 ? 152.551 -15.831 -4.831 1.00 16.40 289 GLU D CA 1
ATOM 10229 C C . GLU D 1 289 ? 151.457 -16.790 -5.327 1.00 17.42 289 GLU D C 1
ATOM 10230 O O . GLU D 1 289 ? 151.677 -17.998 -5.408 1.00 16.69 289 GLU D O 1
ATOM 10236 N N . TYR D 1 290 ? 150.293 -16.256 -5.676 1.00 15.47 290 TYR D N 1
ATOM 10237 C CA . TYR D 1 290 ? 149.113 -17.122 -5.817 1.00 15.01 290 TYR D CA 1
ATOM 10238 C C . TYR D 1 290 ? 149.274 -18.288 -6.798 1.00 17.92 290 TYR D C 1
ATOM 10239 O O . TYR D 1 290 ? 148.968 -19.442 -6.464 1.00 15.46 290 TYR D O 1
ATOM 10248 N N . ILE D 1 291 ? 149.720 -17.997 -8.013 1.00 13.91 291 ILE D N 1
ATOM 10249 C CA . ILE D 1 291 ? 149.720 -19.032 -9.043 1.00 13.00 291 ILE D CA 1
ATOM 10250 C C . ILE D 1 291 ? 150.677 -20.151 -8.651 1.00 15.73 291 ILE D C 1
ATOM 10251 O O . ILE D 1 291 ? 150.298 -21.325 -8.642 1.00 15.90 291 ILE D O 1
ATOM 10256 N N . ALA D 1 292 ? 151.900 -19.793 -8.280 1.00 15.21 292 ALA D N 1
ATOM 10257 C CA . ALA D 1 292 ? 152.884 -20.812 -7.926 1.00 14.96 292 ALA D CA 1
ATOM 10258 C C . ALA D 1 292 ? 152.500 -21.563 -6.649 1.00 17.14 292 ALA D C 1
ATOM 10259 O O . ALA D 1 292 ? 152.729 -22.770 -6.547 1.00 21.25 292 ALA D O 1
ATOM 10261 N N . LYS D 1 293 ? 151.919 -20.856 -5.682 1.00 15.79 293 LYS D N 1
ATOM 10262 C CA . LYS D 1 293 ? 151.684 -21.438 -4.358 1.00 16.86 293 LYS D CA 1
ATOM 10263 C C . LYS D 1 293 ? 150.390 -22.235 -4.264 1.00 21.65 293 LYS D C 1
ATOM 10264 O O . LYS D 1 293 ? 150.360 -23.297 -3.639 1.00 19.67 293 LYS D O 1
ATOM 10270 N N . LYS D 1 294 ? 149.332 -21.713 -4.885 1.00 15.20 294 LYS D N 1
ATOM 10271 C CA . LYS D 1 294 ? 147.982 -22.256 -4.721 1.00 16.51 294 LYS D CA 1
ATOM 10272 C C . LYS D 1 294 ? 147.386 -22.839 -6.003 1.00 17.78 294 LYS D C 1
ATOM 10273 O O . LYS D 1 294 ? 146.778 -23.914 -5.979 1.00 18.73 294 LYS D O 1
ATOM 10279 N N . TRP D 1 295 ? 147.536 -22.143 -7.125 1.00 17.73 295 TRP D N 1
ATOM 10280 C CA . TRP D 1 295 ? 146.900 -22.625 -8.345 1.00 16.80 295 TRP D CA 1
ATOM 10281 C C . TRP D 1 295 ? 147.582 -23.886 -8.857 1.00 16.97 295 TRP D C 1
ATOM 10282 O O . TRP D 1 295 ? 146.917 -24.840 -9.240 1.00 17.84 295 TRP D O 1
ATOM 10293 N N . VAL D 1 296 ? 148.910 -23.885 -8.866 1.00 15.27 296 VAL D N 1
ATOM 10294 C CA . VAL D 1 296 ? 149.645 -25.015 -9.427 1.00 14.66 296 VAL D CA 1
ATOM 10295 C C . VAL D 1 296 ? 149.262 -26.349 -8.757 1.00 15.88 296 VAL D C 1
ATOM 10296 O O . VAL D 1 296 ? 148.928 -27.309 -9.456 1.00 18.39 296 VAL D O 1
ATOM 10300 N N . PRO D 1 297 ? 149.283 -26.407 -7.421 1.00 17.13 297 PRO D N 1
ATOM 10301 C CA . PRO D 1 297 ? 148.857 -27.656 -6.770 1.00 17.91 297 PRO D CA 1
ATOM 10302 C C . PRO D 1 297 ? 147.423 -28.040 -7.094 1.00 19.19 297 PRO D C 1
ATOM 10303 O O . PRO D 1 297 ? 147.150 -29.220 -7.293 1.00 17.91 297 PRO D O 1
ATOM 10307 N N . ARG D 1 298 ? 146.512 -27.074 -7.155 1.00 15.96 298 ARG D N 1
ATOM 10308 C CA . ARG D 1 298 ? 145.148 -27.425 -7.532 1.00 17.00 298 ARG D CA 1
ATOM 10309 C C . ARG D 1 298 ? 145.078 -27.958 -8.954 1.00 19.18 298 ARG D C 1
ATOM 10310 O O . ARG D 1 298 ? 144.410 -28.965 -9.229 1.00 19.39 298 ARG D O 1
ATOM 10318 N N . PHE D 1 299 ? 145.730 -27.260 -9.880 1.00 15.85 299 PHE D N 1
ATOM 10319 C CA . PHE D 1 299 ? 145.664 -27.683 -11.264 1.00 17.38 299 PHE D CA 1
ATOM 10320 C C . PHE D 1 299 ? 146.209 -29.098 -11.431 1.00 18.44 299 PHE D C 1
ATOM 10321 O O . PHE D 1 299 ? 145.618 -29.913 -12.138 1.00 17.91 299 PHE D O 1
ATOM 10329 N N . ILE D 1 300 ? 147.333 -29.388 -10.779 1.00 16.82 300 ILE D N 1
ATOM 10330 C CA . ILE D 1 300 ? 147.943 -30.715 -10.889 1.00 17.31 300 ILE D CA 1
ATOM 10331 C C . ILE D 1 300 ? 146.968 -31.778 -10.392 1.00 20.73 300 ILE D C 1
ATOM 10332 O O . ILE D 1 300 ? 146.730 -32.785 -11.064 1.00 20.60 300 ILE D O 1
ATOM 10337 N N . ASP D 1 301 ? 146.391 -31.527 -9.223 1.00 18.12 301 ASP D N 1
ATOM 10338 C CA . ASP D 1 301 ? 145.426 -32.454 -8.637 1.00 20.13 301 ASP D CA 1
ATOM 10339 C C . ASP D 1 301 ? 144.219 -32.652 -9.554 1.00 24.48 301 ASP D C 1
ATOM 10340 O O . ASP D 1 301 ? 143.839 -33.785 -9.859 1.00 23.32 301 ASP D O 1
ATOM 10345 N N . GLU D 1 302 ? 143.612 -31.549 -9.989 1.00 21.31 302 GLU D N 1
ATOM 10346 C CA . GLU D 1 302 ? 142.418 -31.628 -10.825 1.00 22.90 302 GLU D CA 1
ATOM 10347 C C . GLU D 1 302 ? 142.701 -32.281 -12.175 1.00 25.21 302 GLU D C 1
ATOM 10348 O O . GLU D 1 302 ? 141.912 -33.093 -12.658 1.00 23.86 302 GLU D O 1
ATOM 10354 N N . ALA D 1 303 ? 143.835 -31.932 -12.778 1.00 19.88 303 ALA D N 1
ATOM 10355 C CA . ALA D 1 303 ? 144.248 -32.522 -14.040 1.00 23.12 303 ALA D CA 1
ATOM 10356 C C . ALA D 1 303 ? 144.484 -34.026 -13.896 1.00 24.23 303 ALA D C 1
ATOM 10357 O O . ALA D 1 303 ? 144.045 -34.805 -14.745 1.00 24.31 303 ALA D O 1
ATOM 10359 N N . ASN D 1 304 ? 145.170 -34.426 -12.826 1.00 24.32 304 ASN D N 1
ATOM 10360 C CA . ASN D 1 304 ? 145.428 -35.840 -12.565 1.00 23.71 304 ASN D CA 1
ATOM 10361 C C . ASN D 1 304 ? 144.119 -36.608 -12.416 1.00 26.39 304 ASN D C 1
ATOM 10362 O O . ASN D 1 304 ? 143.956 -37.694 -12.986 1.00 27.06 304 ASN D O 1
ATOM 10367 N N . GLU D 1 305 ? 143.196 -36.030 -11.652 1.00 24.49 305 GLU D N 1
ATOM 10368 C CA . GLU D 1 305 ? 141.908 -36.668 -11.372 1.00 25.79 305 GLU D CA 1
ATOM 10369 C C . GLU D 1 305 ? 141.128 -36.878 -12.660 1.00 28.79 305 GLU D C 1
ATOM 10370 O O . GLU D 1 305 ? 140.384 -37.854 -12.789 1.00 29.79 305 GLU D O 1
ATOM 10376 N N . LYS D 1 306 ? 141.309 -35.963 -13.611 1.00 27.73 306 LYS D N 1
ATOM 10377 C CA . LYS D 1 306 ? 140.623 -36.030 -14.893 1.00 29.84 306 LYS D CA 1
ATOM 10378 C C . LYS D 1 306 ? 141.393 -36.837 -15.940 1.00 28.07 306 LYS D C 1
ATOM 10379 O O . LYS D 1 306 ? 140.990 -36.904 -17.100 1.00 34.18 306 LYS D O 1
ATOM 10385 N N . GLY D 1 307 ? 142.498 -37.452 -15.532 1.00 28.88 307 GLY D N 1
ATOM 10386 C CA . GLY D 1 307 ? 143.237 -38.342 -16.414 1.00 29.33 307 GLY D CA 1
ATOM 10387 C C . GLY D 1 307 ? 144.458 -37.778 -17.123 1.00 33.77 307 GLY D C 1
ATOM 10388 O O . GLY D 1 307 ? 145.125 -38.485 -17.886 1.00 33.16 307 GLY D O 1
ATOM 10389 N N . PHE D 1 308 ? 144.766 -36.509 -16.876 1.00 25.96 308 PHE D N 1
ATOM 10390 C CA . PHE D 1 308 ? 145.904 -35.868 -17.532 1.00 27.80 308 PHE D CA 1
ATOM 10391 C C . PHE D 1 308 ? 147.176 -36.020 -16.690 1.00 27.36 308 PHE D C 1
ATOM 10392 O O . PHE D 1 308 ? 147.110 -36.427 -15.536 1.00 26.97 308 PHE D O 1
ATOM 10400 N N . ASP D 1 309 ? 148.334 -35.704 -17.270 1.00 25.66 309 ASP D N 1
ATOM 10401 C CA . ASP D 1 309 ? 149.583 -35.655 -16.510 1.00 26.49 309 ASP D CA 1
ATOM 10402 C C . ASP D 1 309 ? 149.776 -34.231 -16.002 1.00 23.91 309 ASP D C 1
ATOM 10403 O O . ASP D 1 309 ? 150.403 -33.406 -16.676 1.00 23.22 309 ASP D O 1
ATOM 10408 N N . GLY D 1 310 ? 149.224 -33.948 -14.827 1.00 22.45 310 GLY D N 1
ATOM 10409 C CA . GLY D 1 310 ? 149.225 -32.604 -14.271 1.00 21.74 310 GLY D CA 1
ATOM 10410 C C . GLY D 1 310 ? 150.612 -32.001 -14.126 1.00 23.43 310 GLY D C 1
ATOM 10411 O O . GLY D 1 310 ? 150.839 -30.846 -14.491 1.00 19.20 310 GLY D O 1
ATOM 10412 N N . GLU D 1 311 ? 151.543 -32.787 -13.594 1.00 21.83 311 GLU D N 1
ATOM 10413 C CA . GLU D 1 311 ? 152.915 -32.330 -13.392 1.00 23.51 311 GLU D CA 1
ATOM 10414 C C . GLU D 1 311 ? 153.612 -31.943 -14.703 1.00 22.36 311 GLU D C 1
ATOM 10415 O O . GLU D 1 311 ? 154.279 -30.899 -14.789 1.00 20.21 311 GLU D O 1
ATOM 10421 N N . LYS D 1 312 ? 153.469 -32.787 -15.724 1.00 20.18 312 LYS D N 1
ATOM 10422 C CA . LYS D 1 312 ? 154.046 -32.513 -17.035 1.00 21.75 312 LYS D CA 1
ATOM 10423 C C . LYS D 1 312 ? 153.454 -31.246 -17.642 1.00 20.77 312 LYS D C 1
ATOM 10424 O O . LYS D 1 312 ? 154.167 -30.435 -18.234 1.00 19.31 312 LYS D O 1
ATOM 10430 N N . LEU D 1 313 ? 152.140 -31.089 -17.505 1.00 18.63 313 LEU D N 1
ATOM 10431 C CA . LEU D 1 313 ? 151.470 -29.928 -18.070 1.00 17.34 313 LEU D CA 1
ATOM 10432 C C . LEU D 1 313 ? 151.954 -28.630 -17.412 1.00 16.84 313 LEU D C 1
ATOM 10433 O O . LEU D 1 313 ? 152.190 -27.639 -18.105 1.00 17.54 313 LEU D O 1
ATOM 10438 N N . VAL D 1 314 ? 152.113 -28.633 -16.091 1.00 16.69 314 VAL D N 1
ATOM 10439 C CA . VAL D 1 314 ? 152.638 -27.446 -15.407 1.00 15.79 314 VAL D CA 1
ATOM 10440 C C . VAL D 1 314 ? 154.039 -27.112 -15.900 1.00 18.80 314 VAL D C 1
ATOM 10441 O O . VAL D 1 314 ? 154.372 -25.946 -16.111 1.00 17.08 314 VAL D O 1
ATOM 10445 N N . LYS D 1 315 ? 154.853 -28.139 -16.108 1.00 18.22 315 LYS D N 1
ATOM 10446 C CA . LYS D 1 315 ? 156.194 -27.922 -16.638 1.00 18.65 315 LYS D CA 1
ATOM 10447 C C . LYS D 1 315 ? 156.137 -27.227 -17.997 1.00 16.47 315 LYS D C 1
ATOM 10448 O O . LYS D 1 315 ? 156.904 -26.306 -18.263 1.00 18.46 315 LYS D O 1
ATOM 10454 N N . LYS D 1 316 ? 155.221 -27.666 -18.862 1.00 16.48 316 LYS D N 1
ATOM 10455 C CA . LYS D 1 316 ? 155.038 -27.018 -20.160 1.00 18.06 316 LYS D CA 1
ATOM 10456 C C . LYS D 1 316 ? 154.538 -25.582 -20.025 1.00 15.74 316 LYS D C 1
ATOM 10457 O O . LYS D 1 316 ? 155.086 -24.676 -20.654 1.00 14.34 316 LYS D O 1
ATOM 10463 N N . PHE D 1 317 ? 153.521 -25.374 -19.192 1.00 16.49 317 PHE D N 1
ATOM 10464 C CA . PHE D 1 317 ? 152.897 -24.053 -19.132 1.00 16.17 317 PHE D CA 1
ATOM 10465 C C . PHE D 1 317 ? 153.874 -22.994 -18.630 1.00 14.17 317 PHE D C 1
ATOM 10466 O O . PHE D 1 317 ? 153.839 -21.853 -19.087 1.00 15.96 317 PHE D O 1
ATOM 10474 N N . PHE D 1 318 ? 154.735 -23.371 -17.689 1.00 13.74 318 PHE D N 1
ATOM 10475 C CA . PHE D 1 318 ? 155.556 -22.385 -16.980 1.00 15.55 318 PHE D CA 1
ATOM 10476 C C . PHE D 1 318 ? 157.028 -22.427 -17.364 1.00 14.60 318 PHE D C 1
ATOM 10477 O O . PHE D 1 318 ? 157.775 -21.488 -17.085 1.00 13.71 318 PHE D O 1
ATOM 10485 N N . VAL D 1 319 ? 157.447 -23.511 -18.003 1.00 14.61 319 VAL D N 1
ATOM 10486 C CA . VAL D 1 319 ? 158.850 -23.637 -18.376 1.00 15.25 319 VAL D CA 1
ATOM 10487 C C . VAL D 1 319 ? 159.030 -23.831 -19.882 1.00 14.75 319 VAL D C 1
ATOM 10488 O O . VAL D 1 319 ? 159.557 -22.954 -20.566 1.00 14.84 319 VAL D O 1
ATOM 10492 N N . ASP D 1 320 ? 158.584 -24.969 -20.411 1.00 15.19 320 ASP D N 1
ATOM 10493 C CA . ASP D 1 320 ? 158.845 -25.277 -21.819 1.00 17.96 320 ASP D CA 1
ATOM 10494 C C . ASP D 1 320 ? 158.194 -24.291 -22.776 1.00 17.15 320 ASP D C 1
ATOM 10495 O O . ASP D 1 320 ? 158.820 -23.850 -23.731 1.00 17.69 320 ASP D O 1
ATOM 10500 N N . ASN D 1 321 ? 156.923 -23.972 -22.544 1.00 16.13 321 ASN D N 1
ATOM 10501 C CA . ASN D 1 321 ? 156.217 -23.114 -23.482 1.00 15.34 321 ASN D CA 1
ATOM 10502 C C . ASN D 1 321 ? 156.751 -21.680 -23.482 1.00 15.76 321 ASN D C 1
ATOM 10503 O O . ASN D 1 321 ? 156.995 -21.127 -24.549 1.00 15.02 321 ASN D O 1
ATOM 10508 N N . PRO D 1 322 ? 156.949 -21.081 -22.289 1.00 14.20 322 PRO D N 1
ATOM 10509 C CA . PRO D 1 322 ? 157.568 -19.744 -22.290 1.00 15.87 322 PRO D CA 1
ATOM 10510 C C . PRO D 1 322 ? 158.962 -19.747 -22.926 1.00 15.55 322 PRO D C 1
ATOM 10511 O O . PRO D 1 322 ? 159.315 -18.797 -23.630 1.00 16.44 322 PRO D O 1
ATOM 10515 N N . ALA D 1 323 ? 159.741 -20.800 -22.703 1.00 15.37 323 ALA D N 1
ATOM 10516 C CA . ALA D 1 323 ? 161.073 -20.855 -23.306 1.00 17.54 323 ALA D CA 1
ATOM 10517 C C . ALA D 1 323 ? 160.981 -20.811 -24.833 1.00 18.44 323 ALA D C 1
ATOM 10518 O O . ALA D 1 323 ? 161.769 -20.130 -25.487 1.00 22.48 323 ALA D O 1
ATOM 10520 N N . ARG D 1 324 ? 160.016 -21.520 -25.411 1.00 15.06 324 ARG D N 1
ATOM 10521 C CA . ARG D 1 324 ? 159.839 -21.469 -26.861 1.00 17.96 324 ARG D CA 1
ATOM 10522 C C . ARG D 1 324 ? 159.275 -20.115 -27.313 1.00 18.02 324 ARG D C 1
ATOM 10523 O O . ARG D 1 324 ? 159.769 -19.508 -28.269 1.00 19.12 324 ARG D O 1
ATOM 10531 N N . CYS D 1 325 ? 158.256 -19.627 -26.612 1.00 16.30 325 CYS D N 1
ATOM 10532 C CA . CYS D 1 325 ? 157.579 -18.416 -27.043 1.00 16.66 325 CYS D CA 1
ATOM 10533 C C . CYS D 1 325 ? 158.489 -17.192 -27.001 1.00 16.21 325 CYS D C 1
ATOM 10534 O O . CYS D 1 325 ? 158.487 -16.386 -27.925 1.00 16.30 325 CYS D O 1
ATOM 10537 N N . PHE D 1 326 ? 159.260 -17.047 -25.927 1.00 15.81 326 PHE D N 1
ATOM 10538 C CA . PHE D 1 326 ? 159.992 -15.796 -25.731 1.00 15.26 326 PHE D CA 1
ATOM 10539 C C . PHE D 1 326 ? 161.388 -15.776 -26.351 1.00 16.37 326 PHE D C 1
ATOM 10540 O O . PHE D 1 326 ? 162.084 -14.767 -26.286 1.00 17.33 326 PHE D O 1
ATOM 10548 N N . THR D 1 327 ? 161.772 -16.872 -26.993 1.00 16.88 327 THR D N 1
ATOM 10549 C CA . THR D 1 327 ? 163.038 -16.900 -27.730 1.00 18.06 327 THR D CA 1
ATOM 10550 C C . THR D 1 327 ? 162.896 -16.085 -29.007 1.00 16.26 327 THR D C 1
ATOM 10551 O O . THR D 1 327 ? 161.884 -16.178 -29.699 1.00 18.27 327 THR D O 1
ATOM 10555 N N . PHE D 1 328 ? 163.893 -15.256 -29.311 1.00 15.83 328 PHE D N 1
ATOM 10556 C CA . PHE D 1 328 ? 163.877 -14.507 -30.557 1.00 15.95 328 PHE D CA 1
ATOM 10557 C C . PHE D 1 328 ? 163.914 -15.477 -31.738 1.00 18.79 328 PHE D C 1
ATOM 10558 O O . PHE D 1 328 ? 164.466 -16.572 -31.635 1.00 19.58 328 PHE D O 1
ATOM 10566 N N . LYS D 1 329 ? 163.343 -15.067 -32.860 1.00 16.68 329 LYS D N 1
ATOM 10567 C CA . LYS D 1 329 ? 163.137 -15.995 -33.958 1.00 16.89 329 LYS D CA 1
ATOM 10568 C C . LYS D 1 329 ? 164.329 -15.956 -34.929 1.00 23.33 329 LYS D C 1
ATOM 10569 O O . LYS D 1 329 ? 164.184 -15.530 -36.069 1.00 31.58 329 LYS D O 1
ATOM 10575 N N . SER E 1 2 ? 119.760 -28.167 24.231 1.00 29.67 2 SER E N 1
ATOM 10576 C CA . SER E 1 2 ? 120.284 -27.372 23.122 1.00 27.12 2 SER E CA 1
ATOM 10577 C C . SER E 1 2 ? 119.249 -26.334 22.726 1.00 25.80 2 SER E C 1
ATOM 10578 O O . SER E 1 2 ? 118.049 -26.530 22.934 1.00 25.43 2 SER E O 1
ATOM 10581 N N . PHE E 1 3 ? 119.699 -25.228 22.147 1.00 19.62 3 PHE E N 1
ATOM 10582 C CA . PHE E 1 3 ? 118.760 -24.162 21.817 1.00 17.60 3 PHE E CA 1
ATOM 10583 C C . PHE E 1 3 ? 119.239 -23.314 20.655 1.00 20.24 3 PHE E C 1
ATOM 10584 O O . PHE E 1 3 ? 120.416 -23.334 20.297 1.00 18.70 3 PHE E O 1
ATOM 10592 N N . ILE E 1 4 ? 118.302 -22.562 20.094 1.00 18.31 4 ILE E N 1
ATOM 10593 C CA . ILE E 1 4 ? 118.586 -21.559 19.076 1.00 16.12 4 ILE E CA 1
ATOM 10594 C C . ILE E 1 4 ? 118.126 -20.231 19.653 1.00 20.24 4 ILE E C 1
ATOM 10595 O O . ILE E 1 4 ? 117.036 -20.137 20.220 1.00 20.20 4 ILE E O 1
ATOM 10600 N N . ARG E 1 5 ? 118.956 -19.203 19.528 1.00 15.96 5 ARG E N 1
ATOM 10601 C CA . ARG E 1 5 ? 118.663 -17.930 20.169 1.00 15.04 5 ARG E CA 1
ATOM 10602 C C . ARG E 1 5 ? 117.962 -16.972 19.215 1.00 15.95 5 ARG E C 1
ATOM 10603 O O . ARG E 1 5 ? 118.556 -16.482 18.241 1.00 15.21 5 ARG E O 1
ATOM 10611 N N . THR E 1 6 ? 116.689 -16.711 19.490 1.00 16.31 6 THR E N 1
ATOM 10612 C CA . THR E 1 6 ? 115.901 -15.818 18.663 1.00 15.45 6 THR E CA 1
ATOM 10613 C C . THR E 1 6 ? 115.645 -14.509 19.412 1.00 17.89 6 THR E C 1
ATOM 10614 O O . THR E 1 6 ? 115.955 -14.386 20.608 1.00 17.29 6 THR E O 1
ATOM 10618 N N . PHE E 1 7 ? 115.078 -13.533 18.707 1.00 16.36 7 PHE E N 1
ATOM 10619 C CA . PHE E 1 7 ? 114.801 -12.224 19.293 1.00 17.72 7 PHE E CA 1
ATOM 10620 C C . PHE E 1 7 ? 113.968 -12.360 20.554 1.00 19.69 7 PHE E C 1
ATOM 10621 O O . PHE E 1 7 ? 114.154 -11.610 21.500 1.00 23.45 7 PHE E O 1
ATOM 10629 N N . TYR E 1 8 ? 113.034 -13.306 20.554 1.00 19.30 8 TYR E N 1
ATOM 10630 C CA . TYR E 1 8 ? 112.114 -13.436 21.681 1.00 21.70 8 TYR E CA 1
ATOM 10631 C C . TYR E 1 8 ? 112.394 -14.616 22.609 1.00 24.65 8 TYR E C 1
ATOM 10632 O O . TYR E 1 8 ? 111.528 -15.026 23.391 1.00 28.88 8 TYR E O 1
ATOM 10641 N N . GLY E 1 9 ? 113.610 -15.153 22.546 1.00 21.04 9 GLY E N 1
ATOM 10642 C CA . GLY E 1 9 ? 114.006 -16.163 23.506 1.00 21.99 9 GLY E CA 1
ATOM 10643 C C . GLY E 1 9 ? 114.715 -17.346 22.885 1.00 20.65 9 GLY E C 1
ATOM 10644 O O . GLY E 1 9 ? 114.771 -17.494 21.658 1.00 20.32 9 GLY E O 1
ATOM 10645 N N . ASP E 1 10 ? 115.262 -18.195 23.746 1.00 19.85 10 ASP E N 1
ATOM 10646 C CA . ASP E 1 10 ? 115.929 -19.401 23.285 1.00 18.32 10 ASP E CA 1
ATOM 10647 C C . ASP E 1 10 ? 114.886 -20.496 23.061 1.00 23.60 10 ASP E C 1
ATOM 10648 O O . ASP E 1 10 ? 114.076 -20.782 23.952 1.00 25.23 10 ASP E O 1
ATOM 10653 N N . ILE E 1 11 ? 114.894 -21.094 21.873 1.00 17.14 11 ILE E N 1
ATOM 10654 C CA . ILE E 1 11 ? 113.905 -22.112 21.519 1.00 18.40 11 ILE E CA 1
ATOM 10655 C C . ILE E 1 11 ? 114.540 -23.467 21.233 1.00 21.31 11 ILE E C 1
ATOM 10656 O O . ILE E 1 11 ? 115.717 -23.563 20.877 1.00 19.87 11 ILE E O 1
ATOM 10661 N N . ALA E 1 12 ? 113.762 -24.533 21.401 1.00 22.36 12 ALA E N 1
ATOM 10662 C CA . ALA E 1 12 ? 114.237 -25.850 21.002 1.00 21.60 12 ALA E CA 1
ATOM 10663 C C . ALA E 1 12 ? 114.480 -25.865 19.500 1.00 20.79 12 ALA E C 1
ATOM 10664 O O . ALA E 1 12 ? 113.782 -25.188 18.742 1.00 20.43 12 ALA E O 1
ATOM 10666 N N . PRO E 1 13 ? 115.479 -26.638 19.056 1.00 19.87 13 PRO E N 1
ATOM 10667 C CA . PRO E 1 13 ? 115.778 -26.723 17.623 1.00 22.33 13 PRO E CA 1
ATOM 10668 C C . PRO E 1 13 ? 114.580 -27.211 16.816 1.00 22.94 13 PRO E C 1
ATOM 10669 O O . PRO E 1 13 ? 114.385 -26.773 15.687 1.00 22.15 13 PRO E O 1
ATOM 10673 N N . GLU E 1 14 ? 113.769 -28.086 17.403 1.00 22.84 14 GLU E N 1
ATOM 10674 C CA . GLU E 1 14 ? 112.568 -28.586 16.744 1.00 22.51 14 GLU E CA 1
ATOM 10675 C C . GLU E 1 14 ? 111.563 -27.480 16.433 1.00 21.18 14 GLU E C 1
ATOM 10676 O O . GLU E 1 14 ? 110.684 -27.655 15.586 1.00 23.93 14 GLU E O 1
ATOM 10682 N N . GLN E 1 15 ? 111.682 -26.352 17.131 1.00 19.11 15 GLN E N 1
ATOM 10683 C CA . GLN E 1 15 ? 110.762 -25.235 16.940 1.00 21.28 15 GLN E CA 1
ATOM 10684 C C . GLN E 1 15 ? 111.173 -24.259 15.835 1.00 19.75 15 GLN E C 1
ATOM 10685 O O . GLN E 1 15 ? 110.409 -23.359 15.500 1.00 19.16 15 GLN E O 1
ATOM 10691 N N . LEU E 1 16 ? 112.374 -24.420 15.284 1.00 17.91 16 LEU E N 1
ATOM 10692 C CA . LEU E 1 16 ? 112.846 -23.498 14.243 1.00 16.59 16 LEU E CA 1
ATOM 10693 C C . LEU E 1 16 ? 111.997 -23.558 12.972 1.00 15.57 16 LEU E C 1
ATOM 10694 O O . LEU E 1 16 ? 111.654 -22.525 12.405 1.00 16.65 16 LEU E O 1
ATOM 10699 N N . GLY E 1 17 ? 111.646 -24.766 12.529 1.00 17.17 17 GLY E N 1
ATOM 10700 C CA . GLY E 1 17 ? 110.839 -24.932 11.330 1.00 18.65 17 GLY E CA 1
ATOM 10701 C C . GLY E 1 17 ? 111.480 -24.420 10.042 1.00 18.16 17 GLY E C 1
ATOM 10702 O O . GLY E 1 17 ? 112.705 -24.293 9.946 1.00 16.88 17 GLY E O 1
ATOM 10703 N N . PHE E 1 18 ? 110.636 -24.123 9.058 1.00 18.60 18 PHE E N 1
ATOM 10704 C CA . PHE E 1 18 ? 111.075 -23.736 7.726 1.00 18.91 18 PHE E CA 1
ATOM 10705 C C . PHE E 1 18 ? 111.782 -22.387 7.790 1.00 18.57 18 PHE E C 1
ATOM 10706 O O . PHE E 1 18 ? 111.189 -21.392 8.201 1.00 17.37 18 PHE E O 1
ATOM 10714 N N . THR E 1 19 ? 113.054 -22.373 7.395 1.00 16.99 19 THR E N 1
ATOM 10715 C CA . THR E 1 19 ? 113.941 -21.245 7.662 1.00 15.56 19 THR E CA 1
ATOM 10716 C C . THR E 1 19 ? 114.641 -20.719 6.404 1.00 14.47 19 THR E C 1
ATOM 10717 O O . THR E 1 19 ? 115.208 -21.499 5.623 1.00 16.73 19 THR E O 1
ATOM 10721 N N . TYR E 1 20 ? 114.600 -19.402 6.201 1.00 13.84 20 TYR E N 1
ATOM 10722 C CA . TYR E 1 20 ? 115.522 -18.736 5.270 1.00 14.35 20 TYR E CA 1
ATOM 10723 C C . TYR E 1 20 ? 116.787 -18.382 6.064 1.00 13.56 20 TYR E C 1
ATOM 10724 O O . TYR E 1 20 ? 116.708 -17.685 7.076 1.00 16.61 20 TYR E O 1
ATOM 10733 N N . SER E 1 21 ? 117.942 -18.849 5.594 1.00 13.16 21 SER E N 1
ATOM 10734 C CA . SER E 1 21 ? 119.183 -18.780 6.377 1.00 16.36 21 SER E CA 1
ATOM 10735 C C . SER E 1 21 ? 120.044 -17.509 6.248 1.00 16.94 21 SER E C 1
ATOM 10736 O O . SER E 1 21 ? 121.026 -17.376 6.981 1.00 15.92 21 SER E O 1
ATOM 10739 N N . HIS E 1 22 ? 119.700 -16.592 5.341 1.00 14.52 22 HIS E N 1
ATOM 10740 C CA . HIS E 1 22 ? 120.449 -15.331 5.218 1.00 13.66 22 HIS E CA 1
ATOM 10741 C C . HIS E 1 22 ? 119.605 -14.261 4.529 1.00 15.02 22 HIS E C 1
ATOM 10742 O O . HIS E 1 22 ? 119.448 -14.279 3.316 1.00 14.04 22 HIS E O 1
ATOM 10749 N N . GLU E 1 23 ? 119.058 -13.336 5.314 1.00 13.31 23 GLU E N 1
ATOM 10750 C CA . GLU E 1 23 ? 118.210 -12.283 4.771 1.00 13.96 23 GLU E CA 1
ATOM 10751 C C . GLU E 1 23 ? 118.508 -10.948 5.432 1.00 15.34 23 GLU E C 1
ATOM 10752 O O . GLU E 1 23 ? 119.253 -10.875 6.422 1.00 15.91 23 GLU E O 1
ATOM 10758 N N . HIS E 1 24 ? 117.889 -9.899 4.895 1.00 13.70 24 HIS E N 1
ATOM 10759 C CA . HIS E 1 24 ? 117.851 -8.593 5.550 1.00 13.16 24 HIS E CA 1
ATOM 10760 C C . HIS E 1 24 ? 116.406 -8.170 5.531 1.00 13.89 24 HIS E C 1
ATOM 10761 O O . HIS E 1 24 ? 115.670 -8.545 4.617 1.00 14.74 24 HIS E O 1
ATOM 10768 N N . ILE E 1 25 ? 116.001 -7.391 6.526 1.00 14.44 25 ILE E N 1
ATOM 10769 C CA . ILE E 1 25 ? 114.590 -7.080 6.718 1.00 16.39 25 ILE E CA 1
ATOM 10770 C C . ILE E 1 25 ? 114.345 -5.579 6.827 1.00 14.68 25 ILE E C 1
ATOM 10771 O O . ILE E 1 25 ? 113.601 -5.021 6.021 1.00 15.61 25 ILE E O 1
ATOM 10776 N N . VAL E 1 26 ? 114.969 -4.927 7.808 1.00 14.58 26 VAL E N 1
ATOM 10777 C CA . VAL E 1 26 ? 114.953 -3.476 7.874 1.00 14.71 26 VAL E CA 1
ATOM 10778 C C . VAL E 1 26 ? 116.349 -2.997 8.203 1.00 17.28 26 VAL E C 1
ATOM 10779 O O . VAL E 1 26 ? 116.906 -3.366 9.231 1.00 17.95 26 VAL E O 1
ATOM 10783 N N . CYS E 1 27 ? 116.932 -2.196 7.323 1.00 16.44 27 CYS E N 1
ATOM 10784 C CA . CYS E 1 27 ? 118.305 -1.763 7.524 1.00 16.42 27 CYS E CA 1
ATOM 10785 C C . CYS E 1 27 ? 118.616 -0.552 6.657 1.00 16.62 27 CYS E C 1
ATOM 10786 O O . CYS E 1 27 ? 118.095 -0.412 5.554 1.00 18.26 27 CYS E O 1
ATOM 10789 N N . VAL E 1 28 ? 119.487 0.306 7.169 1.00 16.24 28 VAL E N 1
ATOM 10790 C CA . VAL E 1 28 ? 119.860 1.545 6.507 1.00 16.72 28 VAL E CA 1
ATOM 10791 C C . VAL E 1 28 ? 121.383 1.683 6.548 1.00 15.88 28 VAL E C 1
ATOM 10792 O O . VAL E 1 28 ? 121.928 2.441 7.345 1.00 17.23 28 VAL E O 1
ATOM 10796 N N . PRO E 1 29 ? 122.087 0.913 5.701 1.00 16.18 29 PRO E N 1
ATOM 10797 C CA . PRO E 1 29 ? 123.553 0.921 5.770 1.00 16.69 29 PRO E CA 1
ATOM 10798 C C . PRO E 1 29 ? 124.130 2.295 5.453 1.00 18.47 29 PRO E C 1
ATOM 10799 O O . PRO E 1 29 ? 123.828 2.858 4.407 1.00 17.38 29 PRO E O 1
ATOM 10803 N N . ALA E 1 30 ? 124.949 2.817 6.362 1.00 19.64 30 ALA E N 1
ATOM 10804 C CA . ALA E 1 30 ? 125.497 4.168 6.227 1.00 21.54 30 ALA E CA 1
ATOM 10805 C C . ALA E 1 30 ? 126.284 4.356 4.938 1.00 20.53 30 ALA E C 1
ATOM 10806 O O . ALA E 1 30 ? 126.168 5.377 4.271 1.00 21.62 30 ALA E O 1
ATOM 10808 N N . TYR E 1 31 ? 127.104 3.371 4.594 1.00 19.46 31 TYR E N 1
ATOM 10809 C CA . TYR E 1 31 ? 127.925 3.473 3.389 1.00 20.52 31 TYR E CA 1
ATOM 10810 C C . TYR E 1 31 ? 127.054 3.779 2.166 1.00 23.28 31 TYR E C 1
ATOM 10811 O O . TYR E 1 31 ? 127.365 4.664 1.363 1.00 20.69 31 TYR E O 1
ATOM 10820 N N . TRP E 1 32 ? 125.947 3.056 2.041 1.00 18.95 32 TRP E N 1
ATOM 10821 C CA . TRP E 1 32 ? 125.057 3.233 0.899 1.00 18.04 32 TRP E CA 1
ATOM 10822 C C . TRP E 1 32 ? 124.191 4.482 1.003 1.00 22.17 32 TRP E C 1
ATOM 10823 O O . TRP E 1 32 ? 123.939 5.155 -0.002 1.00 24.14 32 TRP E O 1
ATOM 10834 N N . GLN E 1 33 ? 123.740 4.806 2.209 1.00 20.23 33 GLN E N 1
ATOM 10835 C CA . GLN E 1 33 ? 122.917 5.997 2.383 1.00 21.04 33 GLN E CA 1
ATOM 10836 C C . GLN E 1 33 ? 123.722 7.243 2.019 1.00 24.69 33 GLN E C 1
ATOM 10837 O O . GLN E 1 33 ? 123.191 8.181 1.412 1.00 24.44 33 GLN E O 1
ATOM 10843 N N . GLU E 1 34 ? 125.002 7.240 2.383 1.00 25.07 34 GLU E N 1
ATOM 10844 C CA . GLU E 1 34 ? 125.872 8.388 2.129 1.00 23.74 34 GLU E CA 1
ATOM 10845 C C . GLU E 1 34 ? 126.170 8.566 0.641 1.00 28.44 34 GLU E C 1
ATOM 10846 O O . GLU E 1 34 ? 126.605 9.635 0.208 1.00 31.12 34 GLU E O 1
ATOM 10852 N N . ARG E 1 35 ? 125.918 7.521 -0.142 1.00 25.02 35 ARG E N 1
ATOM 10853 C CA . ARG E 1 35 ? 126.167 7.554 -1.581 1.00 25.77 35 ARG E CA 1
ATOM 10854 C C . ARG E 1 35 ? 124.876 7.611 -2.389 1.00 30.34 35 ARG E C 1
ATOM 10855 O O . ARG E 1 35 ? 124.882 7.399 -3.605 1.00 31.21 35 ARG E O 1
ATOM 10863 N N . ASP E 1 36 ? 123.776 7.899 -1.702 1.00 27.62 36 ASP E N 1
ATOM 10864 C CA . ASP E 1 36 ? 122.472 8.034 -2.343 1.00 31.09 36 ASP E CA 1
ATOM 10865 C C . ASP E 1 36 ? 122.020 6.753 -3.042 1.00 29.96 36 ASP E C 1
ATOM 10866 O O . ASP E 1 36 ? 121.233 6.807 -3.985 1.00 29.53 36 ASP E O 1
ATOM 10871 N N . ALA E 1 37 ? 122.508 5.604 -2.590 1.00 28.17 37 ALA E N 1
ATOM 10872 C CA . ALA E 1 37 ? 122.061 4.339 -3.165 1.00 24.73 37 ALA E CA 1
ATOM 10873 C C . ALA E 1 37 ? 120.799 3.871 -2.438 1.00 23.86 37 ALA E C 1
ATOM 10874 O O . ALA E 1 37 ? 120.838 2.950 -1.618 1.00 21.76 37 ALA E O 1
ATOM 10876 N N . ASP E 1 38 ? 119.679 4.523 -2.743 1.00 21.73 38 ASP E N 1
ATOM 10877 C CA . ASP E 1 38 ? 118.434 4.327 -2.012 1.00 22.64 38 ASP E CA 1
ATOM 10878 C C . ASP E 1 38 ? 117.907 2.900 -2.107 1.00 21.03 38 ASP E C 1
ATOM 10879 O O . ASP E 1 38 ? 117.186 2.444 -1.224 1.00 19.88 38 ASP E O 1
ATOM 10884 N N . ASP E 1 39 ? 118.252 2.198 -3.184 1.00 20.49 39 ASP E N 1
ATOM 10885 C CA . ASP E 1 39 ? 117.731 0.845 -3.378 1.00 19.77 39 ASP E CA 1
ATOM 10886 C C . ASP E 1 39 ? 118.249 -0.108 -2.293 1.00 17.51 39 ASP E C 1
ATOM 10887 O O . ASP E 1 39 ? 117.629 -1.132 -2.012 1.00 19.57 39 ASP E O 1
ATOM 10892 N N . LEU E 1 40 ? 119.380 0.236 -1.684 1.00 16.83 40 LEU E N 1
ATOM 10893 C CA . LEU E 1 40 ? 119.989 -0.618 -0.662 1.00 16.26 40 LEU E CA 1
ATOM 10894 C C . LEU E 1 40 ? 119.547 -0.270 0.761 1.00 16.45 40 LEU E C 1
ATOM 10895 O O . LEU E 1 40 ? 120.079 -0.805 1.739 1.00 17.20 40 LEU E O 1
ATOM 10900 N N . LEU E 1 41 ? 118.563 0.617 0.863 1.00 15.97 41 LEU E N 1
ATOM 10901 C CA . LEU E 1 41 ? 117.997 0.975 2.158 1.00 18.34 41 LEU E CA 1
ATOM 10902 C C . LEU E 1 41 ? 116.619 0.343 2.285 1.00 17.93 41 LEU E C 1
ATOM 10903 O O . LEU E 1 41 ? 115.689 0.722 1.573 1.00 18.16 41 LEU E O 1
ATOM 10908 N N . LEU E 1 42 ? 116.491 -0.644 3.166 1.00 15.43 42 LEU E N 1
ATOM 10909 C CA . LEU E 1 42 ? 115.191 -1.224 3.467 1.00 15.17 42 LEU E CA 1
ATOM 10910 C C . LEU E 1 42 ? 114.648 -0.429 4.642 1.00 16.28 42 LEU E C 1
ATOM 10911 O O . LEU E 1 42 ? 114.853 -0.783 5.808 1.00 18.56 42 LEU E O 1
ATOM 10916 N N . ASP E 1 43 ? 113.965 0.665 4.320 1.00 17.21 43 ASP E N 1
ATOM 10917 C CA . ASP E 1 43 ? 113.728 1.718 5.301 1.00 19.74 43 ASP E CA 1
ATOM 10918 C C . ASP E 1 43 ? 112.260 1.971 5.599 1.00 20.83 43 ASP E C 1
ATOM 10919 O O . ASP E 1 43 ? 111.899 3.076 6.001 1.00 21.12 43 ASP E O 1
ATOM 10924 N N . ASP E 1 44 ? 111.421 0.958 5.407 1.00 17.50 44 ASP E N 1
ATOM 10925 C CA . ASP E 1 44 ? 109.997 1.097 5.691 1.00 19.09 44 ASP E CA 1
ATOM 10926 C C . ASP E 1 44 ? 109.500 -0.171 6.364 1.00 18.64 44 ASP E C 1
ATOM 10927 O O . ASP E 1 44 ? 109.278 -1.184 5.706 1.00 18.74 44 ASP E O 1
ATOM 10932 N N . LYS E 1 45 ? 109.359 -0.103 7.685 1.00 16.32 45 LYS E N 1
ATOM 10933 C CA . LYS E 1 45 ? 109.001 -1.255 8.497 1.00 15.65 45 LYS E CA 1
ATOM 10934 C C . LYS E 1 45 ? 107.747 -1.941 7.977 1.00 20.36 45 LYS E C 1
ATOM 10935 O O . LYS E 1 45 ? 107.686 -3.163 7.887 1.00 19.32 45 LYS E O 1
ATOM 10941 N N . GLU E 1 46 ? 106.737 -1.156 7.631 1.00 19.18 46 GLU E N 1
ATOM 10942 C CA . GLU E 1 46 ? 105.479 -1.746 7.193 1.00 19.44 46 GLU E CA 1
ATOM 10943 C C . GLU E 1 46 ? 105.586 -2.474 5.842 1.00 17.13 46 GLU E C 1
ATOM 10944 O O . GLU E 1 46 ? 104.970 -3.529 5.649 1.00 19.68 46 GLU E O 1
ATOM 10950 N N . LYS E 1 47 ? 106.358 -1.919 4.911 1.00 17.38 47 LYS E N 1
ATOM 10951 C CA . LYS E 1 47 ? 106.588 -2.589 3.628 1.00 17.68 47 LYS E CA 1
ATOM 10952 C C . LYS E 1 47 ? 107.389 -3.876 3.803 1.00 16.09 47 LYS E C 1
ATOM 10953 O O . LYS E 1 47 ? 107.043 -4.912 3.220 1.00 16.34 47 LYS E O 1
ATOM 10959 N N . SER E 1 48 ? 108.450 -3.821 4.604 1.00 16.39 48 SER E N 1
ATOM 10960 C CA . SER E 1 48 ? 109.203 -5.035 4.904 1.00 16.96 48 SER E CA 1
ATOM 10961 C C . SER E 1 48 ? 108.280 -6.087 5.505 1.00 15.48 48 SER E C 1
ATOM 10962 O O . SER E 1 48 ? 108.352 -7.262 5.161 1.00 16.49 48 SER E O 1
ATOM 10965 N N . GLN E 1 49 ? 107.414 -5.660 6.417 1.00 15.24 49 GLN E N 1
ATOM 10966 C CA . GLN E 1 49 ? 106.520 -6.585 7.095 1.00 15.58 49 GLN E CA 1
ATOM 10967 C C . GLN E 1 49 ? 105.575 -7.309 6.137 1.00 15.09 49 GLN E C 1
ATOM 10968 O O . GLN E 1 49 ? 105.230 -8.462 6.366 1.00 16.66 49 GLN E O 1
ATOM 10974 N N . LEU E 1 50 ? 105.143 -6.636 5.078 1.00 16.79 50 LEU E N 1
ATOM 10975 C CA . LEU E 1 50 ? 104.246 -7.278 4.116 1.00 18.00 50 LEU E CA 1
ATOM 10976 C C . LEU E 1 50 ? 104.923 -8.489 3.462 1.00 19.08 50 LEU E C 1
ATOM 10977 O O . LEU E 1 50 ? 104.289 -9.525 3.270 1.00 18.94 50 LEU E O 1
ATOM 10982 N N . ASP E 1 51 ? 106.209 -8.365 3.145 1.00 16.92 51 ASP E N 1
ATOM 10983 C CA . ASP E 1 51 ? 106.944 -9.493 2.576 1.00 16.39 51 ASP E CA 1
ATOM 10984 C C . ASP E 1 51 ? 107.111 -10.607 3.595 1.00 16.33 51 ASP E C 1
ATOM 10985 O O . ASP E 1 51 ? 106.979 -11.787 3.267 1.00 16.55 51 ASP E O 1
ATOM 10990 N N . VAL E 1 52 ? 107.418 -10.236 4.833 1.00 13.72 52 VAL E N 1
ATOM 10991 C CA . VAL E 1 52 ? 107.582 -11.237 5.878 1.00 14.01 52 VAL E CA 1
ATOM 10992 C C . VAL E 1 52 ? 106.258 -11.966 6.101 1.00 16.62 52 VAL E C 1
ATOM 10993 O O . VAL E 1 52 ? 106.241 -13.173 6.312 1.00 16.60 52 VAL E O 1
ATOM 10997 N N . GLN E 1 53 ? 105.149 -11.228 6.027 1.00 16.95 53 GLN E N 1
ATOM 10998 C CA . GLN E 1 53 ? 103.823 -11.843 6.130 1.00 18.58 53 GLN E CA 1
ATOM 10999 C C . GLN E 1 53 ? 103.564 -12.837 4.985 1.00 17.59 53 GLN E C 1
ATOM 11000 O O . GLN E 1 53 ? 102.970 -13.898 5.206 1.00 18.73 53 GLN E O 1
ATOM 11006 N N . ASP E 1 54 ? 104.015 -12.512 3.775 1.00 18.86 54 ASP E N 1
ATOM 11007 C CA . ASP E 1 54 ? 103.900 -13.443 2.648 1.00 18.43 54 ASP E CA 1
ATOM 11008 C C . ASP E 1 54 ? 104.615 -14.747 2.987 1.00 18.97 54 ASP E C 1
ATOM 11009 O O . ASP E 1 54 ? 104.112 -15.839 2.731 1.00 17.81 54 ASP E O 1
ATOM 11014 N N . PHE E 1 55 ? 105.799 -14.619 3.574 1.00 16.69 55 PHE E N 1
ATOM 11015 C CA . PHE E 1 55 ? 106.581 -15.781 3.999 1.00 17.25 55 PHE E CA 1
ATOM 11016 C C . PHE E 1 55 ? 105.789 -16.608 5.019 1.00 17.04 55 PHE E C 1
ATOM 11017 O O . PHE E 1 55 ? 105.688 -17.824 4.887 1.00 19.13 55 PHE E O 1
ATOM 11025 N N . ALA E 1 56 ? 105.226 -15.947 6.026 1.00 16.85 56 ALA E N 1
ATOM 11026 C CA . ALA E 1 56 ? 104.432 -16.644 7.039 1.00 18.81 56 ALA E CA 1
ATOM 11027 C C . ALA E 1 56 ? 103.237 -17.377 6.411 1.00 19.94 56 ALA E C 1
ATOM 11028 O O . ALA E 1 56 ? 102.925 -18.509 6.790 1.00 20.78 56 ALA E O 1
ATOM 11030 N N . ASP E 1 57 ? 102.584 -16.729 5.450 1.00 19.34 57 ASP E N 1
ATOM 11031 C CA . ASP E 1 57 ? 101.384 -17.291 4.818 1.00 20.77 57 ASP E CA 1
ATOM 11032 C C . ASP E 1 57 ? 101.700 -18.546 4.012 1.00 24.90 57 ASP E C 1
ATOM 11033 O O . ASP E 1 57 ? 100.832 -19.406 3.816 1.00 24.97 57 ASP E O 1
ATOM 11038 N N . LEU E 1 58 ? 102.941 -18.644 3.543 1.00 21.64 58 LEU E N 1
ATOM 11039 C CA . LEU E 1 58 ? 103.405 -19.798 2.776 1.00 21.56 58 LEU E CA 1
ATOM 11040 C C . LEU E 1 58 ? 103.913 -20.913 3.691 1.00 22.00 58 LEU E C 1
ATOM 11041 O O . LEU E 1 58 ? 104.279 -21.991 3.220 1.00 28.29 58 LEU E O 1
ATOM 11046 N N . GLY E 1 59 ? 103.946 -20.652 4.991 1.00 20.91 59 GLY E N 1
ATOM 11047 C CA . GLY E 1 59 ? 104.364 -21.665 5.943 1.00 20.46 59 GLY E CA 1
ATOM 11048 C C . GLY E 1 59 ? 105.783 -21.489 6.455 1.00 19.90 59 GLY E C 1
ATOM 11049 O O . GLY E 1 59 ? 106.333 -22.368 7.115 1.00 18.91 59 GLY E O 1
ATOM 11050 N N . GLY E 1 60 ? 106.385 -20.350 6.147 1.00 19.69 60 GLY E N 1
ATOM 11051 C CA . GLY E 1 60 ? 107.699 -20.049 6.688 1.00 16.98 60 GLY E CA 1
ATOM 11052 C C . GLY E 1 60 ? 107.601 -19.834 8.183 1.00 17.08 60 GLY E C 1
ATOM 11053 O O . GLY E 1 60 ? 106.565 -19.390 8.695 1.00 17.51 60 GLY E O 1
ATOM 11054 N N . LYS E 1 61 ? 108.683 -20.126 8.895 1.00 16.51 61 LYS E N 1
ATOM 11055 C CA . LYS E 1 61 ? 108.652 -20.027 10.341 1.00 15.86 61 LYS E CA 1
ATOM 11056 C C . LYS E 1 61 ? 109.736 -19.111 10.909 1.00 16.53 61 LYS E C 1
ATOM 11057 O O . LYS E 1 61 ? 109.504 -18.418 11.905 1.00 17.57 61 LYS E O 1
ATOM 11063 N N . THR E 1 62 ? 110.913 -19.119 10.282 1.00 16.02 62 THR E N 1
ATOM 11064 C CA . THR E 1 62 ? 112.068 -18.384 10.817 1.00 14.76 62 THR E CA 1
ATOM 11065 C C . THR E 1 62 ? 112.863 -17.699 9.714 1.00 14.03 62 THR E C 1
ATOM 11066 O O . THR E 1 62 ? 113.041 -18.263 8.641 1.00 14.29 62 THR E O 1
ATOM 11070 N N . ILE E 1 63 ? 113.343 -16.490 9.993 1.00 14.03 63 ILE E N 1
ATOM 11071 C CA . ILE E 1 63 ? 114.285 -15.824 9.094 1.00 14.54 63 ILE E CA 1
ATOM 11072 C C . ILE E 1 63 ? 115.546 -15.511 9.885 1.00 15.00 63 ILE E C 1
ATOM 11073 O O . ILE E 1 63 ? 115.481 -14.964 10.981 1.00 14.77 63 ILE E O 1
ATOM 11078 N N . VAL E 1 64 ? 116.698 -15.884 9.338 1.00 13.68 64 VAL E N 1
ATOM 11079 C CA . VAL E 1 64 ? 117.974 -15.490 9.931 1.00 15.65 64 VAL E CA 1
ATOM 11080 C C . VAL E 1 64 ? 118.364 -14.143 9.316 1.00 14.05 64 VAL E C 1
ATOM 11081 O O . VAL E 1 64 ? 118.627 -14.047 8.119 1.00 13.46 64 VAL E O 1
ATOM 11085 N N . ASP E 1 65 ? 118.346 -13.096 10.137 1.00 13.60 65 ASP E N 1
ATOM 11086 C CA . ASP E 1 65 ? 118.614 -11.741 9.681 1.00 14.24 65 ASP E CA 1
ATOM 11087 C C . ASP E 1 65 ? 120.104 -11.476 9.845 1.00 13.42 65 ASP E C 1
ATOM 11088 O O . ASP E 1 65 ? 120.608 -11.355 10.973 1.00 13.80 65 ASP E O 1
ATOM 11093 N N . ALA E 1 66 ? 120.803 -11.420 8.712 1.00 13.33 66 ALA E N 1
ATOM 11094 C CA . ALA E 1 66 ? 122.268 -11.360 8.704 1.00 14.05 66 ALA E CA 1
ATOM 11095 C C . ALA E 1 66 ? 122.787 -9.926 8.827 1.00 17.12 66 ALA E C 1
ATOM 11096 O O . ALA E 1 66 ? 123.976 -9.673 8.653 1.00 16.26 66 ALA E O 1
ATOM 11098 N N . THR E 1 67 ? 121.902 -8.988 9.142 1.00 14.18 67 THR E N 1
ATOM 11099 C CA . THR E 1 67 ? 122.308 -7.586 9.227 1.00 15.63 67 THR E CA 1
ATOM 11100 C C . THR E 1 67 ? 123.253 -7.324 10.403 1.00 15.52 67 THR E C 1
ATOM 11101 O O . THR E 1 67 ? 122.848 -7.419 11.573 1.00 16.43 67 THR E O 1
ATOM 11105 N N . ALA E 1 68 ? 124.497 -6.965 10.085 1.00 15.30 68 ALA E N 1
ATOM 11106 C CA . ALA E 1 68 ? 125.517 -6.739 11.111 1.00 18.48 68 ALA E CA 1
ATOM 11107 C C . ALA E 1 68 ? 125.608 -5.258 11.499 1.00 15.56 68 ALA E C 1
ATOM 11108 O O . ALA E 1 68 ? 124.918 -4.420 10.926 1.00 15.89 68 ALA E O 1
ATOM 11110 N N . VAL E 1 69 ? 126.491 -4.935 12.439 1.00 16.17 69 VAL E N 1
ATOM 11111 C CA . VAL E 1 69 ? 126.478 -3.600 13.056 1.00 17.24 69 VAL E CA 1
ATOM 11112 C C . VAL E 1 69 ? 126.820 -2.499 12.055 1.00 16.15 69 VAL E C 1
ATOM 11113 O O . VAL E 1 69 ? 126.327 -1.376 12.152 1.00 17.87 69 VAL E O 1
ATOM 11117 N N . ASP E 1 70 ? 127.652 -2.841 11.080 1.00 16.28 70 ASP E N 1
ATOM 11118 C CA . ASP E 1 70 ? 128.102 -1.883 10.088 1.00 18.02 70 ASP E CA 1
ATOM 11119 C C . ASP E 1 70 ? 127.080 -1.679 8.977 1.00 19.38 70 ASP E C 1
ATOM 11120 O O . ASP E 1 70 ? 127.284 -0.862 8.078 1.00 20.58 70 ASP E O 1
ATOM 11125 N N . TYR E 1 71 ? 125.973 -2.417 9.041 1.00 18.31 71 TYR E N 1
ATOM 11126 C CA . TYR E 1 71 ? 124.963 -2.359 7.988 1.00 18.00 71 TYR E CA 1
ATOM 11127 C C . TYR E 1 71 ? 123.707 -1.605 8.415 1.00 17.73 71 TYR E C 1
ATOM 11128 O O . TYR E 1 71 ? 122.680 -1.681 7.735 1.00 20.28 71 TYR E O 1
ATOM 11137 N N . GLY E 1 72 ? 123.788 -0.884 9.535 1.00 16.80 72 GLY E N 1
ATOM 11138 C CA . GLY E 1 72 ? 122.719 0.038 9.906 1.00 17.62 72 GLY E CA 1
ATOM 11139 C C . GLY E 1 72 ? 121.445 -0.664 10.339 1.00 15.34 72 GLY E C 1
ATOM 11140 O O . GLY E 1 72 ? 120.376 -0.494 9.741 1.00 16.95 72 GLY E O 1
ATOM 11141 N N . ARG E 1 73 ? 121.550 -1.451 11.404 1.00 16.63 73 ARG E N 1
ATOM 11142 C CA . ARG E 1 73 ? 120.413 -2.238 11.851 1.00 15.36 73 ARG E CA 1
ATOM 11143 C C . ARG E 1 73 ? 119.240 -1.361 12.274 1.00 15.85 73 ARG E C 1
ATOM 11144 O O . ARG E 1 73 ? 119.409 -0.186 12.614 1.00 16.37 73 ARG E O 1
ATOM 11152 N N . ARG E 1 74 ? 118.050 -1.949 12.232 1.00 14.40 74 ARG E N 1
ATOM 11153 C CA . ARG E 1 74 ? 116.875 -1.340 12.845 1.00 15.54 74 ARG E CA 1
ATOM 11154 C C . ARG E 1 74 ? 116.204 -2.416 13.682 1.00 15.76 74 ARG E C 1
ATOM 11155 O O . ARG E 1 74 ? 115.129 -2.934 13.323 1.00 16.12 74 ARG E O 1
ATOM 11163 N N . VAL E 1 75 ? 116.861 -2.752 14.787 1.00 15.73 75 VAL E N 1
ATOM 11164 C CA . VAL E 1 75 ? 116.496 -3.914 15.576 1.00 14.69 75 VAL E CA 1
ATOM 11165 C C . VAL E 1 75 ? 115.065 -3.823 16.088 1.00 15.46 75 VAL E C 1
ATOM 11166 O O . VAL E 1 75 ? 114.331 -4.816 16.087 1.00 16.15 75 VAL E O 1
ATOM 11170 N N . LEU E 1 76 ? 114.664 -2.636 16.528 1.00 17.27 76 LEU E N 1
ATOM 11171 C CA . LEU E 1 76 ? 113.324 -2.496 17.108 1.00 17.80 76 LEU E CA 1
ATOM 11172 C C . LEU E 1 76 ? 112.234 -2.724 16.052 1.00 19.50 76 LEU E C 1
ATOM 11173 O O . LEU E 1 76 ? 111.193 -3.320 16.355 1.00 18.41 76 LEU E O 1
ATOM 11178 N N . ASP E 1 77 ? 112.476 -2.267 14.822 1.00 16.94 77 ASP E N 1
ATOM 11179 C CA . ASP E 1 77 ? 111.526 -2.504 13.723 1.00 14.83 77 ASP E CA 1
ATOM 11180 C C . ASP E 1 77 ? 111.431 -3.993 13.405 1.00 16.76 77 ASP E C 1
ATOM 11181 O O . ASP E 1 77 ? 110.345 -4.528 13.204 1.00 17.08 77 ASP E O 1
ATOM 11186 N N . VAL E 1 78 ? 112.574 -4.669 13.352 1.00 14.54 78 VAL E N 1
ATOM 11187 C CA . VAL E 1 78 ? 112.562 -6.100 13.098 1.00 13.81 78 VAL E CA 1
ATOM 11188 C C . VAL E 1 78 ? 111.831 -6.846 14.222 1.00 15.86 78 VAL E C 1
ATOM 11189 O O . VAL E 1 78 ? 111.042 -7.763 13.962 1.00 15.70 78 VAL E O 1
ATOM 11193 N N . ALA E 1 79 ? 112.072 -6.435 15.467 1.00 15.27 79 ALA E N 1
ATOM 11194 C CA . ALA E 1 79 ? 111.371 -7.015 16.606 1.00 15.60 79 ALA E CA 1
ATOM 11195 C C . ALA E 1 79 ? 109.848 -6.877 16.474 1.00 16.30 79 ALA E C 1
ATOM 11196 O O . ALA E 1 79 ? 109.124 -7.831 16.740 1.00 15.92 79 ALA E O 1
ATOM 11198 N N . GLN E 1 80 ? 109.373 -5.707 16.058 1.00 15.44 80 GLN E N 1
ATOM 11199 C CA . GLN E 1 80 ? 107.923 -5.531 15.904 1.00 16.87 80 GLN E CA 1
ATOM 11200 C C . GLN E 1 80 ? 107.394 -6.373 14.748 1.00 18.89 80 GLN E C 1
ATOM 11201 O O . GLN E 1 80 ? 106.321 -6.963 14.858 1.00 17.94 80 GLN E O 1
ATOM 11207 N N . ILE E 1 81 ? 108.156 -6.460 13.653 1.00 15.02 81 ILE E N 1
ATOM 11208 C CA . ILE E 1 81 ? 107.762 -7.339 12.548 1.00 17.00 81 ILE E CA 1
ATOM 11209 C C . ILE E 1 81 ? 107.625 -8.790 13.013 1.00 16.90 81 ILE E C 1
ATOM 11210 O O . ILE E 1 81 ? 106.663 -9.479 12.671 1.00 17.08 81 ILE E O 1
ATOM 11215 N N . SER E 1 82 ? 108.579 -9.249 13.810 1.00 15.31 82 SER E N 1
ATOM 11216 C CA . SER E 1 82 ? 108.524 -10.596 14.372 1.00 15.32 82 SER E CA 1
ATOM 11217 C C . SER E 1 82 ? 107.264 -10.805 15.220 1.00 18.87 82 SER E C 1
ATOM 11218 O O . SER E 1 82 ? 106.553 -11.805 15.075 1.00 19.04 82 SER E O 1
ATOM 11221 N N . LYS E 1 83 ? 106.988 -9.850 16.096 1.00 18.20 83 LYS E N 1
ATOM 11222 C CA . LYS E 1 83 ? 105.802 -9.926 16.956 1.00 20.94 83 LYS E CA 1
ATOM 11223 C C . LYS E 1 83 ? 104.510 -10.004 16.138 1.00 20.78 83 LYS E C 1
ATOM 11224 O O . LYS E 1 83 ? 103.630 -10.834 16.415 1.00 21.94 83 LYS E O 1
ATOM 11230 N N . GLU E 1 84 ? 104.406 -9.152 15.125 1.00 18.35 84 GLU E N 1
ATOM 11231 C CA . GLU E 1 84 ? 103.160 -8.997 14.379 1.00 20.19 84 GLU E CA 1
ATOM 11232 C C . GLU E 1 84 ? 102.898 -10.124 13.384 1.00 22.94 84 GLU E C 1
ATOM 11233 O O . GLU E 1 84 ? 101.737 -10.481 13.139 1.00 21.75 84 GLU E O 1
ATOM 11239 N N . THR E 1 85 ? 103.967 -10.695 12.826 1.00 18.62 85 THR E N 1
ATOM 11240 C CA . THR E 1 85 ? 103.835 -11.760 11.832 1.00 18.21 85 THR E CA 1
ATOM 11241 C C . THR E 1 85 ? 103.944 -13.147 12.453 1.00 18.57 85 THR E C 1
ATOM 11242 O O . THR E 1 85 ? 103.511 -14.136 11.857 1.00 21.65 85 THR E O 1
ATOM 11246 N N . GLY E 1 86 ? 104.549 -13.228 13.631 1.00 17.36 86 GLY E N 1
ATOM 11247 C CA . GLY E 1 86 ? 104.800 -14.508 14.262 1.00 18.51 86 GLY E CA 1
ATOM 11248 C C . GLY E 1 86 ? 106.040 -15.221 13.740 1.00 21.35 86 GLY E C 1
ATOM 11249 O O . GLY E 1 86 ? 106.365 -16.319 14.192 1.00 20.43 86 GLY E O 1
ATOM 11250 N N . ILE E 1 87 ? 106.735 -14.598 12.792 1.00 17.37 87 ILE E N 1
ATOM 11251 C CA . ILE E 1 87 ? 107.974 -15.176 12.267 1.00 17.40 87 ILE E CA 1
ATOM 11252 C C . ILE E 1 87 ? 109.117 -14.999 13.268 1.00 18.59 87 ILE E C 1
ATOM 11253 O O . ILE E 1 87 ? 109.335 -13.903 13.780 1.00 18.11 87 ILE E O 1
ATOM 11258 N N . GLN E 1 88 ? 109.839 -16.082 13.544 1.00 15.53 88 GLN E N 1
ATOM 11259 C CA . GLN E 1 88 ? 110.942 -16.062 14.498 1.00 16.14 88 GLN E CA 1
ATOM 11260 C C . GLN E 1 88 ? 112.160 -15.470 13.789 1.00 14.85 88 GLN E C 1
ATOM 11261 O O . GLN E 1 88 ? 112.389 -15.774 12.629 1.00 15.26 88 GLN E O 1
ATOM 11267 N N . ILE E 1 89 ? 112.919 -14.630 14.483 1.00 15.14 89 ILE E N 1
ATOM 11268 C CA . ILE E 1 89 ? 114.094 -13.997 13.867 1.00 14.73 89 ILE E CA 1
ATOM 11269 C C . ILE E 1 89 ? 115.339 -14.377 14.656 1.00 15.58 89 ILE E C 1
ATOM 11270 O O . ILE E 1 89 ? 115.352 -14.264 15.881 1.00 15.15 89 ILE E O 1
ATOM 11275 N N . VAL E 1 90 ? 116.376 -14.842 13.958 1.00 13.66 90 VAL E N 1
ATOM 11276 C CA . VAL E 1 90 ? 117.690 -15.021 14.560 1.00 13.78 90 VAL E CA 1
ATOM 11277 C C . VAL E 1 90 ? 118.535 -13.830 14.127 1.00 15.76 90 VAL E C 1
ATOM 11278 O O . VAL E 1 90 ? 118.752 -13.626 12.935 1.00 14.24 90 VAL E O 1
ATOM 11282 N N . GLY E 1 91 ? 118.968 -13.027 15.092 1.00 13.83 91 GLY E N 1
ATOM 11283 C CA . GLY E 1 91 ? 119.755 -11.833 14.808 1.00 13.27 91 GLY E CA 1
ATOM 11284 C C . GLY E 1 91 ? 121.234 -12.160 14.722 1.00 14.13 91 GLY E C 1
ATOM 11285 O O . GLY E 1 91 ? 121.668 -13.220 15.161 1.00 15.20 91 GLY E O 1
ATOM 11286 N N . THR E 1 92 ? 122.012 -11.223 14.193 1.00 13.66 92 THR E N 1
ATOM 11287 C CA . THR E 1 92 ? 123.415 -11.493 13.900 1.00 13.37 92 THR E CA 1
ATOM 11288 C C . THR E 1 92 ? 124.304 -10.426 14.528 1.00 13.58 92 THR E C 1
ATOM 11289 O O . THR E 1 92 ? 124.159 -9.232 14.237 1.00 15.97 92 THR E O 1
ATOM 11293 N N . ALA E 1 93 ? 125.218 -10.865 15.385 1.00 12.70 93 ALA E N 1
ATOM 11294 C CA . ALA E 1 93 ? 126.200 -9.973 15.985 1.00 14.63 93 ALA E CA 1
ATOM 11295 C C . ALA E 1 93 ? 127.415 -9.905 15.081 1.00 15.42 93 ALA E C 1
ATOM 11296 O O . ALA E 1 93 ? 127.624 -10.780 14.256 1.00 16.53 93 ALA E O 1
ATOM 11298 N N . GLY E 1 94 ? 128.217 -8.864 15.244 1.00 16.20 94 GLY E N 1
ATOM 11299 C CA . GLY E 1 94 ? 129.492 -8.808 14.552 1.00 14.61 94 GLY E CA 1
ATOM 11300 C C . GLY E 1 94 ? 129.514 -7.878 13.360 1.00 15.61 94 GLY E C 1
ATOM 11301 O O . GLY E 1 94 ? 128.866 -6.834 13.364 1.00 14.74 94 GLY E O 1
ATOM 11302 N N . PHE E 1 95 ? 130.243 -8.291 12.322 1.00 13.38 95 PHE E N 1
ATOM 11303 C CA . PHE E 1 95 ? 130.689 -7.392 11.256 1.00 16.48 95 PHE E CA 1
ATOM 11304 C C . PHE E 1 95 ? 130.388 -7.957 9.861 1.00 21.30 95 PHE E C 1
ATOM 11305 O O . PHE E 1 95 ? 130.391 -9.177 9.670 1.00 17.65 95 PHE E O 1
ATOM 11313 N N . ASN E 1 96 ? 130.152 -7.079 8.882 1.00 27.73 96 ASN E N 1
ATOM 11314 C CA . ASN E 1 96 ? 129.700 -7.518 7.546 1.00 28.10 96 ASN E CA 1
ATOM 11315 C C . ASN E 1 96 ? 130.796 -7.613 6.476 1.00 32.56 96 ASN E C 1
ATOM 11316 O O . ASN E 1 96 ? 130.978 -8.672 5.868 1.00 31.68 96 ASN E O 1
ATOM 11321 N N . LYS E 1 97 ? 131.511 -6.515 6.232 1.00 31.57 97 LYS E N 1
ATOM 11322 C CA . LYS E 1 97 ? 132.544 -6.456 5.194 1.00 29.92 97 LYS E CA 1
ATOM 11323 C C . LYS E 1 97 ? 133.228 -5.083 5.274 1.00 21.82 97 LYS E C 1
ATOM 11324 O O . LYS E 1 97 ? 132.541 -4.078 5.461 1.00 27.08 97 LYS E O 1
ATOM 11330 N N . SER E 1 98 ? 134.553 -5.031 5.117 1.00 24.77 98 SER E N 1
ATOM 11331 C CA . SER E 1 98 ? 135.292 -3.804 5.453 1.00 22.72 98 SER E CA 1
ATOM 11332 C C . SER E 1 98 ? 134.989 -2.575 4.579 1.00 25.07 98 SER E C 1
ATOM 11333 O O . SER E 1 98 ? 135.194 -1.441 5.026 1.00 21.25 98 SER E O 1
ATOM 11336 N N . PHE E 1 99 ? 134.508 -2.774 3.353 1.00 25.19 99 PHE E N 1
ATOM 11337 C CA . PHE E 1 99 ? 134.210 -1.604 2.518 1.00 25.67 99 PHE E CA 1
ATOM 11338 C C . PHE E 1 99 ? 133.115 -0.748 3.136 1.00 24.83 99 PHE E C 1
ATOM 11339 O O . PHE E 1 99 ? 133.111 0.473 2.984 1.00 24.82 99 PHE E O 1
ATOM 11347 N N . LEU E 1 100 ? 132.203 -1.384 3.873 1.00 21.61 100 LEU E N 1
ATOM 11348 C CA . LEU E 1 100 ? 131.144 -0.651 4.560 1.00 23.13 100 LEU E CA 1
ATOM 11349 C C . LEU E 1 100 ? 131.666 0.243 5.679 1.00 20.63 100 LEU E C 1
ATOM 11350 O O . LEU E 1 100 ? 130.970 1.157 6.121 1.00 21.34 100 LEU E O 1
ATOM 11355 N N . TRP E 1 101 ? 132.882 -0.017 6.148 1.00 20.27 101 TRP E N 1
ATOM 11356 C CA . TRP E 1 101 ? 133.357 0.649 7.364 1.00 20.86 101 TRP E CA 1
ATOM 11357 C C . TRP E 1 101 ? 133.681 2.130 7.158 1.00 22.71 101 TRP E C 1
ATOM 11358 O O . TRP E 1 101 ? 133.957 2.851 8.118 1.00 24.11 101 TRP E O 1
ATOM 11369 N N . ASP E 1 102 ? 133.657 2.575 5.908 1.00 19.74 102 ASP E N 1
ATOM 11370 C CA . ASP E 1 102 ? 133.834 3.989 5.608 1.00 21.53 102 ASP E CA 1
ATOM 11371 C C . ASP E 1 102 ? 132.620 4.783 6.095 1.00 21.35 102 ASP E C 1
ATOM 11372 O O . ASP E 1 102 ? 132.685 5.990 6.253 1.00 23.04 102 ASP E O 1
ATOM 11377 N N . GLY E 1 103 ? 131.511 4.091 6.325 1.00 20.04 103 GLY E N 1
ATOM 11378 C CA . GLY E 1 103 ? 130.291 4.745 6.764 1.00 18.15 103 GLY E CA 1
ATOM 11379 C C . GLY E 1 103 ? 130.357 5.359 8.152 1.00 17.76 103 GLY E C 1
ATOM 11380 O O . GLY E 1 103 ? 131.056 4.871 9.053 1.00 18.18 103 GLY E O 1
ATOM 11381 N N . LYS E 1 104 ? 129.600 6.434 8.332 1.00 17.22 104 LYS E N 1
ATOM 11382 C CA . LYS E 1 104 ? 129.508 7.088 9.634 1.00 18.11 104 LYS E CA 1
ATOM 11383 C C . LYS E 1 104 ? 128.733 6.231 10.626 1.00 20.31 104 LYS E C 1
ATOM 11384 O O . LYS E 1 104 ? 127.747 5.584 10.266 1.00 21.29 104 LYS E O 1
ATOM 11390 N N . ILE E 1 105 ? 129.177 6.245 11.874 1.00 19.09 105 ILE E N 1
ATOM 11391 C CA . ILE E 1 105 ? 128.480 5.519 12.931 1.00 15.38 105 ILE E CA 1
ATOM 11392 C C . ILE E 1 105 ? 127.217 6.307 13.305 1.00 22.63 105 ILE E C 1
ATOM 11393 O O . ILE E 1 105 ? 127.288 7.503 13.584 1.00 23.74 105 ILE E O 1
ATOM 11398 N N . LYS E 1 106 ? 126.059 5.653 13.284 1.00 21.30 106 LYS E N 1
ATOM 11399 C CA . LYS E 1 106 ? 124.824 6.360 13.626 1.00 21.86 106 LYS E CA 1
ATOM 11400 C C . LYS E 1 106 ? 124.897 6.855 15.071 1.00 21.06 106 LYS E C 1
ATOM 11401 O O . LYS E 1 106 ? 125.485 6.199 15.932 1.00 20.12 106 LYS E O 1
ATOM 11407 N N . PRO E 1 107 ? 124.306 8.029 15.337 1.00 24.67 107 PRO E N 1
ATOM 11408 C CA . PRO E 1 107 ? 124.380 8.672 16.651 1.00 26.16 107 PRO E CA 1
ATOM 11409 C C . PRO E 1 107 ? 123.942 7.739 17.765 1.00 23.79 107 PRO E C 1
ATOM 11410 O O . PRO E 1 107 ? 124.573 7.723 18.823 1.00 26.07 107 PRO E O 1
ATOM 11414 N N . GLU E 1 108 ? 122.896 6.953 17.521 1.00 23.35 108 GLU E N 1
ATOM 11415 C CA . GLU E 1 108 ? 122.341 6.092 18.557 1.00 24.32 108 GLU E CA 1
ATOM 11416 C C . GLU E 1 108 ? 123.245 4.907 18.921 1.00 24.32 108 GLU E C 1
ATOM 11417 O O . GLU E 1 108 ? 122.987 4.205 19.893 1.00 25.28 108 GLU E O 1
ATOM 11423 N N . LEU E 1 109 ? 124.323 4.707 18.163 1.00 20.55 109 LEU E N 1
ATOM 11424 C CA . LEU E 1 109 ? 125.265 3.631 18.437 1.00 19.41 109 LEU E CA 1
ATOM 11425 C C . LEU E 1 109 ? 126.496 4.127 19.203 1.00 19.99 109 LEU E C 1
ATOM 11426 O O . LEU E 1 109 ? 127.193 3.352 19.861 1.00 20.58 109 LEU E O 1
ATOM 11431 N N . LYS E 1 110 ? 126.786 5.418 19.098 1.00 22.00 110 LYS E N 1
ATOM 11432 C CA . LYS E 1 110 ? 127.996 5.954 19.720 1.00 23.04 110 LYS E CA 1
ATOM 11433 C C . LYS E 1 110 ? 128.053 5.770 21.238 1.00 22.81 110 LYS E C 1
ATOM 11434 O O . LYS E 1 110 ? 129.119 5.529 21.797 1.00 21.79 110 LYS E O 1
ATOM 11440 N N . PRO E 1 111 ? 126.898 5.873 21.925 1.00 23.18 111 PRO E N 1
ATOM 11441 C CA . PRO E 1 111 ? 126.989 5.600 23.361 1.00 25.17 111 PRO E CA 1
ATOM 11442 C C . PRO E 1 111 ? 127.426 4.162 23.643 1.00 23.17 111 PRO E C 1
ATOM 11443 O O . PRO E 1 111 ? 127.988 3.885 24.704 1.00 25.88 111 PRO E O 1
ATOM 11447 N N . ILE E 1 112 ? 127.193 3.257 22.696 1.00 21.44 112 ILE E N 1
ATOM 11448 C CA . ILE E 1 112 ? 127.538 1.854 22.902 1.00 23.63 112 ILE E CA 1
ATOM 11449 C C . ILE E 1 112 ? 129.005 1.551 22.592 1.00 25.33 112 ILE E C 1
ATOM 11450 O O . ILE E 1 112 ? 129.715 0.971 23.415 1.00 28.22 112 ILE E O 1
ATOM 11455 N N . ILE E 1 113 ? 129.459 1.950 21.409 1.00 25.63 113 ILE E N 1
ATOM 11456 C CA . ILE E 1 113 ? 130.786 1.535 20.960 1.00 23.21 113 ILE E CA 1
ATOM 11457 C C . ILE E 1 113 ? 131.831 2.644 21.056 1.00 23.33 113 ILE E C 1
ATOM 11458 O O . ILE E 1 113 ? 133.024 2.384 20.908 1.00 28.83 113 ILE E O 1
ATOM 11463 N N . GLY E 1 114 ? 131.390 3.872 21.299 1.00 23.38 114 GLY E N 1
ATOM 11464 C CA . GLY E 1 114 ? 132.304 5.004 21.372 1.00 24.03 114 GLY E CA 1
ATOM 11465 C C . GLY E 1 114 ? 132.036 6.072 20.333 1.00 22.37 114 GLY E C 1
ATOM 11466 O O . GLY E 1 114 ? 131.433 5.810 19.288 1.00 22.91 114 GLY E O 1
ATOM 11467 N N . ASP E 1 115 ? 132.499 7.289 20.611 1.00 20.49 115 ASP E N 1
ATOM 11468 C CA . ASP E 1 115 ? 132.261 8.423 19.733 1.00 22.16 115 ASP E CA 1
ATOM 11469 C C . ASP E 1 115 ? 133.218 8.418 18.544 1.00 24.26 115 ASP E C 1
ATOM 11470 O O . ASP E 1 115 ? 133.813 9.442 18.222 1.00 24.24 115 ASP E O 1
ATOM 11475 N N . PHE E 1 116 ? 133.372 7.271 17.893 1.00 21.03 116 PHE E N 1
ATOM 11476 C CA . PHE E 1 116 ? 134.153 7.213 16.662 1.00 20.25 116 PHE E CA 1
ATOM 11477 C C . PHE E 1 116 ? 133.331 7.757 15.501 1.00 21.06 116 PHE E C 1
ATOM 11478 O O . PHE E 1 116 ? 132.114 7.582 15.458 1.00 21.41 116 PHE E O 1
ATOM 11486 N N . GLU E 1 117 ? 133.986 8.407 14.547 1.00 19.57 117 GLU E N 1
ATOM 11487 C CA . GLU E 1 117 ? 133.257 9.009 13.437 1.00 19.47 117 GLU E CA 1
ATOM 11488 C C . GLU E 1 117 ? 132.747 7.948 12.457 1.00 19.21 117 GLU E C 1
ATOM 11489 O O . GLU E 1 117 ? 131.621 8.040 11.964 1.00 18.80 117 GLU E O 1
ATOM 11495 N N . THR E 1 118 ? 133.581 6.945 12.192 1.00 20.23 118 THR E N 1
ATOM 11496 C CA . THR E 1 118 ? 133.254 5.886 11.236 1.00 18.23 118 THR E CA 1
ATOM 11497 C C . THR E 1 118 ? 133.567 4.508 11.806 1.00 18.26 118 THR E C 1
ATOM 11498 O O . THR E 1 118 ? 134.338 4.374 12.763 1.00 17.11 118 THR E O 1
ATOM 11502 N N . TYR E 1 119 ? 132.975 3.471 11.218 1.00 19.53 119 TYR E N 1
ATOM 11503 C CA . TYR E 1 119 ? 133.259 2.108 11.669 1.00 19.36 119 TYR E CA 1
ATOM 11504 C C . TYR E 1 119 ? 134.746 1.748 11.552 1.00 19.98 119 TYR E C 1
ATOM 11505 O O . TYR E 1 119 ? 135.283 1.043 12.418 1.00 18.78 119 TYR E O 1
ATOM 11514 N N . TYR E 1 120 ? 135.406 2.246 10.502 1.00 19.87 120 TYR E N 1
ATOM 11515 C CA . TYR E 1 120 ? 136.837 1.981 10.273 1.00 18.44 120 TYR E CA 1
ATOM 11516 C C . TYR E 1 120 ? 137.639 2.439 11.478 1.00 18.75 120 TYR E C 1
ATOM 11517 O O . TYR E 1 120 ? 138.473 1.704 12.003 1.00 19.92 120 TYR E O 1
ATOM 11526 N N . GLU E 1 121 ? 137.366 3.659 11.933 1.00 17.75 121 GLU E N 1
ATOM 11527 C CA . GLU E 1 121 ? 138.127 4.236 13.037 1.00 20.02 121 GLU E CA 1
ATOM 11528 C C . GLU E 1 121 ? 137.910 3.440 14.311 1.00 18.49 121 GLU E C 1
ATOM 11529 O O . GLU E 1 121 ? 138.844 3.167 15.048 1.00 20.24 121 GLU E O 1
ATOM 11535 N N . TRP E 1 122 ? 136.662 3.048 14.556 1.00 17.05 122 TRP E N 1
ATOM 11536 C CA . TRP E 1 122 ? 136.352 2.187 15.683 1.00 17.85 122 TRP E CA 1
ATOM 11537 C C . TRP E 1 122 ? 137.129 0.876 15.647 1.00 18.03 122 TRP E C 1
ATOM 11538 O O . TRP E 1 122 ? 137.801 0.527 16.605 1.00 18.87 122 TRP E O 1
ATOM 11549 N N . ILE E 1 123 ? 137.041 0.151 14.540 1.00 14.98 123 ILE E N 1
ATOM 11550 C CA . ILE E 1 123 ? 137.652 -1.170 14.464 1.00 15.35 123 ILE E CA 1
ATOM 11551 C C . ILE E 1 123 ? 139.183 -1.088 14.522 1.00 17.64 123 ILE E C 1
ATOM 11552 O O . ILE E 1 123 ? 139.826 -1.863 15.221 1.00 17.72 123 ILE E O 1
ATOM 11557 N N . GLU E 1 124 ? 139.747 -0.124 13.810 1.00 19.08 124 GLU E N 1
ATOM 11558 C CA . GLU E 1 124 ? 141.193 0.100 13.823 1.00 21.97 124 GLU E CA 1
ATOM 11559 C C . GLU E 1 124 ? 141.717 0.375 15.232 1.00 23.41 124 GLU E C 1
ATOM 11560 O O . GLU E 1 124 ? 142.759 -0.141 15.630 1.00 22.27 124 GLU E O 1
ATOM 11566 N N . ASN E 1 125 ? 140.973 1.177 15.986 1.00 20.62 125 ASN E N 1
ATOM 11567 C CA . ASN E 1 125 ? 141.455 1.703 17.262 1.00 21.48 125 ASN E CA 1
ATOM 11568 C C . ASN E 1 125 ? 140.861 1.053 18.513 1.00 25.90 125 ASN E C 1
ATOM 11569 O O . ASN E 1 125 ? 140.911 1.620 19.606 1.00 27.55 125 ASN E O 1
ATOM 11574 N N . THR E 1 126 ? 140.314 -0.143 18.342 1.00 22.85 126 THR E N 1
ATOM 11575 C CA . THR E 1 126 ? 139.801 -0.936 19.446 1.00 21.49 126 THR E CA 1
ATOM 11576 C C . THR E 1 126 ? 140.510 -2.281 19.412 1.00 24.03 126 THR E C 1
ATOM 11577 O O . THR E 1 126 ? 140.605 -2.908 18.363 1.00 22.89 126 THR E O 1
ATOM 11581 N N . THR E 1 127 ? 141.026 -2.720 20.555 1.00 22.09 127 THR E N 1
ATOM 11582 C CA . THR E 1 127 ? 141.775 -3.969 20.605 1.00 23.67 127 THR E CA 1
ATOM 11583 C C . THR E 1 127 ? 140.910 -5.163 20.220 1.00 24.43 127 THR E C 1
ATOM 11584 O O . THR E 1 127 ? 139.675 -5.113 20.319 1.00 22.62 127 THR E O 1
ATOM 11588 N N . THR E 1 128 ? 141.561 -6.238 19.791 1.00 23.67 128 THR E N 1
ATOM 11589 C CA . THR E 1 128 ? 140.853 -7.464 19.449 1.00 24.65 128 THR E CA 1
ATOM 11590 C C . THR E 1 128 ? 139.987 -7.915 20.627 1.00 24.78 128 THR E C 1
ATOM 11591 O O . THR E 1 128 ? 138.826 -8.260 20.442 1.00 22.38 128 THR E O 1
ATOM 11595 N N . ASP E 1 129 ? 140.544 -7.886 21.837 1.00 23.96 129 ASP E N 1
ATOM 11596 C CA . ASP E 1 129 ? 139.784 -8.273 23.028 1.00 22.74 129 ASP E CA 1
ATOM 11597 C C . ASP E 1 129 ? 138.526 -7.436 23.246 1.00 24.20 129 ASP E C 1
ATOM 11598 O O . ASP E 1 129 ? 137.467 -7.968 23.625 1.00 22.03 129 ASP E O 1
ATOM 11603 N N . LYS E 1 130 ? 138.635 -6.130 23.032 1.00 20.90 130 LYS E N 1
ATOM 11604 C CA . LYS E 1 130 ? 137.484 -5.263 23.229 1.00 21.76 130 LYS E CA 1
ATOM 11605 C C . LYS E 1 130 ? 136.450 -5.459 22.114 1.00 22.66 130 LYS E C 1
ATOM 11606 O O . LYS E 1 130 ? 135.257 -5.298 22.346 1.00 20.69 130 LYS E O 1
ATOM 11612 N N . LEU E 1 131 ? 136.903 -5.812 20.912 1.00 19.59 131 LEU E N 1
ATOM 11613 C CA . LEU E 1 131 ? 135.952 -6.129 19.845 1.00 19.49 131 LEU E CA 1
ATOM 11614 C C . LEU E 1 131 ? 135.227 -7.425 20.186 1.00 18.53 131 LEU E C 1
ATOM 11615 O O . LEU E 1 131 ? 134.014 -7.535 19.985 1.00 19.24 131 LEU E O 1
ATOM 11620 N N . THR E 1 132 ? 135.958 -8.395 20.723 1.00 18.20 132 THR E N 1
ATOM 11621 C CA . THR E 1 132 ? 135.335 -9.625 21.213 1.00 18.48 132 THR E CA 1
ATOM 11622 C C . THR E 1 132 ? 134.247 -9.302 22.240 1.00 18.82 132 THR E C 1
ATOM 11623 O O . THR E 1 132 ? 133.130 -9.830 22.169 1.00 19.32 132 THR E O 1
ATOM 11627 N N . GLU E 1 133 ? 134.571 -8.417 23.177 1.00 18.76 133 GLU E N 1
ATOM 11628 C CA . GLU E 1 133 ? 133.620 -8.036 24.220 1.00 20.71 133 GLU E CA 1
ATOM 11629 C C . GLU E 1 133 ? 132.347 -7.450 23.622 1.00 21.02 133 GLU E C 1
ATOM 11630 O O . GLU E 1 133 ? 131.238 -7.769 24.068 1.00 19.83 133 GLU E O 1
ATOM 11636 N N . PHE E 1 134 ? 132.503 -6.605 22.606 1.00 18.80 134 PHE E N 1
ATOM 11637 C CA . PHE E 1 134 ? 131.360 -6.042 21.888 1.00 19.86 134 PHE E CA 1
ATOM 11638 C C . PHE E 1 134 ? 130.467 -7.142 21.301 1.00 18.36 134 PHE E C 1
ATOM 11639 O O . PHE E 1 134 ? 129.241 -7.121 21.475 1.00 19.32 134 PHE E O 1
ATOM 11647 N N . VAL E 1 135 ? 131.076 -8.107 20.614 1.00 16.49 135 VAL E N 1
ATOM 11648 C CA . VAL E 1 135 ? 130.305 -9.182 19.990 1.00 15.84 135 VAL E CA 1
ATOM 11649 C C . VAL E 1 135 ? 129.637 -10.047 21.069 1.00 16.87 135 VAL E C 1
ATOM 11650 O O . VAL E 1 135 ? 128.452 -10.377 20.981 1.00 16.96 135 VAL E O 1
ATOM 11654 N N . VAL E 1 136 ? 130.398 -10.420 22.091 1.00 15.80 136 VAL E N 1
ATOM 11655 C CA . VAL E 1 136 ? 129.809 -11.200 23.188 1.00 17.58 136 VAL E CA 1
ATOM 11656 C C . VAL E 1 136 ? 128.601 -10.474 23.796 1.00 17.44 136 VAL E C 1
ATOM 11657 O O . VAL E 1 136 ? 127.562 -11.087 24.071 1.00 17.98 136 VAL E O 1
ATOM 11661 N N . ASN E 1 137 ? 128.717 -9.166 23.986 1.00 15.95 137 ASN E N 1
ATOM 11662 C CA . ASN E 1 137 ? 127.607 -8.409 24.561 1.00 18.83 137 ASN E CA 1
ATOM 11663 C C . ASN E 1 137 ? 126.369 -8.445 23.671 1.00 19.27 137 ASN E C 1
ATOM 11664 O O . ASN E 1 137 ? 125.248 -8.465 24.170 1.00 18.71 137 ASN E O 1
ATOM 11669 N N . GLU E 1 138 ? 126.566 -8.464 22.355 1.00 15.97 138 GLU E N 1
ATOM 11670 C CA . GLU E 1 138 ? 125.411 -8.535 21.460 1.00 15.63 138 GLU E CA 1
ATOM 11671 C C . GLU E 1 138 ? 124.671 -9.862 21.615 1.00 16.88 138 GLU E C 1
ATOM 11672 O O . GLU E 1 138 ? 123.444 -9.918 21.499 1.00 16.44 138 GLU E O 1
ATOM 11678 N N . VAL E 1 139 ? 125.428 -10.924 21.862 1.00 15.17 139 VAL E N 1
ATOM 11679 C CA . VAL E 1 139 ? 124.860 -12.259 22.015 1.00 14.26 139 VAL E CA 1
ATOM 11680 C C . VAL E 1 139 ? 124.261 -12.470 23.408 1.00 17.94 139 VAL E C 1
ATOM 11681 O O . VAL E 1 139 ? 123.210 -13.108 23.546 1.00 17.69 139 VAL E O 1
ATOM 11685 N N . GLU E 1 140 ? 124.920 -11.949 24.441 1.00 17.69 140 GLU E N 1
ATOM 11686 C CA . GLU E 1 140 ? 124.512 -12.262 25.821 1.00 17.81 140 GLU E CA 1
ATOM 11687 C C . GLU E 1 140 ? 123.562 -11.244 26.443 1.00 21.37 140 GLU E C 1
ATOM 11688 O O . GLU E 1 140 ? 122.777 -11.586 27.330 1.00 21.73 140 GLU E O 1
ATOM 11694 N N . ASN E 1 141 ? 123.650 -9.999 25.996 1.00 17.98 141 ASN E N 1
ATOM 11695 C CA . ASN E 1 141 ? 122.819 -8.927 26.531 1.00 21.15 141 ASN E CA 1
ATOM 11696 C C . ASN E 1 141 ? 121.806 -8.391 25.531 1.00 22.33 141 ASN E C 1
ATOM 11697 O O . ASN E 1 141 ? 120.641 -8.183 25.875 1.00 23.39 141 ASN E O 1
ATOM 11702 N N . GLY E 1 142 ? 122.245 -8.154 24.297 1.00 19.25 142 GLY E N 1
ATOM 11703 C CA . GLY E 1 142 ? 121.346 -7.696 23.259 1.00 17.32 142 GLY E CA 1
ATOM 11704 C C . GLY E 1 142 ? 122.059 -6.856 22.214 1.00 18.11 142 GLY E C 1
ATOM 11705 O O . GLY E 1 142 ? 123.060 -6.188 22.503 1.00 17.96 142 GLY E O 1
ATOM 11706 N N . LEU E 1 143 ? 121.540 -6.895 20.998 1.00 17.14 143 LEU E N 1
ATOM 11707 C CA . LEU E 1 143 ? 122.083 -6.088 19.904 1.00 17.01 143 LEU E CA 1
ATOM 11708 C C . LEU E 1 143 ? 122.021 -4.598 20.243 1.00 19.23 143 LEU E C 1
ATOM 11709 O O . LEU E 1 143 ? 120.964 -4.084 20.598 1.00 19.15 143 LEU E O 1
ATOM 11714 N N . GLU E 1 144 ? 123.158 -3.912 20.145 1.00 20.63 144 GLU E N 1
ATOM 11715 C CA . GLU E 1 144 ? 123.183 -2.445 20.226 1.00 23.50 144 GLU E CA 1
ATOM 11716 C C . GLU E 1 144 ? 122.560 -1.855 21.469 1.00 25.18 144 GLU E C 1
ATOM 11717 O O . GLU E 1 144 ? 121.966 -0.777 21.403 1.00 28.87 144 GLU E O 1
ATOM 11723 N N . GLY E 1 145 ? 122.683 -2.546 22.595 1.00 22.39 145 GLY E N 1
ATOM 11724 C CA . GLY E 1 145 ? 122.117 -2.047 23.833 1.00 23.83 145 GLY E CA 1
ATOM 11725 C C . GLY E 1 145 ? 120.626 -2.303 24.002 1.00 23.75 145 GLY E C 1
ATOM 11726 O O . GLY E 1 145 ? 120.061 -1.970 25.046 1.00 29.02 145 GLY E O 1
ATOM 11727 N N . THR E 1 146 ? 119.990 -2.887 22.985 1.00 23.58 146 THR E N 1
ATOM 11728 C CA . THR E 1 146 ? 118.593 -3.328 23.088 1.00 21.98 146 THR E CA 1
ATOM 11729 C C . THR E 1 146 ? 118.554 -4.653 23.845 1.00 21.64 146 THR E C 1
ATOM 11730 O O . THR E 1 146 ? 119.597 -5.214 24.157 1.00 20.11 146 THR E O 1
ATOM 11734 N N . PRO E 1 147 ? 117.352 -5.169 24.143 1.00 20.80 147 PRO E N 1
ATOM 11735 C CA . PRO E 1 147 ? 117.292 -6.469 24.817 1.00 21.38 147 PRO E CA 1
ATOM 11736 C C . PRO E 1 147 ? 117.167 -7.655 23.861 1.00 20.26 147 PRO E C 1
ATOM 11737 O O . PRO E 1 147 ? 116.951 -8.782 24.328 1.00 21.66 147 PRO E O 1
ATOM 11741 N N . TYR E 1 148 ? 117.273 -7.403 22.562 1.00 18.23 148 TYR E N 1
ATOM 11742 C CA . TYR E 1 148 ? 117.146 -8.463 21.571 1.00 15.78 148 TYR E CA 1
ATOM 11743 C C . TYR E 1 148 ? 118.504 -9.076 21.285 1.00 15.16 148 TYR E C 1
ATOM 11744 O O . TYR E 1 148 ? 119.339 -8.460 20.635 1.00 17.72 148 TYR E O 1
ATOM 11753 N N . LYS E 1 149 ? 118.711 -10.287 21.785 1.00 15.91 149 LYS E N 1
ATOM 11754 C CA . LYS E 1 149 ? 120.004 -10.954 21.680 1.00 16.52 149 LYS E CA 1
ATOM 11755 C C . LYS E 1 149 ? 120.219 -11.571 20.319 1.00 17.42 149 LYS E C 1
ATOM 11756 O O . LYS E 1 149 ? 119.292 -12.089 19.702 1.00 17.07 149 LYS E O 1
ATOM 11762 N N . ALA E 1 150 ? 121.467 -11.506 19.862 1.00 16.28 150 ALA E N 1
ATOM 11763 C CA . ALA E 1 150 ? 121.869 -12.164 18.632 1.00 15.33 150 ALA E CA 1
ATOM 11764 C C . ALA E 1 150 ? 122.013 -13.673 18.833 1.00 15.31 150 ALA E C 1
ATOM 11765 O O . ALA E 1 150 ? 122.393 -14.130 19.915 1.00 15.95 150 ALA E O 1
ATOM 11767 N N . GLY E 1 151 ? 121.739 -14.439 17.777 1.00 13.80 151 GLY E N 1
ATOM 11768 C CA . GLY E 1 151 ? 121.865 -15.884 17.820 1.00 14.17 151 GLY E CA 1
ATOM 11769 C C . GLY E 1 151 ? 122.951 -16.433 16.921 1.00 15.99 151 GLY E C 1
ATOM 11770 O O . GLY E 1 151 ? 123.094 -17.647 16.790 1.00 16.82 151 GLY E O 1
ATOM 11771 N N . GLN E 1 152 ? 123.707 -15.543 16.288 1.00 12.93 152 GLN E N 1
ATOM 11772 C CA . GLN E 1 152 ? 124.925 -15.965 15.592 1.00 13.29 152 GLN E CA 1
ATOM 11773 C C . GLN E 1 152 ? 125.890 -14.793 15.536 1.00 13.09 152 GLN E C 1
ATOM 11774 O O . GLN E 1 152 ? 125.492 -13.642 15.759 1.00 14.00 152 GLN E O 1
ATOM 11780 N N . VAL E 1 153 ? 127.153 -15.103 15.261 1.00 12.46 153 VAL E N 1
ATOM 11781 C CA . VAL E 1 153 ? 128.199 -14.079 15.177 1.00 11.84 153 VAL E CA 1
ATOM 11782 C C . VAL E 1 153 ? 128.814 -14.108 13.788 1.00 14.10 153 VAL E C 1
ATOM 11783 O O . VAL E 1 153 ? 129.015 -15.175 13.205 1.00 14.83 153 VAL E O 1
ATOM 11799 N N . PHE E 1 155 ? 131.542 -12.425 10.594 1.00 12.79 155 PHE E N 1
ATOM 11800 C CA . PHE E 1 155 ? 132.626 -11.602 10.062 1.00 14.40 155 PHE E CA 1
ATOM 11801 C C . PHE E 1 155 ? 132.533 -11.636 8.543 1.00 12.82 155 PHE E C 1
ATOM 11802 O O . PHE E 1 155 ? 131.797 -12.447 7.977 1.00 13.27 155 PHE E O 1
ATOM 11810 N N . GLY E 1 156 ? 133.292 -10.775 7.871 1.00 14.16 156 GLY E N 1
ATOM 11811 C CA . GLY E 1 156 ? 133.248 -10.733 6.425 1.00 14.29 156 GLY E CA 1
ATOM 11812 C C . GLY E 1 156 ? 134.593 -10.326 5.854 1.00 15.03 156 GLY E C 1
ATOM 11813 O O . GLY E 1 156 ? 135.343 -9.571 6.474 1.00 16.59 156 GLY E O 1
ATOM 11814 N N . THR E 1 157 ? 134.902 -10.850 4.677 1.00 15.53 157 THR E N 1
ATOM 11815 C CA . THR E 1 157 ? 136.150 -10.517 4.003 1.00 14.56 157 THR E CA 1
ATOM 11816 C C . THR E 1 157 ? 135.883 -9.937 2.607 1.00 16.48 157 THR E C 1
ATOM 11817 O O . THR E 1 157 ? 134.756 -9.978 2.095 1.00 14.80 157 THR E O 1
ATOM 11821 N N . GLY E 1 158 ? 136.923 -9.387 1.991 1.00 15.41 158 GLY E N 1
ATOM 11822 C CA . GLY E 1 158 ? 136.754 -8.666 0.741 1.00 15.88 158 GLY E CA 1
ATOM 11823 C C . GLY E 1 158 ? 137.010 -9.487 -0.512 1.00 15.00 158 GLY E C 1
ATOM 11824 O O . GLY E 1 158 ? 137.246 -10.698 -0.449 1.00 15.34 158 GLY E O 1
ATOM 11825 N N . TYR E 1 159 ? 136.952 -8.829 -1.665 1.00 15.28 159 TYR E N 1
ATOM 11826 C CA . TYR E 1 159 ? 137.076 -9.557 -2.925 1.00 14.20 159 TYR E CA 1
ATOM 11827 C C . TYR E 1 159 ? 138.504 -10.050 -3.107 1.00 16.01 159 TYR E C 1
ATOM 11828 O O . TYR E 1 159 ? 139.418 -9.248 -3.339 1.00 15.73 159 TYR E O 1
ATOM 11837 N N . ASN E 1 160 ? 138.699 -11.365 -3.004 1.00 14.44 160 ASN E N 1
ATOM 11838 C CA . ASN E 1 160 ? 140.027 -11.974 -3.130 1.00 15.94 160 ASN E CA 1
ATOM 11839 C C . ASN E 1 160 ? 141.047 -11.404 -2.147 1.00 16.71 160 ASN E C 1
ATOM 11840 O O . ASN E 1 160 ? 142.251 -11.395 -2.410 1.00 16.41 160 ASN E O 1
ATOM 11845 N N . MET E 1 161 ? 140.568 -10.940 -0.997 1.00 15.13 161 MET E N 1
ATOM 11846 C CA . MET E 1 161 ? 141.479 -10.445 0.024 1.00 17.36 161 MET E CA 1
ATOM 11847 C C . MET E 1 161 ? 140.953 -10.673 1.428 1.00 15.80 161 MET E C 1
ATOM 11848 O O . MET E 1 161 ? 139.747 -10.650 1.658 1.00 15.21 161 MET E O 1
ATOM 11853 N N . ILE E 1 162 ? 141.870 -10.905 2.357 1.00 15.41 162 ILE E N 1
ATOM 11854 C CA . ILE E 1 162 ? 141.592 -10.727 3.776 1.00 13.50 162 ILE E CA 1
ATOM 11855 C C . ILE E 1 162 ? 142.576 -9.685 4.281 1.00 17.37 162 ILE E C 1
ATOM 11856 O O . ILE E 1 162 ? 143.777 -9.959 4.402 1.00 18.92 162 ILE E O 1
ATOM 11861 N N . THR E 1 163 ? 142.083 -8.479 4.543 1.00 15.10 163 THR E N 1
ATOM 11862 C CA . THR E 1 163 ? 142.966 -7.419 5.026 1.00 15.53 163 THR E CA 1
ATOM 11863 C C . THR E 1 163 ? 143.327 -7.665 6.496 1.00 16.16 163 THR E C 1
ATOM 11864 O O . THR E 1 163 ? 142.680 -8.469 7.186 1.00 15.47 163 THR E O 1
ATOM 11868 N N . PRO E 1 164 ? 144.378 -6.991 6.990 1.00 15.19 164 PRO E N 1
ATOM 11869 C CA . PRO E 1 164 ? 144.712 -7.118 8.414 1.00 16.39 164 PRO E CA 1
ATOM 11870 C C . PRO E 1 164 ? 143.542 -6.761 9.334 1.00 16.51 164 PRO E C 1
ATOM 11871 O O . PRO E 1 164 ? 143.343 -7.467 10.322 1.00 17.80 164 PRO E O 1
ATOM 11875 N N . LEU E 1 165 ? 142.787 -5.709 9.030 1.00 16.95 165 LEU E N 1
ATOM 11876 C CA . LEU E 1 165 ? 141.651 -5.360 9.887 1.00 17.79 165 LEU E CA 1
ATOM 11877 C C . LEU E 1 165 ? 140.542 -6.404 9.804 1.00 18.84 165 LEU E C 1
ATOM 11878 O O . LEU E 1 165 ? 139.920 -6.719 10.806 1.00 17.80 165 LEU E O 1
ATOM 11883 N N . GLU E 1 166 ? 140.292 -6.941 8.611 1.00 16.32 166 GLU E N 1
ATOM 11884 C CA . GLU E 1 166 ? 139.317 -8.033 8.482 1.00 15.65 166 GLU E CA 1
ATOM 11885 C C . GLU E 1 166 ? 139.762 -9.234 9.304 1.00 15.50 166 GLU E C 1
ATOM 11886 O O . GLU E 1 166 ? 138.969 -9.829 10.045 1.00 15.69 166 GLU E O 1
ATOM 11892 N N . GLU E 1 167 ? 141.037 -9.598 9.194 1.00 14.29 167 GLU E N 1
ATOM 11893 C CA . GLU E 1 167 ? 141.560 -10.682 10.013 1.00 15.77 167 GLU E CA 1
ATOM 11894 C C . GLU E 1 167 ? 141.368 -10.428 11.513 1.00 17.71 167 GLU E C 1
ATOM 11895 O O . GLU E 1 167 ? 141.007 -11.347 12.266 1.00 16.62 167 GLU E O 1
ATOM 11901 N N . LYS E 1 168 ? 141.616 -9.192 11.948 1.00 13.75 168 LYS E N 1
ATOM 11902 C CA . LYS E 1 168 ? 141.332 -8.789 13.325 1.00 16.09 168 LYS E CA 1
ATOM 11903 C C . LYS E 1 168 ? 139.889 -9.134 13.706 1.00 17.49 168 LYS E C 1
ATOM 11904 O O . LYS E 1 168 ? 139.651 -9.734 14.744 1.00 17.26 168 LYS E O 1
ATOM 11910 N N . THR E 1 169 ? 138.932 -8.756 12.869 1.00 14.21 169 THR E N 1
ATOM 11911 C CA . THR E 1 169 ? 137.528 -9.051 13.184 1.00 16.91 169 THR E CA 1
ATOM 11912 C C . THR E 1 169 ? 137.223 -10.556 13.178 1.00 16.72 169 THR E C 1
ATOM 11913 O O . THR E 1 169 ? 136.396 -11.016 13.971 1.00 16.74 169 THR E O 1
ATOM 11917 N N . ILE E 1 170 ? 137.887 -11.326 12.310 1.00 14.87 170 ILE E N 1
ATOM 11918 C CA . ILE E 1 170 ? 137.695 -12.773 12.302 1.00 15.83 170 ILE E CA 1
ATOM 11919 C C . ILE E 1 170 ? 138.142 -13.358 13.634 1.00 17.28 170 ILE E C 1
ATOM 11920 O O . ILE E 1 170 ? 137.427 -14.143 14.258 1.00 17.20 170 ILE E O 1
ATOM 11925 N N . ARG E 1 171 ? 139.331 -12.966 14.074 1.00 16.51 171 ARG E N 1
ATOM 11926 C CA . ARG E 1 171 ? 139.820 -13.438 15.356 1.00 15.70 171 ARG E CA 1
ATOM 11927 C C . ARG E 1 171 ? 138.956 -12.976 16.548 1.00 17.36 171 ARG E C 1
ATOM 11928 O O . ARG E 1 171 ? 138.698 -13.761 17.473 1.00 19.98 171 ARG E O 1
ATOM 11936 N N . ALA E 1 172 ? 138.482 -11.731 16.515 1.00 15.50 172 ALA E N 1
ATOM 11937 C CA . ALA E 1 172 ? 137.607 -11.231 17.567 1.00 17.33 172 ALA E CA 1
ATOM 11938 C C . ALA E 1 172 ? 136.334 -12.068 17.624 1.00 18.17 172 ALA E C 1
ATOM 11939 O O . ALA E 1 172 ? 135.846 -12.408 18.705 1.00 18.71 172 ALA E O 1
ATOM 11941 N N . VAL E 1 173 ? 135.808 -12.413 16.452 1.00 15.03 173 VAL E N 1
ATOM 11942 C CA . VAL E 1 173 ? 134.571 -13.189 16.385 1.00 16.86 173 VAL E CA 1
ATOM 11943 C C . VAL E 1 173 ? 134.788 -14.644 16.792 1.00 15.95 173 VAL E C 1
ATOM 11944 O O . VAL E 1 173 ? 133.941 -15.248 17.461 1.00 16.54 173 VAL E O 1
ATOM 11948 N N . ALA E 1 174 ? 135.943 -15.204 16.447 1.00 15.86 174 ALA E N 1
ATOM 11949 C CA . ALA E 1 174 ? 136.239 -16.580 16.835 1.00 16.96 174 ALA E CA 1
ATOM 11950 C C . ALA E 1 174 ? 136.279 -16.683 18.353 1.00 18.08 174 ALA E C 1
ATOM 11951 O O . ALA E 1 174 ? 135.732 -17.612 18.944 1.00 16.27 174 ALA E O 1
ATOM 11953 N N . ARG E 1 175 ? 136.914 -15.707 18.981 1.00 18.04 175 ARG E N 1
ATOM 11954 C CA . ARG E 1 175 ? 137.017 -15.700 20.432 1.00 20.55 175 ARG E CA 1
ATOM 11955 C C . ARG E 1 175 ? 135.656 -15.462 21.090 1.00 21.23 175 ARG E C 1
ATOM 11956 O O . ARG E 1 175 ? 135.369 -16.037 22.141 1.00 17.93 175 ARG E O 1
ATOM 11964 N N . ALA E 1 176 ? 134.807 -14.662 20.447 1.00 17.26 176 ALA E N 1
ATOM 11965 C CA . ALA E 1 176 ? 133.428 -14.498 20.910 1.00 16.84 176 ALA E CA 1
ATOM 11966 C C . ALA E 1 176 ? 132.666 -15.825 20.842 1.00 18.01 176 ALA E C 1
ATOM 11967 O O . ALA E 1 176 ? 131.862 -16.139 21.734 1.00 18.17 176 ALA E O 1
ATOM 11969 N N . HIS E 1 177 ? 132.923 -16.616 19.799 1.00 16.47 177 HIS E N 1
ATOM 11970 C CA . HIS E 1 177 ? 132.327 -17.942 19.714 1.00 15.92 177 HIS E CA 1
ATOM 11971 C C . HIS E 1 177 ? 132.786 -18.822 20.878 1.00 16.48 177 HIS E C 1
ATOM 11972 O O . HIS E 1 177 ? 131.990 -19.542 21.481 1.00 17.64 177 HIS E O 1
ATOM 11979 N N . HIS E 1 178 ? 134.083 -18.807 21.170 1.00 17.22 178 HIS E N 1
ATOM 11980 C CA . HIS E 1 178 ? 134.575 -19.635 22.271 1.00 19.56 178 HIS E CA 1
ATOM 11981 C C . HIS E 1 178 ? 133.916 -19.274 23.606 1.00 19.79 178 HIS E C 1
ATOM 11982 O O . HIS E 1 178 ? 133.664 -20.159 24.434 1.00 20.92 178 HIS E O 1
ATOM 11989 N N . GLU E 1 179 ? 133.614 -17.993 23.797 1.00 18.02 179 GLU E N 1
ATOM 11990 C CA . GLU E 1 179 ? 132.975 -17.519 25.026 1.00 20.43 179 GLU E CA 1
ATOM 11991 C C . GLU E 1 179 ? 131.474 -17.812 25.110 1.00 21.13 179 GLU E C 1
ATOM 11992 O O . GLU E 1 179 ? 130.962 -18.123 26.190 1.00 21.49 179 GLU E O 1
ATOM 11998 N N . THR E 1 180 ? 130.785 -17.730 23.974 1.00 18.37 180 THR E N 1
ATOM 11999 C CA . THR E 1 180 ? 129.316 -17.827 23.939 1.00 19.71 180 THR E CA 1
ATOM 12000 C C . THR E 1 180 ? 128.762 -19.138 23.382 1.00 18.89 180 THR E C 1
ATOM 12001 O O . THR E 1 180 ? 127.616 -19.503 23.675 1.00 17.72 180 THR E O 1
ATOM 12005 N N . LYS E 1 181 ? 129.568 -19.811 22.558 1.00 16.20 181 LYS E N 1
ATOM 12006 C CA . LYS E 1 181 ? 129.187 -21.005 21.805 1.00 16.78 181 LYS E CA 1
ATOM 12007 C C . LYS E 1 181 ? 128.184 -20.723 20.670 1.00 17.94 181 LYS E C 1
ATOM 12008 O O . LYS E 1 181 ? 127.550 -21.641 20.140 1.00 16.79 181 LYS E O 1
ATOM 12014 N N . ALA E 1 182 ? 128.052 -19.457 20.290 1.00 14.01 182 ALA E N 1
ATOM 12015 C CA . ALA E 1 182 ? 127.138 -19.093 19.204 1.00 15.51 182 ALA E CA 1
ATOM 12016 C C . ALA E 1 182 ? 127.632 -19.588 17.844 1.00 13.96 182 ALA E C 1
ATOM 12017 O O . ALA E 1 182 ? 128.842 -19.606 17.576 1.00 15.78 182 ALA E O 1
ATOM 12019 N N . PRO E 1 183 ? 126.700 -19.971 16.957 1.00 15.00 183 PRO E N 1
ATOM 12020 C CA . PRO E 1 183 ? 127.063 -20.310 15.576 1.00 15.35 183 PRO E CA 1
ATOM 12021 C C . PRO E 1 183 ? 127.742 -19.117 14.919 1.00 14.18 183 PRO E C 1
ATOM 12022 O O . PRO E 1 183 ? 127.467 -17.969 15.298 1.00 14.54 183 PRO E O 1
ATOM 12026 N N . ILE E 1 184 ? 128.633 -19.398 13.974 1.00 14.03 184 ILE E N 1
ATOM 12027 C CA . ILE E 1 184 ? 129.374 -18.364 13.259 1.00 14.52 184 ILE E CA 1
ATOM 12028 C C . ILE E 1 184 ? 128.916 -18.341 11.796 1.00 14.43 184 ILE E C 1
ATOM 12029 O O . ILE E 1 184 ? 128.610 -19.393 11.203 1.00 15.66 184 ILE E O 1
ATOM 12034 N N . HIS E 1 185 ? 128.842 -17.141 11.221 1.00 11.83 185 HIS E N 1
ATOM 12035 C CA . HIS E 1 185 ? 128.493 -16.972 9.815 1.00 12.30 185 HIS E CA 1
ATOM 12036 C C . HIS E 1 185 ? 129.528 -16.060 9.192 1.00 15.55 185 HIS E C 1
ATOM 12037 O O . HIS E 1 185 ? 130.010 -15.144 9.844 1.00 15.15 185 HIS E O 1
ATOM 12044 N N . SER E 1 186 ? 129.882 -16.315 7.939 1.00 12.79 186 SER E N 1
ATOM 12045 C CA . SER E 1 186 ? 130.809 -15.426 7.243 1.00 13.85 186 SER E CA 1
ATOM 12046 C C . SER E 1 186 ? 130.226 -14.890 5.948 1.00 17.25 186 SER E C 1
ATOM 12047 O O . SER E 1 186 ? 129.443 -15.556 5.264 1.00 16.16 186 SER E O 1
ATOM 12050 N N . HIS E 1 187 ? 130.621 -13.664 5.623 1.00 13.91 187 HIS E N 1
ATOM 12051 C CA . HIS E 1 187 ? 130.403 -13.096 4.304 1.00 15.02 187 HIS E CA 1
ATOM 12052 C C . HIS E 1 187 ? 131.647 -13.399 3.480 1.00 16.82 187 HIS E C 1
ATOM 12053 O O . HIS E 1 187 ? 132.759 -13.074 3.903 1.00 16.15 187 HIS E O 1
ATOM 12060 N N . THR E 1 188 ? 131.467 -14.022 2.322 1.00 14.69 188 THR E N 1
ATOM 12061 C CA . THR E 1 188 ? 132.535 -14.049 1.330 1.00 13.95 188 THR E CA 1
ATOM 12062 C C . THR E 1 188 ? 132.142 -13.081 0.226 1.00 16.22 188 THR E C 1
ATOM 12063 O O . THR E 1 188 ? 130.989 -13.052 -0.202 1.00 17.56 188 THR E O 1
ATOM 12067 N N . GLU E 1 189 ? 133.093 -12.268 -0.219 1.00 14.51 189 GLU E N 1
ATOM 12068 C CA . GLU E 1 189 ? 132.831 -11.368 -1.346 1.00 14.37 189 GLU E CA 1
ATOM 12069 C C . GLU E 1 189 ? 132.964 -12.124 -2.670 1.00 14.71 189 GLU E C 1
ATOM 12070 O O . GLU E 1 189 ? 134.031 -12.627 -3.001 1.00 14.40 189 GLU E O 1
ATOM 12076 N N . ALA E 1 190 ? 131.860 -12.212 -3.403 1.00 14.72 190 ALA E N 1
ATOM 12077 C CA . ALA E 1 190 ? 131.821 -12.963 -4.655 1.00 15.62 190 ALA E CA 1
ATOM 12078 C C . ALA E 1 190 ? 132.259 -14.418 -4.443 1.00 14.71 190 ALA E C 1
ATOM 12079 O O . ALA E 1 190 ? 132.784 -15.056 -5.363 1.00 15.53 190 ALA E O 1
ATOM 12081 N N . GLY E 1 191 ? 132.009 -14.938 -3.236 1.00 15.45 191 GLY E N 1
ATOM 12082 C CA . GLY E 1 191 ? 132.298 -16.326 -2.927 1.00 14.67 191 GLY E CA 1
ATOM 12083 C C . GLY E 1 191 ? 133.782 -16.618 -2.821 1.00 14.76 191 GLY E C 1
ATOM 12084 O O . GLY E 1 191 ? 134.207 -17.778 -2.937 1.00 14.81 191 GLY E O 1
ATOM 12085 N N . THR E 1 192 ? 134.583 -15.575 -2.606 1.00 13.76 192 THR E N 1
ATOM 12086 C CA . THR E 1 192 ? 136.034 -15.765 -2.511 1.00 14.61 192 THR E CA 1
ATOM 12087 C C . THR E 1 192 ? 136.537 -15.879 -1.068 1.00 13.40 192 THR E C 1
ATOM 12088 O O . THR E 1 192 ? 135.893 -15.405 -0.128 1.00 12.44 192 THR E O 1
ATOM 12092 N N . MET E 1 193 ? 137.707 -16.501 -0.920 1.00 13.11 193 MET E N 1
ATOM 12093 C CA . MET E 1 193 ? 138.459 -16.533 0.347 1.00 14.05 193 MET E CA 1
ATOM 12094 C C . MET E 1 193 ? 137.959 -17.527 1.402 1.00 13.14 193 MET E C 1
ATOM 12095 O O . MET E 1 193 ? 138.409 -17.486 2.544 1.00 13.59 193 MET E O 1
ATOM 12100 N N . ALA E 1 194 ? 137.051 -18.431 1.045 1.00 11.91 194 ALA E N 1
ATOM 12101 C CA . ALA E 1 194 ? 136.570 -19.378 2.054 1.00 14.85 194 ALA E CA 1
ATOM 12102 C C . ALA E 1 194 ? 137.699 -20.197 2.687 1.00 13.92 194 ALA E C 1
ATOM 12103 O O . ALA E 1 194 ? 137.711 -20.418 3.903 1.00 13.84 194 ALA E O 1
ATOM 12105 N N . LEU E 1 195 ? 138.637 -20.675 1.875 1.00 13.95 195 LEU E N 1
ATOM 12106 C CA . LEU E 1 195 ? 139.688 -21.515 2.432 1.00 17.12 195 LEU E CA 1
ATOM 12107 C C . LEU E 1 195 ? 140.594 -20.744 3.385 1.00 15.08 195 LEU E C 1
ATOM 12108 O O . LEU E 1 195 ? 141.070 -21.289 4.384 1.00 15.60 195 LEU E O 1
ATOM 12113 N N . GLU E 1 196 ? 140.829 -19.472 3.075 1.00 14.52 196 GLU E N 1
ATOM 12114 C CA . GLU E 1 196 ? 141.644 -18.632 3.934 1.00 15.13 196 GLU E CA 1
ATOM 12115 C C . GLU E 1 196 ? 140.914 -18.260 5.224 1.00 16.45 196 GLU E C 1
ATOM 12116 O O . GLU E 1 196 ? 141.542 -18.155 6.285 1.00 14.67 196 GLU E O 1
ATOM 12122 N N . GLN E 1 197 ? 139.600 -18.051 5.137 1.00 16.54 197 GLN E N 1
ATOM 12123 C CA . GLN E 1 197 ? 138.789 -17.871 6.338 1.00 14.81 197 GLN E CA 1
ATOM 12124 C C . GLN E 1 197 ? 138.923 -19.105 7.212 1.00 15.82 197 GLN E C 1
ATOM 12125 O O . GLN E 1 197 ? 139.130 -19.014 8.426 1.00 15.45 197 GLN E O 1
ATOM 12131 N N . ILE E 1 198 ? 138.791 -20.265 6.577 1.00 14.58 198 ILE E N 1
ATOM 12132 C CA . ILE E 1 198 ? 138.854 -21.537 7.292 1.00 13.55 198 ILE E CA 1
ATOM 12133 C C . ILE E 1 198 ? 140.216 -21.718 7.965 1.00 15.22 198 ILE E C 1
ATOM 12134 O O . ILE E 1 198 ? 140.285 -22.202 9.093 1.00 16.32 198 ILE E O 1
ATOM 12139 N N . GLU E 1 199 ? 141.283 -21.294 7.297 1.00 15.85 199 GLU E N 1
ATOM 12140 C CA . GLU E 1 199 ? 142.623 -21.414 7.883 1.00 17.18 199 GLU E CA 1
ATOM 12141 C C . GLU E 1 199 ? 142.746 -20.595 9.160 1.00 18.57 199 GLU E C 1
ATOM 12142 O O . GLU E 1 199 ? 143.298 -21.067 10.154 1.00 16.30 199 GLU E O 1
ATOM 12148 N N . ILE E 1 200 ? 142.222 -19.371 9.147 1.00 15.51 200 ILE E N 1
ATOM 12149 C CA . ILE E 1 200 ? 142.240 -18.564 10.365 1.00 16.44 200 ILE E CA 1
ATOM 12150 C C . ILE E 1 200 ? 141.407 -19.213 11.479 1.00 16.18 200 ILE E C 1
ATOM 12151 O O . ILE E 1 200 ? 141.824 -19.253 12.637 1.00 16.61 200 ILE E O 1
ATOM 12156 N N . LEU E 1 201 ? 140.232 -19.740 11.130 1.00 15.63 201 LEU E N 1
ATOM 12157 C CA . LEU E 1 201 ? 139.392 -20.406 12.116 1.00 15.04 201 LEU E CA 1
ATOM 12158 C C . LEU E 1 201 ? 140.067 -21.652 12.703 1.00 16.15 201 LEU E C 1
ATOM 12159 O O . LEU E 1 201 ? 139.930 -21.949 13.896 1.00 17.22 201 LEU E O 1
ATOM 12164 N N . LYS E 1 202 ? 140.809 -22.377 11.872 1.00 15.76 202 LYS E N 1
ATOM 12165 C CA . LYS E 1 202 ? 141.533 -23.545 12.361 1.00 17.06 202 LYS E CA 1
ATOM 12166 C C . LYS E 1 202 ? 142.621 -23.119 13.344 1.00 16.18 202 LYS E C 1
ATOM 12167 O O . LYS E 1 202 ? 142.845 -23.782 14.349 1.00 18.05 202 LYS E O 1
ATOM 12173 N N . GLN E 1 203 ? 143.296 -22.013 13.052 1.00 15.61 203 GLN E N 1
ATOM 12174 C CA . GLN E 1 203 ? 144.277 -21.481 13.985 1.00 16.60 203 GLN E CA 1
ATOM 12175 C C . GLN E 1 203 ? 143.631 -21.150 15.325 1.00 18.55 203 GLN E C 1
ATOM 12176 O O . GLN E 1 203 ? 144.231 -21.355 16.378 1.00 18.14 203 GLN E O 1
ATOM 12182 N N . GLU E 1 204 ? 142.393 -20.662 15.273 1.00 16.79 204 GLU E N 1
ATOM 12183 C CA . GLU E 1 204 ? 141.660 -20.270 16.472 1.00 16.86 204 GLU E CA 1
ATOM 12184 C C . GLU E 1 204 ? 140.915 -21.453 17.101 1.00 16.76 204 GLU E C 1
ATOM 12185 O O . GLU E 1 204 ? 140.146 -21.271 18.048 1.00 20.00 204 GLU E O 1
ATOM 12191 N N . ASN E 1 205 ? 141.163 -22.656 16.585 1.00 15.87 205 ASN E N 1
ATOM 12192 C CA . ASN E 1 205 ? 140.612 -23.892 17.149 1.00 15.68 205 ASN E CA 1
ATOM 12193 C C . ASN E 1 205 ? 139.083 -23.972 17.122 1.00 17.58 205 ASN E C 1
ATOM 12194 O O . ASN E 1 205 ? 138.438 -24.444 18.070 1.00 17.45 205 ASN E O 1
ATOM 12199 N N . ILE E 1 206 ? 138.524 -23.522 16.004 1.00 15.76 206 ILE E N 1
ATOM 12200 C CA . ILE E 1 206 ? 137.077 -23.549 15.781 1.00 17.63 206 ILE E CA 1
ATOM 12201 C C . ILE E 1 206 ? 136.713 -24.663 14.816 1.00 15.59 206 ILE E C 1
ATOM 12202 O O . ILE E 1 206 ? 137.061 -24.595 13.643 1.00 17.48 206 ILE E O 1
ATOM 12207 N N . PRO E 1 207 ? 136.012 -25.701 15.293 1.00 15.71 207 PRO E N 1
ATOM 12208 C CA . PRO E 1 207 ? 135.495 -26.693 14.343 1.00 15.64 207 PRO E CA 1
ATOM 12209 C C . PRO E 1 207 ? 134.645 -26.041 13.247 1.00 15.18 207 PRO E C 1
ATOM 12210 O O . PRO E 1 207 ? 133.787 -25.200 13.535 1.00 15.47 207 PRO E O 1
ATOM 12214 N N . LEU E 1 208 ? 134.871 -26.427 11.996 1.00 14.89 208 LEU E N 1
ATOM 12215 C CA . LEU E 1 208 ? 134.214 -25.735 10.888 1.00 14.68 208 LEU E CA 1
ATOM 12216 C C . LEU E 1 208 ? 132.728 -26.096 10.794 1.00 16.17 208 LEU E C 1
ATOM 12217 O O . LEU E 1 208 ? 131.956 -25.397 10.130 1.00 14.57 208 LEU E O 1
ATOM 12222 N N . GLU E 1 209 ? 132.322 -27.170 11.471 1.00 15.12 209 GLU E N 1
ATOM 12223 C CA . GLU E 1 209 ? 130.901 -27.483 11.581 1.00 17.13 209 GLU E CA 1
ATOM 12224 C C . GLU E 1 209 ? 130.140 -26.355 12.275 1.00 16.10 209 GLU E C 1
ATOM 12225 O O . GLU E 1 209 ? 128.910 -26.284 12.191 1.00 17.32 209 GLU E O 1
ATOM 12231 N N . TYR E 1 210 ? 130.870 -25.478 12.961 1.00 14.08 210 TYR E N 1
ATOM 12232 C CA . TYR E 1 210 ? 130.250 -24.357 13.680 1.00 15.53 210 TYR E CA 1
ATOM 12233 C C . TYR E 1 210 ? 130.120 -23.095 12.824 1.00 15.64 210 TYR E C 1
ATOM 12234 O O . TYR E 1 210 ? 129.742 -22.038 13.331 1.00 17.00 210 TYR E O 1
ATOM 12243 N N . LEU E 1 211 ? 130.444 -23.209 11.540 1.00 13.74 211 LEU E N 1
ATOM 12244 C CA . LEU E 1 211 ? 130.461 -22.072 10.627 1.00 15.13 211 LEU E CA 1
ATOM 12245 C C . LEU E 1 211 ? 129.503 -22.290 9.454 1.00 15.53 211 LEU E C 1
ATOM 12246 O O . LEU E 1 211 ? 129.434 -23.380 8.892 1.00 15.05 211 LEU E O 1
ATOM 12251 N N . SER E 1 212 ? 128.743 -21.263 9.089 1.00 14.86 212 SER E N 1
ATOM 12252 C CA . SER E 1 212 ? 128.101 -21.280 7.780 1.00 13.11 212 SER E CA 1
ATOM 12253 C C . SER E 1 212 ? 128.736 -20.190 6.923 1.00 14.33 212 SER E C 1
ATOM 12254 O O . SER E 1 212 ? 128.949 -19.064 7.386 1.00 16.34 212 SER E O 1
ATOM 12257 N N . ILE E 1 213 ? 129.048 -20.544 5.683 1.00 12.57 213 ILE E N 1
ATOM 12258 C CA . ILE E 1 213 ? 129.730 -19.639 4.761 1.00 12.86 213 ILE E CA 1
ATOM 12259 C C . ILE E 1 213 ? 128.759 -19.054 3.745 1.00 14.81 213 ILE E C 1
ATOM 12260 O O . ILE E 1 213 ? 128.190 -19.767 2.909 1.00 14.89 213 ILE E O 1
ATOM 12265 N N . GLY E 1 214 ? 128.580 -17.741 3.820 1.00 15.26 214 GLY E N 1
ATOM 12266 C CA . GLY E 1 214 ? 127.651 -17.036 2.955 1.00 18.74 214 GLY E CA 1
ATOM 12267 C C . GLY E 1 214 ? 128.152 -16.896 1.528 1.00 17.19 214 GLY E C 1
ATOM 12268 O O . GLY E 1 214 ? 129.364 -16.884 1.271 1.00 17.40 214 GLY E O 1
ATOM 12269 N N . HIS E 1 215 ? 127.206 -16.806 0.597 1.00 14.43 215 HIS E N 1
ATOM 12270 C CA . HIS E 1 215 ? 127.480 -16.472 -0.794 1.00 14.60 215 HIS E CA 1
ATOM 12271 C C . HIS E 1 215 ? 128.314 -17.506 -1.559 1.00 15.75 215 HIS E C 1
ATOM 12272 O O . HIS E 1 215 ? 129.024 -17.156 -2.492 1.00 16.57 215 HIS E O 1
ATOM 12279 N N . MET E 1 216 ? 128.189 -18.783 -1.191 1.00 15.82 216 MET E N 1
ATOM 12280 C CA . MET E 1 216 ? 128.894 -19.832 -1.935 1.00 15.82 216 MET E CA 1
ATOM 12281 C C . MET E 1 216 ? 128.408 -19.950 -3.389 1.00 16.82 216 MET E C 1
ATOM 12282 O O . MET E 1 216 ? 129.137 -20.418 -4.274 1.00 17.47 216 MET E O 1
ATOM 12287 N N . ASP E 1 217 ? 127.185 -19.482 -3.632 1.00 16.89 217 ASP E N 1
ATOM 12288 C CA . ASP E 1 217 ? 126.610 -19.456 -4.971 1.00 16.02 217 ASP E CA 1
ATOM 12289 C C . ASP E 1 217 ? 127.252 -18.433 -5.903 1.00 14.67 217 ASP E C 1
ATOM 12290 O O . ASP E 1 217 ? 126.960 -18.411 -7.098 1.00 17.53 217 ASP E O 1
ATOM 12295 N N . ARG E 1 218 ? 128.112 -17.565 -5.366 1.00 14.77 218 ARG E N 1
ATOM 12296 C CA . ARG E 1 218 ? 128.775 -16.553 -6.192 1.00 15.90 218 ARG E CA 1
ATOM 12297 C C . ARG E 1 218 ? 130.025 -17.106 -6.896 1.00 16.14 218 ARG E C 1
ATOM 12298 O O . ARG E 1 218 ? 130.556 -16.494 -7.828 1.00 19.15 218 ARG E O 1
ATOM 12306 N N . ASN E 1 219 ? 130.494 -18.261 -6.447 1.00 14.34 219 ASN E N 1
ATOM 12307 C CA . ASN E 1 219 ? 131.721 -18.843 -7.002 1.00 16.04 219 ASN E CA 1
ATOM 12308 C C . ASN E 1 219 ? 131.456 -20.308 -7.302 1.00 15.16 219 ASN E C 1
ATOM 12309 O O . ASN E 1 219 ? 131.752 -21.179 -6.492 1.00 15.24 219 ASN E O 1
ATOM 12314 N N . LEU E 1 220 ? 130.851 -20.567 -8.463 1.00 14.71 220 LEU E N 1
ATOM 12315 C CA . LEU E 1 220 ? 130.282 -21.882 -8.753 1.00 15.48 220 LEU E CA 1
ATOM 12316 C C . LEU E 1 220 ? 131.344 -22.804 -9.322 1.00 17.83 220 LEU E C 1
ATOM 12317 O O . LEU E 1 220 ? 131.436 -23.015 -10.530 1.00 20.33 220 LEU E O 1
ATOM 12322 N N . ASP E 1 221 ? 132.150 -23.339 -8.415 1.00 14.99 221 ASP E N 1
ATOM 12323 C CA . ASP E 1 221 ? 133.348 -24.082 -8.750 1.00 15.30 221 ASP E CA 1
ATOM 12324 C C . ASP E 1 221 ? 133.306 -25.387 -7.939 1.00 15.91 221 ASP E C 1
ATOM 12325 O O . ASP E 1 221 ? 133.482 -25.372 -6.731 1.00 16.73 221 ASP E O 1
ATOM 12330 N N . PRO E 1 222 ? 133.052 -26.526 -8.608 1.00 15.91 222 PRO E N 1
ATOM 12331 C CA . PRO E 1 222 ? 132.843 -27.793 -7.885 1.00 17.31 222 PRO E CA 1
ATOM 12332 C C . PRO E 1 222 ? 134.035 -28.200 -7.018 1.00 16.57 222 PRO E C 1
ATOM 12333 O O . PRO E 1 222 ? 133.857 -28.644 -5.892 1.00 15.51 222 PRO E O 1
ATOM 12337 N N . TYR E 1 223 ? 135.243 -28.040 -7.549 1.00 16.16 223 TYR E N 1
ATOM 12338 C CA . TYR E 1 223 ? 136.450 -28.388 -6.811 1.00 15.97 223 TYR E CA 1
ATOM 12339 C C . TYR E 1 223 ? 136.584 -27.563 -5.526 1.00 16.89 223 TYR E C 1
ATOM 12340 O O . TYR E 1 223 ? 136.844 -28.097 -4.455 1.00 14.60 223 TYR E O 1
ATOM 12349 N N . TYR E 1 224 ? 136.415 -26.251 -5.654 1.00 14.14 224 TYR E N 1
ATOM 12350 C CA . TYR E 1 224 ? 136.431 -25.330 -4.517 1.00 16.29 224 TYR E CA 1
ATOM 12351 C C . TYR E 1 224 ? 135.337 -25.659 -3.512 1.00 14.71 224 TYR E C 1
ATOM 12352 O O . TYR E 1 224 ? 135.587 -25.749 -2.309 1.00 14.52 224 TYR E O 1
ATOM 12361 N N . HIS E 1 225 ? 134.115 -25.836 -4.000 1.00 14.10 225 HIS E N 1
ATOM 12362 C CA . HIS E 1 225 ? 133.010 -26.196 -3.123 1.00 13.44 225 HIS E CA 1
ATOM 12363 C C . HIS E 1 225 ? 133.285 -27.480 -2.346 1.00 15.55 225 HIS E C 1
ATOM 12364 O O . HIS E 1 225 ? 132.975 -27.581 -1.157 1.00 15.30 225 HIS E O 1
ATOM 12371 N N . LYS E 1 226 ? 133.873 -28.460 -3.016 1.00 15.71 226 LYS E N 1
ATOM 12372 C CA . LYS E 1 226 ? 134.193 -29.708 -2.342 1.00 16.34 226 LYS E CA 1
ATOM 12373 C C . LYS E 1 226 ? 135.286 -29.523 -1.286 1.00 15.61 226 LYS E C 1
ATOM 12374 O O . LYS E 1 226 ? 135.200 -30.117 -0.212 1.00 15.78 226 LYS E O 1
ATOM 12380 N N . GLN E 1 227 ? 136.305 -28.702 -1.572 1.00 14.39 227 GLN E N 1
ATOM 12381 C CA . GLN E 1 227 ? 137.333 -28.425 -0.565 1.00 16.52 227 GLN E CA 1
ATOM 12382 C C . GLN E 1 227 ? 136.699 -27.827 0.679 1.00 15.99 227 GLN E C 1
ATOM 12383 O O . GLN E 1 227 ? 137.036 -28.180 1.811 1.00 17.70 227 GLN E O 1
ATOM 12389 N N . VAL E 1 228 ? 135.781 -26.891 0.463 1.00 14.42 228 VAL E N 1
ATOM 12390 C CA . VAL E 1 228 ? 135.097 -26.262 1.583 1.00 13.85 228 VAL E CA 1
ATOM 12391 C C . VAL E 1 228 ? 134.234 -27.271 2.339 1.00 14.01 228 VAL E C 1
ATOM 12392 O O . VAL E 1 228 ? 134.302 -27.367 3.551 1.00 15.43 228 VAL E O 1
ATOM 12396 N N . ALA E 1 229 ? 133.436 -28.031 1.602 1.00 15.49 229 ALA E N 1
ATOM 12397 C CA . ALA E 1 229 ? 132.499 -28.960 2.212 1.00 15.98 229 ALA E CA 1
ATOM 12398 C C . ALA E 1 229 ? 133.208 -30.016 3.047 1.00 14.69 229 ALA E C 1
ATOM 12399 O O . ALA E 1 229 ? 132.679 -30.449 4.053 1.00 14.61 229 ALA E O 1
ATOM 12401 N N . LYS E 1 230 ? 134.402 -30.434 2.629 1.00 16.37 230 LYS E N 1
ATOM 12402 C CA . LYS E 1 230 ? 135.119 -31.475 3.373 1.00 15.68 230 LYS E CA 1
ATOM 12403 C C . LYS E 1 230 ? 135.438 -31.068 4.810 1.00 15.76 230 LYS E C 1
ATOM 12404 O O . LYS E 1 230 ? 135.631 -31.931 5.675 1.00 16.99 230 LYS E O 1
ATOM 12410 N N . THR E 1 231 ? 135.462 -29.765 5.085 1.00 14.76 231 THR E N 1
ATOM 12411 C CA . THR E 1 231 ? 135.748 -29.303 6.442 1.00 16.50 231 THR E CA 1
ATOM 12412 C C . THR E 1 231 ? 134.562 -29.469 7.393 1.00 16.36 231 THR E C 1
ATOM 12413 O O . THR E 1 231 ? 134.729 -29.394 8.604 1.00 17.58 231 THR E O 1
ATOM 12417 N N . GLY E 1 232 ? 133.365 -29.664 6.838 1.00 15.32 232 GLY E N 1
ATOM 12418 C CA . GLY E 1 232 ? 132.162 -29.783 7.642 1.00 17.64 232 GLY E CA 1
ATOM 12419 C C . GLY E 1 232 ? 131.372 -28.486 7.715 1.00 16.48 232 GLY E C 1
ATOM 12420 O O . GLY E 1 232 ? 130.280 -28.455 8.278 1.00 17.09 232 GLY E O 1
ATOM 12421 N N . ALA E 1 233 ? 131.919 -27.411 7.140 1.00 14.87 233 ALA E N 1
ATOM 12422 C CA . ALA E 1 233 ? 131.227 -26.112 7.148 1.00 12.86 233 ALA E CA 1
ATOM 12423 C C . ALA E 1 233 ? 129.869 -26.179 6.461 1.00 14.64 233 ALA E C 1
ATOM 12424 O O . ALA E 1 233 ? 129.707 -26.879 5.473 1.00 14.28 233 ALA E O 1
ATOM 12426 N N . PHE E 1 234 ? 128.900 -25.421 6.976 1.00 13.51 234 PHE E N 1
ATOM 12427 C CA . PHE E 1 234 ? 127.652 -25.232 6.252 1.00 13.04 234 PHE E CA 1
ATOM 12428 C C . PHE E 1 234 ? 127.925 -24.274 5.105 1.00 13.54 234 PHE E C 1
ATOM 12429 O O . PHE E 1 234 ? 128.762 -23.378 5.230 1.00 14.85 234 PHE E O 1
ATOM 12437 N N . MET E 1 235 ? 127.230 -24.475 3.992 1.00 14.46 235 MET E N 1
ATOM 12438 C CA . MET E 1 235 ? 127.443 -23.674 2.793 1.00 14.87 235 MET E CA 1
ATOM 12439 C C . MET E 1 235 ? 126.142 -23.031 2.355 1.00 15.73 235 MET E C 1
ATOM 12440 O O . MET E 1 235 ? 125.169 -23.720 2.045 1.00 15.35 235 MET E O 1
ATOM 12445 N N . SER E 1 236 ? 126.120 -21.704 2.354 1.00 16.42 236 SER E N 1
ATOM 12446 C CA . SER E 1 236 ? 124.882 -20.986 2.100 1.00 16.85 236 SER E CA 1
ATOM 12447 C C . SER E 1 236 ? 124.775 -20.580 0.637 1.00 16.75 236 SER E C 1
ATOM 12448 O O . SER E 1 236 ? 125.618 -19.841 0.112 1.00 15.40 236 SER E O 1
ATOM 12451 N N . PHE E 1 237 ? 123.748 -21.088 -0.029 1.00 14.60 237 PHE E N 1
ATOM 12452 C CA . PHE E 1 237 ? 123.418 -20.684 -1.378 1.00 14.59 237 PHE E CA 1
ATOM 12453 C C . PHE E 1 237 ? 122.308 -19.661 -1.240 1.00 18.35 237 PHE E C 1
ATOM 12454 O O . PHE E 1 237 ? 121.133 -20.016 -1.120 1.00 16.02 237 PHE E O 1
ATOM 12462 N N . ASP E 1 238 ? 122.698 -18.390 -1.202 1.00 17.47 238 ASP E N 1
ATOM 12463 C CA . ASP E 1 238 ? 121.772 -17.346 -0.765 1.00 15.69 238 ASP E CA 1
ATOM 12464 C C . ASP E 1 238 ? 121.547 -16.280 -1.822 1.00 19.04 238 ASP E C 1
ATOM 12465 O O . ASP E 1 238 ? 121.019 -15.193 -1.529 1.00 21.55 238 ASP E O 1
ATOM 12470 N N . GLY E 1 239 ? 121.896 -16.618 -3.054 1.00 18.08 239 GLY E N 1
ATOM 12471 C CA . GLY E 1 239 ? 121.660 -15.741 -4.181 1.00 20.63 239 GLY E CA 1
ATOM 12472 C C . GLY E 1 239 ? 120.576 -16.270 -5.104 1.00 17.22 239 GLY E C 1
ATOM 12473 O O . GLY E 1 239 ? 120.585 -15.976 -6.291 1.00 18.41 239 GLY E O 1
ATOM 12474 N N . ILE E 1 240 ? 119.652 -17.061 -4.564 1.00 16.89 240 ILE E N 1
ATOM 12475 C CA . ILE E 1 240 ? 118.540 -17.572 -5.368 1.00 18.10 240 ILE E CA 1
ATOM 12476 C C . ILE E 1 240 ? 117.846 -16.429 -6.109 1.00 17.36 240 ILE E C 1
ATOM 12477 O O . ILE E 1 240 ? 117.606 -15.364 -5.543 1.00 17.89 240 ILE E O 1
ATOM 12482 N N . ALA E 1 241 ? 117.540 -16.657 -7.381 1.00 17.11 241 ALA E N 1
ATOM 12483 C CA . ALA E 1 241 ? 116.863 -15.680 -8.231 1.00 19.59 241 ALA E CA 1
ATOM 12484 C C . ALA E 1 241 ? 117.760 -14.553 -8.734 1.00 18.67 241 ALA E C 1
ATOM 12485 O O . ALA E 1 241 ? 117.311 -13.712 -9.510 1.00 19.58 241 ALA E O 1
ATOM 12487 N N . LYS E 1 242 ? 119.022 -14.522 -8.304 1.00 17.26 242 LYS E N 1
ATOM 12488 C CA . LYS E 1 242 ? 119.906 -13.441 -8.741 1.00 15.38 242 LYS E CA 1
ATOM 12489 C C . LYS E 1 242 ? 120.523 -13.728 -10.108 1.00 18.20 242 LYS E C 1
ATOM 12490 O O . LYS E 1 242 ? 121.692 -14.101 -10.228 1.00 17.56 242 LYS E O 1
ATOM 12496 N N . ILE E 1 243 ? 119.702 -13.544 -11.140 1.00 15.50 243 ILE E N 1
ATOM 12497 C CA . ILE E 1 243 ? 120.071 -13.844 -12.512 1.00 17.25 243 ILE E CA 1
ATOM 12498 C C . ILE E 1 243 ? 121.253 -13.012 -12.972 1.00 17.82 243 ILE E C 1
ATOM 12499 O O . ILE E 1 243 ? 122.062 -13.453 -13.789 1.00 20.57 243 ILE E O 1
ATOM 12504 N N . LYS E 1 244 ? 121.391 -11.812 -12.419 1.00 17.99 244 LYS E N 1
ATOM 12505 C CA . LYS E 1 244 ? 122.526 -10.975 -12.784 1.00 18.95 244 LYS E CA 1
ATOM 12506 C C . LYS E 1 244 ? 123.860 -11.647 -12.449 1.00 19.48 244 LYS E C 1
ATOM 12507 O O . LYS E 1 244 ? 124.883 -11.335 -13.064 1.00 23.24 244 LYS E O 1
ATOM 12513 N N . TYR E 1 245 ? 123.847 -12.571 -11.487 1.00 16.30 245 TYR E N 1
ATOM 12514 C CA . TYR E 1 245 ? 125.058 -13.295 -11.105 1.00 18.64 245 TYR E CA 1
ATOM 12515 C C . TYR E 1 245 ? 125.187 -14.651 -11.805 1.00 21.06 245 TYR E C 1
ATOM 12516 O O . TYR E 1 245 ? 126.283 -15.040 -12.208 1.00 22.56 245 TYR E O 1
ATOM 12525 N N . ALA E 1 246 ? 124.078 -15.372 -11.935 1.00 16.69 246 ALA E N 1
ATOM 12526 C CA . ALA E 1 246 ? 124.082 -16.675 -12.591 1.00 19.03 246 ALA E CA 1
ATOM 12527 C C . ALA E 1 246 ? 122.654 -17.095 -12.887 1.00 18.19 246 ALA E C 1
ATOM 12528 O O . ALA E 1 246 ? 121.738 -16.657 -12.201 1.00 16.53 246 ALA E O 1
ATOM 12530 N N . PRO E 1 247 ? 122.468 -17.967 -13.891 1.00 15.68 247 PRO E N 1
ATOM 12531 C CA . PRO E 1 247 ? 121.116 -18.501 -14.100 1.00 15.81 247 PRO E CA 1
ATOM 12532 C C . PRO E 1 247 ? 120.777 -19.474 -12.980 1.00 16.89 247 PRO E C 1
ATOM 12533 O O . PRO E 1 247 ? 121.675 -20.074 -12.371 1.00 15.57 247 PRO E O 1
ATOM 12537 N N . GLU E 1 248 ? 119.492 -19.620 -12.688 1.00 15.70 248 GLU E N 1
ATOM 12538 C CA . GLU E 1 248 ? 119.076 -20.491 -11.594 1.00 15.85 248 GLU E CA 1
ATOM 12539 C C . GLU E 1 248 ? 119.585 -21.918 -11.784 1.00 16.73 248 GLU E C 1
ATOM 12540 O O . GLU E 1 248 ? 119.955 -22.583 -10.814 1.00 17.09 248 GLU E O 1
ATOM 12546 N N . SER E 1 249 ? 119.580 -22.382 -13.031 1.00 15.23 249 SER E N 1
ATOM 12547 C CA . SER E 1 249 ? 120.090 -23.712 -13.378 1.00 16.39 249 SER E CA 1
ATOM 12548 C C . SER E 1 249 ? 121.510 -23.956 -12.856 1.00 15.51 249 SER E C 1
ATOM 12549 O O . SER E 1 249 ? 121.835 -25.064 -12.437 1.00 15.98 249 SER E O 1
ATOM 12552 N N . ALA E 1 250 ? 122.350 -22.926 -12.893 1.00 15.64 250 ALA E N 1
ATOM 12553 C CA . ALA E 1 250 ? 123.735 -23.061 -12.431 1.00 16.78 250 ALA E CA 1
ATOM 12554 C C . ALA E 1 250 ? 123.814 -23.229 -10.909 1.00 16.28 250 ALA E C 1
ATOM 12555 O O . ALA E 1 250 ? 124.615 -24.026 -10.407 1.00 16.55 250 ALA E O 1
ATOM 12557 N N . ARG E 1 251 ? 122.997 -22.484 -10.162 1.00 14.58 251 ARG E N 1
ATOM 12558 C CA . ARG E 1 251 ? 122.980 -22.640 -8.713 1.00 13.68 251 ARG E CA 1
ATOM 12559 C C . ARG E 1 251 ? 122.471 -24.029 -8.347 1.00 15.50 251 ARG E C 1
ATOM 12560 O O . ARG E 1 251 ? 123.012 -24.701 -7.467 1.00 16.71 251 ARG E O 1
ATOM 12568 N N . ILE E 1 252 ? 121.430 -24.463 -9.046 1.00 16.27 252 ILE E N 1
ATOM 12569 C CA . ILE E 1 252 ? 120.834 -25.759 -8.772 1.00 15.47 252 ILE E CA 1
ATOM 12570 C C . ILE E 1 252 ? 121.818 -26.893 -9.093 1.00 15.21 252 ILE E C 1
ATOM 12571 O O . ILE E 1 252 ? 121.943 -27.858 -8.324 1.00 17.16 252 ILE E O 1
ATOM 12576 N N . ALA E 1 253 ? 122.549 -26.748 -10.193 1.00 15.66 253 ALA E N 1
ATOM 12577 C CA . ALA E 1 253 ? 123.560 -27.737 -10.571 1.00 15.41 253 ALA E CA 1
ATOM 12578 C C . ALA E 1 253 ? 124.642 -27.840 -9.504 1.00 15.80 253 ALA E C 1
ATOM 12579 O O . ALA E 1 253 ? 125.101 -28.932 -9.169 1.00 16.98 253 ALA E O 1
ATOM 12581 N N . ALA E 1 254 ? 125.062 -26.702 -8.969 1.00 15.97 254 ALA E N 1
ATOM 12582 C CA . ALA E 1 254 ? 126.110 -26.712 -7.952 1.00 15.39 254 ALA E CA 1
ATOM 12583 C C . ALA E 1 254 ? 125.625 -27.370 -6.655 1.00 15.18 254 ALA E C 1
ATOM 12584 O O . ALA E 1 254 ? 126.370 -28.117 -6.014 1.00 16.51 254 ALA E O 1
ATOM 12586 N N . ILE E 1 255 ? 124.386 -27.079 -6.265 1.00 13.30 255 ILE E N 1
ATOM 12587 C CA . ILE E 1 255 ? 123.772 -27.725 -5.103 1.00 15.91 255 ILE E CA 1
ATOM 12588 C C . ILE E 1 255 ? 123.710 -29.247 -5.299 1.00 17.18 255 ILE E C 1
ATOM 12589 O O . ILE E 1 255 ? 124.105 -30.019 -4.426 1.00 16.39 255 ILE E O 1
ATOM 12594 N N . LEU E 1 256 ? 123.259 -29.674 -6.472 1.00 17.18 256 LEU E N 1
ATOM 12595 C CA . LEU E 1 256 ? 123.132 -31.104 -6.740 1.00 17.55 256 LEU E CA 1
ATOM 12596 C C . LEU E 1 256 ? 124.484 -31.791 -6.830 1.00 18.82 256 LEU E C 1
ATOM 12597 O O . LEU E 1 256 ? 124.607 -32.961 -6.465 1.00 17.51 256 LEU E O 1
ATOM 12602 N N . TYR E 1 257 ? 125.505 -31.071 -7.288 1.00 16.98 257 TYR E N 1
ATOM 12603 C CA . TYR E 1 257 ? 126.860 -31.625 -7.236 1.00 17.94 257 TYR E CA 1
ATOM 12604 C C . TYR E 1 257 ? 127.244 -31.958 -5.796 1.00 18.23 257 TYR E C 1
ATOM 12605 O O . TYR E 1 257 ? 127.718 -33.056 -5.504 1.00 17.66 257 TYR E O 1
ATOM 12614 N N . LEU E 1 258 ? 127.043 -31.005 -4.891 1.00 15.53 258 LEU E N 1
ATOM 12615 C CA . LEU E 1 258 ? 127.389 -31.219 -3.494 1.00 16.64 258 LEU E CA 1
ATOM 12616 C C . LEU E 1 258 ? 126.581 -32.366 -2.885 1.00 15.59 258 LEU E C 1
ATOM 12617 O O . LEU E 1 258 ? 127.113 -33.143 -2.092 1.00 18.68 258 LEU E O 1
ATOM 12622 N N . VAL E 1 259 ? 125.308 -32.475 -3.267 1.00 15.34 259 VAL E N 1
ATOM 12623 C CA . VAL E 1 259 ? 124.469 -33.585 -2.814 1.00 15.45 259 VAL E CA 1
ATOM 12624 C C . VAL E 1 259 ? 125.055 -34.912 -3.313 1.00 15.87 259 VAL E C 1
ATOM 12625 O O . VAL E 1 259 ? 125.189 -35.873 -2.534 1.00 18.18 259 VAL E O 1
ATOM 12629 N N . SER E 1 260 ? 125.410 -34.952 -4.593 1.00 17.55 260 SER E N 1
ATOM 12630 C CA . SER E 1 260 ? 125.955 -36.172 -5.195 1.00 19.74 260 SER E CA 1
ATOM 12631 C C . SER E 1 260 ? 127.253 -36.598 -4.514 1.00 21.40 260 SER E C 1
ATOM 12632 O O . SER E 1 260 ? 127.575 -37.792 -4.465 1.00 22.29 260 SER E O 1
ATOM 12635 N N . GLU E 1 261 ? 127.987 -35.628 -3.976 1.00 17.02 261 GLU E N 1
ATOM 12636 C CA . GLU E 1 261 ? 129.248 -35.912 -3.280 1.00 20.06 261 GLU E CA 1
ATOM 12637 C C . GLU E 1 261 ? 129.087 -36.202 -1.776 1.00 18.06 261 GLU E C 1
ATOM 12638 O O . GLU E 1 261 ? 130.080 -36.431 -1.078 1.00 22.20 261 GLU E O 1
ATOM 12644 N N . GLY E 1 262 ? 127.848 -36.199 -1.285 1.00 18.82 262 GLY E N 1
ATOM 12645 C CA . GLY E 1 262 ? 127.550 -36.617 0.079 1.00 18.93 262 GLY E CA 1
ATOM 12646 C C . GLY E 1 262 ? 127.411 -35.488 1.092 1.00 19.08 262 GLY E C 1
ATOM 12647 O O . GLY E 1 262 ? 127.418 -35.729 2.296 1.00 17.93 262 GLY E O 1
ATOM 12648 N N . PHE E 1 263 ? 127.260 -34.253 0.608 1.00 17.09 263 PHE E N 1
ATOM 12649 C CA . PHE E 1 263 ? 127.233 -33.096 1.494 1.00 15.96 263 PHE E CA 1
ATOM 12650 C C . PHE E 1 263 ? 125.860 -32.454 1.668 1.00 17.26 263 PHE E C 1
ATOM 12651 O O . PHE E 1 263 ? 125.762 -31.305 2.083 1.00 17.98 263 PHE E O 1
ATOM 12659 N N . GLU E 1 264 ? 124.793 -33.202 1.407 1.00 15.69 264 GLU E N 1
ATOM 12660 C CA . GLU E 1 264 ? 123.462 -32.607 1.488 1.00 14.13 264 GLU E CA 1
ATOM 12661 C C . GLU E 1 264 ? 123.110 -32.019 2.862 1.00 16.49 264 GLU E C 1
ATOM 12662 O O . GLU E 1 264 ? 122.285 -31.104 2.939 1.00 16.94 264 GLU E O 1
ATOM 12668 N N . ASP E 1 265 ? 123.708 -32.534 3.941 1.00 15.85 265 ASP E N 1
ATOM 12669 C CA . ASP E 1 265 ? 123.380 -32.066 5.297 1.00 16.17 265 ASP E CA 1
ATOM 12670 C C . ASP E 1 265 ? 124.060 -30.741 5.640 1.00 15.29 265 ASP E C 1
ATOM 12671 O O . ASP E 1 265 ? 123.881 -30.210 6.742 1.00 17.11 265 ASP E O 1
ATOM 12676 N N . GLN E 1 266 ? 124.826 -30.209 4.693 1.00 13.77 266 GLN E N 1
ATOM 12677 C CA . GLN E 1 266 ? 125.554 -28.968 4.940 1.00 16.89 266 GLN E CA 1
ATOM 12678 C C . GLN E 1 266 ? 125.019 -27.773 4.148 1.00 16.05 266 GLN E C 1
ATOM 12679 O O . GLN E 1 266 ? 125.534 -26.659 4.284 1.00 17.05 266 GLN E O 1
ATOM 12685 N N . ILE E 1 267 ? 123.987 -27.998 3.338 1.00 13.08 267 ILE E N 1
ATOM 12686 C CA . ILE E 1 267 ? 123.495 -26.967 2.424 1.00 15.12 267 ILE E CA 1
ATOM 12687 C C . ILE E 1 267 ? 122.405 -26.093 3.057 1.00 15.79 267 ILE E C 1
ATOM 12688 O O . ILE E 1 267 ? 121.450 -26.606 3.642 1.00 16.33 267 ILE E O 1
ATOM 12693 N N . LEU E 1 268 ? 122.563 -24.775 2.946 1.00 14.91 268 LEU E N 1
ATOM 12694 C CA . LEU E 1 268 ? 121.548 -23.828 3.408 1.00 13.36 268 LEU E CA 1
ATOM 12695 C C . LEU E 1 268 ? 121.120 -22.981 2.221 1.00 14.34 268 LEU E C 1
ATOM 12696 O O . LEU E 1 268 ? 121.899 -22.765 1.307 1.00 14.99 268 LEU E O 1
ATOM 12701 N N . VAL E 1 269 ? 119.879 -22.499 2.243 1.00 14.04 269 VAL E N 1
ATOM 12702 C CA . VAL E 1 269 ? 119.358 -21.721 1.130 1.00 16.64 269 VAL E CA 1
ATOM 12703 C C . VAL E 1 269 ? 118.694 -20.436 1.593 1.00 15.45 269 VAL E C 1
ATOM 12704 O O . VAL E 1 269 ? 118.026 -20.406 2.622 1.00 16.54 269 VAL E O 1
ATOM 12708 N N . SER E 1 270 ? 118.879 -19.371 0.823 1.00 14.24 270 SER E N 1
ATOM 12709 C CA . SER E 1 270 ? 118.206 -18.112 1.122 1.00 13.67 270 SER E CA 1
ATOM 12710 C C . SER E 1 270 ? 118.272 -17.185 -0.078 1.00 16.06 270 SER E C 1
ATOM 12711 O O . SER E 1 270 ? 118.759 -17.579 -1.125 1.00 14.50 270 SER E O 1
ATOM 12714 N N . GLY E 1 271 ? 117.759 -15.965 0.064 1.00 16.60 271 GLY E N 1
ATOM 12715 C CA . GLY E 1 271 ? 117.726 -15.032 -1.049 1.00 17.80 271 GLY E CA 1
ATOM 12716 C C . GLY E 1 271 ? 118.529 -13.753 -0.867 1.00 15.79 271 GLY E C 1
ATOM 12717 O O . GLY E 1 271 ? 118.640 -12.958 -1.804 1.00 16.47 271 GLY E O 1
ATOM 12718 N N . ASP E 1 272 ? 119.057 -13.540 0.336 1.00 15.43 272 ASP E N 1
ATOM 12719 C CA . ASP E 1 272 ? 119.831 -12.340 0.656 1.00 16.00 272 ASP E CA 1
ATOM 12720 C C . ASP E 1 272 ? 119.157 -11.108 0.074 1.00 17.00 272 ASP E C 1
ATOM 12721 O O . ASP E 1 272 ? 119.757 -10.355 -0.690 1.00 16.86 272 ASP E O 1
ATOM 12726 N N . THR E 1 273 ? 117.903 -10.919 0.465 1.00 16.91 273 THR E N 1
ATOM 12727 C CA . THR E 1 273 ? 117.007 -9.934 -0.127 1.00 18.45 273 THR E CA 1
ATOM 12728 C C . THR E 1 273 ? 117.315 -8.554 0.456 1.00 18.88 273 THR E C 1
ATOM 12729 O O . THR E 1 273 ? 116.714 -8.131 1.444 1.00 21.40 273 THR E O 1
ATOM 12733 N N . ALA E 1 274 ? 118.278 -7.868 -0.151 1.00 16.93 274 ALA E N 1
ATOM 12734 C CA . ALA E 1 274 ? 118.868 -6.666 0.432 1.00 16.90 274 ALA E CA 1
ATOM 12735 C C . ALA E 1 274 ? 118.399 -5.357 -0.203 1.00 20.14 274 ALA E C 1
ATOM 12736 O O . ALA E 1 274 ? 118.809 -4.284 0.236 1.00 21.50 274 ALA E O 1
ATOM 12738 N N . ARG E 1 275 ? 117.563 -5.440 -1.237 1.00 16.72 275 ARG E N 1
ATOM 12739 C CA . ARG E 1 275 ? 117.202 -4.258 -2.020 1.00 16.84 275 ARG E CA 1
ATOM 12740 C C . ARG E 1 275 ? 115.698 -4.032 -2.071 1.00 14.98 275 ARG E C 1
ATOM 12741 O O . ARG E 1 275 ? 114.915 -4.984 -2.021 1.00 17.18 275 ARG E O 1
ATOM 12749 N N . LYS E 1 276 ? 115.303 -2.765 -2.175 1.00 16.97 276 LYS E N 1
ATOM 12750 C CA . LYS E 1 276 ? 113.898 -2.432 -2.384 1.00 18.97 276 LYS E CA 1
ATOM 12751 C C . LYS E 1 276 ? 113.378 -3.149 -3.628 1.00 17.58 276 LYS E C 1
ATOM 12752 O O . LYS E 1 276 ? 112.249 -3.668 -3.629 1.00 17.69 276 LYS E O 1
ATOM 12758 N N . THR E 1 277 ? 114.202 -3.174 -4.677 1.00 17.71 277 THR E N 1
ATOM 12759 C CA . THR E 1 277 ? 113.838 -3.835 -5.941 1.00 18.71 277 THR E CA 1
ATOM 12760 C C . THR E 1 277 ? 113.768 -5.358 -5.842 1.00 19.79 277 THR E C 1
ATOM 12761 O O . THR E 1 277 ? 113.332 -6.011 -6.782 1.00 20.00 277 THR E O 1
ATOM 12765 N N . TYR E 1 278 ? 114.212 -5.922 -4.719 1.00 16.52 278 TYR E N 1
ATOM 12766 C CA . TYR E 1 278 ? 114.056 -7.355 -4.472 1.00 17.33 278 TYR E CA 1
ATOM 12767 C C . TYR E 1 278 ? 112.797 -7.673 -3.668 1.00 19.54 278 TYR E C 1
ATOM 12768 O O . TYR E 1 278 ? 112.290 -8.784 -3.727 1.00 20.23 278 TYR E O 1
ATOM 12777 N N . TYR E 1 279 ? 112.321 -6.713 -2.877 1.00 19.56 279 TYR E N 1
ATOM 12778 C CA . TYR E 1 279 ? 111.125 -6.916 -2.063 1.00 16.65 279 TYR E CA 1
ATOM 12779 C C . TYR E 1 279 ? 109.871 -6.744 -2.909 1.00 17.58 279 TYR E C 1
ATOM 12780 O O . TYR E 1 279 ? 109.795 -5.851 -3.760 1.00 17.79 279 TYR E O 1
ATOM 12789 N N . LYS E 1 280 ? 108.888 -7.602 -2.675 1.00 16.13 280 LYS E N 1
ATOM 12790 C CA . LYS E 1 280 ? 107.636 -7.519 -3.406 1.00 17.21 280 LYS E CA 1
ATOM 12791 C C . LYS E 1 280 ? 106.936 -6.209 -3.075 1.00 20.60 280 LYS E C 1
ATOM 12792 O O . LYS E 1 280 ? 106.408 -5.533 -3.964 1.00 20.75 280 LYS E O 1
ATOM 12798 N N . HIS E 1 281 ? 106.951 -5.834 -1.801 1.00 17.29 281 HIS E N 1
ATOM 12799 C CA . HIS E 1 281 ? 106.086 -4.741 -1.359 1.00 17.36 281 HIS E CA 1
ATOM 12800 C C . HIS E 1 281 ? 106.810 -3.406 -1.257 1.00 20.47 281 HIS E C 1
ATOM 12801 O O . HIS E 1 281 ? 106.238 -2.411 -0.798 1.00 21.90 281 HIS E O 1
ATOM 12808 N N . TYR E 1 282 ? 108.065 -3.386 -1.694 1.00 16.84 282 TYR E N 1
ATOM 12809 C CA . TYR E 1 282 ? 108.729 -2.116 -1.985 1.00 17.80 282 TYR E CA 1
ATOM 12810 C C . TYR E 1 282 ? 108.699 -1.913 -3.506 1.00 24.03 282 TYR E C 1
ATOM 12811 O O . TYR E 1 282 ? 107.878 -1.155 -4.025 1.00 23.89 282 TYR E O 1
ATOM 12820 N N . GLY E 1 283 ? 109.572 -2.622 -4.226 1.00 18.66 283 GLY E N 1
ATOM 12821 C CA . GLY E 1 283 ? 109.769 -2.370 -5.644 1.00 20.17 283 GLY E CA 1
ATOM 12822 C C . GLY E 1 283 ? 109.241 -3.420 -6.609 1.00 19.67 283 GLY E C 1
ATOM 12823 O O . GLY E 1 283 ? 109.630 -3.439 -7.777 1.00 20.55 283 GLY E O 1
ATOM 12824 N N . HIS E 1 284 ? 108.370 -4.293 -6.118 1.00 19.17 284 HIS E N 1
ATOM 12825 C CA . HIS E 1 284 ? 107.712 -5.297 -6.952 1.00 19.36 284 HIS E CA 1
ATOM 12826 C C . HIS E 1 284 ? 108.667 -6.372 -7.448 1.00 21.21 284 HIS E C 1
ATOM 12827 O O . HIS E 1 284 ? 108.472 -6.943 -8.522 1.00 19.43 284 HIS E O 1
ATOM 12834 N N . GLY E 1 285 ? 109.693 -6.647 -6.650 1.00 18.99 285 GLY E N 1
ATOM 12835 C CA . GLY E 1 285 ? 110.636 -7.710 -6.968 1.00 17.75 285 GLY E CA 1
ATOM 12836 C C . GLY E 1 285 ? 110.081 -9.057 -6.539 1.00 16.82 285 GLY E C 1
ATOM 12837 O O . GLY E 1 285 ? 108.924 -9.160 -6.140 1.00 19.05 285 GLY E O 1
ATOM 12838 N N . PRO E 1 286 ? 110.912 -10.106 -6.615 1.00 16.24 286 PRO E N 1
ATOM 12839 C CA . PRO E 1 286 ? 110.459 -11.479 -6.359 1.00 17.37 286 PRO E CA 1
ATOM 12840 C C . PRO E 1 286 ? 109.949 -11.658 -4.932 1.00 18.36 286 PRO E C 1
ATOM 12841 O O . PRO E 1 286 ? 108.982 -12.394 -4.713 1.00 19.38 286 PRO E O 1
ATOM 12845 N N . GLY E 1 287 ? 110.595 -10.990 -3.981 1.00 16.74 287 GLY E N 1
ATOM 12846 C CA . GLY E 1 287 ? 110.092 -10.927 -2.617 1.00 18.33 287 GLY E CA 1
ATOM 12847 C C . GLY E 1 287 ? 110.468 -12.126 -1.772 1.00 18.23 287 GLY E C 1
ATOM 12848 O O . GLY E 1 287 ? 111.025 -13.101 -2.270 1.00 17.57 287 GLY E O 1
ATOM 12849 N N . LEU E 1 288 ? 110.160 -12.045 -0.483 1.00 16.35 288 LEU E N 1
ATOM 12850 C CA . LEU E 1 288 ? 110.373 -13.156 0.437 1.00 16.40 288 LEU E CA 1
ATOM 12851 C C . LEU E 1 288 ? 109.468 -14.339 0.110 1.00 18.56 288 LEU E C 1
ATOM 12852 O O . LEU E 1 288 ? 109.685 -15.440 0.601 1.00 20.81 288 LEU E O 1
ATOM 12857 N N . GLU E 1 289 ? 108.462 -14.122 -0.732 1.00 18.79 289 GLU E N 1
ATOM 12858 C CA . GLU E 1 289 ? 107.602 -15.228 -1.132 1.00 18.31 289 GLU E CA 1
ATOM 12859 C C . GLU E 1 289 ? 108.316 -16.150 -2.120 1.00 18.63 289 GLU E C 1
ATOM 12860 O O . GLU E 1 289 ? 107.979 -17.334 -2.218 1.00 19.14 289 GLU E O 1
ATOM 12866 N N . TYR E 1 290 ? 109.303 -15.615 -2.835 1.00 17.92 290 TYR E N 1
ATOM 12867 C CA . TYR E 1 290 ? 109.809 -16.286 -4.034 1.00 16.65 290 TYR E CA 1
ATOM 12868 C C . TYR E 1 290 ? 110.363 -17.685 -3.801 1.00 17.90 290 TYR E C 1
ATOM 12869 O O . TYR E 1 290 ? 110.023 -18.629 -4.524 1.00 17.68 290 TYR E O 1
ATOM 12878 N N . ILE E 1 291 ? 111.241 -17.833 -2.817 1.00 14.91 291 ILE E N 1
ATOM 12879 C CA . ILE E 1 291 ? 111.897 -19.120 -2.662 1.00 15.17 291 ILE E CA 1
ATOM 12880 C C . ILE E 1 291 ? 110.872 -20.198 -2.292 1.00 17.42 291 ILE E C 1
ATOM 12881 O O . ILE E 1 291 ? 110.813 -21.256 -2.924 1.00 16.64 291 ILE E O 1
ATOM 12886 N N . ALA E 1 292 ? 110.037 -19.903 -1.305 1.00 15.46 292 ALA E N 1
ATOM 12887 C CA . ALA E 1 292 ? 109.060 -20.878 -0.836 1.00 18.53 292 ALA E CA 1
ATOM 12888 C C . ALA E 1 292 ? 108.007 -21.160 -1.904 1.00 20.24 292 ALA E C 1
ATOM 12889 O O . ALA E 1 292 ? 107.597 -22.303 -2.099 1.00 23.70 292 ALA E O 1
ATOM 12891 N N . LYS E 1 293 ? 107.589 -20.118 -2.609 1.00 20.33 293 LYS E N 1
ATOM 12892 C CA . LYS E 1 293 ? 106.477 -20.248 -3.554 1.00 23.78 293 LYS E CA 1
ATOM 12893 C C . LYS E 1 293 ? 106.867 -20.819 -4.915 1.00 24.26 293 LYS E C 1
ATOM 12894 O O . LYS E 1 293 ? 106.147 -21.659 -5.472 1.00 22.87 293 LYS E O 1
ATOM 12900 N N . LYS E 1 294 ? 108.001 -20.357 -5.445 1.00 18.13 294 LYS E N 1
ATOM 12901 C CA . LYS E 1 294 ? 108.407 -20.651 -6.816 1.00 18.56 294 LYS E CA 1
ATOM 12902 C C . LYS E 1 294 ? 109.676 -21.513 -6.935 1.00 21.20 294 LYS E C 1
ATOM 12903 O O . LYS E 1 294 ? 109.729 -22.434 -7.757 1.00 20.68 294 LYS E O 1
ATOM 12909 N N . TRP E 1 295 ? 110.705 -21.216 -6.139 1.00 18.77 295 TRP E N 1
ATOM 12910 C CA . TRP E 1 295 ? 111.962 -21.950 -6.281 1.00 16.56 295 TRP E CA 1
ATOM 12911 C C . TRP E 1 295 ? 111.828 -23.390 -5.809 1.00 17.79 295 TRP E C 1
ATOM 12912 O O . TRP E 1 295 ? 112.286 -24.318 -6.488 1.00 18.42 295 TRP E O 1
ATOM 12923 N N . VAL E 1 296 ? 111.193 -23.575 -4.657 1.00 18.93 296 VAL E N 1
ATOM 12924 C CA . VAL E 1 296 ? 111.061 -24.903 -4.066 1.00 17.08 296 VAL E CA 1
ATOM 12925 C C . VAL E 1 296 ? 110.424 -25.906 -5.048 1.00 19.48 296 VAL E C 1
ATOM 12926 O O . VAL E 1 296 ? 110.990 -26.978 -5.285 1.00 17.83 296 VAL E O 1
ATOM 12930 N N . PRO E 1 297 ? 109.270 -25.549 -5.651 1.00 18.53 297 PRO E N 1
ATOM 12931 C CA . PRO E 1 297 ? 108.656 -26.479 -6.608 1.00 20.72 297 PRO E CA 1
ATOM 12932 C C . PRO E 1 297 ? 109.567 -26.761 -7.794 1.00 20.58 297 PRO E C 1
ATOM 12933 O O . PRO E 1 297 ? 109.645 -27.909 -8.238 1.00 21.02 297 PRO E O 1
ATOM 12937 N N . ARG E 1 298 ? 110.246 -25.735 -8.307 1.00 17.17 298 ARG E N 1
ATOM 12938 C CA . ARG E 1 298 ? 111.179 -25.969 -9.401 1.00 21.52 298 ARG E CA 1
ATOM 12939 C C . ARG E 1 298 ? 112.302 -26.917 -9.004 1.00 21.54 298 ARG E C 1
ATOM 12940 O O . ARG E 1 298 ? 112.615 -27.855 -9.735 1.00 19.06 298 ARG E O 1
ATOM 12948 N N . PHE E 1 299 ? 112.924 -26.656 -7.855 1.00 17.63 299 PHE E N 1
ATOM 12949 C CA . PHE E 1 299 ? 114.025 -27.485 -7.393 1.00 19.05 299 PHE E CA 1
ATOM 12950 C C . PHE E 1 299 ? 113.604 -28.938 -7.203 1.00 19.69 299 PHE E C 1
ATOM 12951 O O . PHE E 1 299 ? 114.308 -29.857 -7.628 1.00 20.32 299 PHE E O 1
ATOM 12959 N N . ILE E 1 300 ? 112.458 -29.143 -6.559 1.00 18.40 300 ILE E N 1
ATOM 12960 C CA . ILE E 1 300 ? 111.933 -30.491 -6.379 1.00 21.73 300 ILE E CA 1
ATOM 12961 C C . ILE E 1 300 ? 111.764 -31.185 -7.736 1.00 20.87 300 ILE E C 1
ATOM 12962 O O . ILE E 1 300 ? 112.192 -32.329 -7.919 1.00 24.34 300 ILE E O 1
ATOM 12967 N N . ASP E 1 301 ? 111.159 -30.482 -8.687 1.00 22.59 301 ASP E N 1
ATOM 12968 C CA . ASP E 1 301 ? 110.937 -31.041 -10.023 1.00 23.06 301 ASP E CA 1
ATOM 12969 C C . ASP E 1 301 ? 112.260 -31.399 -10.689 1.00 26.42 301 ASP E C 1
ATOM 12970 O O . ASP E 1 301 ? 112.438 -32.511 -11.183 1.00 26.08 301 ASP E O 1
ATOM 12975 N N . GLU E 1 302 ? 113.202 -30.461 -10.680 1.00 24.34 302 GLU E N 1
ATOM 12976 C CA . GLU E 1 302 ? 114.473 -30.668 -11.356 1.00 26.29 302 GLU E CA 1
ATOM 12977 C C . GLU E 1 302 ? 115.310 -31.749 -10.674 1.00 24.03 302 GLU E C 1
ATOM 12978 O O . GLU E 1 302 ? 115.887 -32.602 -11.342 1.00 25.18 302 GLU E O 1
ATOM 12984 N N . ALA E 1 303 ? 115.353 -31.734 -9.343 1.00 23.99 303 ALA E N 1
ATOM 12985 C CA . ALA E 1 303 ? 116.083 -32.750 -8.597 1.00 22.36 303 ALA E CA 1
ATOM 12986 C C . ALA E 1 303 ? 115.492 -34.144 -8.839 1.00 26.40 303 ALA E C 1
ATOM 12987 O O . ALA E 1 303 ? 116.228 -35.114 -9.040 1.00 25.91 303 ALA E O 1
ATOM 12989 N N . ASN E 1 304 ? 114.164 -34.236 -8.812 1.00 24.07 304 ASN E N 1
ATOM 12990 C CA . ASN E 1 304 ? 113.474 -35.493 -9.104 1.00 27.84 304 ASN E CA 1
ATOM 12991 C C . ASN E 1 304 ? 113.826 -36.026 -10.489 1.00 26.92 304 ASN E C 1
ATOM 12992 O O . ASN E 1 304 ? 114.119 -37.214 -10.652 1.00 28.79 304 ASN E O 1
ATOM 12997 N N . GLU E 1 305 ? 113.787 -35.142 -11.481 1.00 27.34 305 GLU E N 1
ATOM 12998 C CA . GLU E 1 305 ? 114.091 -35.512 -12.866 1.00 29.00 305 GLU E CA 1
ATOM 12999 C C . GLU E 1 305 ? 115.521 -36.039 -12.996 1.00 33.64 305 GLU E C 1
ATOM 13000 O O . GLU E 1 305 ? 115.808 -36.896 -13.836 1.00 32.64 305 GLU E O 1
ATOM 13006 N N . LYS E 1 306 ? 116.417 -35.528 -12.157 1.00 30.77 306 LYS E N 1
ATOM 13007 C CA . LYS E 1 306 ? 117.820 -35.922 -12.210 1.00 31.44 306 LYS E CA 1
ATOM 13008 C C . LYS E 1 306 ? 118.116 -37.099 -11.283 1.00 31.05 306 LYS E C 1
ATOM 13009 O O . LYS E 1 306 ? 119.268 -37.517 -11.146 1.00 37.16 306 LYS E O 1
ATOM 13015 N N . GLY E 1 307 ? 117.073 -37.638 -10.655 1.00 30.29 307 GLY E N 1
ATOM 13016 C CA . GLY E 1 307 ? 117.200 -38.860 -9.875 1.00 31.35 307 GLY E CA 1
ATOM 13017 C C . GLY E 1 307 ? 117.419 -38.701 -8.379 1.00 34.03 307 GLY E C 1
ATOM 13018 O O . GLY E 1 307 ? 117.697 -39.681 -7.682 1.00 34.07 307 GLY E O 1
ATOM 13019 N N . PHE E 1 308 ? 117.295 -37.475 -7.876 1.00 28.96 308 PHE E N 1
ATOM 13020 C CA . PHE E 1 308 ? 117.434 -37.217 -6.445 1.00 27.74 308 PHE E CA 1
ATOM 13021 C C . PHE E 1 308 ? 116.071 -37.251 -5.752 1.00 28.28 308 PHE E C 1
ATOM 13022 O O . PHE E 1 308 ? 115.033 -37.272 -6.413 1.00 30.49 308 PHE E O 1
ATOM 13030 N N . ASP E 1 309 ? 116.080 -37.256 -4.421 1.00 27.58 309 ASP E N 1
ATOM 13031 C CA . ASP E 1 309 ? 114.855 -37.121 -3.642 1.00 27.18 309 ASP E CA 1
ATOM 13032 C C . ASP E 1 309 ? 114.620 -35.642 -3.353 1.00 24.61 309 ASP E C 1
ATOM 13033 O O . ASP E 1 309 ? 115.037 -35.136 -2.314 1.00 21.83 309 ASP E O 1
ATOM 13038 N N . GLY E 1 310 ? 113.954 -34.957 -4.277 1.00 24.35 310 GLY E N 1
ATOM 13039 C CA . GLY E 1 310 ? 113.761 -33.519 -4.184 1.00 24.06 310 GLY E CA 1
ATOM 13040 C C . GLY E 1 310 ? 113.085 -33.075 -2.906 1.00 23.01 310 GLY E C 1
ATOM 13041 O O . GLY E 1 310 ? 113.513 -32.129 -2.252 1.00 21.25 310 GLY E O 1
ATOM 13042 N N . GLU E 1 311 ? 112.008 -33.755 -2.540 1.00 22.86 311 GLU E N 1
ATOM 13043 C CA . GLU E 1 311 ? 111.280 -33.392 -1.338 1.00 21.32 311 GLU E CA 1
ATOM 13044 C C . GLU E 1 311 ? 112.130 -33.529 -0.076 1.00 22.34 311 GLU E C 1
ATOM 13045 O O . GLU E 1 311 ? 112.062 -32.683 0.816 1.00 21.98 311 GLU E O 1
ATOM 13051 N N . LYS E 1 312 ? 112.920 -34.598 0.004 1.00 20.46 312 LYS E N 1
ATOM 13052 C CA . LYS E 1 312 ? 113.767 -34.837 1.162 1.00 23.48 312 LYS E CA 1
ATOM 13053 C C . LYS E 1 312 ? 114.824 -33.740 1.246 1.00 20.25 312 LYS E C 1
ATOM 13054 O O . LYS E 1 312 ? 115.138 -33.251 2.333 1.00 19.55 312 LYS E O 1
ATOM 13060 N N . LEU E 1 313 ? 115.360 -33.361 0.093 1.00 20.36 313 LEU E N 1
ATOM 13061 C CA . LEU E 1 313 ? 116.424 -32.358 0.050 1.00 18.42 313 LEU E CA 1
ATOM 13062 C C . LEU E 1 313 ? 115.910 -30.998 0.504 1.00 18.81 313 LEU E C 1
ATOM 13063 O O . LEU E 1 313 ? 116.582 -30.304 1.265 1.00 18.01 313 LEU E O 1
ATOM 13068 N N . VAL E 1 314 ? 114.720 -30.618 0.043 1.00 19.01 314 VAL E N 1
ATOM 13069 C CA . VAL E 1 314 ? 114.096 -29.385 0.519 1.00 19.28 314 VAL E CA 1
ATOM 13070 C C . VAL E 1 314 ? 113.916 -29.395 2.030 1.00 19.50 314 VAL E C 1
ATOM 13071 O O . VAL E 1 314 ? 114.196 -28.401 2.707 1.00 18.08 314 VAL E O 1
ATOM 13075 N N . LYS E 1 315 ? 113.468 -30.523 2.581 1.00 18.69 315 LYS E N 1
ATOM 13076 C CA . LYS E 1 315 ? 113.339 -30.627 4.030 1.00 19.94 315 LYS E CA 1
ATOM 13077 C C . LYS E 1 315 ? 114.678 -30.374 4.726 1.00 17.55 315 LYS E C 1
ATOM 13078 O O . LYS E 1 315 ? 114.737 -29.684 5.745 1.00 17.91 315 LYS E O 1
ATOM 13084 N N . LYS E 1 316 ? 115.755 -30.929 4.181 1.00 17.44 316 LYS E N 1
ATOM 13085 C CA . LYS E 1 316 ? 117.065 -30.715 4.775 1.00 20.74 316 LYS E CA 1
ATOM 13086 C C . LYS E 1 316 ? 117.516 -29.259 4.674 1.00 16.41 316 LYS E C 1
ATOM 13087 O O . LYS E 1 316 ? 117.958 -28.678 5.664 1.00 15.41 316 LYS E O 1
ATOM 13093 N N . PHE E 1 317 ? 117.375 -28.675 3.486 1.00 17.12 317 PHE E N 1
ATOM 13094 C CA . PHE E 1 317 ? 117.925 -27.340 3.232 1.00 16.47 317 PHE E CA 1
ATOM 13095 C C . PHE E 1 317 ? 117.235 -26.297 4.113 1.00 16.66 317 PHE E C 1
ATOM 13096 O O . PHE E 1 317 ? 117.880 -25.365 4.595 1.00 15.17 317 PHE E O 1
ATOM 13104 N N . PHE E 1 318 ? 115.924 -26.443 4.311 1.00 16.21 318 PHE E N 1
ATOM 13105 C CA . PHE E 1 318 ? 115.150 -25.405 4.995 1.00 15.34 318 PHE E CA 1
ATOM 13106 C C . PHE E 1 318 ? 114.727 -25.748 6.414 1.00 16.73 318 PHE E C 1
ATOM 13107 O O . PHE E 1 318 ? 114.300 -24.866 7.163 1.00 16.47 318 PHE E O 1
ATOM 13115 N N . VAL E 1 319 ? 114.824 -27.023 6.787 1.00 17.09 319 VAL E N 1
ATOM 13116 C CA . VAL E 1 319 ? 114.417 -27.438 8.126 1.00 16.18 319 VAL E CA 1
ATOM 13117 C C . VAL E 1 319 ? 115.542 -28.111 8.914 1.00 15.49 319 VAL E C 1
ATOM 13118 O O . VAL E 1 319 ? 116.016 -27.558 9.903 1.00 16.22 319 VAL E O 1
ATOM 13122 N N . ASP E 1 320 ? 115.995 -29.282 8.466 1.00 17.56 320 ASP E N 1
ATOM 13123 C CA . ASP E 1 320 ? 116.969 -30.055 9.243 1.00 17.38 320 ASP E CA 1
ATOM 13124 C C . ASP E 1 320 ? 118.333 -29.367 9.378 1.00 16.42 320 ASP E C 1
ATOM 13125 O O . ASP E 1 320 ? 118.917 -29.333 10.473 1.00 17.97 320 ASP E O 1
ATOM 13130 N N . ASN E 1 321 ? 118.843 -28.838 8.267 1.00 16.46 321 ASN E N 1
ATOM 13131 C CA . ASN E 1 321 ? 120.181 -28.233 8.275 1.00 15.22 321 ASN E CA 1
ATOM 13132 C C . ASN E 1 321 ? 120.222 -26.939 9.093 1.00 14.20 321 ASN E C 1
ATOM 13133 O O . ASN E 1 321 ? 121.118 -26.756 9.899 1.00 16.44 321 ASN E O 1
ATOM 13138 N N . PRO E 1 322 ? 119.241 -26.041 8.901 1.00 15.02 322 PRO E N 1
ATOM 13139 C CA . PRO E 1 322 ? 119.251 -24.854 9.755 1.00 15.63 322 PRO E CA 1
ATOM 13140 C C . PRO E 1 322 ? 119.096 -25.219 11.223 1.00 16.18 322 PRO E C 1
ATOM 13141 O O . PRO E 1 322 ? 119.696 -24.577 12.084 1.00 15.00 322 PRO E O 1
ATOM 13145 N N . ALA E 1 323 ? 118.292 -26.237 11.524 1.00 15.39 323 ALA E N 1
ATOM 13146 C CA . ALA E 1 323 ? 118.131 -26.633 12.922 1.00 15.96 323 ALA E CA 1
ATOM 13147 C C . ALA E 1 323 ? 119.478 -27.000 13.541 1.00 19.53 323 ALA E C 1
ATOM 13148 O O . ALA E 1 323 ? 119.780 -26.627 14.673 1.00 20.97 323 ALA E O 1
ATOM 13150 N N . ARG E 1 324 ? 120.302 -27.719 12.790 1.00 15.95 324 ARG E N 1
ATOM 13151 C CA . ARG E 1 324 ? 121.615 -28.099 13.286 1.00 14.37 324 ARG E CA 1
ATOM 13152 C C . ARG E 1 324 ? 122.549 -26.879 13.321 1.00 15.70 324 ARG E C 1
ATOM 13153 O O . ARG E 1 324 ? 123.239 -26.639 14.312 1.00 17.65 324 ARG E O 1
ATOM 13161 N N . CYS E 1 325 ? 122.558 -26.102 12.247 1.00 16.23 325 CYS E N 1
ATOM 13162 C CA . CYS E 1 325 ? 123.526 -25.014 12.135 1.00 15.51 325 CYS E CA 1
ATOM 13163 C C . CYS E 1 325 ? 123.330 -23.947 13.210 1.00 15.56 325 CYS E C 1
ATOM 13164 O O . CYS E 1 325 ? 124.291 -23.487 13.823 1.00 16.22 325 CYS E O 1
ATOM 13167 N N . PHE E 1 326 ? 122.081 -23.556 13.445 1.00 13.17 326 PHE E N 1
ATOM 13168 C CA . PHE E 1 326 ? 121.823 -22.423 14.328 1.00 13.54 326 PHE E CA 1
ATOM 13169 C C . PHE E 1 326 ? 121.693 -22.772 15.805 1.00 14.38 326 PHE E C 1
ATOM 13170 O O . PHE E 1 326 ? 121.473 -21.897 16.638 1.00 15.86 326 PHE E O 1
ATOM 13178 N N . THR E 1 327 ? 121.875 -24.047 16.138 1.00 17.80 327 THR E N 1
ATOM 13179 C CA . THR E 1 327 ? 121.891 -24.461 17.541 1.00 17.76 327 THR E CA 1
ATOM 13180 C C . THR E 1 327 ? 123.226 -24.059 18.176 1.00 18.42 327 THR E C 1
ATOM 13181 O O . THR E 1 327 ? 124.279 -24.214 17.554 1.00 18.05 327 THR E O 1
ATOM 13185 N N . PHE E 1 328 ? 123.181 -23.503 19.385 1.00 15.93 328 PHE E N 1
ATOM 13186 C CA . PHE E 1 328 ? 124.414 -23.183 20.122 1.00 15.18 328 PHE E CA 1
ATOM 13187 C C . PHE E 1 328 ? 125.234 -24.453 20.385 1.00 17.84 328 PHE E C 1
ATOM 13188 O O . PHE E 1 328 ? 124.678 -25.540 20.538 1.00 18.08 328 PHE E O 1
ATOM 13196 N N . LYS E 1 329 ? 126.556 -24.316 20.441 1.00 16.99 329 LYS E N 1
ATOM 13197 C CA . LYS E 1 329 ? 127.443 -25.487 20.437 1.00 16.64 329 LYS E CA 1
ATOM 13198 C C . LYS E 1 329 ? 127.883 -25.952 21.828 1.00 22.88 329 LYS E C 1
ATOM 13199 O O . LYS E 1 329 ? 127.604 -25.263 22.805 1.00 30.15 329 LYS E O 1
ATOM 13205 N N . SER F 1 2 ? 106.134 -3.523 94.005 1.00 34.22 2 SER F N 1
ATOM 13206 C CA . SER F 1 2 ? 105.915 -2.865 92.722 1.00 29.77 2 SER F CA 1
ATOM 13207 C C . SER F 1 2 ? 104.535 -2.223 92.693 1.00 25.45 2 SER F C 1
ATOM 13208 O O . SER F 1 2 ? 103.635 -2.632 93.430 1.00 25.86 2 SER F O 1
ATOM 13211 N N . PHE F 1 3 ? 104.366 -1.212 91.850 1.00 22.11 3 PHE F N 1
ATOM 13212 C CA . PHE F 1 3 ? 103.127 -0.444 91.864 1.00 18.08 3 PHE F CA 1
ATOM 13213 C C . PHE F 1 3 ? 102.833 0.187 90.508 1.00 15.41 3 PHE F C 1
ATOM 13214 O O . PHE F 1 3 ? 103.727 0.345 89.665 1.00 18.20 3 PHE F O 1
ATOM 13222 N N . ILE F 1 4 ? 101.563 0.531 90.316 1.00 16.19 4 ILE F N 1
ATOM 13223 C CA . ILE F 1 4 ? 101.113 1.322 89.183 1.00 15.53 4 ILE F CA 1
ATOM 13224 C C . ILE F 1 4 ? 100.593 2.625 89.780 1.00 16.83 4 ILE F C 1
ATOM 13225 O O . ILE F 1 4 ? 99.900 2.618 90.794 1.00 17.05 4 ILE F O 1
ATOM 13230 N N . ARG F 1 5 ? 100.949 3.746 89.171 1.00 14.59 5 ARG F N 1
ATOM 13231 C CA . ARG F 1 5 ? 100.593 5.044 89.728 1.00 14.23 5 ARG F CA 1
ATOM 13232 C C . ARG F 1 5 ? 99.310 5.543 89.091 1.00 15.53 5 ARG F C 1
ATOM 13233 O O . ARG F 1 5 ? 99.294 5.863 87.897 1.00 15.13 5 ARG F O 1
ATOM 13241 N N . THR F 1 6 ? 98.239 5.565 89.880 1.00 15.24 6 THR F N 1
ATOM 13242 C CA . THR F 1 6 ? 96.934 6.065 89.441 1.00 15.55 6 THR F CA 1
ATOM 13243 C C . THR F 1 6 ? 96.649 7.441 90.039 1.00 16.49 6 THR F C 1
ATOM 13244 O O . THR F 1 6 ? 97.378 7.908 90.915 1.00 17.44 6 THR F O 1
ATOM 13248 N N . PHE F 1 7 ? 95.597 8.097 89.562 1.00 16.61 7 PHE F N 1
ATOM 13249 C CA . PHE F 1 7 ? 95.223 9.406 90.087 1.00 17.65 7 PHE F CA 1
ATOM 13250 C C . PHE F 1 7 ? 95.136 9.394 91.606 1.00 20.32 7 PHE F C 1
ATOM 13251 O O . PHE F 1 7 ? 95.589 10.331 92.263 1.00 21.64 7 PHE F O 1
ATOM 13259 N N . TYR F 1 8 ? 94.569 8.331 92.167 1.00 18.56 8 TYR F N 1
ATOM 13260 C CA . TYR F 1 8 ? 94.296 8.299 93.605 1.00 19.86 8 TYR F CA 1
ATOM 13261 C C . TYR F 1 8 ? 95.271 7.447 94.406 1.00 22.85 8 TYR F C 1
ATOM 13262 O O . TYR F 1 8 ? 94.964 7.019 95.527 1.00 27.71 8 TYR F O 1
ATOM 13271 N N . GLY F 1 9 ? 96.440 7.190 93.832 1.00 21.23 9 GLY F N 1
ATOM 13272 C CA . GLY F 1 9 ? 97.482 6.512 94.572 1.00 21.63 9 GLY F CA 1
ATOM 13273 C C . GLY F 1 9 ? 98.183 5.395 93.834 1.00 18.78 9 GLY F C 1
ATOM 13274 O O . GLY F 1 9 ? 97.785 4.983 92.733 1.00 19.34 9 GLY F O 1
ATOM 13275 N N . ASP F 1 10 ? 99.247 4.909 94.455 1.00 17.90 10 ASP F N 1
ATOM 13276 C CA . ASP F 1 10 ? 100.024 3.821 93.896 1.00 16.66 10 ASP F CA 1
ATOM 13277 C C . ASP F 1 10 ? 99.380 2.513 94.331 1.00 21.69 10 ASP F C 1
ATOM 13278 O O . ASP F 1 10 ? 99.193 2.270 95.528 1.00 25.07 10 ASP F O 1
ATOM 13283 N N . ILE F 1 11 ? 99.012 1.687 93.357 1.00 17.34 11 ILE F N 1
ATOM 13284 C CA . ILE F 1 11 ? 98.305 0.438 93.633 1.00 17.62 11 ILE F CA 1
ATOM 13285 C C . ILE F 1 11 ? 99.140 -0.777 93.234 1.00 17.00 11 ILE F C 1
ATOM 13286 O O . ILE F 1 11 ? 100.051 -0.676 92.428 1.00 18.70 11 ILE F O 1
ATOM 13291 N N . ALA F 1 12 ? 98.830 -1.931 93.819 1.00 18.03 12 ALA F N 1
ATOM 13292 C CA . ALA F 1 12 ? 99.525 -3.157 93.462 1.00 19.70 12 ALA F CA 1
ATOM 13293 C C . ALA F 1 12 ? 99.066 -3.577 92.068 1.00 18.12 12 ALA F C 1
ATOM 13294 O O . ALA F 1 12 ? 97.936 -3.284 91.667 1.00 18.89 12 ALA F O 1
ATOM 13296 N N . PRO F 1 13 ? 99.933 -4.270 91.321 1.00 19.45 13 PRO F N 1
ATOM 13297 C CA . PRO F 1 13 ? 99.540 -4.765 89.997 1.00 18.50 13 PRO F CA 1
ATOM 13298 C C . PRO F 1 13 ? 98.264 -5.610 90.027 1.00 19.28 13 PRO F C 1
ATOM 13299 O O . PRO F 1 13 ? 97.477 -5.520 89.079 1.00 20.78 13 PRO F O 1
ATOM 13303 N N . GLU F 1 14 ? 98.048 -6.390 91.092 1.00 18.91 14 GLU F N 1
ATOM 13304 C CA . GLU F 1 14 ? 96.837 -7.204 91.234 1.00 19.67 14 GLU F CA 1
ATOM 13305 C C . GLU F 1 14 ? 95.570 -6.359 91.241 1.00 19.78 14 GLU F C 1
ATOM 13306 O O . GLU F 1 14 ? 94.484 -6.873 90.989 1.00 22.15 14 GLU F O 1
ATOM 13312 N N . GLN F 1 15 ? 95.693 -5.080 91.594 1.00 16.73 15 GLN F N 1
ATOM 13313 C CA . GLN F 1 15 ? 94.528 -4.210 91.680 1.00 17.45 15 GLN F CA 1
ATOM 13314 C C . GLN F 1 15 ? 94.145 -3.582 90.340 1.00 15.45 15 GLN F C 1
ATOM 13315 O O . GLN F 1 15 ? 93.067 -3.001 90.229 1.00 16.98 15 GLN F O 1
ATOM 13321 N N . LEU F 1 16 ? 95.027 -3.675 89.347 1.00 16.29 16 LEU F N 1
ATOM 13322 C CA . LEU F 1 16 ? 94.793 -2.983 88.078 1.00 16.39 16 LEU F CA 1
ATOM 13323 C C . LEU F 1 16 ? 93.570 -3.545 87.360 1.00 15.81 16 LEU F C 1
ATOM 13324 O O . LEU F 1 16 ? 92.708 -2.790 86.894 1.00 16.41 16 LEU F O 1
ATOM 13329 N N . GLY F 1 17 ? 93.485 -4.871 87.283 1.00 17.98 17 GLY F N 1
ATOM 13330 C CA . GLY F 1 17 ? 92.352 -5.514 86.645 1.00 17.30 17 GLY F CA 1
ATOM 13331 C C . GLY F 1 17 ? 92.194 -5.179 85.171 1.00 13.54 17 GLY F C 1
ATOM 13332 O O . GLY F 1 17 ? 93.140 -4.748 84.494 1.00 15.12 17 GLY F O 1
ATOM 13333 N N . PHE F 1 18 ? 90.978 -5.390 84.674 1.00 16.22 18 PHE F N 1
ATOM 13334 C CA . PHE F 1 18 ? 90.663 -5.216 83.267 1.00 14.13 18 PHE F CA 1
ATOM 13335 C C . PHE F 1 18 ? 90.877 -3.769 82.847 1.00 14.12 18 PHE F C 1
ATOM 13336 O O . PHE F 1 18 ? 90.227 -2.858 83.371 1.00 14.45 18 PHE F O 1
ATOM 13344 N N . THR F 1 19 ? 91.760 -3.581 81.871 1.00 13.57 19 THR F N 1
ATOM 13345 C CA . THR F 1 19 ? 92.303 -2.264 81.535 1.00 13.66 19 THR F CA 1
ATOM 13346 C C . THR F 1 19 ? 92.234 -1.929 80.038 1.00 16.18 19 THR F C 1
ATOM 13347 O O . THR F 1 19 ? 92.662 -2.724 79.191 1.00 15.67 19 THR F O 1
ATOM 13351 N N . TYR F 1 20 ? 91.719 -0.741 79.723 1.00 13.95 20 TYR F N 1
ATOM 13352 C CA . TYR F 1 20 ? 91.857 -0.155 78.383 1.00 11.89 20 TYR F CA 1
ATOM 13353 C C . TYR F 1 20 ? 93.140 0.668 78.396 1.00 13.01 20 TYR F C 1
ATOM 13354 O O . TYR F 1 20 ? 93.288 1.579 79.218 1.00 15.75 20 TYR F O 1
ATOM 13363 N N . SER F 1 21 ? 94.065 0.354 77.499 1.00 14.56 21 SER F N 1
ATOM 13364 C CA . SER F 1 21 ? 95.432 0.877 77.603 1.00 12.20 21 SER F CA 1
ATOM 13365 C C . SER F 1 21 ? 95.715 2.214 76.916 1.00 14.25 21 SER F C 1
ATOM 13366 O O . SER F 1 21 ? 96.828 2.736 77.031 1.00 15.96 21 SER F O 1
ATOM 13369 N N . HIS F 1 22 ? 94.738 2.780 76.210 1.00 15.78 22 HIS F N 1
ATOM 13370 C CA . HIS F 1 22 ? 94.952 4.081 75.570 1.00 14.54 22 HIS F CA 1
ATOM 13371 C C . HIS F 1 22 ? 93.628 4.752 75.247 1.00 14.49 22 HIS F C 1
ATOM 13372 O O . HIS F 1 22 ? 92.975 4.402 74.267 1.00 15.03 22 HIS F O 1
ATOM 13379 N N . GLU F 1 23 ? 93.225 5.704 76.088 1.00 13.54 23 GLU F N 1
ATOM 13380 C CA . GLU F 1 23 ? 91.943 6.391 75.914 1.00 12.85 23 GLU F CA 1
ATOM 13381 C C . GLU F 1 23 ? 92.072 7.876 76.195 1.00 15.66 23 GLU F C 1
ATOM 13382 O O . GLU F 1 23 ? 93.099 8.330 76.706 1.00 14.92 23 GLU F O 1
ATOM 13388 N N . HIS F 1 24 ? 91.017 8.617 75.854 1.00 13.68 24 HIS F N 1
ATOM 13389 C CA . HIS F 1 24 ? 90.829 9.991 76.315 1.00 15.84 24 HIS F CA 1
ATOM 13390 C C . HIS F 1 24 ? 89.456 10.072 76.928 1.00 15.81 24 HIS F C 1
ATOM 13391 O O . HIS F 1 24 ? 88.560 9.321 76.541 1.00 16.72 24 HIS F O 1
ATOM 13398 N N . ILE F 1 25 ? 89.294 10.968 77.896 1.00 14.61 25 ILE F N 1
ATOM 13399 C CA . ILE F 1 25 ? 88.079 10.984 78.690 1.00 14.64 25 ILE F CA 1
ATOM 13400 C C . ILE F 1 25 ? 87.434 12.366 78.710 1.00 15.53 25 ILE F C 1
ATOM 13401 O O . ILE F 1 25 ? 86.274 12.522 78.320 1.00 15.87 25 ILE F O 1
ATOM 13406 N N . VAL F 1 26 ? 88.182 13.365 79.164 1.00 16.23 26 VAL F N 1
ATOM 13407 C CA . VAL F 1 26 ? 87.717 14.755 79.119 1.00 15.42 26 VAL F CA 1
ATOM 13408 C C . VAL F 1 26 ? 88.915 15.610 78.733 1.00 16.16 26 VAL F C 1
ATOM 13409 O O . VAL F 1 26 ? 89.929 15.626 79.446 1.00 16.23 26 VAL F O 1
ATOM 13413 N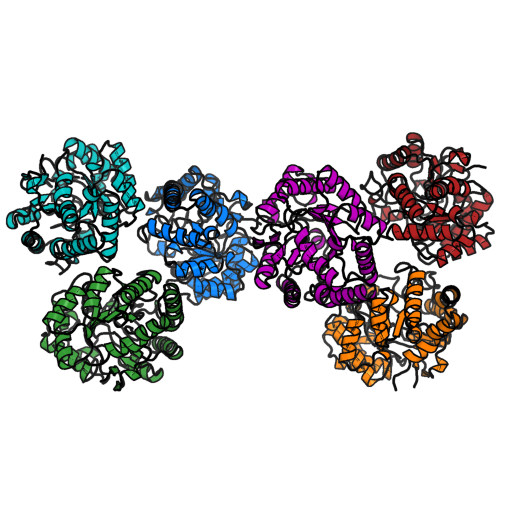 N . CYS F 1 27 ? 88.825 16.296 77.599 1.00 17.17 27 CYS F N 1
ATOM 13414 C CA . CYS F 1 27 ? 89.975 17.050 77.081 1.00 16.75 27 CYS F CA 1
ATOM 13415 C C . CYS F 1 27 ? 89.511 18.049 76.038 1.00 18.63 27 CYS F C 1
ATOM 13416 O O . CYS F 1 27 ? 88.537 17.804 75.325 1.00 17.86 27 CYS F O 1
ATOM 13419 N N . VAL F 1 28 ? 90.218 19.171 75.949 1.00 16.92 28 VAL F N 1
ATOM 13420 C CA . VAL F 1 28 ? 89.848 20.257 75.051 1.00 18.26 28 VAL F CA 1
ATOM 13421 C C . VAL F 1 28 ? 91.131 20.754 74.389 1.00 18.28 28 VAL F C 1
ATOM 13422 O O . VAL F 1 28 ? 91.659 21.821 74.744 1.00 20.70 28 VAL F O 1
ATOM 13426 N N . PRO F 1 29 ? 91.677 19.958 73.455 1.00 18.17 29 PRO F N 1
ATOM 13427 C CA . PRO F 1 29 ? 92.972 20.303 72.857 1.00 18.59 29 PRO F CA 1
ATOM 13428 C C . PRO F 1 29 ? 92.941 21.655 72.157 1.00 21.17 29 PRO F C 1
ATOM 13429 O O . PRO F 1 29 ? 92.072 21.912 71.320 1.00 20.98 29 PRO F O 1
ATOM 13433 N N . ALA F 1 30 ? 93.888 22.518 72.511 1.00 21.36 30 ALA F N 1
ATOM 13434 C CA . ALA F 1 30 ? 93.886 23.884 71.998 1.00 24.44 30 ALA F CA 1
ATOM 13435 C C . ALA F 1 30 ? 93.941 23.914 70.474 1.00 20.91 30 ALA F C 1
ATOM 13436 O O . ALA F 1 30 ? 93.212 24.673 69.829 1.00 23.69 30 ALA F O 1
ATOM 13438 N N . TYR F 1 31 ? 94.809 23.092 69.898 1.00 20.78 31 TYR F N 1
ATOM 13439 C CA . TYR F 1 31 ? 94.961 23.050 68.452 1.00 22.41 31 TYR F CA 1
ATOM 13440 C C . TYR F 1 31 ? 93.617 22.860 67.736 1.00 25.37 31 TYR F C 1
ATOM 13441 O O . TYR F 1 31 ? 93.308 23.555 66.759 1.00 23.37 31 TYR F O 1
ATOM 13450 N N . TRP F 1 32 ? 92.813 21.922 68.223 1.00 23.04 32 TRP F N 1
ATOM 13451 C CA . TRP F 1 32 ? 91.533 21.641 67.595 1.00 22.26 32 TRP F CA 1
ATOM 13452 C C . TRP F 1 32 ? 90.461 22.667 67.980 1.00 23.46 32 TRP F C 1
ATOM 13453 O O . TRP F 1 32 ? 89.618 23.035 67.156 1.00 24.73 32 TRP F O 1
ATOM 13464 N N . GLN F 1 33 ? 90.489 23.136 69.221 1.00 21.65 33 GLN F N 1
ATOM 13465 C CA . GLN F 1 33 ? 89.498 24.116 69.646 1.00 22.26 33 GLN F CA 1
ATOM 13466 C C . GLN F 1 33 ? 89.634 25.398 68.823 1.00 27.53 33 GLN F C 1
ATOM 13467 O O . GLN F 1 33 ? 88.638 26.026 68.459 1.00 27.14 33 GLN F O 1
ATOM 13473 N N . GLU F 1 34 ? 90.873 25.778 68.535 1.00 24.64 34 GLU F N 1
ATOM 13474 C CA . GLU F 1 34 ? 91.141 26.997 67.772 1.00 25.70 34 GLU F CA 1
ATOM 13475 C C . GLU F 1 34 ? 90.667 26.879 66.329 1.00 32.24 34 GLU F C 1
ATOM 13476 O O . GLU F 1 34 ? 90.410 27.887 65.670 1.00 33.33 34 GLU F O 1
ATOM 13482 N N . ARG F 1 35 ? 90.559 25.644 65.846 1.00 28.17 35 ARG F N 1
ATOM 13483 C CA . ARG F 1 35 ? 90.105 25.377 64.485 1.00 29.45 35 ARG F CA 1
ATOM 13484 C C . ARG F 1 35 ? 88.631 24.984 64.423 1.00 29.22 35 ARG F C 1
ATOM 13485 O O . ARG F 1 35 ? 88.130 24.585 63.367 1.00 31.92 35 ARG F O 1
ATOM 13493 N N . ASP F 1 36 ? 87.947 25.098 65.556 1.00 30.23 36 ASP F N 1
ATOM 13494 C CA . ASP F 1 36 ? 86.521 24.794 65.643 1.00 33.43 36 ASP F CA 1
ATOM 13495 C C . ASP F 1 36 ? 86.191 23.343 65.302 1.00 34.19 36 ASP F C 1
ATOM 13496 O O . ASP F 1 36 ? 85.079 23.042 64.869 1.00 33.00 36 ASP F O 1
ATOM 13501 N N . ALA F 1 37 ? 87.159 22.451 65.496 1.00 29.44 37 ALA F N 1
ATOM 13502 C CA . ALA F 1 37 ? 86.936 21.029 65.274 1.00 26.07 37 ALA F CA 1
ATOM 13503 C C . ALA F 1 37 ? 86.249 20.455 66.505 1.00 24.48 37 ALA F C 1
ATOM 13504 O O . ALA F 1 37 ? 86.866 19.751 67.315 1.00 24.47 37 ALA F O 1
ATOM 13506 N N . ASP F 1 38 ? 84.963 20.762 66.635 1.00 23.05 38 ASP F N 1
ATOM 13507 C CA . ASP F 1 38 ? 84.217 20.442 67.847 1.00 22.10 38 ASP F CA 1
ATOM 13508 C C . ASP F 1 38 ? 84.191 18.955 68.202 1.00 22.02 38 ASP F C 1
ATOM 13509 O O . ASP F 1 38 ? 84.111 18.604 69.378 1.00 20.69 38 ASP F O 1
ATOM 13514 N N . ASP F 1 39 ? 84.259 18.089 67.196 1.00 20.27 39 ASP F N 1
ATOM 13515 C CA . ASP F 1 39 ? 84.151 16.648 67.440 1.00 19.18 39 ASP F CA 1
ATOM 13516 C C . ASP F 1 39 ? 85.346 16.133 68.234 1.00 18.70 39 ASP F C 1
ATOM 13517 O O . ASP F 1 39 ? 85.267 15.083 68.870 1.00 19.95 39 ASP F O 1
ATOM 13522 N N . LEU F 1 40 ? 86.452 16.867 68.208 1.00 17.62 40 LEU F N 1
ATOM 13523 C CA . LEU F 1 40 ? 87.645 16.429 68.924 1.00 17.97 40 LEU F CA 1
ATOM 13524 C C . LEU F 1 40 ? 87.747 17.036 70.330 1.00 17.00 40 LEU F C 1
ATOM 13525 O O . LEU F 1 40 ? 88.774 16.918 70.991 1.00 17.37 40 LEU F O 1
ATOM 13530 N N . LEU F 1 41 ? 86.673 17.678 70.782 1.00 17.50 41 LEU F N 1
ATOM 13531 C CA . LEU F 1 41 ? 86.621 18.208 72.137 1.00 18.01 41 LEU F CA 1
ATOM 13532 C C . LEU F 1 41 ? 85.690 17.348 72.995 1.00 18.41 41 LEU F C 1
ATOM 13533 O O . LEU F 1 41 ? 84.476 17.319 72.781 1.00 17.93 41 LEU F O 1
ATOM 13538 N N . LEU F 1 42 ? 86.264 16.622 73.944 1.00 17.49 42 LEU F N 1
ATOM 13539 C CA . LEU F 1 42 ? 85.472 15.877 74.917 1.00 16.81 42 LEU F CA 1
ATOM 13540 C C . LEU F 1 42 ? 85.221 16.811 76.092 1.00 18.15 42 LEU F C 1
ATOM 13541 O O . LEU F 1 42 ? 85.944 16.788 77.097 1.00 17.87 42 LEU F O 1
ATOM 13546 N N . ASP F 1 43 ? 84.198 17.649 75.956 1.00 17.24 43 ASP F N 1
ATOM 13547 C CA . ASP F 1 43 ? 84.053 18.819 76.831 1.00 18.23 43 ASP F CA 1
ATOM 13548 C C . ASP F 1 43 ? 82.827 18.783 77.725 1.00 20.63 43 ASP F C 1
ATOM 13549 O O . ASP F 1 43 ? 82.325 19.828 78.142 1.00 21.92 43 ASP F O 1
ATOM 13554 N N . ASP F 1 44 ? 82.345 17.588 78.029 1.00 19.38 44 ASP F N 1
ATOM 13555 C CA . ASP F 1 44 ? 81.213 17.456 78.935 1.00 17.82 44 ASP F CA 1
ATOM 13556 C C . ASP F 1 44 ? 81.481 16.327 79.926 1.00 18.84 44 ASP F C 1
ATOM 13557 O O . ASP F 1 44 ? 81.349 15.145 79.588 1.00 16.74 44 ASP F O 1
ATOM 13562 N N . LYS F 1 45 ? 81.861 16.703 81.147 1.00 18.05 45 LYS F N 1
ATOM 13563 C CA . LYS F 1 45 ? 82.219 15.733 82.184 1.00 16.83 45 LYS F CA 1
ATOM 13564 C C . LYS F 1 45 ? 81.138 14.679 82.390 1.00 16.30 45 LYS F C 1
ATOM 13565 O O . LYS F 1 45 ? 81.435 13.479 82.463 1.00 15.77 45 LYS F O 1
ATOM 13571 N N . GLU F 1 46 ? 79.883 15.111 82.481 1.00 15.99 46 GLU F N 1
ATOM 13572 C CA . GLU F 1 46 ? 78.806 14.170 82.751 1.00 16.82 46 GLU F CA 1
ATOM 13573 C C . GLU F 1 46 ? 78.567 13.192 81.597 1.00 16.21 46 GLU F C 1
ATOM 13574 O O . GLU F 1 46 ? 78.248 12.025 81.826 1.00 16.11 46 GLU F O 1
ATOM 13580 N N . LYS F 1 47 ? 78.714 13.659 80.363 1.00 17.42 47 LYS F N 1
ATOM 13581 C CA . LYS F 1 47 ? 78.563 12.757 79.218 1.00 17.00 47 LYS F CA 1
ATOM 13582 C C . LYS F 1 47 ? 79.713 11.753 79.168 1.00 17.80 47 LYS F C 1
ATOM 13583 O O . LYS F 1 47 ? 79.498 10.561 78.970 1.00 15.45 47 LYS F O 1
ATOM 13589 N N . SER F 1 48 ? 80.930 12.232 79.384 1.00 16.26 48 SER F N 1
ATOM 13590 C CA . SER F 1 48 ? 82.074 11.324 79.466 1.00 17.29 48 SER F CA 1
ATOM 13591 C C . SER F 1 48 ? 81.862 10.285 80.558 1.00 14.99 48 SER F C 1
ATOM 13592 O O . SER F 1 48 ? 82.165 9.107 80.372 1.00 15.34 48 SER F O 1
ATOM 13595 N N . GLN F 1 49 ? 81.347 10.724 81.704 1.00 14.54 49 GLN F N 1
ATOM 13596 C CA . GLN F 1 49 ? 81.154 9.817 82.822 1.00 13.93 49 GLN F CA 1
ATOM 13597 C C . GLN F 1 49 ? 80.172 8.690 82.499 1.00 14.37 49 GLN F C 1
ATOM 13598 O O . GLN F 1 49 ? 80.340 7.557 82.966 1.00 15.78 49 GLN F O 1
ATOM 13604 N N . LEU F 1 50 ? 79.150 8.987 81.699 1.00 15.48 50 LEU F N 1
ATOM 13605 C CA . LEU F 1 50 ? 78.192 7.937 81.356 1.00 15.54 50 LEU F CA 1
ATOM 13606 C C . LEU F 1 50 ? 78.874 6.781 80.613 1.00 15.39 50 LEU F C 1
ATOM 13607 O O . LEU F 1 50 ? 78.591 5.611 80.904 1.00 15.95 50 LEU F O 1
ATOM 13612 N N . ASP F 1 51 ? 79.793 7.096 79.701 1.00 14.46 51 ASP F N 1
ATOM 13613 C CA . ASP F 1 51 ? 80.569 6.040 79.034 1.00 13.93 51 ASP F CA 1
ATOM 13614 C C . ASP F 1 51 ? 81.485 5.301 80.005 1.00 14.90 51 ASP F C 1
ATOM 13615 O O . ASP F 1 51 ? 81.593 4.071 79.956 1.00 15.07 51 ASP F O 1
ATOM 13620 N N . VAL F 1 52 ? 82.155 6.043 80.886 1.00 15.44 52 VAL F N 1
ATOM 13621 C CA . VAL F 1 52 ? 83.012 5.395 81.878 1.00 12.72 52 VAL F CA 1
ATOM 13622 C C . VAL F 1 52 ? 82.180 4.459 82.770 1.00 15.56 52 VAL F C 1
ATOM 13623 O O . VAL F 1 52 ? 82.628 3.371 83.122 1.00 14.66 52 VAL F O 1
ATOM 13627 N N . GLN F 1 53 ? 80.966 4.877 83.116 1.00 14.50 53 GLN F N 1
ATOM 13628 C CA . GLN F 1 53 ? 80.077 4.028 83.920 1.00 15.34 53 GLN F CA 1
ATOM 13629 C C . GLN F 1 53 ? 79.684 2.746 83.166 1.00 15.73 53 GLN F C 1
ATOM 13630 O O . GLN F 1 53 ? 79.606 1.669 83.769 1.00 16.04 53 GLN F O 1
ATOM 13636 N N . ASP F 1 54 ? 79.457 2.855 81.856 1.00 15.97 54 ASP F N 1
ATOM 13637 C CA . ASP F 1 54 ? 79.184 1.672 81.023 1.00 17.33 54 ASP F CA 1
ATOM 13638 C C . ASP F 1 54 ? 80.340 0.665 81.140 1.00 16.67 54 ASP F C 1
ATOM 13639 O O . ASP F 1 54 ? 80.129 -0.541 81.291 1.00 16.44 54 ASP F O 1
ATOM 13644 N N . PHE F 1 55 ? 81.564 1.180 81.066 1.00 13.68 55 PHE F N 1
ATOM 13645 C CA . PHE F 1 55 ? 82.770 0.362 81.185 1.00 14.26 55 PHE F CA 1
ATOM 13646 C C . PHE F 1 55 ? 82.786 -0.311 82.558 1.00 14.02 55 PHE F C 1
ATOM 13647 O O . PHE F 1 55 ? 83.013 -1.514 82.667 1.00 15.87 55 PHE F O 1
ATOM 13655 N N . ALA F 1 56 ? 82.523 0.461 83.611 1.00 14.00 56 ALA F N 1
ATOM 13656 C CA . ALA F 1 56 ? 82.465 -0.108 84.959 1.00 15.48 56 ALA F CA 1
ATOM 13657 C C . ALA F 1 56 ? 81.405 -1.222 85.070 1.00 17.30 56 ALA F C 1
ATOM 13658 O O . ALA F 1 56 ? 81.647 -2.270 85.690 1.00 16.74 56 ALA F O 1
ATOM 13660 N N . ASP F 1 57 ? 80.240 -0.987 84.471 1.00 17.48 57 ASP F N 1
ATOM 13661 C CA . ASP F 1 57 ? 79.116 -1.920 84.577 1.00 17.03 57 ASP F CA 1
ATOM 13662 C C . ASP F 1 57 ? 79.422 -3.243 83.878 1.00 18.57 57 ASP F C 1
ATOM 13663 O O . ASP F 1 57 ? 78.845 -4.283 84.220 1.00 21.02 57 ASP F O 1
ATOM 13668 N N . LEU F 1 58 ? 80.336 -3.209 82.911 1.00 16.91 58 LEU F N 1
ATOM 13669 C CA . LEU F 1 58 ? 80.735 -4.409 82.188 1.00 18.43 58 LEU F CA 1
ATOM 13670 C C . LEU F 1 58 ? 81.902 -5.129 82.854 1.00 21.62 58 LEU F C 1
ATOM 13671 O O . LEU F 1 58 ? 82.342 -6.172 82.376 1.00 23.72 58 LEU F O 1
ATOM 13676 N N . GLY F 1 59 ? 82.416 -4.556 83.939 1.00 17.44 59 GLY F N 1
ATOM 13677 C CA . GLY F 1 59 ? 83.515 -5.158 84.676 1.00 18.51 59 GLY F CA 1
ATOM 13678 C C . GLY F 1 59 ? 84.878 -4.517 84.450 1.00 19.12 59 GLY F C 1
ATOM 13679 O O . GLY F 1 59 ? 85.900 -5.032 84.914 1.00 18.84 59 GLY F O 1
ATOM 13680 N N . GLY F 1 60 ? 84.910 -3.398 83.739 1.00 17.71 60 GLY F N 1
ATOM 13681 C CA . GLY F 1 60 ? 86.166 -2.688 83.538 1.00 15.59 60 GLY F CA 1
ATOM 13682 C C . GLY F 1 60 ? 86.667 -2.149 84.868 1.00 16.72 60 GLY F C 1
ATOM 13683 O O . GLY F 1 60 ? 85.852 -1.812 85.746 1.00 16.76 60 GLY F O 1
ATOM 13684 N N . LYS F 1 61 ? 87.990 -2.058 85.030 1.00 14.95 61 LYS F N 1
ATOM 13685 C CA . LYS F 1 61 ? 88.571 -1.572 86.284 1.00 16.47 61 LYS F CA 1
ATOM 13686 C C . LYS F 1 61 ? 89.428 -0.310 86.140 1.00 14.37 61 LYS F C 1
ATOM 13687 O O . LYS F 1 61 ? 89.415 0.550 87.027 1.00 15.95 61 LYS F O 1
ATOM 13693 N N . THR F 1 62 ? 90.157 -0.212 85.033 1.00 15.06 62 THR F N 1
ATOM 13694 C CA . THR F 1 62 ? 91.135 0.848 84.855 1.00 13.69 62 THR F CA 1
ATOM 13695 C C . THR F 1 62 ? 91.137 1.370 83.422 1.00 15.43 62 THR F C 1
ATOM 13696 O O . THR F 1 62 ? 91.029 0.596 82.469 1.00 14.30 62 THR F O 1
ATOM 13700 N N . ILE F 1 63 ? 91.287 2.687 83.272 1.00 13.50 63 ILE F N 1
ATOM 13701 C CA . ILE F 1 63 ? 91.496 3.291 81.963 1.00 13.78 63 ILE F CA 1
ATOM 13702 C C . ILE F 1 63 ? 92.800 4.075 82.014 1.00 15.61 63 ILE F C 1
ATOM 13703 O O . ILE F 1 63 ? 93.023 4.853 82.949 1.00 16.05 63 ILE F O 1
ATOM 13708 N N . VAL F 1 64 ? 93.670 3.828 81.040 1.00 13.16 64 VAL F N 1
ATOM 13709 C CA . VAL F 1 64 ? 94.877 4.629 80.878 1.00 13.36 64 VAL F CA 1
ATOM 13710 C C . VAL F 1 64 ? 94.523 5.826 79.999 1.00 14.90 64 VAL F C 1
ATOM 13711 O O . VAL F 1 64 ? 94.155 5.672 78.824 1.00 15.52 64 VAL F O 1
ATOM 13715 N N . ASP F 1 65 ? 94.612 7.014 80.588 1.00 13.44 65 ASP F N 1
ATOM 13716 C CA . ASP F 1 65 ? 94.213 8.243 79.924 1.00 15.90 65 ASP F CA 1
ATOM 13717 C C . ASP F 1 65 ? 95.463 8.855 79.312 1.00 14.48 65 ASP F C 1
ATOM 13718 O O . ASP F 1 65 ? 96.320 9.371 80.030 1.00 13.86 65 ASP F O 1
ATOM 13723 N N . ALA F 1 66 ? 95.566 8.773 77.987 1.00 13.92 66 ALA F N 1
ATOM 13724 C CA . ALA F 1 66 ? 96.773 9.181 77.263 1.00 14.99 66 ALA F CA 1
ATOM 13725 C C . ALA F 1 66 ? 96.859 10.682 76.992 1.00 16.67 66 ALA F C 1
ATOM 13726 O O . ALA F 1 66 ? 97.738 11.129 76.250 1.00 17.87 66 ALA F O 1
ATOM 13728 N N . THR F 1 67 ? 95.975 11.461 77.603 1.00 15.87 67 THR F N 1
ATOM 13729 C CA . THR F 1 67 ? 95.938 12.897 77.333 1.00 16.59 67 THR F CA 1
ATOM 13730 C C . THR F 1 67 ? 97.147 13.623 77.917 1.00 15.05 67 THR F C 1
ATOM 13731 O O . THR F 1 67 ? 97.295 13.700 79.136 1.00 15.76 67 THR F O 1
ATOM 13735 N N . ALA F 1 68 ? 97.983 14.180 77.046 1.00 16.45 68 ALA F N 1
ATOM 13736 C CA . ALA F 1 68 ? 99.189 14.879 77.494 1.00 19.61 68 ALA F CA 1
ATOM 13737 C C . ALA F 1 68 ? 99.014 16.398 77.537 1.00 20.78 68 ALA F C 1
ATOM 13738 O O . ALA F 1 68 ? 97.941 16.913 77.260 1.00 17.70 68 ALA F O 1
ATOM 13740 N N . VAL F 1 69 ? 100.082 17.119 77.869 1.00 20.38 69 VAL F N 1
ATOM 13741 C CA . VAL F 1 69 ? 99.936 18.530 78.205 1.00 20.00 69 VAL F CA 1
ATOM 13742 C C . VAL F 1 69 ? 99.476 19.370 77.008 1.00 18.92 69 VAL F C 1
ATOM 13743 O O . VAL F 1 69 ? 98.763 20.366 77.174 1.00 18.95 69 VAL F O 1
ATOM 13747 N N . ASP F 1 70 ? 99.845 18.931 75.810 1.00 18.64 70 ASP F N 1
ATOM 13748 C CA . ASP F 1 70 ? 99.496 19.641 74.587 1.00 21.79 70 ASP F CA 1
ATOM 13749 C C . ASP F 1 70 ? 98.079 19.325 74.112 1.00 22.06 70 ASP F C 1
ATOM 13750 O O . ASP F 1 70 ? 97.637 19.820 73.076 1.00 22.62 70 ASP F O 1
ATOM 13755 N N . TYR F 1 71 ? 97.362 18.505 74.871 1.00 17.95 71 TYR F N 1
ATOM 13756 C CA . TYR F 1 71 ? 96.048 18.056 74.423 1.00 18.81 71 TYR F CA 1
ATOM 13757 C C . TYR F 1 71 ? 94.903 18.555 75.314 1.00 20.93 71 TYR F C 1
ATOM 13758 O O . TYR F 1 71 ? 93.817 17.963 75.329 1.00 20.61 71 TYR F O 1
ATOM 13767 N N . GLY F 1 72 ? 95.154 19.640 76.051 1.00 17.92 72 GLY F N 1
ATOM 13768 C CA . GLY F 1 72 ? 94.108 20.345 76.774 1.00 21.09 72 GLY F CA 1
ATOM 13769 C C . GLY F 1 72 ? 93.463 19.531 77.879 1.00 18.50 72 GLY F C 1
ATOM 13770 O O . GLY F 1 72 ? 92.252 19.297 77.875 1.00 18.09 72 GLY F O 1
ATOM 13771 N N . ARG F 1 73 ? 94.273 19.107 78.841 1.00 16.55 73 ARG F N 1
ATOM 13772 C CA . ARG F 1 73 ? 93.779 18.256 79.915 1.00 15.23 73 ARG F CA 1
ATOM 13773 C C . ARG F 1 73 ? 92.658 18.893 80.729 1.00 16.37 73 ARG F C 1
ATOM 13774 O O . ARG F 1 73 ? 92.582 20.115 80.876 1.00 17.21 73 ARG F O 1
ATOM 13782 N N . ARG F 1 74 ? 91.804 18.041 81.279 1.00 15.27 74 ARG F N 1
ATOM 13783 C CA . ARG F 1 74 ? 90.812 18.464 82.257 1.00 16.71 74 ARG F CA 1
ATOM 13784 C C . ARG F 1 74 ? 90.967 17.514 83.436 1.00 15.51 74 ARG F C 1
ATOM 13785 O O . ARG F 1 74 ? 90.091 16.686 83.723 1.00 17.45 74 ARG F O 1
ATOM 13793 N N . VAL F 1 75 ? 92.113 17.634 84.103 1.00 16.82 75 VAL F N 1
ATOM 13794 C CA . VAL F 1 75 ? 92.500 16.707 85.158 1.00 16.30 75 VAL F CA 1
ATOM 13795 C C . VAL F 1 75 ? 91.447 16.569 86.258 1.00 16.25 75 VAL F C 1
ATOM 13796 O O . VAL F 1 75 ? 91.169 15.463 86.724 1.00 16.80 75 VAL F O 1
ATOM 13800 N N . LEU F 1 76 ? 90.855 17.685 86.684 1.00 14.78 76 LEU F N 1
ATOM 13801 C CA . LEU F 1 76 ? 89.933 17.628 87.812 1.00 16.53 76 LEU F CA 1
ATOM 13802 C C . LEU F 1 76 ? 88.627 16.941 87.426 1.00 16.81 76 LEU F C 1
ATOM 13803 O O . LEU F 1 76 ? 88.045 16.234 88.244 1.00 17.26 76 LEU F O 1
ATOM 13808 N N . ASP F 1 77 ? 88.193 17.119 86.178 1.00 17.49 77 ASP F N 1
ATOM 13809 C CA . ASP F 1 77 ? 87.005 16.406 85.695 1.00 17.88 77 ASP F CA 1
ATOM 13810 C C . ASP F 1 77 ? 87.275 14.911 85.644 1.00 15.86 77 ASP F C 1
ATOM 13811 O O . ASP F 1 77 ? 86.443 14.105 86.055 1.00 16.19 77 ASP F O 1
ATOM 13816 N N . VAL F 1 78 ? 88.450 14.540 85.157 1.00 16.25 78 VAL F N 1
ATOM 13817 C CA . VAL F 1 78 ? 88.802 13.127 85.105 1.00 15.32 78 VAL F CA 1
ATOM 13818 C C . VAL F 1 78 ? 88.896 12.536 86.519 1.00 16.08 78 VAL F C 1
ATOM 13819 O O . VAL F 1 78 ? 88.384 11.452 86.780 1.00 14.90 78 VAL F O 1
ATOM 13823 N N . ALA F 1 79 ? 89.537 13.257 87.435 1.00 15.22 79 ALA F N 1
ATOM 13824 C CA . ALA F 1 79 ? 89.563 12.835 88.837 1.00 17.11 79 ALA F CA 1
ATOM 13825 C C . ALA F 1 79 ? 88.159 12.652 89.408 1.00 16.41 79 ALA F C 1
ATOM 13826 O O . ALA F 1 79 ? 87.890 11.686 90.120 1.00 15.32 79 ALA F O 1
ATOM 13828 N N . GLN F 1 80 ? 87.257 13.581 89.103 1.00 15.15 80 GLN F N 1
ATOM 13829 C CA . GLN F 1 80 ? 85.925 13.500 89.673 1.00 17.32 80 GLN F CA 1
ATOM 13830 C C . GLN F 1 80 ? 85.193 12.282 89.120 1.00 15.41 80 GLN F C 1
ATOM 13831 O O . GLN F 1 80 ? 84.508 11.568 89.859 1.00 16.61 80 GLN F O 1
ATOM 13837 N N . ILE F 1 81 ? 85.395 12.016 87.831 1.00 15.29 81 ILE F N 1
ATOM 13838 C CA . ILE F 1 81 ? 84.818 10.839 87.210 1.00 14.93 81 ILE F CA 1
ATOM 13839 C C . ILE F 1 81 ? 85.349 9.576 87.879 1.00 15.91 81 ILE F C 1
ATOM 13840 O O . ILE F 1 81 ? 84.585 8.666 88.181 1.00 15.65 81 ILE F O 1
ATOM 13845 N N . SER F 1 82 ? 86.659 9.519 88.107 1.00 13.94 82 SER F N 1
ATOM 13846 C CA . SER F 1 82 ? 87.260 8.382 88.797 1.00 14.89 82 SER F CA 1
ATOM 13847 C C . SER F 1 82 ? 86.630 8.184 90.179 1.00 18.60 82 SER F C 1
ATOM 13848 O O . SER F 1 82 ? 86.250 7.072 90.553 1.00 18.39 82 SER F O 1
ATOM 13851 N N . LYS F 1 83 ? 86.516 9.271 90.938 1.00 16.22 83 LYS F N 1
ATOM 13852 C CA . LYS F 1 83 ? 85.941 9.211 92.285 1.00 18.69 83 LYS F CA 1
ATOM 13853 C C . LYS F 1 83 ? 84.491 8.698 92.267 1.00 20.31 83 LYS F C 1
ATOM 13854 O O . LYS F 1 83 ? 84.104 7.848 93.086 1.00 20.59 83 LYS F O 1
ATOM 13860 N N . GLU F 1 84 ? 83.697 9.194 91.322 1.00 16.45 84 GLU F N 1
ATOM 13861 C CA . GLU F 1 84 ? 82.273 8.862 91.263 1.00 17.37 84 GLU F CA 1
ATOM 13862 C C . GLU F 1 84 ? 81.986 7.453 90.748 1.00 20.43 84 GLU F C 1
ATOM 13863 O O . GLU F 1 84 ? 81.028 6.812 91.204 1.00 21.21 84 GLU F O 1
ATOM 13869 N N . THR F 1 85 ? 82.804 6.973 89.808 1.00 16.54 85 THR F N 1
ATOM 13870 C CA . THR F 1 85 ? 82.554 5.693 89.149 1.00 17.51 85 THR F CA 1
ATOM 13871 C C . THR F 1 85 ? 83.353 4.551 89.757 1.00 18.35 85 THR F C 1
ATOM 13872 O O . THR F 1 85 ? 83.000 3.381 89.586 1.00 20.02 85 THR F O 1
ATOM 13876 N N . GLY F 1 86 ? 84.444 4.893 90.431 1.00 15.97 86 GLY F N 1
ATOM 13877 C CA . GLY F 1 86 ? 85.326 3.902 91.020 1.00 20.00 86 GLY F CA 1
ATOM 13878 C C . GLY F 1 86 ? 86.323 3.349 90.021 1.00 18.03 86 GLY F C 1
ATOM 13879 O O . GLY F 1 86 ? 87.138 2.489 90.364 1.00 19.59 86 GLY F O 1
ATOM 13880 N N . ILE F 1 87 ? 86.258 3.824 88.779 1.00 14.66 87 ILE F N 1
ATOM 13881 C CA . ILE F 1 87 ? 87.227 3.420 87.759 1.00 15.73 87 ILE F CA 1
ATOM 13882 C C . ILE F 1 87 ? 88.590 4.080 88.032 1.00 15.15 87 ILE F C 1
ATOM 13883 O O . ILE F 1 87 ? 88.680 5.295 88.213 1.00 17.11 87 ILE F O 1
ATOM 13888 N N . GLN F 1 88 ? 89.637 3.264 88.065 1.00 13.48 88 GLN F N 1
ATOM 13889 C CA . GLN F 1 88 ? 90.996 3.747 88.282 1.00 15.89 88 GLN F CA 1
ATOM 13890 C C . GLN F 1 88 ? 91.553 4.375 87.010 1.00 16.18 88 GLN F C 1
ATOM 13891 O O . GLN F 1 88 ? 91.362 3.841 85.906 1.00 15.53 88 GLN F O 1
ATOM 13897 N N . ILE F 1 89 ? 92.243 5.504 87.157 1.00 14.61 89 ILE F N 1
ATOM 13898 C CA . ILE F 1 89 ? 92.801 6.209 86.000 1.00 15.46 89 ILE F CA 1
ATOM 13899 C C . ILE F 1 89 ? 94.322 6.312 86.107 1.00 16.50 89 ILE F C 1
ATOM 13900 O O . ILE F 1 89 ? 94.861 6.737 87.134 1.00 14.48 89 ILE F O 1
ATOM 13905 N N . VAL F 1 90 ? 95.008 5.922 85.041 1.00 14.09 90 VAL F N 1
ATOM 13906 C CA . VAL F 1 90 ? 96.440 6.183 84.929 1.00 13.71 90 VAL F CA 1
ATOM 13907 C C . VAL F 1 90 ? 96.610 7.385 84.000 1.00 15.63 90 VAL F C 1
ATOM 13908 O O . VAL F 1 90 ? 96.230 7.331 82.822 1.00 16.67 90 VAL F O 1
ATOM 13912 N N . GLY F 1 91 ? 97.168 8.463 84.547 1.00 14.58 91 GLY F N 1
ATOM 13913 C CA . GLY F 1 91 ? 97.368 9.694 83.799 1.00 15.35 91 GLY F CA 1
ATOM 13914 C C . GLY F 1 91 ? 98.704 9.689 83.073 1.00 14.88 91 GLY F C 1
ATOM 13915 O O . GLY F 1 91 ? 99.578 8.869 83.359 1.00 14.85 91 GLY F O 1
ATOM 13916 N N . THR F 1 92 ? 98.869 10.627 82.148 1.00 13.80 92 THR F N 1
ATOM 13917 C CA . THR F 1 92 ? 100.003 10.603 81.249 1.00 14.59 92 THR F CA 1
ATOM 13918 C C . THR F 1 92 ? 100.706 11.950 81.261 1.00 15.33 92 THR F C 1
ATOM 13919 O O . THR F 1 92 ? 100.077 12.997 81.065 1.00 17.24 92 THR F O 1
ATOM 13923 N N . ALA F 1 93 ? 102.003 11.901 81.528 1.00 15.31 93 ALA F N 1
ATOM 13924 C CA . ALA F 1 93 ? 102.853 13.079 81.488 1.00 15.12 93 ALA F CA 1
ATOM 13925 C C . ALA F 1 93 ? 103.500 13.152 80.125 1.00 19.66 93 ALA F C 1
ATOM 13926 O O . ALA F 1 93 ? 103.581 12.158 79.419 1.00 19.40 93 ALA F O 1
ATOM 13928 N N . GLY F 1 94 ? 103.978 14.331 79.753 1.00 19.49 94 GLY F N 1
ATOM 13929 C CA . GLY F 1 94 ? 104.756 14.447 78.537 1.00 19.00 94 GLY F CA 1
ATOM 13930 C C . GLY F 1 94 ? 104.031 15.092 77.380 1.00 18.39 94 GLY F C 1
ATOM 13931 O O . GLY F 1 94 ? 103.236 16.019 77.551 1.00 20.54 94 GLY F O 1
ATOM 13932 N N . PHE F 1 95 ? 104.296 14.569 76.190 1.00 18.23 95 PHE F N 1
ATOM 13933 C CA . PHE F 1 95 ? 103.959 15.271 74.967 1.00 20.71 95 PHE F CA 1
ATOM 13934 C C . PHE F 1 95 ? 103.363 14.346 73.943 1.00 26.78 95 PHE F C 1
ATOM 13935 O O . PHE F 1 95 ? 103.452 13.119 74.039 1.00 23.44 95 PHE F O 1
ATOM 13943 N N . ASN F 1 96 ? 102.793 14.960 72.922 1.00 33.21 96 ASN F N 1
ATOM 13944 C CA . ASN F 1 96 ? 102.337 14.220 71.773 1.00 33.43 96 ASN F CA 1
ATOM 13945 C C . ASN F 1 96 ? 102.965 14.769 70.493 1.00 35.09 96 ASN F C 1
ATOM 13946 O O . ASN F 1 96 ? 104.024 15.422 70.516 1.00 29.93 96 ASN F O 1
ATOM 13951 N N . LYS F 1 97 ? 102.302 14.463 69.387 1.00 34.91 97 LYS F N 1
ATOM 13952 C CA . LYS F 1 97 ? 102.659 14.899 68.053 1.00 37.10 97 LYS F CA 1
ATOM 13953 C C . LYS F 1 97 ? 102.890 16.404 68.002 1.00 25.87 97 LYS F C 1
ATOM 13954 O O . LYS F 1 97 ? 102.105 17.182 68.552 1.00 27.12 97 LYS F O 1
ATOM 13960 N N . SER F 1 98 ? 103.954 16.808 67.320 1.00 27.98 98 SER F N 1
ATOM 13961 C CA . SER F 1 98 ? 104.308 18.220 67.252 1.00 26.91 98 SER F CA 1
ATOM 13962 C C . SER F 1 98 ? 103.272 19.085 66.529 1.00 28.45 98 SER F C 1
ATOM 13963 O O . SER F 1 98 ? 103.231 20.294 66.738 1.00 25.93 98 SER F O 1
ATOM 13966 N N . PHE F 1 99 ? 102.422 18.496 65.693 1.00 27.69 99 PHE F N 1
ATOM 13967 C CA . PHE F 1 99 ? 101.439 19.343 65.012 1.00 29.63 99 PHE F CA 1
ATOM 13968 C C . PHE F 1 99 ? 100.516 20.077 65.992 1.00 29.15 99 PHE F C 1
ATOM 13969 O O . PHE F 1 99 ? 100.065 21.187 65.713 1.00 29.33 99 PHE F O 1
ATOM 13977 N N . LEU F 1 100 ? 100.271 19.475 67.152 1.00 24.38 100 LEU F N 1
ATOM 13978 C CA . LEU F 1 100 ? 99.465 20.107 68.187 1.00 23.80 100 LEU F CA 1
ATOM 13979 C C . LEU F 1 100 ? 100.128 21.333 68.805 1.00 23.99 100 LEU F C 1
ATOM 13980 O O . LEU F 1 100 ? 99.463 22.158 69.427 1.00 24.84 100 LEU F O 1
ATOM 13985 N N . TRP F 1 101 ? 101.441 21.449 68.645 1.00 24.28 101 TRP F N 1
ATOM 13986 C CA . TRP F 1 101 ? 102.205 22.450 69.385 1.00 25.01 101 TRP F CA 1
ATOM 13987 C C . TRP F 1 101 ? 101.957 23.874 68.918 1.00 28.00 101 TRP F C 1
ATOM 13988 O O . TRP F 1 101 ? 102.450 24.825 69.522 1.00 26.06 101 TRP F O 1
ATOM 13999 N N . ASP F 1 102 ? 101.190 24.022 67.843 1.00 26.52 102 ASP F N 1
ATOM 14000 C CA . ASP F 1 102 ? 100.794 25.344 67.385 1.00 25.97 102 ASP F CA 1
ATOM 14001 C C . ASP F 1 102 ? 99.737 25.955 68.307 1.00 27.95 102 ASP F C 1
ATOM 14002 O O . ASP F 1 102 ? 99.498 27.163 68.287 1.00 25.03 102 ASP F O 1
ATOM 14007 N N . GLY F 1 103 ? 99.098 25.123 69.119 1.00 21.40 103 GLY F N 1
ATOM 14008 C CA . GLY F 1 103 ? 98.049 25.610 69.994 1.00 22.79 103 GLY F CA 1
ATOM 14009 C C . GLY F 1 103 ? 98.595 26.551 71.049 1.00 22.29 103 GLY F C 1
ATOM 14010 O O . GLY F 1 103 ? 99.743 26.427 71.473 1.00 22.70 103 GLY F O 1
ATOM 14011 N N . LYS F 1 104 ? 97.770 27.498 71.473 1.00 23.55 104 LYS F N 1
ATOM 14012 C CA . LYS F 1 104 ? 98.154 28.409 72.539 1.00 25.22 104 LYS F CA 1
ATOM 14013 C C . LYS F 1 104 ? 98.167 27.714 73.891 1.00 27.49 104 LYS F C 1
ATOM 14014 O O . LYS F 1 104 ? 97.332 26.852 74.168 1.00 27.33 104 LYS F O 1
ATOM 14020 N N . ILE F 1 105 ? 99.118 28.097 74.733 1.00 27.52 105 ILE F N 1
ATOM 14021 C CA . ILE F 1 105 ? 99.199 27.569 76.088 1.00 26.54 105 ILE F CA 1
ATOM 14022 C C . ILE F 1 105 ? 98.140 28.232 76.969 1.00 29.64 105 ILE F C 1
ATOM 14023 O O . ILE F 1 105 ? 97.962 29.451 76.903 1.00 31.99 105 ILE F O 1
ATOM 14028 N N . LYS F 1 106 ? 97.427 27.434 77.770 1.00 29.23 106 LYS F N 1
ATOM 14029 C CA . LYS F 1 106 ? 96.483 27.979 78.746 1.00 33.23 106 LYS F CA 1
ATOM 14030 C C . LYS F 1 106 ? 97.210 29.012 79.593 1.00 27.64 106 LYS F C 1
ATOM 14031 O O . LYS F 1 106 ? 98.296 28.741 80.097 1.00 28.79 106 LYS F O 1
ATOM 14037 N N . PRO F 1 107 ? 96.605 30.191 79.782 1.00 29.86 107 PRO F N 1
ATOM 14038 C CA . PRO F 1 107 ? 97.185 31.152 80.728 1.00 31.74 107 PRO F CA 1
ATOM 14039 C C . PRO F 1 107 ? 97.421 30.486 82.080 1.00 28.20 107 PRO F C 1
ATOM 14040 O O . PRO F 1 107 ? 98.413 30.762 82.749 1.00 29.20 107 PRO F O 1
ATOM 14044 N N . GLU F 1 108 ? 96.513 29.592 82.458 1.00 28.32 108 GLU F N 1
ATOM 14045 C CA . GLU F 1 108 ? 96.589 28.897 83.736 1.00 28.24 108 GLU F CA 1
ATOM 14046 C C . GLU F 1 108 ? 97.847 28.053 83.905 1.00 27.86 108 GLU F C 1
ATOM 14047 O O . GLU F 1 108 ? 98.268 27.780 85.029 1.00 27.13 108 GLU F O 1
ATOM 14053 N N . LEU F 1 109 ? 98.454 27.643 82.792 1.00 25.57 109 LEU F N 1
ATOM 14054 C CA . LEU F 1 109 ? 99.641 26.792 82.850 1.00 27.02 109 LEU F CA 1
ATOM 14055 C C . LEU F 1 109 ? 100.944 27.577 82.808 1.00 29.29 109 LEU F C 1
ATOM 14056 O O . LEU F 1 109 ? 102.010 27.029 83.078 1.00 27.51 109 LEU F O 1
ATOM 14061 N N . LYS F 1 110 ? 100.863 28.856 82.471 1.00 28.07 110 LYS F N 1
ATOM 14062 C CA . LYS F 1 110 ? 102.086 29.640 82.318 1.00 27.75 110 LYS F CA 1
ATOM 14063 C C . LYS F 1 110 ? 102.942 29.720 83.591 1.00 26.93 110 LYS F C 1
ATOM 14064 O O . LYS F 1 110 ? 104.174 29.732 83.510 1.00 29.37 110 LYS F O 1
ATOM 14070 N N . PRO F 1 111 ? 102.300 29.743 84.774 1.00 29.32 111 PRO F N 1
ATOM 14071 C CA . PRO F 1 111 ? 103.110 29.715 85.999 1.00 29.36 111 PRO F CA 1
ATOM 14072 C C . PRO F 1 111 ? 103.932 28.434 86.168 1.00 33.73 111 PRO F C 1
ATOM 14073 O O . PRO F 1 111 ? 104.907 28.438 86.924 1.00 36.42 111 PRO F O 1
ATOM 14077 N N . ILE F 1 112 ? 103.557 27.364 85.473 1.00 30.14 112 ILE F N 1
ATOM 14078 C CA . ILE F 1 112 ? 104.307 26.105 85.537 1.00 32.59 112 ILE F CA 1
ATOM 14079 C C . ILE F 1 112 ? 105.273 25.950 84.363 1.00 35.53 112 ILE F C 1
ATOM 14080 O O . ILE F 1 112 ? 106.446 25.616 84.546 1.00 37.18 112 ILE F O 1
ATOM 14085 N N . ILE F 1 113 ? 104.763 26.195 83.162 1.00 32.06 113 ILE F N 1
ATOM 14086 C CA . ILE F 1 113 ? 105.514 25.990 81.928 1.00 32.73 113 ILE F CA 1
ATOM 14087 C C . ILE F 1 113 ? 106.479 27.138 81.651 1.00 32.92 113 ILE F C 1
ATOM 14088 O O . ILE F 1 113 ? 107.588 26.926 81.160 1.00 36.39 113 ILE F O 1
ATOM 14093 N N . GLY F 1 114 ? 106.053 28.352 81.977 1.00 30.52 114 GLY F N 1
ATOM 14094 C CA . GLY F 1 114 ? 106.798 29.542 81.605 1.00 33.34 114 GLY F CA 1
ATOM 14095 C C . GLY F 1 114 ? 105.957 30.438 80.719 1.00 30.71 114 GLY F C 1
ATOM 14096 O O . GLY F 1 114 ? 104.867 30.062 80.287 1.00 31.84 114 GLY F O 1
ATOM 14097 N N . ASP F 1 115 ? 106.465 31.629 80.432 1.00 31.89 115 ASP F N 1
ATOM 14098 C CA . ASP F 1 115 ? 105.686 32.611 79.695 1.00 34.98 115 ASP F CA 1
ATOM 14099 C C . ASP F 1 115 ? 105.866 32.425 78.197 1.00 34.98 115 ASP F C 1
ATOM 14100 O O . ASP F 1 115 ? 106.632 33.147 77.563 1.00 34.39 115 ASP F O 1
ATOM 14105 N N . PHE F 1 116 ? 105.157 31.449 77.639 1.00 30.31 116 PHE F N 1
ATOM 14106 C CA . PHE F 1 116 ? 105.228 31.166 76.211 1.00 26.31 116 PHE F CA 1
ATOM 14107 C C . PHE F 1 116 ? 103.850 31.200 75.583 1.00 27.74 116 PHE F C 1
ATOM 14108 O O . PHE F 1 116 ? 102.867 30.800 76.204 1.00 30.58 116 PHE F O 1
ATOM 14116 N N . GLU F 1 117 ? 103.790 31.655 74.336 1.00 29.03 117 GLU F N 1
ATOM 14117 C CA . GLU F 1 117 ? 102.521 31.778 73.632 1.00 29.18 117 GLU F CA 1
ATOM 14118 C C . GLU F 1 117 ? 101.965 30.428 73.165 1.00 27.26 117 GLU F C 1
ATOM 14119 O O . GLU F 1 117 ? 100.761 30.180 73.275 1.00 28.43 117 GLU F O 1
ATOM 14125 N N . THR F 1 118 ? 102.839 29.566 72.645 1.00 26.08 118 THR F N 1
ATOM 14126 C CA . THR F 1 118 ? 102.424 28.269 72.117 1.00 25.50 118 THR F CA 1
ATOM 14127 C C . THR F 1 118 ? 103.320 27.179 72.680 1.00 24.73 118 THR F C 1
ATOM 14128 O O . THR F 1 118 ? 104.406 27.459 73.181 1.00 24.23 118 THR F O 1
ATOM 14132 N N . TYR F 1 119 ? 102.876 25.929 72.601 1.00 23.76 119 TYR F N 1
ATOM 14133 C CA . TYR F 1 119 ? 103.750 24.828 73.007 1.00 26.85 119 TYR F CA 1
ATOM 14134 C C . TYR F 1 119 ? 105.032 24.783 72.178 1.00 23.73 119 TYR F C 1
ATOM 14135 O O . TYR F 1 119 ? 106.093 24.435 72.698 1.00 22.96 119 TYR F O 1
ATOM 14144 N N . TYR F 1 120 ? 104.926 25.116 70.890 1.00 25.50 120 TYR F N 1
ATOM 14145 C CA . TYR F 1 120 ? 106.084 25.150 69.996 1.00 24.37 120 TYR F CA 1
ATOM 14146 C C . TYR F 1 120 ? 107.162 26.039 70.589 1.00 24.15 120 TYR F C 1
ATOM 14147 O O . TYR F 1 120 ? 108.315 25.637 70.730 1.00 25.37 120 TYR F O 1
ATOM 14156 N N . GLU F 1 121 ? 106.759 27.252 70.947 1.00 24.60 121 GLU F N 1
ATOM 14157 C CA . GLU F 1 121 ? 107.673 28.257 71.475 1.00 26.57 121 GLU F CA 1
ATOM 14158 C C . GLU F 1 121 ? 108.299 27.773 72.785 1.00 25.05 121 GLU F C 1
ATOM 14159 O O . GLU F 1 121 ? 109.488 27.957 73.029 1.00 25.26 121 GLU F O 1
ATOM 14165 N N . TRP F 1 122 ? 107.492 27.123 73.617 1.00 21.26 122 TRP F N 1
ATOM 14166 C CA . TRP F 1 122 ? 107.982 26.557 74.865 1.00 22.43 122 TRP F CA 1
ATOM 14167 C C . TRP F 1 122 ? 109.055 25.501 74.609 1.00 23.05 122 TRP F C 1
ATOM 14168 O O . TRP F 1 122 ? 110.162 25.573 75.135 1.00 23.74 122 TRP F O 1
ATOM 14179 N N . ILE F 1 123 ? 108.726 24.521 73.782 1.00 21.27 123 ILE F N 1
ATOM 14180 C CA . ILE F 1 123 ? 109.623 23.397 73.570 1.00 22.15 123 ILE F CA 1
ATOM 14181 C C . ILE F 1 123 ? 110.909 23.809 72.843 1.00 26.00 123 ILE F C 1
ATOM 14182 O O . ILE F 1 123 ? 111.985 23.291 73.130 1.00 23.17 123 ILE F O 1
ATOM 14187 N N . GLU F 1 124 ? 110.789 24.754 71.917 1.00 25.32 124 GLU F N 1
ATOM 14188 C CA . GLU F 1 124 ? 111.941 25.224 71.157 1.00 27.41 124 GLU F CA 1
ATOM 14189 C C . GLU F 1 124 ? 112.929 25.962 72.059 1.00 31.67 124 GLU F C 1
ATOM 14190 O O . GLU F 1 124 ? 114.142 25.855 71.885 1.00 33.47 124 GLU F O 1
ATOM 14196 N N . ASN F 1 125 ? 112.403 26.701 73.030 1.00 26.81 125 ASN F N 1
ATOM 14197 C CA . ASN F 1 125 ? 113.229 27.597 73.836 1.00 29.13 125 ASN F CA 1
ATOM 14198 C C . ASN F 1 125 ? 113.586 27.079 75.219 1.00 31.36 125 ASN F C 1
ATOM 14199 O O . ASN F 1 125 ? 114.124 27.815 76.048 1.00 34.76 125 ASN F O 1
ATOM 14204 N N . THR F 1 126 ? 113.283 25.813 75.469 1.00 28.06 126 THR F N 1
ATOM 14205 C CA . THR F 1 126 ? 113.559 25.213 76.766 1.00 26.01 126 THR F CA 1
ATOM 14206 C C . THR F 1 126 ? 114.546 24.071 76.586 1.00 25.90 126 THR F C 1
ATOM 14207 O O . THR F 1 126 ? 114.406 23.269 75.667 1.00 26.32 126 THR F O 1
ATOM 14211 N N . THR F 1 127 ? 115.551 23.994 77.455 1.00 23.70 127 THR F N 1
ATOM 14212 C CA . THR F 1 127 ? 116.558 22.941 77.338 1.00 25.46 127 THR F CA 1
ATOM 14213 C C . THR F 1 127 ? 115.943 21.560 77.560 1.00 26.41 127 THR F C 1
ATOM 14214 O O . THR F 1 127 ? 114.881 21.434 78.175 1.00 22.04 127 THR F O 1
ATOM 14218 N N . THR F 1 128 ? 116.617 20.526 77.068 1.00 25.78 128 THR F N 1
ATOM 14219 C CA . THR F 1 128 ? 116.138 19.161 77.253 1.00 27.97 128 THR F CA 1
ATOM 14220 C C . THR F 1 128 ? 116.013 18.829 78.743 1.00 28.25 128 THR F C 1
ATOM 14221 O O . THR F 1 128 ? 115.036 18.211 79.179 1.00 23.12 128 THR F O 1
ATOM 14225 N N . ASP F 1 129 ? 116.994 19.260 79.529 1.00 26.96 129 ASP F N 1
ATOM 14226 C CA . ASP F 1 129 ? 116.971 19.024 80.968 1.00 27.83 129 ASP F CA 1
ATOM 14227 C C . ASP F 1 129 ? 115.764 19.656 81.660 1.00 25.42 129 ASP F C 1
ATOM 14228 O O . ASP F 1 129 ? 115.170 19.048 82.554 1.00 24.90 129 ASP F O 1
ATOM 14233 N N . LYS F 1 130 ? 115.403 20.872 81.260 1.00 20.95 130 LYS F N 1
ATOM 14234 C CA . LYS F 1 130 ? 114.234 21.530 81.845 1.00 23.85 130 LYS F CA 1
ATOM 14235 C C . LYS F 1 130 ? 112.910 20.897 81.392 1.00 23.52 130 LYS F C 1
ATOM 14236 O O . LYS F 1 130 ? 111.934 20.879 82.145 1.00 23.63 130 LYS F O 1
ATOM 14242 N N . LEU F 1 131 ? 112.885 20.376 80.169 1.00 22.16 131 LEU F N 1
ATOM 14243 C CA . LEU F 1 131 ? 111.723 19.616 79.706 1.00 22.20 131 LEU F CA 1
ATOM 14244 C C . LEU F 1 131 ? 111.606 18.318 80.512 1.00 20.57 131 LEU F C 1
ATOM 14245 O O . LEU F 1 131 ? 110.508 17.912 80.906 1.00 19.94 131 LEU F O 1
ATOM 14250 N N . THR F 1 132 ? 112.732 17.656 80.755 1.00 19.37 132 THR F N 1
ATOM 14251 C CA . THR F 1 132 ? 112.725 16.493 81.640 1.00 20.95 132 THR F CA 1
ATOM 14252 C C . THR F 1 132 ? 112.164 16.845 83.023 1.00 21.18 132 THR F C 1
ATOM 14253 O O . THR F 1 132 ? 111.356 16.107 83.583 1.00 20.52 132 THR F O 1
ATOM 14257 N N . GLU F 1 133 ? 112.595 17.973 83.577 1.00 19.70 133 GLU F N 1
ATOM 14258 C CA . GLU F 1 133 ? 112.119 18.381 84.896 1.00 22.92 133 GLU F CA 1
ATOM 14259 C C . GLU F 1 133 ? 110.603 18.556 84.901 1.00 22.12 133 GLU F C 1
ATOM 14260 O O . GLU F 1 133 ? 109.939 18.185 85.863 1.00 21.78 133 GLU F O 1
ATOM 14266 N N . PHE F 1 134 ? 110.067 19.140 83.835 1.00 20.88 134 PHE F N 1
ATOM 14267 C CA . PHE F 1 134 ? 108.622 19.307 83.718 1.00 20.62 134 PHE F CA 1
ATOM 14268 C C . PHE F 1 134 ? 107.901 17.957 83.770 1.00 20.82 134 PHE F C 1
ATOM 14269 O O . PHE F 1 134 ? 106.925 17.799 84.509 1.00 19.27 134 PHE F O 1
ATOM 14277 N N . VAL F 1 135 ? 108.392 16.991 82.999 1.00 19.42 135 VAL F N 1
ATOM 14278 C CA . VAL F 1 135 ? 107.788 15.655 82.948 1.00 18.94 135 VAL F CA 1
ATOM 14279 C C . VAL F 1 135 ? 107.904 14.930 84.294 1.00 18.60 135 VAL F C 1
ATOM 14280 O O . VAL F 1 135 ? 106.926 14.370 84.811 1.00 17.49 135 VAL F O 1
ATOM 14284 N N . VAL F 1 136 ? 109.099 14.959 84.875 1.00 19.77 136 VAL F N 1
ATOM 14285 C CA . VAL F 1 136 ? 109.314 14.362 86.187 1.00 18.66 136 VAL F CA 1
ATOM 14286 C C . VAL F 1 136 ? 108.347 14.931 87.231 1.00 18.26 136 VAL F C 1
ATOM 14287 O O . VAL F 1 136 ? 107.792 14.190 88.032 1.00 19.51 136 VAL F O 1
ATOM 14291 N N A ASN F 1 137 ? 108.134 16.243 87.208 0.45 19.07 137 ASN F N 1
ATOM 14292 N N B ASN F 1 137 ? 108.140 16.245 87.207 0.55 19.06 137 ASN F N 1
ATOM 14293 C CA A ASN F 1 137 ? 107.231 16.867 88.170 0.45 19.47 137 ASN F CA 1
ATOM 14294 C CA B ASN F 1 137 ? 107.233 16.884 88.156 0.55 19.46 137 ASN F CA 1
ATOM 14295 C C A ASN F 1 137 ? 105.784 16.389 88.025 0.45 18.83 137 ASN F C 1
ATOM 14296 C C B ASN F 1 137 ? 105.805 16.344 88.028 0.55 18.84 137 ASN F C 1
ATOM 14297 O O A ASN F 1 137 ? 105.065 16.249 89.014 0.45 18.56 137 ASN F O 1
ATOM 14298 O O B ASN F 1 137 ? 105.126 16.113 89.028 0.55 18.50 137 ASN F O 1
ATOM 14307 N N . GLU F 1 138 ? 105.365 16.117 86.795 1.00 17.81 138 GLU F N 1
ATOM 14308 C CA . GLU F 1 138 ? 104.015 15.604 86.568 1.00 17.17 138 GLU F CA 1
ATOM 14309 C C . GLU F 1 138 ? 103.852 14.206 87.165 1.00 16.59 138 GLU F C 1
ATOM 14310 O O . GLU F 1 138 ? 102.778 13.851 87.650 1.00 17.80 138 GLU F O 1
ATOM 14316 N N . VAL F 1 139 ? 104.920 13.416 87.123 1.00 17.61 139 VAL F N 1
ATOM 14317 C CA . VAL F 1 139 ? 104.907 12.049 87.634 1.00 16.16 139 VAL F CA 1
ATOM 14318 C C . VAL F 1 139 ? 105.048 12.006 89.152 1.00 18.23 139 VAL F C 1
ATOM 14319 O O . VAL F 1 139 ? 104.397 11.202 89.832 1.00 16.57 139 VAL F O 1
ATOM 14323 N N . GLU F 1 140 ? 105.896 12.879 89.686 1.00 18.05 140 GLU F N 1
ATOM 14324 C CA . GLU F 1 140 ? 106.237 12.820 91.103 1.00 18.85 140 GLU F CA 1
ATOM 14325 C C . GLU F 1 140 ? 105.408 13.732 92.008 1.00 22.35 140 GLU F C 1
ATOM 14326 O O . GLU F 1 140 ? 105.242 13.447 93.193 1.00 23.37 140 GLU F O 1
ATOM 14332 N N . ASN F 1 141 ? 104.910 14.830 91.459 1.00 17.53 141 ASN F N 1
ATOM 14333 C CA . ASN F 1 141 ? 104.150 15.783 92.257 1.00 18.48 141 ASN F CA 1
ATOM 14334 C C . ASN F 1 141 ? 102.696 15.924 91.830 1.00 20.76 141 ASN F C 1
ATOM 14335 O O . ASN F 1 141 ? 101.810 16.002 92.671 1.00 20.83 141 ASN F O 1
ATOM 14340 N N . GLY F 1 142 ? 102.448 15.947 90.532 1.00 18.43 142 GLY F N 1
ATOM 14341 C CA . GLY F 1 142 ? 101.075 15.999 90.056 1.00 18.93 142 GLY F CA 1
ATOM 14342 C C . GLY F 1 142 ? 100.933 16.701 88.720 1.00 18.47 142 GLY F C 1
ATOM 14343 O O . GLY F 1 142 ? 101.733 17.573 88.357 1.00 18.12 142 GLY F O 1
ATOM 14344 N N . LEU F 1 143 ? 99.907 16.303 87.979 1.00 16.70 143 LEU F N 1
ATOM 14345 C CA . LEU F 1 143 ? 99.598 16.908 86.692 1.00 18.49 143 LEU F CA 1
ATOM 14346 C C . LEU F 1 143 ? 99.117 18.341 86.861 1.00 17.34 143 LEU F C 1
ATOM 14347 O O . LEU F 1 143 ? 98.162 18.601 87.595 1.00 19.22 143 LEU F O 1
ATOM 14352 N N . GLU F 1 144 ? 99.783 19.262 86.166 1.00 19.89 144 GLU F N 1
ATOM 14353 C CA . GLU F 1 144 ? 99.330 20.648 86.069 1.00 21.15 144 GLU F CA 1
ATOM 14354 C C . GLU F 1 144 ? 99.008 21.320 87.394 1.00 21.02 144 GLU F C 1
ATOM 14355 O O . GLU F 1 144 ? 98.072 22.118 87.478 1.00 25.01 144 GLU F O 1
ATOM 14361 N N . GLY F 1 145 ? 99.788 21.012 88.422 1.00 22.36 145 GLY F N 1
ATOM 14362 C CA . GLY F 1 145 ? 99.633 21.695 89.696 1.00 25.12 145 GLY F CA 1
ATOM 14363 C C . GLY F 1 145 ? 98.608 21.061 90.615 1.00 25.63 145 GLY F C 1
ATOM 14364 O O . GLY F 1 145 ? 98.431 21.503 91.756 1.00 24.03 145 GLY F O 1
ATOM 14365 N N . THR F 1 146 ? 97.924 20.032 90.122 1.00 22.47 146 THR F N 1
ATOM 14366 C CA . THR F 1 146 ? 97.035 19.234 90.962 1.00 18.74 146 THR F CA 1
ATOM 14367 C C . THR F 1 146 ? 97.848 18.188 91.718 1.00 18.33 146 THR F C 1
ATOM 14368 O O . THR F 1 146 ? 99.027 18.005 91.437 1.00 20.78 146 THR F O 1
ATOM 14372 N N . PRO F 1 147 ? 97.219 17.492 92.677 1.00 17.38 147 PRO F N 1
ATOM 14373 C CA . PRO F 1 147 ? 97.879 16.396 93.397 1.00 19.99 147 PRO F CA 1
ATOM 14374 C C . PRO F 1 147 ? 97.710 15.040 92.704 1.00 19.12 147 PRO F C 1
ATOM 14375 O O . PRO F 1 147 ? 98.092 14.011 93.276 1.00 18.20 147 PRO F O 1
ATOM 14379 N N . TYR F 1 148 ? 97.147 15.043 91.495 1.00 17.32 148 TYR F N 1
ATOM 14380 C CA . TYR F 1 148 ? 96.909 13.811 90.747 1.00 16.88 148 TYR F CA 1
ATOM 14381 C C . TYR F 1 148 ? 98.097 13.517 89.841 1.00 17.66 148 TYR F C 1
ATOM 14382 O O . TYR F 1 148 ? 98.294 14.172 88.816 1.00 17.28 148 TYR F O 1
ATOM 14391 N N . LYS F 1 149 ? 98.886 12.523 90.229 1.00 14.47 149 LYS F N 1
ATOM 14392 C CA . LYS F 1 149 ? 100.147 12.234 89.550 1.00 15.52 149 LYS F CA 1
ATOM 14393 C C . LYS F 1 149 ? 99.956 11.381 88.306 1.00 16.41 149 LYS F C 1
ATOM 14394 O O . LYS F 1 149 ? 99.061 10.546 88.244 1.00 15.74 149 LYS F O 1
ATOM 14400 N N . ALA F 1 150 ? 100.833 11.582 87.332 1.00 16.26 150 ALA F N 1
ATOM 14401 C CA . ALA F 1 150 ? 100.855 10.763 86.123 1.00 15.81 150 ALA F CA 1
ATOM 14402 C C . ALA F 1 150 ? 101.551 9.431 86.408 1.00 15.38 150 ALA F C 1
ATOM 14403 O O . ALA F 1 150 ? 102.466 9.354 87.248 1.00 17.65 150 ALA F O 1
ATOM 14405 N N . GLY F 1 151 ? 101.127 8.393 85.694 1.00 14.38 151 GLY F N 1
ATOM 14406 C CA . GLY F 1 151 ? 101.673 7.056 85.858 1.00 15.71 151 GLY F CA 1
ATOM 14407 C C . GLY F 1 151 ? 102.418 6.525 84.644 1.00 15.03 151 GLY F C 1
ATOM 14408 O O . GLY F 1 151 ? 102.861 5.374 84.646 1.00 16.28 151 GLY F O 1
ATOM 14409 N N . GLN F 1 152 ? 102.544 7.340 83.598 1.00 15.67 152 GLN F N 1
ATOM 14410 C CA . GLN F 1 152 ? 103.409 7.007 82.466 1.00 14.43 152 GLN F CA 1
ATOM 14411 C C . GLN F 1 152 ? 103.872 8.296 81.798 1.00 16.10 152 GLN F C 1
ATOM 14412 O O . GLN F 1 152 ? 103.282 9.362 82.014 1.00 16.22 152 GLN F O 1
ATOM 14418 N N . VAL F 1 153 ? 104.933 8.200 81.009 1.00 14.72 153 VAL F N 1
ATOM 14419 C CA . VAL F 1 153 ? 105.447 9.355 80.297 1.00 15.01 153 VAL F CA 1
ATOM 14420 C C . VAL F 1 153 ? 105.390 9.103 78.793 1.00 15.20 153 VAL F C 1
ATOM 14421 O O . VAL F 1 153 ? 105.683 7.995 78.317 1.00 17.72 153 VAL F O 1
ATOM 14437 N N . PHE F 1 155 ? 105.745 10.472 74.494 1.00 15.94 155 PHE F N 1
ATOM 14438 C CA . PHE F 1 155 ? 106.234 11.353 73.441 1.00 14.54 155 PHE F CA 1
ATOM 14439 C C . PHE F 1 155 ? 105.522 10.938 72.167 1.00 16.74 155 PHE F C 1
ATOM 14440 O O . PHE F 1 155 ? 104.865 9.893 72.135 1.00 15.37 155 PHE F O 1
ATOM 14448 N N . GLY F 1 156 ? 105.629 11.752 71.121 1.00 17.20 156 GLY F N 1
ATOM 14449 C CA . GLY F 1 156 ? 104.969 11.427 69.868 1.00 17.16 156 GLY F CA 1
ATOM 14450 C C . GLY F 1 156 ? 105.721 11.933 68.658 1.00 20.23 156 GLY F C 1
ATOM 14451 O O . GLY F 1 156 ? 106.428 12.941 68.735 1.00 19.86 156 GLY F O 1
ATOM 14452 N N . THR F 1 157 ? 105.575 11.236 67.538 1.00 19.07 157 THR F N 1
ATOM 14453 C CA . THR F 1 157 ? 106.243 11.647 66.310 1.00 18.74 157 THR F CA 1
ATOM 14454 C C . THR F 1 157 ? 105.230 11.790 65.171 1.00 19.65 157 THR F C 1
ATOM 14455 O O . THR F 1 157 ? 104.078 11.379 65.306 1.00 19.86 157 THR F O 1
ATOM 14459 N N . GLY F 1 158 ? 105.663 12.364 64.049 1.00 19.68 158 GLY F N 1
ATOM 14460 C CA . GLY F 1 158 ? 104.758 12.683 62.959 1.00 20.06 158 GLY F CA 1
ATOM 14461 C C . GLY F 1 158 ? 104.662 11.627 61.866 1.00 21.05 158 GLY F C 1
ATOM 14462 O O . GLY F 1 158 ? 105.257 10.553 61.958 1.00 18.22 158 GLY F O 1
ATOM 14463 N N . TYR F 1 159 ? 103.908 11.938 60.818 1.00 19.40 159 TYR F N 1
ATOM 14464 C CA . TYR F 1 159 ? 103.714 10.973 59.743 1.00 21.35 159 TYR F CA 1
ATOM 14465 C C . TYR F 1 159 ? 105.006 10.756 58.942 1.00 18.94 159 TYR F C 1
ATOM 14466 O O . TYR F 1 159 ? 105.432 11.638 58.186 1.00 20.15 159 TYR F O 1
ATOM 14475 N N . ASN F 1 160 ? 105.631 9.594 59.125 1.00 18.47 160 ASN F N 1
ATOM 14476 C CA . ASN F 1 160 ? 106.870 9.257 58.436 1.00 17.58 160 ASN F CA 1
ATOM 14477 C C . ASN F 1 160 ? 107.964 10.293 58.706 1.00 22.30 160 ASN F C 1
ATOM 14478 O O . ASN F 1 160 ? 108.822 10.533 57.868 1.00 20.94 160 ASN F O 1
ATOM 14483 N N . MET F 1 161 ? 107.913 10.918 59.879 1.00 22.43 161 MET F N 1
ATOM 14484 C CA . MET F 1 161 ? 108.868 11.964 60.223 1.00 21.32 161 MET F CA 1
ATOM 14485 C C . MET F 1 161 ? 109.176 11.910 61.716 1.00 22.10 161 MET F C 1
ATOM 14486 O O . MET F 1 161 ? 108.281 11.668 62.530 1.00 22.14 161 MET F O 1
ATOM 14491 N N . ILE F 1 162 ? 110.439 12.130 62.068 1.00 19.35 162 ILE F N 1
ATOM 14492 C CA . ILE F 1 162 ? 110.795 12.534 63.419 1.00 23.21 162 ILE F CA 1
ATOM 14493 C C . ILE F 1 162 ? 111.570 13.838 63.282 1.00 22.13 162 ILE F C 1
ATOM 14494 O O . ILE F 1 162 ? 112.702 13.851 62.793 1.00 25.23 162 ILE F O 1
ATOM 14499 N N . THR F 1 163 ? 110.945 14.941 63.676 1.00 20.31 163 THR F N 1
ATOM 14500 C CA . THR F 1 163 ? 111.591 16.241 63.560 1.00 22.37 163 THR F CA 1
ATOM 14501 C C . THR F 1 163 ? 112.616 16.415 64.674 1.00 21.40 163 THR F C 1
ATOM 14502 O O . THR F 1 163 ? 112.596 15.693 65.676 1.00 21.04 163 THR F O 1
ATOM 14506 N N . PRO F 1 164 ? 113.530 17.376 64.510 1.00 22.14 164 PRO F N 1
ATOM 14507 C CA . PRO F 1 164 ? 114.509 17.575 65.581 1.00 20.18 164 PRO F CA 1
ATOM 14508 C C . PRO F 1 164 ? 113.853 17.931 66.919 1.00 19.99 164 PRO F C 1
ATOM 14509 O O . PRO F 1 164 ? 114.337 17.465 67.946 1.00 21.16 164 PRO F O 1
ATOM 14513 N N . LEU F 1 165 ? 112.792 18.735 66.919 1.00 20.08 165 LEU F N 1
ATOM 14514 C CA . LEU F 1 165 ? 112.104 19.035 68.180 1.00 23.11 165 LEU F CA 1
ATOM 14515 C C . LEU F 1 165 ? 111.395 17.805 68.758 1.00 21.36 165 LEU F C 1
ATOM 14516 O O . LEU F 1 165 ? 111.352 17.616 69.974 1.00 20.82 165 LEU F O 1
ATOM 14521 N N . GLU F 1 166 ? 110.843 16.966 67.891 1.00 21.24 166 GLU F N 1
ATOM 14522 C CA . GLU F 1 166 ? 110.258 15.714 68.369 1.00 21.64 166 GLU F CA 1
ATOM 14523 C C . GLU F 1 166 ? 111.339 14.850 69.008 1.00 21.34 166 GLU F C 1
ATOM 14524 O O . GLU F 1 166 ? 111.151 14.300 70.086 1.00 19.96 166 GLU F O 1
ATOM 14530 N N . GLU F 1 167 ? 112.481 14.731 68.338 1.00 19.82 167 GLU F N 1
ATOM 14531 C CA . GLU F 1 167 ? 113.601 13.984 68.895 1.00 18.13 167 GLU F CA 1
ATOM 14532 C C . GLU F 1 167 ? 114.001 14.528 70.268 1.00 20.10 167 GLU F C 1
ATOM 14533 O O . GLU F 1 167 ? 114.302 13.762 71.184 1.00 19.55 167 GLU F O 1
ATOM 14539 N N . LYS F 1 168 ? 113.998 15.852 70.399 1.00 20.40 168 LYS F N 1
ATOM 14540 C CA . LYS F 1 168 ? 114.300 16.507 71.669 1.00 22.68 168 LYS F CA 1
ATOM 14541 C C . LYS F 1 168 ? 113.356 16.020 72.769 1.00 20.58 168 LYS F C 1
ATOM 14542 O O . LYS F 1 168 ? 113.796 15.681 73.871 1.00 20.24 168 LYS F O 1
ATOM 14548 N N . THR F 1 169 ? 112.060 15.970 72.472 1.00 18.44 169 THR F N 1
ATOM 14549 C CA . THR F 1 169 ? 111.100 15.499 73.476 1.00 19.02 169 THR F CA 1
ATOM 14550 C C . THR F 1 169 ? 111.254 14.013 73.799 1.00 19.14 169 THR F C 1
ATOM 14551 O O . THR F 1 169 ? 111.012 13.600 74.942 1.00 17.80 169 THR F O 1
ATOM 14555 N N . ILE F 1 170 ? 111.639 13.209 72.809 1.00 19.74 170 ILE F N 1
ATOM 14556 C CA . ILE F 1 170 ? 111.907 11.800 73.064 1.00 16.68 170 ILE F CA 1
ATOM 14557 C C . ILE F 1 170 ? 113.032 11.667 74.077 1.00 18.16 170 ILE F C 1
ATOM 14558 O O . ILE F 1 170 ? 112.946 10.894 75.027 1.00 17.40 170 ILE F O 1
ATOM 14563 N N . ARG F 1 171 ? 114.097 12.435 73.886 1.00 18.14 171 ARG F N 1
ATOM 14564 C CA . ARG F 1 171 ? 115.215 12.345 74.817 1.00 19.57 171 ARG F CA 1
ATOM 14565 C C . ARG F 1 171 ? 114.852 12.854 76.205 1.00 17.95 171 ARG F C 1
ATOM 14566 O O . ARG F 1 171 ? 115.257 12.264 77.213 1.00 18.93 171 ARG F O 1
ATOM 14574 N N . ALA F 1 172 ? 114.082 13.935 76.260 1.00 18.66 172 ALA F N 1
ATOM 14575 C CA . ALA F 1 172 ? 113.613 14.467 77.538 1.00 18.84 172 ALA F CA 1
ATOM 14576 C C . ALA F 1 172 ? 112.766 13.443 78.303 1.00 18.28 172 ALA F C 1
ATOM 14577 O O . ALA F 1 172 ? 112.909 13.286 79.517 1.00 19.69 172 ALA F O 1
ATOM 14579 N N . VAL F 1 173 ? 111.879 12.760 77.588 1.00 17.58 173 VAL F N 1
ATOM 14580 C CA . VAL F 1 173 ? 111.021 11.747 78.197 1.00 17.17 173 VAL F CA 1
ATOM 14581 C C . VAL F 1 173 ? 111.822 10.507 78.626 1.00 17.86 173 VAL F C 1
ATOM 14582 O O . VAL F 1 173 ? 111.580 9.939 79.687 1.00 17.53 173 VAL F O 1
ATOM 14586 N N . ALA F 1 174 ? 112.793 10.101 77.816 1.00 17.80 174 ALA F N 1
ATOM 14587 C CA . ALA F 1 174 ? 113.640 8.974 78.185 1.00 19.81 174 ALA F CA 1
ATOM 14588 C C . ALA F 1 174 ? 114.358 9.289 79.490 1.00 18.70 174 ALA F C 1
ATOM 14589 O O . ALA F 1 174 ? 114.463 8.450 80.386 1.00 18.59 174 ALA F O 1
ATOM 14591 N N . ARG F 1 175 ? 114.832 10.519 79.607 1.00 19.59 175 ARG F N 1
ATOM 14592 C CA . ARG F 1 175 ? 115.572 10.906 80.807 1.00 19.33 175 ARG F CA 1
ATOM 14593 C C . ARG F 1 175 ? 114.638 11.014 82.020 1.00 19.32 175 ARG F C 1
ATOM 14594 O O . ARG F 1 175 ? 115.024 10.687 83.146 1.00 21.02 175 ARG F O 1
ATOM 14602 N N . ALA F 1 176 ? 113.388 11.405 81.772 1.00 18.93 176 ALA F N 1
ATOM 14603 C CA . ALA F 1 176 ? 112.369 11.394 82.816 1.00 19.46 176 ALA F CA 1
ATOM 14604 C C . ALA F 1 176 ? 112.104 9.972 83.302 1.00 18.77 176 ALA F C 1
ATOM 14605 O O . ALA F 1 176 ? 111.909 9.750 84.497 1.00 18.66 176 ALA F O 1
ATOM 14607 N N . HIS F 1 177 ? 112.104 9.008 82.381 1.00 17.37 177 HIS F N 1
ATOM 14608 C CA . HIS F 1 177 ? 112.014 7.612 82.787 1.00 18.95 177 HIS F CA 1
ATOM 14609 C C . HIS F 1 177 ? 113.199 7.209 83.681 1.00 19.79 177 HIS F C 1
ATOM 14610 O O . HIS F 1 177 ? 113.010 6.539 84.681 1.00 18.86 177 HIS F O 1
ATOM 14617 N N . HIS F 1 178 ? 114.417 7.592 83.313 1.00 19.51 178 HIS F N 1
ATOM 14618 C CA . HIS F 1 178 ? 115.562 7.207 84.138 1.00 22.01 178 HIS F CA 1
ATOM 14619 C C . HIS F 1 178 ? 115.420 7.735 85.566 1.00 19.11 178 HIS F C 1
ATOM 14620 O O . HIS F 1 178 ? 115.794 7.073 86.532 1.00 22.88 178 HIS F O 1
ATOM 14627 N N . GLU F 1 179 ? 114.845 8.923 85.690 1.00 19.58 179 GLU F N 1
ATOM 14628 C CA . GLU F 1 179 ? 114.675 9.561 86.988 1.00 22.50 179 GLU F CA 1
ATOM 14629 C C . GLU F 1 179 ? 113.533 8.947 87.810 1.00 23.10 179 GLU F C 1
ATOM 14630 O O . GLU F 1 179 ? 113.659 8.777 89.026 1.00 23.59 179 GLU F O 1
ATOM 14636 N N . THR F 1 180 ? 112.431 8.607 87.144 1.00 1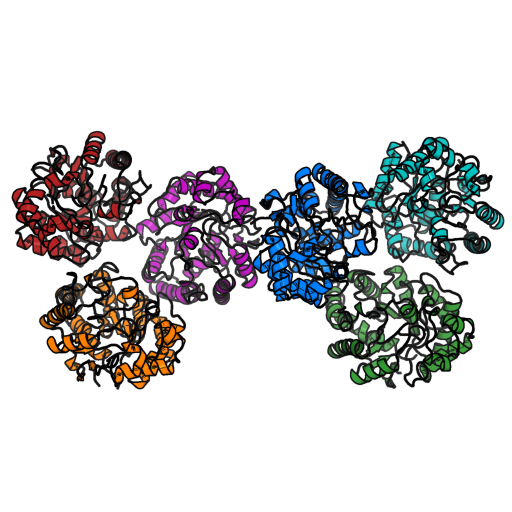9.26 180 THR F N 1
ATOM 14637 C CA . THR F 1 180 ? 111.221 8.174 87.838 1.00 19.48 180 THR F CA 1
ATOM 14638 C C . THR F 1 180 ? 110.928 6.680 87.777 1.00 17.97 180 THR F C 1
ATOM 14639 O O . THR F 1 180 ? 110.200 6.156 88.631 1.00 20.54 180 THR F O 1
ATOM 14643 N N . LYS F 1 181 ? 111.468 6.023 86.749 1.00 19.82 181 LYS F N 1
ATOM 14644 C CA . LYS F 1 181 ? 111.185 4.618 86.438 1.00 17.96 181 LYS F CA 1
ATOM 14645 C C . LYS F 1 181 ? 109.756 4.412 85.907 1.00 15.72 181 LYS F C 1
ATOM 14646 O O . LYS F 1 181 ? 109.260 3.288 85.862 1.00 18.88 181 LYS F O 1
ATOM 14652 N N . ALA F 1 182 ? 109.096 5.494 85.507 1.00 17.03 182 ALA F N 1
ATOM 14653 C CA . ALA F 1 182 ? 107.752 5.364 84.936 1.00 18.07 182 ALA F CA 1
ATOM 14654 C C . ALA F 1 182 ? 107.766 4.638 83.579 1.00 16.74 182 ALA F C 1
ATOM 14655 O O . ALA F 1 182 ? 108.695 4.789 82.797 1.00 16.83 182 ALA F O 1
ATOM 14657 N N . PRO F 1 183 ? 106.695 3.883 83.280 1.00 15.60 183 PRO F N 1
ATOM 14658 C CA . PRO F 1 183 ? 106.523 3.311 81.934 1.00 14.66 183 PRO F CA 1
ATOM 14659 C C . PRO F 1 183 ? 106.494 4.408 80.869 1.00 14.02 183 PRO F C 1
ATOM 14660 O O . PRO F 1 183 ? 106.072 5.529 81.170 1.00 16.35 183 PRO F O 1
ATOM 14664 N N . ILE F 1 184 ? 106.913 4.080 79.646 1.00 15.05 184 ILE F N 1
ATOM 14665 C CA . ILE F 1 184 ? 106.945 5.045 78.552 1.00 14.26 184 ILE F CA 1
ATOM 14666 C C . ILE F 1 184 ? 105.922 4.638 77.500 1.00 15.90 184 ILE F C 1
ATOM 14667 O O . ILE F 1 184 ? 105.735 3.450 77.247 1.00 15.86 184 ILE F O 1
ATOM 14672 N N . HIS F 1 185 ? 105.239 5.620 76.917 1.00 15.50 185 HIS F N 1
ATOM 14673 C CA . HIS F 1 185 ? 104.275 5.359 75.856 1.00 14.82 185 HIS F CA 1
ATOM 14674 C C . HIS F 1 185 ? 104.621 6.272 74.702 1.00 15.98 185 HIS F C 1
ATOM 14675 O O . HIS F 1 185 ? 105.045 7.416 74.918 1.00 16.78 185 HIS F O 1
ATOM 14682 N N . SER F 1 186 ? 104.451 5.780 73.480 1.00 15.94 186 SER F N 1
ATOM 14683 C CA . SER F 1 186 ? 104.675 6.627 72.318 1.00 17.56 186 SER F CA 1
ATOM 14684 C C . SER F 1 186 ? 103.452 6.704 71.414 1.00 17.23 186 SER F C 1
ATOM 14685 O O . SER F 1 186 ? 102.671 5.750 71.300 1.00 18.85 186 SER F O 1
ATOM 14688 N N . HIS F 1 187 ? 103.272 7.872 70.813 1.00 16.37 187 HIS F N 1
ATOM 14689 C CA . HIS F 1 187 ? 102.339 8.047 69.713 1.00 18.01 187 HIS F CA 1
ATOM 14690 C C . HIS F 1 187 ? 103.113 7.838 68.419 1.00 17.89 187 HIS F C 1
ATOM 14691 O O . HIS F 1 187 ? 104.139 8.479 68.200 1.00 17.28 187 HIS F O 1
ATOM 14698 N N . THR F 1 188 ? 102.624 6.937 67.571 1.00 15.80 188 THR F N 1
ATOM 14699 C CA . THR F 1 188 ? 103.099 6.860 66.200 1.00 15.54 188 THR F CA 1
ATOM 14700 C C . THR F 1 188 ? 101.995 7.385 65.287 1.00 18.48 188 THR F C 1
ATOM 14701 O O . THR F 1 188 ? 100.830 7.031 65.445 1.00 20.55 188 THR F O 1
ATOM 14705 N N . GLU F 1 189 ? 102.353 8.260 64.360 1.00 17.26 189 GLU F N 1
ATOM 14706 C CA . GLU F 1 189 ? 101.361 8.781 63.429 1.00 17.64 189 GLU F CA 1
ATOM 14707 C C . GLU F 1 189 ? 101.124 7.759 62.317 1.00 17.77 189 GLU F C 1
ATOM 14708 O O . GLU F 1 189 ? 102.037 7.442 61.543 1.00 18.02 189 GLU F O 1
ATOM 14714 N N . ALA F 1 190 ? 99.896 7.254 62.236 1.00 17.83 190 ALA F N 1
ATOM 14715 C CA . ALA F 1 190 ? 99.547 6.203 61.283 1.00 18.48 190 ALA F CA 1
ATOM 14716 C C . ALA F 1 190 ? 100.479 4.997 61.444 1.00 16.11 190 ALA F C 1
ATOM 14717 O O . ALA F 1 190 ? 100.778 4.292 60.487 1.00 15.92 190 ALA F O 1
ATOM 14719 N N . GLY F 1 191 ? 100.943 4.771 62.671 1.00 16.15 191 GLY F N 1
ATOM 14720 C CA . GLY F 1 191 ? 101.777 3.621 62.958 1.00 16.85 191 GLY F CA 1
ATOM 14721 C C . GLY F 1 191 ? 103.146 3.648 62.311 1.00 18.86 191 GLY F C 1
ATOM 14722 O O . GLY F 1 191 ? 103.769 2.602 62.123 1.00 19.06 191 GLY F O 1
ATOM 14723 N N . THR F 1 192 ? 103.630 4.842 61.982 1.00 16.73 192 THR F N 1
ATOM 14724 C CA . THR F 1 192 ? 104.950 4.977 61.381 1.00 19.48 192 THR F CA 1
ATOM 14725 C C . THR F 1 192 ? 106.037 5.338 62.394 1.00 17.65 192 THR F C 1
ATOM 14726 O O . THR F 1 192 ? 105.759 5.889 63.468 1.00 17.75 192 THR F O 1
ATOM 14730 N N . MET F 1 193 ? 107.275 5.017 62.030 1.00 15.64 193 MET F N 1
ATOM 14731 C CA . MET F 1 193 ? 108.474 5.470 62.736 1.00 17.43 193 MET F CA 1
ATOM 14732 C C . MET F 1 193 ? 108.788 4.728 64.038 1.00 19.70 193 MET F C 1
ATOM 14733 O O . MET F 1 193 ? 109.618 5.190 64.825 1.00 19.12 193 MET F O 1
ATOM 14738 N N . ALA F 1 194 ? 108.153 3.581 64.276 1.00 16.07 194 ALA F N 1
ATOM 14739 C CA . ALA F 1 194 ? 108.432 2.855 65.508 1.00 17.06 194 ALA F CA 1
ATOM 14740 C C . ALA F 1 194 ? 109.909 2.478 65.613 1.00 18.29 194 ALA F C 1
ATOM 14741 O O . ALA F 1 194 ? 110.505 2.618 66.671 1.00 18.73 194 ALA F O 1
ATOM 14743 N N . LEU F 1 195 ? 110.500 2.006 64.519 1.00 19.19 195 LEU F N 1
ATOM 14744 C CA . LEU F 1 195 ? 111.891 1.562 64.586 1.00 19.74 195 LEU F CA 1
ATOM 14745 C C . LEU F 1 195 ? 112.851 2.729 64.834 1.00 19.99 195 LEU F C 1
ATOM 14746 O O . LEU F 1 195 ? 113.851 2.580 65.533 1.00 20.51 195 LEU F O 1
ATOM 14751 N N . GLU F 1 196 ? 112.528 3.896 64.288 1.00 20.57 196 GLU F N 1
ATOM 14752 C CA . GLU F 1 196 ? 113.360 5.083 64.491 1.00 20.11 196 GLU F CA 1
ATOM 14753 C C . GLU F 1 196 ? 113.201 5.633 65.915 1.00 24.82 196 GLU F C 1
ATOM 14754 O O . GLU F 1 196 ? 114.162 6.130 66.511 1.00 22.07 196 GLU F O 1
ATOM 14760 N N . GLN F 1 197 ? 111.993 5.533 66.466 1.00 20.17 197 GLN F N 1
ATOM 14761 C CA . GLN F 1 197 ? 111.790 5.880 67.874 1.00 19.61 197 GLN F CA 1
ATOM 14762 C C . GLN F 1 197 ? 112.636 4.960 68.741 1.00 22.15 197 GLN F C 1
ATOM 14763 O O . GLN F 1 197 ? 113.297 5.394 69.687 1.00 20.46 197 GLN F O 1
ATOM 14769 N N . ILE F 1 198 ? 112.604 3.676 68.409 1.00 18.22 198 ILE F N 1
ATOM 14770 C CA . ILE F 1 198 ? 113.349 2.686 69.160 1.00 20.68 198 ILE F CA 1
ATOM 14771 C C . ILE F 1 198 ? 114.852 2.980 69.131 1.00 21.57 198 ILE F C 1
ATOM 14772 O O . ILE F 1 198 ? 115.519 2.880 70.166 1.00 21.33 198 ILE F O 1
ATOM 14777 N N . GLU F 1 199 ? 115.369 3.370 67.967 1.00 21.97 199 GLU F N 1
ATOM 14778 C CA . GLU F 1 199 ? 116.795 3.712 67.829 1.00 22.86 199 GLU F CA 1
ATOM 14779 C C . GLU F 1 199 ? 117.200 4.836 68.781 1.00 24.16 199 GLU F C 1
ATOM 14780 O O . GLU F 1 199 ? 118.247 4.769 69.434 1.00 22.57 199 GLU F O 1
ATOM 14786 N N . ILE F 1 200 ? 116.367 5.868 68.870 1.00 21.52 200 ILE F N 1
ATOM 14787 C CA . ILE F 1 200 ? 116.648 6.964 69.786 1.00 21.49 200 ILE F CA 1
ATOM 14788 C C . ILE F 1 200 ? 116.607 6.501 71.242 1.00 22.27 200 ILE F C 1
ATOM 14789 O O . ILE F 1 200 ? 117.462 6.877 72.044 1.00 23.16 200 ILE F O 1
ATOM 14794 N N . LEU F 1 201 ? 115.615 5.687 71.592 1.00 19.29 201 LEU F N 1
ATOM 14795 C CA . LEU F 1 201 ? 115.532 5.164 72.950 1.00 22.80 201 LEU F CA 1
ATOM 14796 C C . LEU F 1 201 ? 116.744 4.284 73.303 1.00 21.30 201 LEU F C 1
ATOM 14797 O O . LEU F 1 201 ? 117.215 4.293 74.444 1.00 20.87 201 LEU F O 1
ATOM 14802 N N . LYS F 1 202 ? 117.250 3.530 72.331 1.00 21.34 202 LYS F N 1
ATOM 14803 C CA . LYS F 1 202 ? 118.453 2.725 72.566 1.00 20.98 202 LYS F CA 1
ATOM 14804 C C . LYS F 1 202 ? 119.660 3.625 72.837 1.00 23.08 202 LYS F C 1
ATOM 14805 O O . LYS F 1 202 ? 120.510 3.309 73.673 1.00 24.49 202 LYS F O 1
ATOM 14811 N N . GLN F 1 203 ? 119.730 4.752 72.141 1.00 22.52 203 GLN F N 1
ATOM 14812 C CA . GLN F 1 203 ? 120.784 5.726 72.402 1.00 23.11 203 GLN F CA 1
ATOM 14813 C C . GLN F 1 203 ? 120.722 6.275 73.826 1.00 26.10 203 GLN F C 1
ATOM 14814 O O . GLN F 1 203 ? 121.759 6.610 74.421 1.00 23.82 203 GLN F O 1
ATOM 14820 N N . GLU F 1 204 ? 119.508 6.345 74.373 1.00 22.16 204 GLU F N 1
ATOM 14821 C CA . GLU F 1 204 ? 119.282 6.858 75.722 1.00 22.36 204 GLU F CA 1
ATOM 14822 C C . GLU F 1 204 ? 119.304 5.731 76.762 1.00 24.38 204 GLU F C 1
ATOM 14823 O O . GLU F 1 204 ? 118.980 5.944 77.930 1.00 24.07 204 GLU F O 1
ATOM 14829 N N . ASN F 1 205 ? 119.691 4.537 76.322 1.00 22.29 205 ASN F N 1
ATOM 14830 C CA . ASN F 1 205 ? 119.819 3.372 77.201 1.00 23.65 205 ASN F CA 1
ATOM 14831 C C . ASN F 1 205 ? 118.514 2.963 77.875 1.00 23.33 205 ASN F C 1
ATOM 14832 O O . ASN F 1 205 ? 118.491 2.664 79.068 1.00 22.49 205 ASN F O 1
ATOM 14837 N N . ILE F 1 206 ? 117.435 2.958 77.103 1.00 22.20 206 ILE F N 1
ATOM 14838 C CA . ILE F 1 206 ? 116.129 2.534 77.601 1.00 19.00 206 ILE F CA 1
ATOM 14839 C C . ILE F 1 206 ? 115.867 1.092 77.186 1.00 21.17 206 ILE F C 1
ATOM 14840 O O . ILE F 1 206 ? 115.903 0.780 75.992 1.00 24.15 206 ILE F O 1
ATOM 14845 N N . PRO F 1 207 ? 115.604 0.207 78.160 1.00 20.31 207 PRO F N 1
ATOM 14846 C CA . PRO F 1 207 ? 115.172 -1.153 77.821 1.00 22.83 207 PRO F CA 1
ATOM 14847 C C . PRO F 1 207 ? 113.827 -1.060 77.118 1.00 20.92 207 PRO F C 1
ATOM 14848 O O . PRO F 1 207 ? 112.921 -0.407 77.635 1.00 21.02 207 PRO F O 1
ATOM 14852 N N . LEU F 1 208 ? 113.696 -1.684 75.954 1.00 21.52 208 LEU F N 1
ATOM 14853 C CA . LEU F 1 208 ? 112.509 -1.469 75.140 1.00 20.75 208 LEU F CA 1
ATOM 14854 C C . LEU F 1 208 ? 111.255 -2.133 75.701 1.00 22.43 208 LEU F C 1
ATOM 14855 O O . LEU F 1 208 ? 110.139 -1.777 75.316 1.00 19.32 208 LEU F O 1
ATOM 14860 N N . GLU F 1 209 ? 111.426 -3.067 76.633 1.00 19.61 209 GLU F N 1
ATOM 14861 C CA . GLU F 1 209 ? 110.265 -3.638 77.304 1.00 20.87 209 GLU F CA 1
ATOM 14862 C C . GLU F 1 209 ? 109.601 -2.621 78.250 1.00 19.42 209 GLU F C 1
ATOM 14863 O O . GLU F 1 209 ? 108.559 -2.907 78.824 1.00 18.68 209 GLU F O 1
ATOM 14869 N N . TYR F 1 210 ? 110.205 -1.438 78.389 1.00 17.74 210 TYR F N 1
ATOM 14870 C CA . TYR F 1 210 ? 109.626 -0.371 79.209 1.00 19.27 210 TYR F CA 1
ATOM 14871 C C . TYR F 1 210 ? 108.785 0.585 78.368 1.00 17.99 210 TYR F C 1
ATOM 14872 O O . TYR F 1 210 ? 108.308 1.616 78.868 1.00 18.86 210 TYR F O 1
ATOM 14881 N N . LEU F 1 211 ? 108.616 0.242 77.094 1.00 16.24 211 LEU F N 1
ATOM 14882 C CA . LEU F 1 211 ? 107.923 1.098 76.143 1.00 16.37 211 LEU F CA 1
ATOM 14883 C C . LEU F 1 211 ? 106.665 0.417 75.637 1.00 17.57 211 LEU F C 1
ATOM 14884 O O . LEU F 1 211 ? 106.699 -0.772 75.303 1.00 18.37 211 LEU F O 1
ATOM 14889 N N . SER F 1 212 ? 105.559 1.160 75.579 1.00 17.01 212 SER F N 1
ATOM 14890 C CA . SER F 1 212 ? 104.407 0.726 74.789 1.00 16.54 212 SER F CA 1
ATOM 14891 C C . SER F 1 212 ? 104.242 1.665 73.603 1.00 17.30 212 SER F C 1
ATOM 14892 O O . SER F 1 212 ? 104.330 2.885 73.741 1.00 17.91 212 SER F O 1
ATOM 14895 N N . ILE F 1 213 ? 104.030 1.082 72.431 1.00 16.17 213 ILE F N 1
ATOM 14896 C CA . ILE F 1 213 ? 103.977 1.841 71.188 1.00 15.15 213 ILE F CA 1
ATOM 14897 C C . ILE F 1 213 ? 102.531 1.925 70.712 1.00 17.74 213 ILE F C 1
ATOM 14898 O O . ILE F 1 213 ? 101.902 0.913 70.402 1.00 17.31 213 ILE F O 1
ATOM 14903 N N . GLY F 1 214 ? 101.998 3.139 70.700 1.00 15.89 214 GLY F N 1
ATOM 14904 C CA . GLY F 1 214 ? 100.613 3.361 70.333 1.00 19.14 214 GLY F CA 1
ATOM 14905 C C . GLY F 1 214 ? 100.366 3.260 68.837 1.00 20.56 214 GLY F C 1
ATOM 14906 O O . GLY F 1 214 ? 101.277 3.453 68.015 1.00 21.63 214 GLY F O 1
ATOM 14907 N N . HIS F 1 215 ? 99.130 2.914 68.490 1.00 15.58 215 HIS F N 1
ATOM 14908 C CA . HIS F 1 215 ? 98.640 2.984 67.108 1.00 17.33 215 HIS F CA 1
ATOM 14909 C C . HIS F 1 215 ? 99.292 2.012 66.131 1.00 17.51 215 HIS F C 1
ATOM 14910 O O . HIS F 1 215 ? 99.364 2.290 64.938 1.00 17.99 215 HIS F O 1
ATOM 14917 N N . MET F 1 216 ? 99.748 0.869 66.631 1.00 17.29 216 MET F N 1
ATOM 14918 C CA . MET F 1 216 ? 100.322 -0.162 65.762 1.00 17.14 216 MET F CA 1
ATOM 14919 C C . MET F 1 216 ? 99.296 -0.731 64.772 1.00 18.61 216 MET F C 1
ATOM 14920 O O . MET F 1 216 ? 99.652 -1.219 63.701 1.00 20.21 216 MET F O 1
ATOM 14925 N N . ASP F 1 217 ? 98.020 -0.631 65.118 1.00 17.77 217 ASP F N 1
ATOM 14926 C CA . ASP F 1 217 ? 96.952 -1.089 64.236 1.00 16.44 217 ASP F CA 1
ATOM 14927 C C . ASP F 1 217 ? 96.758 -0.198 63.013 1.00 17.40 217 ASP F C 1
ATOM 14928 O O . ASP F 1 217 ? 95.928 -0.508 62.160 1.00 17.50 217 ASP F O 1
ATOM 14933 N N . ARG F 1 218 ? 97.461 0.932 62.947 1.00 17.53 218 ARG F N 1
ATOM 14934 C CA . ARG F 1 218 ? 97.332 1.828 61.795 1.00 17.59 218 ARG F CA 1
ATOM 14935 C C . ARG F 1 218 ? 98.226 1.389 60.629 1.00 17.60 218 ARG F C 1
ATOM 14936 O O . ARG F 1 218 ? 98.103 1.879 59.501 1.00 20.36 218 ARG F O 1
ATOM 14944 N N . ASN F 1 219 ? 99.135 0.464 60.912 1.00 16.90 219 ASN F N 1
ATOM 14945 C CA . ASN F 1 219 ? 100.126 0.038 59.927 1.00 15.03 219 ASN F CA 1
ATOM 14946 C C . ASN F 1 219 ? 100.203 -1.480 60.000 1.00 17.52 219 ASN F C 1
ATOM 14947 O O . ASN F 1 219 ? 101.083 -2.044 60.639 1.00 18.46 219 ASN F O 1
ATOM 14952 N N . LEU F 1 220 ? 99.244 -2.134 59.351 1.00 16.00 220 LEU F N 1
ATOM 14953 C CA . LEU F 1 220 ? 99.021 -3.568 59.511 1.00 15.30 220 LEU F CA 1
ATOM 14954 C C . LEU F 1 220 ? 99.962 -4.368 58.604 1.00 19.39 220 LEU F C 1
ATOM 14955 O O . LEU F 1 220 ? 99.575 -4.871 57.547 1.00 20.45 220 LEU F O 1
ATOM 14960 N N . ASP F 1 221 ? 101.206 -4.468 59.052 1.00 17.27 221 ASP F N 1
ATOM 14961 C CA . ASP F 1 221 ? 102.303 -5.012 58.266 1.00 17.68 221 ASP F CA 1
ATOM 14962 C C . ASP F 1 221 ? 102.982 -6.074 59.133 1.00 18.27 221 ASP F C 1
ATOM 14963 O O . ASP F 1 221 ? 103.643 -5.737 60.109 1.00 17.33 221 ASP F O 1
ATOM 14968 N N . PRO F 1 222 ? 102.836 -7.359 58.772 1.00 17.51 222 PRO F N 1
ATOM 14969 C CA . PRO F 1 222 ? 103.378 -8.425 59.629 1.00 19.85 222 PRO F CA 1
ATOM 14970 C C . PRO F 1 222 ? 104.892 -8.316 59.829 1.00 20.13 222 PRO F C 1
ATOM 14971 O O . PRO F 1 222 ? 105.382 -8.512 60.943 1.00 19.69 222 PRO F O 1
ATOM 14975 N N . TYR F 1 223 ? 105.622 -8.006 58.766 1.00 19.06 223 TYR F N 1
ATOM 14976 C CA . TYR F 1 223 ? 107.078 -7.925 58.853 1.00 21.35 223 TYR F CA 1
ATOM 14977 C C . TYR F 1 223 ? 107.509 -6.821 59.825 1.00 19.13 223 TYR F C 1
ATOM 14978 O O . TYR F 1 223 ? 108.348 -7.030 60.698 1.00 19.18 223 TYR F O 1
ATOM 14987 N N . TYR F 1 224 ? 106.909 -5.647 59.663 1.00 16.98 224 TYR F N 1
ATOM 14988 C CA . TYR F 1 224 ? 107.171 -4.494 60.510 1.00 18.17 224 TYR F CA 1
ATOM 14989 C C . TYR F 1 224 ? 106.780 -4.784 61.947 1.00 16.90 224 TYR F C 1
ATOM 14990 O O . TYR F 1 224 ? 107.533 -4.486 62.869 1.00 17.05 224 TYR F O 1
ATOM 14999 N N . HIS F 1 225 ? 105.587 -5.352 62.134 1.00 17.11 225 HIS F N 1
ATOM 15000 C CA . HIS F 1 225 ? 105.117 -5.701 63.470 1.00 16.46 225 HIS F CA 1
ATOM 15001 C C . HIS F 1 225 ? 106.076 -6.657 64.172 1.00 17.11 225 HIS F C 1
ATOM 15002 O O . HIS F 1 225 ? 106.332 -6.517 65.365 1.00 17.19 225 HIS F O 1
ATOM 15009 N N . LYS F 1 226 ? 106.591 -7.635 63.429 1.00 16.99 226 LYS F N 1
ATOM 15010 C CA . LYS F 1 226 ? 107.551 -8.570 64.005 1.00 20.25 226 LYS F CA 1
ATOM 15011 C C . LYS F 1 226 ? 108.870 -7.886 64.361 1.00 17.80 226 LYS F C 1
ATOM 15012 O O . LYS F 1 226 ? 109.458 -8.171 65.411 1.00 19.58 226 LYS F O 1
ATOM 15018 N N . GLN F 1 227 ? 109.340 -6.982 63.506 1.00 17.94 227 GLN F N 1
ATOM 15019 C CA . GLN F 1 227 ? 110.545 -6.216 63.820 1.00 17.92 227 GLN F CA 1
ATOM 15020 C C . GLN F 1 227 ? 110.382 -5.473 65.142 1.00 19.77 227 GLN F C 1
ATOM 15021 O O . GLN F 1 227 ? 111.275 -5.470 65.989 1.00 18.45 227 GLN F O 1
ATOM 15027 N N . VAL F 1 228 ? 109.234 -4.819 65.303 1.00 17.12 228 VAL F N 1
ATOM 15028 C CA . VAL F 1 228 ? 108.954 -4.085 66.528 1.00 15.91 228 VAL F CA 1
ATOM 15029 C C . VAL F 1 228 ? 108.852 -5.034 67.726 1.00 16.74 228 VAL F C 1
ATOM 15030 O O . VAL F 1 228 ? 109.461 -4.797 68.769 1.00 18.67 228 VAL F O 1
ATOM 15034 N N . ALA F 1 229 ? 108.100 -6.118 67.564 1.00 17.49 229 ALA F N 1
ATOM 15035 C CA . ALA F 1 229 ? 107.865 -7.048 68.661 1.00 17.70 229 ALA F CA 1
ATOM 15036 C C . ALA F 1 229 ? 109.163 -7.687 69.157 1.00 17.65 229 ALA F C 1
ATOM 15037 O O . ALA F 1 229 ? 109.295 -7.980 70.334 1.00 18.53 229 ALA F O 1
ATOM 15039 N N . LYS F 1 230 ? 110.115 -7.907 68.252 1.00 18.49 230 LYS F N 1
ATOM 15040 C CA . LYS F 1 230 ? 111.350 -8.579 68.657 1.00 18.34 230 LYS F CA 1
ATOM 15041 C C . LYS F 1 230 ? 112.175 -7.761 69.646 1.00 23.25 230 LYS F C 1
ATOM 15042 O O . LYS F 1 230 ? 113.034 -8.316 70.335 1.00 22.82 230 LYS F O 1
ATOM 15048 N N . THR F 1 231 ? 111.908 -6.457 69.733 1.00 18.88 231 THR F N 1
ATOM 15049 C CA . THR F 1 231 ? 112.632 -5.597 70.672 1.00 20.87 231 THR F CA 1
ATOM 15050 C C . THR F 1 231 ? 112.137 -5.771 72.104 1.00 21.11 231 THR F C 1
ATOM 15051 O O . THR F 1 231 ? 112.822 -5.387 73.052 1.00 21.01 231 THR F O 1
ATOM 15055 N N . GLY F 1 232 ? 110.944 -6.337 72.263 1.00 18.49 232 GLY F N 1
ATOM 15056 C CA . GLY F 1 232 ? 110.354 -6.504 73.579 1.00 18.47 232 GLY F CA 1
ATOM 15057 C C . GLY F 1 232 ? 109.307 -5.446 73.927 1.00 16.55 232 GLY F C 1
ATOM 15058 O O . GLY F 1 232 ? 108.629 -5.564 74.943 1.00 18.84 232 GLY F O 1
ATOM 15059 N N . ALA F 1 233 ? 109.175 -4.421 73.092 1.00 16.98 233 ALA F N 1
ATOM 15060 C CA . ALA F 1 233 ? 108.184 -3.369 73.347 1.00 14.13 233 ALA F CA 1
ATOM 15061 C C . ALA F 1 233 ? 106.777 -3.922 73.379 1.00 16.31 233 ALA F C 1
ATOM 15062 O O . ALA F 1 233 ? 106.447 -4.864 72.666 1.00 16.59 233 ALA F O 1
ATOM 15064 N N . PHE F 1 234 ? 105.941 -3.314 74.210 1.00 16.39 234 PHE F N 1
ATOM 15065 C CA . PHE F 1 234 ? 104.517 -3.552 74.117 1.00 16.30 234 PHE F CA 1
ATOM 15066 C C . PHE F 1 234 ? 103.977 -2.872 72.862 1.00 16.61 234 PHE F C 1
ATOM 15067 O O . PHE F 1 234 ? 104.475 -1.827 72.414 1.00 17.19 234 PHE F O 1
ATOM 15075 N N . MET F 1 235 ? 102.962 -3.489 72.282 1.00 15.63 235 MET F N 1
ATOM 15076 C CA . MET F 1 235 ? 102.375 -2.979 71.056 1.00 16.17 235 MET F CA 1
ATOM 15077 C C . MET F 1 235 ? 100.888 -2.760 71.269 1.00 16.01 235 MET F C 1
ATOM 15078 O O . MET F 1 235 ? 100.138 -3.695 71.562 1.00 16.05 235 MET F O 1
ATOM 15083 N N . S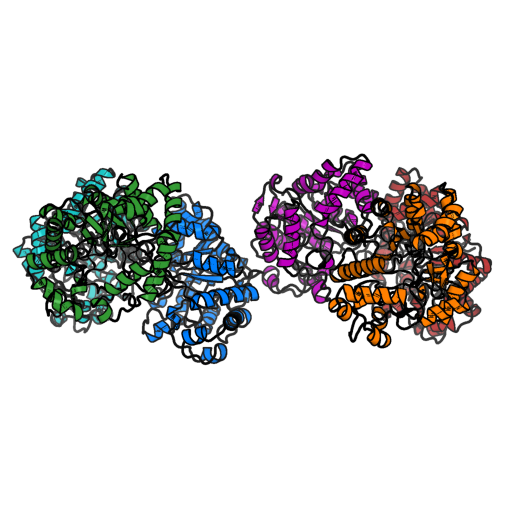ER F 1 236 ? 100.472 -1.509 71.121 1.00 16.96 236 SER F N 1
ATOM 15084 C CA . SER F 1 236 ? 99.096 -1.123 71.403 1.00 17.25 236 SER F CA 1
ATOM 15085 C C . SER F 1 236 ? 98.243 -1.132 70.133 1.00 19.19 236 SER F C 1
ATOM 15086 O O . SER F 1 236 ? 98.513 -0.395 69.174 1.00 18.02 236 SER F O 1
ATOM 15089 N N . PHE F 1 237 ? 97.231 -1.999 70.125 1.00 15.23 237 PHE F N 1
ATOM 15090 C CA . PHE F 1 237 ? 96.218 -2.016 69.077 1.00 17.50 237 PHE F CA 1
ATOM 15091 C C . PHE F 1 237 ? 95.050 -1.221 69.624 1.00 17.36 237 PHE F C 1
ATOM 15092 O O . PHE F 1 237 ? 94.181 -1.753 70.332 1.00 18.79 237 PHE F O 1
ATOM 15100 N N . ASP F 1 238 ? 95.062 0.073 69.345 1.00 17.07 238 ASP F N 1
ATOM 15101 C CA . ASP F 1 238 ? 94.154 0.968 70.055 1.00 14.82 238 ASP F CA 1
ATOM 15102 C C . ASP F 1 238 ? 93.162 1.671 69.123 1.00 19.63 238 ASP F C 1
ATOM 15103 O O . ASP F 1 238 ? 92.535 2.672 69.490 1.00 20.96 238 ASP F O 1
ATOM 15108 N N . GLY F 1 239 ? 92.981 1.111 67.939 1.00 17.62 239 GLY F N 1
ATOM 15109 C CA . GLY F 1 239 ? 91.984 1.611 67.008 1.00 19.89 239 GLY F CA 1
ATOM 15110 C C . GLY F 1 239 ? 90.868 0.615 66.764 1.00 19.18 239 GLY F C 1
ATOM 15111 O O . GLY F 1 239 ? 90.330 0.529 65.654 1.00 17.42 239 GLY F O 1
ATOM 15112 N N . ILE F 1 240 ? 90.531 -0.156 67.792 1.00 16.24 240 ILE F N 1
ATOM 15113 C CA . ILE F 1 240 ? 89.426 -1.100 67.684 1.00 15.00 240 ILE F CA 1
ATOM 15114 C C . ILE F 1 240 ? 88.172 -0.355 67.214 1.00 19.10 240 ILE F C 1
ATOM 15115 O O . ILE F 1 240 ? 87.892 0.764 67.663 1.00 20.16 240 ILE F O 1
ATOM 15120 N N . ALA F 1 241 ? 87.458 -0.975 66.279 1.00 17.67 241 ALA F N 1
ATOM 15121 C CA . ALA F 1 241 ? 86.216 -0.444 65.710 1.00 19.32 241 ALA F CA 1
ATOM 15122 C C . ALA F 1 241 ? 86.403 0.654 64.683 1.00 18.44 241 ALA F C 1
ATOM 15123 O O . ALA F 1 241 ? 85.432 1.117 64.104 1.00 18.47 241 ALA F O 1
ATOM 15125 N N . LYS F 1 242 ? 87.636 1.091 64.450 1.00 15.58 242 LYS F N 1
ATOM 15126 C CA . LYS F 1 242 ? 87.839 2.176 63.491 1.00 15.59 242 LYS F CA 1
ATOM 15127 C C . LYS F 1 242 ? 87.858 1.684 62.037 1.00 16.99 242 LYS F C 1
ATOM 15128 O O . LYS F 1 242 ? 88.914 1.564 61.392 1.00 17.86 242 LYS F O 1
ATOM 15134 N N . ILE F 1 243 ? 86.659 1.403 61.534 1.00 16.26 243 ILE F N 1
ATOM 15135 C CA . ILE F 1 243 ? 86.468 0.846 60.203 1.00 16.48 243 ILE F CA 1
ATOM 15136 C C . ILE F 1 243 ? 87.014 1.752 59.110 1.00 19.27 243 ILE F C 1
ATOM 15137 O O . ILE F 1 243 ? 87.422 1.273 58.050 1.00 19.85 243 ILE F O 1
ATOM 15142 N N . LYS F 1 244 ? 87.026 3.058 59.369 1.00 17.76 244 LYS F N 1
ATOM 15143 C CA . LYS F 1 244 ? 87.571 4.008 58.411 1.00 18.25 244 LYS F CA 1
ATOM 15144 C C . LYS F 1 244 ? 89.048 3.742 58.119 1.00 20.14 244 LYS F C 1
ATOM 15145 O O . LYS F 1 244 ? 89.567 4.134 57.057 1.00 21.46 244 LYS F O 1
ATOM 15151 N N . TYR F 1 245 ? 89.725 3.082 59.056 1.00 18.00 245 TYR F N 1
ATOM 15152 C CA . TYR F 1 245 ? 91.127 2.723 58.869 1.00 20.51 245 TYR F CA 1
ATOM 15153 C C . TYR F 1 245 ? 91.323 1.283 58.393 1.00 25.01 245 TYR F C 1
ATOM 15154 O O . TYR F 1 245 ? 92.211 1.015 57.589 1.00 23.78 245 TYR F O 1
ATOM 15163 N N . ALA F 1 246 ? 90.499 0.361 58.888 1.00 17.17 246 ALA F N 1
ATOM 15164 C CA . ALA F 1 246 ? 90.630 -1.050 58.528 1.00 18.65 246 ALA F CA 1
ATOM 15165 C C . ALA F 1 246 ? 89.425 -1.813 59.054 1.00 16.13 246 ALA F C 1
ATOM 15166 O O . ALA F 1 246 ? 88.851 -1.426 60.067 1.00 16.65 246 ALA F O 1
ATOM 15168 N N . PRO F 1 247 ? 89.047 -2.910 58.382 1.00 17.17 247 PRO F N 1
ATOM 15169 C CA . PRO F 1 247 ? 87.987 -3.747 58.949 1.00 15.98 247 PRO F CA 1
ATOM 15170 C C . PRO F 1 247 ? 88.498 -4.453 60.201 1.00 16.85 247 PRO F C 1
ATOM 15171 O O . PRO F 1 247 ? 89.713 -4.667 60.366 1.00 16.38 247 PRO F O 1
ATOM 15175 N N . GLU F 1 248 ? 87.581 -4.797 61.089 1.00 15.75 248 GLU F N 1
ATOM 15176 C CA . GLU F 1 248 ? 87.972 -5.410 62.349 1.00 15.96 248 GLU F CA 1
ATOM 15177 C C . GLU F 1 248 ? 88.757 -6.702 62.122 1.00 15.54 248 GLU F C 1
ATOM 15178 O O . GLU F 1 248 ? 89.692 -7.009 62.868 1.00 14.97 248 GLU F O 1
ATOM 15184 N N . SER F 1 249 ? 88.350 -7.466 61.110 1.00 15.26 249 SER F N 1
ATOM 15185 C CA . SER F 1 249 ? 89.035 -8.699 60.730 1.00 16.38 249 SER F CA 1
ATOM 15186 C C . SER F 1 249 ? 90.525 -8.484 60.484 1.00 16.12 249 SER F C 1
ATOM 15187 O O . SER F 1 249 ? 91.335 -9.356 60.813 1.00 18.33 249 SER F O 1
ATOM 15190 N N . ALA F 1 250 ? 90.888 -7.334 59.912 1.00 13.39 250 ALA F N 1
ATOM 15191 C CA . ALA F 1 250 ? 92.295 -7.022 59.653 1.00 18.01 250 ALA F CA 1
ATOM 15192 C C . ALA F 1 250 ? 93.096 -6.785 60.938 1.00 17.62 250 ALA F C 1
ATOM 15193 O O . ALA F 1 250 ? 94.245 -7.239 61.053 1.00 15.52 250 ALA F O 1
ATOM 15195 N N . ARG F 1 251 ? 92.502 -6.078 61.897 1.00 16.62 251 ARG F N 1
ATOM 15196 C CA . ARG F 1 251 ? 93.153 -5.879 63.189 1.00 14.78 251 ARG F CA 1
ATOM 15197 C C . ARG F 1 251 ? 93.324 -7.210 63.921 1.00 15.54 251 ARG F C 1
ATOM 15198 O O . ARG F 1 251 ? 94.388 -7.498 64.473 1.00 17.84 251 ARG F O 1
ATOM 15206 N N . ILE F 1 252 ? 92.281 -8.025 63.898 1.00 14.64 252 ILE F N 1
ATOM 15207 C CA . ILE F 1 252 ? 92.297 -9.293 64.604 1.00 15.51 252 ILE F CA 1
ATOM 15208 C C . ILE F 1 252 ? 93.332 -10.234 63.964 1.00 17.92 252 ILE F C 1
ATOM 15209 O O . ILE F 1 252 ? 94.097 -10.900 64.665 1.00 16.53 252 ILE F O 1
ATOM 15214 N N . ALA F 1 253 ? 93.385 -10.249 62.633 1.00 16.96 253 ALA F N 1
ATOM 15215 C CA . ALA F 1 253 ? 94.370 -11.063 61.914 1.00 17.89 253 ALA F CA 1
ATOM 15216 C C . ALA F 1 253 ? 95.792 -10.665 62.322 1.00 17.04 253 ALA F C 1
ATOM 15217 O O . ALA F 1 253 ? 96.662 -11.516 62.511 1.00 18.40 253 ALA F O 1
ATOM 15219 N N . ALA F 1 254 ? 96.023 -9.366 62.460 1.00 16.80 254 ALA F N 1
ATOM 15220 C CA . ALA F 1 254 ? 97.354 -8.879 62.796 1.00 17.02 254 ALA F CA 1
ATOM 15221 C C . ALA F 1 254 ? 97.730 -9.266 64.231 1.00 18.05 254 ALA F C 1
ATOM 15222 O O . ALA F 1 254 ? 98.875 -9.637 64.507 1.00 18.53 254 ALA F O 1
ATOM 15224 N N . ILE F 1 255 ? 96.766 -9.168 65.141 1.00 16.25 255 ILE F N 1
ATOM 15225 C CA . ILE F 1 255 ? 96.983 -9.593 66.527 1.00 17.11 255 ILE F CA 1
ATOM 15226 C C . ILE F 1 255 ? 97.317 -11.082 66.575 1.00 16.96 255 ILE F C 1
ATOM 15227 O O . ILE F 1 255 ? 98.297 -11.493 67.199 1.00 15.76 255 ILE F O 1
ATOM 15232 N N . LEU F 1 256 ? 96.498 -11.887 65.905 1.00 15.97 256 LEU F N 1
ATOM 15233 C CA . LEU F 1 256 ? 96.731 -13.327 65.884 1.00 19.27 256 LEU F CA 1
ATOM 15234 C C . LEU F 1 256 ? 98.058 -13.708 65.214 1.00 17.14 256 LEU F C 1
ATOM 15235 O O . LEU F 1 256 ? 98.670 -14.715 65.594 1.00 19.05 256 LEU F O 1
ATOM 15240 N N . TYR F 1 257 ? 98.515 -12.920 64.238 1.00 17.41 257 TYR F N 1
ATOM 15241 C CA . TYR F 1 257 ? 99.836 -13.166 63.659 1.00 19.17 257 TYR F CA 1
ATOM 15242 C C . TYR F 1 257 ? 100.908 -13.018 64.730 1.00 18.37 257 TYR F C 1
ATOM 15243 O O . TYR F 1 257 ? 101.771 -13.883 64.885 1.00 19.10 257 TYR F O 1
ATOM 15252 N N . LEU F 1 258 ? 100.849 -11.919 65.480 1.00 18.32 258 LEU F N 1
ATOM 15253 C CA . LEU F 1 258 ? 101.806 -11.693 66.559 1.00 17.30 258 LEU F CA 1
ATOM 15254 C C . LEU F 1 258 ? 101.731 -12.794 67.616 1.00 18.88 258 LEU F C 1
ATOM 15255 O O . LEU F 1 258 ? 102.760 -13.249 68.119 1.00 18.35 258 LEU F O 1
ATOM 15260 N N . VAL F 1 259 ? 100.521 -13.229 67.941 1.00 16.35 259 VAL F N 1
ATOM 15261 C CA . VAL F 1 259 ? 100.341 -14.355 68.852 1.00 17.53 259 VAL F CA 1
ATOM 15262 C C . VAL F 1 259 ? 101.046 -15.600 68.304 1.00 21.02 259 VAL F C 1
ATOM 15263 O O . VAL F 1 259 ? 101.837 -16.234 69.006 1.00 18.85 259 VAL F O 1
ATOM 15267 N N . SER F 1 260 ? 100.772 -15.931 67.046 1.00 20.29 260 SER F N 1
ATOM 15268 C CA . SER F 1 260 ? 101.378 -17.113 66.424 1.00 20.77 260 SER F CA 1
ATOM 15269 C C . SER F 1 260 ? 102.904 -17.079 66.436 1.00 23.59 260 SER F C 1
ATOM 15270 O O . SER F 1 260 ? 103.548 -18.130 66.433 1.00 23.50 260 SER F O 1
ATOM 15273 N N . GLU F 1 261 ? 103.482 -15.882 66.442 1.00 19.86 261 GLU F N 1
ATOM 15274 C CA . GLU F 1 261 ? 104.933 -15.735 66.414 1.00 21.03 261 GLU F CA 1
ATOM 15275 C C . GLU F 1 261 ? 105.547 -15.637 67.816 1.00 22.68 261 GLU F C 1
ATOM 15276 O O . GLU F 1 261 ? 106.759 -15.441 67.957 1.00 22.07 261 GLU F O 1
ATOM 15282 N N . GLY F 1 262 ? 104.709 -15.769 68.841 1.00 19.32 262 GLY F N 1
ATOM 15283 C CA . GLY F 1 262 ? 105.184 -15.849 70.213 1.00 22.18 262 GLY F CA 1
ATOM 15284 C C . GLY F 1 262 ? 105.153 -14.558 71.015 1.00 21.76 262 GLY F C 1
ATOM 15285 O O . GLY F 1 262 ? 105.790 -14.461 72.075 1.00 20.67 262 GLY F O 1
ATOM 15286 N N . PHE F 1 263 ? 104.401 -13.571 70.540 1.00 17.02 263 PHE F N 1
ATOM 15287 C CA . PHE F 1 263 ? 104.411 -12.251 71.184 1.00 17.49 263 PHE F CA 1
ATOM 15288 C C . PHE F 1 263 ? 103.134 -11.880 71.946 1.00 18.02 263 PHE F C 1
ATOM 15289 O O . PHE F 1 263 ? 102.887 -10.703 72.198 1.00 18.70 263 PHE F O 1
ATOM 15297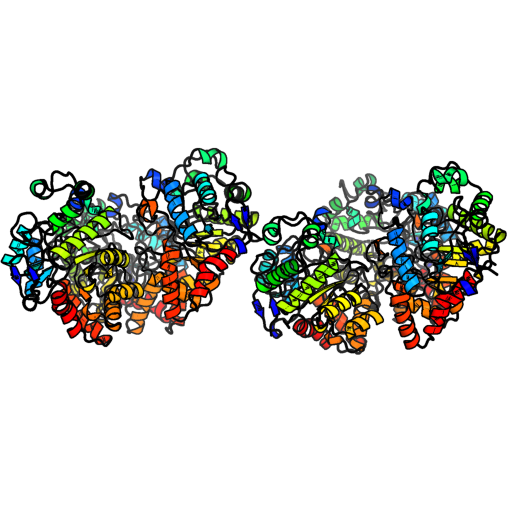 N N . GLU F 1 264 ? 102.338 -12.871 72.341 1.00 16.60 264 GLU F N 1
ATOM 15298 C CA . GLU F 1 264 ? 101.062 -12.580 72.987 1.00 16.94 264 GLU F CA 1
ATOM 15299 C C . GLU F 1 264 ? 101.193 -11.727 74.256 1.00 15.72 264 GLU F C 1
ATOM 15300 O O . GLU F 1 264 ? 100.262 -10.994 74.603 1.00 16.98 264 GLU F O 1
ATOM 15306 N N . ASP F 1 265 ? 102.336 -11.820 74.939 1.00 17.12 265 ASP F N 1
ATOM 15307 C CA . ASP F 1 265 ? 102.524 -11.117 76.210 1.00 18.65 265 ASP F CA 1
ATOM 15308 C C . ASP F 1 265 ? 102.832 -9.628 76.022 1.00 18.07 265 ASP F C 1
ATOM 15309 O O . ASP F 1 265 ? 102.987 -8.899 77.004 1.00 17.59 265 ASP F O 1
ATOM 15314 N N . GLN F 1 266 ? 102.919 -9.183 74.769 1.00 15.43 266 GLN F N 1
ATOM 15315 C CA . GLN F 1 266 ? 103.284 -7.802 74.467 1.00 16.10 266 GLN F CA 1
ATOM 15316 C C . GLN F 1 266 ? 102.110 -6.980 73.904 1.00 16.22 266 GLN F C 1
ATOM 15317 O O . GLN F 1 266 ? 102.246 -5.783 73.648 1.00 17.47 266 GLN F O 1
ATOM 15323 N N . ILE F 1 267 ? 100.967 -7.626 73.719 1.00 14.13 267 ILE F N 1
ATOM 15324 C CA . ILE F 1 267 ? 99.821 -6.974 73.087 1.00 13.22 267 ILE F CA 1
ATOM 15325 C C . ILE F 1 267 ? 98.934 -6.219 74.086 1.00 14.31 267 ILE F C 1
ATOM 15326 O O . ILE F 1 267 ? 98.526 -6.763 75.117 1.00 16.32 267 ILE F O 1
ATOM 15331 N N . LEU F 1 268 ? 98.629 -4.961 73.765 1.00 14.73 268 LEU F N 1
ATOM 15332 C CA . LEU F 1 268 ? 97.669 -4.181 74.554 1.00 12.50 268 LEU F CA 1
ATOM 15333 C C . LEU F 1 268 ? 96.535 -3.764 73.626 1.00 14.05 268 LEU F C 1
ATOM 15334 O O . LEU F 1 268 ? 96.736 -3.680 72.413 1.00 14.61 268 LEU F O 1
ATOM 15339 N N . VAL F 1 269 ? 95.354 -3.505 74.187 1.00 14.80 269 VAL F N 1
ATOM 15340 C CA . VAL F 1 269 ? 94.179 -3.189 73.371 1.00 13.46 269 VAL F CA 1
ATOM 15341 C C . VAL F 1 269 ? 93.405 -2.001 73.932 1.00 12.76 269 VAL F C 1
ATOM 15342 O O . VAL F 1 269 ? 93.304 -1.828 75.149 1.00 15.96 269 VAL F O 1
ATOM 15346 N N . SER F 1 270 ? 92.883 -1.164 73.036 1.00 12.75 270 SER F N 1
ATOM 15347 C CA . SER F 1 270 ? 92.059 -0.029 73.465 1.00 13.86 270 SER F CA 1
ATOM 15348 C C . SER F 1 270 ? 91.331 0.536 72.262 1.00 14.28 270 SER F C 1
ATOM 15349 O O . SER F 1 270 ? 91.427 -0.011 71.160 1.00 14.94 270 SER F O 1
ATOM 15352 N N . GLY F 1 271 ? 90.600 1.628 72.480 1.00 16.22 271 GLY F N 1
ATOM 15353 C CA . GLY F 1 271 ? 89.829 2.242 71.416 1.00 16.54 271 GLY F CA 1
ATOM 15354 C C . GLY F 1 271 ? 90.217 3.659 71.043 1.00 19.25 271 GLY F C 1
ATOM 15355 O O . GLY F 1 271 ? 89.713 4.180 70.042 1.00 17.38 271 GLY F O 1
ATOM 15356 N N . ASP F 1 272 ? 91.097 4.279 71.832 1.00 16.62 272 ASP F N 1
ATOM 15357 C CA . ASP F 1 272 ? 91.549 5.652 71.580 1.00 16.14 272 ASP F CA 1
ATOM 15358 C C . ASP F 1 272 ? 90.349 6.520 71.234 1.00 17.68 272 ASP F C 1
ATOM 15359 O O . ASP F 1 272 ? 90.288 7.139 70.171 1.00 19.30 272 ASP F O 1
ATOM 15364 N N . THR F 1 273 ? 89.395 6.533 72.148 1.00 17.89 273 THR F N 1
ATOM 15365 C CA . THR F 1 273 ? 88.093 7.151 71.942 1.00 16.84 273 THR F CA 1
ATOM 15366 C C . THR F 1 273 ? 88.215 8.666 72.075 1.00 19.42 273 THR F C 1
ATOM 15367 O O . THR F 1 273 ? 87.920 9.233 73.128 1.00 23.50 273 THR F O 1
ATOM 15371 N N . ALA F 1 274 ? 88.653 9.317 71.000 1.00 17.16 274 ALA F N 1
ATOM 15372 C CA . ALA F 1 274 ? 89.014 10.735 71.072 1.00 18.46 274 ALA F CA 1
ATOM 15373 C C . ALA F 1 274 ? 87.945 11.709 70.571 1.00 20.90 274 ALA F C 1
ATOM 15374 O O . ALA F 1 274 ? 88.165 12.915 70.591 1.00 22.69 274 ALA F O 1
ATOM 15376 N N . ARG F 1 275 ? 86.802 11.199 70.124 1.00 16.46 275 ARG F N 1
ATOM 15377 C CA . ARG F 1 275 ? 85.799 12.061 69.490 1.00 17.86 275 ARG F CA 1
ATOM 15378 C C . ARG F 1 275 ? 84.435 11.962 70.144 1.00 17.67 275 ARG F C 1
ATOM 15379 O O . ARG F 1 275 ? 84.070 10.916 70.667 1.00 17.53 275 ARG F O 1
ATOM 15387 N N . LYS F 1 276 ? 83.671 13.054 70.094 1.00 15.84 276 LYS F N 1
ATOM 15388 C CA . LYS F 1 276 ? 82.276 13.018 70.524 1.00 16.56 276 LYS F CA 1
ATOM 15389 C C . LYS F 1 276 ? 81.535 11.901 69.791 1.00 17.92 276 LYS F C 1
ATOM 15390 O O . LYS F 1 276 ? 80.750 11.173 70.397 1.00 17.02 276 LYS F O 1
ATOM 15396 N N . THR F 1 277 ? 81.803 11.769 68.493 1.00 16.55 277 THR F N 1
ATOM 15397 C CA . THR F 1 277 ? 81.138 10.764 67.648 1.00 16.41 277 THR F CA 1
ATOM 15398 C C . THR F 1 277 ? 81.564 9.323 67.981 1.00 19.28 277 THR F C 1
ATOM 15399 O O . THR F 1 277 ? 80.963 8.359 67.499 1.00 18.09 277 THR F O 1
ATOM 15403 N N . TYR F 1 278 ? 82.604 9.173 68.794 1.00 17.55 278 TYR F N 1
ATOM 15404 C CA . TYR F 1 278 ? 83.005 7.853 69.260 1.00 16.85 278 TYR F CA 1
ATOM 15405 C C . TYR F 1 278 ? 82.393 7.488 70.611 1.00 16.87 278 TYR F C 1
ATOM 15406 O O . TYR F 1 278 ? 82.282 6.308 70.942 1.00 18.57 278 TYR F O 1
ATOM 15415 N N . TYR F 1 279 ? 82.039 8.492 71.413 1.00 16.01 279 TYR F N 1
ATOM 15416 C CA . TYR F 1 279 ? 81.404 8.254 72.713 1.00 16.51 279 TYR F CA 1
ATOM 15417 C C . TYR F 1 279 ? 79.924 7.925 72.551 1.00 16.79 279 TYR F C 1
ATOM 15418 O O . TYR F 1 279 ? 79.221 8.560 71.761 1.00 17.65 279 TYR F O 1
ATOM 15427 N N . LYS F 1 280 ? 79.445 6.938 73.298 1.00 14.98 280 LYS F N 1
ATOM 15428 C CA . LYS F 1 280 ? 78.032 6.585 73.246 1.00 15.61 280 LYS F CA 1
ATOM 15429 C C . LYS F 1 280 ? 77.153 7.748 73.703 1.00 17.76 280 LYS F C 1
ATOM 15430 O O . LYS F 1 280 ? 76.099 8.007 73.117 1.00 18.38 280 LYS F O 1
ATOM 15436 N N . HIS F 1 281 ? 77.591 8.444 74.744 1.00 16.29 281 HIS F N 1
ATOM 15437 C CA . HIS F 1 281 ? 76.735 9.422 75.413 1.00 16.51 281 HIS F CA 1
ATOM 15438 C C . HIS F 1 281 ? 76.994 10.870 75.001 1.00 17.22 281 HIS F C 1
ATOM 15439 O O . HIS F 1 281 ? 76.371 11.788 75.537 1.00 19.26 281 HIS F O 1
ATOM 15446 N N . TYR F 1 282 ? 77.887 11.070 74.036 1.00 15.31 282 TYR F N 1
ATOM 15447 C CA . TYR F 1 282 ? 77.911 12.325 73.300 1.00 15.07 282 TYR F CA 1
ATOM 15448 C C . TYR F 1 282 ? 77.178 12.090 71.977 1.00 18.28 282 TYR F C 1
ATOM 15449 O O . TYR F 1 282 ? 75.997 12.410 71.851 1.00 21.93 282 TYR F O 1
ATOM 15458 N N . GLY F 1 283 ? 77.876 11.483 71.022 1.00 16.87 283 GLY F N 1
ATOM 15459 C CA . GLY F 1 283 ? 77.398 11.363 69.646 1.00 18.14 283 GLY F CA 1
ATOM 15460 C C . GLY F 1 283 ? 76.825 10.014 69.234 1.00 19.02 283 GLY F C 1
ATOM 15461 O O . GLY F 1 283 ? 76.561 9.787 68.050 1.00 18.46 283 GLY F O 1
ATOM 15462 N N . HIS F 1 284 ? 76.607 9.129 70.204 1.00 16.04 284 HIS F N 1
ATOM 15463 C CA . HIS F 1 284 ? 75.959 7.838 69.953 1.00 17.04 284 HIS F CA 1
ATOM 15464 C C . HIS F 1 284 ? 76.839 6.883 69.166 1.00 17.73 284 HIS F C 1
ATOM 15465 O O . HIS F 1 284 ? 76.341 6.052 68.408 1.00 18.34 284 HIS F O 1
ATOM 15472 N N . GLY F 1 285 ? 78.153 7.012 69.353 1.00 15.99 285 GLY F N 1
ATOM 15473 C CA . GLY F 1 285 ? 79.123 6.114 68.749 1.00 15.18 285 GLY F CA 1
ATOM 15474 C C . GLY F 1 285 ? 79.261 4.833 69.558 1.00 16.30 285 GLY F C 1
ATOM 15475 O O . GLY F 1 285 ? 78.503 4.594 70.488 1.00 17.15 285 GLY F O 1
ATOM 15476 N N . PRO F 1 286 ? 80.240 3.992 69.201 1.00 15.52 286 PRO F N 1
ATOM 15477 C CA . PRO F 1 286 ? 80.394 2.685 69.851 1.00 16.23 286 PRO F CA 1
ATOM 15478 C C . PRO F 1 286 ? 80.665 2.794 71.359 1.00 16.75 286 PRO F C 1
ATOM 15479 O O . PRO F 1 286 ? 80.226 1.939 72.129 1.00 16.12 286 PRO F O 1
ATOM 15483 N N . GLY F 1 287 ? 81.375 3.838 71.769 1.00 17.41 287 GLY F N 1
ATOM 15484 C CA . GLY F 1 287 ? 81.534 4.146 73.177 1.00 17.03 287 GLY F CA 1
ATOM 15485 C C . GLY F 1 287 ? 82.568 3.309 73.905 1.00 16.93 287 GLY F C 1
ATOM 15486 O O . GLY F 1 287 ? 83.178 2.397 73.338 1.00 15.70 287 GLY F O 1
ATOM 15487 N N . LEU F 1 288 ? 82.784 3.643 75.172 1.00 15.58 288 LEU F N 1
ATOM 15488 C CA . LEU F 1 288 ? 83.671 2.864 76.020 1.00 14.51 288 LEU F CA 1
ATOM 15489 C C . LEU F 1 288 ? 83.098 1.462 76.310 1.00 16.10 288 LEU F C 1
ATOM 15490 O O . LEU F 1 288 ? 83.822 0.565 76.731 1.00 17.16 288 LEU F O 1
ATOM 15495 N N . GLU F 1 289 ? 81.809 1.256 76.047 1.00 15.99 289 GLU F N 1
ATOM 15496 C CA . GLU F 1 289 ? 81.235 -0.074 76.215 1.00 16.08 289 GLU F CA 1
ATOM 15497 C C . GLU F 1 289 ? 81.721 -1.051 75.130 1.00 18.94 289 GLU F C 1
ATOM 15498 O O . GLU F 1 289 ? 81.783 -2.256 75.365 1.00 16.93 289 GLU F O 1
ATOM 15504 N N . TYR F 1 290 ? 82.076 -0.534 73.955 1.00 15.35 290 TYR F N 1
ATOM 15505 C CA . TYR F 1 290 ? 82.220 -1.391 72.770 1.00 16.39 290 TYR F CA 1
ATOM 15506 C C . TYR F 1 290 ? 83.208 -2.554 72.928 1.00 17.09 290 TYR F C 1
ATOM 15507 O O . TYR F 1 290 ? 82.877 -3.707 72.618 1.00 16.22 290 TYR F O 1
ATOM 15516 N N . ILE F 1 291 ? 84.426 -2.261 73.372 1.00 14.88 291 ILE F N 1
ATOM 15517 C CA . ILE F 1 291 ? 85.447 -3.301 73.379 1.00 13.97 291 ILE F CA 1
ATOM 15518 C C . ILE F 1 291 ? 85.042 -4.431 74.322 1.00 16.73 291 ILE F C 1
ATOM 15519 O O . ILE F 1 291 ? 85.016 -5.592 73.926 1.00 16.60 291 ILE F O 1
ATOM 15524 N N . ALA F 1 292 ? 84.690 -4.088 75.553 1.00 15.71 292 ALA F N 1
ATOM 15525 C CA . ALA F 1 292 ? 84.337 -5.105 76.538 1.00 15.90 292 ALA F CA 1
ATOM 15526 C C . ALA F 1 292 ? 83.057 -5.850 76.160 1.00 18.27 292 ALA F C 1
ATOM 15527 O O . ALA F 1 292 ? 82.939 -7.053 76.409 1.00 20.67 292 ALA F O 1
ATOM 15529 N N . LYS F 1 293 ? 82.106 -5.143 75.553 1.00 16.00 293 LYS F N 1
ATOM 15530 C CA . LYS F 1 293 ? 80.780 -5.722 75.333 1.00 17.19 293 LYS F CA 1
ATOM 15531 C C . LYS F 1 293 ? 80.687 -6.505 74.031 1.00 18.28 293 LYS F C 1
ATOM 15532 O O . LYS F 1 293 ? 80.065 -7.575 73.984 1.00 20.66 293 LYS F O 1
ATOM 15538 N N . LYS F 1 294 ? 81.287 -5.957 72.973 1.00 16.99 294 LYS F N 1
ATOM 15539 C CA . LYS F 1 294 ? 81.131 -6.507 71.630 1.00 18.84 294 LYS F CA 1
ATOM 15540 C C . LYS F 1 294 ? 82.412 -7.093 71.044 1.00 18.83 294 LYS F C 1
ATOM 15541 O O . LYS F 1 294 ? 82.385 -8.168 70.442 1.00 18.91 294 LYS F O 1
ATOM 15547 N N . TRP F 1 295 ? 83.538 -6.397 71.192 1.00 16.94 295 TRP F N 1
ATOM 15548 C CA . TRP F 1 295 ? 84.756 -6.888 70.562 1.00 16.44 295 TRP F CA 1
ATOM 15549 C C . TRP F 1 295 ? 85.259 -8.154 71.235 1.00 16.64 295 TRP F C 1
ATOM 15550 O O . TRP F 1 295 ? 85.636 -9.113 70.556 1.00 17.07 295 TRP F O 1
ATOM 15561 N N . VAL F 1 296 ? 85.271 -8.159 72.566 1.00 16.43 296 VAL F N 1
ATOM 15562 C CA . VAL F 1 296 ? 85.819 -9.300 73.297 1.00 17.39 296 VAL F CA 1
ATOM 15563 C C . VAL F 1 296 ? 85.140 -10.626 72.915 1.00 16.63 296 VAL F C 1
ATOM 15564 O O . VAL F 1 296 ? 85.823 -11.581 72.556 1.00 17.84 296 VAL F O 1
ATOM 15568 N N . PRO F 1 297 ? 83.802 -10.669 72.933 1.00 17.04 297 PRO F N 1
ATOM 15569 C CA . PRO F 1 297 ? 83.140 -11.916 72.514 1.00 20.95 297 PRO F CA 1
ATOM 15570 C C . PRO F 1 297 ? 83.478 -12.310 71.080 1.00 20.94 297 PRO F C 1
ATOM 15571 O O . PRO F 1 297 ? 83.710 -13.487 70.808 1.00 19.50 297 PRO F O 1
ATOM 15575 N N . ARG F 1 298 ? 83.513 -11.347 70.163 1.00 18.10 298 ARG F N 1
ATOM 15576 C CA . ARG F 1 298 ? 83.921 -11.686 68.802 1.00 19.68 298 ARG F CA 1
ATOM 15577 C C . ARG F 1 298 ? 85.349 -12.211 68.748 1.00 19.70 298 ARG F C 1
ATOM 15578 O O . ARG F 1 298 ? 85.631 -13.219 68.081 1.00 17.38 298 ARG F O 1
ATOM 15586 N N . PHE F 1 299 ? 86.275 -11.519 69.411 1.00 17.33 299 PHE F N 1
ATOM 15587 C CA . PHE F 1 299 ? 87.658 -11.942 69.329 1.00 19.68 299 PHE F CA 1
ATOM 15588 C C . PHE F 1 299 ? 87.841 -13.357 69.866 1.00 19.43 299 PHE F C 1
ATOM 15589 O O . PHE F 1 299 ? 88.555 -14.163 69.265 1.00 19.78 299 PHE F O 1
ATOM 15597 N N . ILE F 1 300 ? 87.196 -13.651 70.990 1.00 19.41 300 ILE F N 1
ATOM 15598 C CA . ILE F 1 300 ? 87.298 -14.976 71.595 1.00 20.55 300 ILE F CA 1
ATOM 15599 C C . ILE F 1 300 ? 86.800 -16.032 70.612 1.00 21.47 300 ILE F C 1
ATOM 15600 O O . ILE F 1 300 ? 87.468 -17.042 70.369 1.00 19.71 300 ILE F O 1
ATOM 15605 N N . ASP F 1 301 ? 85.632 -15.779 70.035 1.00 19.50 301 ASP F N 1
ATOM 15606 C CA . ASP F 1 301 ? 85.050 -16.710 69.078 1.00 23.37 301 ASP F CA 1
ATOM 15607 C C . ASP F 1 301 ? 85.963 -16.919 67.872 1.00 22.33 301 ASP F C 1
ATOM 15608 O O . ASP F 1 301 ? 86.273 -18.056 67.510 1.00 22.97 301 ASP F O 1
ATOM 15613 N N . GLU F 1 302 ? 86.410 -15.823 67.258 1.00 20.39 302 GLU F N 1
ATOM 15614 C CA . GLU F 1 302 ? 87.223 -15.917 66.046 1.00 24.29 302 GLU F CA 1
ATOM 15615 C C . GLU F 1 302 ? 88.569 -16.576 66.336 1.00 24.20 302 GLU F C 1
ATOM 15616 O O . GLU F 1 302 ? 89.049 -17.400 65.552 1.00 24.33 302 GLU F O 1
ATOM 15622 N N . ALA F 1 303 ? 89.164 -16.227 67.473 1.00 21.56 303 ALA F N 1
ATOM 15623 C CA . ALA F 1 303 ? 90.420 -16.822 67.904 1.00 23.42 303 ALA F CA 1
ATOM 15624 C C . ALA F 1 303 ? 90.265 -18.321 68.129 1.00 23.60 303 ALA F C 1
ATOM 15625 O O . ALA F 1 303 ? 91.084 -19.108 67.654 1.00 24.13 303 ALA F O 1
ATOM 15627 N N . ASN F 1 304 ? 89.221 -18.710 68.854 1.00 24.54 304 ASN F N 1
ATOM 15628 C CA . ASN F 1 304 ? 88.951 -20.123 69.090 1.00 24.33 304 ASN F CA 1
ATOM 15629 C C . ASN F 1 304 ? 88.794 -20.865 67.766 1.00 27.62 304 ASN F C 1
ATOM 15630 O O . ASN F 1 304 ? 89.340 -21.958 67.590 1.00 29.39 304 ASN F O 1
ATOM 15635 N N . GLU F 1 305 ? 88.043 -20.265 66.843 1.00 26.50 305 GLU F N 1
ATOM 15636 C CA . GLU F 1 305 ? 87.782 -20.891 65.546 1.00 28.36 305 GLU F CA 1
ATOM 15637 C C . GLU F 1 305 ? 89.082 -21.108 64.783 1.00 32.15 305 GLU F C 1
ATOM 15638 O O . GLU F 1 305 ? 89.243 -22.116 64.089 1.00 31.51 305 GLU F O 1
ATOM 15644 N N . LYS F 1 306 ? 90.016 -20.169 64.929 1.00 28.67 306 LYS F N 1
ATOM 15645 C CA . LYS F 1 306 ? 91.307 -20.260 64.265 1.00 32.58 306 LYS F CA 1
ATOM 15646 C C . LYS F 1 306 ? 92.328 -21.087 65.051 1.00 29.77 306 LYS F C 1
ATOM 15647 O O . LYS F 1 306 ? 93.486 -21.186 64.656 1.00 35.01 306 LYS F O 1
ATOM 15653 N N . GLY F 1 307 ? 91.899 -21.685 66.158 1.00 31.40 307 GLY F N 1
ATOM 15654 C CA . GLY F 1 307 ? 92.744 -22.610 66.899 1.00 29.33 307 GLY F CA 1
ATOM 15655 C C . GLY F 1 307 ? 93.476 -22.056 68.113 1.00 34.89 307 GLY F C 1
ATOM 15656 O O . GLY F 1 307 ? 94.265 -22.764 68.747 1.00 33.48 307 GLY F O 1
ATOM 15657 N N . PHE F 1 308 ? 93.220 -20.793 68.443 1.00 25.02 308 PHE F N 1
ATOM 15658 C CA . PHE F 1 308 ? 93.891 -20.151 69.567 1.00 27.19 308 PHE F CA 1
ATOM 15659 C C . PHE F 1 308 ? 93.063 -20.306 70.842 1.00 26.48 308 PHE F C 1
ATOM 15660 O O . PHE F 1 308 ? 91.902 -20.698 70.783 1.00 27.84 308 PHE F O 1
ATOM 15668 N N . ASP F 1 309 ? 93.657 -20.001 71.994 1.00 25.62 309 ASP F N 1
ATOM 15669 C CA . ASP F 1 309 ? 92.906 -19.943 73.243 1.00 26.55 309 ASP F CA 1
ATOM 15670 C C . ASP F 1 309 ? 92.393 -18.519 73.423 1.00 24.94 309 ASP F C 1
ATOM 15671 O O . ASP F 1 309 ? 93.050 -17.696 74.059 1.00 23.30 309 ASP F O 1
ATOM 15676 N N . GLY F 1 310 ? 91.233 -18.232 72.842 1.00 22.78 310 GLY F N 1
ATOM 15677 C CA . GLY F 1 310 ? 90.664 -16.893 72.885 1.00 22.15 310 GLY F CA 1
ATOM 15678 C C . GLY F 1 310 ? 90.535 -16.289 74.274 1.00 24.59 310 GLY F C 1
ATOM 15679 O O . GLY F 1 310 ? 90.911 -15.134 74.500 1.00 19.61 310 GLY F O 1
ATOM 15680 N N . GLU F 1 311 ? 89.999 -17.068 75.208 1.00 21.87 311 GLU F N 1
ATOM 15681 C CA . GLU F 1 311 ? 89.779 -16.592 76.564 1.00 22.41 311 GLU F CA 1
ATOM 15682 C C . GLU F 1 311 ? 91.089 -16.227 77.268 1.00 21.13 311 GLU F C 1
ATOM 15683 O O . GLU F 1 311 ? 91.182 -15.195 77.937 1.00 20.02 311 GLU F O 1
ATOM 15689 N N . LYS F 1 312 ? 92.104 -17.073 77.116 1.00 20.46 312 LYS F N 1
ATOM 15690 C CA . LYS F 1 312 ? 93.409 -16.795 77.693 1.00 20.40 312 LYS F CA 1
ATOM 15691 C C . LYS F 1 312 ? 94.025 -15.526 77.113 1.00 21.30 312 LYS F C 1
ATOM 15692 O O . LYS F 1 312 ? 94.646 -14.737 77.822 1.00 19.43 312 LYS F O 1
ATOM 15698 N N . LEU F 1 313 ? 93.870 -15.346 75.810 1.00 18.32 313 LEU F N 1
ATOM 15699 C CA . LEU F 1 313 ? 94.457 -14.194 75.150 1.00 17.36 313 LEU F CA 1
ATOM 15700 C C . LEU F 1 313 ? 93.818 -12.892 75.632 1.00 15.44 313 LEU F C 1
ATOM 15701 O O . LEU F 1 313 ? 94.516 -11.902 75.834 1.00 17.34 313 LEU F O 1
ATOM 15706 N N . VAL F 1 314 ? 92.503 -12.895 75.800 1.00 16.27 314 VAL F N 1
ATOM 15707 C CA . VAL F 1 314 ? 91.812 -11.702 76.275 1.00 15.68 314 VAL F CA 1
ATOM 15708 C C . VAL F 1 314 ? 92.299 -11.363 77.674 1.00 18.74 314 VAL F C 1
ATOM 15709 O O . VAL F 1 314 ? 92.531 -10.201 78.001 1.00 18.10 314 VAL F O 1
ATOM 15713 N N . LYS F 1 315 ? 92.465 -12.387 78.502 1.00 16.39 315 LYS F N 1
ATOM 15714 C CA . LYS F 1 315 ? 93.024 -12.170 79.830 1.00 18.99 315 LYS F CA 1
ATOM 15715 C C . LYS F 1 315 ? 94.401 -11.497 79.772 1.00 16.82 315 LYS F C 1
ATOM 15716 O O . LYS F 1 315 ? 94.681 -10.584 80.550 1.00 18.99 315 LYS F O 1
ATOM 15722 N N . LYS F 1 316 ? 95.260 -11.940 78.859 1.00 16.91 316 LYS F N 1
ATOM 15723 C CA . LYS F 1 316 ? 96.570 -11.300 78.692 1.00 17.48 316 LYS F CA 1
ATOM 15724 C C . LYS F 1 316 ? 96.445 -9.860 78.199 1.00 17.28 316 LYS F C 1
ATOM 15725 O O . LYS F 1 316 ? 97.057 -8.948 78.763 1.00 14.25 316 LYS F O 1
ATOM 15731 N N . PHE F 1 317 ? 95.624 -9.640 77.176 1.00 17.56 317 PHE F N 1
ATOM 15732 C CA . PHE F 1 317 ? 95.568 -8.313 76.562 1.00 16.12 317 PHE F CA 1
ATOM 15733 C C . PHE F 1 317 ? 95.040 -7.251 77.532 1.00 14.37 317 PHE F C 1
ATOM 15734 O O . PHE F 1 317 ? 95.498 -6.113 77.499 1.00 16.17 317 PHE F O 1
ATOM 15742 N N . PHE F 1 318 ? 94.078 -7.620 78.369 1.00 13.71 318 PHE F N 1
ATOM 15743 C CA . PHE F 1 318 ? 93.379 -6.628 79.192 1.00 14.26 318 PHE F CA 1
ATOM 15744 C C . PHE F 1 318 ? 93.772 -6.692 80.667 1.00 14.31 318 PHE F C 1
ATOM 15745 O O . PHE F 1 318 ? 93.496 -5.761 81.428 1.00 14.67 318 PHE F O 1
ATOM 15753 N N . VAL F 1 319 ? 94.402 -7.785 81.077 1.00 16.47 319 VAL F N 1
ATOM 15754 C CA . VAL F 1 319 ? 94.769 -7.934 82.483 1.00 15.37 319 VAL F CA 1
ATOM 15755 C C . VAL F 1 319 ? 96.281 -8.136 82.681 1.00 15.04 319 VAL F C 1
ATOM 15756 O O . VAL F 1 319 ? 96.956 -7.249 83.212 1.00 15.44 319 VAL F O 1
ATOM 15760 N N . ASP F 1 320 ? 96.822 -9.281 82.262 1.00 15.67 320 ASP F N 1
ATOM 15761 C CA . ASP F 1 320 ? 98.239 -9.557 82.529 1.00 15.30 320 ASP F CA 1
ATOM 15762 C C . ASP F 1 320 ? 99.194 -8.554 81.898 1.00 17.48 320 ASP F C 1
ATOM 15763 O O . ASP F 1 320 ? 100.139 -8.106 82.546 1.00 17.37 320 ASP F O 1
ATOM 15768 N N . ASN F 1 321 ? 98.975 -8.235 80.625 1.00 16.44 321 ASN F N 1
ATOM 15769 C CA . ASN F 1 321 ? 99.915 -7.390 79.898 1.00 15.55 321 ASN F CA 1
ATOM 15770 C C . ASN F 1 321 ? 99.900 -5.956 80.435 1.00 15.67 321 ASN F C 1
ATOM 15771 O O . ASN F 1 321 ? 100.957 -5.383 80.690 1.00 15.74 321 ASN F O 1
ATOM 15776 N N . PRO F 1 322 ? 98.704 -5.379 80.632 1.00 13.99 322 PRO F N 1
ATOM 15777 C CA . PRO F 1 322 ? 98.695 -4.041 81.234 1.00 15.74 322 PRO F CA 1
ATOM 15778 C C . PRO F 1 322 ? 99.331 -4.027 82.621 1.00 17.38 322 PRO F C 1
ATOM 15779 O O . PRO F 1 322 ? 100.026 -3.068 82.963 1.00 16.94 322 PRO F O 1
ATOM 15783 N N . ALA F 1 323 ? 99.103 -5.069 83.415 1.00 16.10 323 ALA F N 1
ATOM 15784 C CA . ALA F 1 323 ? 99.722 -5.126 84.737 1.00 18.81 323 ALA F CA 1
ATOM 15785 C C . ALA F 1 323 ? 101.244 -5.057 84.633 1.00 18.72 323 ALA F C 1
ATOM 15786 O O . ALA F 1 323 ? 101.887 -4.342 85.401 1.00 22.08 323 ALA F O 1
ATOM 15788 N N . ARG F 1 324 ? 101.830 -5.767 83.671 1.00 15.92 324 ARG F N 1
ATOM 15789 C CA . ARG F 1 324 ? 103.278 -5.735 83.511 1.00 17.05 324 ARG F CA 1
ATOM 15790 C C . ARG F 1 324 ? 103.744 -4.393 82.925 1.00 16.33 324 ARG F C 1
ATOM 15791 O O . ARG F 1 324 ? 104.711 -3.802 83.399 1.00 20.78 324 ARG F O 1
ATOM 15799 N N . CYS F 1 325 ? 103.025 -3.901 81.921 1.00 16.23 325 CYS F N 1
ATOM 15800 C CA . CYS F 1 325 ? 103.442 -2.688 81.230 1.00 16.13 325 CYS F CA 1
ATOM 15801 C C . CYS F 1 325 ? 103.416 -1.457 82.135 1.00 15.97 325 CYS F C 1
ATOM 15802 O O . CYS F 1 325 ? 104.354 -0.657 82.124 1.00 16.02 325 CYS F O 1
ATOM 15805 N N . PHE F 1 326 ? 102.344 -1.300 82.908 1.00 17.00 326 PHE F N 1
ATOM 15806 C CA . PHE F 1 326 ? 102.136 -0.058 83.646 1.00 17.34 326 PHE F CA 1
ATOM 15807 C C . PHE F 1 326 ? 102.747 -0.037 85.051 1.00 16.82 326 PHE F C 1
ATOM 15808 O O . PHE F 1 326 ? 102.656 0.960 85.757 1.00 17.78 326 PHE F O 1
ATOM 15816 N N . THR F 1 327 ? 103.407 -1.126 85.429 1.00 16.59 327 THR F N 1
ATOM 15817 C CA . THR F 1 327 ? 104.132 -1.161 86.704 1.00 18.50 327 THR F CA 1
ATOM 15818 C C . THR F 1 327 ? 105.421 -0.348 86.567 1.00 15.72 327 THR F C 1
ATOM 15819 O O . THR F 1 327 ? 106.123 -0.457 85.561 1.00 19.86 327 THR F O 1
ATOM 15823 N N . PHE F 1 328 ? 105.731 0.478 87.564 1.00 17.09 328 PHE F N 1
ATOM 15824 C CA . PHE F 1 328 ? 106.975 1.242 87.542 1.00 17.36 328 PHE F CA 1
ATOM 15825 C C . PHE F 1 328 ? 108.148 0.263 87.567 1.00 19.25 328 PHE F C 1
ATOM 15826 O O . PHE F 1 328 ? 108.029 -0.846 88.079 1.00 20.74 328 PHE F O 1
ATOM 15834 N N . LYS F 1 329 ? 109.277 0.675 87.013 1.00 16.41 329 LYS F N 1
ATOM 15835 C CA . LYS F 1 329 ? 110.375 -0.259 86.802 1.00 17.52 329 LYS F CA 1
ATOM 15836 C C . LYS F 1 329 ? 111.344 -0.206 87.990 1.00 25.37 329 LYS F C 1
ATOM 15837 O O . LYS F 1 329 ? 112.496 0.185 87.839 1.00 31.26 329 LYS F O 1
#

Secondary structure (DSSP, 8-state):
--EEETTEEE-GGGT-SEEEEE--SB--HHHHTTT-GGG-B--HHHHHHHHHHHHHTT--EEEE---GGG-B-HHHHHHHHHHH--EEEEE-S---GGGGGSBPPGGGHHHH-S-SBHHHHHHTS-HHHHHHHHHHHHHT-STTSS--EEE--B-BTTB--HHHHHHHHHHHHHHHHH---EEEB-GGG--HHHHHHHHHHTT--GGGEEETTGGGS--HHHHHHHHTTT-EEEE--TT-TTT--HHHHHHHHHHHHHTT-GGGEEE-----SGGGSHHHH--STTTHIIIIIHHHHHHHHHHTTS-HHHHHHIIIIIHHHHHSS---/--EEETTEEE-GGGT-SEEEEE--SB--HHHHTTT-GGG-B--HHHHHHHHHHHHHTT--EEEE---GGG-B-HHHHHHHHHHH--EEEEE-S---GGGGGSBPPGGGHHHH-S-SBHHHHHHHS-HHHHHHHHHHHHHT-STTSS--EEE--B-BTTB--HHHHHHHHHHHHHHHHH---EEEB-GGG--HHHHHHHHHHTT--GGGEEETTGGGS--HHHHHHHHTTT-EEEE--TT-TTT--HHHHHHHHHHHHHTT-GGGEEE-----SGGGSHHHH--STTTHIIIIIHHHHHHHHHHTTS-HHHHHHIIIIIHHHHHSS---/--EEETTEEE-GGG--SEEEEE--SB--HHHHTTT-GGG-B--HHHHHHHHHHHHHTT--EEEE---GGG-B-HHHHHHHHHHH--EEEEE-S---GGGGGSBPPGGGHHHH-S-SBHHHHHHTS-HHHHHHHHHHHHHT-GGGSS--EEE--B-BTTB--HHHHHHHHHHHHHHHHH---EEEB-GGG--HHHHHHHHHHTT--GGGEEETTGGGS--HHHHHHHHTTT-EEEE--TT-TTT--HHHHHHHHHHHHHTT-GGGEEE-----SGGGSHHHHS-S-TTHIIIIIHHHHHHHHHHTTS-HHHHHHIIIIIHHHHHTB--/--EEETTEEE-GGGT-SEEEEE--SB--HHHHHTT-GGG-B--HHHHHHHHHHHHHTT--EEEE---GGG-B-HHHHHHHHHHH--EEEEE-S---GGGGGSBPPGGGHHHH-S-SBHHHHHHTS-HHHHHHHHHHHHHT-GGGSS--EEE--B-BTTB--HHHHHHHHHHHHHHHHH---EEEB-GGG--HHHHHHHHHHTT--GGGEEETTGGGS--HHHHHHHHTTT-EEEE--TT-TTT--HHHHHHHHHHHHHTT-GGGEEE-----SGGGSHHHH--STTHHIIIIIHHHHHHHHHHTTS-HHHHHHIIIIIHHHHHHS--/--EEETTEEE-GGG--SEEEEE--SB--HHHHTTT-GGG-B--HHHHHHHHHHHHHTT--EEEE---GGG-B-HHHHHHHHHHH--EEEEE-S---GGGGGSBPPGGGHHHH-S-SBHHHHHHTS-HHHHHHHHHHHHHT-GGGSS--EEE--B-BTTB--HHHHHHHHHHHHHHHHH---EEEB-GGG--HHHHHHHHHHTT--GGGEEETTGGGS--HHHHHHHHTTT-EEEE--TT-TTT--HHHHHHHHHHHHHTT-GGGEEE-----SGGGSHHHH--S-THHIIIIIHHHHHHHHHHTTS-HHHHHHIIIIIHHHHHTS--/--EEETTEEE-GGGT-SEEEEE--SB--HHHHHTT-GGG-B--HHHHHHHHHHHHHTT--EEEE---GGG-B-HHHHHHHHHHH--EEEEE-S---GGGGGSBPPGGGHHHH-S-SBHHHHHHTS-HHHHHHHHHHHHHT-GGGSS--EEE--B-BTTB--HHHHHHHHHHHHHHHHH---EEEB-GGG--HHHHHHHHHHTT--GGGEEETTGGGS--HHHHHHHHTTT-EEEE--TT-TTT--HHHHHHHHHHHHHTT-GGGEEE-----SGGGSHHHH--STTHHIIIIIHHHHHHHHHHTTS-HHHHHHIIIIIHHHHHHS--

Foldseek 3Di:
DFFAWQVGTHALQQQFFEFAEAAQAWDQQQCVVVVVAFLGRHDLVLSLVLVLLCLVLPHAEYEHAQEQNTGDPVVSVVVSCVVRVHTYAYEYAEAEPVSQQGADDPLCCVPQHPDGTNCRSLVPDQLQVSLVSRLCQAPQHPSPDRGHHLEYAEADDQDRDPSRLSRLLSRLVNCVVFLGQYEYEYYLLPDLVVSVVSSVVSVHQQLSYEYPNNLSPLDLVVVVVNLVSNAAYEPACQPVVVRPDNVSSLVSLVSCVVVPRLLRYAYHRHQRTLCCDCSRNNRCGSNNCSPPVLVVSCVVCVVVPHRSVVSSCNHGRVNCSSRRDRDD/DFFAWQVGTHALQQQFFEFEEAAQAWDQQQCVVVVVAQLGNHDLVLSLVLVLLCLVLPHAEYEHAQEQNTGDPPVSVVVSCVVRVHTYAYEYAEAEDVSQQGAHDPLCCVPQHPDGTNCRSLVPDQLQVSLVSRLCQAVQHPSPDRGHHLEYAEAEDQDRDPSRLSRLLSRLVNCVVFLGAYEYEYYLLPDLVVSVVSSVVSVHQQLSYEYPNNLSPLDLVVVVVNLVSNHAYEPACQPVVVRPDNVSSLVSLVSCVVVPRLLRYAYHRHQRTLCCDCSRNNRCGSNNCSPPVLVVSCVVCVVVPHRSVVSSCSHGRVNCSSRRDRPD/DFFAWQVGTHALQQQPFEFEEAAQAFDQQQCVVVVVQQLGNHDLVLSLVLVLLCVVLPHAEYEHAQEQNGGDPVVSVVVSCVVNVHTYAYEYADEECVSQQGARDPLLCVPQHPDGTNVRSLVPAQLQVSLVRRLCQQPQHPSNDRGHHLEYAEYEDQDQDPSRLSRLLSRLVNCVVFLGAYEYEYYLLPDLVVSVVSSVVSVHQQLSYEYPNNLSPLDLVVVVVNLVSNHAYENACQPVVVRPDNVSSLVSLVSCVVVPRLLRYAYHRHQRTLCCDCSRNNRCGSNNCSPPVLVVSCVVCVVVPHRSVVSSCNHGRVNCSSNSDRD/DFFAWQVGTHALQQQFFEFEEAAQAFAQQQCVVVVVAFLGNHDLVLSLVLVLLCVVLPHAEYEHAQEQNTGDPVVSVVVSCVVRVHTYAYEYAEEECVSQQGAHPPLQCVPQHPDGTNVRSLVPDQLQVSLVSRLCQAPQHDSPDRGHHLEYAEYEDQDRDPSRLSRLLSRLVNCVVFLGQYEYEYYLLPDLVVSVVSSVVSVHQQLSYEYPNNLSPLDLVVVVVNLVSNHAYEPAQQPVVVRPDNVSSLVSLVSCVVVPRLLRYAYHRHQRTLCCDCSRNNRCGSNNCSPPVLVVSCVVCVVVPHRSVVSSCNHGRVNCSSNSDRD/DFFAWQVGTHALQQQPFEFEEAAQAFDQQQCVVVVVQQLGRHDLVLSLVLVLLCVVLPHAEYEHAQEQNGGDDVVSVVVSCVVNVHTYAYEYFEAECVSQQGARDPLLCVPQHPDGTNVRSLVPAQLQVSLVRRLCCAPQHNSNDRGHHLEYAEYEDQDRDPSRLSRLLSGLVNCVVFLGAYEYEYYLLPDLVVSVVSSVVSVHQQLSYEYPNNVSPLDLVVVVVNLVSNHAYEPACQPVVVRPDNVSSLVSLVSCVVVPRLLRYAYHRHQRTLCCDCSRNNRCGSNNCSPPVLVVSCVVCVVVPHRSVVSSCNHGRVNCSSNSDRD/DFFAWQVGTHALQQQFFEFEEAAQAWAQQQCVVVVVAFLGRHDLVLSLVLVLLCVVLPHAEYEHAQEQNTGDPVVSVVVSCVVRVHTYAYEYFEEECVSQQGAHDPLQCVPQNPDGTNVRSLVPDALQVSLVSRLCQAPQHDSPDNGHHLEYAEYEDQDRDPSRLSRLLSRLVNCVVFLGAYEYEYYLLPDLVVSVVSSVVSVHQQLSYEYPNNLSPLDLVVVVVNLVSNAAYEPAQQPVVVRPDNVSSLVSLVSCVVVPRLLRYAYHRHQRTLCCDCSRNNRCGSNNCSPPVLVVSCVVQVVVPHRSVVSSCSHGRVNCSSNSDRD

Solvent-accessible surface area: 65814 Å² total

B-factor: mean 22.71, std 7.07, range [9.76, 71.41]